Protein AF-0000000068962192 (afdb_homodimer)

Sequence (1736 aa):
MCGGALLVWALWGAAVAAGVGIVLDGMDWMLTNANGTIAVPGSVPGNVYTDLRRAGVIGDPLWRFNERALSWIPNEPHWTYSKTFVTAPEESGAGLLIIEGLDTIADVFVNGDLVGQADNMFRTWTFPVDNLRPSSSNTIGVRIYSPVASARQRAQAYPYPLPSSDVVGHSFPHRNMVRKAQFDFGWDWGPAFASSGIAGPIRIVTGYTPVLQRCEFVQHHFHNGSVRVDVVFRIHPSGPVADVIASASFGDQTKSVSSIISEGHTAVSISFDITDPRLWWPNGFGESPYLYEASCSIGYEQTITRKVGLRRIEVVRDEIDGEEGNTFSFRINGVGTFIKGANVIPLSPFASSVTDEDIRTLLENAAAANMNMVRVWGGGIYQPDIFYETADRLGLMIWQEIMFACATYPRDDAFLDNVRLEVMEQVGRLRSYASVVVIGGNNENEIALSWFNETRENPRLYVADYAKLYVDVIRDAVRRSAPELAFIVSSPSNGLMSESPYVLRWGNPSDGRWGDVHFYDYASDVADPATYPDARFVSEFGYQSLPSIVTWRTVAEEADLSWGSPLLEYRQRHPDGYLQLWQQIELQFGVPRPASFPTMVFLTQAVQSVCYRTAIEKWRRARASAARTMGILYWQLNSIWPAPTWSSLEAGGQHRWKMLHYSIRDAFAPLMISLVDTGAAGVEAHLVSDLPRDVDVVVCIQLWSWSGVKLEERCFNALVRASTSRIVFADDVSAWTNAPASRADYFVRATFVSSLPVSPLSGSSELALVKYKRIRLRDPGARVDSIVQSAPNRLTLRVAVQNVAVMLFFETDLQGTFSSNALFALPGTLLLSFTARVDAVSVADLRRSLRITSLYDAVAATRLVDTMMCGGALLVWALWGAAVAAGVGIVLDGMDWMLTNANGTIAVPGSVPGNVYTDLRRAGVIGDPLWRFNERALSWIPNEPHWTYSKTFVTAPEESGAGLLIIEGLDTIADVFVNGDLVGQADNMFRTWTFPVDNLRPSSSNTIGVRIYSPVASARQRAQAYPYPLPSSDVVGHSFPHRNMVRKAQFDFGWDWGPAFASSGIAGPIRIVTGYTPVLQRCEFVQHHFHNGSVRVDVVFRIHPSGPVADVIASASFGDQTKSVSSIISEGHTAVSISFDITDPRLWWPNGFGESPYLYEASCSIGYEQTITRKVGLRRIEVVRDEIDGEEGNTFSFRINGVGTFIKGANVIPLSPFASSVTDEDIRTLLENAAAANMNMVRVWGGGIYQPDIFYETADRLGLMIWQEIMFACATYPRDDAFLDNVRLEVMEQVGRLRSYASVVVIGGNNENEIALSWFNETRENPRLYVADYAKLYVDVIRDAVRRSAPELAFIVSSPSNGLMSESPYVLRWGNPSDGRWGDVHFYDYASDVADPATYPDARFVSEFGYQSLPSIVTWRTVAEEADLSWGSPLLEYRQRHPDGYLQLWQQIELQFGVPRPASFPTMVFLTQAVQSVCYRTAIEKWRRARASAARTMGILYWQLNSIWPAPTWSSLEAGGQHRWKMLHYSIRDAFAPLMISLVDTGAAGVEAHLVSDLPRDVDVVVCIQLWSWSGVKLEERCFNALVRASTSRIVFADDVSAWTNAPASRADYFVRATFVSSLPVSPLSGSSELALVKYKRIRLRDPGARVDSIVQSAPNRLTLRVAVQNVAVMLFFETDLQGTFSSNALFALPGTLLLSFTARVDAVSVADLRRSLRITSLYDAVAATRLVDTM

Solvent-accessible surface area (backbone atoms only — not comparable to full-atom values): 88813 Å² total; per-residue (Å²): 134,82,71,71,77,74,73,75,70,81,64,68,28,47,61,64,42,67,76,64,50,53,74,64,54,41,65,74,28,37,32,29,41,72,86,57,86,45,74,42,61,18,42,37,48,22,37,53,65,62,28,36,34,74,67,61,76,42,70,63,59,71,37,67,65,29,50,69,72,50,49,61,64,30,62,33,70,24,41,31,44,32,38,76,47,74,34,49,68,84,48,32,37,44,29,38,36,39,36,35,27,39,33,32,38,30,42,33,28,50,69,86,39,78,48,45,74,45,65,37,28,80,33,38,48,75,30,66,39,70,75,44,43,53,65,28,82,36,39,41,37,41,40,28,41,20,57,55,56,50,11,47,52,47,56,70,66,42,78,60,92,68,69,61,70,69,43,54,73,66,49,50,62,30,47,59,61,42,56,52,50,41,42,34,27,22,34,53,65,46,67,36,58,40,73,42,36,35,52,28,59,37,35,34,35,40,70,41,52,64,39,54,12,44,73,32,56,46,75,45,78,46,93,88,57,26,34,38,38,37,40,34,39,35,39,44,28,73,38,73,70,40,83,32,50,38,32,39,35,52,64,94,42,74,51,71,48,78,46,75,29,23,88,90,36,40,69,49,76,48,76,46,80,36,70,81,64,72,55,36,28,44,46,95,35,83,61,72,41,33,64,38,53,31,36,40,30,47,48,85,69,30,53,48,75,46,68,37,36,46,74,47,71,42,79,44,64,45,76,42,88,98,46,87,45,34,46,28,39,41,25,53,72,82,39,78,44,76,42,33,34,24,27,37,61,57,76,41,92,48,68,63,74,62,47,72,62,44,48,48,48,54,53,49,54,41,48,71,28,47,26,30,31,37,28,42,42,11,33,32,67,85,74,58,68,65,49,49,52,46,25,35,63,60,10,27,33,27,42,39,36,36,79,33,48,55,43,61,66,79,64,30,67,71,56,46,52,52,49,36,40,33,45,31,28,50,43,38,63,46,61,36,36,57,18,55,58,34,40,27,48,18,31,33,34,71,62,36,50,71,71,41,71,66,31,64,73,41,45,65,55,48,44,34,48,47,44,46,47,49,54,62,38,44,45,45,26,40,45,73,46,32,66,82,50,50,76,40,71,36,45,36,21,33,47,65,59,29,82,80,40,78,35,65,34,78,78,68,29,53,40,40,47,20,32,26,23,58,51,77,73,75,79,64,62,54,74,42,58,85,71,56,77,66,30,10,16,32,63,30,31,58,55,54,26,46,53,53,69,72,56,44,55,76,32,45,55,76,87,41,65,37,80,82,24,70,57,50,54,63,45,44,21,42,89,64,46,66,58,39,52,50,51,51,36,42,64,40,50,41,69,28,61,76,65,46,39,73,43,49,32,52,45,32,25,50,50,31,26,44,30,50,43,32,48,51,51,47,46,56,50,26,35,59,41,96,39,40,23,26,32,41,19,35,35,27,38,53,33,50,50,79,38,49,27,39,38,27,22,36,37,57,85,71,50,41,68,38,58,30,35,49,43,42,24,58,66,40,36,56,60,40,52,47,71,43,79,70,73,90,53,30,41,34,35,29,43,34,28,64,38,92,52,67,44,49,27,42,36,34,47,30,36,29,34,54,68,48,45,77,50,47,73,50,71,47,79,47,76,44,55,43,58,37,34,45,78,76,42,75,43,50,60,66,74,38,89,63,43,59,92,50,59,56,55,37,34,40,35,38,36,39,39,37,69,49,89,71,79,54,54,63,46,62,33,75,40,71,74,51,52,56,54,69,39,83,73,43,75,22,63,70,41,75,76,46,69,44,81,74,44,58,24,27,35,36,35,36,31,37,24,62,14,31,28,48,47,34,30,73,45,54,81,66,61,50,47,59,75,62,56,50,32,78,37,62,46,42,77,44,79,39,34,40,38,38,76,50,78,62,62,53,65,66,59,51,64,74,43,53,42,80,45,30,51,48,70,52,31,51,62,40,58,65,55,73,77,98,131,83,71,69,78,75,74,76,70,82,64,69,32,46,64,62,44,67,74,63,48,53,73,63,53,40,66,76,27,38,33,29,42,74,88,57,85,44,75,42,62,19,42,37,49,20,38,53,64,64,28,36,34,73,68,63,77,42,70,65,60,70,37,66,64,28,49,68,72,50,51,62,63,29,62,33,71,24,41,31,41,33,39,74,47,72,34,49,67,85,48,31,35,44,29,36,36,39,36,34,26,40,33,32,38,29,41,34,28,49,70,84,39,79,49,47,74,46,65,37,29,79,36,36,47,74,29,67,38,68,76,44,44,53,66,28,81,37,40,39,35,40,39,28,41,20,58,54,57,50,10,47,52,47,56,70,66,43,81,60,91,68,68,62,68,67,44,55,72,68,50,50,63,30,45,59,62,42,54,52,50,40,41,32,28,22,33,54,64,46,68,36,60,38,75,42,35,36,54,28,58,37,36,34,35,42,68,40,52,66,40,56,15,44,73,33,55,47,78,45,78,46,93,88,58,26,34,38,37,36,39,33,38,36,39,44,27,73,38,72,69,41,83,35,48,39,32,39,34,51,62,93,43,72,51,71,48,79,46,74,29,22,86,91,36,40,69,50,75,49,76,45,80,36,69,81,65,72,54,36,26,43,46,94,35,83,62,70,40,35,62,36,52,32,36,40,28,47,49,86,68,31,52,46,74,47,68,38,36,44,72,48,69,42,79,43,65,45,76,40,89,97,45,87,44,33,46,28,39,43,26,52,73,83,40,80,46,75,43,33,36,25,28,38,60,57,76,41,94,48,69,62,74,61,49,73,64,41,48,49,50,54,53,49,52,42,48,70,27,48,26,31,32,38,28,41,44,11,32,32,67,85,74,59,68,67,51,48,52,46,24,35,63,62,10,27,32,26,42,39,36,35,78,34,48,54,45,61,68,77,64,31,67,70,54,46,51,52,49,33,40,33,43,31,25,51,42,38,64,46,60,36,35,57,18,54,59,34,39,29,49,19,32,33,34,70,60,36,49,69,71,41,71,65,32,64,74,40,46,67,56,49,44,33,48,48,41,47,47,49,54,63,38,45,45,44,26,39,47,72,45,33,68,80,51,50,77,40,70,34,45,36,21,35,47,65,57,29,81,82,39,78,35,62,53,62,82,65,29,54,38,40,46,19,33,26,21,59,50,77,74,75,79,63,62,54,75,43,58,84,71,56,75,66,31,9,17,32,62,28,32,57,55,55,26,46,54,53,67,73,56,43,54,75,32,46,55,78,87,41,64,37,80,83,24,70,55,50,55,64,44,44,20,43,88,65,47,67,59,40,50,49,52,51,36,43,64,40,49,41,70,30,61,76,65,48,39,72,43,47,30,52,46,32,26,48,49,31,27,44,28,51,43,33,48,49,50,46,45,54,50,26,35,62,42,98,38,40,21,26,33,40,18,36,36,27,38,52,34,50,51,77,37,50,27,38,36,28,22,35,38,57,84,73,47,43,68,38,58,30,34,48,43,42,24,57,67,40,36,54,59,39,51,46,69,43,80,69,71,90,54,30,40,34,34,29,43,34,29,64,39,91,50,67,44,50,27,42,36,34,46,31,35,29,34,54,70,46,47,76,51,47,74,49,73,46,79,46,76,45,54,44,58,36,33,44,78,78,42,76,44,50,60,66,74,40,90,62,42,60,92,50,60,56,55,37,33,41,36,38,37,38,40,35,69,49,89,71,80,52,55,64,45,60,32,76,41,71,73,50,52,56,54,70,39,82,71,42,74,22,63,70,41,77,76,45,70,43,82,75,45,58,23,26,35,36,37,36,30,37,24,62,14,32,26,48,44,33,30,75,46,55,82,65,62,49,48,58,75,63,53,49,32,77,38,60,47,43,76,44,79,40,33,42,38,37,76,49,78,62,61,54,66,68,60,49,64,73,44,53,44,79,46,31,50,47,71,51,31,50,64,40,57,64,54,74,78,97

Organism: Plasmodiophora brassicae (NCBI:txid37360)

InterPro domains:
  IPR006102 Glycoside hydrolase family 2, immunoglobulin-like beta-sandwich [PF00703] (255-311)
  IPR008979 Galactose-binding-like domain superfamily [SSF49785] (23-205)
  IPR013783 Immunoglobulin-like fold [G3DSA:2.60.40.10] (212-307)
  IPR017853 Glycoside hydrolase superfamily [SSF51445] (308-670)
  IPR036156 Beta-Galactosidase/glucuronidase domain superfamily [SSF49303] (218-311)
  IPR041447 Mannosidase Ig/CBM-like domain [PF17786] (683-753)
  IPR041625 Beta-mannosidase, Ig-fold domain [PF17753] (778-858)
  IPR050887 Beta-mannosidase glycosyl hydrolases [PTHR43730] (6-857)
  IPR054593 Beta-mannosidase-like, galactose-binding domain-like [PF22666] (29-199)

Radius of gyration: 42.16 Å; Cα contacts (8 Å, |Δi|>4): 4342; chains: 2; bounding box: 78×126×116 Å

pLDDT: mean 92.74, std 11.68, range [19.95, 98.88]

Nearest PDB structures (foldseek):
  6byi-assembly1_A  TM=9.014E-01  e=2.686E-78  Xanthomonas citri pv. citri str. 306
  2vmf-assembly2_B  TM=8.965E-01  e=3.343E-78  Bacteroides thetaiotaomicron VPI-5482
  4uoj-assembly2_B  TM=9.076E-01  e=6.557E-73  Trichoderma harzianum
  5n6u-assembly2_D  TM=9.253E-01  e=6.073E-70  Dictyoglomus thermophilum H-6-12
  4cvu-assembly1_A-2  TM=9.150E-01  e=2.288E-71  Trichoderma harzianum

Foldseek 3Di:
DCPPPPPPQLQQFFQFFPDFFFWPFDQAKWKAFPVRPDIFTDGVVFWDVVRCCVRVVDDDCQFQCNLVVVQVQLVGFKMKIKDKDFDAQVQFFKWKKKAQFFQAWKFKDKQRHGQDTGFARLGIDITIDGGGDHRDIMMIMIIGGRLLVVQVVQQVVDPDHWDWPDFPFQFGTRLQSGNHQSCCRPDLFDGHDSIGGRNHIIGIHGDQDKIFRDWFWDWDADPLGKIKTKIKTFIDRSDAKDWWWKWKDKAPDIDIDIDIDGSVRGMDIDMDIGNHDDAAAFPQDDDAGDWIWMKIDGDPPGMDIDTFGHKAKDFFFDDDPPDPFTFTFMDINRHTFFFAAAEDAQQASINNVADLLLLLVLVVLGVLLVGREYEHAQSHHDDDPSNLRSSSRSRHAYAYEHNAELTQHDDPPVVLVVSLSSLLNSLLRNLRRPRYAAYEHHECHQVSCPVDPSSVVPVVVRVVSLCCRQPVRNVVSNCVRHVSHYYHSYVQAQAAPDVVVGHGPHDPSQDQSGGEHADEDLDDQLLALVNADQHSEHAEYFAWAFDAPLQVVVRYDPVQQFPPRPSQVSQRRDPCRVVSLQVNLCAFQRQAVVNGRNLSRLSSLVSRQSNVLSHLLSLLQCCAPPSVHRYYYYPRDEHHGGHTGRHQFYRDSLRDGGLNSLSSSQSSDQWAWDWDDPPVLKIWIKIGHQAQAKWKKKKKKWKAFQQFDTQDIDIDIDIDGHGHMDTPDMDRCCPPPRHDPDLLGIKMKMKMWTPDPPDIDIDMDIDRNHRNNSHDHDDQPKDWPDWDDPAQQKIKTKIFTRGFFAQWAKDFSFRWDKPHGGDGDHGDIDIIMTGGPDRGDDPVRCVVGIDIDTSCNSHVNVPVPVVD/DPPPPPPPQLQQFFQFFPDFFFWPFDQAKWKAFDVRPDIFTDGVVFWDVVRCCVRVVDHDCQFQCNLVVVQVQLVGFKMKIKDKDFDAQVQFFKWKKKAQFFQAWKFKDKQRHGQDTGFARLGIDITIDGGGDHRDIMMIMIIGGRPLVVQVVQQVVDPDHWDWPDFPFQFGTRLQAGNHQSCCRPDLFDGHDSIGGRNHIIGIHGDQDKIFRDWFWDWDADPLGKIKTKIKTFIHRSDAKDWWWKWKDKAPDIDIDIDIDGSVRGMDIDMDIGNHDDAAAFDQDDDAGDWIWMKIDGDPPGMDIDTFGHKAKDFFFDDDPPDPFTFTFMDINRHTFFFAAAEDAQQASINNVQDLLLLLLLVVLGVLLVGREYEHAQSHHDDDPSNLRSSSNSRHAYAYEHNAELTQHDDPPVVLVVSLSSLLNSLLRNLRRPRYAAYEHHECHLVSCPVDPSSVVPVVVRVVSLCCRQPVRNVVSNCVRHVSHYYHSYVQAQAAPDVVVGHGPRDPSQDQRGGEHADEDLDDQLLALVNADQHSEHAEYFAWAFDAPLQVVVRYDPVQQAPPRPSQVSQRRDPCRVVSLVVNLCAFQNQAVVNGRNLSRLSSLVSRQSNVLSNLLSLLQCCAPPSVHRYYYYPRDEHHGGHTGRHQFYRDSLRHGGLNSLSSSQSSDQWAWDWDDPPPLKIWIKIGHQHQAKWKKKKKKWKAFQQFDTQDIDIDIDIDGHGHMDTPDMDRCCPPPRHDVDLLGIKMKMKMWTPDPPDIDIDMDIDRNDRNNSHDHDQQPKDWPDWADPAFQKIKTKIFTRGFFAQWAKDFSFRWDKPHGGDGDHGDIDIIMTGGPDRGDDPVRCVVGIDIDTSCNSRVNVVVPVVD

Secondary structure (DSSP, 8-state):
---------------PPTTSSEE--EEEEEEEETTSS-EEEEEES--HHHHHHHTTSS--TTSTTHHHHTTHHHHSSEEEEEEEEE--GGG-EEEEEEEE-EESEEEEEETTEEEEEEEBTTSEEEEEEEEEPTTSEEEEEEEEE-HHHHHHHHHHHSSS-------SSS--S-GGGSBS-GGGEEETTEEE----EE-S-EEEEETT--EEEEEEEEEEE-TTS-EEEEEEEEEE-SSSEEEEEEEEEETTEEEEEEEEEETTB-EEEEEEEESSPPPP--TTSSSS---EEEEEE-STT-EEEEEE----EEEE--EETTEEEE--EEEETTEEE-EEEEEE--S-SSGGG--HHHHHHHHHHHHHTT--EEEE-TTS-PPPHHHHHHHHHHT-EEEEEPS-BSS----SHHHHHHHHHHHHHHHHHHTT-TTEEEEE--BSHHHHTTTSHHHHHSHHHHHHHHIIIIIIIIIHHHHHH-TTSEEESSBSB--EEETTTTEE--S-TT-TTSSBEEE--SSS-TT-GGGSPP-S-EEEE---BPPPHHHHTTT--GGG-STT-HHHHHH--STTHHHHHHHHHHHHT---SS--HHHHHHHHHHHHHHHHHHHHHHHHHGGGSTT---EEEES-S--SSSSSBS-SB-SSTT-PBPHHHHHHHHHT-SEEEEEEE-SSSEEEEEEEE--SS-EEEEEEEEEEETTS-EEEEEEEEEEEPTTEEEEEEEEEGGGSTT--SSGGGEEEEEEEEE--SSS--EEEEEEESS-GGGS-------EEEEEEEEETTEEEEEEEESS-EEEEEEE-SSSEEESS-SEEE-SEEEEEEEEESSS---HHHHHHH-EEE-HHHHHHHHHTTTT-/---------------PPTTSSEE--EEEEEEEETTSS-EEEEEES--HHHHHHHHTSS--TTSTTHHHHTTTTTTSSEEEEEEEEE--GGG-EEEEEEEE-EESEEEEEETTEEEEEEEBTTSEEEEEEEEEPTTSEEEEEEEEE-HHHHHHHHHHHSSS-------SSS--S-GGGSBS-GGGEEETTEEE----EE-S-EEEEETT--EEEEEEEEEEE-TTS-EEEEEEEEEE-SSSEEEEEEEEEETTEEEEEEEEEETTB-EEEEEEEESSPPPP--TTSSSS---EEEEEE-STT-EEEEEE----EEEE--EETTEEEE--EEEETTEEE-EEEEEE--S-SSGGG--HHHHHHHHHHHHHTT--EEEE-TTS-PPPHHHHHHHHHHT-EEEEEPS-BSS----SHHHHHHHHHHHHHHHHHHTT-TTEEEEE--BSHHHHTTTSHHHHHSHHHHHHHHIIIIIIIIIHHHHHH-TTSEEESSBSB--EEETTTTEE--S-TT-TTSSBEEE--SSS-TT-GGGSPP-S-EEEE---BPPPHHHHTTT--GGG-STT-HHHHHH--STTHHHHHHHHHHHHT---SS--HHHHHHHHHHHHHHHHHHHHHHHHHGGGSTT---EEEES-S--SSSSSBS-SB-SSTT-PBPHHHHHHHHHT-SEEEEEEE-SSSEEEEEEEE--SS-EEEEEEEEEEETTS-EEEEEEEEEEEPTTEEEEEEEEEGGGSTT--SSGGGEEEEEEEEE--SSS--EEEEEEESS-GGGS-------EEEEEEEEETTEEEEEEEESS-EEEEEEE-SSSEEESS-SEEE-SEEEEEEEEESSS---HHHHHHH-EEE-HHHHHHHHHTTTT-

Structure (mmCIF, N/CA/C/O backbone):
data_AF-0000000068962192-model_v1
#
loop_
_entity.id
_entity.type
_entity.pdbx_description
1 polymer 'Beta-mannosidase B'
#
loop_
_atom_site.group_PDB
_atom_site.id
_atom_site.type_symbol
_atom_site.label_atom_id
_atom_site.label_alt_id
_atom_site.label_comp_id
_atom_site.label_asym_id
_atom_site.label_entity_id
_atom_site.label_seq_id
_atom_site.pdbx_PDB_ins_code
_atom_site.Cartn_x
_atom_site.Cartn_y
_atom_site.Cartn_z
_atom_site.occupancy
_atom_site.B_iso_or_equiv
_atom_site.auth_seq_id
_atom_site.auth_comp_id
_atom_site.auth_asym_id
_atom_site.auth_atom_id
_atom_site.pdbx_PDB_model_num
ATOM 1 N N . MET A 1 1 ? 12.836 22.031 -19.031 1 19.95 1 MET A N 1
ATOM 2 C CA . MET A 1 1 ? 11.586 22.406 -19.688 1 19.95 1 MET A CA 1
ATOM 3 C C . MET A 1 1 ? 11.117 21.297 -20.625 1 19.95 1 MET A C 1
ATOM 5 O O . MET A 1 1 ? 10.133 21.453 -21.344 1 19.95 1 MET A O 1
ATOM 9 N N . CYS A 1 2 ? 12.062 20.453 -20.938 1 20.98 2 CYS A N 1
ATOM 10 C CA . CYS A 1 2 ? 12.07 19.484 -22.031 1 20.98 2 CYS A CA 1
ATOM 11 C C . CYS A 1 2 ? 11.055 18.375 -21.781 1 20.98 2 CYS A C 1
ATOM 13 O O . CYS A 1 2 ? 11.281 17.484 -20.953 1 20.98 2 CYS A O 1
ATOM 15 N N . GLY A 1 3 ? 9.828 18.844 -21.641 1 23.52 3 GLY A N 1
ATOM 16 C CA . GLY A 1 3 ? 8.609 18.094 -21.391 1 23.52 3 GLY A CA 1
ATOM 17 C C . GLY A 1 3 ? 8.398 16.938 -22.344 1 23.52 3 GLY 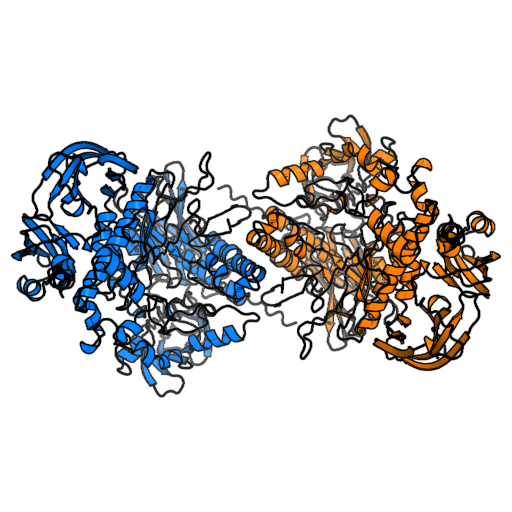A C 1
ATOM 18 O O . GLY A 1 3 ? 7.816 17.125 -23.422 1 23.52 3 GLY A O 1
ATOM 19 N N . GLY A 1 4 ? 9.477 16.156 -22.484 1 23.66 4 GLY A N 1
ATOM 20 C CA . GLY A 1 4 ? 9.391 15.125 -23.5 1 23.66 4 GLY A CA 1
ATOM 21 C C . GLY A 1 4 ? 8.203 14.203 -23.312 1 23.66 4 GLY A C 1
ATOM 22 O O . GLY A 1 4 ? 7.918 13.758 -22.188 1 23.66 4 GLY A O 1
ATOM 23 N N . ALA A 1 5 ? 7.078 14.477 -24.047 1 26.88 5 ALA A N 1
ATOM 24 C CA . ALA A 1 5 ? 5.883 13.648 -24.219 1 26.88 5 ALA A CA 1
ATOM 25 C C . ALA A 1 5 ? 6.25 12.18 -24.391 1 26.88 5 ALA A C 1
ATOM 27 O O . ALA A 1 5 ? 6.852 11.797 -25.406 1 26.88 5 ALA A O 1
ATOM 28 N N . LEU A 1 6 ? 6.617 11.57 -23.344 1 26.62 6 LEU A N 1
ATOM 29 C CA . LEU A 1 6 ? 6.793 10.133 -23.484 1 26.62 6 LEU A CA 1
ATOM 30 C C . LEU A 1 6 ? 5.523 9.477 -24.016 1 26.62 6 LEU A C 1
ATOM 32 O O . LEU A 1 6 ? 4.488 9.484 -23.344 1 26.62 6 LEU A O 1
ATOM 36 N N . LEU A 1 7 ? 5.324 9.625 -25.297 1 27.14 7 LEU A N 1
ATOM 37 C CA . LEU A 1 7 ? 4.32 8.82 -25.984 1 27.14 7 LEU A CA 1
ATOM 38 C C . LEU A 1 7 ? 4.375 7.371 -25.516 1 27.14 7 LEU A C 1
ATOM 40 O O . LEU A 1 7 ? 5.367 6.676 -25.766 1 27.14 7 LEU A O 1
ATOM 44 N N . VAL A 1 8 ? 3.822 7.176 -24.391 1 30.12 8 VAL A N 1
ATOM 45 C CA . VAL A 1 8 ? 3.703 5.793 -23.938 1 30.12 8 VAL A CA 1
ATOM 46 C C . VAL A 1 8 ? 2.979 4.961 -25 1 30.12 8 VAL A C 1
ATOM 48 O O . VAL A 1 8 ? 1.782 5.148 -25.234 1 30.12 8 VAL A O 1
ATOM 51 N N . TRP A 1 9 ? 3.703 4.59 -25.984 1 29.25 9 TRP A N 1
ATOM 52 C CA . TRP A 1 9 ? 3.209 3.568 -26.906 1 29.25 9 TRP A CA 1
ATOM 53 C C . TRP A 1 9 ? 2.85 2.289 -26.156 1 29.25 9 TRP A C 1
ATOM 55 O O . TRP A 1 9 ? 3.668 1.752 -25.406 1 29.25 9 TRP A O 1
ATOM 65 N N . ALA A 1 10 ? 1.635 2.133 -25.844 1 33.44 10 ALA A N 1
ATOM 66 C CA . ALA A 1 10 ? 1.087 0.876 -25.344 1 33.44 10 ALA A CA 1
ATOM 67 C C . ALA A 1 10 ? 1.542 -0.302 -26.188 1 33.44 10 ALA A C 1
ATOM 69 O O . ALA A 1 10 ? 1.073 -0.476 -27.328 1 33.44 10 ALA A O 1
ATOM 70 N N . LEU A 1 11 ? 2.676 -0.696 -25.969 1 30.66 11 LEU A N 1
ATOM 71 C CA . LEU A 1 11 ? 3.186 -1.89 -26.625 1 30.66 11 LEU A CA 1
ATOM 72 C C . LEU A 1 11 ? 2.48 -3.141 -26.109 1 30.66 11 LEU A C 1
ATOM 74 O O . LEU A 1 11 ? 2.68 -3.543 -24.969 1 30.66 11 LEU A O 1
ATOM 78 N N . TRP A 1 12 ? 1.335 -3.338 -26.562 1 31.64 12 TRP A N 1
ATOM 79 C CA . TRP A 1 12 ? 0.625 -4.59 -26.328 1 31.64 12 TRP A CA 1
ATOM 80 C C . TRP A 1 12 ? 1.347 -5.758 -27 1 31.64 12 TRP A C 1
ATOM 82 O O . TRP A 1 12 ? 1.773 -5.656 -28.141 1 31.64 12 TRP A O 1
ATOM 92 N N . GLY A 1 13 ? 1.926 -6.566 -26.344 1 29.59 13 GLY A N 1
ATOM 93 C CA . GLY A 1 13 ? 2.59 -7.766 -26.828 1 29.59 13 GLY A CA 1
ATOM 94 C C . GLY A 1 13 ? 1.654 -8.719 -27.547 1 29.59 13 GLY A C 1
ATOM 95 O O . GLY A 1 13 ? 0.704 -9.227 -26.953 1 29.59 13 GLY A O 1
ATOM 96 N N . ALA A 1 14 ? 1.448 -8.695 -28.875 1 34.69 14 ALA A N 1
ATOM 97 C CA . ALA A 1 14 ? 0.562 -9.336 -29.844 1 34.69 14 ALA A CA 1
ATOM 98 C C . ALA A 1 14 ? 1.092 -10.703 -30.25 1 34.69 14 ALA A C 1
ATOM 100 O O . ALA A 1 14 ? 2.283 -10.859 -30.531 1 34.69 14 ALA A O 1
ATOM 101 N N . ALA A 1 15 ? 0.379 -11.875 -29.922 1 40.09 15 ALA A N 1
ATOM 102 C CA . ALA A 1 15 ? 0.575 -13.078 -30.734 1 40.09 15 ALA A CA 1
ATOM 103 C C . ALA A 1 15 ? 0.32 -12.797 -32.219 1 40.09 15 ALA A C 1
ATOM 105 O O . ALA A 1 15 ? -0.784 -12.398 -32.594 1 40.09 15 ALA A O 1
ATOM 106 N N . VAL A 1 16 ? 1.271 -12.711 -32.969 1 48.06 16 VAL A N 1
ATOM 107 C CA . VAL A 1 16 ? 1.143 -12.266 -34.344 1 48.06 16 VAL A CA 1
ATOM 108 C C . VAL A 1 16 ? 0.775 -13.445 -35.25 1 48.06 16 VAL A C 1
ATOM 110 O O . VAL A 1 16 ? 1.299 -14.547 -35.094 1 48.06 16 VAL A O 1
ATOM 113 N N . ALA A 1 17 ? -0.193 -13.359 -36.188 1 47.28 17 ALA A N 1
ATOM 114 C CA . ALA A 1 17 ? -0.663 -14.211 -37.281 1 47.28 17 ALA A CA 1
ATOM 115 C C . ALA A 1 17 ? 0.504 -14.711 -38.125 1 47.28 17 ALA A C 1
ATOM 117 O O . ALA A 1 17 ? 1.393 -13.938 -38.5 1 47.28 17 ALA A O 1
ATOM 118 N N . ALA A 1 18 ? 0.667 -16.109 -38.375 1 46.72 18 ALA A N 1
ATOM 119 C CA . ALA A 1 18 ? 1.54 -16.812 -39.312 1 46.72 18 ALA A CA 1
ATOM 120 C C . ALA A 1 18 ? 1.327 -16.297 -40.719 1 46.72 18 ALA A C 1
ATOM 122 O O . ALA A 1 18 ? 0.214 -15.922 -41.094 1 46.72 18 ALA A O 1
ATOM 123 N N . GLY A 1 19 ? 2.404 -15.68 -41.438 1 55.31 19 GLY A N 1
ATOM 124 C CA . GLY A 1 19 ? 2.541 -15.664 -42.875 1 55.31 19 GLY A CA 1
ATOM 125 C C . GLY A 1 19 ? 2.979 -14.32 -43.438 1 55.31 19 GLY A C 1
ATOM 126 O O . GLY A 1 19 ? 3.582 -14.242 -44.5 1 55.31 19 GLY A O 1
ATOM 127 N N . VAL A 1 20 ? 2.592 -13.281 -42.719 1 68.25 20 VAL A N 1
ATOM 128 C CA . VAL A 1 20 ? 2.863 -12.102 -43.531 1 68.25 20 VAL A CA 1
ATOM 129 C C . VAL A 1 20 ? 4.164 -11.438 -43.062 1 68.25 20 VAL A C 1
ATOM 131 O O . VAL A 1 20 ? 4.406 -11.305 -41.875 1 68.25 20 VAL A O 1
ATOM 134 N N . GLY A 1 21 ? 5.039 -11.414 -43.875 1 81.56 21 GLY A N 1
ATOM 135 C CA . GLY A 1 21 ? 6.27 -10.664 -43.688 1 81.56 21 GLY A CA 1
ATOM 136 C C . GLY A 1 21 ? 7.516 -11.492 -43.969 1 81.56 21 GLY A C 1
ATOM 137 O O . GLY A 1 21 ? 7.422 -12.641 -44.406 1 81.56 21 GLY A O 1
ATOM 138 N N . ILE A 1 22 ? 8.625 -10.906 -43.719 1 90.06 22 ILE A N 1
ATOM 139 C CA . ILE A 1 22 ? 9.922 -11.555 -43.875 1 90.06 22 ILE A CA 1
ATOM 140 C C . ILE A 1 22 ? 10.227 -12.383 -42.625 1 90.06 22 ILE A C 1
ATOM 142 O O . ILE A 1 22 ? 10.5 -11.836 -41.562 1 90.06 22 ILE A O 1
ATOM 146 N N . VAL A 1 23 ? 10.055 -13.711 -42.75 1 93.38 23 VAL A N 1
ATOM 147 C CA . VAL A 1 23 ? 10.367 -14.609 -41.625 1 93.38 23 VAL A CA 1
ATOM 148 C C . VAL A 1 23 ? 11.875 -14.727 -41.469 1 93.38 23 VAL A C 1
ATOM 150 O O . VAL A 1 23 ? 12.594 -15.062 -42.406 1 93.38 23 VAL A O 1
ATOM 153 N N . LEU A 1 24 ? 12.312 -14.469 -40.25 1 96.19 24 LEU A N 1
ATOM 154 C CA . LEU A 1 24 ? 13.75 -14.484 -40 1 96.19 24 LEU A CA 1
ATOM 155 C C . LEU A 1 24 ? 14.148 -15.703 -39.188 1 96.19 24 LEU A C 1
ATOM 157 O O . LEU A 1 24 ? 15.336 -15.922 -38.906 1 96.19 24 LEU A O 1
ATOM 161 N N . ASP A 1 25 ? 13.266 -16.562 -38.875 1 95.69 25 ASP A N 1
ATOM 162 C CA . ASP A 1 25 ? 13.578 -17.797 -38.156 1 95.69 25 ASP A CA 1
ATOM 163 C C . ASP A 1 25 ? 14.539 -18.672 -38.969 1 95.69 25 ASP A C 1
ATOM 165 O O . ASP A 1 25 ? 14.609 -18.547 -40.188 1 95.69 25 ASP A O 1
ATOM 169 N N . GLY A 1 26 ? 15.312 -19.469 -38.188 1 94.56 26 GLY A N 1
ATOM 170 C CA . GLY A 1 26 ? 16.125 -20.438 -38.906 1 94.56 26 GLY A CA 1
ATOM 171 C C . GLY A 1 26 ? 17.438 -20.75 -38.188 1 94.56 26 GLY A C 1
ATOM 172 O O . GLY A 1 26 ? 17.688 -20.266 -37.094 1 94.56 26 GLY A O 1
ATOM 173 N N . MET A 1 27 ? 18.219 -21.547 -38.844 1 93.75 27 MET A N 1
ATOM 174 C CA . MET A 1 27 ? 19.5 -22.031 -38.281 1 93.75 27 MET A CA 1
ATOM 175 C C . MET A 1 27 ? 20.656 -21.234 -38.875 1 93.75 27 MET A C 1
ATOM 177 O O . MET A 1 27 ? 21.828 -21.578 -38.656 1 93.75 27 MET A O 1
ATOM 181 N N . ASP A 1 28 ? 20.375 -20.266 -39.625 1 95.44 28 ASP A N 1
ATOM 182 C CA . ASP A 1 28 ? 21.406 -19.531 -40.344 1 95.44 28 ASP A CA 1
ATOM 183 C C . ASP A 1 28 ? 21.766 -18.234 -39.625 1 95.44 28 ASP A C 1
ATOM 185 O O . ASP A 1 28 ? 22.141 -17.25 -40.281 1 95.44 28 ASP A O 1
ATOM 189 N N . TRP A 1 29 ? 21.531 -18.219 -38.406 1 98.19 29 TRP A N 1
ATOM 190 C CA . TRP A 1 29 ? 22.031 -17.125 -37.562 1 98.19 29 TRP A CA 1
ATOM 191 C C . TRP A 1 29 ? 23.469 -17.375 -37.156 1 98.19 29 TRP A C 1
ATOM 193 O O . TRP A 1 29 ? 23.953 -18.516 -37.219 1 98.19 29 TRP A O 1
ATOM 203 N N . MET A 1 30 ? 24.172 -16.297 -36.781 1 98.31 30 MET A N 1
ATOM 204 C CA . MET A 1 30 ? 25.5 -16.375 -36.156 1 98.31 30 MET A CA 1
ATOM 205 C C . MET A 1 30 ? 25.453 -15.938 -34.688 1 98.31 30 MET A C 1
ATOM 207 O O . MET A 1 30 ? 24.859 -14.906 -34.375 1 98.31 30 MET A O 1
ATOM 211 N N . LEU A 1 31 ? 26 -16.797 -33.781 1 98.69 31 LEU A N 1
ATOM 212 C CA . LEU A 1 31 ? 26.156 -16.484 -32.344 1 98.69 31 LEU A CA 1
ATOM 213 C C . LEU A 1 31 ? 27.594 -16.141 -32.031 1 98.69 31 LEU A C 1
ATOM 215 O O . LEU A 1 31 ? 28.516 -16.906 -32.344 1 98.69 31 LEU A O 1
ATOM 219 N N . THR A 1 32 ? 27.828 -14.969 -31.422 1 98.62 32 THR A N 1
ATOM 220 C CA . THR A 1 32 ? 29.172 -14.562 -31.031 1 98.62 32 THR A CA 1
ATOM 221 C C . THR A 1 32 ? 29.188 -14.07 -29.578 1 98.62 32 THR A C 1
ATOM 223 O O . THR A 1 32 ? 28.172 -13.57 -29.078 1 98.62 32 THR A O 1
ATOM 226 N N . ASN A 1 33 ? 30.266 -14.328 -28.859 1 98.44 33 ASN A N 1
ATOM 227 C CA . ASN A 1 33 ? 30.422 -13.742 -27.531 1 98.44 33 ASN A CA 1
ATOM 228 C C . ASN A 1 33 ? 31.016 -12.336 -27.609 1 98.44 33 ASN A C 1
ATOM 230 O O . ASN A 1 33 ? 31.297 -11.836 -28.688 1 98.44 33 ASN A O 1
ATOM 234 N N . ALA A 1 34 ? 31.141 -11.719 -26.547 1 97.94 34 ALA A N 1
ATOM 235 C CA . ALA A 1 34 ? 31.438 -10.297 -26.453 1 97.94 34 ALA A CA 1
ATOM 236 C C . ALA A 1 34 ? 32.812 -9.984 -27.094 1 97.94 34 ALA A C 1
ATOM 238 O O . ALA A 1 34 ? 32.969 -8.969 -27.781 1 97.94 34 ALA A O 1
ATOM 239 N N . ASN A 1 35 ? 33.844 -10.891 -26.906 1 96.94 35 ASN A N 1
ATOM 240 C CA . ASN A 1 35 ? 35.188 -10.594 -27.391 1 96.94 35 ASN A CA 1
ATOM 241 C C . ASN A 1 35 ? 35.438 -11.234 -28.75 1 96.94 35 ASN A C 1
ATOM 243 O O . ASN A 1 35 ? 36.531 -11.133 -29.297 1 96.94 35 ASN A O 1
ATOM 247 N N . GLY A 1 36 ? 34.531 -12 -29.234 1 96.12 36 GLY A N 1
ATOM 248 C CA . GLY A 1 36 ? 34.625 -12.531 -30.578 1 96.12 36 GLY A CA 1
ATOM 249 C C . GLY A 1 36 ? 35.375 -13.852 -30.656 1 96.12 36 GLY A C 1
ATOM 250 O O . GLY A 1 36 ? 35.531 -14.406 -31.75 1 96.12 36 GLY A O 1
ATOM 251 N N . THR A 1 37 ? 35.75 -14.383 -29.562 1 97.56 37 THR A N 1
ATOM 252 C CA . THR A 1 37 ? 36.531 -15.625 -29.547 1 97.56 37 THR A CA 1
ATOM 253 C C . THR A 1 37 ? 35.625 -16.812 -29.891 1 97.56 37 THR A C 1
ATOM 255 O O . THR A 1 37 ? 36.125 -17.875 -30.297 1 97.56 37 THR A O 1
ATOM 258 N N . ILE A 1 38 ? 34.406 -16.688 -29.656 1 98.44 38 ILE A N 1
ATOM 259 C CA . ILE A 1 38 ? 33.438 -17.703 -30.031 1 98.44 38 ILE A CA 1
ATOM 260 C C . ILE A 1 38 ? 32.531 -17.172 -31.141 1 98.44 38 ILE A C 1
ATOM 262 O O . ILE A 1 38 ? 31.953 -16.078 -31 1 98.44 38 ILE A O 1
ATOM 266 N N . ALA A 1 39 ? 32.438 -17.781 -32.219 1 98.38 39 ALA A N 1
ATOM 267 C CA . ALA A 1 39 ? 31.562 -17.516 -33.344 1 98.38 39 ALA A CA 1
ATOM 268 C C . ALA A 1 39 ? 31.031 -18.812 -33.938 1 98.38 39 ALA A C 1
ATOM 270 O O . ALA A 1 39 ? 31.781 -19.531 -34.625 1 98.38 39 ALA A O 1
ATOM 271 N N . VAL A 1 40 ? 29.828 -19.125 -33.688 1 98.5 40 VAL A N 1
ATOM 272 C CA . VAL A 1 40 ? 29.266 -20.406 -34.125 1 98.5 40 VAL A CA 1
ATOM 273 C C . VAL A 1 40 ? 27.875 -20.203 -34.719 1 98.5 40 VAL A C 1
ATOM 275 O O . VAL A 1 40 ? 27.266 -19.141 -34.531 1 98.5 40 VAL A O 1
ATOM 278 N N . PRO A 1 41 ? 27.375 -21.172 -35.438 1 97.81 41 PRO A N 1
ATOM 279 C CA . PRO A 1 41 ? 26 -21.062 -35.938 1 97.81 41 PRO A CA 1
ATOM 280 C C . PRO A 1 41 ? 24.984 -20.984 -34.812 1 97.81 41 PRO A C 1
ATOM 282 O O . PRO A 1 41 ? 25.109 -21.672 -33.812 1 97.81 41 PRO A O 1
ATOM 285 N N . GLY A 1 42 ? 24.078 -20.062 -34.938 1 96.88 42 GLY A N 1
ATOM 286 C CA . GLY A 1 42 ? 22.969 -19.938 -34.031 1 96.88 42 GLY A CA 1
ATOM 287 C C . GLY A 1 42 ? 21.625 -20.266 -34.656 1 96.88 42 GLY A C 1
ATOM 288 O O . GLY A 1 42 ? 21.516 -20.344 -35.875 1 96.88 42 GLY A O 1
ATOM 289 N N . SER A 1 43 ? 20.672 -20.516 -33.812 1 96 43 SER A N 1
ATOM 290 C CA . SER A 1 43 ? 19.312 -20.797 -34.25 1 96 43 SER A CA 1
ATOM 291 C C . SER A 1 43 ? 18.312 -19.844 -33.594 1 96 43 SER A C 1
ATOM 293 O O . SER A 1 43 ? 18.453 -19.516 -32.406 1 96 43 SER A O 1
ATOM 295 N N . VAL A 1 44 ? 17.328 -19.391 -34.312 1 96.19 44 VAL A N 1
ATOM 296 C CA . VAL A 1 44 ? 16.172 -18.641 -33.812 1 96.19 44 VAL A CA 1
ATOM 297 C C . VAL A 1 44 ? 14.883 -19.281 -34.312 1 96.19 44 VAL A C 1
ATOM 299 O O . VAL A 1 44 ? 14.633 -19.328 -35.5 1 96.19 44 VAL A O 1
ATOM 302 N N . PRO A 1 45 ? 14.062 -19.703 -33.406 1 94.69 45 PRO A N 1
ATOM 303 C CA . PRO A 1 45 ? 14.164 -19.688 -31.938 1 94.69 45 PRO A CA 1
ATOM 304 C C . PRO A 1 45 ? 15.305 -20.547 -31.422 1 94.69 45 PRO A C 1
ATOM 306 O O . PRO A 1 45 ? 15.703 -21.516 -32.062 1 94.69 45 PRO A O 1
ATOM 309 N N . GLY A 1 46 ? 15.859 -20.141 -30.297 1 95.06 46 GLY A N 1
ATOM 310 C CA . GLY A 1 46 ? 16.938 -20.875 -29.672 1 95.06 46 GLY A CA 1
ATOM 311 C C . GLY A 1 46 ? 17.547 -20.141 -28.484 1 95.06 46 GLY A C 1
ATOM 312 O O . GLY A 1 46 ? 16.969 -19.188 -27.969 1 95.06 46 GLY A O 1
ATOM 313 N N . ASN A 1 47 ? 18.672 -20.703 -27.922 1 96.44 47 ASN A N 1
ATOM 314 C CA . ASN A 1 47 ? 19.422 -20.078 -26.844 1 96.44 47 ASN A CA 1
ATOM 315 C C . ASN A 1 47 ? 20.906 -20.422 -26.906 1 96.44 47 ASN A C 1
ATOM 317 O O . ASN A 1 47 ? 21.297 -21.344 -27.625 1 96.44 47 ASN A O 1
ATOM 321 N N . VAL A 1 48 ? 21.625 -19.797 -26.172 1 98 48 VAL A N 1
ATOM 322 C CA . VAL A 1 48 ? 23.094 -19.844 -26.234 1 98 48 VAL A CA 1
ATOM 323 C C . VAL A 1 48 ? 23.578 -21.25 -25.891 1 98 48 VAL A C 1
ATOM 325 O O . VAL A 1 48 ? 24.5 -21.766 -26.531 1 98 48 VAL A O 1
ATOM 328 N N . TYR A 1 49 ? 23 -21.953 -24.922 1 97.88 49 TYR A N 1
ATOM 329 C CA . TYR A 1 49 ? 23.469 -23.266 -24.5 1 97.88 49 TYR A CA 1
ATOM 330 C C . TYR A 1 49 ? 23.234 -24.312 -25.594 1 97.88 49 TYR A C 1
ATOM 332 O O . TYR A 1 49 ? 24.109 -25.109 -25.875 1 97.88 49 TYR A O 1
ATOM 340 N N . THR A 1 50 ? 22.047 -24.281 -26.141 1 96.25 50 THR A N 1
ATOM 341 C CA . THR A 1 50 ? 21.75 -25.25 -27.188 1 96.25 50 THR A CA 1
ATOM 342 C C . THR A 1 50 ? 22.609 -25.016 -28.422 1 96.25 50 THR A C 1
ATOM 344 O O . THR A 1 50 ? 23.031 -25.969 -29.078 1 96.25 50 THR A O 1
ATOM 347 N N . ASP A 1 51 ? 22.891 -23.781 -28.734 1 97.69 51 ASP A N 1
ATOM 348 C CA . ASP A 1 51 ? 23.719 -23.453 -29.891 1 97.69 51 ASP A CA 1
ATOM 349 C C . ASP A 1 51 ? 25.172 -23.859 -29.656 1 97.69 51 ASP A C 1
ATOM 351 O O . ASP A 1 51 ? 25.812 -24.438 -30.531 1 97.69 51 ASP A O 1
ATOM 355 N N . LEU A 1 52 ? 25.688 -23.516 -28.484 1 98.44 52 LEU A N 1
ATOM 356 C CA . LEU A 1 52 ? 27.062 -23.891 -28.156 1 98.44 52 LEU A CA 1
ATOM 357 C C . LEU A 1 52 ? 27.234 -25.406 -28.156 1 98.44 52 LEU A C 1
ATOM 359 O O . LEU A 1 52 ? 28.266 -25.922 -28.594 1 98.44 52 LEU A O 1
ATOM 363 N N . ARG A 1 53 ? 26.25 -26.141 -27.594 1 97.62 53 ARG A N 1
ATOM 364 C CA . ARG A 1 53 ? 26.297 -27.594 -27.594 1 97.62 53 ARG A CA 1
ATOM 365 C C . ARG A 1 53 ? 26.281 -28.156 -29.016 1 97.62 53 ARG A C 1
ATOM 367 O O . ARG A 1 53 ? 27.062 -29.047 -29.344 1 97.62 53 ARG A O 1
ATOM 374 N N . ARG A 1 54 ? 25.422 -27.625 -29.859 1 96.69 54 ARG A N 1
ATOM 375 C CA . ARG A 1 54 ? 25.312 -28.062 -31.25 1 96.69 54 ARG A CA 1
ATOM 376 C C . ARG A 1 54 ? 26.609 -27.844 -32 1 96.69 54 ARG A C 1
ATOM 378 O O . ARG A 1 54 ? 27 -28.641 -32.844 1 96.69 54 ARG A O 1
ATOM 385 N N . ALA A 1 55 ? 27.281 -26.781 -31.672 1 97.75 55 ALA A N 1
ATOM 386 C CA . ALA A 1 55 ? 28.531 -26.406 -32.344 1 97.75 55 ALA A CA 1
ATOM 387 C C . ALA A 1 55 ? 29.719 -27.188 -31.766 1 97.75 55 ALA A C 1
ATOM 389 O O . ALA A 1 55 ? 30.828 -27.094 -32.281 1 97.75 55 ALA A O 1
ATOM 390 N N . GLY A 1 56 ? 29.516 -27.828 -30.672 1 97.38 56 GLY A N 1
ATOM 391 C CA . GLY A 1 56 ? 30.562 -28.641 -30.062 1 97.38 56 GLY A CA 1
ATOM 392 C C . GLY A 1 56 ? 31.469 -27.844 -29.141 1 97.38 56 GLY A C 1
ATOM 393 O O . GLY A 1 56 ? 32.531 -28.328 -28.75 1 97.38 56 GLY A O 1
ATOM 394 N N . VAL A 1 57 ? 31.078 -26.656 -28.875 1 98.19 57 VAL A N 1
ATOM 395 C CA . VAL A 1 57 ? 31.859 -25.828 -27.969 1 98.19 57 VAL A CA 1
ATOM 396 C C . VAL A 1 57 ? 31.734 -26.359 -26.531 1 98.19 57 VAL A C 1
ATOM 398 O O . VAL A 1 57 ? 32.688 -26.297 -25.766 1 98.19 57 VAL A O 1
ATOM 401 N N . ILE A 1 58 ? 30.562 -26.859 -26.125 1 98.31 58 ILE A N 1
ATOM 402 C CA . ILE A 1 58 ? 30.328 -27.453 -24.812 1 98.31 58 ILE A CA 1
ATOM 403 C C . ILE A 1 58 ? 29.672 -28.812 -24.969 1 98.31 58 ILE A C 1
ATOM 405 O O . ILE A 1 58 ? 29.141 -29.141 -26.031 1 98.31 58 ILE A O 1
ATOM 409 N N . GLY A 1 59 ? 29.75 -29.609 -23.938 1 97 59 GLY A N 1
ATOM 410 C CA . GLY A 1 59 ? 29 -30.859 -23.844 1 97 59 GLY A CA 1
ATOM 411 C C . GLY A 1 59 ? 27.594 -30.672 -23.312 1 97 59 GLY A C 1
ATOM 412 O O . GLY A 1 59 ? 27.062 -29.547 -23.328 1 97 59 GLY A O 1
ATOM 413 N N . ASP A 1 60 ? 27.047 -31.781 -22.828 1 96.38 60 ASP A N 1
ATOM 414 C CA . ASP A 1 60 ? 25.734 -31.734 -22.219 1 96.38 60 ASP A CA 1
ATOM 415 C C . ASP A 1 60 ? 25.734 -30.906 -20.938 1 96.38 60 ASP A C 1
ATOM 417 O O . ASP A 1 60 ? 26.422 -31.266 -19.969 1 96.38 60 ASP A O 1
ATOM 421 N N . PRO A 1 61 ? 24.938 -29.859 -20.984 1 97.19 61 PRO A N 1
ATOM 422 C CA . PRO A 1 61 ? 24.938 -29.016 -19.781 1 97.19 61 PRO A CA 1
ATOM 423 C C . PRO A 1 61 ? 24.531 -29.766 -18.516 1 97.19 61 PRO A C 1
ATOM 425 O O . PRO A 1 61 ? 24.906 -29.359 -17.406 1 97.19 61 PRO A O 1
ATOM 428 N N . LEU A 1 62 ? 23.828 -30.844 -18.594 1 96.31 62 LEU A N 1
ATOM 429 C CA . LEU A 1 62 ? 23.297 -31.547 -17.422 1 96.31 62 LEU A CA 1
ATOM 430 C C . LEU A 1 62 ? 24.234 -32.656 -16.984 1 96.31 62 LEU A C 1
ATOM 432 O O . LEU A 1 62 ? 24.016 -33.281 -15.953 1 96.31 62 LEU A O 1
ATOM 436 N N . TRP A 1 63 ? 25.297 -32.875 -17.75 1 97.38 63 TRP A N 1
ATOM 437 C CA . TRP A 1 63 ? 26.25 -33.938 -17.422 1 97.38 63 TRP A CA 1
ATOM 438 C C . TRP A 1 63 ? 27.031 -33.594 -16.172 1 97.38 63 TRP A C 1
ATOM 440 O O . TRP A 1 63 ? 27.75 -32.562 -16.125 1 97.38 63 TRP A O 1
ATOM 450 N N . ARG A 1 64 ? 26.875 -34.406 -15.148 1 97.69 64 ARG A N 1
ATOM 451 C CA . ARG A 1 64 ? 27.609 -34.375 -13.891 1 97.69 64 ARG A CA 1
ATOM 452 C C . ARG A 1 64 ? 27.641 -32.938 -13.32 1 97.69 64 ARG A C 1
ATOM 454 O O . ARG A 1 64 ? 26.609 -32.375 -12.969 1 97.69 64 ARG A O 1
ATOM 461 N N . PHE A 1 65 ? 28.797 -32.219 -13.352 1 97.56 65 PHE A N 1
ATOM 462 C CA . PHE A 1 65 ? 28.969 -30.938 -12.688 1 97.56 65 PHE A CA 1
ATOM 463 C C . PHE A 1 65 ? 29.016 -29.797 -13.703 1 97.56 65 PHE A C 1
ATOM 465 O O . PHE A 1 65 ? 29.5 -28.719 -13.406 1 97.56 65 PHE A O 1
ATOM 472 N N . ASN A 1 66 ? 28.5 -30.031 -14.867 1 97.81 66 ASN A N 1
ATOM 473 C CA . ASN A 1 66 ? 28.641 -29.062 -15.953 1 97.81 66 ASN A CA 1
ATOM 474 C C . ASN A 1 66 ? 27.906 -27.766 -15.648 1 97.81 66 ASN A C 1
ATOM 476 O O . ASN A 1 66 ? 28.25 -26.703 -16.172 1 97.81 66 ASN A O 1
ATOM 480 N N . GLU A 1 67 ? 26.828 -27.844 -14.836 1 97 67 GLU A N 1
ATOM 481 C CA . GLU A 1 67 ? 26.172 -26.609 -14.406 1 97 67 GLU A CA 1
ATOM 482 C C . GLU A 1 67 ? 27.188 -25.578 -13.906 1 97 67 GLU A C 1
ATOM 484 O O . GLU A 1 67 ? 27.156 -24.422 -14.312 1 97 67 GLU A O 1
ATOM 489 N N . ARG A 1 68 ? 28.016 -26.016 -13.016 1 96.56 68 ARG A N 1
ATOM 490 C CA . ARG A 1 68 ? 29.031 -25.156 -12.43 1 96.56 68 ARG A CA 1
ATOM 491 C C . ARG A 1 68 ? 30.125 -24.812 -13.453 1 96.56 68 ARG A C 1
ATOM 493 O O . ARG A 1 68 ? 30.562 -23.672 -13.539 1 96.56 68 ARG A O 1
ATOM 500 N N . ALA A 1 69 ? 30.531 -25.812 -14.18 1 97.62 69 ALA A N 1
ATOM 501 C CA . ALA A 1 69 ? 31.625 -25.656 -15.133 1 97.62 69 ALA A CA 1
ATOM 502 C C . ALA A 1 69 ? 31.266 -24.656 -16.234 1 97.62 69 ALA A C 1
ATOM 504 O O . ALA A 1 69 ? 32.156 -24 -16.781 1 97.62 69 ALA A O 1
ATOM 505 N N . LEU A 1 70 ? 30.031 -24.547 -16.516 1 98.25 70 LEU A N 1
ATOM 506 C CA . LEU A 1 70 ? 29.578 -23.719 -17.641 1 98.25 70 LEU A CA 1
ATOM 507 C C . LEU A 1 70 ? 29.125 -22.344 -17.156 1 98.25 70 LEU A C 1
ATOM 509 O O . LEU A 1 70 ? 28.5 -21.594 -17.906 1 98.25 70 LEU A O 1
ATOM 513 N N . SER A 1 71 ? 29.422 -21.953 -15.93 1 97.38 71 SER A N 1
ATOM 514 C CA . SER A 1 71 ? 29 -20.688 -15.328 1 97.38 71 SER A CA 1
ATOM 515 C C . SER A 1 71 ? 29.594 -19.5 -16.062 1 97.38 71 SER A C 1
ATOM 517 O O . SER A 1 71 ? 29.156 -18.359 -15.883 1 97.38 71 SER A O 1
ATOM 519 N N . TRP A 1 72 ? 30.578 -19.719 -16.906 1 97.75 72 TRP A N 1
ATOM 520 C CA . TRP A 1 72 ? 31.172 -18.625 -17.688 1 97.75 72 TRP A CA 1
ATOM 521 C C . TRP A 1 72 ? 30.203 -18.125 -18.734 1 97.75 72 TRP A C 1
ATOM 523 O O . TRP A 1 72 ? 30.281 -16.969 -19.172 1 97.75 72 TRP A O 1
ATOM 533 N N . ILE A 1 73 ? 29.281 -18.891 -19.141 1 98.5 73 ILE A N 1
ATOM 534 C CA . ILE A 1 73 ? 28.375 -18.562 -20.234 1 98.5 73 ILE A CA 1
ATOM 535 C C . ILE A 1 73 ? 27.422 -17.438 -19.812 1 98.5 73 ILE A C 1
ATOM 537 O O . ILE A 1 73 ? 27.328 -16.406 -20.469 1 98.5 73 ILE A O 1
ATOM 541 N N . PRO A 1 74 ? 26.688 -17.578 -18.641 1 98 74 PRO A N 1
ATOM 542 C CA . PRO A 1 74 ? 25.797 -16.484 -18.234 1 98 74 PRO A CA 1
ATOM 543 C C . PRO A 1 74 ? 26.562 -15.266 -17.719 1 98 74 PRO A C 1
ATOM 545 O O . PRO A 1 74 ? 25.984 -14.195 -17.562 1 98 74 PRO A O 1
ATOM 548 N N . ASN A 1 75 ? 27.828 -15.414 -17.516 1 97.62 75 ASN A N 1
ATOM 549 C CA . ASN A 1 75 ? 28.656 -14.305 -17.047 1 97.62 75 ASN A CA 1
ATOM 550 C C . ASN A 1 75 ? 29.375 -13.602 -18.188 1 97.62 75 ASN A C 1
ATOM 552 O O . ASN A 1 75 ? 30.047 -12.602 -17.984 1 97.62 75 ASN A O 1
ATOM 556 N N . GLU A 1 76 ? 29.25 -14.18 -19.453 1 97.81 76 GLU A N 1
ATOM 557 C CA . GLU A 1 76 ? 29.672 -13.406 -20.609 1 97.81 76 GLU A CA 1
ATOM 558 C C . GLU A 1 76 ? 28.969 -12.047 -20.656 1 97.81 76 GLU A C 1
ATOM 560 O O . GLU A 1 76 ? 27.766 -11.953 -20.422 1 97.81 76 GLU A O 1
ATOM 565 N N . PRO A 1 77 ? 29.766 -11.016 -20.938 1 98.12 77 PRO A N 1
ATOM 566 C CA . PRO A 1 77 ? 29.125 -9.695 -20.938 1 98.12 77 PRO A CA 1
ATOM 567 C C . PRO A 1 77 ? 27.891 -9.625 -21.828 1 98.12 77 PRO A C 1
ATOM 569 O O . PRO A 1 77 ? 26.891 -9.008 -21.453 1 98.12 77 PRO A O 1
ATOM 572 N N . HIS A 1 78 ? 28 -10.156 -22.938 1 98.44 78 HIS A N 1
ATOM 573 C CA . HIS A 1 78 ? 26.844 -10.281 -23.828 1 98.44 78 HIS A CA 1
ATOM 574 C C . HIS A 1 78 ? 27.078 -11.352 -24.891 1 98.44 78 HIS A C 1
ATOM 576 O O . HIS A 1 78 ? 28.219 -11.742 -25.141 1 98.44 78 HIS A O 1
ATOM 582 N N . TRP A 1 79 ? 26.047 -11.891 -25.375 1 98.75 79 TRP A N 1
ATOM 583 C CA . TRP A 1 79 ? 25.984 -12.719 -26.578 1 98.75 79 TRP A CA 1
ATOM 584 C C . TRP A 1 79 ? 25.234 -11.992 -27.688 1 98.75 79 TRP A C 1
ATOM 586 O O . TRP A 1 79 ? 24.266 -11.289 -27.438 1 98.75 79 TRP A O 1
ATOM 596 N N . THR A 1 80 ? 25.688 -12.156 -28.906 1 98.69 80 THR A N 1
ATOM 597 C CA . THR A 1 80 ? 25.047 -11.477 -30.016 1 98.69 80 THR A CA 1
ATOM 598 C C . THR A 1 80 ? 24.578 -12.477 -31.078 1 98.69 80 THR A C 1
ATOM 600 O O . THR A 1 80 ? 25.375 -13.297 -31.547 1 98.69 80 THR A O 1
ATOM 603 N N . TYR A 1 81 ? 23.328 -12.469 -31.438 1 98.56 81 TYR A N 1
ATOM 604 C CA . TYR A 1 81 ? 22.781 -13.156 -32.594 1 98.56 81 TYR A CA 1
ATOM 605 C C . TYR A 1 81 ? 22.734 -12.219 -33.812 1 98.56 81 TYR A C 1
ATOM 607 O O . TYR A 1 81 ? 22.203 -11.102 -33.719 1 98.56 81 TYR A O 1
ATOM 615 N N . SER A 1 82 ? 23.234 -12.672 -34.906 1 98.25 82 SER A N 1
ATOM 616 C CA . SER A 1 82 ? 23.234 -11.844 -36.094 1 98.25 82 SER A CA 1
ATOM 617 C C . SER A 1 82 ? 22.828 -12.648 -37.312 1 98.25 82 SER A C 1
ATOM 619 O O . SER A 1 82 ? 23.031 -13.859 -37.375 1 98.25 82 SER A O 1
ATOM 621 N N . LYS A 1 83 ? 22.266 -12 -38.281 1 97.81 83 LYS A N 1
ATOM 622 C CA . LYS A 1 83 ? 21.812 -12.617 -39.5 1 97.81 83 LYS A CA 1
ATOM 623 C C . LYS A 1 83 ? 21.766 -11.594 -40.656 1 97.81 83 LYS A C 1
ATOM 625 O O . LYS A 1 83 ? 21.516 -10.414 -40.406 1 97.81 83 LYS A O 1
ATOM 630 N N . THR A 1 84 ? 22.141 -12.023 -41.812 1 96.31 84 THR A N 1
ATOM 631 C CA . THR A 1 84 ? 21.906 -11.273 -43.062 1 96.31 84 THR A CA 1
ATOM 632 C C . THR A 1 84 ? 20.703 -11.836 -43.812 1 96.31 84 THR A C 1
ATOM 634 O O . THR A 1 84 ? 20.516 -13.055 -43.875 1 96.31 84 THR A O 1
ATOM 637 N N . PHE A 1 85 ? 19.875 -10.961 -44.344 1 94.44 85 PHE A N 1
ATOM 638 C CA . PHE A 1 85 ? 18.703 -11.391 -45.062 1 94.44 85 PHE A CA 1
ATOM 639 C C . PHE A 1 85 ? 18.438 -10.469 -46.25 1 94.44 85 PHE A C 1
ATOM 641 O O . PHE A 1 85 ? 18.953 -9.352 -46.312 1 94.44 85 PHE A O 1
ATOM 648 N N . VAL A 1 86 ? 17.703 -10.953 -47.188 1 91.06 86 VAL A N 1
ATOM 649 C CA . VAL A 1 86 ? 17.422 -10.18 -48.375 1 91.06 86 VAL A CA 1
ATOM 650 C C . VAL A 1 86 ? 15.93 -9.852 -48.438 1 91.06 86 VAL A C 1
ATOM 652 O O . VAL A 1 86 ? 15.086 -10.672 -48.062 1 91.06 86 VAL A O 1
ATOM 655 N N . THR A 1 87 ? 15.68 -8.625 -48.844 1 88.69 87 THR A N 1
ATOM 656 C CA . THR A 1 87 ? 14.297 -8.195 -49.031 1 88.69 87 THR A CA 1
ATOM 657 C C . THR A 1 87 ? 13.93 -8.164 -50.5 1 88.69 87 THR A C 1
ATOM 659 O O . THR A 1 87 ? 14.789 -7.949 -51.344 1 88.69 87 THR A O 1
ATOM 662 N N . ALA A 1 88 ? 12.641 -8.375 -50.719 1 85 88 ALA A N 1
ATOM 663 C CA . ALA A 1 88 ? 12.125 -8.125 -52.062 1 85 88 ALA A CA 1
ATOM 664 C C . ALA A 1 88 ? 11.977 -6.633 -52.312 1 85 88 ALA A C 1
ATOM 666 O O . ALA A 1 88 ? 11.969 -5.828 -51.375 1 85 88 ALA A O 1
ATOM 667 N N . PRO A 1 89 ? 11.922 -6.371 -53.656 1 81.94 89 PRO A N 1
ATOM 668 C CA . PRO A 1 89 ? 11.805 -4.945 -53.969 1 81.94 89 PRO A CA 1
ATOM 669 C C . PRO A 1 89 ? 10.602 -4.285 -53.312 1 81.94 89 PRO A C 1
ATOM 671 O O . PRO A 1 89 ? 10.68 -3.131 -52.875 1 81.94 89 PRO A O 1
ATOM 674 N N . GLU A 1 90 ? 9.609 -5.047 -53.156 1 77.94 90 GLU A N 1
ATOM 675 C CA . GLU A 1 90 ? 8.383 -4.48 -52.594 1 77.94 90 GLU A CA 1
ATOM 676 C C . GLU A 1 90 ? 8.438 -4.43 -51.094 1 77.94 90 GLU A C 1
ATOM 678 O O . GLU A 1 90 ? 7.598 -3.787 -50.438 1 77.94 90 GLU A O 1
ATOM 683 N N . GLU A 1 91 ? 9.406 -4.965 -50.594 1 78 91 GLU A N 1
ATOM 684 C CA . GLU A 1 91 ? 9.531 -5.086 -49.156 1 78 91 GLU A CA 1
ATOM 685 C C . GLU A 1 91 ? 10.508 -4.055 -48.594 1 78 91 GLU A C 1
ATOM 687 O O . GLU A 1 91 ? 10.922 -4.148 -47.438 1 78 91 GLU A O 1
ATOM 692 N N . SER A 1 92 ? 10.711 -2.992 -49.281 1 76.56 92 SER A N 1
ATOM 693 C CA . SER A 1 92 ? 11.695 -2.006 -48.875 1 76.56 92 SER A CA 1
ATOM 694 C C . SER A 1 92 ? 11.039 -0.838 -48.125 1 76.56 92 SER A C 1
ATOM 696 O O . SER A 1 92 ? 9.82 -0.67 -48.188 1 76.56 92 SER A O 1
ATOM 698 N N . GLY A 1 93 ? 11.859 -0.2 -47.344 1 82.5 93 GLY A N 1
ATOM 699 C CA . GLY A 1 93 ? 11.391 0.983 -46.625 1 82.5 93 GLY A CA 1
ATOM 700 C C . GLY A 1 93 ? 11.008 0.708 -45.188 1 82.5 93 GLY A C 1
ATOM 701 O O . GLY A 1 93 ? 11.797 0.144 -44.438 1 82.5 93 GLY A O 1
ATOM 702 N N . ALA A 1 94 ? 9.781 1.148 -44.875 1 86.94 94 ALA A N 1
ATOM 703 C CA . ALA A 1 94 ? 9.336 1.078 -43.5 1 86.94 94 ALA A CA 1
ATOM 704 C C . ALA A 1 94 ? 8.719 -0.286 -43.188 1 86.94 94 ALA A C 1
ATOM 706 O O . ALA A 1 94 ? 8.125 -0.919 -44.062 1 86.94 94 ALA A O 1
ATOM 707 N N . GLY A 1 95 ? 8.984 -0.776 -41.969 1 89 95 GLY A N 1
ATOM 708 C CA . GLY A 1 95 ? 8.398 -2.016 -41.5 1 89 95 GLY A CA 1
ATOM 709 C C . GLY A 1 95 ? 8.328 -2.102 -39.969 1 89 95 GLY A C 1
ATOM 710 O O . GLY A 1 95 ? 8.648 -1.136 -39.281 1 89 95 GLY A O 1
ATOM 711 N N . LEU A 1 96 ? 7.812 -3.232 -39.531 1 92.06 96 LEU A N 1
ATOM 712 C CA . LEU A 1 96 ? 7.703 -3.545 -38.094 1 92.06 96 LEU A CA 1
ATOM 713 C C . LEU A 1 96 ? 8.398 -4.863 -37.781 1 92.06 96 LEU A C 1
ATOM 715 O O . LEU A 1 96 ? 8.031 -5.91 -38.312 1 92.06 96 LEU A O 1
ATOM 719 N N . LEU A 1 97 ? 9.43 -4.73 -36.969 1 95.25 97 LEU A N 1
ATOM 720 C CA . LEU A 1 97 ? 10.109 -5.926 -36.469 1 95.25 97 LEU A CA 1
ATOM 721 C C . LEU A 1 97 ? 9.398 -6.488 -35.25 1 95.25 97 LEU A C 1
ATOM 723 O O . LEU A 1 97 ? 9.18 -5.77 -34.25 1 95.25 97 LEU A O 1
ATOM 727 N N . ILE A 1 98 ? 9.016 -7.707 -35.312 1 95.25 98 ILE A N 1
ATOM 728 C CA . ILE A 1 98 ? 8.312 -8.359 -34.219 1 95.25 98 ILE A CA 1
ATOM 729 C C . ILE A 1 98 ? 9.141 -9.539 -33.719 1 95.25 98 ILE A C 1
ATOM 731 O O . ILE A 1 98 ? 9.484 -10.445 -34.469 1 95.25 98 ILE A O 1
ATOM 735 N N . ILE A 1 99 ? 9.484 -9.516 -32.406 1 96.56 99 ILE A N 1
ATOM 736 C CA . ILE A 1 99 ? 10.242 -10.578 -31.766 1 96.56 99 ILE A CA 1
ATOM 737 C C . ILE A 1 99 ? 9.422 -11.172 -30.625 1 96.56 99 ILE A C 1
ATOM 739 O O . ILE A 1 99 ? 9.148 -10.484 -29.641 1 96.56 99 ILE A O 1
ATOM 743 N N . GLU A 1 100 ? 9.172 -12.43 -30.766 1 91.62 100 GLU A N 1
ATOM 744 C CA . GLU A 1 100 ? 8.438 -13.109 -29.703 1 91.62 100 GLU A CA 1
ATOM 745 C C . GLU A 1 100 ? 9.375 -13.891 -28.781 1 91.62 100 GLU A C 1
ATOM 747 O O . GLU A 1 100 ? 10.031 -14.836 -29.219 1 91.62 100 GLU A O 1
ATOM 752 N N . GLY A 1 101 ? 9.633 -13.461 -27.578 1 89.62 101 GLY A N 1
ATOM 753 C CA . GLY A 1 101 ? 10.422 -14.211 -26.609 1 89.62 101 GLY A CA 1
ATOM 754 C C . GLY A 1 101 ? 11.883 -13.797 -26.594 1 89.62 101 GLY A C 1
ATOM 755 O O . GLY A 1 101 ? 12.766 -14.641 -26.719 1 89.62 101 GLY A O 1
ATOM 756 N N . LEU A 1 102 ? 12.156 -12.555 -26.5 1 96.12 102 LEU A N 1
ATOM 757 C CA . LEU A 1 102 ? 13.516 -12.047 -26.359 1 96.12 102 LEU A CA 1
ATOM 758 C C . LEU A 1 102 ? 13.984 -12.172 -24.906 1 96.12 102 LEU A C 1
ATOM 760 O O . LEU A 1 102 ? 13.445 -11.516 -24.016 1 96.12 102 LEU A O 1
ATOM 764 N N . ASP A 1 103 ? 15.055 -13.031 -24.641 1 96.81 103 ASP A N 1
ATOM 765 C CA . ASP A 1 103 ? 15.508 -13.398 -23.312 1 96.81 103 ASP A CA 1
ATOM 766 C C . ASP A 1 103 ? 16.938 -12.914 -23.062 1 96.81 103 ASP A C 1
ATOM 768 O O . ASP A 1 103 ? 17.891 -13.617 -23.375 1 96.81 103 ASP A O 1
ATOM 772 N N . THR A 1 104 ? 17.188 -11.789 -22.453 1 94.88 104 THR A N 1
ATOM 773 C CA . THR A 1 104 ? 16.125 -10.961 -21.891 1 94.88 104 THR A CA 1
ATOM 774 C C . THR A 1 104 ? 16.406 -9.477 -22.156 1 94.88 104 THR A C 1
ATOM 776 O O . THR A 1 104 ? 15.609 -8.789 -22.781 1 94.88 104 THR A O 1
ATOM 779 N N . ILE A 1 105 ? 17.531 -9.023 -21.547 1 98 105 ILE A N 1
ATOM 780 C CA . ILE A 1 105 ? 17.969 -7.637 -21.719 1 98 105 ILE A CA 1
ATOM 781 C C . ILE A 1 105 ? 18.766 -7.492 -23 1 98 105 ILE A C 1
ATOM 783 O O . ILE A 1 105 ? 19.844 -8.07 -23.141 1 98 105 ILE A O 1
ATOM 787 N N . ALA A 1 106 ? 18.25 -6.617 -23.953 1 98.56 106 ALA A N 1
ATOM 788 C CA . ALA A 1 106 ? 18.859 -6.695 -25.266 1 98.56 106 ALA A CA 1
ATOM 789 C C . ALA A 1 106 ? 18.781 -5.355 -26 1 98.56 106 ALA A C 1
ATOM 791 O O . ALA A 1 106 ? 17.875 -4.559 -25.734 1 98.56 106 ALA A O 1
ATOM 792 N N . ASP A 1 107 ? 19.719 -5.145 -26.844 1 98.56 107 ASP A N 1
ATOM 793 C CA . ASP A 1 107 ? 19.688 -4.121 -27.891 1 98.56 107 ASP A CA 1
ATOM 794 C C . ASP A 1 107 ? 19.484 -4.746 -29.266 1 98.56 107 ASP A C 1
ATOM 796 O O . ASP A 1 107 ? 20.109 -5.754 -29.594 1 98.56 107 ASP A O 1
ATOM 800 N N . VAL A 1 108 ? 18.594 -4.211 -30.031 1 98.56 108 VAL A N 1
ATOM 801 C CA . VAL A 1 108 ? 18.281 -4.746 -31.359 1 98.56 108 VAL A CA 1
ATOM 802 C C . VAL A 1 108 ? 18.703 -3.752 -32.438 1 98.56 108 VAL A C 1
ATOM 804 O O . VAL A 1 108 ? 18.328 -2.582 -32.406 1 98.56 108 VAL A O 1
ATOM 807 N N . PHE A 1 109 ? 19.516 -4.277 -33.406 1 98.06 109 PHE A N 1
ATOM 808 C CA . PHE A 1 109 ? 20.031 -3.451 -34.469 1 98.06 109 PHE A CA 1
ATOM 809 C C . PHE A 1 109 ? 19.562 -3.969 -35.844 1 98.06 109 PHE A C 1
ATOM 811 O O . PHE A 1 109 ? 19.5 -5.18 -36.062 1 98.06 109 PHE A O 1
ATOM 818 N N . VAL A 1 110 ? 19.203 -3.111 -36.75 1 97.12 110 VAL A N 1
ATOM 819 C CA . VAL A 1 110 ? 18.938 -3.412 -38.156 1 97.12 110 VAL A CA 1
ATOM 820 C C . VAL A 1 110 ? 19.734 -2.473 -39.062 1 97.12 110 VAL A C 1
ATOM 822 O O . VAL A 1 110 ? 19.641 -1.25 -38.938 1 97.12 110 VAL A O 1
ATOM 825 N N . ASN A 1 111 ? 20.547 -3.043 -39.906 1 95.62 111 ASN A N 1
ATOM 826 C CA . ASN A 1 111 ? 21.438 -2.293 -40.781 1 95.62 111 ASN A CA 1
ATOM 827 C C . ASN A 1 111 ? 22.281 -1.288 -40 1 95.62 111 ASN A C 1
ATOM 829 O O . ASN A 1 111 ? 22.438 -0.14 -40.438 1 95.62 111 ASN A O 1
ATOM 833 N N . GLY A 1 112 ? 22.688 -1.74 -38.781 1 94.62 112 GLY A N 1
ATOM 834 C CA . GLY A 1 112 ? 23.609 -0.946 -38 1 94.62 112 GLY A CA 1
ATOM 835 C C . GLY A 1 112 ? 22.906 0.028 -37.062 1 94.62 112 GLY A C 1
ATOM 836 O O . GLY A 1 112 ? 23.516 0.526 -36.094 1 94.62 112 GLY A O 1
ATOM 837 N N . ASP A 1 113 ? 21.625 0.26 -37.281 1 96.12 113 ASP A N 1
ATOM 838 C CA . ASP A 1 113 ? 20.875 1.21 -36.469 1 96.12 113 ASP A CA 1
ATOM 839 C C . ASP A 1 113 ? 20.219 0.513 -35.25 1 96.12 113 ASP A C 1
ATOM 841 O O . ASP A 1 113 ? 19.672 -0.577 -35.406 1 96.12 113 ASP A O 1
ATOM 845 N N . LEU A 1 114 ? 20.312 1.14 -34.031 1 97.81 114 LEU A N 1
ATOM 846 C CA . LEU A 1 114 ? 19.562 0.667 -32.875 1 97.81 114 LEU A CA 1
ATOM 847 C C . LEU A 1 114 ? 18.062 0.921 -33.062 1 97.81 114 LEU A C 1
ATOM 849 O O . LEU A 1 114 ? 17.625 2.07 -33.031 1 97.81 114 LEU A O 1
ATOM 853 N N . VAL A 1 115 ? 17.297 -0.083 -33.25 1 96.88 115 VAL A N 1
ATOM 854 C CA . VAL A 1 115 ? 15.875 0.1 -33.531 1 96.88 115 VAL A CA 1
ATOM 855 C C . VAL A 1 115 ? 15.078 -0.036 -32.219 1 96.88 115 VAL A C 1
ATOM 857 O O . VAL A 1 115 ? 13.93 0.408 -32.156 1 96.88 115 VAL A O 1
ATOM 860 N N . GLY A 1 116 ? 15.641 -0.709 -31.172 1 97.38 116 GLY A N 1
ATOM 861 C CA . GLY A 1 116 ? 14.938 -0.821 -29.906 1 97.38 116 GLY A CA 1
ATOM 862 C C . GLY A 1 116 ? 15.711 -1.593 -28.859 1 97.38 116 GLY A C 1
ATOM 863 O O . GLY A 1 116 ? 16.766 -2.154 -29.156 1 97.38 116 GLY A O 1
ATOM 864 N N . GLN A 1 117 ? 15.211 -1.515 -27.578 1 98.06 117 GLN A N 1
ATOM 865 C CA . GLN A 1 117 ? 15.75 -2.225 -26.422 1 98.06 117 GLN A CA 1
ATOM 866 C C . GLN A 1 117 ? 14.664 -3.043 -25.719 1 98.06 117 GLN A C 1
ATOM 868 O O . GLN A 1 117 ? 13.492 -2.658 -25.719 1 98.06 117 GLN A O 1
ATOM 873 N N . ALA A 1 118 ? 15.062 -4.168 -25.25 1 97.88 118 ALA A N 1
ATOM 874 C CA . ALA A 1 118 ? 14.141 -5.07 -24.562 1 97.88 118 ALA A CA 1
ATOM 875 C C . ALA A 1 118 ? 14.648 -5.414 -23.156 1 97.88 118 ALA A C 1
ATOM 877 O O . ALA A 1 118 ? 15.859 -5.477 -22.938 1 97.88 118 ALA A O 1
ATOM 878 N N . ASP A 1 119 ? 13.727 -5.641 -22.156 1 97.94 119 ASP A N 1
ATOM 879 C CA . ASP A 1 119 ? 14.156 -5.98 -20.797 1 97.94 119 ASP A CA 1
ATOM 880 C C . ASP A 1 119 ? 13.133 -6.883 -20.109 1 97.94 119 ASP A C 1
ATOM 882 O O . ASP A 1 119 ? 13.023 -6.871 -18.875 1 97.94 119 ASP A O 1
ATOM 886 N N . ASN A 1 120 ? 12.352 -7.625 -20.844 1 98.44 120 ASN A N 1
ATOM 887 C CA . ASN A 1 120 ? 11.328 -8.523 -20.328 1 98.44 120 ASN A CA 1
ATOM 888 C C . ASN A 1 120 ? 11.117 -9.719 -21.25 1 98.44 120 ASN A C 1
ATOM 890 O O . ASN A 1 120 ? 10.594 -9.57 -22.359 1 98.44 120 ASN A O 1
ATOM 894 N N . MET A 1 121 ? 11.43 -10.898 -20.75 1 97.56 121 MET A N 1
ATOM 895 C CA . MET A 1 121 ? 11.398 -12.078 -21.625 1 97.56 121 MET A CA 1
ATOM 896 C C . MET A 1 121 ? 9.961 -12.508 -21.891 1 97.56 121 MET A C 1
ATOM 898 O O . MET A 1 121 ? 9.711 -13.328 -22.781 1 97.56 121 MET A O 1
ATOM 902 N N . PHE A 1 122 ? 8.961 -11.984 -21.125 1 97.88 122 PHE A N 1
ATOM 903 C CA . PHE A 1 122 ? 7.582 -12.461 -21.188 1 97.88 122 PHE A CA 1
ATOM 904 C C . PHE A 1 122 ? 6.762 -11.633 -22.156 1 97.88 122 PHE A C 1
ATOM 906 O O . PHE A 1 122 ? 5.598 -11.945 -22.422 1 97.88 122 PHE A O 1
ATOM 913 N N . ARG A 1 123 ? 7.34 -10.656 -22.734 1 97.19 123 ARG A N 1
ATOM 914 C CA . ARG A 1 123 ? 6.625 -9.758 -23.641 1 97.19 123 ARG A CA 1
ATOM 915 C C . ARG A 1 123 ? 7.031 -9.992 -25.094 1 97.19 123 ARG A C 1
ATOM 917 O O . ARG A 1 123 ? 8.141 -10.453 -25.359 1 97.19 123 ARG A O 1
ATOM 924 N N . THR A 1 124 ? 6.109 -9.672 -26 1 96.31 124 THR A N 1
ATOM 925 C CA . THR A 1 124 ? 6.441 -9.508 -27.406 1 96.31 124 THR A CA 1
ATOM 926 C C . THR A 1 124 ? 6.945 -8.102 -27.688 1 96.31 124 THR A C 1
ATOM 928 O O . THR A 1 124 ? 6.289 -7.117 -27.328 1 96.31 124 THR A O 1
ATOM 931 N N . TRP A 1 125 ? 8.07 -8.047 -28.297 1 96.88 125 TRP A N 1
ATOM 932 C CA . TRP A 1 125 ? 8.656 -6.734 -28.562 1 96.88 125 TRP A CA 1
ATOM 933 C C . TRP A 1 125 ? 8.438 -6.344 -30.031 1 96.88 125 TRP A C 1
ATOM 935 O O . TRP A 1 125 ? 8.656 -7.152 -30.938 1 96.88 125 TRP A O 1
ATOM 945 N N . THR A 1 126 ? 7.953 -5.184 -30.281 1 94.38 126 THR A N 1
ATOM 946 C CA . THR A 1 126 ? 7.711 -4.617 -31.609 1 94.38 126 THR A CA 1
ATOM 947 C C . THR A 1 126 ? 8.5 -3.324 -31.797 1 94.38 126 THR A C 1
ATOM 949 O O . THR A 1 126 ? 8.359 -2.389 -31 1 94.38 126 THR A O 1
ATOM 952 N N . PHE A 1 127 ? 9.32 -3.342 -32.812 1 95.12 127 PHE A N 1
ATOM 953 C CA . PHE A 1 127 ? 10.156 -2.178 -33.094 1 95.12 127 PHE A CA 1
ATOM 954 C C . PHE A 1 127 ? 9.93 -1.665 -34.5 1 95.12 127 PHE A C 1
ATOM 956 O O . PHE A 1 127 ? 9.891 -2.451 -35.469 1 95.12 127 PHE A O 1
ATOM 963 N N . PRO A 1 128 ? 9.828 -0.356 -34.688 1 92.75 128 PRO A N 1
ATOM 964 C CA . PRO A 1 128 ? 9.812 0.187 -36.062 1 92.75 128 PRO A CA 1
ATOM 965 C C . PRO A 1 128 ? 11.172 0.097 -36.75 1 92.75 128 PRO A C 1
ATOM 967 O O . PRO A 1 128 ? 12.211 0.289 -36.094 1 92.75 128 PRO A O 1
ATOM 970 N N . VAL A 1 129 ? 11.102 -0.349 -38 1 92.88 129 VAL A N 1
ATOM 971 C CA . VAL A 1 129 ? 12.289 -0.374 -38.844 1 92.88 129 VAL A CA 1
ATOM 972 C C . VAL A 1 129 ? 12.078 0.521 -40.062 1 92.88 129 VAL A C 1
ATOM 974 O O . VAL A 1 129 ? 11.109 0.348 -40.812 1 92.88 129 VAL A O 1
ATOM 977 N N . ASP A 1 130 ? 12.992 1.508 -40.312 1 88.81 130 ASP A N 1
ATOM 978 C CA . ASP A 1 130 ? 12.742 2.484 -41.375 1 88.81 130 ASP A CA 1
ATOM 979 C C . ASP A 1 130 ? 13.812 2.396 -42.469 1 88.81 130 ASP A C 1
ATOM 981 O O . ASP A 1 130 ? 13.734 3.098 -43.469 1 88.81 130 ASP A O 1
ATOM 985 N N . ASN A 1 131 ? 14.734 1.554 -42.469 1 88.38 131 ASN A N 1
ATOM 986 C CA . ASN A 1 131 ? 15.867 1.604 -43.375 1 88.38 131 ASN A CA 1
ATOM 987 C C . ASN A 1 131 ? 16.078 0.265 -44.062 1 88.38 131 ASN A C 1
ATOM 989 O O . ASN A 1 131 ? 17.219 -0.156 -44.281 1 88.38 131 ASN A O 1
ATOM 993 N N . LEU A 1 132 ? 15 -0.46 -44.344 1 91.12 132 LEU A N 1
ATOM 994 C CA . LEU A 1 132 ? 15.18 -1.7 -45.094 1 91.12 132 LEU A CA 1
ATOM 995 C C . LEU A 1 132 ? 15.602 -1.413 -46.531 1 91.12 132 LEU A C 1
ATOM 997 O O . LEU A 1 132 ? 14.945 -0.637 -47.219 1 91.12 132 LEU A O 1
ATOM 1001 N N . ARG A 1 133 ? 16.609 -2.051 -46.906 1 89.31 133 ARG A N 1
ATOM 1002 C CA . ARG A 1 133 ? 17.188 -1.836 -48.25 1 89.31 133 ARG A CA 1
ATOM 1003 C C . ARG A 1 133 ? 16.516 -2.744 -49.281 1 89.31 133 ARG A C 1
ATOM 1005 O O . ARG A 1 133 ? 16.375 -3.949 -49.062 1 89.31 133 ARG A O 1
ATOM 1012 N N . PRO A 1 134 ? 16.156 -2.105 -50.438 1 83.38 134 PRO A N 1
ATOM 1013 C CA . PRO A 1 134 ? 15.516 -2.922 -51.469 1 83.38 134 PRO A CA 1
ATOM 1014 C C . PRO A 1 134 ? 16.5 -3.836 -52.188 1 83.38 134 PRO A C 1
ATOM 1016 O O . PRO A 1 134 ? 17.609 -3.406 -52.531 1 83.38 134 PRO A O 1
ATOM 1019 N N . SER A 1 135 ? 15.984 -5.02 -52.438 1 80.12 135 SER A N 1
ATOM 1020 C CA . SER A 1 135 ? 16.703 -6.012 -53.25 1 80.12 135 SER A CA 1
ATOM 1021 C C . SER A 1 135 ? 18.172 -6.094 -52.844 1 80.12 135 SER A C 1
ATOM 1023 O O . SER A 1 135 ? 19.047 -6.25 -53.688 1 80.12 135 SER A O 1
ATOM 1025 N N . SER A 1 136 ? 18.344 -5.824 -51.688 1 80.81 136 SER A N 1
ATOM 1026 C CA . SER A 1 136 ? 19.719 -5.832 -51.219 1 80.81 136 SER A CA 1
ATOM 1027 C C . SER A 1 136 ? 19.828 -6.574 -49.875 1 80.81 136 SER A C 1
ATOM 1029 O O . SER A 1 136 ? 18.828 -6.953 -49.281 1 80.81 136 SER A O 1
ATOM 1031 N N . SER A 1 137 ? 21.078 -6.754 -49.531 1 90.88 137 SER A N 1
ATOM 1032 C CA . SER A 1 137 ? 21.391 -7.426 -48.281 1 90.88 137 SER A CA 1
ATOM 1033 C C . SER A 1 137 ? 21.141 -6.508 -47.094 1 90.88 137 SER A C 1
ATOM 1035 O O . SER A 1 137 ? 21.547 -5.34 -47.125 1 90.88 137 SER A O 1
ATOM 1037 N N . ASN A 1 138 ? 20.297 -7.004 -46.156 1 95.5 138 ASN A N 1
ATOM 1038 C CA . ASN A 1 138 ? 20.062 -6.367 -44.844 1 95.5 138 ASN A CA 1
ATOM 1039 C C . ASN A 1 138 ? 20.688 -7.172 -43.719 1 95.5 138 ASN A C 1
ATOM 1041 O O . ASN A 1 138 ? 20.922 -8.375 -43.844 1 95.5 138 ASN A O 1
ATOM 1045 N N . THR A 1 139 ? 20.984 -6.457 -42.625 1 96.75 139 THR A N 1
ATOM 1046 C CA . THR A 1 139 ? 21.547 -7.141 -41.469 1 96.75 139 THR A CA 1
ATOM 1047 C C . THR A 1 139 ? 20.703 -6.898 -40.25 1 96.75 139 THR A C 1
ATOM 1049 O O . THR A 1 139 ? 20.109 -5.832 -40.094 1 96.75 139 THR A O 1
ATOM 1052 N N . ILE A 1 140 ? 20.578 -7.875 -39.406 1 97.62 140 ILE A N 1
ATOM 1053 C CA . ILE A 1 140 ? 19.969 -7.742 -38.094 1 97.62 140 ILE A CA 1
ATOM 1054 C C . ILE A 1 140 ? 20.922 -8.289 -37.031 1 97.62 140 ILE A C 1
ATOM 1056 O O . ILE A 1 140 ? 21.609 -9.281 -37.25 1 97.62 140 ILE A O 1
ATOM 1060 N N . GLY A 1 141 ? 21.078 -7.582 -35.938 1 98.12 141 GLY A N 1
ATOM 1061 C CA . GLY A 1 141 ? 21.844 -7.992 -34.75 1 98.12 141 GLY A CA 1
ATOM 1062 C C . GLY A 1 141 ? 21.094 -7.801 -33.469 1 98.12 141 GLY A C 1
ATOM 1063 O O . GLY A 1 141 ? 20.469 -6.758 -33.25 1 98.12 141 GLY A O 1
ATOM 1064 N N . VAL A 1 142 ? 21.016 -8.805 -32.656 1 98.69 142 VAL A N 1
ATOM 1065 C CA . VAL A 1 142 ? 20.422 -8.742 -31.328 1 98.69 142 VAL A CA 1
ATOM 1066 C C . VAL A 1 142 ? 21.5 -9.008 -30.281 1 98.69 142 VAL A C 1
ATOM 1068 O O . VAL A 1 142 ? 21.953 -10.141 -30.109 1 98.69 142 VAL A O 1
ATOM 1071 N N . ARG A 1 143 ? 21.922 -7.969 -29.578 1 98.69 143 ARG A N 1
ATOM 1072 C CA . ARG A 1 143 ? 22.891 -8.078 -28.5 1 98.69 143 ARG A CA 1
ATOM 1073 C C . ARG A 1 143 ? 22.188 -8.297 -27.156 1 98.69 143 ARG A C 1
ATOM 1075 O O . ARG A 1 143 ? 21.484 -7.418 -26.672 1 98.69 143 ARG A O 1
ATOM 1082 N N . ILE A 1 144 ? 22.391 -9.438 -26.594 1 98.69 144 ILE A N 1
ATOM 1083 C CA . ILE A 1 144 ? 21.734 -9.812 -25.344 1 98.69 144 ILE A CA 1
ATOM 1084 C C . ILE A 1 144 ? 22.734 -9.773 -24.188 1 98.69 144 ILE A C 1
ATOM 1086 O O . ILE A 1 144 ? 23.719 -10.523 -24.203 1 98.69 144 ILE A O 1
ATOM 1090 N N . TYR A 1 145 ? 22.422 -8.953 -23.172 1 98.75 145 TYR A N 1
ATOM 1091 C CA . TYR A 1 145 ? 23.328 -8.75 -22.062 1 98.75 145 TYR A CA 1
ATOM 1092 C C . TYR A 1 145 ? 23.172 -9.844 -21.016 1 98.75 145 TYR A C 1
ATOM 1094 O O . TYR A 1 145 ? 22.109 -10.469 -20.922 1 98.75 145 TYR A O 1
ATOM 1102 N N . SER A 1 146 ? 24.266 -10.102 -20.25 1 98.62 146 SER A N 1
ATOM 1103 C CA . SER A 1 146 ? 24.234 -11.086 -19.172 1 98.62 146 SER A CA 1
ATOM 1104 C C . SER A 1 146 ? 23.109 -10.789 -18.188 1 98.62 146 SER A C 1
ATOM 1106 O O . SER A 1 146 ? 23.062 -9.711 -17.594 1 98.62 146 SER A O 1
ATOM 1108 N N . PRO A 1 147 ? 22.234 -11.75 -18.016 1 97.81 147 PRO A N 1
ATOM 1109 C CA . PRO A 1 147 ? 21.188 -11.516 -17.016 1 97.81 147 PRO A CA 1
ATOM 1110 C C . PRO A 1 147 ? 21.734 -11.453 -15.594 1 97.81 147 PRO A C 1
ATOM 1112 O O . PRO A 1 147 ? 21.203 -10.734 -14.75 1 97.81 147 PRO A O 1
ATOM 1115 N N . VAL A 1 148 ? 22.812 -12.195 -15.297 1 97.88 148 VAL A N 1
ATOM 1116 C CA . VAL A 1 148 ? 23.438 -12.25 -13.977 1 97.88 148 VAL A CA 1
ATOM 1117 C C . VAL A 1 148 ? 24.062 -10.906 -13.648 1 97.88 148 VAL A C 1
ATOM 1119 O O . VAL A 1 148 ? 23.859 -10.352 -12.562 1 97.88 148 VAL A O 1
ATOM 1122 N N . ALA A 1 149 ? 24.797 -10.375 -14.609 1 98.31 149 ALA A N 1
ATOM 1123 C CA . ALA A 1 149 ? 25.422 -9.078 -14.406 1 98.31 149 ALA A CA 1
ATOM 1124 C C . ALA A 1 149 ? 24.375 -7.973 -14.312 1 98.31 149 ALA A C 1
ATOM 1126 O O . ALA A 1 149 ? 24.5 -7.059 -13.484 1 98.31 149 ALA A O 1
ATOM 1127 N N . SER A 1 150 ? 23.391 -8.047 -15.188 1 98 150 SER A N 1
ATOM 1128 C CA . SER A 1 150 ? 22.328 -7.047 -15.18 1 98 150 SER A CA 1
ATOM 1129 C C . SER A 1 150 ? 21.594 -7.039 -13.844 1 98 150 SER A C 1
ATOM 1131 O O . SER A 1 150 ? 21.266 -5.973 -13.32 1 98 150 SER A O 1
ATOM 1133 N N . ALA A 1 151 ? 21.266 -8.203 -13.312 1 97.75 151 ALA A N 1
ATOM 1134 C CA . ALA A 1 151 ? 20.594 -8.32 -12.023 1 97.75 151 ALA A CA 1
ATOM 1135 C C . ALA A 1 151 ? 21.422 -7.688 -10.906 1 97.75 151 ALA A C 1
ATOM 1137 O O . ALA A 1 151 ? 20.891 -6.941 -10.078 1 97.75 151 ALA A O 1
ATOM 1138 N N . ARG A 1 152 ? 22.656 -7.973 -10.883 1 97.44 152 ARG A N 1
ATOM 1139 C CA . ARG A 1 152 ? 23.562 -7.422 -9.883 1 97.44 152 ARG A CA 1
ATOM 1140 C C . ARG A 1 152 ? 23.625 -5.898 -9.977 1 97.44 152 ARG A C 1
ATOM 1142 O O . ARG A 1 152 ? 23.578 -5.207 -8.961 1 97.44 152 ARG A O 1
ATOM 1149 N N . GLN A 1 153 ? 23.75 -5.406 -11.188 1 97.75 153 GLN A N 1
ATOM 1150 C CA . GLN A 1 153 ? 23.844 -3.969 -11.414 1 97.75 153 GLN A CA 1
ATOM 1151 C C . GLN A 1 153 ? 22.578 -3.258 -10.961 1 97.75 153 GLN A C 1
ATOM 1153 O O . GLN A 1 153 ? 22.641 -2.195 -10.336 1 97.75 153 GLN A O 1
ATOM 1158 N N . ARG A 1 154 ? 21.469 -3.824 -11.266 1 97.44 154 ARG A N 1
ATOM 1159 C CA . ARG A 1 154 ? 20.188 -3.229 -10.898 1 97.44 154 ARG A CA 1
ATOM 1160 C C . ARG A 1 154 ? 19.984 -3.258 -9.383 1 97.44 154 ARG A C 1
ATOM 1162 O O . ARG A 1 154 ? 19.438 -2.32 -8.805 1 97.44 154 ARG A O 1
ATOM 1169 N N . ALA A 1 155 ? 20.391 -4.363 -8.742 1 97.44 155 ALA A N 1
ATOM 1170 C CA . ALA A 1 155 ? 20.297 -4.461 -7.289 1 97.44 155 ALA A CA 1
ATOM 1171 C C . ALA A 1 155 ? 21.156 -3.389 -6.613 1 97.44 155 ALA A C 1
ATOM 1173 O O . ALA A 1 155 ? 20.734 -2.781 -5.629 1 97.44 155 ALA A O 1
ATOM 1174 N N . GLN A 1 156 ? 22.328 -3.143 -7.164 1 97.19 156 GLN A N 1
ATOM 1175 C CA . GLN A 1 156 ? 23.25 -2.156 -6.605 1 97.19 156 GLN A CA 1
ATOM 1176 C C . GLN A 1 156 ? 22.703 -0.739 -6.789 1 97.19 156 GLN A C 1
ATOM 1178 O O . GLN A 1 156 ? 22.922 0.128 -5.938 1 97.19 156 GLN A O 1
ATOM 1183 N N . ALA A 1 157 ? 22.031 -0.599 -7.879 1 97.06 157 ALA A N 1
ATOM 1184 C CA . ALA A 1 157 ? 21.547 0.737 -8.227 1 97.06 157 ALA A CA 1
ATOM 1185 C C . ALA A 1 157 ? 20.234 1.049 -7.527 1 97.06 157 ALA A C 1
ATOM 1187 O O . ALA A 1 157 ? 19.828 2.209 -7.453 1 97.06 157 ALA A O 1
ATOM 1188 N N . TYR A 1 158 ? 19.516 0.031 -7.043 1 96.62 158 TYR A N 1
ATOM 1189 C CA . TYR A 1 158 ? 18.203 0.246 -6.453 1 96.62 158 TYR A CA 1
ATOM 1190 C C . TYR A 1 158 ? 18.312 1.035 -5.152 1 96.62 158 TYR A C 1
ATOM 1192 O O . TYR A 1 158 ? 19.234 0.826 -4.367 1 96.62 158 TYR A O 1
ATOM 1200 N N . PRO A 1 159 ? 17.469 1.959 -4.867 1 95.75 159 PRO A N 1
ATOM 1201 C CA . PRO A 1 159 ? 17.672 2.969 -3.826 1 95.75 159 PRO A CA 1
ATOM 1202 C C . PRO A 1 159 ? 17.531 2.398 -2.416 1 95.75 159 PRO A C 1
ATOM 1204 O O . PRO A 1 159 ? 17.906 3.061 -1.44 1 95.75 159 PRO A O 1
ATOM 1207 N N . TYR A 1 160 ? 17 1.255 -2.16 1 95.19 160 TYR A N 1
ATOM 1208 C CA . TYR A 1 160 ? 16.922 0.546 -0.889 1 95.19 160 TYR A CA 1
ATOM 1209 C C . TYR A 1 160 ? 17.062 -0.957 -1.09 1 95.19 160 TYR A C 1
ATOM 1211 O O . TYR A 1 160 ? 16.953 -1.455 -2.211 1 95.19 160 TYR A O 1
ATOM 1219 N N . PRO A 1 161 ? 17.328 -1.661 -0.076 1 95 161 PRO A N 1
ATOM 1220 C CA . PRO A 1 161 ? 17.656 -3.074 -0.268 1 95 161 PRO A CA 1
ATOM 1221 C C . PRO A 1 161 ? 16.438 -3.924 -0.637 1 95 161 PRO A C 1
ATOM 1223 O O . PRO A 1 161 ? 15.398 -3.824 0.008 1 95 161 PRO A O 1
ATOM 1226 N N . LEU A 1 162 ? 16.594 -4.695 -1.667 1 96.31 162 LEU A N 1
ATOM 1227 C CA . LEU A 1 162 ? 15.727 -5.828 -1.968 1 96.31 162 LEU A CA 1
ATOM 1228 C C . LEU A 1 162 ? 16.453 -7.148 -1.725 1 96.31 162 LEU A C 1
ATOM 1230 O O . LEU A 1 162 ? 17.516 -7.391 -2.295 1 96.31 162 LEU A O 1
ATOM 1234 N N . PRO A 1 163 ? 15.852 -7.926 -0.825 1 95.69 163 PRO A N 1
ATOM 1235 C CA . PRO A 1 163 ? 16.562 -9.164 -0.473 1 95.69 163 PRO A CA 1
ATOM 1236 C C . PRO A 1 163 ? 16.797 -10.07 -1.678 1 95.69 163 PRO A C 1
ATOM 1238 O O . PRO A 1 163 ? 15.93 -10.18 -2.551 1 95.69 163 PRO A O 1
ATOM 1241 N N . SER A 1 164 ? 17.984 -10.695 -1.644 1 92 164 SER A N 1
ATOM 1242 C CA . SER A 1 164 ? 18.266 -11.75 -2.617 1 92 164 SER A CA 1
ATOM 1243 C C . SER A 1 164 ? 17.641 -13.07 -2.201 1 92 164 SER A C 1
ATOM 1245 O O . SER A 1 164 ? 17.547 -13.375 -1.009 1 92 164 SER A O 1
ATOM 1247 N N . SER A 1 165 ? 16.922 -13.758 -2.994 1 82.75 165 SER A N 1
ATOM 1248 C CA . SER A 1 165 ? 16.312 -15.047 -2.697 1 82.75 165 SER A CA 1
ATOM 1249 C C . SER A 1 165 ? 17.172 -16.203 -3.223 1 82.75 165 SER A C 1
ATOM 1251 O O . SER A 1 165 ? 16.734 -16.969 -4.078 1 82.75 165 SER A O 1
ATOM 1253 N N . ASP A 1 166 ? 18.297 -16.375 -2.623 1 84.19 166 ASP A N 1
ATOM 1254 C CA . ASP A 1 166 ? 19.25 -17.375 -3.072 1 84.19 166 ASP A CA 1
ATOM 1255 C C . ASP A 1 166 ? 18.891 -18.766 -2.529 1 84.19 166 ASP A C 1
ATOM 1257 O O . ASP A 1 166 ? 18.234 -18.875 -1.489 1 84.19 166 ASP A O 1
ATOM 1261 N N . VAL A 1 167 ? 19.234 -19.781 -3.277 1 82.5 167 VAL A N 1
ATOM 1262 C CA . VAL A 1 167 ? 18.969 -21.156 -2.861 1 82.5 167 VAL A CA 1
ATOM 1263 C C . VAL A 1 167 ? 20.281 -21.875 -2.562 1 82.5 167 VAL A C 1
ATOM 1265 O O . VAL A 1 167 ? 21.359 -21.391 -2.932 1 82.5 167 VAL A O 1
ATOM 1268 N N . VAL A 1 168 ? 20.203 -22.984 -1.916 1 81.44 168 VAL A N 1
ATOM 1269 C CA . VAL A 1 168 ? 21.375 -23.781 -1.565 1 81.44 168 VAL A CA 1
ATOM 1270 C C . VAL A 1 168 ? 22.031 -24.328 -2.832 1 81.44 168 VAL A C 1
ATOM 1272 O O . VAL A 1 168 ? 21.328 -24.672 -3.799 1 81.44 168 VAL A O 1
ATOM 1275 N N . GLY A 1 169 ? 23.281 -24.391 -2.779 1 85.31 169 GLY A N 1
ATOM 1276 C CA . GLY A 1 169 ? 24.031 -24.875 -3.928 1 85.31 169 GLY A CA 1
ATOM 1277 C C . GLY A 1 169 ? 24.438 -23.781 -4.891 1 85.31 169 GLY A C 1
ATOM 1278 O O . GLY A 1 169 ? 24.938 -22.734 -4.473 1 85.31 169 GLY A O 1
ATOM 1279 N N . HIS A 1 170 ? 24.281 -24.141 -6.086 1 89.19 170 HIS A N 1
ATOM 1280 C CA . HIS A 1 170 ? 24.672 -23.203 -7.137 1 89.19 170 HIS A CA 1
ATOM 1281 C C . HIS A 1 170 ? 23.469 -22.375 -7.59 1 89.19 170 HIS A C 1
ATOM 1283 O O . HIS A 1 170 ? 22.453 -22.906 -7.996 1 89.19 170 HIS A O 1
ATOM 1289 N N . SER A 1 171 ? 23.531 -21.094 -7.434 1 95.19 171 SER A N 1
ATOM 1290 C CA . SER A 1 171 ? 22.5 -20.156 -7.887 1 95.19 171 SER A CA 1
ATOM 1291 C C . SER A 1 171 ? 23.094 -18.781 -8.188 1 95.19 171 SER A C 1
ATOM 1293 O O . SER A 1 171 ? 24.234 -18.5 -7.836 1 95.19 171 SER A O 1
ATOM 1295 N N . PHE A 1 172 ? 22.422 -17.953 -8.883 1 97.19 172 PHE A N 1
ATOM 1296 C CA . PHE A 1 172 ? 22.797 -16.578 -9.148 1 97.19 172 PHE A CA 1
ATOM 1297 C C . PHE A 1 172 ? 21.938 -15.609 -8.336 1 97.19 172 PHE A C 1
ATOM 1299 O O . PHE A 1 172 ? 20.734 -15.797 -8.234 1 97.19 172 PHE A O 1
ATOM 1306 N N . PRO A 1 173 ? 22.531 -14.562 -7.766 1 96.19 173 PRO A N 1
ATOM 1307 C CA . PRO A 1 173 ? 21.797 -13.656 -6.883 1 96.19 173 PRO A CA 1
ATOM 1308 C C . PRO A 1 173 ? 20.969 -12.633 -7.648 1 96.19 173 PRO A C 1
ATOM 1310 O O . PRO A 1 173 ? 21.188 -12.422 -8.844 1 96.19 173 PRO A O 1
ATOM 1313 N N . HIS A 1 174 ? 19.953 -12.078 -6.977 1 97.38 174 HIS A N 1
ATOM 1314 C CA . HIS A 1 174 ? 19.188 -10.898 -7.371 1 97.38 174 HIS A CA 1
ATOM 1315 C C . HIS A 1 174 ? 18.328 -11.188 -8.594 1 97.38 174 HIS A C 1
ATOM 1317 O O . HIS A 1 174 ? 18.141 -10.312 -9.453 1 97.38 174 HIS A O 1
ATOM 1323 N N . ARG A 1 175 ? 17.844 -12.375 -8.641 1 97.12 175 ARG A N 1
ATOM 1324 C CA . ARG A 1 175 ? 17 -12.789 -9.758 1 97.12 175 ARG A CA 1
ATOM 1325 C C . ARG A 1 175 ? 15.75 -11.914 -9.844 1 97.12 175 ARG A C 1
ATOM 1327 O O . ARG A 1 175 ? 15.211 -11.695 -10.938 1 97.12 175 ARG A O 1
ATOM 1334 N N . ASN A 1 176 ? 15.281 -11.328 -8.711 1 97.62 176 ASN A N 1
ATOM 1335 C CA . ASN A 1 176 ? 14.062 -10.531 -8.641 1 97.62 176 ASN A CA 1
ATOM 1336 C C . ASN A 1 176 ? 14.234 -9.18 -9.328 1 97.62 176 ASN A C 1
ATOM 1338 O O . ASN A 1 176 ? 13.25 -8.477 -9.586 1 97.62 176 ASN A O 1
ATOM 1342 N N . MET A 1 177 ? 15.438 -8.828 -9.766 1 97.69 177 MET A N 1
ATOM 1343 C CA . MET A 1 177 ? 15.727 -7.516 -10.344 1 97.69 177 MET A CA 1
ATOM 1344 C C . MET A 1 177 ? 15.5 -7.523 -11.852 1 97.69 177 MET A C 1
ATOM 1346 O O . MET A 1 177 ? 15.445 -6.465 -12.477 1 97.69 177 MET A O 1
ATOM 1350 N N . VAL A 1 178 ? 15.297 -8.711 -12.5 1 97.06 178 VAL A N 1
ATOM 1351 C CA . VAL A 1 178 ? 15.117 -8.812 -13.945 1 97.06 178 VAL A CA 1
ATOM 1352 C C . VAL A 1 178 ? 13.82 -9.555 -14.25 1 97.06 178 VAL A C 1
ATOM 1354 O O . VAL A 1 178 ? 13.469 -10.508 -13.555 1 97.06 178 VAL A O 1
ATOM 1357 N N . ARG A 1 179 ? 13.078 -9.141 -15.258 1 98.06 179 ARG A N 1
ATOM 1358 C CA . ARG A 1 179 ? 11.867 -9.828 -15.68 1 98.06 179 ARG A CA 1
ATOM 1359 C C . ARG A 1 179 ? 12.203 -11.023 -16.562 1 98.06 179 ARG A C 1
ATOM 1361 O O . ARG A 1 179 ? 11.969 -10.992 -17.781 1 98.06 179 ARG A O 1
ATOM 1368 N N . LYS A 1 180 ? 12.68 -11.992 -15.969 1 97.38 180 LYS A N 1
ATOM 1369 C CA . LYS A 1 180 ? 13.102 -13.289 -16.5 1 97.38 180 LYS A CA 1
ATOM 1370 C C . LYS A 1 180 ? 12.578 -14.43 -15.633 1 97.38 180 LYS A C 1
ATOM 1372 O O . LYS A 1 180 ? 12.242 -14.227 -14.461 1 97.38 180 LYS A O 1
ATOM 1377 N N . ALA A 1 181 ? 12.43 -15.633 -16.266 1 97.69 181 ALA A N 1
ATOM 1378 C CA . ALA A 1 181 ? 12.039 -16.781 -15.453 1 97.69 181 ALA A CA 1
ATOM 1379 C C . ALA A 1 181 ? 12.961 -16.938 -14.25 1 97.69 181 ALA A C 1
ATOM 1381 O O . ALA A 1 181 ? 14.172 -17.125 -14.406 1 97.69 181 ALA A O 1
ATOM 1382 N N . GLN A 1 182 ? 12.414 -16.953 -13.117 1 97.31 182 GLN A N 1
ATOM 1383 C CA . GLN A 1 182 ? 13.203 -16.891 -11.891 1 97.31 182 GLN A CA 1
ATOM 1384 C C . GLN A 1 182 ? 13.969 -18.188 -11.656 1 97.31 182 GLN A C 1
ATOM 1386 O O . GLN A 1 182 ? 15.086 -18.172 -11.141 1 97.31 182 GLN A O 1
ATOM 1391 N N . PHE A 1 183 ? 13.398 -19.281 -12.062 1 97.19 183 PHE A N 1
ATOM 1392 C CA . PHE A 1 183 ? 14.039 -20.578 -11.844 1 97.19 183 PHE A CA 1
ATOM 1393 C C . PHE A 1 183 ? 15.367 -20.656 -12.586 1 97.19 183 PHE A C 1
ATOM 1395 O O . PHE A 1 183 ? 16.219 -21.469 -12.234 1 97.19 183 PHE A O 1
ATOM 1402 N N . ASP A 1 184 ? 15.539 -19.812 -13.625 1 96.31 184 ASP A N 1
ATOM 1403 C CA . ASP A 1 184 ? 16.75 -19.828 -14.438 1 96.31 184 ASP A CA 1
ATOM 1404 C C . ASP A 1 184 ? 17.984 -19.516 -13.594 1 96.31 184 ASP A C 1
ATOM 1406 O O . ASP A 1 184 ? 19.094 -19.875 -13.961 1 96.31 184 ASP A O 1
ATOM 1410 N N . PHE A 1 185 ? 17.75 -18.906 -12.523 1 97.44 185 PHE A N 1
ATOM 1411 C CA . PHE A 1 185 ? 18.859 -18.484 -11.656 1 97.44 185 PHE A CA 1
ATOM 1412 C C . PHE A 1 185 ? 19.125 -19.547 -10.594 1 97.44 185 PHE A C 1
ATOM 1414 O O . PHE A 1 185 ? 19.969 -19.344 -9.711 1 97.44 185 PHE A O 1
ATOM 1421 N N . GLY A 1 186 ? 18.469 -20.641 -10.633 1 96.25 186 GLY A N 1
ATOM 1422 C CA . GLY A 1 186 ? 18.578 -21.703 -9.641 1 96.25 186 GLY A CA 1
ATOM 1423 C C . GLY A 1 186 ? 17.375 -21.766 -8.711 1 96.25 186 GLY A C 1
ATOM 1424 O O . GLY A 1 186 ? 16.828 -20.734 -8.328 1 96.25 186 GLY A O 1
ATOM 1425 N N . TRP A 1 187 ? 17 -22.953 -8.359 1 96.31 187 TRP A N 1
ATOM 1426 C CA . TRP A 1 187 ? 15.875 -23.172 -7.449 1 96.31 187 TRP A CA 1
ATOM 1427 C C . TRP A 1 187 ? 16.125 -24.391 -6.57 1 96.31 187 TRP A C 1
ATOM 1429 O O . TRP A 1 187 ? 17.062 -25.156 -6.812 1 96.31 187 TRP A O 1
ATOM 1439 N N . ASP A 1 188 ? 15.312 -24.594 -5.602 1 94.81 188 ASP A N 1
ATOM 1440 C CA . ASP A 1 188 ? 15.531 -25.688 -4.664 1 94.81 188 ASP A CA 1
ATOM 1441 C C . ASP A 1 188 ? 15.273 -27.047 -5.332 1 94.81 188 ASP A C 1
ATOM 1443 O O . ASP A 1 188 ? 15.453 -28.094 -4.711 1 94.81 188 ASP A O 1
ATOM 1447 N N . TRP A 1 189 ? 14.953 -27.047 -6.645 1 95.75 189 TRP A N 1
ATOM 1448 C CA . TRP A 1 189 ? 14.719 -28.297 -7.363 1 95.75 189 TRP A CA 1
ATOM 1449 C C . TRP A 1 189 ? 15.438 -28.297 -8.711 1 95.75 189 TRP A C 1
ATOM 1451 O O . TRP A 1 189 ? 15.367 -29.266 -9.461 1 95.75 189 TRP A O 1
ATOM 1461 N N . GLY A 1 190 ? 16.094 -27.234 -9.062 1 95.5 190 GLY A N 1
ATOM 1462 C CA . GLY A 1 190 ? 16.609 -27.172 -10.422 1 95.5 190 GLY A CA 1
ATOM 1463 C C . GLY A 1 190 ? 17.906 -26.406 -10.547 1 95.5 190 GLY A C 1
ATOM 1464 O O . GLY A 1 190 ? 18.312 -25.719 -9.609 1 95.5 190 GLY A O 1
ATOM 1465 N N . PRO A 1 191 ? 18.562 -26.5 -11.68 1 96.31 191 PRO A N 1
ATOM 1466 C CA . PRO A 1 191 ? 19.875 -25.906 -11.914 1 96.31 191 PRO A CA 1
ATOM 1467 C C . PRO A 1 191 ? 19.797 -24.422 -12.273 1 96.31 191 PRO A C 1
ATOM 1469 O O . PRO A 1 191 ? 18.719 -23.938 -12.648 1 96.31 191 PRO A O 1
ATOM 1472 N N . ALA A 1 192 ? 20.938 -23.766 -12.148 1 97.38 192 ALA A N 1
ATOM 1473 C CA . ALA A 1 192 ? 21.078 -22.359 -12.531 1 97.38 192 ALA A CA 1
ATOM 1474 C C . ALA A 1 192 ? 21.891 -22.219 -13.812 1 97.38 192 ALA A C 1
ATOM 1476 O O . ALA A 1 192 ? 23.094 -22.5 -13.828 1 97.38 192 ALA A O 1
ATOM 1477 N N . PHE A 1 193 ? 21.219 -21.844 -14.844 1 97.56 193 PHE A N 1
ATOM 1478 C CA . PHE A 1 193 ? 21.922 -21.641 -16.109 1 97.56 193 PHE A CA 1
ATOM 1479 C C . PHE A 1 193 ? 21.812 -20.203 -16.562 1 97.56 193 PHE A C 1
ATOM 1481 O O . PHE A 1 193 ? 22.719 -19.688 -17.234 1 97.56 193 PHE A O 1
ATOM 1488 N N . ALA A 1 194 ? 20.672 -19.531 -16.25 1 97.06 194 ALA A N 1
ATOM 1489 C CA . ALA A 1 194 ? 20.422 -18.156 -16.625 1 97.06 194 ALA A CA 1
ATOM 1490 C C . ALA A 1 194 ? 20.75 -17.922 -18.109 1 97.06 194 ALA A C 1
ATOM 1492 O O . ALA A 1 194 ? 21.516 -17 -18.438 1 97.06 194 ALA A O 1
ATOM 1493 N N . SER A 1 195 ? 20.156 -18.656 -18.922 1 96.81 195 SER A N 1
ATOM 1494 C CA . SER A 1 195 ? 20.469 -18.656 -20.359 1 96.81 195 SER A CA 1
ATOM 1495 C C . SER A 1 195 ? 20.016 -17.344 -21.016 1 96.81 195 SER A C 1
ATOM 1497 O O . SER A 1 195 ? 19.391 -16.5 -20.375 1 96.81 195 SER A O 1
ATOM 1499 N N . SER A 1 196 ? 20.469 -17.141 -22.266 1 97.25 196 SER A N 1
ATOM 1500 C CA . SER A 1 196 ? 20.109 -16.016 -23.125 1 97.25 196 SER A CA 1
ATOM 1501 C C . SER A 1 196 ? 19.766 -16.484 -24.531 1 97.25 196 SER A C 1
ATOM 1503 O O . SER A 1 196 ? 20.344 -17.453 -25.016 1 97.25 196 SER A O 1
ATOM 1505 N N . GLY A 1 197 ? 18.828 -15.812 -25.156 1 97.06 197 GLY A N 1
ATOM 1506 C CA . GLY A 1 197 ? 18.5 -16.172 -26.531 1 97.06 197 GLY A CA 1
ATOM 1507 C C . GLY A 1 197 ? 17.172 -15.586 -26.984 1 97.06 197 GLY A C 1
ATOM 1508 O O . GLY A 1 197 ? 16.594 -14.727 -26.312 1 97.06 197 GLY A O 1
ATOM 1509 N N . ILE A 1 198 ? 16.812 -15.945 -28.172 1 96.44 198 ILE A N 1
ATOM 1510 C CA . ILE A 1 198 ? 15.523 -15.609 -28.781 1 96.44 198 ILE A CA 1
ATOM 1511 C C . ILE A 1 198 ? 14.641 -16.844 -28.844 1 96.44 198 ILE A C 1
ATOM 1513 O O . ILE A 1 198 ? 14.758 -17.641 -29.781 1 96.44 198 ILE A O 1
ATOM 1517 N N . ALA A 1 199 ? 13.766 -16.906 -27.953 1 91.31 199 ALA A N 1
ATOM 1518 C CA . ALA A 1 199 ? 13.055 -18.156 -27.688 1 91.31 199 ALA A CA 1
ATOM 1519 C C . ALA A 1 199 ? 11.82 -18.281 -28.562 1 91.31 199 ALA A C 1
ATOM 1521 O O . ALA A 1 199 ? 11.203 -19.344 -28.625 1 91.31 199 ALA A O 1
ATOM 1522 N N . GLY A 1 200 ? 11.469 -17.203 -29.25 1 91.38 200 GLY A N 1
ATOM 1523 C CA . GLY A 1 200 ? 10.289 -17.234 -30.094 1 91.38 200 GLY A CA 1
ATOM 1524 C C . GLY A 1 200 ? 10.547 -16.75 -31.516 1 91.38 200 GLY A C 1
ATOM 1525 O O . GLY A 1 200 ? 11.688 -16.422 -31.859 1 91.38 200 GLY A O 1
ATOM 1526 N N . PRO A 1 201 ? 9.492 -16.688 -32.281 1 93.44 201 PRO A N 1
ATOM 1527 C CA . PRO A 1 201 ? 9.625 -16.281 -33.688 1 93.44 201 PRO A CA 1
ATOM 1528 C C . PRO A 1 201 ? 10.055 -14.82 -33.812 1 93.44 201 PRO A C 1
ATOM 1530 O O . PRO A 1 201 ? 9.828 -14.016 -32.906 1 93.44 201 PRO A O 1
ATOM 1533 N N . ILE A 1 202 ? 10.711 -14.57 -34.906 1 96.38 202 ILE A N 1
ATOM 1534 C CA . ILE A 1 202 ? 11.156 -13.227 -35.281 1 96.38 202 ILE A CA 1
ATOM 1535 C C . ILE A 1 202 ? 10.828 -12.945 -36.75 1 96.38 202 ILE A C 1
ATOM 1537 O O . ILE A 1 202 ? 11.062 -13.789 -37.625 1 96.38 202 ILE A O 1
ATOM 1541 N N . ARG A 1 203 ? 10.172 -11.797 -37.031 1 94.25 203 ARG A N 1
ATOM 1542 C CA . ARG A 1 203 ? 9.789 -11.461 -38.406 1 94.25 203 ARG A CA 1
ATOM 1543 C C . ARG A 1 203 ? 9.703 -9.945 -38.594 1 94.25 203 ARG A C 1
ATOM 1545 O O . ARG A 1 203 ? 9.68 -9.195 -37.625 1 94.25 203 ARG A O 1
ATOM 1552 N N . ILE A 1 204 ? 9.68 -9.555 -39.812 1 94.12 204 ILE A N 1
ATOM 1553 C CA . ILE A 1 204 ? 9.469 -8.164 -40.156 1 94.12 204 ILE A CA 1
ATOM 1554 C C . ILE A 1 204 ? 8.227 -8.047 -41.062 1 94.12 204 ILE A C 1
ATOM 1556 O O . ILE A 1 204 ? 8.133 -8.711 -42.094 1 94.12 204 ILE A O 1
ATOM 1560 N N . VAL A 1 205 ? 7.32 -7.254 -40.625 1 90.5 205 VAL A N 1
ATOM 1561 C CA . VAL A 1 205 ? 6.152 -6.938 -41.438 1 90.5 205 VAL A CA 1
ATOM 1562 C C . VAL A 1 205 ? 6.379 -5.617 -42.156 1 90.5 205 VAL A C 1
ATOM 1564 O O . VAL A 1 205 ? 6.586 -4.578 -41.531 1 90.5 205 VAL A O 1
ATOM 1567 N N . THR A 1 206 ? 6.285 -5.648 -43.5 1 87.69 206 THR A N 1
ATOM 1568 C CA . THR A 1 206 ? 6.668 -4.484 -44.312 1 87.69 206 THR A CA 1
ATOM 1569 C C . THR A 1 206 ? 5.438 -3.688 -44.719 1 87.69 206 THR A C 1
ATOM 1571 O O . THR A 1 206 ? 4.309 -4.184 -44.625 1 87.69 206 THR A O 1
ATOM 1574 N N . GLY A 1 207 ? 5.621 -2.443 -45.219 1 77.81 207 GLY A N 1
ATOM 1575 C CA . GLY A 1 207 ? 4.641 -1.613 -45.906 1 77.81 207 GLY A CA 1
ATOM 1576 C C . GLY A 1 207 ? 3.533 -1.121 -45 1 77.81 207 GLY A C 1
ATOM 1577 O O . GLY A 1 207 ? 2.404 -0.905 -45.469 1 77.81 207 GLY A O 1
ATOM 1578 N N . TYR A 1 208 ? 3.646 -1.051 -43.844 1 76.69 208 TYR A N 1
ATOM 1579 C CA . TYR A 1 208 ? 2.656 -0.566 -42.875 1 76.69 208 TYR A CA 1
ATOM 1580 C C . TYR A 1 208 ? 1.434 -1.477 -42.875 1 76.69 208 TYR A C 1
ATOM 1582 O O . TYR A 1 208 ? 0.306 -1.006 -42.688 1 76.69 208 TYR A O 1
ATOM 1590 N N . THR A 1 209 ? 1.59 -2.633 -43.219 1 83.44 209 THR A N 1
ATOM 1591 C CA . THR A 1 209 ? 0.517 -3.617 -43.125 1 83.44 209 THR A CA 1
ATOM 1592 C C . THR A 1 209 ? 0.082 -3.828 -41.688 1 83.44 209 THR A C 1
ATOM 1594 O O . THR A 1 209 ? 0.917 -4.062 -40.812 1 83.44 209 THR A O 1
ATOM 1597 N N . PRO A 1 210 ? -1.287 -3.664 -41.406 1 89.56 210 PRO A N 1
ATOM 1598 C CA . PRO A 1 210 ? -1.735 -3.967 -40.062 1 89.56 210 PRO A CA 1
ATOM 1599 C C . PRO A 1 210 ? -1.424 -5.402 -39.625 1 89.56 210 PRO A C 1
ATOM 1601 O O . PRO A 1 210 ? -1.414 -6.305 -40.469 1 89.56 210 PRO A O 1
ATOM 1604 N N . VAL A 1 211 ? -1.177 -5.559 -38.406 1 90.19 211 VAL A N 1
ATOM 1605 C CA . VAL A 1 211 ? -0.802 -6.871 -37.875 1 90.19 211 VAL A CA 1
ATOM 1606 C C . VAL A 1 211 ? -1.858 -7.359 -36.906 1 90.19 211 VAL A C 1
ATOM 1608 O O . VAL A 1 211 ? -2.156 -6.68 -35.906 1 90.19 211 VAL A O 1
ATOM 1611 N N . LEU A 1 212 ? -2.465 -8.516 -37.156 1 92.62 212 LEU A N 1
ATOM 1612 C CA . LEU A 1 212 ? -3.35 -9.172 -36.219 1 92.62 212 LEU A CA 1
ATOM 1613 C C . LEU A 1 212 ? -2.553 -9.797 -35.062 1 92.62 212 LEU A C 1
ATOM 1615 O O . LEU A 1 212 ? -1.926 -10.844 -35.25 1 92.62 212 LEU A O 1
ATOM 1619 N N . GLN A 1 213 ? -2.629 -9.195 -33.906 1 90.44 213 GLN A N 1
ATOM 1620 C CA . GLN A 1 213 ? -1.83 -9.641 -32.781 1 90.44 213 GLN A CA 1
ATOM 1621 C C . GLN A 1 213 ? -2.488 -10.828 -32.062 1 90.44 213 GLN A C 1
ATOM 1623 O O . GLN A 1 213 ? -1.812 -11.789 -31.703 1 90.44 213 GLN A O 1
ATOM 1628 N N . ARG A 1 214 ? -3.693 -10.68 -31.828 1 92.19 214 ARG A N 1
ATOM 1629 C CA . ARG A 1 214 ? -4.402 -11.773 -31.172 1 92.19 214 ARG A CA 1
ATOM 1630 C C . ARG A 1 214 ? -5.91 -11.641 -31.359 1 92.19 214 ARG A C 1
ATOM 1632 O O . ARG A 1 214 ? -6.402 -10.586 -31.766 1 92.19 214 ARG A O 1
ATOM 1639 N N . CYS A 1 215 ? -6.539 -12.711 -31.172 1 94.62 215 CYS A N 1
ATOM 1640 C CA . CYS A 1 215 ? -7.992 -12.805 -31.094 1 94.62 215 CYS A CA 1
ATOM 1641 C C . CYS A 1 215 ? -8.445 -13.281 -29.719 1 94.62 215 CYS A C 1
ATOM 1643 O O . CYS A 1 215 ? -7.992 -14.32 -29.234 1 94.62 215 CYS A O 1
ATOM 1645 N N . GLU A 1 216 ? -9.234 -12.5 -29.141 1 95.69 216 GLU A N 1
ATOM 1646 C CA . GLU A 1 216 ? -9.781 -12.844 -27.828 1 95.69 216 GLU A CA 1
ATOM 1647 C C . GLU A 1 216 ? -11.234 -13.289 -27.938 1 95.69 216 GLU A C 1
ATOM 1649 O O . GLU A 1 216 ? -12.016 -12.703 -28.688 1 95.69 216 GLU A O 1
ATOM 1654 N N . PHE A 1 217 ? -11.586 -14.336 -27.312 1 95.88 217 PHE A N 1
ATOM 1655 C CA . PHE A 1 217 ? -12.945 -14.867 -27.312 1 95.88 217 PHE A CA 1
ATOM 1656 C C . PHE A 1 217 ? -13.594 -14.672 -25.938 1 95.88 217 PHE A C 1
ATOM 1658 O O . PHE A 1 217 ? -13.398 -15.484 -25.031 1 95.88 217 PHE A O 1
ATOM 1665 N N . VAL A 1 218 ? -14.422 -13.648 -25.812 1 95.88 218 VAL A N 1
ATOM 1666 C CA . VAL A 1 218 ? -15.062 -13.273 -24.562 1 95.88 218 VAL A CA 1
ATOM 1667 C C . VAL A 1 218 ? -16.484 -13.859 -24.5 1 95.88 218 VAL A C 1
ATOM 1669 O O . VAL A 1 218 ? -17.266 -13.68 -25.438 1 95.88 218 VAL A O 1
ATOM 1672 N N . GLN A 1 219 ? -16.766 -14.547 -23.453 1 96.81 219 GLN A N 1
ATOM 1673 C CA . GLN A 1 219 ? -18.047 -15.227 -23.344 1 96.81 219 GLN A CA 1
ATOM 1674 C C . GLN A 1 219 ? -18.953 -14.523 -22.344 1 96.81 219 GLN A C 1
ATOM 1676 O O . GLN A 1 219 ? -18.5 -14.07 -21.297 1 96.81 219 GLN A O 1
ATOM 1681 N N . HIS A 1 220 ? -20.203 -14.398 -22.688 1 96.06 220 HIS A N 1
ATOM 1682 C CA . HIS A 1 220 ? -21.266 -13.93 -21.812 1 96.06 220 HIS A CA 1
ATOM 1683 C C . HIS A 1 220 ? -22.359 -14.977 -21.672 1 96.06 220 HIS A C 1
ATOM 1685 O O . HIS A 1 220 ? -23.109 -15.227 -22.625 1 96.06 220 HIS A O 1
ATOM 1691 N N . HIS A 1 221 ? -22.422 -15.562 -20.547 1 96.25 221 HIS A N 1
ATOM 1692 C CA . HIS A 1 221 ? -23.422 -16.594 -20.281 1 96.25 221 HIS A CA 1
ATOM 1693 C C . HIS A 1 221 ? -24.703 -15.969 -19.719 1 96.25 221 HIS A C 1
ATOM 1695 O O . HIS A 1 221 ? -24.656 -15.227 -18.734 1 96.25 221 HIS A O 1
ATOM 1701 N N . PHE A 1 222 ? -25.781 -16.266 -20.297 1 95.06 222 PHE A N 1
ATOM 1702 C CA . PHE A 1 222 ? -27.047 -15.672 -19.891 1 95.06 222 PHE A CA 1
ATOM 1703 C C . PHE A 1 222 ? -27.859 -16.672 -19.078 1 95.06 222 PHE A C 1
ATOM 1705 O O . PHE A 1 222 ? -27.609 -17.875 -19.125 1 95.06 222 PHE A O 1
ATOM 1712 N N . HIS A 1 223 ? -28.906 -16.25 -18.375 1 92.75 223 HIS A N 1
ATOM 1713 C CA . HIS A 1 223 ? -29.734 -17.062 -17.5 1 92.75 223 HIS A CA 1
ATOM 1714 C C . HIS A 1 223 ? -30.562 -18.078 -18.297 1 92.75 223 HIS A C 1
ATOM 1716 O O . HIS A 1 223 ? -30.875 -19.156 -17.781 1 92.75 223 HIS A O 1
ATOM 1722 N N . ASN A 1 224 ? -30.875 -17.719 -19.531 1 94.06 224 ASN A N 1
ATOM 1723 C CA . ASN A 1 224 ? -31.688 -18.625 -20.328 1 94.06 224 ASN A CA 1
ATOM 1724 C C . ASN A 1 224 ? -30.844 -19.75 -20.922 1 94.06 224 ASN A C 1
ATOM 1726 O O . ASN A 1 224 ? -31.375 -20.594 -21.656 1 94.06 224 ASN A O 1
ATOM 1730 N N . GLY A 1 225 ? -29.531 -19.75 -20.594 1 93 225 GLY A N 1
ATOM 1731 C CA . GLY A 1 225 ? -28.656 -20.828 -21.031 1 93 225 GLY A CA 1
ATOM 1732 C C . GLY A 1 225 ? -27.891 -20.5 -22.297 1 93 225 GLY A C 1
ATOM 1733 O O . GLY A 1 225 ? -26.938 -21.188 -22.656 1 93 225 GLY A O 1
ATOM 1734 N N . SER A 1 226 ? -28.266 -19.453 -22.938 1 96.25 226 SER A N 1
ATOM 1735 C CA . SER A 1 226 ? -27.547 -19.047 -24.141 1 96.25 226 SER A CA 1
ATOM 1736 C C . SER A 1 226 ? -26.219 -18.375 -23.812 1 96.25 226 SER A C 1
ATOM 1738 O O . SER A 1 226 ? -26 -17.969 -22.672 1 96.25 226 SER A O 1
ATOM 1740 N N . VAL A 1 227 ? -25.297 -18.438 -24.844 1 97.31 227 VAL A N 1
ATOM 1741 C CA . VAL A 1 227 ? -23.984 -17.812 -24.672 1 97.31 227 VAL A CA 1
ATOM 1742 C C . VAL A 1 227 ? -23.703 -16.859 -25.844 1 97.31 227 VAL A C 1
ATOM 1744 O O . VAL A 1 227 ? -23.906 -17.234 -27 1 97.31 227 VAL A O 1
ATOM 1747 N N . ARG A 1 228 ? -23.375 -15.625 -25.5 1 97.44 228 ARG A N 1
ATOM 1748 C CA . ARG A 1 228 ? -22.828 -14.734 -26.516 1 97.44 228 ARG A CA 1
ATOM 1749 C C . ARG A 1 228 ? -21.297 -14.75 -26.484 1 97.44 228 ARG A C 1
ATOM 1751 O O . ARG A 1 228 ? -20.703 -14.633 -25.422 1 97.44 228 ARG A O 1
ATOM 1758 N N . VAL A 1 229 ? -20.703 -14.969 -27.625 1 97.5 229 VAL A N 1
ATOM 1759 C CA . VAL A 1 229 ? -19.25 -14.945 -27.75 1 97.5 229 VAL A CA 1
ATOM 1760 C C . VAL A 1 229 ? -18.828 -13.703 -28.531 1 97.5 229 VAL A C 1
ATOM 1762 O O . VAL A 1 229 ? -19.172 -13.547 -29.703 1 97.5 229 VAL A O 1
ATOM 1765 N N . ASP A 1 230 ? -18.125 -12.797 -27.875 1 96.94 230 ASP A N 1
ATOM 1766 C CA . ASP A 1 230 ? -17.5 -11.664 -28.547 1 96.94 230 ASP A CA 1
ATOM 1767 C C . ASP A 1 230 ? -16.078 -12 -28.984 1 96.94 230 ASP A C 1
ATOM 1769 O O . ASP A 1 230 ? -15.219 -12.297 -28.156 1 96.94 230 ASP A O 1
ATOM 1773 N N . VAL A 1 231 ? -15.891 -11.992 -30.281 1 97.19 231 VAL A N 1
ATOM 1774 C CA . VAL A 1 231 ? -14.555 -12.156 -30.828 1 97.19 231 VAL A CA 1
ATOM 1775 C C . VAL A 1 231 ? -13.891 -10.789 -31 1 97.19 231 VAL A C 1
ATOM 1777 O O . VAL A 1 231 ? -14.297 -9.992 -31.828 1 97.19 231 VAL A O 1
ATOM 1780 N N . VAL A 1 232 ? -12.867 -10.547 -30.156 1 96 232 VAL A N 1
ATOM 1781 C CA . VAL A 1 232 ? -12.188 -9.258 -30.156 1 96 232 VAL A CA 1
ATOM 1782 C C . VAL A 1 232 ? -10.859 -9.375 -30.906 1 96 232 VAL A C 1
ATOM 1784 O O . VAL A 1 232 ? -10 -10.18 -30.531 1 96 232 VAL A O 1
ATOM 1787 N N . PHE A 1 233 ? -10.688 -8.57 -31.984 1 95.12 233 PHE A N 1
ATOM 1788 C CA . PHE A 1 233 ? -9.453 -8.477 -32.75 1 95.12 233 PHE A CA 1
ATOM 1789 C C . PHE A 1 233 ? -8.531 -7.41 -32.156 1 95.12 233 PHE A C 1
ATOM 1791 O O . PHE A 1 233 ? -8.93 -6.25 -32.031 1 95.12 233 PHE A O 1
ATOM 1798 N N . ARG A 1 234 ? -7.41 -7.828 -31.75 1 93.75 234 ARG A N 1
ATOM 1799 C CA . ARG A 1 234 ? -6.371 -6.859 -31.406 1 93.75 234 ARG A CA 1
ATOM 1800 C C . ARG A 1 234 ? -5.406 -6.66 -32.562 1 93.75 234 ARG A C 1
ATOM 1802 O O . ARG A 1 234 ? -4.723 -7.598 -33 1 93.75 234 ARG A O 1
ATOM 1809 N N . ILE A 1 235 ? -5.379 -5.387 -33.062 1 92.44 235 ILE A N 1
ATOM 1810 C CA . ILE A 1 235 ? -4.672 -5.113 -34.312 1 92.44 235 ILE A CA 1
ATOM 1811 C C . ILE A 1 235 ? -3.67 -3.982 -34.125 1 92.44 235 ILE A C 1
ATOM 1813 O O . ILE A 1 235 ? -4.008 -2.941 -33.531 1 92.44 235 ILE A O 1
ATOM 1817 N N . HIS A 1 236 ? -2.479 -4.258 -34.5 1 88.5 236 HIS A N 1
ATOM 1818 C CA . HIS A 1 236 ? -1.482 -3.193 -34.562 1 88.5 236 HIS A CA 1
ATOM 1819 C C . HIS A 1 236 ? -1.526 -2.461 -35.906 1 88.5 236 HIS A C 1
ATOM 1821 O O . HIS A 1 236 ? -1.354 -3.076 -36.969 1 88.5 236 HIS A O 1
ATOM 1827 N N . PRO A 1 237 ? -1.758 -1.189 -35.938 1 83.5 237 PRO A N 1
ATOM 1828 C CA . PRO A 1 237 ? -1.906 -0.477 -37.219 1 83.5 237 PRO A CA 1
ATOM 1829 C C . PRO A 1 237 ? -0.589 -0.349 -37.969 1 83.5 237 PRO A C 1
ATOM 1831 O O . PRO A 1 237 ? -0.59 -0.257 -39.219 1 83.5 237 PRO A O 1
ATOM 1834 N N . SER A 1 238 ? 0.586 -0.531 -37.562 1 76.88 238 SER A N 1
ATOM 1835 C CA . SER A 1 238 ? 1.918 -0.391 -38.125 1 76.88 238 SER A CA 1
ATOM 1836 C C . SER A 1 238 ? 2.068 0.943 -38.844 1 76.88 238 SER A C 1
ATOM 1838 O O . SER A 1 238 ? 3.176 1.325 -39.25 1 76.88 238 SER A O 1
ATOM 1840 N N . GLY A 1 239 ? 0.873 1.659 -39.219 1 76.12 239 GLY A N 1
ATOM 1841 C CA . GLY A 1 239 ? 0.818 2.998 -39.781 1 76.12 239 GLY A CA 1
ATOM 1842 C C . GLY A 1 239 ? -0.265 3.863 -39.188 1 76.12 239 GLY A C 1
ATOM 1843 O O . GLY A 1 239 ? -0.905 3.465 -38.188 1 76.12 239 GLY A O 1
ATOM 1844 N N . PRO A 1 240 ? -0.349 5.02 -39.781 1 74.12 240 PRO A N 1
ATOM 1845 C CA . PRO A 1 240 ? -1.309 5.945 -39.188 1 74.12 240 PRO A CA 1
ATOM 1846 C C . PRO A 1 240 ? -2.74 5.418 -39.219 1 74.12 240 PRO A C 1
ATOM 1848 O O . PRO A 1 240 ? -3.441 5.449 -38.219 1 74.12 240 PRO A O 1
ATOM 1851 N N . VAL A 1 241 ? -3.188 4.965 -40.469 1 76.69 241 VAL A N 1
ATOM 1852 C CA . VAL A 1 241 ? -4.547 4.461 -40.625 1 76.69 241 VAL A CA 1
ATOM 1853 C C . VAL A 1 241 ? -4.566 3.297 -41.594 1 76.69 241 VAL A C 1
ATOM 1855 O O . VAL A 1 241 ? -3.795 3.281 -42.562 1 76.69 241 VAL A O 1
ATOM 1858 N N . ALA A 1 242 ? -5.344 2.252 -41.312 1 83.06 242 ALA A N 1
ATOM 1859 C CA . ALA A 1 242 ? -5.516 1.116 -42.219 1 83.06 242 ALA A CA 1
ATOM 1860 C C . ALA A 1 242 ? -6.965 0.643 -42.219 1 83.06 242 ALA A C 1
ATOM 1862 O O . ALA A 1 242 ? -7.629 0.62 -41.188 1 83.06 242 ALA A O 1
ATOM 1863 N N . ASP A 1 243 ? -7.441 0.422 -43.375 1 86 243 ASP A N 1
ATOM 1864 C CA . ASP A 1 243 ? -8.734 -0.243 -43.5 1 86 243 ASP A CA 1
ATOM 1865 C C . ASP A 1 243 ? -8.586 -1.76 -43.406 1 86 243 ASP A C 1
ATOM 1867 O O . ASP A 1 243 ? -7.723 -2.344 -44.062 1 86 243 ASP A O 1
ATOM 1871 N N . VAL A 1 244 ? -9.383 -2.344 -42.531 1 90.56 244 VAL A N 1
ATOM 1872 C CA . VAL A 1 244 ? -9.312 -3.793 -42.344 1 90.56 244 VAL A CA 1
ATOM 1873 C C . VAL A 1 244 ? -10.711 -4.395 -42.469 1 90.56 244 VAL A C 1
ATOM 1875 O O . VAL A 1 244 ? -11.703 -3.764 -42.094 1 90.56 244 VAL A O 1
ATOM 1878 N N . ILE A 1 245 ? -10.789 -5.531 -43.094 1 92.5 245 ILE A N 1
ATOM 1879 C CA . ILE A 1 245 ? -11.984 -6.371 -43 1 92.5 245 ILE A CA 1
ATOM 1880 C C . ILE A 1 245 ? -11.758 -7.496 -42 1 92.5 245 ILE A C 1
ATOM 1882 O O . ILE A 1 245 ? -11.078 -8.477 -42.281 1 92.5 245 ILE A O 1
ATOM 1886 N N . ALA A 1 246 ? -12.32 -7.289 -40.875 1 94.25 246 ALA A N 1
ATOM 1887 C CA . ALA A 1 246 ? -12.258 -8.312 -39.812 1 94.25 246 ALA A CA 1
ATOM 1888 C C . ALA A 1 246 ? -13.328 -9.383 -40.031 1 94.25 246 ALA A C 1
ATOM 1890 O O . ALA A 1 246 ? -14.516 -9.062 -40.156 1 94.25 246 ALA A O 1
ATOM 1891 N N . SER A 1 247 ? -12.906 -10.586 -40.188 1 96 247 SER A N 1
ATOM 1892 C CA . SER A 1 247 ? -13.805 -11.727 -40.344 1 96 247 SER A CA 1
ATOM 1893 C C . SER A 1 247 ? -13.586 -12.766 -39.25 1 96 247 SER A C 1
ATOM 1895 O O . SER A 1 247 ? -12.445 -13.125 -38.969 1 96 247 SER A O 1
ATOM 1897 N N . ALA A 1 248 ? -14.672 -13.195 -38.656 1 96.81 248 ALA A N 1
ATOM 1898 C CA . ALA A 1 248 ? -14.602 -14.203 -37.594 1 96.81 248 ALA A CA 1
ATOM 1899 C C . ALA A 1 248 ? -15.57 -15.352 -37.875 1 96.81 248 ALA A C 1
ATOM 1901 O O . ALA A 1 248 ? -16.672 -15.133 -38.375 1 96.81 248 ALA A O 1
ATOM 1902 N N . SER A 1 249 ? -15.141 -16.516 -37.656 1 96.5 249 SER A N 1
ATOM 1903 C CA . SER A 1 249 ? -15.992 -17.703 -37.656 1 96.5 249 SER A CA 1
ATOM 1904 C C . SER A 1 249 ? -16.047 -18.344 -36.281 1 96.5 249 SER A C 1
ATOM 1906 O O . SER A 1 249 ? -15.047 -18.359 -35.562 1 96.5 249 SER A O 1
ATOM 1908 N N . PHE A 1 250 ? -17.156 -18.844 -35.906 1 96.31 250 PHE A N 1
ATOM 1909 C CA . PHE A 1 250 ? -17.391 -19.578 -34.688 1 96.31 250 PHE A CA 1
ATOM 1910 C C . PHE A 1 250 ? -18.406 -20.703 -34.906 1 96.31 250 PHE A C 1
ATOM 1912 O O . PHE A 1 250 ? -19.578 -20.438 -35.125 1 96.31 250 PHE A O 1
ATOM 1919 N N . GLY A 1 251 ? -17.906 -21.906 -34.75 1 94.19 251 GLY A N 1
ATOM 1920 C CA . GLY A 1 251 ? -18.766 -23 -35.188 1 94.19 251 GLY A CA 1
ATOM 1921 C C . GLY A 1 251 ? -19.141 -22.938 -36.656 1 94.19 251 GLY A C 1
ATOM 1922 O O . GLY A 1 251 ? -18.266 -22.859 -37.5 1 94.19 251 GLY A O 1
ATOM 1923 N N . ASP A 1 252 ? -20.469 -22.844 -36.781 1 91.88 252 ASP A N 1
ATOM 1924 C CA . ASP A 1 252 ? -20.953 -22.859 -38.156 1 91.88 252 ASP A CA 1
ATOM 1925 C C . ASP A 1 252 ? -21.297 -21.453 -38.656 1 91.88 252 ASP A C 1
ATOM 1927 O O . ASP A 1 252 ? -21.812 -21.281 -39.75 1 91.88 252 ASP A O 1
ATOM 1931 N N . GLN A 1 253 ? -20.938 -20.484 -37.906 1 95 253 GLN A N 1
ATOM 1932 C CA . GLN A 1 253 ? -21.281 -19.109 -38.25 1 95 253 GLN A CA 1
ATOM 1933 C C . GLN A 1 253 ? -20.047 -18.344 -38.688 1 95 253 GLN A C 1
ATOM 1935 O O . GLN A 1 253 ? -18.938 -18.562 -38.188 1 95 253 GLN A O 1
ATOM 1940 N N . THR A 1 254 ? -20.172 -17.453 -39.625 1 96.5 254 THR A N 1
ATOM 1941 C CA . THR A 1 254 ? -19.125 -16.547 -40.062 1 96.5 254 THR A CA 1
ATOM 1942 C C . THR A 1 254 ? -19.672 -15.133 -40.25 1 96.5 254 THR A C 1
ATOM 1944 O O . THR A 1 254 ? -20.766 -14.945 -40.781 1 96.5 254 THR A O 1
ATOM 1947 N N . LYS A 1 255 ? -18.984 -14.164 -39.688 1 97.25 255 LYS A N 1
ATOM 1948 C CA . LYS A 1 255 ? -19.344 -12.75 -39.781 1 97.25 255 LYS A CA 1
ATOM 1949 C C . LYS A 1 255 ? -18.141 -11.898 -40.156 1 97.25 255 LYS A C 1
ATOM 1951 O O . LYS A 1 255 ? -17 -12.289 -39.875 1 97.25 255 LYS A O 1
ATOM 1956 N N . SER A 1 256 ? -18.391 -10.758 -40.75 1 96 256 SER A N 1
ATOM 1957 C CA . SER A 1 256 ? -17.328 -9.828 -41.125 1 96 256 SER A CA 1
ATOM 1958 C C . SER A 1 256 ? -17.75 -8.383 -40.875 1 96 256 SER A C 1
ATOM 1960 O O . SER A 1 256 ? -18.938 -8.055 -41 1 96 256 SER A O 1
ATOM 1962 N N . VAL A 1 257 ? -16.828 -7.57 -40.5 1 95.56 257 VAL A N 1
ATOM 1963 C CA . VAL A 1 257 ? -17.062 -6.141 -40.312 1 95.56 257 VAL A CA 1
ATOM 1964 C C . VAL A 1 257 ? -15.883 -5.344 -40.844 1 95.56 257 VAL A C 1
ATOM 1966 O O . VAL A 1 257 ? -14.727 -5.754 -40.719 1 95.56 257 VAL A O 1
ATOM 1969 N N . SER A 1 258 ? -16.156 -4.238 -41.5 1 93 258 SER A N 1
ATOM 1970 C CA . SER A 1 258 ? -15.117 -3.301 -41.906 1 93 258 SER A CA 1
ATOM 1971 C C . SER A 1 258 ? -14.836 -2.273 -40.812 1 93 258 SER A C 1
ATOM 1973 O O . SER A 1 258 ? -15.766 -1.786 -40.156 1 93 258 SER A O 1
ATOM 1975 N N . SER A 1 259 ? -13.617 -2.098 -40.531 1 91 259 SER A N 1
ATOM 1976 C CA . SER A 1 259 ? -13.234 -1.135 -39.5 1 91 259 SER A CA 1
ATOM 1977 C C . SER A 1 259 ? -11.969 -0.387 -39.906 1 91 259 SER A C 1
ATOM 1979 O O . SER A 1 259 ? -11.156 -0.891 -40.688 1 91 259 SER A O 1
ATOM 1981 N N . ILE A 1 260 ? -11.852 0.86 -39.375 1 88.38 260 ILE A N 1
ATOM 1982 C CA . ILE A 1 260 ? -10.633 1.655 -39.531 1 88.38 260 ILE A CA 1
ATOM 1983 C C . ILE A 1 260 ? -9.789 1.536 -38.25 1 88.38 260 ILE A C 1
ATOM 1985 O O . ILE A 1 260 ? -10.266 1.797 -37.156 1 88.38 260 ILE A O 1
ATOM 1989 N N . ILE A 1 261 ? -8.586 1.083 -38.5 1 88.12 261 ILE A N 1
ATOM 1990 C CA . ILE A 1 261 ? -7.656 0.907 -37.406 1 88.12 261 ILE A CA 1
ATOM 1991 C C . ILE A 1 261 ? -6.648 2.053 -37.375 1 88.12 261 ILE A C 1
ATOM 1993 O O . ILE A 1 261 ? -6.16 2.471 -38.438 1 88.12 261 ILE A O 1
ATOM 1997 N N . SER A 1 262 ? -6.469 2.66 -36.125 1 86.25 262 SER A N 1
ATOM 1998 C CA . SER A 1 262 ? -5.504 3.732 -35.906 1 86.25 262 SER A CA 1
ATOM 1999 C C . SER A 1 262 ? -4.832 3.58 -34.531 1 86.25 262 SER A C 1
ATOM 2001 O O . SER A 1 262 ? -5.113 2.631 -33.812 1 86.25 262 SER A O 1
ATOM 2003 N N . GLU A 1 263 ? -3.875 4.496 -34.312 1 77.94 263 GLU A N 1
ATOM 2004 C CA . GLU A 1 263 ? -3.158 4.453 -33.031 1 77.94 263 GLU A CA 1
ATOM 2005 C C . GLU A 1 263 ? -4.121 4.523 -31.844 1 77.94 263 GLU A C 1
ATOM 2007 O O . GLU A 1 263 ? -3.871 3.928 -30.797 1 77.94 263 GLU A O 1
ATOM 2012 N N . GLY A 1 264 ? -5.145 5.125 -31.984 1 71.12 264 GLY A N 1
ATOM 2013 C CA . GLY A 1 264 ? -6.109 5.285 -30.906 1 71.12 264 GLY A CA 1
ATOM 2014 C C . GLY A 1 264 ? -7.207 4.238 -30.938 1 71.12 264 GLY A C 1
ATOM 2015 O O . GLY A 1 264 ? -7.984 4.121 -29.984 1 71.12 264 GLY A O 1
ATOM 2016 N N . HIS A 1 265 ? -7.273 3.547 -32.031 1 75.06 265 HIS A N 1
ATOM 2017 C CA . HIS A 1 265 ? -8.289 2.518 -32.188 1 75.06 265 HIS A CA 1
ATOM 2018 C C . HIS A 1 265 ? -7.68 1.225 -32.719 1 75.06 265 HIS A C 1
ATOM 2020 O O . HIS A 1 265 ? -7.539 1.053 -33.938 1 75.06 265 HIS A O 1
ATOM 2026 N N . THR A 1 266 ? -7.48 0.241 -31.875 1 84.69 266 THR A N 1
ATOM 2027 C CA . THR A 1 266 ? -6.676 -0.92 -32.25 1 84.69 266 THR A CA 1
ATOM 2028 C C . THR A 1 266 ? -7.465 -2.211 -32.031 1 84.69 266 THR A C 1
ATOM 2030 O O . THR A 1 266 ? -6.887 -3.297 -31.969 1 84.69 266 THR A O 1
ATOM 2033 N N . ALA A 1 267 ? -8.828 -2.012 -31.797 1 91.69 267 ALA A N 1
ATOM 2034 C CA . ALA A 1 267 ? -9.609 -3.221 -31.531 1 91.69 267 ALA A CA 1
ATOM 2035 C C . ALA A 1 267 ? -10.922 -3.207 -32.312 1 91.69 267 ALA A C 1
ATOM 2037 O O . ALA A 1 267 ? -11.492 -2.145 -32.562 1 91.69 267 ALA A O 1
ATOM 2038 N N . VAL A 1 268 ? -11.336 -4.379 -32.781 1 93.88 268 VAL A N 1
ATOM 2039 C CA . VAL A 1 268 ? -12.609 -4.621 -33.438 1 93.88 268 VAL A CA 1
ATOM 2040 C C . VAL A 1 268 ? -13.297 -5.828 -32.812 1 93.88 268 VAL A C 1
ATOM 2042 O O . VAL A 1 268 ? -12.633 -6.793 -32.438 1 93.88 268 VAL A O 1
ATOM 2045 N N . SER A 1 269 ? -14.609 -5.777 -32.656 1 95.69 269 SER A N 1
ATOM 2046 C CA . SER A 1 269 ? -15.328 -6.887 -32.031 1 95.69 269 SER A CA 1
ATOM 2047 C C . SER A 1 269 ? -16.484 -7.367 -32.906 1 95.69 269 SER A C 1
ATOM 2049 O O . SER A 1 269 ? -17.156 -6.559 -33.531 1 95.69 269 SER A O 1
ATOM 2051 N N . ILE A 1 270 ? -16.625 -8.68 -33.031 1 96.94 270 ILE A N 1
ATOM 2052 C CA . ILE A 1 270 ? -17.75 -9.344 -33.688 1 96.94 270 ILE A CA 1
ATOM 2053 C C . ILE A 1 270 ? -18.422 -10.305 -32.688 1 96.94 270 ILE A C 1
ATOM 2055 O O . ILE A 1 270 ? -17.75 -11.086 -32.031 1 96.94 270 ILE A O 1
ATOM 2059 N N . SER A 1 271 ? -19.766 -10.305 -32.625 1 97.44 271 SER A N 1
ATOM 2060 C CA . SER A 1 271 ? -20.469 -11.117 -31.641 1 97.44 271 SER A CA 1
ATOM 2061 C C . SER A 1 271 ? -21.219 -12.266 -32.312 1 97.44 271 SER A C 1
ATOM 2063 O O . SER A 1 271 ? -21.75 -12.109 -33.406 1 97.44 271 SER A O 1
ATOM 2065 N N . PHE A 1 272 ? -21.25 -13.383 -31.703 1 97.62 272 PHE A N 1
ATOM 2066 C CA . PHE A 1 272 ? -22.016 -14.57 -32.094 1 97.62 272 PHE A CA 1
ATOM 2067 C C . PHE A 1 272 ? -22.938 -15.008 -30.938 1 97.62 272 PHE A C 1
ATOM 2069 O O . PHE A 1 272 ? -22.5 -15.086 -29.797 1 97.62 272 PHE A O 1
ATOM 2076 N N . ASP A 1 273 ? -24.156 -15.297 -31.234 1 96.44 273 ASP A N 1
ATOM 2077 C CA . ASP A 1 273 ? -25.094 -15.82 -30.25 1 96.44 273 ASP A CA 1
ATOM 2078 C C . ASP A 1 273 ? -25.312 -17.328 -30.438 1 96.44 273 ASP A C 1
ATOM 2080 O O . ASP A 1 273 ? -25.688 -17.781 -31.516 1 96.44 273 ASP A O 1
ATOM 2084 N N . ILE A 1 274 ? -25 -18.047 -29.438 1 96.88 274 ILE A N 1
ATOM 2085 C CA . ILE A 1 274 ? -25.203 -19.484 -29.422 1 96.88 274 ILE A CA 1
ATOM 2086 C C . ILE A 1 274 ? -26.375 -19.828 -28.5 1 96.88 274 ILE A C 1
ATOM 2088 O O . ILE A 1 274 ? -26.25 -19.828 -27.281 1 96.88 274 ILE A O 1
ATOM 2092 N N . THR A 1 275 ? -27.516 -20.297 -28.953 1 95.12 275 THR A N 1
ATOM 2093 C CA . THR A 1 275 ? -28.75 -20.484 -28.219 1 95.12 275 THR A CA 1
ATOM 2094 C C . THR A 1 275 ? -28.688 -21.734 -27.344 1 95.12 275 THR A C 1
ATOM 2096 O O . THR A 1 275 ? -29.125 -21.734 -26.203 1 95.12 275 THR A O 1
ATOM 2099 N N . ASP A 1 276 ? -28.188 -22.891 -27.906 1 93.75 276 ASP A N 1
ATOM 2100 C CA . ASP A 1 276 ? -28.047 -24.141 -27.188 1 93.75 276 ASP A CA 1
ATOM 2101 C C . ASP A 1 276 ? -26.594 -24.625 -27.219 1 93.75 276 ASP A C 1
ATOM 2103 O O . ASP A 1 276 ? -26.266 -25.625 -27.859 1 93.75 276 ASP A O 1
ATOM 2107 N N . PRO A 1 277 ? -25.797 -23.953 -26.438 1 95.19 277 PRO A N 1
ATOM 2108 C CA . PRO A 1 277 ? -24.359 -24.266 -26.484 1 95.19 277 PRO A CA 1
ATOM 2109 C C . PRO A 1 277 ? -24.031 -25.625 -25.906 1 95.19 277 PRO A C 1
ATOM 2111 O O . PRO A 1 277 ? -24.641 -26.047 -24.906 1 95.19 277 PRO A O 1
ATOM 2114 N N . ARG A 1 278 ? -23.094 -26.359 -26.5 1 94.75 278 ARG A N 1
ATOM 2115 C CA . ARG A 1 278 ? -22.391 -27.469 -25.859 1 94.75 278 ARG A CA 1
ATOM 2116 C C . ARG A 1 278 ? -21.25 -26.953 -25 1 94.75 278 ARG A C 1
ATOM 2118 O O . ARG A 1 278 ? -20.328 -26.312 -25.5 1 94.75 278 ARG A O 1
ATOM 2125 N N . LEU A 1 279 ? -21.25 -27.297 -23.734 1 95.75 279 LEU A N 1
ATOM 2126 C CA . LEU A 1 279 ? -20.312 -26.703 -22.797 1 95.75 279 LEU A CA 1
ATOM 2127 C C . LEU A 1 279 ? -19.047 -27.547 -22.688 1 95.75 279 LEU A C 1
ATOM 2129 O O . LEU A 1 279 ? -19.078 -28.75 -22.969 1 95.75 279 LEU A O 1
ATOM 2133 N N . TRP A 1 280 ? -17.969 -26.953 -22.453 1 96.81 280 TRP A N 1
ATOM 2134 C CA . TRP A 1 280 ? -16.703 -27.594 -22.078 1 96.81 280 TRP A CA 1
ATOM 2135 C C . TRP A 1 280 ? -16.734 -28.047 -20.625 1 96.81 280 TRP A C 1
ATOM 2137 O O . TRP A 1 280 ? -17.141 -27.297 -19.734 1 96.81 280 TRP A O 1
ATOM 2147 N N . TRP A 1 281 ? -16.281 -29.281 -20.328 1 94.88 281 TRP A N 1
ATOM 2148 C CA . TRP A 1 281 ? -16.25 -29.844 -18.984 1 94.88 281 TRP A CA 1
ATOM 2149 C C . TRP A 1 281 ? -14.852 -30.375 -18.641 1 94.88 281 TRP A C 1
ATOM 2151 O O . TRP A 1 281 ? -14.148 -30.875 -19.531 1 94.88 281 TRP A O 1
ATOM 2161 N N . PRO A 1 282 ? -14.469 -30.281 -17.438 1 93.94 282 PRO A N 1
ATOM 2162 C CA . PRO A 1 282 ? -13.203 -30.906 -17.031 1 93.94 282 PRO A CA 1
ATOM 2163 C C . PRO A 1 282 ? -13.266 -32.438 -17.047 1 93.94 282 PRO A C 1
ATOM 2165 O O . PRO A 1 282 ? -14.359 -33 -17.016 1 93.94 282 PRO A O 1
ATOM 2168 N N . ASN A 1 283 ? -12.055 -32.938 -17.031 1 90.25 283 ASN A N 1
ATOM 2169 C CA . ASN A 1 283 ? -11.922 -34.406 -16.984 1 90.25 283 ASN A CA 1
ATOM 2170 C C . ASN A 1 283 ? -12.719 -35 -15.812 1 90.25 283 ASN A C 1
ATOM 2172 O O . ASN A 1 283 ? -12.617 -34.5 -14.68 1 90.25 283 ASN A O 1
ATOM 2176 N N . GLY A 1 284 ? -13.555 -36 -16.094 1 82.5 284 GLY A N 1
ATOM 2177 C CA . GLY A 1 284 ? -14.336 -36.656 -15.062 1 82.5 284 GLY A CA 1
ATOM 2178 C C . GLY A 1 284 ? -15.727 -36.094 -14.906 1 82.5 284 GLY A C 1
ATOM 2179 O O . GLY A 1 284 ? -16.547 -36.625 -14.156 1 82.5 284 GLY A O 1
ATOM 2180 N N . PHE A 1 285 ? -15.945 -34.969 -15.625 1 83 285 PHE A N 1
ATOM 2181 C CA . PHE A 1 285 ? -17.234 -34.312 -15.461 1 83 285 PHE A CA 1
ATOM 2182 C C . PHE A 1 285 ? -17.922 -34.125 -16.812 1 83 285 PHE A C 1
ATOM 2184 O O . PHE A 1 285 ? -17.266 -33.938 -17.828 1 83 285 PHE A O 1
ATOM 2191 N N . GLY A 1 286 ? -19.172 -34.25 -16.719 1 72.44 286 GLY A N 1
ATOM 2192 C CA . GLY A 1 286 ? -19.953 -34 -17.922 1 72.44 286 GLY A CA 1
ATOM 2193 C C . GLY A 1 286 ? -19.609 -34.906 -19.078 1 72.44 286 GLY A C 1
ATOM 2194 O O . GLY A 1 286 ? -19.125 -36 -18.875 1 72.44 286 GLY A O 1
ATOM 2195 N N . GLU A 1 287 ? -20.125 -34.375 -20.141 1 77.81 287 GLU A N 1
ATOM 2196 C CA . GLU A 1 287 ? -19.703 -35.062 -21.359 1 77.81 287 GLU A CA 1
ATOM 2197 C C . GLU A 1 287 ? -18.266 -34.719 -21.734 1 77.81 287 GLU A C 1
ATOM 2199 O O . GLU A 1 287 ? -17.594 -34 -21 1 77.81 287 GLU A O 1
ATOM 2204 N N . SER A 1 288 ? -17.703 -35.156 -22.719 1 74.69 288 SER A N 1
ATOM 2205 C CA . SER A 1 288 ? -16.344 -34.875 -23.156 1 74.69 288 SER A CA 1
ATOM 2206 C C . SER A 1 288 ? -16.109 -33.375 -23.359 1 74.69 288 SER A C 1
ATOM 2208 O O . SER A 1 288 ? -17.047 -32.625 -23.625 1 74.69 288 SER A O 1
ATOM 2210 N N . PRO A 1 289 ? -14.922 -32.875 -22.969 1 87.31 289 PRO A N 1
ATOM 2211 C CA . PRO A 1 289 ? -14.609 -31.469 -23.281 1 87.31 289 PRO A CA 1
ATOM 2212 C C . PRO A 1 289 ? -14.938 -31.094 -24.719 1 87.31 289 PRO A C 1
ATOM 2214 O O . PRO A 1 289 ? -14.289 -31.578 -25.656 1 87.31 289 PRO A O 1
ATOM 2217 N N . TYR A 1 290 ? -15.992 -30.281 -24.844 1 93.31 290 TYR A N 1
ATOM 2218 C CA . TYR A 1 290 ? -16.344 -29.859 -26.188 1 93.31 290 TYR A CA 1
ATOM 2219 C C . TYR A 1 290 ? -15.648 -28.562 -26.562 1 93.31 290 TYR A C 1
ATOM 2221 O O . TYR A 1 290 ? -15.57 -27.641 -25.734 1 93.31 290 TYR A O 1
ATOM 2229 N N . LEU A 1 291 ? -15.117 -28.5 -27.766 1 97.12 291 LEU A N 1
ATOM 2230 C CA . LEU A 1 291 ? -14.406 -27.328 -28.281 1 97.12 291 LEU A CA 1
ATOM 2231 C C . LEU A 1 291 ? -14.961 -26.906 -29.641 1 97.12 291 LEU A C 1
ATOM 2233 O O . LEU A 1 291 ? -15.102 -27.75 -30.547 1 97.12 291 LEU A O 1
ATOM 2237 N N . TYR A 1 292 ? -15.352 -25.688 -29.781 1 96.94 292 TYR A N 1
ATOM 2238 C CA . TYR A 1 292 ? -15.781 -25.109 -31.047 1 96.94 292 TYR A CA 1
ATOM 2239 C C . TYR A 1 292 ? -14.586 -24.719 -31.906 1 96.94 292 TYR A C 1
ATOM 2241 O O . TYR A 1 292 ? -13.586 -24.219 -31.391 1 96.94 292 TYR A O 1
ATOM 2249 N N . GLU A 1 293 ? -14.734 -24.969 -33.188 1 96.5 293 GLU A N 1
ATOM 2250 C CA . GLU A 1 293 ? -13.766 -24.391 -34.094 1 96.5 293 GLU A CA 1
ATOM 2251 C C . GLU A 1 293 ? -14.008 -22.906 -34.312 1 96.5 293 GLU A C 1
ATOM 2253 O O . GLU A 1 293 ? -15.148 -22.484 -34.531 1 96.5 293 GLU A O 1
ATOM 2258 N N . ALA A 1 294 ? -12.992 -22.125 -34.156 1 96.56 294 ALA A N 1
ATOM 2259 C CA . ALA A 1 294 ? -13.109 -20.688 -34.344 1 96.56 294 ALA A CA 1
ATOM 2260 C C . ALA A 1 294 ? -11.914 -20.125 -35.125 1 96.56 294 ALA A C 1
ATOM 2262 O O . ALA A 1 294 ? -10.828 -20.719 -35.125 1 96.56 294 ALA A O 1
ATOM 2263 N N . SER A 1 295 ? -12.148 -19.031 -35.844 1 95.25 295 SER A N 1
ATOM 2264 C CA . SER A 1 295 ? -11.078 -18.375 -36.562 1 95.25 295 SER A CA 1
ATOM 2265 C C . SER A 1 295 ? -11.312 -16.859 -36.656 1 95.25 295 SER A C 1
ATOM 2267 O O . SER A 1 295 ? -12.445 -16.406 -36.562 1 95.25 295 SER A O 1
ATOM 2269 N N . CYS A 1 296 ? -10.281 -16.094 -36.75 1 95.44 296 CYS A N 1
ATOM 2270 C CA . CYS A 1 296 ? -10.281 -14.656 -36.938 1 95.44 296 CYS A CA 1
ATOM 2271 C C . CYS A 1 296 ? -9.297 -14.273 -38.062 1 95.44 296 CYS A C 1
ATOM 2273 O O . CYS A 1 296 ? -8.18 -14.781 -38.094 1 95.44 296 CYS A O 1
ATOM 2275 N N . SER A 1 297 ? -9.789 -13.398 -38.906 1 94.94 297 SER A N 1
ATOM 2276 C CA . SER A 1 297 ? -8.953 -12.945 -40.031 1 94.94 297 SER A CA 1
ATOM 2277 C C . SER A 1 297 ? -9.141 -11.453 -40.281 1 94.94 297 SER A C 1
ATOM 2279 O O . SER A 1 297 ? -10.234 -10.914 -40.062 1 94.94 297 SER A O 1
ATOM 2281 N N . ILE A 1 298 ? -8.133 -10.719 -40.656 1 93.06 298 ILE A N 1
ATOM 2282 C CA . ILE A 1 298 ? -8.258 -9.297 -40.938 1 93.06 298 ILE A CA 1
ATOM 2283 C C . ILE A 1 298 ? -7.879 -9.039 -42.406 1 93.06 298 ILE A C 1
ATOM 2285 O O . ILE A 1 298 ? -7.582 -7.906 -42.781 1 93.06 298 ILE A O 1
ATOM 2289 N N . GLY A 1 299 ? -7.852 -10 -43.125 1 85.94 299 GLY A N 1
ATOM 2290 C CA . GLY A 1 299 ? -7.277 -9.852 -44.469 1 85.94 299 GLY A CA 1
ATOM 2291 C C . GLY A 1 299 ? -5.762 -9.922 -44.469 1 85.94 299 GLY A C 1
ATOM 2292 O O . GLY A 1 299 ? -5.156 -10.438 -43.5 1 85.94 299 GLY A O 1
ATOM 2293 N N . TYR A 1 300 ? -5.145 -9.578 -45.531 1 82.31 300 TYR A N 1
ATOM 2294 C CA . TYR A 1 300 ? -3.691 -9.57 -45.688 1 82.31 300 TYR A CA 1
ATOM 2295 C C . TYR A 1 300 ? -3.109 -10.953 -45.375 1 82.31 300 TYR A C 1
ATOM 2297 O O . TYR A 1 300 ? -2.041 -11.062 -44.781 1 82.31 300 TYR A O 1
ATOM 2305 N N . GLU A 1 301 ? -3.883 -11.898 -45.5 1 83.94 301 GLU A N 1
ATOM 2306 C CA . GLU A 1 301 ? -3.484 -13.297 -45.312 1 83.94 301 GLU A CA 1
ATOM 2307 C C . GLU A 1 301 ? -3.139 -13.594 -43.875 1 83.94 301 GLU A C 1
ATOM 2309 O O . GLU A 1 301 ? -2.227 -14.375 -43.594 1 83.94 301 GLU A O 1
ATOM 2314 N N . GLN A 1 302 ? -3.715 -12.883 -43.031 1 91 302 GLN A N 1
ATOM 2315 C CA . GLN A 1 302 ? -3.506 -13.133 -41.594 1 91 302 GLN A CA 1
ATOM 2316 C C . GLN A 1 302 ? -4.742 -13.758 -40.969 1 91 302 GLN A C 1
ATOM 2318 O O . GLN A 1 302 ? -5.801 -13.125 -40.875 1 91 302 GLN A O 1
ATOM 2323 N N . THR A 1 303 ? -4.57 -14.977 -40.562 1 93 303 THR A N 1
ATOM 2324 C CA . THR A 1 303 ? -5.66 -15.719 -39.938 1 93 303 THR A CA 1
ATOM 2325 C C . THR A 1 303 ? -5.176 -16.453 -38.719 1 93 303 THR A C 1
ATOM 2327 O O . THR A 1 303 ? -4.074 -17.016 -38.688 1 93 303 THR A O 1
ATOM 2330 N N . ILE A 1 304 ? -5.957 -16.391 -37.656 1 93.25 304 ILE A N 1
ATOM 2331 C CA . ILE A 1 304 ? -5.73 -17.156 -36.438 1 93.25 304 ILE A CA 1
ATOM 2332 C C . ILE A 1 304 ? -6.867 -18.172 -36.25 1 93.25 304 ILE A C 1
ATOM 2334 O O . ILE A 1 304 ? -8.039 -17.797 -36.312 1 93.25 304 ILE A O 1
ATOM 2338 N N . THR A 1 305 ? -6.516 -19.406 -36.125 1 93.69 305 THR A N 1
ATOM 2339 C CA . THR A 1 305 ? -7.492 -20.453 -35.875 1 93.69 305 THR A CA 1
ATOM 2340 C C . THR A 1 305 ? -7.297 -21.016 -34.469 1 93.69 305 THR A C 1
ATOM 2342 O O . THR A 1 305 ? -6.164 -21.172 -34 1 93.69 305 THR A O 1
ATOM 2345 N N . ARG A 1 306 ? -8.383 -21.328 -33.844 1 93.44 306 ARG A N 1
ATOM 2346 C CA . ARG A 1 306 ? -8.328 -21.844 -32.5 1 93.44 306 ARG A CA 1
ATOM 2347 C C . ARG A 1 306 ? -9.562 -22.672 -32.156 1 93.44 306 ARG A C 1
ATOM 2349 O O . ARG A 1 306 ? -10.594 -22.547 -32.844 1 93.44 306 ARG A O 1
ATOM 2356 N N . LYS A 1 307 ? -9.406 -23.547 -31.203 1 96.31 307 LYS A N 1
ATOM 2357 C CA . LYS A 1 307 ? -10.555 -24.219 -30.609 1 96.31 307 LYS A CA 1
ATOM 2358 C C . LYS A 1 307 ? -10.945 -23.562 -29.281 1 96.31 307 LYS A C 1
ATOM 2360 O O . LYS A 1 307 ? -10.086 -23.219 -28.469 1 96.31 307 LYS A O 1
ATOM 2365 N N . VAL A 1 308 ? -12.234 -23.297 -29.125 1 97.12 308 VAL A N 1
ATOM 2366 C CA . VAL A 1 308 ? -12.703 -22.531 -27.984 1 97.12 308 VAL A CA 1
ATOM 2367 C C . VAL A 1 308 ? -13.766 -23.312 -27.219 1 97.12 308 VAL A C 1
ATOM 2369 O O . VAL A 1 308 ? -14.719 -23.812 -27.828 1 97.12 308 VAL A O 1
ATOM 2372 N N . GLY A 1 309 ? -13.539 -23.5 -25.938 1 97.31 309 GLY A N 1
ATOM 2373 C CA . GLY A 1 309 ? -14.539 -24.094 -25.078 1 97.31 309 GLY A CA 1
ATOM 2374 C C . GLY A 1 309 ? -15.398 -23.078 -24.344 1 97.31 309 GLY A C 1
ATOM 2375 O O . GLY A 1 309 ? -14.914 -22.031 -23.922 1 97.31 309 GLY A O 1
ATOM 2376 N N . LEU A 1 310 ? -16.734 -23.344 -24.297 1 97.12 310 LEU A N 1
ATOM 2377 C CA . LEU A 1 310 ? -17.656 -22.484 -23.562 1 97.12 310 LEU A CA 1
ATOM 2378 C C . LEU A 1 310 ? -17.922 -23.047 -22.156 1 97.12 310 LEU A C 1
ATOM 2380 O O . LEU A 1 310 ? -18.25 -24.219 -22.016 1 97.12 310 LEU A O 1
ATOM 2384 N N . ARG A 1 311 ? -17.688 -22.266 -21.141 1 96.44 311 ARG A N 1
ATOM 2385 C CA . ARG A 1 311 ? -17.906 -22.703 -19.766 1 96.44 311 ARG A CA 1
ATOM 2386 C C . ARG A 1 311 ? -18.078 -21.516 -18.828 1 96.44 311 ARG A C 1
ATOM 2388 O O . ARG A 1 311 ? -17.609 -20.422 -19.109 1 96.44 311 ARG A O 1
ATOM 2395 N N . ARG A 1 312 ? -18.75 -21.734 -17.703 1 95.19 312 ARG A N 1
ATOM 2396 C CA . ARG A 1 312 ? -18.812 -20.812 -16.578 1 95.19 312 ARG A CA 1
ATOM 2397 C C . ARG A 1 312 ? -17.922 -21.281 -15.43 1 95.19 312 ARG A C 1
ATOM 2399 O O . ARG A 1 312 ? -17.859 -22.469 -15.133 1 95.19 312 ARG A O 1
ATOM 2406 N N . ILE A 1 313 ? -17.156 -20.359 -14.906 1 95.62 313 ILE A N 1
ATOM 2407 C CA . ILE A 1 313 ? -16.25 -20.656 -13.805 1 95.62 313 ILE A CA 1
ATOM 2408 C C . ILE A 1 313 ? -16.594 -19.781 -12.602 1 95.62 313 ILE A C 1
ATOM 2410 O O . ILE A 1 313 ? -16.875 -18.594 -12.758 1 95.62 313 ILE A O 1
ATOM 2414 N N . GLU A 1 314 ? -16.609 -20.344 -11.445 1 95.62 314 GLU A N 1
ATOM 2415 C CA . GLU A 1 314 ? -16.781 -19.609 -10.195 1 95.62 314 GLU A CA 1
ATOM 2416 C C . GLU A 1 314 ? -15.82 -20.125 -9.125 1 95.62 314 GLU A C 1
ATOM 2418 O O . GLU A 1 314 ? -15.656 -21.328 -8.953 1 95.62 314 GLU A O 1
ATOM 2423 N N . VAL A 1 315 ? -15.102 -19.219 -8.531 1 96.31 315 VAL A N 1
ATOM 2424 C CA . VAL A 1 315 ? -14.391 -19.547 -7.297 1 96.31 315 VAL A CA 1
ATOM 2425 C C . VAL A 1 315 ? -15.273 -19.234 -6.094 1 96.31 315 VAL A C 1
ATOM 2427 O O . VAL A 1 315 ? -15.617 -18.078 -5.848 1 96.31 315 VAL A O 1
ATOM 2430 N N . VAL A 1 316 ? -15.625 -20.266 -5.363 1 96.62 316 VAL A N 1
ATOM 2431 C CA . VAL A 1 316 ? -16.594 -20.156 -4.273 1 96.62 316 VAL A CA 1
ATOM 2432 C C . VAL A 1 316 ? -15.852 -19.859 -2.965 1 96.62 316 VAL A C 1
ATOM 2434 O O . VAL A 1 316 ? -14.992 -20.641 -2.547 1 96.62 316 VAL A O 1
ATOM 2437 N N . ARG A 1 317 ? -16.203 -18.75 -2.287 1 95.94 317 ARG A N 1
ATOM 2438 C CA . ARG A 1 317 ? -15.602 -18.312 -1.028 1 95.94 317 ARG A CA 1
ATOM 2439 C C . ARG A 1 317 ? -16.672 -17.828 -0.055 1 95.94 317 ARG A C 1
ATOM 2441 O O . ARG A 1 317 ? -16.562 -16.734 0.503 1 95.94 317 ARG A O 1
ATOM 2448 N N . ASP A 1 318 ? -17.531 -18.688 0.229 1 95.25 318 ASP A N 1
ATOM 2449 C CA . ASP A 1 318 ? -18.703 -18.312 1.025 1 95.25 318 ASP A CA 1
ATOM 2450 C C . ASP A 1 318 ? -18.391 -18.391 2.52 1 95.25 318 ASP A C 1
ATOM 2452 O O . ASP A 1 318 ? -17.594 -19.219 2.953 1 95.25 318 ASP A O 1
ATOM 2456 N N . GLU A 1 319 ? -19.078 -17.625 3.248 1 93.75 319 GLU A N 1
ATOM 2457 C CA . GLU A 1 319 ? -19.031 -17.734 4.703 1 93.75 319 GLU A CA 1
ATOM 2458 C C . GLU A 1 319 ? -19.703 -19.031 5.172 1 93.75 319 GLU A C 1
ATOM 2460 O O . GLU A 1 319 ? -20.578 -19.562 4.484 1 93.75 319 GLU A O 1
ATOM 2465 N N . ILE A 1 320 ? -19.188 -19.484 6.266 1 94.62 320 ILE A N 1
ATOM 2466 C CA . ILE A 1 320 ? -19.734 -20.703 6.844 1 94.62 320 ILE A CA 1
ATOM 2467 C C . ILE A 1 320 ? -20.547 -20.375 8.086 1 94.62 320 ILE A C 1
ATOM 2469 O O . ILE A 1 320 ? -20.031 -19.766 9.031 1 94.62 320 ILE A O 1
ATOM 2473 N N . ASP A 1 321 ? -21.797 -20.766 8.125 1 90.69 321 ASP A N 1
ATOM 2474 C CA . ASP A 1 321 ? -22.703 -20.438 9.227 1 90.69 321 ASP A CA 1
ATOM 2475 C C . ASP A 1 321 ? -22.125 -20.922 10.562 1 90.69 321 ASP A C 1
ATOM 2477 O O . ASP A 1 321 ? -21.844 -22.109 10.727 1 90.69 321 ASP A O 1
ATOM 2481 N N . GLY A 1 322 ? -22.016 -20.078 11.5 1 90.06 322 GLY A N 1
ATOM 2482 C CA . GLY A 1 322 ? -21.656 -20.406 12.867 1 90.06 322 GLY A CA 1
ATOM 2483 C C . GLY A 1 322 ? -20.188 -20.703 13.047 1 90.06 322 GLY A C 1
ATOM 2484 O O . GLY A 1 322 ? -19.75 -21.109 14.125 1 90.06 322 GLY A O 1
ATOM 2485 N N . GLU A 1 323 ? -19.438 -20.672 11.984 1 91.12 323 GLU A N 1
ATOM 2486 C CA . GLU A 1 323 ? -18.016 -20.938 12.055 1 91.12 323 GLU A CA 1
ATOM 2487 C C . GLU A 1 323 ? -17.203 -19.812 11.414 1 91.12 323 GLU A C 1
ATOM 2489 O O . GLU A 1 323 ? -17.656 -19.172 10.469 1 91.12 323 GLU A O 1
ATOM 2494 N N . GLU A 1 324 ? -16 -19.531 12.039 1 91.06 324 GLU A N 1
ATOM 2495 C CA . GLU A 1 324 ? -15.07 -18.609 11.406 1 91.06 324 GLU A CA 1
ATOM 2496 C C . GLU A 1 324 ? -14.398 -19.234 10.195 1 91.06 324 GLU A C 1
ATOM 2498 O O . GLU A 1 324 ? -14.008 -20.406 10.234 1 91.06 324 GLU A O 1
ATOM 2503 N N . GLY A 1 325 ? -14.375 -18.5 9.094 1 94.31 325 GLY A N 1
ATOM 2504 C CA . GLY A 1 325 ? -13.734 -18.969 7.879 1 94.31 325 GLY A CA 1
ATOM 2505 C C . GLY A 1 325 ? -14.656 -18.953 6.672 1 94.31 325 GLY A C 1
ATOM 2506 O O . GLY A 1 325 ? -15.82 -18.562 6.781 1 94.31 325 GLY A O 1
ATOM 2507 N N . ASN A 1 326 ? -14.094 -19.234 5.473 1 96.12 326 ASN A N 1
ATOM 2508 C CA . ASN A 1 326 ? -14.812 -19.312 4.207 1 96.12 326 ASN A CA 1
ATOM 2509 C C . ASN A 1 326 ? -14.562 -20.656 3.508 1 96.12 326 ASN A C 1
ATOM 2511 O O . ASN A 1 326 ? -13.555 -21.312 3.777 1 96.12 326 ASN A O 1
ATOM 2515 N N . THR A 1 327 ? -15.547 -21.078 2.709 1 96.5 327 THR A N 1
ATOM 2516 C CA . THR A 1 327 ? -15.25 -22.172 1.785 1 96.5 327 THR A CA 1
ATOM 2517 C C . THR A 1 327 ? -14.219 -21.734 0.746 1 96.5 327 THR A C 1
ATOM 2519 O O . THR A 1 327 ? -13.945 -20.531 0.604 1 96.5 327 THR A O 1
ATOM 2522 N N . PHE A 1 328 ? -13.625 -22.578 0.129 1 97.75 328 PHE A N 1
ATOM 2523 C CA . PHE A 1 328 ? -12.781 -22.344 -1.035 1 97.75 328 PHE A CA 1
ATOM 2524 C C . PHE A 1 328 ? -12.859 -23.516 -2.01 1 97.75 328 PHE A C 1
ATOM 2526 O O . PHE A 1 328 ? -12.352 -24.609 -1.729 1 97.75 328 PHE A O 1
ATOM 2533 N N . SER A 1 329 ? -13.508 -23.297 -3.076 1 97.25 329 SER A N 1
ATOM 2534 C CA . SER A 1 329 ? -13.703 -24.359 -4.055 1 97.25 329 SER A CA 1
ATOM 2535 C C . SER A 1 329 ? -14.008 -23.781 -5.438 1 97.25 329 SER A C 1
ATOM 2537 O O . SER A 1 329 ? -14.117 -22.578 -5.602 1 97.25 329 SER A O 1
ATOM 2539 N N . PHE A 1 330 ? -14.055 -24.625 -6.445 1 97.25 330 PHE A N 1
ATOM 2540 C CA . PHE A 1 330 ? -14.367 -24.25 -7.82 1 97.25 330 PHE A CA 1
ATOM 2541 C C . PHE A 1 330 ? -15.688 -24.859 -8.258 1 97.25 330 PHE A C 1
ATOM 2543 O O . PHE A 1 330 ? -15.984 -26.016 -7.926 1 97.25 330 PHE A O 1
ATOM 2550 N N . ARG A 1 331 ? -16.438 -24.078 -8.867 1 96.44 331 ARG A N 1
ATOM 2551 C CA . ARG A 1 331 ? -17.656 -24.547 -9.531 1 96.44 331 ARG A CA 1
ATOM 2552 C C . ARG A 1 331 ? -17.562 -24.312 -11.031 1 96.44 331 ARG A C 1
ATOM 2554 O O . ARG A 1 331 ? -17.328 -23.188 -11.484 1 96.44 331 ARG A O 1
ATOM 2561 N N . ILE A 1 332 ? -17.688 -25.359 -11.828 1 95.44 332 ILE A N 1
ATOM 2562 C CA . ILE A 1 332 ? -17.688 -25.297 -13.281 1 95.44 332 ILE A CA 1
ATOM 2563 C C . ILE A 1 332 ? -19.078 -25.641 -13.82 1 95.44 332 ILE A C 1
ATOM 2565 O O . ILE A 1 332 ? -19.609 -26.719 -13.562 1 95.44 332 ILE A O 1
ATOM 2569 N N . ASN A 1 333 ? -19.703 -24.688 -14.586 1 94.25 333 ASN A N 1
ATOM 2570 C CA . ASN A 1 333 ? -21.047 -24.844 -15.133 1 94.25 333 ASN A CA 1
ATOM 2571 C C . ASN A 1 333 ? -22.062 -25.156 -14.047 1 94.25 333 ASN A C 1
ATOM 2573 O O . ASN A 1 333 ? -22.938 -25.984 -14.242 1 94.25 333 ASN A O 1
ATOM 2577 N N . GLY A 1 334 ? -21.781 -24.641 -12.852 1 93 334 GLY A N 1
ATOM 2578 C CA . GLY A 1 334 ? -22.703 -24.781 -11.734 1 93 334 GLY A CA 1
ATOM 2579 C C . GLY A 1 334 ? -22.438 -26 -10.883 1 93 334 GLY A C 1
ATOM 2580 O O . GLY A 1 334 ? -23.094 -26.203 -9.859 1 93 334 GLY A O 1
ATOM 2581 N N . VAL A 1 335 ? -21.469 -26.781 -11.195 1 93.12 335 VAL A N 1
ATOM 2582 C CA . VAL A 1 335 ? -21.188 -28.031 -10.484 1 93.12 335 VAL A CA 1
ATOM 2583 C C . VAL A 1 335 ? -19.922 -27.891 -9.664 1 93.12 335 VAL A C 1
ATOM 2585 O O . VAL A 1 335 ? -18.844 -27.594 -10.203 1 93.12 335 VAL A O 1
ATOM 2588 N N . GLY A 1 336 ? -20.062 -28.109 -8.305 1 94.06 336 GLY A N 1
ATOM 2589 C CA . GLY A 1 336 ? -18.891 -28.141 -7.461 1 94.06 336 GLY A CA 1
ATOM 2590 C C . GLY A 1 336 ? -17.906 -29.234 -7.84 1 94.06 336 GLY A C 1
ATOM 2591 O O . GLY A 1 336 ? -18.312 -30.375 -8.094 1 94.06 336 GLY A O 1
ATOM 2592 N N . THR A 1 337 ? -16.656 -28.891 -7.949 1 94.44 337 THR A N 1
ATOM 2593 C CA . THR A 1 337 ? -15.656 -29.812 -8.477 1 94.44 337 THR A CA 1
ATOM 2594 C C . THR A 1 337 ? -14.516 -30 -7.484 1 94.44 337 THR A C 1
ATOM 2596 O O . THR A 1 337 ? -13.875 -29.031 -7.066 1 94.44 337 THR A O 1
ATOM 2599 N N . PHE A 1 338 ? -14.312 -31.266 -7.023 1 97 338 PHE A N 1
ATOM 2600 C CA . PHE A 1 338 ? -13.125 -31.547 -6.219 1 97 338 PHE A CA 1
ATOM 2601 C C . PHE A 1 338 ? -11.867 -31.531 -7.078 1 97 338 PHE A C 1
ATOM 2603 O O . PHE A 1 338 ? -11.758 -32.281 -8.047 1 97 338 PHE A O 1
ATOM 2610 N N . ILE A 1 339 ? -10.969 -30.719 -6.734 1 98.19 339 ILE A N 1
ATOM 2611 C CA . ILE A 1 339 ? -9.766 -30.516 -7.543 1 98.19 339 ILE A CA 1
ATOM 2612 C C . ILE A 1 339 ? -8.711 -31.562 -7.16 1 98.19 339 ILE A C 1
ATOM 2614 O O . ILE A 1 339 ? -8.438 -31.766 -5.977 1 98.19 339 ILE A O 1
ATOM 2618 N N . LYS A 1 340 ? -8.172 -32.219 -8.086 1 98.44 340 LYS A N 1
ATOM 2619 C CA . LYS A 1 340 ? -7.078 -33.188 -7.977 1 98.44 340 LYS A CA 1
ATOM 2620 C C . LYS A 1 340 ? -5.984 -32.875 -9 1 98.44 340 LYS A C 1
ATOM 2622 O O . LYS A 1 340 ? -6.238 -32.906 -10.203 1 98.44 340 LYS A O 1
ATOM 2627 N N . GLY A 1 341 ? -4.801 -32.562 -8.57 1 98.62 341 GLY A N 1
ATOM 2628 C CA . GLY A 1 341 ? -3.783 -32.281 -9.562 1 98.62 341 GLY A CA 1
ATOM 2629 C C . GLY A 1 341 ? -2.42 -32 -8.961 1 98.62 341 GLY A C 1
ATOM 2630 O O . GLY A 1 341 ? -2.057 -32.594 -7.938 1 98.62 341 GLY A O 1
ATOM 2631 N N . ALA A 1 342 ? -1.594 -31.25 -9.68 1 98.75 342 ALA A N 1
ATOM 2632 C CA . ALA A 1 342 ? -0.198 -31 -9.328 1 98.75 342 ALA A CA 1
ATOM 2633 C C . ALA A 1 342 ? 0.276 -29.656 -9.852 1 98.75 342 ALA A C 1
ATOM 2635 O O . ALA A 1 342 ? -0.369 -29.062 -10.719 1 98.75 342 ALA A O 1
ATOM 2636 N N . ASN A 1 343 ? 1.297 -29.156 -9.281 1 98.81 343 ASN A N 1
ATOM 2637 C CA . ASN A 1 343 ? 2.012 -27.984 -9.789 1 98.81 343 ASN A CA 1
ATOM 2638 C C . ASN A 1 343 ? 2.965 -28.375 -10.922 1 98.81 343 ASN A C 1
ATOM 2640 O O . ASN A 1 343 ? 3.658 -29.391 -10.844 1 98.81 343 ASN A O 1
ATOM 2644 N N . VAL A 1 344 ? 2.977 -27.547 -11.93 1 98.19 344 VAL A N 1
ATOM 2645 C CA . VAL A 1 344 ? 3.838 -27.781 -13.086 1 98.19 344 VAL A CA 1
ATOM 2646 C C . VAL A 1 344 ? 4.945 -26.719 -13.117 1 98.19 344 VAL A C 1
ATOM 2648 O O . VAL A 1 344 ? 4.684 -25.531 -12.945 1 98.19 344 VAL A O 1
ATOM 2651 N N . ILE A 1 345 ? 6.16 -27.156 -13.266 1 97.56 345 ILE A N 1
ATOM 2652 C CA . ILE A 1 345 ? 7.293 -26.266 -13.492 1 97.56 345 ILE A CA 1
ATOM 2653 C C . ILE A 1 345 ? 7.703 -26.328 -14.961 1 97.56 345 ILE A C 1
ATOM 2655 O O . ILE A 1 345 ? 7.137 -27.094 -15.742 1 97.56 345 ILE A O 1
ATOM 2659 N N . PRO A 1 346 ? 8.594 -25.469 -15.422 1 96.56 346 PRO A N 1
ATOM 2660 C CA . PRO A 1 346 ? 9.062 -25.578 -16.812 1 96.56 346 PRO A CA 1
ATOM 2661 C C . PRO A 1 346 ? 9.617 -26.969 -17.125 1 96.56 346 PRO A C 1
ATOM 2663 O O . PRO A 1 346 ? 10.094 -27.672 -16.234 1 96.56 346 PRO A O 1
ATOM 2666 N N . LEU A 1 347 ? 9.578 -27.359 -18.359 1 95.69 347 LEU A N 1
ATOM 2667 C CA . LEU A 1 347 ? 9.875 -28.734 -18.734 1 95.69 347 LEU A CA 1
ATOM 2668 C C . LEU A 1 347 ? 11.375 -28.938 -18.938 1 95.69 347 LEU A C 1
ATOM 2670 O O . LEU A 1 347 ? 11.859 -30.062 -19 1 95.69 347 LEU A O 1
ATOM 2674 N N . SER A 1 348 ? 12.07 -27.828 -19.062 1 94.44 348 SER A N 1
ATOM 2675 C CA . SER A 1 348 ? 13.508 -27.859 -19.312 1 94.44 348 SER A CA 1
ATOM 2676 C C . SER A 1 348 ? 14.172 -26.562 -18.844 1 94.44 348 SER A C 1
ATOM 2678 O O . SER A 1 348 ? 13.516 -25.516 -18.734 1 94.44 348 SER A O 1
ATOM 2680 N N . PRO A 1 349 ? 15.492 -26.703 -18.5 1 94.31 349 PRO A N 1
ATOM 2681 C CA . PRO A 1 349 ? 16.203 -25.438 -18.297 1 94.31 349 PRO A CA 1
ATOM 2682 C C . PRO A 1 349 ? 16.266 -24.562 -19.547 1 94.31 349 PRO A C 1
ATOM 2684 O O . PRO A 1 349 ? 16.5 -23.359 -19.453 1 94.31 349 PRO A O 1
ATOM 2687 N N . PHE A 1 350 ? 16.031 -25.203 -20.719 1 94.12 350 PHE A N 1
ATOM 2688 C CA . PHE A 1 350 ? 16.094 -24.5 -22 1 94.12 350 PHE A CA 1
ATOM 2689 C C . PHE A 1 350 ? 14.773 -24.656 -22.75 1 94.12 350 PHE A C 1
ATOM 2691 O O . PHE A 1 350 ? 14.57 -25.625 -23.469 1 94.12 350 PHE A O 1
ATOM 2698 N N . ALA A 1 351 ? 14 -23.656 -22.734 1 86.38 351 ALA A N 1
ATOM 2699 C CA . ALA A 1 351 ? 12.641 -23.688 -23.25 1 86.38 351 ALA A CA 1
ATOM 2700 C C . ALA A 1 351 ? 12.633 -24.094 -24.719 1 86.38 351 ALA A C 1
ATOM 2702 O O . ALA A 1 351 ? 11.703 -24.766 -25.188 1 86.38 351 ALA A O 1
ATOM 2703 N N . SER A 1 352 ? 13.617 -23.703 -25.438 1 84.19 352 SER A N 1
ATOM 2704 C CA . SER A 1 352 ? 13.664 -23.953 -26.875 1 84.19 352 SER A CA 1
ATOM 2705 C C . SER A 1 352 ? 13.875 -25.438 -27.172 1 84.19 352 SER A C 1
ATOM 2707 O O . SER A 1 352 ? 13.672 -25.891 -28.297 1 84.19 352 SER A O 1
ATOM 2709 N N . SER A 1 353 ? 14.227 -26.188 -26.172 1 88 353 SER A N 1
ATOM 2710 C CA . SER A 1 353 ? 14.461 -27.625 -26.375 1 88 353 SER A CA 1
ATOM 2711 C C . SER A 1 353 ? 13.18 -28.422 -26.156 1 88 353 SER A C 1
ATOM 2713 O O . SER A 1 353 ? 13.141 -29.625 -26.422 1 88 353 SER A O 1
ATOM 2715 N N . VAL A 1 354 ? 12.18 -27.859 -25.688 1 92.69 354 VAL A N 1
ATOM 2716 C CA . VAL A 1 354 ? 10.93 -28.531 -25.375 1 92.69 354 VAL A CA 1
ATOM 2717 C C . VAL A 1 354 ? 10.086 -28.656 -26.641 1 92.69 354 VAL A C 1
ATOM 2719 O O . VAL A 1 354 ? 9.844 -27.672 -27.344 1 92.69 354 VAL A O 1
ATOM 2722 N N . THR A 1 355 ? 9.656 -29.797 -26.953 1 92.69 355 THR A N 1
ATOM 2723 C CA . THR A 1 355 ? 8.844 -30.031 -28.125 1 92.69 355 THR A CA 1
ATOM 2724 C C . THR A 1 355 ? 7.359 -30.062 -27.766 1 92.69 355 THR A C 1
ATOM 2726 O O . THR A 1 355 ? 7.004 -30.188 -26.594 1 92.69 355 THR A O 1
ATOM 2729 N N . ASP A 1 356 ? 6.535 -29.922 -28.781 1 94.75 356 ASP A N 1
ATOM 2730 C CA . ASP A 1 356 ? 5.098 -30.062 -28.578 1 94.75 356 ASP A CA 1
ATOM 2731 C C . ASP A 1 356 ? 4.758 -31.422 -27.984 1 94.75 356 ASP A C 1
ATOM 2733 O O . ASP A 1 356 ? 3.869 -31.531 -27.141 1 94.75 356 ASP A O 1
ATOM 2737 N N . GLU A 1 357 ? 5.461 -32.406 -28.359 1 93.75 357 GLU A N 1
ATOM 2738 C CA . GLU A 1 357 ? 5.223 -33.75 -27.875 1 93.75 357 GLU A CA 1
ATOM 2739 C C . GLU A 1 357 ? 5.543 -33.875 -26.391 1 93.75 357 GLU A C 1
ATOM 2741 O O . GLU A 1 357 ? 4.848 -34.594 -25.656 1 93.75 357 GLU A O 1
ATOM 2746 N N . ASP A 1 358 ? 6.629 -33.25 -26 1 94.19 358 ASP A N 1
ATOM 2747 C CA . ASP A 1 358 ? 6.965 -33.219 -24.578 1 94.19 358 ASP A CA 1
ATOM 2748 C C . ASP A 1 358 ? 5.809 -32.688 -23.75 1 94.19 358 ASP A C 1
ATOM 2750 O O . ASP A 1 358 ? 5.465 -33.219 -22.703 1 94.19 358 ASP A O 1
ATOM 2754 N N . ILE A 1 359 ? 5.246 -31.594 -24.234 1 96.31 359 ILE A N 1
ATOM 2755 C CA . ILE A 1 359 ? 4.168 -30.922 -23.516 1 96.31 359 ILE A CA 1
ATOM 2756 C C . ILE A 1 359 ? 2.918 -31.797 -23.516 1 96.31 359 ILE A C 1
ATOM 2758 O O . ILE A 1 359 ? 2.289 -31.969 -22.469 1 96.31 359 ILE A O 1
ATOM 2762 N N . ARG A 1 360 ? 2.57 -32.344 -24.656 1 95.88 360 ARG A N 1
ATOM 2763 C CA . ARG A 1 360 ? 1.415 -33.219 -24.734 1 95.88 360 ARG A CA 1
ATOM 2764 C C . ARG A 1 360 ? 1.571 -34.438 -23.797 1 95.88 360 ARG A C 1
ATOM 2766 O O . ARG A 1 360 ? 0.643 -34.781 -23.062 1 95.88 360 ARG A O 1
ATOM 2773 N N . THR A 1 361 ? 2.762 -34.969 -23.828 1 95 361 THR A N 1
ATOM 2774 C CA . THR A 1 361 ? 3.027 -36.125 -23 1 95 361 THR A CA 1
ATOM 2775 C C . THR A 1 361 ? 2.898 -35.781 -21.516 1 95 361 THR A C 1
ATOM 2777 O O . THR A 1 361 ? 2.324 -36.562 -20.75 1 95 361 THR A O 1
ATOM 2780 N N . LEU A 1 362 ? 3.445 -34.688 -21.125 1 96.69 362 LEU A N 1
ATOM 2781 C CA . LEU A 1 362 ? 3.357 -34.25 -19.75 1 96.69 362 LEU A CA 1
ATOM 2782 C C . LEU A 1 362 ? 1.905 -34.188 -19.281 1 96.69 362 LEU A C 1
ATOM 2784 O O . LEU A 1 362 ? 1.551 -34.719 -18.234 1 96.69 362 LEU A O 1
ATOM 2788 N N . LEU A 1 363 ? 1.061 -33.531 -20.062 1 97.62 363 LEU A N 1
ATOM 2789 C CA . LEU A 1 363 ? -0.328 -33.312 -19.672 1 97.62 363 LEU A CA 1
ATOM 2790 C C . LEU A 1 363 ? -1.134 -34.625 -19.781 1 97.62 363 LEU A C 1
ATOM 2792 O O . LEU A 1 363 ? -2.055 -34.844 -18.984 1 97.62 363 LEU A O 1
ATOM 2796 N N . GLU A 1 364 ? -0.775 -35.438 -20.719 1 96.12 364 GLU A N 1
ATOM 2797 C CA . GLU A 1 364 ? -1.424 -36.719 -20.828 1 96.12 364 GLU A CA 1
ATOM 2798 C C . GLU A 1 364 ? -1.111 -37.594 -19.609 1 96.12 364 GLU A C 1
ATOM 2800 O O . GLU A 1 364 ? -1.964 -38.344 -19.141 1 96.12 364 GLU A O 1
ATOM 2805 N N . ASN A 1 365 ? 0.124 -37.5 -19.156 1 96.5 365 ASN A N 1
ATOM 2806 C CA . ASN A 1 365 ? 0.475 -38.219 -17.938 1 96.5 365 ASN A CA 1
ATOM 2807 C C . ASN A 1 365 ? -0.342 -37.719 -16.75 1 96.5 365 ASN A C 1
ATOM 2809 O O . ASN A 1 365 ? -0.731 -38.5 -15.875 1 96.5 365 ASN A O 1
ATOM 2813 N N . ALA A 1 366 ? -0.583 -36.438 -16.688 1 97.75 366 ALA A N 1
ATOM 2814 C CA . ALA A 1 366 ? -1.424 -35.875 -15.625 1 97.75 366 ALA A CA 1
ATOM 2815 C C . ALA A 1 366 ? -2.842 -36.438 -15.703 1 97.75 366 ALA A C 1
ATOM 2817 O O . ALA A 1 366 ? -3.389 -36.906 -14.703 1 97.75 366 ALA A O 1
ATOM 2818 N N . ALA A 1 367 ? -3.424 -36.375 -16.891 1 96.5 367 ALA A N 1
ATOM 2819 C CA . ALA A 1 367 ? -4.773 -36.875 -17.094 1 96.5 367 ALA A CA 1
ATOM 2820 C C . ALA A 1 367 ? -4.855 -38.375 -16.734 1 96.5 367 ALA A C 1
ATOM 2822 O O . ALA A 1 367 ? -5.832 -38.812 -16.141 1 96.5 367 ALA A O 1
ATOM 2823 N N . ALA A 1 368 ? -3.793 -39.094 -17.062 1 94.94 368 ALA A N 1
ATOM 2824 C CA . ALA A 1 368 ? -3.752 -40.531 -16.828 1 94.94 368 ALA A CA 1
ATOM 2825 C C . ALA A 1 368 ? -3.719 -40.844 -15.328 1 94.94 368 ALA A C 1
ATOM 2827 O O . ALA A 1 368 ? -4.07 -41.938 -14.906 1 94.94 368 ALA A O 1
ATOM 2828 N N . ALA A 1 369 ? -3.293 -39.938 -14.578 1 96.5 369 ALA A N 1
ATOM 2829 C CA . ALA A 1 369 ? -3.248 -40.094 -13.133 1 96.5 369 ALA A CA 1
ATOM 2830 C C . ALA A 1 369 ? -4.508 -39.562 -12.477 1 96.5 369 ALA A C 1
ATOM 2832 O O . ALA A 1 369 ? -4.504 -39.219 -11.281 1 96.5 369 ALA A O 1
ATOM 2833 N N . ASN A 1 370 ? -5.559 -39.344 -13.234 1 96.5 370 ASN A N 1
ATOM 2834 C CA . ASN A 1 370 ? -6.883 -38.938 -12.773 1 96.5 370 ASN A CA 1
ATOM 2835 C C . ASN A 1 370 ? -6.883 -37.5 -12.273 1 96.5 370 ASN A C 1
ATOM 2837 O O . ASN A 1 370 ? -7.668 -37.156 -11.398 1 96.5 370 ASN A O 1
ATOM 2841 N N . MET A 1 371 ? -6 -36.688 -12.805 1 97.75 371 MET A N 1
ATOM 2842 C CA . MET A 1 371 ? -5.977 -35.25 -12.438 1 97.75 371 MET A CA 1
ATOM 2843 C C . MET A 1 371 ? -6.977 -34.469 -13.273 1 97.75 371 MET A C 1
ATOM 2845 O O . MET A 1 371 ? -7.312 -34.875 -14.391 1 97.75 371 MET A O 1
ATOM 2849 N N . ASN A 1 372 ? -7.449 -33.375 -12.672 1 97.56 372 ASN A N 1
ATOM 2850 C CA . ASN A 1 372 ? -8.328 -32.5 -13.43 1 97.56 372 ASN A CA 1
ATOM 2851 C C . ASN A 1 372 ? -7.848 -31.047 -13.391 1 97.56 372 ASN A C 1
ATOM 2853 O O . ASN A 1 372 ? -8.484 -30.156 -13.977 1 97.56 372 ASN A O 1
ATOM 2857 N N . MET A 1 373 ? -6.676 -30.812 -12.766 1 98.5 373 MET A N 1
ATOM 2858 C CA . MET A 1 373 ? -6.105 -29.469 -12.75 1 98.5 373 MET A CA 1
ATOM 2859 C C . MET A 1 373 ? -4.586 -29.516 -12.648 1 98.5 373 MET A C 1
ATOM 2861 O O . MET A 1 373 ? -4.031 -30.391 -11.961 1 98.5 373 MET A O 1
ATOM 2865 N N . VAL A 1 374 ? -3.959 -28.609 -13.328 1 98.75 374 VAL A N 1
ATOM 2866 C CA . VAL A 1 374 ? -2.543 -28.359 -13.094 1 98.75 374 VAL A CA 1
ATOM 2867 C C . VAL A 1 374 ? -2.336 -26.875 -12.781 1 98.75 374 VAL A C 1
ATOM 2869 O O . VAL A 1 374 ? -3.07 -26.016 -13.289 1 98.75 374 VAL A O 1
ATOM 2872 N N . ARG A 1 375 ? -1.453 -26.562 -11.898 1 98.81 375 ARG A N 1
ATOM 2873 C CA . ARG A 1 375 ? -1.069 -25.203 -11.547 1 98.81 375 ARG A CA 1
ATOM 2874 C C . ARG A 1 375 ? 0.268 -24.828 -12.18 1 98.81 375 ARG A C 1
ATOM 2876 O O . ARG A 1 375 ? 1.286 -25.469 -11.914 1 98.81 375 ARG A O 1
ATOM 2883 N N . VAL A 1 376 ? 0.246 -23.828 -13.047 1 98.81 376 VAL A N 1
ATOM 2884 C CA . VAL A 1 376 ? 1.469 -23.328 -13.656 1 98.81 376 VAL A CA 1
ATOM 2885 C C . VAL A 1 376 ? 2.182 -22.391 -12.68 1 98.81 376 VAL A C 1
ATOM 2887 O O . VAL A 1 376 ? 1.718 -21.281 -12.43 1 98.81 376 VAL A O 1
ATOM 2890 N N . TRP A 1 377 ? 3.299 -22.828 -12.211 1 98.5 377 TRP A N 1
ATOM 2891 C CA . TRP A 1 377 ? 4.027 -22.219 -11.094 1 98.5 377 TRP A CA 1
ATOM 2892 C C . TRP A 1 377 ? 4.57 -20.844 -11.484 1 98.5 377 TRP A C 1
ATOM 2894 O O . TRP A 1 377 ? 5.039 -20.656 -12.609 1 98.5 377 TRP A O 1
ATOM 2904 N N . GLY A 1 378 ? 4.688 -19.922 -10.586 1 98.44 378 GLY A N 1
ATOM 2905 C CA . GLY A 1 378 ? 4.906 -18.5 -10.852 1 98.44 378 GLY A CA 1
ATOM 2906 C C . GLY A 1 378 ? 6.367 -18.156 -11.062 1 98.44 378 GLY A C 1
ATOM 2907 O O . GLY A 1 378 ? 6.688 -17.062 -11.531 1 98.44 378 GLY A O 1
ATOM 2908 N N . GLY A 1 379 ? 7.289 -19.031 -10.797 1 98.06 379 GLY A N 1
ATOM 2909 C CA . GLY A 1 379 ? 8.703 -18.75 -11 1 98.06 379 GLY A CA 1
ATOM 2910 C C . GLY A 1 379 ? 9.227 -19.25 -12.336 1 98.06 379 GLY A C 1
ATOM 2911 O O . GLY A 1 379 ? 10.422 -19.141 -12.617 1 98.06 379 GLY A O 1
ATOM 2912 N N . GLY A 1 380 ? 8.352 -19.797 -13.125 1 97.81 380 GLY A N 1
ATOM 2913 C CA . GLY A 1 380 ? 8.727 -20.375 -14.398 1 97.81 380 GLY A CA 1
ATOM 2914 C C . GLY A 1 380 ? 8.398 -19.484 -15.578 1 97.81 380 GLY A C 1
ATOM 2915 O O . GLY A 1 380 ? 8.781 -18.312 -15.609 1 97.81 380 GLY A O 1
ATOM 2916 N N . ILE A 1 381 ? 7.68 -19.953 -16.562 1 97.44 381 ILE A N 1
ATOM 2917 C CA . ILE A 1 381 ? 7.301 -19.219 -17.75 1 97.44 381 ILE A CA 1
ATOM 2918 C C . ILE A 1 381 ? 5.805 -19.375 -18.016 1 97.44 381 ILE A C 1
ATOM 2920 O O . ILE A 1 381 ? 5.18 -20.312 -17.5 1 97.44 381 ILE A O 1
ATOM 2924 N N . TYR A 1 382 ? 5.27 -18.391 -18.734 1 97.69 382 TYR A N 1
ATOM 2925 C CA . TYR A 1 382 ? 3.994 -18.688 -19.375 1 97.69 382 TYR A CA 1
ATOM 2926 C C . TYR A 1 382 ? 4.16 -19.75 -20.453 1 97.69 382 TYR A C 1
ATOM 2928 O O . TYR A 1 382 ? 5.031 -19.641 -21.328 1 97.69 382 TYR A O 1
ATOM 2936 N N . GLN A 1 383 ? 3.363 -20.734 -20.344 1 97.62 383 GLN A N 1
ATOM 2937 C CA . GLN A 1 383 ? 3.555 -21.859 -21.266 1 97.62 383 GLN A CA 1
ATOM 2938 C C . GLN A 1 383 ? 3.115 -21.484 -22.688 1 97.62 383 GLN A C 1
ATOM 2940 O O . GLN A 1 383 ? 2.314 -20.578 -22.875 1 97.62 383 GLN A O 1
ATOM 2945 N N . PRO A 1 384 ? 3.658 -22.203 -23.672 1 95.62 384 PRO A N 1
ATOM 2946 C CA . PRO A 1 384 ? 3.209 -21.969 -25.047 1 95.62 384 PRO A CA 1
ATOM 2947 C C . PRO A 1 384 ? 1.763 -22.406 -25.266 1 95.62 384 PRO A C 1
ATOM 2949 O O . PRO A 1 384 ? 1.209 -23.156 -24.469 1 95.62 384 PRO A O 1
ATOM 2952 N N . ASP A 1 385 ? 1.185 -22.016 -26.344 1 95.69 385 ASP A N 1
ATOM 2953 C CA . ASP A 1 385 ? -0.233 -22.203 -26.641 1 95.69 385 ASP A CA 1
ATOM 2954 C C . ASP A 1 385 ? -0.59 -23.688 -26.641 1 95.69 385 ASP A C 1
ATOM 2956 O O . ASP A 1 385 ? -1.681 -24.078 -26.219 1 95.69 385 ASP A O 1
ATOM 2960 N N . ILE A 1 386 ? 0.323 -24.531 -27.094 1 97 386 ILE A N 1
ATOM 2961 C CA . ILE A 1 386 ? 0.059 -25.953 -27.219 1 97 386 ILE A CA 1
ATOM 2962 C C . ILE A 1 386 ? -0.235 -26.547 -25.828 1 97 386 ILE A C 1
ATOM 2964 O O . ILE A 1 386 ? -1.018 -27.484 -25.703 1 97 386 ILE A O 1
ATOM 2968 N N . PHE A 1 387 ? 0.338 -26 -24.828 1 98.19 387 PHE A N 1
ATOM 2969 C CA . PHE A 1 387 ? 0.074 -26.438 -23.453 1 98.19 387 PHE A CA 1
ATOM 2970 C C . PHE A 1 387 ? -1.396 -26.25 -23.109 1 98.19 387 PHE A C 1
ATOM 2972 O O . PHE A 1 387 ? -2.049 -27.172 -22.625 1 98.19 387 PHE A O 1
ATOM 2979 N N . TYR A 1 388 ? -1.911 -25.109 -23.375 1 98.5 388 TYR A N 1
ATOM 2980 C CA . TYR A 1 388 ? -3.287 -24.75 -23.031 1 98.5 388 TYR A CA 1
ATOM 2981 C C . TYR A 1 388 ? -4.27 -25.469 -23.953 1 98.5 388 TYR A C 1
ATOM 2983 O O . TYR A 1 388 ? -5.336 -25.906 -23.516 1 98.5 388 TYR A O 1
ATOM 2991 N N . GLU A 1 389 ? -3.879 -25.578 -25.203 1 97.94 389 GLU A N 1
ATOM 2992 C CA . GLU A 1 389 ? -4.699 -26.344 -26.156 1 97.94 389 GLU A CA 1
ATOM 2993 C C . GLU A 1 389 ? -4.844 -27.797 -25.719 1 97.94 389 GLU A C 1
ATOM 2995 O O . GLU A 1 389 ? -5.93 -28.359 -25.812 1 97.94 389 GLU A O 1
ATOM 3000 N N . THR A 1 390 ? -3.729 -28.312 -25.312 1 97.94 390 THR A N 1
ATOM 3001 C CA . THR A 1 390 ? -3.744 -29.703 -24.859 1 97.94 390 THR A CA 1
ATOM 3002 C C . THR A 1 390 ? -4.594 -29.844 -23.594 1 97.94 390 THR A C 1
ATOM 3004 O O . THR A 1 390 ? -5.363 -30.797 -23.469 1 97.94 390 THR A O 1
ATOM 3007 N N . ALA A 1 391 ? -4.445 -28.922 -22.703 1 98.5 391 ALA A N 1
ATOM 3008 C CA . ALA A 1 391 ? -5.258 -28.938 -21.484 1 98.5 391 ALA A CA 1
ATOM 3009 C C . ALA A 1 391 ? -6.746 -28.844 -21.828 1 98.5 391 ALA A C 1
ATOM 3011 O O . ALA A 1 391 ? -7.57 -29.547 -21.25 1 98.5 391 ALA A O 1
ATOM 3012 N N . ASP A 1 392 ? -7.086 -27.953 -22.766 1 98.12 392 ASP A N 1
ATOM 3013 C CA . ASP A 1 392 ? -8.461 -27.844 -23.234 1 98.12 392 ASP A CA 1
ATOM 3014 C C . ASP A 1 392 ? -8.992 -29.188 -23.719 1 98.12 392 ASP A C 1
ATOM 3016 O O . ASP A 1 392 ? -10.109 -29.578 -23.391 1 98.12 392 ASP A O 1
ATOM 3020 N N . ARG A 1 393 ? -8.203 -29.812 -24.453 1 96.94 393 ARG A N 1
ATOM 3021 C CA . ARG A 1 393 ? -8.609 -31.062 -25.078 1 96.94 393 ARG A CA 1
ATOM 3022 C C . ARG A 1 393 ? -8.766 -32.156 -24.031 1 96.94 393 ARG A C 1
ATOM 3024 O O . ARG A 1 393 ? -9.664 -33 -24.141 1 96.94 393 ARG A O 1
ATOM 3031 N N . LEU A 1 394 ? -7.945 -32.156 -23.031 1 97.06 394 LEU A N 1
ATOM 3032 C CA . LEU A 1 394 ? -7.91 -33.25 -22.047 1 97.06 394 LEU A CA 1
ATOM 3033 C C . LEU A 1 394 ? -8.867 -32.969 -20.891 1 97.06 394 LEU A C 1
ATOM 3035 O O . LEU A 1 394 ? -9.109 -33.844 -20.047 1 97.06 394 LEU A O 1
ATOM 3039 N N . GLY A 1 395 ? -9.422 -31.766 -20.859 1 97.12 395 GLY A N 1
ATOM 3040 C CA . GLY A 1 395 ? -10.258 -31.375 -19.734 1 97.12 395 GLY A CA 1
ATOM 3041 C C . GLY A 1 395 ? -9.461 -31.109 -18.469 1 97.12 395 GLY A C 1
ATOM 3042 O O . GLY A 1 395 ? -9.914 -31.422 -17.359 1 97.12 395 GLY A O 1
ATOM 3043 N N . LEU A 1 396 ? -8.25 -30.641 -18.594 1 98.19 396 LEU A N 1
ATOM 3044 C CA . LEU A 1 396 ? -7.422 -30.234 -17.469 1 98.19 396 LEU A CA 1
ATOM 3045 C C . LEU A 1 396 ? -7.574 -28.734 -17.188 1 98.19 396 LEU A C 1
ATOM 3047 O O . LEU A 1 396 ? -7.262 -27.906 -18.047 1 98.19 396 LEU A O 1
ATOM 3051 N N . MET A 1 397 ? -8.062 -28.422 -16.047 1 98.19 397 MET A N 1
ATOM 3052 C CA . MET A 1 397 ? -8.125 -27.016 -15.664 1 98.19 397 MET A CA 1
ATOM 3053 C C . MET A 1 397 ? -6.734 -26.484 -15.32 1 98.19 397 MET A C 1
ATOM 3055 O O . MET A 1 397 ? -5.832 -27.25 -14.992 1 98.19 397 MET A O 1
ATOM 3059 N N . ILE A 1 398 ? -6.602 -25.172 -15.461 1 98.81 398 ILE A N 1
ATOM 3060 C CA . ILE A 1 398 ? -5.293 -24.578 -15.211 1 98.81 398 ILE A CA 1
ATOM 3061 C C . ILE A 1 398 ? -5.426 -23.438 -14.211 1 98.81 398 ILE A C 1
ATOM 3063 O O . ILE A 1 398 ? -6.211 -22.5 -14.422 1 98.81 398 ILE A O 1
ATOM 3067 N N . TRP A 1 399 ? -4.766 -23.547 -13.047 1 98.81 399 TRP A N 1
ATOM 3068 C CA . TRP A 1 399 ? -4.41 -22.406 -12.203 1 98.81 399 TRP A CA 1
ATOM 3069 C C . TRP A 1 399 ? -3.135 -21.734 -12.703 1 98.81 399 TRP A C 1
ATOM 3071 O O . TRP A 1 399 ? -2.031 -22.25 -12.484 1 98.81 399 TRP A O 1
ATOM 3081 N N . GLN A 1 400 ? -3.305 -20.594 -13.422 1 98.75 400 GLN A N 1
ATOM 3082 C CA . GLN A 1 400 ? -2.186 -19.875 -14.023 1 98.75 400 GLN A CA 1
ATOM 3083 C C . GLN A 1 400 ? -1.641 -18.812 -13.078 1 98.75 400 GLN A C 1
ATOM 3085 O O . GLN A 1 400 ? -2.344 -17.859 -12.742 1 98.75 400 GLN A O 1
ATOM 3090 N N . GLU A 1 401 ? -0.406 -18.953 -12.695 1 98.62 401 GLU A N 1
ATOM 3091 C CA . GLU A 1 401 ? 0.232 -17.891 -11.922 1 98.62 401 GLU A CA 1
ATOM 3092 C C . GLU A 1 401 ? 0.866 -16.844 -12.836 1 98.62 401 GLU A C 1
ATOM 3094 O O . GLU A 1 401 ? 1.389 -17.188 -13.898 1 98.62 401 GLU A O 1
ATOM 3099 N N . ILE A 1 402 ? 0.79 -15.562 -12.359 1 98.81 402 ILE A N 1
ATOM 3100 C CA . ILE A 1 402 ? 1.69 -14.555 -12.914 1 98.81 402 ILE A CA 1
ATOM 3101 C C . ILE A 1 402 ? 3.125 -14.859 -12.484 1 98.81 402 ILE A C 1
ATOM 3103 O O . ILE A 1 402 ? 3.352 -15.523 -11.477 1 98.81 402 ILE A O 1
ATOM 3107 N N . MET A 1 403 ? 4.074 -14.414 -13.25 1 98.69 403 MET A N 1
ATOM 3108 C CA . MET A 1 403 ? 5.438 -14.922 -13.109 1 98.69 403 MET A CA 1
ATOM 3109 C C . MET A 1 403 ? 6.199 -14.156 -12.039 1 98.69 403 MET A C 1
ATOM 3111 O O . MET A 1 403 ? 7.184 -13.477 -12.328 1 98.69 403 MET A O 1
ATOM 3115 N N . PHE A 1 404 ? 5.734 -14.336 -10.773 1 98.62 404 PHE A N 1
ATOM 3116 C CA . PHE A 1 404 ? 6.371 -13.828 -9.555 1 98.62 404 PHE A CA 1
ATOM 3117 C C . PHE A 1 404 ? 6.418 -14.914 -8.484 1 98.62 404 PHE A C 1
ATOM 3119 O O . PHE A 1 404 ? 5.414 -15.578 -8.219 1 98.62 404 PHE A O 1
ATOM 3126 N N . ALA A 1 405 ? 7.633 -15.117 -7.867 1 98.12 405 ALA A N 1
ATOM 3127 C CA . ALA A 1 405 ? 7.703 -16.203 -6.898 1 98.12 405 ALA A CA 1
ATOM 3128 C C . ALA A 1 405 ? 8.773 -15.938 -5.848 1 98.12 405 ALA A C 1
ATOM 3130 O O . ALA A 1 405 ? 9.875 -15.492 -6.176 1 98.12 405 ALA A O 1
ATOM 3131 N N . CYS A 1 406 ? 8.484 -16.109 -4.602 1 97.5 406 CYS A N 1
ATOM 3132 C CA . CYS A 1 406 ? 9.367 -16.281 -3.453 1 97.5 406 CYS A CA 1
ATOM 3133 C C . CYS A 1 406 ? 10.375 -15.141 -3.357 1 97.5 406 CYS A C 1
ATOM 3135 O O . CYS A 1 406 ? 11.578 -15.375 -3.209 1 97.5 406 CYS A O 1
ATOM 3137 N N . ALA A 1 407 ? 9.945 -13.906 -3.455 1 97.75 407 ALA A N 1
ATOM 3138 C CA . ALA A 1 407 ? 10.828 -12.742 -3.379 1 97.75 407 ALA A CA 1
ATOM 3139 C C . ALA A 1 407 ? 10.031 -11.461 -3.168 1 97.75 407 ALA A C 1
ATOM 3141 O O . ALA A 1 407 ? 8.805 -11.469 -3.254 1 97.75 407 ALA A O 1
ATOM 3142 N N . THR A 1 408 ? 10.727 -10.445 -2.781 1 97.62 408 THR A N 1
ATOM 3143 C CA . THR A 1 408 ? 10.227 -9.086 -2.953 1 97.62 408 THR A CA 1
ATOM 3144 C C . THR A 1 408 ? 10.727 -8.492 -4.266 1 97.62 408 THR A C 1
ATOM 3146 O O . THR A 1 408 ? 11.781 -8.875 -4.766 1 97.62 408 THR A O 1
ATOM 3149 N N . TYR A 1 409 ? 10 -7.59 -4.863 1 98.12 409 TYR A N 1
ATOM 3150 C CA . TYR A 1 409 ? 10.312 -7.094 -6.199 1 98.12 409 TYR A CA 1
ATOM 3151 C C . TYR A 1 409 ? 10.359 -5.57 -6.219 1 98.12 409 TYR A C 1
ATOM 3153 O O . TYR A 1 409 ? 9.805 -4.918 -5.328 1 98.12 409 TYR A O 1
ATOM 3161 N N . PRO A 1 410 ? 11.023 -5.004 -7.258 1 97.38 410 PRO A N 1
ATOM 3162 C CA . PRO A 1 410 ? 11.023 -3.549 -7.426 1 97.38 410 PRO A CA 1
ATOM 3163 C C . PRO A 1 410 ? 9.625 -2.984 -7.688 1 97.38 410 PRO A C 1
ATOM 3165 O O . PRO A 1 410 ? 8.727 -3.725 -8.086 1 97.38 410 PRO A O 1
ATOM 3168 N N . ARG A 1 411 ? 9.445 -1.764 -7.402 1 95.56 411 ARG A N 1
ATOM 3169 C CA . ARG A 1 411 ? 8.156 -1.18 -7.758 1 95.56 411 ARG A CA 1
ATOM 3170 C C . ARG A 1 411 ? 8.32 0.244 -8.273 1 95.56 411 ARG A C 1
ATOM 3172 O O . ARG A 1 411 ? 7.434 1.082 -8.102 1 95.56 411 ARG A O 1
ATOM 3179 N N . ASP A 1 412 ? 9.555 0.639 -8.781 1 95.94 412 ASP A N 1
ATOM 3180 C CA . ASP A 1 412 ? 9.672 1.917 -9.477 1 95.94 412 ASP A CA 1
ATOM 3181 C C . ASP A 1 412 ? 8.766 1.96 -10.703 1 95.94 412 ASP A C 1
ATOM 3183 O O . ASP A 1 412 ? 8.305 0.919 -11.172 1 95.94 412 ASP A O 1
ATOM 3187 N N . ASP A 1 413 ? 8.547 3.09 -11.242 1 95.38 413 ASP A N 1
ATOM 3188 C CA . ASP A 1 413 ? 7.551 3.295 -12.289 1 95.38 413 ASP A CA 1
ATOM 3189 C C . ASP A 1 413 ? 7.879 2.461 -13.523 1 95.38 413 ASP A C 1
ATOM 3191 O O . ASP A 1 413 ? 6.984 1.873 -14.141 1 95.38 413 ASP A O 1
ATOM 3195 N N . ALA A 1 414 ? 9.133 2.473 -13.898 1 96.62 414 ALA A N 1
ATOM 3196 C CA . ALA A 1 414 ? 9.531 1.712 -15.078 1 96.62 414 ALA A CA 1
ATOM 3197 C C . ALA A 1 414 ? 9.219 0.228 -14.914 1 96.62 414 ALA A C 1
ATOM 3199 O O . ALA A 1 414 ? 8.719 -0.418 -15.836 1 96.62 414 ALA A O 1
ATOM 3200 N N . PHE A 1 415 ? 9.57 -0.312 -13.734 1 98 415 PHE A N 1
ATOM 3201 C CA . PHE A 1 415 ? 9.289 -1.712 -13.438 1 98 415 PHE A CA 1
ATOM 3202 C C . PHE A 1 415 ? 7.789 -1.981 -13.461 1 98 415 PHE A C 1
ATOM 3204 O O . PHE A 1 415 ? 7.336 -2.945 -14.086 1 98 415 PHE A O 1
ATOM 3211 N N . LEU A 1 416 ? 7.023 -1.184 -12.781 1 98.38 416 LEU A N 1
ATOM 3212 C CA . LEU A 1 416 ? 5.578 -1.374 -12.68 1 98.38 416 LEU A CA 1
ATOM 3213 C C . LEU A 1 416 ? 4.922 -1.302 -14.055 1 98.38 416 LEU A C 1
ATOM 3215 O O . LEU A 1 416 ? 4.023 -2.09 -14.359 1 98.38 416 LEU A O 1
ATOM 3219 N N . ASP A 1 417 ? 5.328 -0.351 -14.875 1 97.75 417 ASP A N 1
ATOM 3220 C CA . ASP A 1 417 ? 4.789 -0.227 -16.219 1 97.75 417 ASP A CA 1
ATOM 3221 C C . ASP A 1 417 ? 5.109 -1.464 -17.062 1 97.75 417 ASP A C 1
ATOM 3223 O O . ASP A 1 417 ? 4.262 -1.949 -17.812 1 97.75 417 ASP A O 1
ATOM 3227 N N . ASN A 1 418 ? 6.336 -1.894 -16.906 1 97.94 418 ASN A N 1
ATOM 3228 C CA . ASN A 1 418 ? 6.777 -3.104 -17.594 1 97.94 418 ASN A CA 1
ATOM 3229 C C . ASN A 1 418 ? 5.926 -4.309 -17.203 1 97.94 418 ASN A C 1
ATOM 3231 O O . ASN A 1 418 ? 5.508 -5.082 -18.062 1 97.94 418 ASN A O 1
ATOM 3235 N N . VAL A 1 419 ? 5.629 -4.473 -15.945 1 98.56 419 VAL A N 1
ATOM 3236 C CA . VAL A 1 419 ? 4.84 -5.582 -15.422 1 98.56 419 VAL A CA 1
ATOM 3237 C C . VAL A 1 419 ? 3.396 -5.461 -15.898 1 98.56 419 VAL A C 1
ATOM 3239 O O . VAL A 1 419 ? 2.775 -6.461 -16.281 1 98.56 419 VAL A O 1
ATOM 3242 N N . ARG A 1 420 ? 2.881 -4.262 -15.852 1 98.38 420 ARG A N 1
ATOM 3243 C CA . ARG A 1 420 ? 1.521 -4.039 -16.328 1 98.38 420 ARG A CA 1
ATOM 3244 C C . ARG A 1 420 ? 1.359 -4.527 -17.766 1 98.38 420 ARG A C 1
ATOM 3246 O O . ARG A 1 420 ? 0.411 -5.25 -18.078 1 98.38 420 ARG A O 1
ATOM 3253 N N . LEU A 1 421 ? 2.297 -4.16 -18.594 1 97.25 421 LEU A N 1
ATOM 3254 C CA . LEU A 1 421 ? 2.244 -4.543 -20 1 97.25 421 LEU A CA 1
ATOM 3255 C C . LEU A 1 421 ? 2.377 -6.055 -20.156 1 97.25 421 LEU A C 1
ATOM 3257 O O . LEU A 1 421 ? 1.672 -6.664 -20.953 1 97.25 421 LEU A O 1
ATOM 3261 N N . GLU A 1 422 ? 3.223 -6.676 -19.391 1 98.38 422 GLU A N 1
ATOM 3262 C CA . GLU A 1 422 ? 3.387 -8.125 -19.391 1 98.38 422 GLU A CA 1
ATOM 3263 C C . GLU A 1 422 ? 2.072 -8.828 -19.047 1 98.38 422 GLU A C 1
ATOM 3265 O O . GLU A 1 422 ? 1.637 -9.719 -19.781 1 98.38 422 GLU A O 1
ATOM 3270 N N . VAL A 1 423 ? 1.515 -8.414 -17.953 1 98.69 423 VAL A N 1
ATOM 3271 C CA . VAL A 1 423 ? 0.321 -9.07 -17.438 1 98.69 423 VAL A CA 1
ATOM 3272 C C . VAL A 1 423 ? -0.841 -8.875 -18.422 1 98.69 423 VAL A C 1
ATOM 3274 O O . VAL A 1 423 ? -1.594 -9.812 -18.688 1 98.69 423 VAL A O 1
ATOM 3277 N N . MET A 1 424 ? -0.972 -7.684 -18.922 1 97.38 424 MET A N 1
ATOM 3278 C CA . MET A 1 424 ? -2.051 -7.43 -19.875 1 97.38 424 MET A CA 1
ATOM 3279 C C . MET A 1 424 ? -1.898 -8.297 -21.109 1 97.38 424 MET A C 1
ATOM 3281 O O . MET A 1 424 ? -2.879 -8.859 -21.609 1 97.38 424 MET A O 1
ATOM 3285 N N . GLU A 1 425 ? -0.71 -8.422 -21.578 1 96 425 GLU A N 1
ATOM 3286 C CA . GLU A 1 425 ? -0.453 -9.234 -22.766 1 96 425 GLU A CA 1
ATOM 3287 C C . GLU A 1 425 ? -0.738 -10.711 -22.484 1 96 425 GLU A C 1
ATOM 3289 O O . GLU A 1 425 ? -1.466 -11.359 -23.25 1 96 425 GLU A O 1
ATOM 3294 N N . GLN A 1 426 ? -0.19 -11.227 -21.438 1 98 426 GLN A N 1
ATOM 3295 C CA . GLN A 1 426 ? -0.271 -12.656 -21.188 1 98 426 GLN A CA 1
ATOM 3296 C C . GLN A 1 426 ? -1.679 -13.062 -20.75 1 98 426 GLN A C 1
ATOM 3298 O O . GLN A 1 426 ? -2.199 -14.086 -21.188 1 98 426 GLN A O 1
ATOM 3303 N N . VAL A 1 427 ? -2.281 -12.273 -19.906 1 98.19 427 VAL A N 1
ATOM 3304 C CA . VAL A 1 427 ? -3.641 -12.586 -19.484 1 98.19 427 VAL A CA 1
ATOM 3305 C C . VAL A 1 427 ? -4.598 -12.438 -20.656 1 98.19 427 VAL A C 1
ATOM 3307 O O . VAL A 1 427 ? -5.535 -13.227 -20.812 1 98.19 427 VAL A O 1
ATOM 3310 N N . GLY A 1 428 ? -4.391 -11.422 -21.484 1 95.69 428 GLY A N 1
ATOM 3311 C CA . GLY A 1 428 ? -5.168 -11.305 -22.719 1 95.69 428 GLY A CA 1
ATOM 3312 C C . GLY A 1 428 ? -5.047 -12.516 -23.625 1 95.69 428 GLY A C 1
ATOM 3313 O O . GLY A 1 428 ? -6.035 -12.961 -24.203 1 95.69 428 GLY A O 1
ATOM 3314 N N . ARG A 1 429 ? -3.902 -13.055 -23.703 1 94.88 429 ARG A N 1
ATOM 3315 C CA . ARG A 1 429 ? -3.631 -14.25 -24.5 1 94.88 429 ARG A CA 1
ATOM 3316 C C . ARG A 1 429 ? -4.309 -15.477 -23.891 1 94.88 429 ARG A C 1
ATOM 3318 O O . ARG A 1 429 ? -4.922 -16.266 -24.609 1 94.88 429 ARG A O 1
ATOM 3325 N N . LEU A 1 430 ? -4.289 -15.586 -22.625 1 97.5 430 LEU A N 1
ATOM 3326 C CA . LEU A 1 430 ? -4.66 -16.812 -21.938 1 97.5 430 LEU A CA 1
ATOM 3327 C C . LEU A 1 430 ? -6.164 -16.875 -21.703 1 97.5 430 LEU A C 1
ATOM 3329 O O . LEU A 1 430 ? -6.727 -17.953 -21.516 1 97.5 430 LEU A O 1
ATOM 3333 N N . ARG A 1 431 ? -6.844 -15.758 -21.719 1 95.94 431 ARG A N 1
ATOM 3334 C CA . ARG A 1 431 ? -8.25 -15.68 -21.344 1 95.94 431 ARG A CA 1
ATOM 3335 C C . ARG A 1 431 ? -9.117 -16.516 -22.297 1 95.94 431 ARG A C 1
ATOM 3337 O O . ARG A 1 431 ? -10.227 -16.906 -21.938 1 95.94 431 ARG A O 1
ATOM 3344 N N . SER A 1 432 ? -8.578 -16.828 -23.531 1 94.75 432 SER A N 1
ATOM 3345 C CA . SER A 1 432 ? -9.383 -17.484 -24.562 1 94.75 432 SER A CA 1
ATOM 3346 C C . SER A 1 432 ? -9.344 -19 -24.391 1 94.75 432 SER A C 1
ATOM 3348 O O . SER A 1 432 ? -10.078 -19.734 -25.078 1 94.75 432 SER A O 1
ATOM 3350 N N . TYR A 1 433 ? -8.539 -19.516 -23.531 1 97.38 433 TYR A N 1
ATOM 3351 C CA . TYR A 1 433 ? -8.453 -20.953 -23.297 1 97.38 433 TYR A CA 1
ATOM 3352 C C . TYR A 1 433 ? -9.406 -21.391 -22.188 1 97.38 433 TYR A C 1
ATOM 3354 O O . TYR A 1 433 ? -9.359 -20.859 -21.078 1 97.38 433 TYR A O 1
ATOM 3362 N N . ALA A 1 434 ? -10.211 -22.406 -22.516 1 96.88 434 ALA A N 1
ATOM 3363 C CA . ALA A 1 434 ? -11.234 -22.859 -21.578 1 96.88 434 ALA A CA 1
ATOM 3364 C C . ALA A 1 434 ? -10.609 -23.438 -20.312 1 96.88 434 ALA A C 1
ATOM 3366 O O . ALA A 1 434 ? -11.188 -23.375 -19.234 1 96.88 434 ALA A O 1
ATOM 3367 N N . SER A 1 435 ? -9.422 -23.938 -20.438 1 98 435 SER A N 1
ATOM 3368 C CA . SER A 1 435 ? -8.758 -24.625 -19.344 1 98 435 SER A CA 1
ATOM 3369 C C . SER A 1 435 ? -8.312 -23.641 -18.266 1 98 435 SER A C 1
ATOM 3371 O O . SER A 1 435 ? -8.148 -24.016 -17.109 1 98 435 SER A O 1
ATOM 3373 N N . VAL A 1 436 ? -8.078 -22.375 -18.594 1 98.44 436 VAL A N 1
ATOM 3374 C CA . VAL A 1 436 ? -7.633 -21.391 -17.609 1 98.44 436 VAL A CA 1
ATOM 3375 C C . VAL A 1 436 ? -8.812 -20.953 -16.75 1 98.44 436 VAL A C 1
ATOM 3377 O O . VAL A 1 436 ? -9.719 -20.266 -17.219 1 98.44 436 VAL A O 1
ATOM 3380 N N . VAL A 1 437 ? -8.742 -21.281 -15.438 1 97.94 437 VAL A N 1
ATOM 3381 C CA . VAL A 1 437 ? -9.961 -21.078 -14.656 1 97.94 437 VAL A CA 1
ATOM 3382 C C . VAL A 1 437 ? -9.695 -20.047 -13.555 1 97.94 437 VAL A C 1
ATOM 3384 O O . VAL A 1 437 ? -10.633 -19.516 -12.953 1 97.94 437 VAL A O 1
ATOM 3387 N N . VAL A 1 438 ? -8.438 -19.75 -13.258 1 98.19 438 VAL A N 1
ATOM 3388 C CA . VAL A 1 438 ? -8.094 -18.766 -12.227 1 98.19 438 VAL A CA 1
ATOM 3389 C C . VAL A 1 438 ? -6.691 -18.219 -12.484 1 98.19 438 VAL A C 1
ATOM 3391 O O . VAL A 1 438 ? -5.836 -18.906 -13.039 1 98.19 438 VAL A O 1
ATOM 3394 N N . ILE A 1 439 ? -6.477 -16.953 -12.234 1 98.62 439 ILE A N 1
ATOM 3395 C CA . ILE A 1 439 ? -5.168 -16.297 -12.32 1 98.62 439 ILE A CA 1
ATOM 3396 C C . ILE A 1 439 ? -4.625 -16.047 -10.914 1 98.62 439 ILE A C 1
ATOM 3398 O O . ILE A 1 439 ? -5.289 -15.406 -10.094 1 98.62 439 ILE A O 1
ATOM 3402 N N . GLY A 1 440 ? -3.461 -16.641 -10.578 1 98.56 440 GLY A N 1
ATOM 3403 C CA . GLY A 1 440 ? -2.74 -16.328 -9.359 1 98.56 440 GLY A CA 1
ATOM 3404 C C . GLY A 1 440 ? -1.706 -15.227 -9.539 1 98.56 440 GLY A C 1
ATOM 3405 O O . GLY A 1 440 ? -1.014 -15.18 -10.555 1 98.56 440 GLY A O 1
ATOM 3406 N N . GLY A 1 441 ? -1.595 -14.398 -8.57 1 98.5 441 GLY A N 1
ATOM 3407 C CA . GLY A 1 441 ? -0.709 -13.25 -8.68 1 98.5 441 GLY A CA 1
ATOM 3408 C C . GLY A 1 441 ? 0.747 -13.594 -8.43 1 98.5 441 GLY A C 1
ATOM 3409 O O . GLY A 1 441 ? 1.645 -12.93 -8.961 1 98.5 441 GLY A O 1
ATOM 3410 N N . ASN A 1 442 ? 0.98 -14.492 -7.582 1 98.5 442 ASN A N 1
ATOM 3411 C CA . ASN A 1 442 ? 2.346 -14.906 -7.273 1 98.5 442 ASN A CA 1
ATOM 3412 C C . ASN A 1 442 ? 2.371 -16.203 -6.477 1 98.5 442 ASN A C 1
ATOM 3414 O O . ASN A 1 442 ? 1.34 -16.641 -5.961 1 98.5 442 ASN A O 1
ATOM 3418 N N . ASN A 1 443 ? 3.518 -16.781 -6.504 1 98.44 443 ASN A N 1
ATOM 3419 C CA . ASN A 1 443 ? 3.797 -17.906 -5.617 1 98.44 443 ASN A CA 1
ATOM 3420 C C . ASN A 1 443 ? 4.562 -17.469 -4.375 1 98.44 443 ASN A C 1
ATOM 3422 O O . ASN A 1 443 ? 5.746 -17.125 -4.457 1 98.44 443 ASN A O 1
ATOM 3426 N N . GLU A 1 444 ? 3.977 -17.406 -3.215 1 98 444 GLU A N 1
ATOM 3427 C CA . GLU A 1 444 ? 4.559 -17.359 -1.878 1 98 444 GLU A CA 1
ATOM 3428 C C . GLU A 1 444 ? 5.199 -15.992 -1.606 1 98 444 GLU A C 1
ATOM 3430 O O . GLU A 1 444 ? 6.035 -15.859 -0.71 1 98 444 GLU A O 1
ATOM 3435 N N . ASN A 1 445 ? 4.867 -14.953 -2.369 1 98 445 ASN A N 1
ATOM 3436 C CA . ASN A 1 445 ? 5.465 -13.648 -2.104 1 98 445 ASN A CA 1
ATOM 3437 C C . ASN A 1 445 ? 4.844 -12.984 -0.88 1 98 445 ASN A C 1
ATOM 3439 O O . ASN A 1 445 ? 5.48 -12.156 -0.225 1 98 445 ASN A O 1
ATOM 3443 N N . GLU A 1 446 ? 3.576 -13.312 -0.556 1 97.69 446 GLU A N 1
ATOM 3444 C CA . GLU A 1 446 ? 2.988 -12.797 0.679 1 97.69 446 GLU A CA 1
ATOM 3445 C C . GLU A 1 446 ? 3.709 -13.352 1.904 1 97.69 446 GLU A C 1
ATOM 3447 O O . GLU A 1 446 ? 4.055 -12.602 2.818 1 97.69 446 GLU A O 1
ATOM 3452 N N . ILE A 1 447 ? 3.949 -14.68 1.941 1 96.69 447 ILE A N 1
ATOM 3453 C CA . ILE A 1 447 ? 4.609 -15.297 3.086 1 96.69 447 ILE A CA 1
ATOM 3454 C C . ILE A 1 447 ? 6.086 -14.914 3.105 1 96.69 447 ILE A C 1
ATOM 3456 O O . ILE A 1 447 ? 6.695 -14.828 4.172 1 96.69 447 ILE A O 1
ATOM 3460 N N . ALA A 1 448 ? 6.695 -14.617 1.965 1 96.31 448 ALA A N 1
ATOM 3461 C CA . ALA A 1 448 ? 8.102 -14.258 1.855 1 96.31 448 ALA A CA 1
ATOM 3462 C C . ALA A 1 448 ? 8.391 -12.953 2.592 1 96.31 448 ALA A C 1
ATOM 3464 O O . ALA A 1 448 ? 9.539 -12.664 2.938 1 96.31 448 ALA A O 1
ATOM 3465 N N . LEU A 1 449 ? 7.371 -12.117 2.838 1 96.56 449 LEU A N 1
ATOM 3466 C CA . LEU A 1 449 ? 7.531 -10.883 3.602 1 96.56 449 LEU A CA 1
ATOM 3467 C C . LEU A 1 449 ? 8.109 -11.172 4.98 1 96.56 449 LEU A C 1
ATOM 3469 O O . LEU A 1 449 ? 8.672 -10.281 5.621 1 96.56 449 LEU A O 1
ATOM 3473 N N . SER A 1 450 ? 8.07 -12.406 5.457 1 96 450 SER A N 1
ATOM 3474 C CA . SER A 1 450 ? 8.555 -12.75 6.785 1 96 450 SER A CA 1
ATOM 3475 C C . SER A 1 450 ? 9.883 -13.5 6.711 1 96 450 SER A C 1
ATOM 3477 O O . SER A 1 450 ? 10.477 -13.828 7.742 1 96 450 SER A O 1
ATOM 3479 N N . TRP A 1 451 ? 10.391 -13.773 5.516 1 95.88 451 TRP A N 1
ATOM 3480 C CA . TRP A 1 451 ? 11.523 -14.688 5.352 1 95.88 451 TRP A CA 1
ATOM 3481 C C . TRP A 1 451 ? 12.844 -13.953 5.539 1 95.88 451 TRP A C 1
ATOM 3483 O O . TRP A 1 451 ? 13.836 -14.555 5.957 1 95.88 451 TRP A O 1
ATOM 3493 N N . PHE A 1 452 ? 12.914 -12.688 5.203 1 96.81 452 PHE A N 1
ATOM 3494 C CA . PHE A 1 452 ? 14.188 -12.008 5.027 1 96.81 452 PHE A CA 1
ATOM 3495 C C . PHE A 1 452 ? 14.438 -11.023 6.168 1 96.81 452 PHE A C 1
ATOM 3497 O O . PHE A 1 452 ? 13.492 -10.469 6.734 1 96.81 452 PHE A O 1
ATOM 3504 N N . ASN A 1 453 ? 15.703 -10.789 6.484 1 96.69 453 ASN A N 1
ATOM 3505 C CA . ASN A 1 453 ? 16.062 -9.797 7.496 1 96.69 453 ASN A CA 1
ATOM 3506 C C . ASN A 1 453 ? 15.586 -8.398 7.102 1 96.69 453 ASN A C 1
ATOM 3508 O O . ASN A 1 453 ? 15.07 -7.656 7.938 1 96.69 453 ASN A O 1
ATOM 3512 N N . GLU A 1 454 ? 15.742 -8.094 5.848 1 95.81 454 GLU A N 1
ATOM 3513 C CA . GLU A 1 454 ? 15.375 -6.773 5.348 1 95.81 454 GLU A CA 1
ATOM 3514 C C . GLU A 1 454 ? 13.891 -6.492 5.578 1 95.81 454 GLU A C 1
ATOM 3516 O O . GLU A 1 454 ? 13.523 -5.418 6.066 1 95.81 454 GLU A O 1
ATOM 3521 N N . THR A 1 455 ? 13 -7.438 5.227 1 96.56 455 THR A N 1
ATOM 3522 C CA . THR A 1 455 ? 11.562 -7.242 5.332 1 96.56 455 THR A CA 1
ATOM 3523 C C . THR A 1 455 ? 11.125 -7.211 6.793 1 96.56 455 THR A C 1
ATOM 3525 O O . THR A 1 455 ? 10.156 -6.535 7.145 1 96.56 455 THR A O 1
ATOM 3528 N N . ARG A 1 456 ? 11.836 -7.902 7.691 1 95.81 456 ARG A N 1
ATOM 3529 C CA . ARG A 1 456 ? 11.516 -7.91 9.117 1 95.81 456 ARG A CA 1
ATOM 3530 C C . ARG A 1 456 ? 11.953 -6.609 9.781 1 95.81 456 ARG A C 1
ATOM 3532 O O . ARG A 1 456 ? 11.312 -6.137 10.719 1 95.81 456 ARG A O 1
ATOM 3539 N N . GLU A 1 457 ? 13.039 -6.027 9.266 1 95.44 457 GLU A N 1
ATOM 3540 C CA . GLU A 1 457 ? 13.594 -4.812 9.852 1 95.44 457 GLU A CA 1
ATOM 3541 C C . GLU A 1 457 ? 12.789 -3.582 9.453 1 95.44 457 GLU A C 1
ATOM 3543 O O . GLU A 1 457 ? 12.75 -2.594 10.188 1 95.44 457 GLU A O 1
ATOM 3548 N N . ASN A 1 458 ? 12.148 -3.59 8.336 1 95.62 458 ASN A N 1
ATOM 3549 C CA . ASN A 1 458 ? 11.312 -2.506 7.84 1 95.62 458 ASN A CA 1
ATOM 3550 C C . ASN A 1 458 ? 10.016 -3.035 7.219 1 95.62 458 ASN A C 1
ATOM 3552 O O . ASN A 1 458 ? 9.773 -2.842 6.027 1 95.62 458 ASN A O 1
ATOM 3556 N N . PRO A 1 459 ? 9.172 -3.66 8.07 1 96.44 459 PRO A N 1
ATOM 3557 C CA . PRO A 1 459 ? 8.008 -4.375 7.543 1 96.44 459 PRO A CA 1
ATOM 3558 C C . PRO A 1 459 ? 7.031 -3.453 6.812 1 96.44 459 PRO A C 1
ATOM 3560 O O . PRO A 1 459 ? 6.414 -3.859 5.824 1 96.44 459 PRO A O 1
ATOM 3563 N N . ARG A 1 460 ? 6.832 -2.162 7.242 1 96.69 460 ARG A N 1
ATOM 3564 C CA . ARG A 1 460 ? 5.863 -1.259 6.629 1 96.69 460 ARG A CA 1
ATOM 3565 C C . ARG A 1 460 ? 6.238 -0.956 5.18 1 96.69 460 ARG A C 1
ATOM 3567 O O . ARG A 1 460 ? 5.367 -0.895 4.309 1 96.69 460 ARG A O 1
ATOM 3574 N N . LEU A 1 461 ? 7.539 -0.796 4.941 1 96.81 461 LEU A N 1
ATOM 3575 C CA . LEU A 1 461 ? 8.047 -0.51 3.604 1 96.81 461 LEU A CA 1
ATOM 3576 C C . LEU A 1 461 ? 7.672 -1.621 2.629 1 96.81 461 LEU A C 1
ATOM 3578 O O . LEU A 1 461 ? 7.07 -1.358 1.584 1 96.81 461 LEU A O 1
ATOM 3582 N N . TYR A 1 462 ? 7.91 -2.816 2.969 1 97.81 462 TYR A N 1
ATOM 3583 C CA . TYR A 1 462 ? 7.781 -3.936 2.043 1 97.81 462 TYR A CA 1
ATOM 3584 C C . TYR A 1 462 ? 6.328 -4.359 1.897 1 97.81 462 TYR A C 1
ATOM 3586 O O . TYR A 1 462 ? 5.926 -4.891 0.857 1 97.81 462 TYR A O 1
ATOM 3594 N N . VAL A 1 463 ? 5.531 -4.148 2.934 1 97.69 463 VAL A N 1
ATOM 3595 C CA . VAL A 1 463 ? 4.094 -4.371 2.812 1 97.69 463 VAL A CA 1
ATOM 3596 C C . VAL A 1 463 ? 3.5 -3.381 1.81 1 97.69 463 VAL A C 1
ATOM 3598 O O . VAL A 1 463 ? 2.67 -3.754 0.978 1 97.69 463 VAL A O 1
ATOM 3601 N N . ALA A 1 464 ? 3.885 -2.127 1.893 1 97.12 464 ALA A N 1
ATOM 3602 C CA . ALA A 1 464 ? 3.426 -1.122 0.937 1 97.12 464 ALA A CA 1
ATOM 3603 C C . ALA A 1 464 ? 3.846 -1.484 -0.485 1 97.12 464 ALA A C 1
ATOM 3605 O O . ALA A 1 464 ? 3.064 -1.339 -1.427 1 97.12 464 ALA A O 1
ATOM 3606 N N . ASP A 1 465 ? 5.082 -1.932 -0.633 1 97.81 465 ASP A N 1
ATOM 3607 C CA . ASP A 1 465 ? 5.582 -2.352 -1.939 1 97.81 465 ASP A CA 1
ATOM 3608 C C . ASP A 1 465 ? 4.762 -3.514 -2.492 1 97.81 465 ASP A C 1
ATOM 3610 O O . ASP A 1 465 ? 4.387 -3.516 -3.668 1 97.81 465 ASP A O 1
ATOM 3614 N N . TYR A 1 466 ? 4.543 -4.469 -1.622 1 98 466 TYR A N 1
ATOM 3615 C CA . TYR A 1 466 ? 3.77 -5.645 -1.999 1 98 466 TYR A CA 1
ATOM 3616 C C . TYR A 1 466 ? 2.383 -5.246 -2.496 1 98 466 TYR A C 1
ATOM 3618 O O . TYR A 1 466 ? 1.945 -5.695 -3.559 1 98 466 TYR A O 1
ATOM 3626 N N . ALA A 1 467 ? 1.688 -4.457 -1.712 1 97.38 467 ALA A N 1
ATOM 3627 C CA . ALA A 1 467 ? 0.341 -4.027 -2.074 1 97.38 467 ALA A CA 1
ATOM 3628 C C . ALA A 1 467 ? 0.345 -3.26 -3.395 1 97.38 467 ALA A C 1
ATOM 3630 O O . ALA A 1 467 ? -0.535 -3.455 -4.234 1 97.38 467 ALA A O 1
ATOM 3631 N N . LYS A 1 468 ? 1.311 -2.41 -3.576 1 97.69 468 LYS A N 1
ATOM 3632 C CA . LYS A 1 468 ? 1.408 -1.622 -4.801 1 97.69 468 LYS A CA 1
ATOM 3633 C C . LYS A 1 468 ? 1.546 -2.523 -6.023 1 97.69 468 LYS A C 1
ATOM 3635 O O . LYS A 1 468 ? 0.818 -2.363 -7.008 1 97.69 468 LYS A O 1
ATOM 3640 N N . LEU A 1 469 ? 2.385 -3.455 -5.98 1 98.31 469 LEU A N 1
ATOM 3641 C CA . LEU A 1 469 ? 2.678 -4.309 -7.125 1 98.31 469 LEU A CA 1
ATOM 3642 C C . LEU A 1 469 ? 1.523 -5.27 -7.398 1 98.31 469 LEU A C 1
ATOM 3644 O O . LEU A 1 469 ? 1.018 -5.336 -8.523 1 98.31 469 LEU A O 1
ATOM 3648 N N . TYR A 1 470 ? 1.04 -5.973 -6.41 1 98.25 470 TYR A N 1
ATOM 3649 C CA . TYR A 1 470 ? 0.145 -7.094 -6.664 1 98.25 470 TYR A CA 1
ATOM 3650 C C . TYR A 1 470 ? -1.312 -6.648 -6.637 1 98.25 470 TYR A C 1
ATOM 3652 O O . TYR A 1 470 ? -2.143 -7.168 -7.387 1 98.25 470 TYR A O 1
ATOM 3660 N N . VAL A 1 471 ? -1.648 -5.695 -5.793 1 96.12 471 VAL A N 1
ATOM 3661 C CA . VAL A 1 471 ? -3.039 -5.262 -5.688 1 96.12 471 VAL A CA 1
ATOM 3662 C C . VAL A 1 471 ? -3.299 -4.121 -6.672 1 96.12 471 VAL A C 1
ATOM 3664 O O . VAL A 1 471 ? -4.203 -4.211 -7.508 1 96.12 471 VAL A O 1
ATOM 3667 N N . ASP A 1 472 ? -2.471 -3.152 -6.695 1 95.94 472 ASP A N 1
ATOM 3668 C CA . ASP A 1 472 ? -2.762 -1.951 -7.473 1 95.94 472 ASP A CA 1
ATOM 3669 C C . ASP A 1 472 ? -2.404 -2.148 -8.945 1 95.94 472 ASP A C 1
ATOM 3671 O O . ASP A 1 472 ? -3.07 -1.606 -9.828 1 95.94 472 ASP A O 1
ATOM 3675 N N . VAL A 1 473 ? -1.337 -2.934 -9.211 1 97.88 473 VAL A N 1
ATOM 3676 C CA . VAL A 1 473 ? -0.864 -3.004 -10.594 1 97.88 473 VAL A CA 1
ATOM 3677 C C . VAL A 1 473 ? -1.306 -4.324 -11.219 1 97.88 473 VAL A C 1
ATOM 3679 O O . VAL A 1 473 ? -2.043 -4.328 -12.211 1 97.88 473 VAL A O 1
ATOM 3682 N N . ILE A 1 474 ? -0.975 -5.449 -10.688 1 98.69 474 ILE A N 1
ATOM 3683 C CA . ILE A 1 474 ? -1.196 -6.746 -11.312 1 98.69 474 ILE A CA 1
ATOM 3684 C C . ILE A 1 474 ? -2.686 -7.082 -11.297 1 98.69 474 ILE A C 1
ATOM 3686 O O . ILE A 1 474 ? -3.254 -7.469 -12.32 1 98.69 474 ILE A O 1
ATOM 3690 N N . ARG A 1 475 ? -3.309 -6.984 -10.117 1 98.12 475 ARG A N 1
ATOM 3691 C CA . ARG A 1 475 ? -4.742 -7.25 -10.055 1 98.12 475 ARG A CA 1
ATOM 3692 C C . ARG A 1 475 ? -5.504 -6.375 -11.047 1 98.12 475 ARG A C 1
ATOM 3694 O O . ARG A 1 475 ? -6.398 -6.855 -11.75 1 98.12 475 ARG A O 1
ATOM 3701 N N . ASP A 1 476 ? -5.137 -5.078 -11.055 1 97 476 ASP A N 1
ATOM 3702 C CA . ASP A 1 476 ? -5.809 -4.16 -11.969 1 97 476 ASP A CA 1
ATOM 3703 C C . ASP A 1 476 ? -5.605 -4.582 -13.422 1 97 476 ASP A C 1
ATOM 3705 O O . ASP A 1 476 ? -6.543 -4.539 -14.219 1 97 476 ASP A O 1
ATOM 3709 N N . ALA A 1 477 ? -4.414 -4.953 -13.766 1 98.12 477 ALA A N 1
ATOM 3710 C CA . ALA A 1 477 ? -4.109 -5.406 -15.125 1 98.12 477 ALA A CA 1
ATOM 3711 C C . ALA A 1 477 ? -4.918 -6.648 -15.477 1 98.12 477 ALA A C 1
ATOM 3713 O O . ALA A 1 477 ? -5.445 -6.762 -16.594 1 98.12 477 ALA A O 1
ATOM 3714 N N . VAL A 1 478 ? -5.039 -7.602 -14.562 1 98.31 478 VAL A N 1
ATOM 3715 C CA . VAL A 1 478 ? -5.809 -8.82 -14.781 1 98.31 478 VAL A CA 1
ATOM 3716 C C . VAL A 1 478 ? -7.281 -8.477 -14.977 1 98.31 478 VAL A C 1
ATOM 3718 O O . VAL A 1 478 ? -7.922 -8.953 -15.914 1 98.31 478 VAL A O 1
ATOM 3721 N N . ARG A 1 479 ? -7.805 -7.629 -14.133 1 96.62 479 ARG A N 1
ATOM 3722 C CA . ARG A 1 479 ? -9.211 -7.25 -14.18 1 96.62 479 ARG A CA 1
ATOM 3723 C C . ARG A 1 479 ? -9.547 -6.551 -15.492 1 96.62 479 ARG A C 1
ATOM 3725 O O . ARG A 1 479 ? -10.625 -6.762 -16.047 1 96.62 479 ARG A O 1
ATOM 3732 N N . ARG A 1 480 ? -8.633 -5.789 -15.938 1 95 480 ARG A N 1
ATOM 3733 C CA . ARG A 1 480 ? -8.859 -5.059 -17.172 1 95 480 ARG A CA 1
ATOM 3734 C C . ARG A 1 480 ? -8.773 -5.988 -18.375 1 95 480 ARG A C 1
ATOM 3736 O O . ARG A 1 480 ? -9.484 -5.789 -19.375 1 95 480 ARG A O 1
ATOM 3743 N N . SER A 1 481 ? -7.965 -6.973 -18.266 1 96.25 481 SER A N 1
ATOM 3744 C CA . SER A 1 481 ? -7.699 -7.859 -19.391 1 96.25 481 SER A CA 1
ATOM 3745 C C . SER A 1 481 ? -8.695 -9.016 -19.438 1 96.25 481 SER A C 1
ATOM 3747 O O . SER A 1 481 ? -9.102 -9.445 -20.516 1 96.25 481 SER A O 1
ATOM 3749 N N . ALA A 1 482 ? -9.039 -9.477 -18.297 1 96.62 482 ALA A N 1
ATOM 3750 C CA . ALA A 1 482 ? -9.922 -10.641 -18.203 1 96.62 482 ALA A CA 1
ATOM 3751 C C . ALA A 1 482 ? -10.812 -10.547 -16.953 1 96.62 482 ALA A C 1
ATOM 3753 O O . ALA A 1 482 ? -10.656 -11.32 -16.016 1 96.62 482 ALA A O 1
ATOM 3754 N N . PRO A 1 483 ? -11.852 -9.703 -17 1 93.81 483 PRO A N 1
ATOM 3755 C CA . PRO A 1 483 ? -12.688 -9.5 -15.82 1 93.81 483 PRO A CA 1
ATOM 3756 C C . PRO A 1 483 ? -13.477 -10.75 -15.43 1 93.81 483 PRO A C 1
ATOM 3758 O O . PRO A 1 483 ? -13.945 -10.852 -14.289 1 93.81 483 PRO A O 1
ATOM 3761 N N . GLU A 1 484 ? -13.602 -11.695 -16.312 1 93.25 484 GLU A N 1
ATOM 3762 C CA . GLU A 1 484 ? -14.375 -12.898 -16.047 1 93.25 484 GLU A CA 1
ATOM 3763 C C . GLU A 1 484 ? -13.562 -13.914 -15.25 1 93.25 484 GLU A C 1
ATOM 3765 O O . GLU A 1 484 ? -14.125 -14.852 -14.68 1 93.25 484 GLU A O 1
ATOM 3770 N N . LEU A 1 485 ? -12.242 -13.797 -15.234 1 95.62 485 LEU A N 1
ATOM 3771 C CA . LEU A 1 485 ? -11.398 -14.734 -14.5 1 95.62 485 LEU A CA 1
ATOM 3772 C C . LEU A 1 485 ? -11.164 -14.25 -13.07 1 95.62 485 LEU A C 1
ATOM 3774 O O . LEU A 1 485 ? -10.914 -13.062 -12.852 1 95.62 485 LEU A O 1
ATOM 3778 N N . ALA A 1 486 ? -11.352 -15.18 -12.141 1 95.31 486 ALA A N 1
ATOM 3779 C CA . ALA A 1 486 ? -11.047 -14.844 -10.758 1 95.31 486 ALA A CA 1
ATOM 3780 C C . ALA A 1 486 ? -9.555 -14.594 -10.562 1 95.31 486 ALA A C 1
ATOM 3782 O O . ALA A 1 486 ? -8.727 -15.18 -11.266 1 95.31 486 ALA A O 1
ATOM 3783 N N . PHE A 1 487 ? -9.289 -13.719 -9.641 1 97.44 487 PHE A N 1
ATOM 3784 C CA . PHE A 1 487 ? -7.918 -13.398 -9.273 1 97.44 487 PHE A CA 1
ATOM 3785 C C . PHE A 1 487 ? -7.645 -13.758 -7.82 1 97.44 487 PHE A C 1
ATOM 3787 O O . PHE A 1 487 ? -8.414 -13.383 -6.93 1 97.44 487 PHE A O 1
ATOM 3794 N N . ILE A 1 488 ? -6.586 -14.547 -7.594 1 97.44 488 ILE A N 1
ATOM 3795 C CA . ILE A 1 488 ? -6.055 -14.836 -6.266 1 97.44 488 ILE A CA 1
ATOM 3796 C C . ILE A 1 488 ? -4.695 -14.164 -6.094 1 97.44 488 ILE A C 1
ATOM 3798 O O . ILE A 1 488 ? -3.752 -14.461 -6.832 1 97.44 488 ILE A O 1
ATOM 3802 N N . VAL A 1 489 ? -4.547 -13.352 -5.172 1 96.81 489 VAL A N 1
ATOM 3803 C CA . VAL A 1 489 ? -3.4 -12.453 -5.074 1 96.81 489 VAL A CA 1
ATOM 3804 C C . VAL A 1 489 ? -2.123 -13.266 -4.895 1 96.81 489 VAL A C 1
ATOM 3806 O O . VAL A 1 489 ? -1.075 -12.922 -5.445 1 96.81 489 VAL A O 1
ATOM 3809 N N . SER A 1 490 ? -2.184 -14.258 -4.051 1 97.81 490 SER A N 1
ATOM 3810 C CA . SER A 1 490 ? -1.027 -15.094 -3.74 1 97.81 490 SER A CA 1
ATOM 3811 C C . SER A 1 490 ? -1.447 -16.531 -3.426 1 97.81 490 SER A C 1
ATOM 3813 O O . SER A 1 490 ? -2.6 -16.781 -3.064 1 97.81 490 SER A O 1
ATOM 3815 N N . SER A 1 491 ? -0.6 -17.438 -3.664 1 98.19 491 SER A N 1
ATOM 3816 C CA . SER A 1 491 ? -0.717 -18.781 -3.137 1 98.19 491 SER A CA 1
ATOM 3817 C C . SER A 1 491 ? 0.495 -19.156 -2.289 1 98.19 491 SER A C 1
ATOM 3819 O O . SER A 1 491 ? 1.633 -19.094 -2.758 1 98.19 491 SER A O 1
ATOM 3821 N N . PRO A 1 492 ? 0.219 -19.469 -1.015 1 98.06 492 PRO A N 1
ATOM 3822 C CA . PRO A 1 492 ? -1.07 -19.5 -0.319 1 98.06 492 PRO A CA 1
ATOM 3823 C C . PRO A 1 492 ? -1.553 -18.094 0.078 1 98.06 492 PRO A C 1
ATOM 3825 O O . PRO A 1 492 ? -0.776 -17.141 0.047 1 98.06 492 PRO A O 1
ATOM 3828 N N . SER A 1 493 ? -2.75 -18.016 0.343 1 96.94 493 SER A N 1
ATOM 3829 C CA . SER A 1 493 ? -3.334 -16.781 0.867 1 96.94 493 SER A CA 1
ATOM 3830 C C . SER A 1 493 ? -4.617 -17.062 1.639 1 96.94 493 SER A C 1
ATOM 3832 O O . SER A 1 493 ? -5.34 -18.016 1.328 1 96.94 493 SER A O 1
ATOM 3834 N N . ASN A 1 494 ? -4.922 -16.219 2.613 1 96.44 494 ASN A N 1
ATOM 3835 C CA . ASN A 1 494 ? -6.164 -16.297 3.373 1 96.44 494 ASN A CA 1
ATOM 3836 C C . ASN A 1 494 ? -7.32 -15.633 2.633 1 96.44 494 ASN A C 1
ATOM 3838 O O . ASN A 1 494 ? -8.445 -15.586 3.143 1 96.44 494 ASN A O 1
ATOM 3842 N N . GLY A 1 495 ? -7.016 -15.18 1.442 1 94.88 495 GLY A N 1
ATOM 3843 C CA . GLY A 1 495 ? -8.062 -14.539 0.663 1 94.88 495 GLY A CA 1
ATOM 3844 C C . GLY A 1 495 ? -8.352 -13.117 1.099 1 94.88 495 GLY A C 1
ATOM 3845 O O . GLY A 1 495 ? -7.426 -12.359 1.397 1 94.88 495 GLY A O 1
ATOM 3846 N N . LEU A 1 496 ? -9.648 -12.703 1.079 1 94 496 LEU A N 1
ATOM 3847 C CA . LEU A 1 496 ? -10 -11.289 1.188 1 94 496 LEU A CA 1
ATOM 3848 C C . LEU A 1 496 ? -10.766 -11.016 2.477 1 94 496 LEU A C 1
ATOM 3850 O O . LEU A 1 496 ? -11.586 -11.828 2.898 1 94 496 LEU A O 1
ATOM 3854 N N . MET A 1 497 ? -10.406 -9.883 2.994 1 91.62 497 MET A N 1
ATOM 3855 C CA . MET A 1 497 ? -11.242 -9.312 4.047 1 91.62 497 MET A CA 1
ATOM 3856 C C . MET A 1 497 ? -12.406 -8.523 3.447 1 91.62 497 MET A C 1
ATOM 3858 O O . MET A 1 497 ? -13.492 -8.484 4.023 1 91.62 497 MET A O 1
ATOM 3862 N N . SER A 1 498 ? -12.086 -7.895 2.367 1 93.25 498 SER A N 1
ATOM 3863 C CA . SER A 1 498 ? -13.07 -7.078 1.667 1 93.25 498 SER A CA 1
ATOM 3864 C C . SER A 1 498 ? -12.781 -7.023 0.171 1 93.25 498 SER A C 1
ATOM 3866 O O . SER A 1 498 ? -11.625 -6.953 -0.243 1 93.25 498 SER A O 1
ATOM 3868 N N . GLU A 1 499 ? -13.906 -7.043 -0.646 1 91.81 499 GLU A N 1
ATOM 3869 C CA . GLU A 1 499 ? -13.766 -6.914 -2.094 1 91.81 499 GLU A CA 1
ATOM 3870 C C . GLU A 1 499 ? -13.719 -5.445 -2.512 1 91.81 499 GLU A C 1
ATOM 3872 O O . GLU A 1 499 ? -13.07 -5.098 -3.502 1 91.81 499 GLU A O 1
ATOM 3877 N N . SER A 1 500 ? -14.406 -4.578 -1.72 1 91.56 500 SER A N 1
ATOM 3878 C CA . SER A 1 500 ? -14.469 -3.143 -1.966 1 91.56 500 SER A CA 1
ATOM 3879 C C . SER A 1 500 ? -14.484 -2.357 -0.657 1 91.56 500 SER A C 1
ATOM 3881 O O . SER A 1 500 ? -15.531 -2.244 -0.01 1 91.56 500 SER A O 1
ATOM 3883 N N . PRO A 1 501 ? -13.469 -1.803 -0.316 1 94.12 501 PRO A N 1
ATOM 3884 C CA . PRO A 1 501 ? -12.18 -1.816 -1.021 1 94.12 501 PRO A CA 1
ATOM 3885 C C . PRO A 1 501 ? -11.531 -3.197 -1.034 1 94.12 501 PRO A C 1
ATOM 3887 O O . PRO A 1 501 ? -11.844 -4.043 -0.192 1 94.12 501 PRO A O 1
ATOM 3890 N N . TYR A 1 502 ? -10.664 -3.408 -2.051 1 94.25 502 TYR A N 1
ATOM 3891 C CA . TYR A 1 502 ? -9.953 -4.68 -2.164 1 94.25 502 TYR A CA 1
ATOM 3892 C C . TYR A 1 502 ? -8.922 -4.824 -1.056 1 94.25 502 TYR A C 1
ATOM 3894 O O . TYR A 1 502 ? -7.848 -4.219 -1.116 1 94.25 502 TYR A O 1
ATOM 3902 N N . VAL A 1 503 ? -9.188 -5.668 0.022 1 94.75 503 VAL A N 1
ATOM 3903 C CA . VAL A 1 503 ? -8.359 -5.805 1.213 1 94.75 503 VAL A CA 1
ATOM 3904 C C . VAL A 1 503 ? -8.055 -7.281 1.465 1 94.75 503 VAL A C 1
ATOM 3906 O O . VAL A 1 503 ? -8.977 -8.102 1.567 1 94.75 503 VAL A O 1
ATOM 3909 N N . LEU A 1 504 ? -6.809 -7.562 1.592 1 95.69 504 LEU A N 1
ATOM 3910 C CA . LEU A 1 504 ? -6.387 -8.93 1.867 1 95.69 504 LEU A CA 1
ATOM 3911 C C . LEU A 1 504 ? -6.641 -9.297 3.326 1 95.69 504 LEU A C 1
ATOM 3913 O O . LEU A 1 504 ? -6.605 -8.43 4.203 1 95.69 504 LEU A O 1
ATOM 3917 N N . ARG A 1 505 ? -6.965 -10.539 3.58 1 96.12 505 ARG A N 1
ATOM 3918 C CA . ARG A 1 505 ? -6.926 -11.094 4.93 1 96.12 505 ARG A CA 1
ATOM 3919 C C . ARG A 1 505 ? -5.504 -11.477 5.324 1 96.12 505 ARG A C 1
ATOM 3921 O O . ARG A 1 505 ? -5.09 -12.625 5.129 1 96.12 505 ARG A O 1
ATOM 3928 N N . TRP A 1 506 ? -4.801 -10.516 5.91 1 95.12 506 TRP A N 1
ATOM 3929 C CA . TRP A 1 506 ? -3.393 -10.703 6.246 1 95.12 506 TRP A CA 1
ATOM 3930 C C . TRP A 1 506 ? -3.236 -11.672 7.414 1 95.12 506 TRP A C 1
ATOM 3932 O O . TRP A 1 506 ? -4.23 -12.102 8 1 95.12 506 TRP A O 1
ATOM 3942 N N . GLY A 1 507 ? -1.981 -11.992 7.832 1 91.62 507 GLY A N 1
ATOM 3943 C CA . GLY A 1 507 ? -1.638 -12.969 8.859 1 91.62 507 GLY A CA 1
ATOM 3944 C C . GLY A 1 507 ? -0.796 -14.117 8.328 1 91.62 507 GLY A C 1
ATOM 3945 O O . GLY A 1 507 ? 0.043 -13.922 7.449 1 91.62 507 GLY A O 1
ATOM 3946 N N . ASN A 1 508 ? -0.999 -15.266 8.938 1 93.31 508 ASN A N 1
ATOM 3947 C CA . ASN A 1 508 ? -0.426 -16.484 8.367 1 93.31 508 ASN A CA 1
ATOM 3948 C C . ASN A 1 508 ? -1.172 -16.922 7.109 1 93.31 508 ASN A C 1
ATOM 3950 O O . ASN A 1 508 ? -2.314 -17.375 7.184 1 93.31 508 ASN A O 1
ATOM 3954 N N . PRO A 1 509 ? -0.524 -16.797 6.004 1 95.56 509 PRO A N 1
ATOM 3955 C CA . PRO A 1 509 ? -1.273 -17.031 4.766 1 95.56 509 PRO A CA 1
ATOM 3956 C C . PRO A 1 509 ? -1.702 -18.484 4.59 1 95.56 509 PRO A C 1
ATOM 3958 O O . PRO A 1 509 ? -2.461 -18.797 3.668 1 95.56 509 PRO A O 1
ATOM 3961 N N . SER A 1 510 ? -1.309 -19.375 5.414 1 96.56 510 SER A N 1
ATOM 3962 C CA . SER A 1 510 ? -1.666 -20.781 5.309 1 96.56 510 SER A CA 1
ATOM 3963 C C . SER A 1 510 ? -2.613 -21.203 6.426 1 96.56 510 SER A C 1
ATOM 3965 O O . SER A 1 510 ? -2.465 -22.281 7.004 1 96.56 510 SER A O 1
ATOM 3967 N N . ASP A 1 511 ? -3.523 -20.297 6.832 1 96.19 511 ASP A N 1
ATOM 3968 C CA . ASP A 1 511 ? -4.586 -20.625 7.777 1 96.19 511 ASP A CA 1
ATOM 3969 C C . ASP A 1 511 ? -5.641 -21.516 7.129 1 96.19 511 ASP A C 1
ATOM 3971 O O . ASP A 1 511 ? -6.27 -21.125 6.141 1 96.19 511 ASP A O 1
ATOM 3975 N N . GLY A 1 512 ? -5.883 -22.703 7.672 1 96.88 512 GLY A N 1
ATOM 3976 C CA . GLY A 1 512 ? -6.734 -23.719 7.078 1 96.88 512 GLY A CA 1
ATOM 3977 C C . GLY A 1 512 ? -8.195 -23.312 7.035 1 96.88 512 GLY A C 1
ATOM 3978 O O . GLY A 1 512 ? -9.008 -23.969 6.375 1 96.88 512 GLY A O 1
ATOM 3979 N N . ARG A 1 513 ? -8.633 -22.203 7.668 1 96 513 ARG A N 1
ATOM 3980 C CA . ARG A 1 513 ? -10.023 -21.766 7.738 1 96 513 ARG A CA 1
ATOM 3981 C C . ARG A 1 513 ? -10.398 -20.938 6.512 1 96 513 ARG A C 1
ATOM 3983 O O . ARG A 1 513 ? -11.578 -20.688 6.266 1 96 513 ARG A O 1
ATOM 3990 N N . TRP A 1 514 ? -9.102 -20.562 5.66 1 95.81 514 TRP A N 1
ATOM 3991 C CA . TRP A 1 514 ? -9.344 -19.672 4.535 1 95.81 514 TRP A CA 1
ATOM 3992 C C . TRP A 1 514 ? -8.5 -20.078 3.33 1 95.81 514 TRP A C 1
ATOM 3994 O O . TRP A 1 514 ? -7.391 -20.594 3.486 1 95.81 514 TRP A O 1
ATOM 4004 N N . GLY A 1 515 ? -9.008 -19.781 2.148 1 96.62 515 GLY A N 1
ATOM 4005 C CA . GLY A 1 515 ? -8.234 -19.844 0.922 1 96.62 515 GLY A CA 1
ATOM 4006 C C . GLY A 1 515 ? -7.496 -21.156 0.748 1 96.62 515 GLY A C 1
ATOM 4007 O O . GLY A 1 515 ? -8.086 -22.234 0.889 1 96.62 515 GLY A O 1
ATOM 4008 N N . ASP A 1 516 ? -6.215 -21.062 0.334 1 98.25 516 ASP A N 1
ATOM 4009 C CA . ASP A 1 516 ? -5.41 -22.25 0.072 1 98.25 516 ASP A CA 1
ATOM 4010 C C . ASP A 1 516 ? -4.199 -22.312 1.005 1 98.25 516 ASP A C 1
ATOM 4012 O O . ASP A 1 516 ? -3.809 -21.297 1.59 1 98.25 516 ASP A O 1
ATOM 4016 N N . VAL A 1 517 ? -3.633 -23.516 1.168 1 98.12 517 VAL A N 1
ATOM 4017 C CA . VAL A 1 517 ? -2.564 -23.781 2.127 1 98.12 517 VAL A CA 1
ATOM 4018 C C . VAL A 1 517 ? -1.375 -24.422 1.413 1 98.12 517 VAL A C 1
ATOM 4020 O O . VAL A 1 517 ? -1.553 -25.25 0.514 1 98.12 517 VAL A O 1
ATOM 4023 N N . HIS A 1 518 ? -0.221 -23.938 1.683 1 98.5 518 HIS A N 1
ATOM 4024 C CA . HIS A 1 518 ? 1.006 -24.688 1.448 1 98.5 518 HIS A CA 1
ATOM 4025 C C . HIS A 1 518 ? 1.438 -25.453 2.703 1 98.5 518 HIS A C 1
ATOM 4027 O O . HIS A 1 518 ? 1.478 -24.875 3.793 1 98.5 518 HIS A O 1
ATOM 4033 N N . PHE A 1 519 ? 1.768 -26.703 2.566 1 98.31 519 PHE A N 1
ATOM 4034 C CA . PHE A 1 519 ? 2.16 -27.484 3.736 1 98.31 519 PHE A CA 1
ATOM 4035 C C . PHE A 1 519 ? 3.441 -28.266 3.463 1 98.31 519 PHE A C 1
ATOM 4037 O O . PHE A 1 519 ? 3.482 -29.109 2.561 1 98.31 519 PHE A O 1
ATOM 4044 N N . TYR A 1 520 ? 4.43 -28.062 4.238 1 97.5 520 TYR A N 1
ATOM 4045 C CA . TYR A 1 520 ? 5.688 -28.797 4.211 1 97.5 520 TYR A CA 1
ATOM 4046 C C . TYR A 1 520 ? 6.133 -29.172 5.617 1 97.5 520 TYR A C 1
ATOM 4048 O O . TYR A 1 520 ? 6.246 -28.312 6.488 1 97.5 520 TYR A O 1
ATOM 4056 N N . ASP A 1 521 ? 6.316 -30.344 5.887 1 97.5 521 ASP A N 1
ATOM 4057 C CA . ASP A 1 521 ? 6.82 -30.906 7.137 1 97.5 521 ASP A CA 1
ATOM 4058 C C . ASP A 1 521 ? 7.773 -32.062 6.871 1 97.5 521 ASP A C 1
ATOM 4060 O O . ASP A 1 521 ? 7.352 -33.125 6.402 1 97.5 521 ASP A O 1
ATOM 4064 N N . TYR A 1 522 ? 9.016 -31.938 7.203 1 96.62 522 TYR A N 1
ATOM 4065 C CA . TYR A 1 522 ? 10.023 -32.938 6.863 1 96.62 522 TYR A CA 1
ATOM 4066 C C . TYR A 1 522 ? 10.469 -33.719 8.102 1 96.62 522 TYR A C 1
ATOM 4068 O O . TYR A 1 522 ? 11.359 -34.562 8.023 1 96.62 522 TYR A O 1
ATOM 4076 N N . ALA A 1 523 ? 9.883 -33.375 9.188 1 96.25 523 ALA A N 1
ATOM 4077 C CA . ALA A 1 523 ? 10.312 -33.938 10.453 1 96.25 523 ALA A CA 1
ATOM 4078 C C . ALA A 1 523 ? 9.32 -34.969 10.953 1 96.25 523 ALA A C 1
ATOM 4080 O O . ALA A 1 523 ? 9.711 -36.031 11.461 1 96.25 523 ALA A O 1
ATOM 4081 N N . SER A 1 524 ? 8.086 -34.719 10.75 1 97.75 524 SER A N 1
ATOM 4082 C CA . SER A 1 524 ? 7.047 -35.562 11.328 1 97.75 524 SER A CA 1
ATOM 4083 C C . SER A 1 524 ? 6.891 -36.875 10.539 1 97.75 524 SER A C 1
ATOM 4085 O O . SER A 1 524 ? 7.395 -37 9.414 1 97.75 524 SER A O 1
ATOM 4087 N N . ASP A 1 525 ? 6.211 -37.906 11.156 1 97.81 525 ASP A N 1
ATOM 4088 C CA . ASP A 1 525 ? 5.91 -39.188 10.531 1 97.81 525 ASP A CA 1
ATOM 4089 C C . ASP A 1 525 ? 5.02 -39 9.305 1 97.81 525 ASP A C 1
ATOM 4091 O O . ASP A 1 525 ? 3.828 -38.688 9.43 1 97.81 525 ASP A O 1
ATOM 4095 N N . VAL A 1 526 ? 5.586 -39.312 8.156 1 97.5 526 VAL A N 1
ATOM 4096 C CA . VAL A 1 526 ? 4.891 -39.031 6.902 1 97.5 526 VAL A CA 1
ATOM 4097 C C . VAL A 1 526 ? 3.707 -40 6.75 1 97.5 526 VAL A C 1
ATOM 4099 O O . VAL A 1 526 ? 2.787 -39.75 5.969 1 97.5 526 VAL A O 1
ATOM 4102 N N . ALA A 1 527 ? 3.678 -41.094 7.48 1 96.75 527 ALA A N 1
ATOM 4103 C CA . ALA A 1 527 ? 2.639 -42.125 7.348 1 96.75 527 ALA A CA 1
ATOM 4104 C C . ALA A 1 527 ? 1.487 -41.844 8.312 1 96.75 527 ALA A C 1
ATOM 4106 O O . ALA A 1 527 ? 0.492 -42.594 8.312 1 96.75 527 ALA A O 1
ATOM 4107 N N . ASP A 1 528 ? 1.588 -40.844 9.141 1 96.44 528 ASP A N 1
ATOM 4108 C CA . ASP A 1 528 ? 0.553 -40.5 10.117 1 96.44 528 ASP A CA 1
ATOM 4109 C C . ASP A 1 528 ? -0.398 -39.438 9.555 1 96.44 528 ASP A C 1
ATOM 4111 O O . ASP A 1 528 ? -0.008 -38.281 9.344 1 96.44 528 ASP A O 1
ATOM 4115 N N . PRO A 1 529 ? -1.677 -39.781 9.383 1 96.06 529 PRO A N 1
ATOM 4116 C CA . PRO A 1 529 ? -2.627 -38.812 8.852 1 96.06 529 PRO A CA 1
ATOM 4117 C C . PRO A 1 529 ? -2.732 -37.562 9.711 1 96.06 529 PRO A C 1
ATOM 4119 O O . PRO A 1 529 ? -3.062 -36.5 9.203 1 96.06 529 PRO A O 1
ATOM 4122 N N . ALA A 1 530 ? -2.426 -37.594 11 1 95.44 530 ALA A N 1
ATOM 4123 C CA . ALA A 1 530 ? -2.537 -36.469 11.922 1 95.44 530 ALA A CA 1
ATOM 4124 C C . ALA A 1 530 ? -1.492 -35.406 11.609 1 95.44 530 ALA A C 1
ATOM 4126 O O . ALA A 1 530 ? -1.604 -34.281 12.07 1 95.44 530 ALA A O 1
ATOM 4127 N N . THR A 1 531 ? -0.504 -35.75 10.828 1 97.38 531 THR A N 1
ATOM 4128 C CA . THR A 1 531 ? 0.545 -34.844 10.422 1 97.38 531 THR A CA 1
ATOM 4129 C C . THR A 1 531 ? -0.019 -33.75 9.516 1 97.38 531 THR A C 1
ATOM 4131 O O . THR A 1 531 ? 0.48 -32.625 9.5 1 97.38 531 THR A O 1
ATOM 4134 N N . TYR A 1 532 ? -1.018 -34 8.812 1 98.12 532 TYR A N 1
ATOM 4135 C CA . TYR A 1 532 ? -1.517 -33.156 7.746 1 98.12 532 TYR A CA 1
ATOM 4136 C C . TYR A 1 532 ? -2.703 -32.312 8.227 1 98.12 532 TYR A C 1
ATOM 4138 O O . TYR A 1 532 ? -3.734 -32.875 8.617 1 98.12 532 TYR A O 1
ATOM 4146 N N . PRO A 1 533 ? -2.631 -31.016 8.125 1 97.69 533 PRO A N 1
ATOM 4147 C CA . PRO A 1 533 ? -3.65 -30.141 8.703 1 97.69 533 PRO A CA 1
ATOM 4148 C C . PRO A 1 533 ? -4.938 -30.109 7.879 1 97.69 533 PRO A C 1
ATOM 4150 O O . PRO A 1 533 ? -4.922 -30.438 6.688 1 97.69 533 PRO A O 1
ATOM 4153 N N . ASP A 1 534 ? -5.984 -29.734 8.578 1 97.31 534 ASP A N 1
ATOM 4154 C CA . ASP A 1 534 ? -7.211 -29.406 7.852 1 97.31 534 ASP A CA 1
ATOM 4155 C C . ASP A 1 534 ? -7.008 -28.203 6.941 1 97.31 534 ASP A C 1
ATOM 4157 O O . ASP A 1 534 ? -6.301 -27.266 7.301 1 97.31 534 ASP A O 1
ATOM 4161 N N . ALA A 1 535 ? -7.57 -28.266 5.805 1 98.12 535 ALA A N 1
ATOM 4162 C CA . ALA A 1 535 ? -7.473 -27.203 4.82 1 98.12 535 ALA A CA 1
ATOM 4163 C C . ALA A 1 535 ? -8.664 -27.219 3.867 1 98.12 535 ALA A C 1
ATOM 4165 O O . ALA A 1 535 ? -9.156 -28.281 3.506 1 98.12 535 ALA A O 1
ATOM 4166 N N . ARG A 1 536 ? -9.07 -25.984 3.48 1 98.19 536 ARG A N 1
ATOM 4167 C CA . ARG A 1 536 ? -10.102 -25.906 2.451 1 98.19 536 ARG A CA 1
ATOM 4168 C C . ARG A 1 536 ? -9.562 -26.375 1.103 1 98.19 536 ARG A C 1
ATOM 4170 O O . ARG A 1 536 ? -10.305 -26.953 0.307 1 98.19 536 ARG A O 1
ATOM 4177 N N . PHE A 1 537 ? -8.336 -26.062 0.873 1 98.69 537 PHE A N 1
ATOM 4178 C CA . PHE A 1 537 ? -7.637 -26.344 -0.377 1 98.69 537 PHE A CA 1
ATOM 4179 C C . PHE A 1 537 ? -6.129 -26.406 -0.152 1 98.69 537 PHE A C 1
ATOM 4181 O O . PHE A 1 537 ? -5.547 -25.5 0.441 1 98.69 537 PHE A O 1
ATOM 4188 N N . VAL A 1 538 ? -5.496 -27.438 -0.534 1 98.75 538 VAL A N 1
ATOM 4189 C CA . VAL A 1 538 ? -4.043 -27.547 -0.479 1 98.75 538 VAL A CA 1
ATOM 4190 C C . VAL A 1 538 ? -3.455 -27.344 -1.871 1 98.75 538 VAL A C 1
ATOM 4192 O O . VAL A 1 538 ? -3.539 -28.219 -2.73 1 98.75 538 VAL A O 1
ATOM 4195 N N . SER A 1 539 ? -2.811 -26.203 -2.031 1 98.62 539 SER A N 1
ATOM 4196 C CA . SER A 1 539 ? -2.32 -25.875 -3.367 1 98.62 539 SER A CA 1
ATOM 4197 C C . SER A 1 539 ? -0.863 -26.281 -3.537 1 98.62 539 SER A C 1
ATOM 4199 O O . SER A 1 539 ? -0.346 -26.312 -4.656 1 98.62 539 SER A O 1
ATOM 4201 N N . GLU A 1 540 ? -0.221 -26.656 -2.422 1 98.56 540 GLU A N 1
ATOM 4202 C CA . GLU A 1 540 ? 1.132 -27.203 -2.479 1 98.56 540 GLU A CA 1
ATOM 4203 C C . GLU A 1 540 ? 1.427 -28.062 -1.262 1 98.56 540 GLU A C 1
ATOM 4205 O O . GLU A 1 540 ? 1.072 -27.719 -0.136 1 98.56 540 GLU A O 1
ATOM 4210 N N . PHE A 1 541 ? 2.023 -29.125 -1.438 1 98.62 541 PHE A N 1
ATOM 4211 C CA . PHE A 1 541 ? 2.668 -29.953 -0.421 1 98.62 541 PHE A CA 1
ATOM 4212 C C . PHE A 1 541 ? 3.617 -30.953 -1.061 1 98.62 541 PHE A C 1
ATOM 4214 O O . PHE A 1 541 ? 3.539 -31.219 -2.264 1 98.62 541 PHE A O 1
ATOM 4221 N N . GLY A 1 542 ? 4.535 -31.438 -0.323 1 97.62 542 GLY A N 1
ATOM 4222 C CA . GLY A 1 542 ? 5.352 -32.438 -0.985 1 97.62 542 GLY A CA 1
ATOM 4223 C C . GLY A 1 542 ? 6.5 -32.938 -0.126 1 97.62 542 GLY A C 1
ATOM 4224 O O . GLY A 1 542 ? 6.73 -32.406 0.968 1 97.62 542 GLY A O 1
ATOM 4225 N N . TYR A 1 543 ? 7.18 -33.938 -0.635 1 98.31 543 TYR A N 1
ATOM 4226 C CA . TYR A 1 543 ? 8.352 -34.625 -0.085 1 98.31 543 TYR A CA 1
ATOM 4227 C C . TYR A 1 543 ? 9.25 -35.156 -1.197 1 98.31 543 TYR A C 1
ATOM 4229 O O . TYR A 1 543 ? 8.758 -35.625 -2.219 1 98.31 543 TYR A O 1
ATOM 4237 N N . GLN A 1 544 ? 10.508 -35.25 -1.05 1 98.12 544 GLN A N 1
ATOM 4238 C CA . GLN A 1 544 ? 11.438 -35.562 -2.125 1 98.12 544 GLN A CA 1
ATOM 4239 C C . GLN A 1 544 ? 11.602 -37.062 -2.287 1 98.12 544 GLN A C 1
ATOM 4241 O O . GLN A 1 544 ? 11.297 -37.844 -1.372 1 98.12 544 GLN A O 1
ATOM 4246 N N . SER A 1 545 ? 12.047 -37.5 -3.451 1 98.31 545 SER A N 1
ATOM 4247 C CA . SER A 1 545 ? 12.633 -38.812 -3.707 1 98.31 545 SER A CA 1
ATOM 4248 C C . SER A 1 545 ? 13.672 -38.719 -4.828 1 98.31 545 SER A C 1
ATOM 4250 O O . SER A 1 545 ? 13.773 -37.719 -5.52 1 98.31 545 SER A O 1
ATOM 4252 N N . LEU A 1 546 ? 14.422 -39.781 -4.93 1 97.62 546 LEU A N 1
ATOM 4253 C CA . LEU A 1 546 ? 15.43 -39.875 -5.98 1 97.62 546 LEU A CA 1
ATOM 4254 C C . LEU A 1 546 ? 14.82 -40.438 -7.27 1 97.62 546 LEU A C 1
ATOM 4256 O O . LEU A 1 546 ? 13.891 -41.25 -7.223 1 97.62 546 LEU A O 1
ATOM 4260 N N . PRO A 1 547 ? 15.352 -40.031 -8.438 1 96.31 547 PRO A N 1
ATOM 4261 C CA . PRO A 1 547 ? 14.953 -40.688 -9.68 1 96.31 547 PRO A CA 1
ATOM 4262 C C . PRO A 1 547 ? 15.539 -42.094 -9.828 1 96.31 547 PRO A C 1
ATOM 4264 O O . PRO A 1 547 ? 16.438 -42.469 -9.07 1 96.31 547 PRO A O 1
ATOM 4267 N N . SER A 1 548 ? 15.07 -42.812 -10.797 1 95 548 SER A N 1
ATOM 4268 C CA . SER A 1 548 ? 15.516 -44.156 -11.055 1 95 548 SER A CA 1
ATOM 4269 C C . SER A 1 548 ? 16.984 -44.188 -11.469 1 95 548 SER A C 1
ATOM 4271 O O . SER A 1 548 ? 17.531 -43.188 -11.938 1 95 548 SER A O 1
ATOM 4273 N N . ILE A 1 549 ? 17.547 -45.281 -11.297 1 93 549 ILE A N 1
ATOM 4274 C CA . ILE A 1 549 ? 18.938 -45.5 -11.695 1 93 549 ILE A CA 1
ATOM 4275 C C . ILE A 1 549 ? 19.078 -45.281 -13.195 1 93 549 ILE A C 1
ATOM 4277 O O . ILE A 1 549 ? 20.094 -44.75 -13.664 1 93 549 ILE A O 1
ATOM 4281 N N . VAL A 1 550 ? 18.062 -45.656 -13.922 1 92.12 550 VAL A N 1
ATOM 4282 C CA . VAL A 1 550 ? 18.047 -45.5 -15.367 1 92.12 550 VAL A CA 1
ATOM 4283 C C . VAL A 1 550 ? 18.172 -44 -15.719 1 92.12 550 VAL A C 1
ATOM 4285 O O . VAL A 1 550 ? 18.938 -43.656 -16.609 1 92.12 550 VAL A O 1
ATOM 4288 N N . THR A 1 551 ? 17.422 -43.219 -15.031 1 94.69 551 THR A N 1
ATOM 4289 C CA . THR A 1 551 ? 17.438 -41.781 -15.266 1 94.69 551 THR A CA 1
ATOM 4290 C C . THR A 1 551 ? 18.766 -41.156 -14.828 1 94.69 551 THR A C 1
ATOM 4292 O O . THR A 1 551 ? 19.328 -40.312 -15.523 1 94.69 551 THR A O 1
ATOM 4295 N N . TRP A 1 552 ? 19.344 -41.594 -13.68 1 95.44 552 TRP A N 1
ATOM 4296 C CA . TRP A 1 552 ? 20.625 -41.094 -13.195 1 95.44 552 TRP A CA 1
ATOM 4297 C C . TRP A 1 552 ? 21.734 -41.406 -14.188 1 95.44 552 TRP A C 1
ATOM 4299 O O . TRP A 1 552 ? 22.625 -40.562 -14.398 1 95.44 552 TRP A O 1
ATOM 4309 N N . ARG A 1 553 ? 21.719 -42.5 -14.766 1 94.5 553 ARG A N 1
ATOM 4310 C CA . ARG A 1 553 ? 22.781 -42.938 -15.641 1 94.5 553 ARG A CA 1
ATOM 4311 C C . ARG A 1 553 ? 22.875 -42.094 -16.891 1 94.5 553 ARG A C 1
ATOM 4313 O O . ARG A 1 553 ? 23.891 -42.094 -17.594 1 94.5 553 ARG A O 1
ATOM 4320 N N . THR A 1 554 ? 21.859 -41.375 -17.172 1 93.5 554 THR A N 1
ATOM 4321 C CA . THR A 1 554 ? 21.906 -40.5 -18.328 1 93.5 554 THR A CA 1
ATOM 4322 C C . THR A 1 554 ? 22.828 -39.312 -18.094 1 93.5 554 THR A C 1
ATOM 4324 O O . THR A 1 554 ? 23.25 -38.625 -19.031 1 93.5 554 THR A O 1
ATOM 4327 N N . VAL A 1 555 ? 23.219 -39.062 -16.859 1 96.19 555 VAL A N 1
ATOM 4328 C CA . VAL A 1 555 ? 23.953 -37.844 -16.594 1 96.19 555 VAL A CA 1
ATOM 4329 C C . VAL A 1 555 ? 25.094 -38.094 -15.609 1 96.19 555 VAL A C 1
ATOM 4331 O O . VAL A 1 555 ? 25.656 -37.156 -15.039 1 96.19 555 VAL A O 1
ATOM 4334 N N . ALA A 1 556 ? 25.359 -39.312 -15.297 1 96.88 556 ALA A N 1
ATOM 4335 C CA . ALA A 1 556 ? 26.344 -39.625 -14.266 1 96.88 556 ALA A CA 1
ATOM 4336 C C . ALA A 1 556 ? 27.219 -40.812 -14.688 1 96.88 556 ALA A C 1
ATOM 4338 O O . ALA A 1 556 ? 26.828 -41.594 -15.539 1 96.88 556 ALA A O 1
ATOM 4339 N N . GLU A 1 557 ? 28.391 -40.906 -14.102 1 96.94 557 GLU A N 1
ATOM 4340 C CA . GLU A 1 557 ? 29.234 -42.094 -14.148 1 96.94 557 GLU A CA 1
ATOM 4341 C C . GLU A 1 557 ? 28.875 -43.062 -13.031 1 96.94 557 GLU A C 1
ATOM 4343 O O . GLU A 1 557 ? 28.266 -42.688 -12.031 1 96.94 557 GLU A O 1
ATOM 4348 N N . GLU A 1 558 ? 29.234 -44.25 -13.281 1 95.25 558 GLU A N 1
ATOM 4349 C CA . GLU A 1 558 ? 28.906 -45.281 -12.297 1 95.25 558 GLU A CA 1
ATOM 4350 C C . GLU A 1 558 ? 29.469 -44.938 -10.922 1 95.25 558 GLU A C 1
ATOM 4352 O O . GLU A 1 558 ? 28.828 -45.219 -9.898 1 95.25 558 GLU A O 1
ATOM 4357 N N . ALA A 1 559 ? 30.609 -44.344 -10.891 1 94.81 559 ALA A N 1
ATOM 4358 C CA . ALA A 1 559 ? 31.281 -43.969 -9.641 1 94.81 559 ALA A CA 1
ATOM 4359 C C . ALA A 1 559 ? 30.5 -42.906 -8.898 1 94.81 559 ALA A C 1
ATOM 4361 O O . ALA A 1 559 ? 30.656 -42.719 -7.688 1 94.81 559 ALA A O 1
ATOM 4362 N N . ASP A 1 560 ? 29.641 -42.188 -9.562 1 96.06 560 ASP A N 1
ATOM 4363 C CA . ASP A 1 560 ? 28.844 -41.125 -8.977 1 96.06 560 ASP A CA 1
ATOM 4364 C C . ASP A 1 560 ? 27.625 -41.688 -8.258 1 96.06 560 ASP A C 1
ATOM 4366 O O . ASP A 1 560 ? 26.984 -40.969 -7.469 1 96.06 560 ASP A O 1
ATOM 4370 N N . LEU A 1 561 ? 27.234 -42.875 -8.555 1 95.62 561 LEU A N 1
ATOM 4371 C CA . LEU A 1 561 ? 25.953 -43.469 -8.133 1 95.62 561 LEU A CA 1
ATOM 4372 C C . LEU A 1 561 ? 26.109 -44.219 -6.812 1 95.62 561 LEU A C 1
ATOM 4374 O O . LEU A 1 561 ? 25.891 -45.406 -6.758 1 95.62 561 LEU A O 1
ATOM 4378 N N . SER A 1 562 ? 26.422 -43.438 -5.812 1 94 562 SER A N 1
ATOM 4379 C CA . SER A 1 562 ? 26.516 -43.906 -4.438 1 94 562 SER A CA 1
ATOM 4380 C C . SER A 1 562 ? 25.969 -42.875 -3.457 1 94 562 SER A C 1
ATOM 4382 O O . SER A 1 562 ? 26.141 -41.656 -3.668 1 94 562 SER A O 1
ATOM 4384 N N . TRP A 1 563 ? 25.281 -43.406 -2.465 1 91.62 563 TRP A N 1
ATOM 4385 C CA . TRP A 1 563 ? 24.75 -42.5 -1.444 1 91.62 563 TRP A CA 1
ATOM 4386 C C . TRP A 1 563 ? 25.859 -41.656 -0.835 1 91.62 563 TRP A C 1
ATOM 4388 O O . TRP A 1 563 ? 26.891 -42.188 -0.391 1 91.62 563 TRP A O 1
ATOM 4398 N N . GLY A 1 564 ? 25.719 -40.312 -0.865 1 90.19 564 GLY A N 1
ATOM 4399 C CA . GLY A 1 564 ? 26.703 -39.406 -0.28 1 90.19 564 GLY A CA 1
ATOM 4400 C C . GLY A 1 564 ? 27.781 -39 -1.262 1 90.19 564 GLY A C 1
ATOM 4401 O O . GLY A 1 564 ? 28.672 -38.188 -0.918 1 90.19 564 GLY A O 1
ATOM 4402 N N . SER A 1 565 ? 27.75 -39.438 -2.455 1 95.75 565 SER A N 1
ATOM 4403 C CA . SER A 1 565 ? 28.75 -39.062 -3.445 1 95.75 565 SER A CA 1
ATOM 4404 C C . SER A 1 565 ? 28.719 -37.531 -3.68 1 95.75 565 SER A C 1
ATOM 4406 O O . SER A 1 565 ? 27.703 -36.875 -3.426 1 95.75 565 SER A O 1
ATOM 4408 N N . PRO A 1 566 ? 29.812 -37.031 -4.148 1 96.25 566 PRO A N 1
ATOM 4409 C CA . PRO A 1 566 ? 29.844 -35.594 -4.426 1 96.25 566 PRO A CA 1
ATOM 4410 C C . PRO A 1 566 ? 28.766 -35.156 -5.414 1 96.25 566 PRO A C 1
ATOM 4412 O O . PRO A 1 566 ? 28.188 -34.062 -5.254 1 96.25 566 PRO A O 1
ATOM 4415 N N . LEU A 1 567 ? 28.5 -35.938 -6.367 1 96.75 567 LEU A N 1
ATOM 4416 C CA . LEU A 1 567 ? 27.484 -35.562 -7.352 1 96.75 567 LEU A CA 1
ATOM 4417 C C . LEU A 1 567 ? 26.094 -35.531 -6.727 1 96.75 567 LEU A C 1
ATOM 4419 O O . LEU A 1 567 ? 25.297 -34.656 -6.996 1 96.75 567 LEU A O 1
ATOM 4423 N N . LEU A 1 568 ? 25.781 -36.562 -5.977 1 95.69 568 LEU A N 1
ATOM 4424 C CA . LEU A 1 568 ? 24.484 -36.594 -5.309 1 95.69 568 LEU A CA 1
ATOM 4425 C C . LEU A 1 568 ? 24.328 -35.375 -4.395 1 95.69 568 LEU A C 1
ATOM 4427 O O . LEU A 1 568 ? 23.266 -34.75 -4.379 1 95.69 568 LEU A O 1
ATOM 4431 N N . GLU A 1 569 ? 25.406 -35.031 -3.688 1 95.56 569 GLU A N 1
ATOM 4432 C CA . GLU A 1 569 ? 25.359 -33.875 -2.809 1 95.56 569 GLU A CA 1
ATOM 4433 C C . GLU A 1 569 ? 25.188 -32.594 -3.607 1 95.56 569 GLU A C 1
ATOM 4435 O O . GLU A 1 569 ? 24.469 -31.688 -3.182 1 95.56 569 GLU A O 1
ATOM 4440 N N . TYR A 1 570 ? 25.844 -32.562 -4.68 1 95.81 570 TYR A N 1
ATOM 4441 C CA . TYR A 1 570 ? 25.781 -31.406 -5.543 1 95.81 570 TYR A CA 1
ATOM 4442 C C . TYR A 1 570 ? 24.375 -31.203 -6.082 1 95.81 570 TYR A C 1
ATOM 4444 O O . TYR A 1 570 ? 23.906 -30.062 -6.23 1 95.81 570 TYR A O 1
ATOM 4452 N N . ARG A 1 571 ? 23.625 -32.25 -6.328 1 95.62 571 ARG A N 1
ATOM 4453 C CA . ARG A 1 571 ? 22.328 -32.188 -6.98 1 95.62 571 ARG A CA 1
ATOM 4454 C C . ARG A 1 571 ? 21.219 -32.031 -5.953 1 95.62 571 ARG A C 1
ATOM 4456 O O . ARG A 1 571 ? 20.062 -31.781 -6.312 1 95.62 571 ARG A O 1
ATOM 4463 N N . GLN A 1 572 ? 21.562 -32.125 -4.617 1 95.88 572 GLN A N 1
ATOM 4464 C CA . GLN A 1 572 ? 20.578 -31.828 -3.566 1 95.88 572 GLN A CA 1
ATOM 4465 C C . GLN A 1 572 ? 20.469 -30.328 -3.318 1 95.88 572 GLN A C 1
ATOM 4467 O O . GLN A 1 572 ? 21.422 -29.703 -2.838 1 95.88 572 GLN A O 1
ATOM 4472 N N . ARG A 1 573 ? 19.312 -29.766 -3.658 1 95.69 573 ARG A N 1
ATOM 4473 C CA . ARG A 1 573 ? 19.141 -28.312 -3.57 1 95.69 573 ARG A CA 1
ATOM 4474 C C . ARG A 1 573 ? 18.25 -27.938 -2.4 1 95.69 573 ARG A C 1
ATOM 4476 O O . ARG A 1 573 ? 17.859 -26.781 -2.258 1 95.69 573 ARG A O 1
ATOM 4483 N N . HIS A 1 574 ? 17.797 -28.812 -1.666 1 95 574 HIS A N 1
ATOM 4484 C CA . HIS A 1 574 ? 17.016 -28.625 -0.451 1 95 574 HIS A CA 1
ATOM 4485 C C . HIS A 1 574 ? 17.859 -28.859 0.794 1 95 574 HIS A C 1
ATOM 4487 O O . HIS A 1 574 ? 18.5 -29.906 0.936 1 95 574 HIS A O 1
ATOM 4493 N N . PRO A 1 575 ? 17.906 -27.875 1.666 1 93.38 575 PRO A N 1
ATOM 4494 C CA . PRO A 1 575 ? 18.703 -28.047 2.875 1 93.38 575 PRO A CA 1
ATOM 4495 C C . PRO A 1 575 ? 18.328 -29.297 3.67 1 93.38 575 PRO A C 1
ATOM 4497 O O . PRO A 1 575 ? 17.141 -29.562 3.877 1 93.38 575 PRO A O 1
ATOM 4500 N N . ASP A 1 576 ? 19.297 -30.109 4.039 1 94.69 576 ASP A N 1
ATOM 4501 C CA . ASP A 1 576 ? 19.156 -31.312 4.867 1 94.69 576 ASP A CA 1
ATOM 4502 C C . ASP A 1 576 ? 18.328 -32.375 4.16 1 94.69 576 ASP A C 1
ATOM 4504 O O . ASP A 1 576 ? 17.766 -33.281 4.805 1 94.69 576 ASP A O 1
ATOM 4508 N N . GLY A 1 577 ? 18.234 -32.344 2.877 1 95.88 577 GLY A N 1
ATOM 4509 C CA . GLY A 1 577 ? 17.359 -33.219 2.117 1 95.88 577 GLY A CA 1
ATOM 4510 C C . GLY A 1 577 ? 17.672 -34.688 2.322 1 95.88 577 GLY A C 1
ATOM 4511 O O . GLY A 1 577 ? 16.766 -35.469 2.609 1 95.88 577 GLY A O 1
ATOM 4512 N N . TYR A 1 578 ? 18.875 -35.094 2.242 1 96.38 578 TYR A N 1
ATOM 4513 C CA . TYR A 1 578 ? 19.25 -36.5 2.375 1 96.38 578 TYR A CA 1
ATOM 4514 C C . TYR A 1 578 ? 19.047 -36.969 3.807 1 96.38 578 TYR A C 1
ATOM 4516 O O . TYR A 1 578 ? 18.688 -38.125 4.035 1 96.38 578 TYR A O 1
ATOM 4524 N N . LEU A 1 579 ? 19.359 -36.094 4.754 1 96.81 579 LEU A N 1
ATOM 4525 C CA . LEU A 1 579 ? 19.125 -36.438 6.148 1 96.81 579 LEU A CA 1
ATOM 4526 C C . LEU A 1 579 ? 17.656 -36.719 6.406 1 96.81 579 LEU A C 1
ATOM 4528 O O . LEU A 1 579 ? 17.297 -37.688 7.09 1 96.81 579 LEU A O 1
ATOM 4532 N N . GLN A 1 580 ? 16.828 -35.875 5.891 1 97.88 580 GLN A N 1
ATOM 4533 C CA . GLN A 1 580 ? 15.375 -36.031 6.047 1 97.88 580 GLN A CA 1
ATOM 4534 C C . GLN A 1 580 ? 14.883 -37.312 5.41 1 97.88 580 GLN A C 1
ATOM 4536 O O . GLN A 1 580 ? 14.078 -38.031 6 1 97.88 580 GLN A O 1
ATOM 4541 N N . LEU A 1 581 ? 15.383 -37.625 4.23 1 97.62 581 LEU A N 1
ATOM 4542 C CA . LEU A 1 581 ? 15.047 -38.875 3.555 1 97.62 581 LEU A CA 1
ATOM 4543 C C . LEU A 1 581 ? 15.508 -40.094 4.371 1 97.62 581 LEU A C 1
ATOM 4545 O O . LEU A 1 581 ? 14.758 -41.062 4.555 1 97.62 581 LEU A O 1
ATOM 4549 N N . TRP A 1 582 ? 16.719 -40 4.852 1 96.44 582 TRP A N 1
ATOM 4550 C CA . TRP A 1 582 ? 17.281 -41.094 5.66 1 96.44 582 TRP A CA 1
ATOM 4551 C C . TRP A 1 582 ? 16.438 -41.344 6.902 1 96.44 582 TRP A C 1
ATOM 4553 O O . TRP A 1 582 ? 16.156 -42.5 7.25 1 96.44 582 TRP A O 1
ATOM 4563 N N . GLN A 1 583 ? 16.031 -40.312 7.539 1 97.81 583 GLN A N 1
ATOM 4564 C CA . GLN A 1 583 ? 15.266 -40.406 8.773 1 97.81 583 GLN A CA 1
ATOM 4565 C C . GLN A 1 583 ? 13.906 -41.062 8.539 1 97.81 583 GLN A C 1
ATOM 4567 O O . GLN A 1 583 ? 13.438 -41.844 9.352 1 97.81 583 GLN A O 1
ATOM 4572 N N . GLN A 1 584 ? 13.289 -40.719 7.488 1 98 584 GLN A N 1
ATOM 4573 C CA . GLN A 1 584 ? 11.984 -41.312 7.199 1 98 584 GLN A CA 1
ATOM 4574 C C . GLN A 1 584 ? 12.125 -42.781 6.793 1 98 584 GLN A C 1
ATOM 4576 O O . GLN A 1 584 ? 11.266 -43.594 7.117 1 98 584 GLN A O 1
ATOM 4581 N N . ILE A 1 585 ? 13.164 -43.156 6.023 1 97.44 585 ILE A N 1
ATOM 4582 C CA . ILE A 1 585 ? 13.43 -44.562 5.703 1 97.44 585 ILE A CA 1
ATOM 4583 C C . ILE A 1 585 ? 13.648 -45.344 6.988 1 97.44 585 ILE A C 1
ATOM 4585 O O . ILE A 1 585 ? 13.078 -46.406 7.16 1 97.44 585 ILE A O 1
ATOM 4589 N N . GLU A 1 586 ? 14.492 -44.781 7.844 1 96.75 586 GLU A N 1
ATOM 4590 C CA . GLU A 1 586 ? 14.758 -45.438 9.117 1 96.75 586 GLU A CA 1
ATOM 4591 C C . GLU A 1 586 ? 13.469 -45.656 9.914 1 96.75 586 GLU A C 1
ATOM 4593 O O . GLU A 1 586 ? 13.258 -46.719 10.516 1 96.75 586 GLU A O 1
ATOM 4598 N N . LEU A 1 587 ? 12.656 -44.688 9.875 1 97.19 587 LEU A N 1
ATOM 4599 C CA . LEU A 1 587 ? 11.43 -44.719 10.664 1 97.19 587 LEU A CA 1
ATOM 4600 C C . LEU A 1 587 ? 10.453 -45.719 10.094 1 97.19 587 LEU A C 1
ATOM 4602 O O . LEU A 1 587 ? 9.82 -46.469 10.852 1 97.19 587 LEU A O 1
ATOM 4606 N N . GLN A 1 588 ? 10.297 -45.812 8.797 1 96.31 588 GLN A N 1
ATOM 4607 C CA . GLN A 1 588 ? 9.25 -46.594 8.164 1 96.31 588 GLN A CA 1
ATOM 4608 C C . GLN A 1 588 ? 9.727 -48.031 7.902 1 96.31 588 GLN A C 1
ATOM 4610 O O . GLN A 1 588 ? 8.969 -49 8.078 1 96.31 588 GLN A O 1
ATOM 4615 N N . PHE A 1 589 ? 11.008 -48.156 7.406 1 96.19 589 PHE A N 1
ATOM 4616 C CA . PHE A 1 589 ? 11.422 -49.438 6.809 1 96.19 589 PHE A CA 1
ATOM 4617 C C . PHE A 1 589 ? 12.68 -49.969 7.488 1 96.19 589 PHE A C 1
ATOM 4619 O O . PHE A 1 589 ? 12.984 -51.156 7.398 1 96.19 589 PHE A O 1
ATOM 4626 N N . GLY A 1 590 ? 13.406 -49.156 8.164 1 94.31 590 GLY A N 1
ATOM 4627 C CA . GLY A 1 590 ? 14.758 -49.5 8.594 1 94.31 590 GLY A CA 1
ATOM 4628 C C . GLY A 1 590 ? 15.773 -49.406 7.473 1 94.31 590 GLY A C 1
ATOM 4629 O O . GLY A 1 590 ? 15.578 -50 6.402 1 94.31 590 GLY A O 1
ATOM 4630 N N . VAL A 1 591 ? 16.812 -48.75 7.598 1 92.38 591 VAL A N 1
ATOM 4631 C CA . VAL A 1 591 ? 17.844 -48.594 6.578 1 92.38 591 VAL A CA 1
ATOM 4632 C C . VAL A 1 591 ? 18.641 -49.906 6.461 1 92.38 591 VAL A C 1
ATOM 4634 O O . VAL A 1 591 ? 19.188 -50.406 7.453 1 92.38 591 VAL A O 1
ATOM 4637 N N . PRO A 1 592 ? 18.672 -50.344 5.25 1 89.94 592 PRO A N 1
ATOM 4638 C CA . PRO A 1 592 ? 19.453 -51.562 5.082 1 89.94 592 PRO A CA 1
ATOM 4639 C C . PRO A 1 592 ? 20.953 -51.312 5.211 1 89.94 592 PRO A C 1
ATOM 4641 O O . PRO A 1 592 ? 21.438 -50.219 4.906 1 89.94 592 PRO A O 1
ATOM 4644 N N . ARG A 1 593 ? 21.625 -52.375 5.598 1 86.12 593 ARG A N 1
ATOM 4645 C CA . ARG A 1 593 ? 23.078 -52.375 5.664 1 86.12 593 ARG A CA 1
ATOM 4646 C C . ARG A 1 593 ? 23.672 -53.531 4.859 1 86.12 593 ARG A C 1
ATOM 4648 O O . ARG A 1 593 ? 23.531 -54.688 5.234 1 86.12 593 ARG A O 1
ATOM 4655 N N . PRO A 1 594 ? 24.312 -53.344 3.768 1 82.75 594 PRO A N 1
ATOM 4656 C CA . PRO A 1 594 ? 24.719 -52.031 3.264 1 82.75 594 PRO A CA 1
ATOM 4657 C C . PRO A 1 594 ? 23.594 -51.281 2.566 1 82.75 594 PRO A C 1
ATOM 4659 O O . PRO A 1 594 ? 22.656 -51.906 2.07 1 82.75 594 PRO A O 1
ATOM 4662 N N . ALA A 1 595 ? 23.688 -50.031 2.557 1 86.12 595 ALA A N 1
ATOM 4663 C CA . ALA A 1 595 ? 22.75 -49.156 1.879 1 86.12 595 ALA A CA 1
ATOM 4664 C C . ALA A 1 595 ? 23.156 -48.938 0.422 1 86.12 595 ALA A C 1
ATOM 4666 O O . ALA A 1 595 ? 23.578 -47.844 0.047 1 86.12 595 ALA A O 1
ATOM 4667 N N . SER A 1 596 ? 22.906 -49.938 -0.419 1 91.19 596 SER A N 1
ATOM 4668 C CA . SER A 1 596 ? 23.266 -49.781 -1.828 1 91.19 596 SER A CA 1
ATOM 4669 C C . SER A 1 596 ? 22.422 -48.688 -2.488 1 91.19 596 SER A C 1
ATOM 4671 O O . SER A 1 596 ? 21.281 -48.469 -2.088 1 91.19 596 SER A O 1
ATOM 4673 N N . PHE A 1 597 ? 23.031 -48.125 -3.486 1 94.12 597 PHE A N 1
ATOM 4674 C CA . PHE A 1 597 ? 22.375 -46.969 -4.105 1 94.12 597 PHE A CA 1
ATOM 4675 C C . PHE A 1 597 ? 21.047 -47.375 -4.734 1 94.12 597 PHE A C 1
ATOM 4677 O O . PHE A 1 597 ? 20.031 -46.688 -4.52 1 94.12 597 PHE A O 1
ATOM 4684 N N . PRO A 1 598 ? 20.906 -48.438 -5.477 1 93.69 598 PRO A N 1
ATOM 4685 C CA . PRO A 1 598 ? 19.609 -48.844 -6.027 1 93.69 598 PRO A CA 1
ATOM 4686 C C . PRO A 1 598 ? 18.562 -49.062 -4.945 1 93.69 598 PRO A C 1
ATOM 4688 O O . PRO A 1 598 ? 17.391 -48.719 -5.129 1 93.69 598 PRO A O 1
ATOM 4691 N N . THR A 1 599 ? 19.016 -49.625 -3.865 1 94.62 599 THR A N 1
ATOM 4692 C CA . THR A 1 599 ? 18.094 -49.875 -2.752 1 94.62 599 THR A CA 1
ATOM 4693 C C . THR A 1 599 ? 17.578 -48.562 -2.182 1 94.62 599 THR A C 1
ATOM 4695 O O . THR A 1 599 ? 16.391 -48.406 -1.898 1 94.62 599 THR A O 1
ATOM 4698 N N . MET A 1 600 ? 18.5 -47.656 -2.035 1 95.94 600 MET A N 1
ATOM 4699 C CA . MET A 1 600 ? 18.125 -46.344 -1.493 1 95.94 600 MET A CA 1
ATOM 4700 C C . MET A 1 600 ? 17.172 -45.625 -2.438 1 95.94 600 MET A C 1
ATOM 4702 O O . MET A 1 600 ? 16.234 -44.969 -1.991 1 95.94 600 MET A O 1
ATOM 4706 N N . VAL A 1 601 ? 17.406 -45.719 -3.74 1 96.81 601 VAL A N 1
ATOM 4707 C CA . VAL A 1 601 ? 16.5 -45.156 -4.727 1 96.81 601 VAL A CA 1
ATOM 4708 C C . VAL A 1 601 ? 15.086 -45.719 -4.523 1 96.81 601 VAL A C 1
ATOM 4710 O O . VAL A 1 601 ? 14.117 -44.938 -4.426 1 96.81 601 VAL A O 1
ATOM 4713 N N . PHE A 1 602 ? 15 -46.969 -4.371 1 97 602 PHE A N 1
ATOM 4714 C CA . PHE A 1 602 ? 13.719 -47.656 -4.16 1 97 602 PHE A CA 1
ATOM 4715 C C . PHE A 1 602 ? 13.055 -47.156 -2.879 1 97 602 PHE A C 1
ATOM 4717 O O . PHE A 1 602 ? 11.875 -46.812 -2.877 1 97 602 PHE A O 1
ATOM 4724 N N . LEU A 1 603 ? 13.82 -47.094 -1.829 1 97.75 603 LEU A N 1
ATOM 4725 C CA . LEU A 1 603 ? 13.258 -46.781 -0.521 1 97.75 603 LEU A CA 1
ATOM 4726 C C . LEU A 1 603 ? 12.828 -45.312 -0.452 1 97.75 603 LEU A C 1
ATOM 4728 O O . LEU A 1 603 ? 11.844 -44.969 0.215 1 97.75 603 LEU A O 1
ATOM 4732 N N . THR A 1 604 ? 13.602 -44.406 -1.053 1 98.25 604 THR A N 1
ATOM 4733 C CA . THR A 1 604 ? 13.172 -43 -1.07 1 98.25 604 THR A CA 1
ATOM 4734 C C . THR A 1 604 ? 11.867 -42.844 -1.843 1 98.25 604 THR A C 1
ATOM 4736 O O . THR A 1 604 ? 11 -42.062 -1.459 1 98.25 604 THR A O 1
ATOM 4739 N N . GLN A 1 605 ? 11.727 -43.531 -2.916 1 98.12 605 GLN A N 1
ATOM 4740 C CA . GLN A 1 605 ? 10.477 -43.5 -3.668 1 98.12 605 GLN A CA 1
ATOM 4741 C C . GLN A 1 605 ? 9.336 -44.125 -2.875 1 98.12 605 GLN A C 1
ATOM 4743 O O . GLN A 1 605 ? 8.195 -43.656 -2.961 1 98.12 605 GLN A O 1
ATOM 4748 N N . ALA A 1 606 ? 9.648 -45.125 -2.135 1 97.75 606 ALA A N 1
ATOM 4749 C CA . ALA A 1 606 ? 8.648 -45.75 -1.271 1 97.75 606 ALA A CA 1
ATOM 4750 C C . ALA A 1 6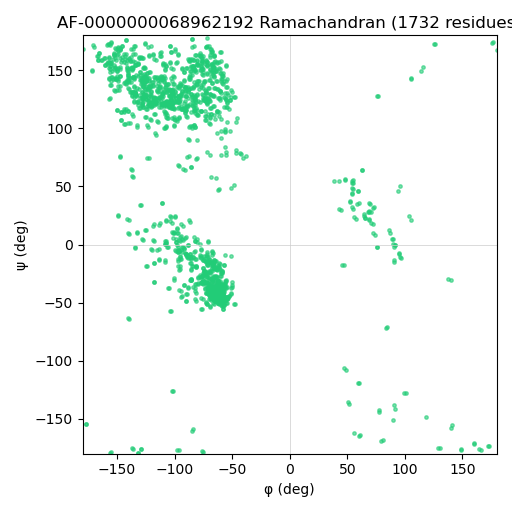06 ? 8.164 -44.75 -0.207 1 97.75 606 ALA A C 1
ATOM 4752 O O . ALA A 1 606 ? 6.957 -44.625 0.018 1 97.75 606 ALA A O 1
ATOM 4753 N N . VAL A 1 607 ? 9.102 -44.094 0.391 1 97.75 607 VAL A N 1
ATOM 4754 C CA . VAL A 1 607 ? 8.766 -43.094 1.399 1 97.75 607 VAL A CA 1
ATOM 4755 C C . VAL A 1 607 ? 7.895 -42 0.778 1 97.75 607 VAL A C 1
ATOM 4757 O O . VAL A 1 607 ? 6.883 -41.625 1.357 1 97.75 607 VAL A O 1
ATOM 4760 N N . GLN A 1 608 ? 8.336 -41.531 -0.354 1 98.5 608 GLN A N 1
ATOM 4761 C CA . GLN A 1 608 ? 7.578 -40.5 -1.034 1 98.5 608 GLN A CA 1
ATOM 4762 C C . GLN A 1 608 ? 6.152 -40.938 -1.331 1 98.5 608 GLN A C 1
ATOM 4764 O O . GLN A 1 608 ? 5.199 -40.188 -1.135 1 98.5 608 GLN A O 1
ATOM 4769 N N . SER A 1 609 ? 6.023 -42.094 -1.812 1 97.5 609 SER A N 1
ATOM 4770 C CA . SER A 1 609 ? 4.715 -42.656 -2.131 1 97.5 609 SER A CA 1
ATOM 4771 C C . SER A 1 609 ? 3.834 -42.75 -0.89 1 97.5 609 SER A C 1
ATOM 4773 O O . SER A 1 609 ? 2.65 -42.406 -0.938 1 97.5 609 SER A O 1
ATOM 4775 N N . VAL A 1 610 ? 4.371 -43.219 0.212 1 96.62 610 VAL A N 1
ATOM 4776 C CA . VAL A 1 610 ? 3.635 -43.312 1.468 1 96.62 610 VAL A CA 1
ATOM 4777 C C . VAL A 1 610 ? 3.182 -41.938 1.908 1 96.62 610 VAL A C 1
ATOM 4779 O O . VAL A 1 610 ? 2.029 -41.75 2.307 1 96.62 610 VAL A O 1
ATOM 4782 N N . CYS A 1 611 ? 4.051 -41 1.814 1 98.12 611 CYS A N 1
ATOM 4783 C CA . CYS A 1 611 ? 3.77 -39.625 2.217 1 98.12 611 CYS A CA 1
ATOM 4784 C C . CYS A 1 611 ? 2.584 -39.062 1.444 1 98.12 611 CYS A C 1
ATOM 4786 O O . CYS A 1 611 ? 1.591 -38.656 2.041 1 98.12 611 CYS A O 1
ATOM 4788 N N . TYR A 1 612 ? 2.666 -39.094 0.168 1 98.5 612 TYR A N 1
ATOM 4789 C CA . TYR A 1 612 ? 1.647 -38.469 -0.67 1 98.5 612 TYR A CA 1
ATOM 4790 C C . TYR A 1 612 ? 0.319 -39.219 -0.552 1 98.5 612 TYR A C 1
ATOM 4792 O O . TYR A 1 612 ? -0.742 -38.594 -0.487 1 98.5 612 TYR A O 1
ATOM 4800 N N . ARG A 1 613 ? 0.368 -40.5 -0.602 1 96.88 613 ARG A N 1
ATOM 4801 C CA . ARG A 1 613 ? -0.864 -41.25 -0.462 1 96.88 613 ARG A CA 1
ATOM 4802 C C . ARG A 1 613 ? -1.568 -40.938 0.85 1 96.88 613 ARG A C 1
ATOM 4804 O O . ARG A 1 613 ? -2.779 -40.688 0.87 1 96.88 613 ARG A O 1
ATOM 4811 N N . THR A 1 614 ? -0.799 -40.906 1.955 1 97.5 614 THR A N 1
ATOM 4812 C CA . THR A 1 614 ? -1.363 -40.594 3.268 1 97.5 614 THR A CA 1
ATOM 4813 C C . THR A 1 614 ? -1.984 -39.219 3.283 1 97.5 614 THR A C 1
ATOM 4815 O O . THR A 1 614 ? -3.107 -39.031 3.76 1 97.5 614 THR A O 1
ATOM 4818 N N . ALA A 1 615 ? -1.291 -38.25 2.76 1 98.62 615 ALA A N 1
ATOM 4819 C CA . ALA A 1 615 ? -1.759 -36.875 2.746 1 98.62 615 ALA A CA 1
ATOM 4820 C C . ALA A 1 615 ? -3.008 -36.719 1.882 1 98.62 615 ALA A C 1
ATOM 4822 O O . ALA A 1 615 ? -4.012 -36.156 2.324 1 98.62 615 ALA A O 1
ATOM 4823 N N . ILE A 1 616 ? -2.969 -37.25 0.686 1 98.69 616 ILE A N 1
ATOM 4824 C CA . ILE A 1 616 ? -4.059 -37.094 -0.273 1 98.69 616 ILE A CA 1
ATOM 4825 C C . ILE A 1 616 ? -5.309 -37.781 0.262 1 98.69 616 ILE A C 1
ATOM 4827 O O . ILE A 1 616 ? -6.402 -37.219 0.228 1 98.69 616 ILE A O 1
ATOM 4831 N N . GLU A 1 617 ? -5.145 -39 0.744 1 97.88 617 GLU A N 1
ATOM 4832 C CA . GLU A 1 617 ? -6.297 -39.719 1.279 1 97.88 617 GLU A CA 1
ATOM 4833 C C . GLU A 1 617 ? -6.902 -38.969 2.471 1 97.88 617 GLU A C 1
ATOM 4835 O O . GLU A 1 617 ? -8.125 -38.906 2.611 1 97.88 617 GLU A O 1
ATOM 4840 N N . LYS A 1 618 ? -6.043 -38.438 3.326 1 98 618 LYS A N 1
ATOM 4841 C CA . LYS A 1 618 ? -6.527 -37.625 4.449 1 98 618 LYS A CA 1
ATOM 4842 C C . LYS A 1 618 ? -7.379 -36.469 3.963 1 98 618 LYS A C 1
ATOM 4844 O O . LYS A 1 618 ? -8.484 -36.25 4.461 1 98 618 LYS A O 1
ATOM 4849 N N . TRP A 1 619 ? -6.957 -35.75 3.035 1 98.56 619 TRP A N 1
ATOM 4850 C CA . TRP A 1 619 ? -7.645 -34.531 2.574 1 98.56 619 TRP A CA 1
ATOM 4851 C C . TRP A 1 619 ? -8.875 -34.906 1.745 1 98.56 619 TRP A C 1
ATOM 4853 O O . TRP A 1 619 ? -9.867 -34.188 1.753 1 98.56 619 TRP A O 1
ATOM 4863 N N . ARG A 1 620 ? -8.812 -36 0.992 1 98.12 620 ARG A N 1
ATOM 4864 C CA . ARG A 1 620 ? -9.992 -36.469 0.266 1 98.12 620 ARG A CA 1
ATOM 4865 C C . ARG A 1 620 ? -11.102 -36.906 1.229 1 98.12 620 ARG A C 1
ATOM 4867 O O . ARG A 1 620 ? -12.273 -36.594 0.996 1 98.12 620 ARG A O 1
ATOM 4874 N N . ARG A 1 621 ? -10.75 -37.5 2.342 1 97.06 621 ARG A N 1
ATOM 4875 C CA . ARG A 1 621 ? -11.727 -37.875 3.369 1 97.06 621 ARG A CA 1
ATOM 4876 C C . ARG A 1 621 ? -12.305 -36.625 4.023 1 97.06 621 ARG A C 1
ATOM 4878 O O . ARG A 1 621 ? -13.477 -36.594 4.418 1 97.06 621 ARG A O 1
ATOM 4885 N N . ALA A 1 622 ? -11.516 -35.594 4.062 1 97.19 622 ALA A N 1
ATOM 4886 C CA . ALA A 1 622 ? -11.867 -34.406 4.812 1 97.19 622 ALA A CA 1
ATOM 4887 C C . ALA A 1 622 ? -12.898 -33.562 4.059 1 97.19 622 ALA A C 1
ATOM 4889 O O . ALA A 1 622 ? -13.414 -32.594 4.59 1 97.19 622 ALA A O 1
ATOM 4890 N N . ARG A 1 623 ? -13.234 -33.969 2.873 1 95.81 623 ARG A N 1
ATOM 4891 C CA . ARG A 1 623 ? -14.25 -33.25 2.096 1 95.81 623 ARG A CA 1
ATOM 4892 C C . ARG A 1 623 ? -15.562 -33.156 2.869 1 95.81 623 ARG A C 1
ATOM 4894 O O . ARG A 1 623 ? -16.266 -32.125 2.779 1 95.81 623 ARG A O 1
ATOM 4901 N N . ALA A 1 624 ? -15.867 -34.188 3.592 1 91.75 624 ALA A N 1
ATOM 4902 C CA . ALA A 1 624 ? -17.141 -34.219 4.309 1 91.75 624 ALA A CA 1
ATOM 4903 C C . ALA A 1 624 ? -16.953 -33.875 5.785 1 91.75 624 ALA A C 1
ATOM 4905 O O . ALA A 1 624 ? -17.844 -34.125 6.598 1 91.75 624 ALA A O 1
ATOM 4906 N N . SER A 1 625 ? -15.836 -33.438 6.152 1 93.12 625 SER A N 1
ATOM 4907 C CA . SER A 1 625 ? -15.555 -33 7.52 1 93.12 625 SER A CA 1
ATOM 4908 C C . SER A 1 625 ? -15.711 -31.5 7.672 1 93.12 625 SER A C 1
ATOM 4910 O O . SER A 1 625 ? -16.172 -30.812 6.75 1 93.12 625 SER A O 1
ATOM 4912 N N . ALA A 1 626 ? -15.398 -31.031 8.875 1 93.5 626 ALA A N 1
ATOM 4913 C CA . ALA A 1 626 ? -15.445 -29.594 9.125 1 93.5 626 ALA A CA 1
ATOM 4914 C C . ALA A 1 626 ? -14.391 -28.859 8.305 1 93.5 626 ALA A C 1
ATOM 4916 O O . ALA A 1 626 ? -14.492 -27.641 8.086 1 93.5 626 ALA A O 1
ATOM 4917 N N . ALA A 1 627 ? -13.461 -29.594 7.738 1 95.56 627 ALA A N 1
ATOM 4918 C CA . ALA A 1 627 ? -12.414 -29 6.91 1 95.56 627 ALA A CA 1
ATOM 4919 C C . ALA A 1 627 ? -12.961 -28.609 5.539 1 95.56 627 ALA A C 1
ATOM 4921 O O . ALA A 1 627 ? -12.469 -27.656 4.922 1 95.56 627 ALA A O 1
ATOM 4922 N N . ARG A 1 628 ? -13.93 -29.344 5.086 1 96.38 628 ARG A N 1
ATOM 4923 C CA . ARG A 1 628 ? -14.57 -29.047 3.807 1 96.38 628 ARG A CA 1
ATOM 4924 C C . ARG A 1 628 ? -13.539 -28.953 2.688 1 96.38 628 ARG A C 1
ATOM 4926 O O . ARG A 1 628 ? -13.562 -28 1.899 1 96.38 628 ARG A O 1
ATOM 4933 N N . THR A 1 629 ? -12.617 -29.875 2.688 1 98.31 629 THR A N 1
ATOM 4934 C CA . THR A 1 629 ? -11.555 -29.844 1.69 1 98.31 629 THR A CA 1
ATOM 4935 C C . THR A 1 629 ? -12.117 -30.062 0.29 1 98.31 629 THR A C 1
ATOM 4937 O O . THR A 1 629 ? -12.906 -30.984 0.069 1 98.31 629 THR A O 1
ATOM 4940 N N . MET A 1 630 ? -11.617 -29.188 -0.623 1 98.31 630 MET A N 1
ATOM 4941 C CA . MET A 1 630 ? -12.172 -29.312 -1.968 1 98.31 630 MET A CA 1
ATOM 4942 C C . MET A 1 630 ? -11.062 -29.328 -3.014 1 98.31 630 MET A C 1
ATOM 4944 O O . MET A 1 630 ? -11.336 -29.25 -4.215 1 98.31 630 MET A O 1
ATOM 4948 N N . GLY A 1 631 ? -9.836 -29.438 -2.605 1 98.38 631 GLY A N 1
ATOM 4949 C CA . GLY A 1 631 ? -8.82 -29.5 -3.648 1 98.38 631 GLY A CA 1
ATOM 4950 C C . GLY A 1 631 ? -7.438 -29.828 -3.115 1 98.38 631 GLY A C 1
ATOM 4951 O O . GLY A 1 631 ? -7.098 -29.469 -1.988 1 98.38 631 GLY A O 1
ATOM 4952 N N . ILE A 1 632 ? -6.672 -30.469 -3.926 1 98.75 632 ILE A N 1
ATOM 4953 C CA . ILE A 1 632 ? -5.301 -30.859 -3.627 1 98.75 632 ILE A CA 1
ATOM 4954 C C . ILE A 1 632 ? -4.441 -30.75 -4.883 1 98.75 632 ILE A C 1
ATOM 4956 O O . ILE A 1 632 ? -4.723 -31.391 -5.898 1 98.75 632 ILE A O 1
ATOM 4960 N N . LEU A 1 633 ? -3.479 -29.906 -4.867 1 98.88 633 LEU A N 1
ATOM 4961 C CA . LEU A 1 633 ? -2.42 -29.828 -5.867 1 98.88 633 LEU A CA 1
ATOM 4962 C C . LEU A 1 633 ? -1.057 -30.094 -5.238 1 98.88 633 LEU A C 1
ATOM 4964 O O . LEU A 1 633 ? -0.578 -29.297 -4.43 1 98.88 633 LEU A O 1
ATOM 4968 N N . TYR A 1 634 ? -0.457 -31.156 -5.566 1 98.69 634 TYR A N 1
ATOM 4969 C CA . TYR A 1 634 ? 0.802 -31.484 -4.906 1 98.69 634 TYR A CA 1
ATOM 4970 C C . TYR A 1 634 ? 1.983 -30.875 -5.652 1 98.69 634 TYR A C 1
ATOM 4972 O O . TYR A 1 634 ? 1.865 -30.516 -6.828 1 98.69 634 TYR A O 1
ATOM 4980 N N . TRP A 1 635 ? 3.053 -30.594 -4.879 1 98.56 635 TRP A N 1
ATOM 4981 C CA . TRP A 1 635 ? 4.371 -30.219 -5.387 1 98.56 635 TRP A CA 1
ATOM 4982 C C . TRP A 1 635 ? 5.285 -31.438 -5.461 1 98.56 635 TRP A C 1
ATOM 4984 O O . TRP A 1 635 ? 5.562 -32.062 -4.441 1 98.56 635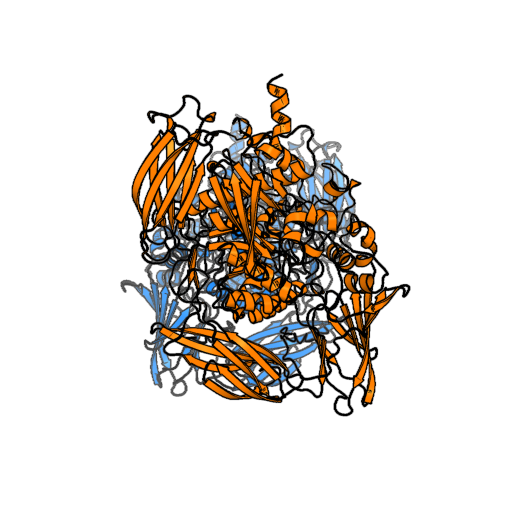 TRP A O 1
ATOM 4994 N N . GLN A 1 636 ? 5.59 -31.891 -6.73 1 97.88 636 GLN A N 1
ATOM 4995 C CA . GLN A 1 636 ? 5.336 -31.281 -8.031 1 97.88 636 GLN A CA 1
ATOM 4996 C C . GLN A 1 636 ? 5.18 -32.344 -9.117 1 97.88 636 GLN A C 1
ATOM 4998 O O . GLN A 1 636 ? 5.492 -33.531 -8.891 1 97.88 636 GLN A O 1
ATOM 5003 N N . LEU A 1 637 ? 4.707 -31.969 -10.32 1 98.38 637 LEU A N 1
ATOM 5004 C CA . LEU A 1 637 ? 4.418 -32.906 -11.391 1 98.38 637 LEU A CA 1
ATOM 5005 C C . LEU A 1 637 ? 5.703 -33.375 -12.07 1 98.38 637 LEU A C 1
ATOM 5007 O O . LEU A 1 637 ? 5.984 -34.594 -12.125 1 98.38 637 LEU A O 1
ATOM 5011 N N . ASN A 1 638 ? 6.496 -32.438 -12.539 1 97.31 638 ASN A N 1
ATOM 5012 C CA . ASN A 1 638 ? 7.656 -32.781 -13.352 1 97.31 638 ASN A CA 1
ATOM 5013 C C . ASN A 1 638 ? 8.953 -32.25 -12.734 1 97.31 638 ASN A C 1
ATOM 5015 O O . ASN A 1 638 ? 8.914 -31.469 -11.797 1 97.31 638 ASN A O 1
ATOM 5019 N N . SER A 1 639 ? 10.047 -32.844 -13.227 1 96.5 639 SER A N 1
ATOM 5020 C CA . SER A 1 639 ? 11.406 -32.375 -12.953 1 96.5 639 SER A CA 1
ATOM 5021 C C . SER A 1 639 ? 12.125 -31.969 -14.234 1 96.5 639 SER A C 1
ATOM 5023 O O . SER A 1 639 ? 11.703 -32.344 -15.328 1 96.5 639 SER A O 1
ATOM 5025 N N . ILE A 1 640 ? 13.188 -31.25 -14.07 1 94.88 640 ILE A N 1
ATOM 5026 C CA . ILE A 1 640 ? 13.805 -30.734 -15.289 1 94.88 640 ILE A CA 1
ATOM 5027 C C . ILE A 1 640 ? 15.242 -31.25 -15.391 1 94.88 640 ILE A C 1
ATOM 5029 O O . ILE A 1 640 ? 15.945 -30.969 -16.359 1 94.88 640 ILE A O 1
ATOM 5033 N N . TRP A 1 641 ? 15.703 -31.953 -14.406 1 95.62 641 TRP A N 1
ATOM 5034 C CA . TRP A 1 641 ? 16.984 -32.656 -14.391 1 95.62 641 TRP A CA 1
ATOM 5035 C C . TRP A 1 641 ? 16.984 -33.781 -13.367 1 95.62 641 TRP A C 1
ATOM 5037 O O . TRP A 1 641 ? 16.125 -33.812 -12.484 1 95.62 641 TRP A O 1
ATOM 5047 N N . PRO A 1 642 ? 17.844 -34.781 -13.547 1 95.75 642 PRO A N 1
ATOM 5048 C CA . PRO A 1 642 ? 17.906 -35.844 -12.547 1 95.75 642 PRO A CA 1
ATOM 5049 C C . PRO A 1 642 ? 18.484 -35.375 -11.219 1 95.75 642 PRO A C 1
ATOM 5051 O O . PRO A 1 642 ? 19.656 -35.031 -11.148 1 95.75 642 PRO A O 1
ATOM 5054 N N . ALA A 1 643 ? 17.688 -35.344 -10.219 1 96.19 643 ALA A N 1
ATOM 5055 C CA . ALA A 1 643 ? 18 -34.906 -8.867 1 96.19 643 ALA A CA 1
ATOM 5056 C C . ALA A 1 643 ? 16.906 -35.312 -7.887 1 96.19 643 ALA A C 1
ATOM 5058 O O . ALA A 1 643 ? 15.812 -35.719 -8.305 1 96.19 643 ALA A O 1
ATOM 5059 N N . PRO A 1 644 ? 17.266 -35.375 -6.586 1 96.5 644 PRO A N 1
ATOM 5060 C CA . PRO A 1 644 ? 16.156 -35.469 -5.645 1 96.5 644 PRO A CA 1
ATOM 5061 C C . PRO A 1 644 ? 15.188 -34.312 -5.711 1 96.5 644 PRO A C 1
ATOM 5063 O O . PRO A 1 644 ? 15.586 -33.156 -5.434 1 96.5 644 PRO A O 1
ATOM 5066 N N . THR A 1 645 ? 14.078 -34.531 -6.195 1 97.12 645 THR A N 1
ATOM 5067 C CA . THR A 1 645 ? 13.023 -33.5 -6.246 1 97.12 645 THR A CA 1
ATOM 5068 C C . THR A 1 645 ? 11.703 -34.094 -5.727 1 97.12 645 THR A C 1
ATOM 5070 O O . THR A 1 645 ? 11.648 -35.219 -5.285 1 97.12 645 THR A O 1
ATOM 5073 N N . TRP A 1 646 ? 10.711 -33.25 -5.75 1 98.25 646 TRP A N 1
ATOM 5074 C CA . TRP A 1 646 ? 9.391 -33.625 -5.25 1 98.25 646 TRP A CA 1
ATOM 5075 C C . TRP A 1 646 ? 8.531 -34.219 -6.359 1 98.25 646 TRP A C 1
ATOM 5077 O O . TRP A 1 646 ? 7.375 -34.594 -6.133 1 98.25 646 TRP A O 1
ATOM 5087 N N . SER A 1 647 ? 9.086 -34.438 -7.527 1 98.06 647 SER A N 1
ATOM 5088 C CA . SER A 1 647 ? 8.305 -34.75 -8.719 1 98.06 647 SER A CA 1
ATOM 5089 C C . SER A 1 647 ? 7.824 -36.188 -8.711 1 98.06 647 SER A C 1
ATOM 5091 O O . SER A 1 647 ? 8.453 -37.062 -8.102 1 98.06 647 SER A O 1
ATOM 5093 N N . SER A 1 648 ? 6.703 -36.406 -9.406 1 98.12 648 SER A N 1
ATOM 5094 C CA . SER A 1 648 ? 6.211 -37.781 -9.609 1 98.12 648 SER A CA 1
ATOM 5095 C C . SER A 1 648 ? 6.652 -38.312 -10.961 1 98.12 648 SER A C 1
ATOM 5097 O O . SER A 1 648 ? 6.613 -39.531 -11.188 1 98.12 648 SER A O 1
ATOM 5099 N N . LEU A 1 649 ? 7.027 -37.406 -11.82 1 97.69 649 LEU A N 1
ATOM 5100 C CA . LEU A 1 649 ? 7.594 -37.781 -13.109 1 97.69 649 LEU A CA 1
ATOM 5101 C C . LEU A 1 649 ? 9.094 -37.469 -13.156 1 97.69 649 LEU A C 1
ATOM 5103 O O . LEU A 1 649 ? 9.547 -36.469 -12.625 1 97.69 649 LEU A O 1
ATOM 5107 N N . GLU A 1 650 ? 9.789 -38.344 -13.734 1 95.56 650 GLU A N 1
ATOM 5108 C CA . GLU A 1 650 ? 11.234 -38.125 -13.836 1 95.56 650 GLU A CA 1
ATOM 5109 C C . GLU A 1 650 ? 11.57 -37.188 -14.992 1 95.56 650 GLU A C 1
ATOM 5111 O O . GLU A 1 650 ? 10.766 -37 -15.906 1 95.56 650 GLU A O 1
ATOM 5116 N N . ALA A 1 651 ? 12.703 -36.562 -14.844 1 91.88 651 ALA A N 1
ATOM 5117 C CA . ALA A 1 651 ? 13.164 -35.656 -15.883 1 91.88 651 ALA A CA 1
ATOM 5118 C C . ALA A 1 651 ? 13.5 -36.406 -17.172 1 91.88 651 ALA A C 1
ATOM 5120 O O . ALA A 1 651 ? 13.836 -37.594 -17.125 1 91.88 651 ALA A O 1
ATOM 5121 N N . GLY A 1 652 ? 13.336 -35.625 -18.156 1 78.06 652 GLY A N 1
ATOM 5122 C CA . GLY A 1 652 ? 13.641 -36.188 -19.469 1 78.06 652 GLY A CA 1
ATOM 5123 C C . GLY A 1 652 ? 12.422 -36.312 -20.359 1 78.06 652 GLY A C 1
ATOM 5124 O O . GLY A 1 652 ? 11.289 -36.156 -19.891 1 78.06 652 GLY A O 1
ATOM 5125 N N . GLY A 1 653 ? 12.531 -36.219 -21.516 1 63.72 653 GLY A N 1
ATOM 5126 C CA . GLY A 1 653 ? 11.469 -36.25 -22.5 1 63.72 653 GLY A CA 1
ATOM 5127 C C . GLY A 1 653 ? 10.547 -37.438 -22.344 1 63.72 653 GLY A C 1
ATOM 5128 O O . GLY A 1 653 ? 9.445 -37.438 -22.906 1 63.72 653 GLY A O 1
ATOM 5129 N N . GLN A 1 654 ? 10.969 -38.312 -21.516 1 65.62 654 GLN A N 1
ATOM 5130 C CA . GLN A 1 654 ? 10.211 -39.562 -21.422 1 65.62 654 GLN A CA 1
ATOM 5131 C C . GLN A 1 654 ? 9.234 -39.531 -20.266 1 65.62 654 GLN A C 1
ATOM 5133 O O . GLN A 1 654 ? 8.305 -40.312 -20.188 1 65.62 654 GLN A O 1
ATOM 5138 N N . HIS A 1 655 ? 9.312 -38.688 -19.469 1 78.94 655 HIS A N 1
ATOM 5139 C CA . HIS A 1 655 ? 8.469 -38.5 -18.281 1 78.94 655 HIS A CA 1
ATOM 5140 C C . HIS A 1 655 ? 8.141 -39.844 -17.641 1 78.94 655 HIS A C 1
ATOM 5142 O O . HIS A 1 655 ? 6.965 -40.156 -17.422 1 78.94 655 HIS A O 1
ATOM 5148 N N . ARG A 1 656 ? 9.203 -40.594 -17.328 1 92.44 656 ARG A N 1
ATOM 5149 C CA . ARG A 1 656 ? 9.023 -41.875 -16.641 1 92.44 656 ARG A CA 1
ATOM 5150 C C . ARG A 1 656 ? 8.297 -41.688 -15.32 1 92.44 656 ARG A C 1
ATOM 5152 O O . ARG A 1 656 ? 8.602 -40.75 -14.562 1 92.44 656 ARG A O 1
ATOM 5159 N N . TRP A 1 657 ? 7.348 -42.656 -15.086 1 96.88 657 TRP A N 1
ATOM 5160 C CA . TRP A 1 657 ? 6.582 -42.562 -13.852 1 96.88 657 TRP A CA 1
ATOM 5161 C C . TRP A 1 657 ? 7.395 -43.094 -12.672 1 96.88 657 TRP A C 1
ATOM 5163 O O . TRP A 1 657 ? 7.91 -44.219 -12.719 1 96.88 657 TRP A O 1
ATOM 5173 N N . LYS A 1 658 ? 7.578 -42.281 -11.656 1 97.19 658 LYS A N 1
ATOM 5174 C CA . LYS A 1 658 ? 8.047 -42.812 -10.383 1 97.19 658 LYS A CA 1
ATOM 5175 C C . LYS A 1 658 ? 6.973 -43.656 -9.695 1 97.19 658 LYS A C 1
ATOM 5177 O O . LYS A 1 658 ? 5.816 -43.656 -10.125 1 97.19 658 LYS A O 1
ATOM 5182 N N . MET A 1 659 ? 7.391 -44.344 -8.594 1 97.25 659 MET A N 1
ATOM 5183 C CA . MET A 1 659 ? 6.434 -45.062 -7.758 1 97.25 659 MET A CA 1
ATOM 5184 C C . MET A 1 659 ? 5.277 -44.188 -7.355 1 97.25 659 MET A C 1
ATOM 5186 O O . MET A 1 659 ? 4.121 -44.594 -7.348 1 97.25 659 MET A O 1
ATOM 5190 N N . LEU A 1 660 ? 5.586 -43 -7.117 1 98 660 LEU A N 1
ATOM 5191 C CA . LEU A 1 660 ? 4.621 -42 -6.637 1 98 660 LEU A CA 1
ATOM 5192 C C . LEU A 1 660 ? 3.5 -41.812 -7.648 1 98 660 LEU A C 1
ATOM 5194 O O . LEU A 1 660 ? 2.33 -41.688 -7.27 1 98 660 LEU A O 1
ATOM 5198 N N . HIS A 1 661 ? 3.82 -41.688 -8.891 1 97.94 661 HIS A N 1
ATOM 5199 C CA . HIS A 1 661 ? 2.812 -41.344 -9.891 1 97.94 661 HIS A CA 1
ATOM 5200 C C . HIS A 1 661 ? 1.749 -42.438 -9.977 1 97.94 661 HIS A C 1
ATOM 5202 O O . HIS A 1 661 ? 0.568 -42.156 -10.172 1 97.94 661 HIS A O 1
ATOM 5208 N N . TYR A 1 662 ? 2.125 -43.656 -9.82 1 96.94 662 TYR A N 1
ATOM 5209 C CA . TYR A 1 662 ? 1.175 -44.781 -9.75 1 96.94 662 TYR A CA 1
ATOM 5210 C C . TYR A 1 662 ? 0.306 -44.688 -8.508 1 96.94 662 TYR A C 1
ATOM 5212 O O . TYR A 1 662 ? -0.904 -44.906 -8.562 1 96.94 662 TYR A O 1
ATOM 5220 N N . SER A 1 663 ? 0.951 -44.312 -7.445 1 95.94 663 SER A N 1
ATOM 5221 C CA . SER A 1 663 ? 0.227 -44.156 -6.188 1 95.94 663 SER A CA 1
ATOM 5222 C C . SER A 1 663 ? -0.792 -43.031 -6.277 1 95.94 663 SER A C 1
ATOM 5224 O O . SER A 1 663 ? -1.893 -43.125 -5.73 1 95.94 663 SER A O 1
ATOM 5226 N N . ILE A 1 664 ? -0.42 -42.031 -6.93 1 97.19 664 ILE A N 1
ATOM 5227 C CA . ILE A 1 664 ? -1.296 -40.875 -7.102 1 97.19 664 ILE A CA 1
ATOM 5228 C C . ILE A 1 664 ? -2.516 -41.25 -7.934 1 97.19 664 ILE A C 1
ATOM 5230 O O . ILE A 1 664 ? -3.643 -40.875 -7.609 1 97.19 664 ILE A O 1
ATOM 5234 N N . ARG A 1 665 ? -2.26 -41.906 -9.023 1 96.56 665 ARG A N 1
ATOM 5235 C CA . ARG A 1 665 ? -3.355 -42.344 -9.875 1 96.56 665 ARG A CA 1
ATOM 5236 C C . ARG A 1 665 ? -4.414 -43.094 -9.07 1 96.56 665 ARG A C 1
ATOM 5238 O O . ARG A 1 665 ? -5.613 -42.844 -9.25 1 96.56 665 ARG A O 1
ATOM 5245 N N . ASP A 1 666 ? -3.957 -43.938 -8.164 1 95.19 666 ASP A N 1
ATOM 5246 C CA . ASP A 1 666 ? -4.875 -44.688 -7.336 1 95.19 666 ASP A CA 1
ATOM 5247 C C . ASP A 1 666 ? -5.566 -43.812 -6.305 1 95.19 666 ASP A C 1
ATOM 5249 O O . ASP A 1 666 ? -6.773 -43.938 -6.09 1 95.19 666 ASP A O 1
ATOM 5253 N N . ALA A 1 667 ? -4.809 -42.938 -5.723 1 96.62 667 ALA A N 1
ATOM 5254 C CA . ALA A 1 667 ? -5.344 -42.094 -4.68 1 96.62 667 ALA A CA 1
ATOM 5255 C C . ALA A 1 667 ? -6.328 -41.062 -5.258 1 96.62 667 ALA A C 1
ATOM 5257 O O . ALA A 1 667 ? -7.23 -40.594 -4.559 1 96.62 667 ALA A O 1
ATOM 5258 N N . PHE A 1 668 ? -6.215 -40.75 -6.527 1 97.5 668 PHE A N 1
ATOM 5259 C CA . PHE A 1 668 ? -7.062 -39.75 -7.184 1 97.5 668 PHE A CA 1
ATOM 5260 C C . PHE A 1 668 ? -8.219 -40.438 -7.914 1 97.5 668 PHE A C 1
ATOM 5262 O O . PHE A 1 668 ? -8.945 -39.781 -8.664 1 97.5 668 PHE A O 1
ATOM 5269 N N . ALA A 1 669 ? -8.398 -41.688 -7.691 1 95.56 669 ALA A N 1
ATOM 5270 C CA . ALA A 1 669 ? -9.477 -42.406 -8.375 1 95.56 669 ALA A CA 1
ATOM 5271 C C . ALA A 1 669 ? -10.828 -41.781 -8.07 1 95.56 669 ALA A C 1
ATOM 5273 O O . ALA A 1 669 ? -11.07 -41.281 -6.957 1 95.56 669 ALA A O 1
ATOM 5274 N N . PRO A 1 670 ? -11.719 -41.781 -9.023 1 94.19 670 PRO A N 1
ATOM 5275 C CA . PRO A 1 670 ? -13.023 -41.125 -8.828 1 94.19 670 PRO A CA 1
ATOM 5276 C C . PRO A 1 670 ? -13.82 -41.781 -7.688 1 94.19 670 PRO A C 1
ATOM 5278 O O . PRO A 1 670 ? -14.656 -41.094 -7.074 1 94.19 670 PRO A O 1
ATOM 5281 N N . LEU A 1 671 ? -13.656 -43.062 -7.465 1 94.75 671 LEU A N 1
ATOM 5282 C CA . LEU A 1 671 ? -14.195 -43.781 -6.328 1 94.75 671 LEU A CA 1
ATOM 5283 C C . LEU A 1 671 ? -13.094 -44.562 -5.621 1 94.75 671 LEU A C 1
ATOM 5285 O O . LEU A 1 671 ? -12.383 -45.344 -6.254 1 94.75 671 LEU A O 1
ATOM 5289 N N . MET A 1 672 ? -12.93 -44.344 -4.332 1 95.25 672 MET A N 1
ATOM 5290 C CA . MET A 1 672 ? -11.852 -45.031 -3.631 1 95.25 672 MET A CA 1
ATOM 5291 C C . MET A 1 672 ? -12.273 -45.406 -2.215 1 95.25 672 MET A C 1
ATOM 5293 O O . MET A 1 672 ? -13.234 -44.844 -1.679 1 95.25 672 MET A O 1
ATOM 5297 N N . ILE A 1 673 ? -11.664 -46.344 -1.654 1 96.81 673 ILE A N 1
ATOM 5298 C CA . ILE A 1 673 ? -11.797 -46.75 -0.253 1 96.81 673 ILE A CA 1
ATOM 5299 C C . ILE A 1 673 ? -10.477 -46.5 0.473 1 96.81 673 ILE A C 1
ATOM 5301 O O . ILE A 1 673 ? -9.398 -46.719 -0.085 1 96.81 673 ILE A O 1
ATOM 5305 N N . SER A 1 674 ? -10.508 -45.875 1.608 1 96.69 674 SER A N 1
ATOM 5306 C CA . SER A 1 674 ? -9.336 -45.5 2.398 1 96.69 674 SER A CA 1
ATOM 5307 C C . SER A 1 674 ? -9.445 -46.031 3.824 1 96.69 674 SER A C 1
ATOM 5309 O O . SER A 1 674 ? -10.477 -45.875 4.477 1 96.69 674 SER A O 1
ATOM 5311 N N . LEU A 1 675 ? -8.445 -46.656 4.301 1 96.94 675 LEU A N 1
ATOM 5312 C CA . LEU A 1 675 ? -8.391 -47.188 5.656 1 96.94 675 LEU A CA 1
ATOM 5313 C C . LEU A 1 675 ? -7.566 -46.281 6.562 1 96.94 675 LEU A C 1
ATOM 5315 O O . LEU A 1 675 ? -6.551 -45.719 6.133 1 96.94 675 LEU A O 1
ATOM 5319 N N . VAL A 1 676 ? -8.008 -46.219 7.824 1 95.62 676 VAL A N 1
ATOM 5320 C CA . VAL A 1 676 ? -7.301 -45.406 8.812 1 95.62 676 VAL A CA 1
ATOM 5321 C C . VAL A 1 676 ? -7.207 -46.156 10.133 1 95.62 676 VAL A C 1
ATOM 5323 O O . VAL A 1 676 ? -8.195 -46.719 10.609 1 95.62 676 VAL A O 1
ATOM 5326 N N . ASP A 1 677 ? -6.016 -46.156 10.617 1 94.88 677 ASP A N 1
ATOM 5327 C CA . ASP A 1 677 ? -5.801 -46.656 11.969 1 94.88 677 ASP A CA 1
ATOM 5328 C C . ASP A 1 677 ? -6.09 -45.594 13.016 1 94.88 677 ASP A C 1
ATOM 5330 O O . ASP A 1 677 ? -5.352 -44.625 13.117 1 94.88 677 ASP A O 1
ATOM 5334 N N . THR A 1 678 ? -7.09 -45.781 13.867 1 89.56 678 THR A N 1
ATOM 5335 C CA . THR A 1 678 ? -7.496 -44.75 14.828 1 89.56 678 THR A CA 1
ATOM 5336 C C . THR A 1 678 ? -6.801 -44.969 16.172 1 89.56 678 THR A C 1
ATOM 5338 O O . THR A 1 678 ? -7.059 -44.25 17.125 1 89.56 678 THR A O 1
ATOM 5341 N N . GLY A 1 679 ? -5.797 -45.938 16.375 1 77.75 679 GLY A N 1
ATOM 5342 C CA . GLY A 1 679 ? -5 -46.188 17.562 1 77.75 679 GLY A CA 1
ATOM 5343 C C . GLY A 1 679 ? -5.703 -47.094 18.578 1 77.75 679 GLY A C 1
ATOM 5344 O O . GLY A 1 679 ? -5.098 -48 19.125 1 77.75 679 GLY A O 1
ATOM 5345 N N . ALA A 1 680 ? -6.812 -46.656 19.344 1 66.38 680 ALA A N 1
ATOM 5346 C CA . ALA A 1 680 ? -7.484 -47.406 20.406 1 66.38 680 ALA A CA 1
ATOM 5347 C C . ALA A 1 680 ? -8.086 -48.688 19.844 1 66.38 680 ALA A C 1
ATOM 5349 O O . ALA A 1 680 ? -9.211 -49.062 20.188 1 66.38 680 ALA A O 1
ATOM 5350 N N . ALA A 1 681 ? -7.305 -49.5 19.016 1 65.44 681 ALA A N 1
ATOM 5351 C CA . ALA A 1 681 ? -7.555 -50.812 18.391 1 65.44 681 ALA A CA 1
ATOM 5352 C C . ALA A 1 681 ? -8.562 -50.688 17.25 1 65.44 681 ALA A C 1
ATOM 5354 O O . ALA A 1 681 ? -8.875 -51.688 16.594 1 65.44 681 ALA A O 1
ATOM 5355 N N . GLY A 1 682 ? -8.852 -49.438 16.906 1 88.38 682 GLY A N 1
ATOM 5356 C CA . GLY A 1 682 ? -9.914 -49.312 15.93 1 88.38 682 GLY A CA 1
ATOM 5357 C C . GLY A 1 682 ? -9.406 -49.031 14.531 1 88.38 682 GLY A C 1
ATOM 5358 O O . GLY A 1 682 ? -8.32 -48.469 14.359 1 88.38 682 GLY A O 1
ATOM 5359 N N . VAL A 1 683 ? -10.016 -49.656 13.391 1 95.56 683 VAL A N 1
ATOM 5360 C CA . VAL A 1 683 ? -9.812 -49.375 11.977 1 95.56 683 VAL A CA 1
ATOM 5361 C C . VAL A 1 683 ? -11.102 -48.844 11.359 1 95.56 683 VAL A C 1
ATOM 5363 O O . VAL A 1 683 ? -12.195 -49.312 11.664 1 95.56 683 VAL A O 1
ATOM 5366 N N . GLU A 1 684 ? -10.898 -47.75 10.617 1 96.5 684 GLU A N 1
ATOM 5367 C CA . GLU A 1 684 ? -12.016 -47.188 9.875 1 96.5 684 GLU A CA 1
ATOM 5368 C C . GLU A 1 684 ? -11.82 -47.344 8.367 1 96.5 684 GLU A C 1
ATOM 5370 O O . GLU A 1 684 ? -10.688 -47.281 7.875 1 96.5 684 GLU A O 1
ATOM 5375 N N . ALA A 1 685 ? -12.906 -47.562 7.664 1 97.25 685 ALA A N 1
ATOM 5376 C CA . ALA A 1 685 ? -12.922 -47.531 6.203 1 97.25 685 ALA A CA 1
ATOM 5377 C C . ALA A 1 685 ? -13.812 -46.406 5.691 1 97.25 685 ALA A C 1
ATOM 5379 O O . ALA A 1 685 ? -14.961 -46.281 6.109 1 97.25 685 ALA A O 1
ATOM 5380 N N . HIS A 1 686 ? -13.234 -45.594 4.852 1 96.94 686 HIS A N 1
ATOM 5381 C CA . HIS A 1 686 ? -13.945 -44.469 4.242 1 96.94 686 HIS A CA 1
ATOM 5382 C C . HIS A 1 686 ? -14.164 -44.688 2.75 1 96.94 686 HIS A C 1
ATOM 5384 O O . HIS A 1 686 ? -13.227 -45.062 2.027 1 96.94 686 HIS A O 1
ATOM 5390 N N . LEU A 1 687 ? -15.367 -44.531 2.281 1 96.56 687 LEU A N 1
ATOM 5391 C CA . LEU A 1 687 ? -15.633 -44.438 0.849 1 96.56 687 LEU A CA 1
ATOM 5392 C C . LEU A 1 687 ? -15.68 -42.969 0.392 1 96.56 687 LEU A C 1
ATOM 5394 O O . LEU A 1 687 ? -16.359 -42.156 1.008 1 96.56 687 LEU A O 1
ATOM 5398 N N . VAL A 1 688 ? -14.914 -42.688 -0.621 1 96.38 688 VAL A N 1
ATOM 5399 C CA . VAL A 1 688 ? -14.828 -41.312 -1.157 1 96.38 688 VAL A CA 1
ATOM 5400 C C . VAL A 1 688 ? -15.234 -41.344 -2.631 1 96.38 688 VAL A C 1
ATOM 5402 O O . VAL A 1 688 ? -14.688 -42.094 -3.43 1 96.38 688 VAL A O 1
ATOM 5405 N N . SER A 1 689 ? -16.188 -40.469 -3.021 1 95.12 689 SER A N 1
ATOM 5406 C CA . SER A 1 689 ? -16.688 -40.438 -4.395 1 95.12 689 SER A CA 1
ATOM 5407 C C . SER A 1 689 ? -16.641 -39.031 -4.977 1 95.12 689 SER A C 1
ATOM 5409 O O . SER A 1 689 ? -17.078 -38.094 -4.34 1 95.12 689 SER A O 1
ATOM 5411 N N . ASP A 1 690 ? -16.078 -38.969 -6.18 1 93.5 690 ASP A N 1
ATOM 5412 C CA . ASP A 1 690 ? -16.141 -37.75 -6.973 1 93.5 690 ASP A CA 1
ATOM 5413 C C . ASP A 1 690 ? -17.266 -37.844 -8.016 1 93.5 690 ASP A C 1
ATOM 5415 O O . ASP A 1 690 ? -17.453 -36.906 -8.797 1 93.5 690 ASP A O 1
ATOM 5419 N N . LEU A 1 691 ? -17.938 -38.844 -8.016 1 90.12 691 LEU A N 1
ATOM 5420 C CA . LEU A 1 691 ? -18.969 -39.094 -9.031 1 90.12 691 LEU A CA 1
ATOM 5421 C C . LEU A 1 691 ? -20.203 -38.25 -8.766 1 90.12 691 LEU A C 1
ATOM 5423 O O . LEU A 1 691 ? -20.562 -38 -7.605 1 90.12 691 LEU A O 1
ATOM 5427 N N . PRO A 1 692 ? -20.844 -37.844 -9.812 1 87.62 692 PRO A N 1
ATOM 5428 C CA . PRO A 1 692 ? -22.016 -36.969 -9.664 1 87.62 692 PRO A CA 1
ATOM 5429 C C . PRO A 1 692 ? -23.281 -37.75 -9.312 1 87.62 692 PRO A C 1
ATOM 5431 O O . PRO A 1 692 ? -24.375 -37.188 -9.242 1 87.62 692 PRO A O 1
ATOM 5434 N N . ARG A 1 693 ? -23.172 -39.031 -9.094 1 88.44 693 ARG A N 1
ATOM 5435 C CA . ARG A 1 693 ? -24.328 -39.875 -8.781 1 88.44 693 ARG A CA 1
ATOM 5436 C C . ARG A 1 693 ? -24.031 -40.812 -7.621 1 88.44 693 ARG A C 1
ATOM 5438 O O . ARG A 1 693 ? -22.875 -41.125 -7.363 1 88.44 693 ARG A O 1
ATOM 5445 N N . ASP A 1 694 ? -25.031 -41.25 -6.969 1 92.88 694 ASP A N 1
ATOM 5446 C CA . ASP A 1 694 ? -24.922 -42.25 -5.926 1 92.88 694 ASP A CA 1
ATOM 5447 C C . ASP A 1 694 ? -24.484 -43.594 -6.512 1 92.88 694 ASP A C 1
ATOM 5449 O O . ASP A 1 694 ? -24.828 -43.938 -7.648 1 92.88 694 ASP A O 1
ATOM 5453 N N . VAL A 1 695 ? -23.703 -44.344 -5.758 1 92.06 695 VAL A N 1
ATOM 5454 C CA . VAL A 1 695 ? -23.234 -45.625 -6.215 1 92.06 695 VAL A CA 1
ATOM 5455 C C . VAL A 1 695 ? -23.375 -46.656 -5.09 1 92.06 695 VAL A C 1
ATOM 5457 O O . VAL A 1 695 ? -22.938 -46.438 -3.967 1 92.06 695 VAL A O 1
ATOM 5460 N N . ASP A 1 696 ? -24.031 -47.75 -5.422 1 93.62 696 ASP A N 1
ATOM 5461 C CA . ASP A 1 696 ? -24.078 -48.875 -4.504 1 93.62 696 ASP A CA 1
ATOM 5462 C C . ASP A 1 696 ? -22.828 -49.75 -4.645 1 93.62 696 ASP A C 1
ATOM 5464 O O . ASP A 1 696 ? -22.391 -50.062 -5.762 1 93.62 696 ASP A O 1
ATOM 5468 N N . VAL A 1 697 ? -22.297 -50.125 -3.461 1 95.44 697 VAL A N 1
ATOM 5469 C CA . VAL A 1 697 ? -21.094 -50.938 -3.504 1 95.44 697 VAL A CA 1
ATOM 5470 C C . VAL A 1 697 ? -21.188 -52.062 -2.479 1 95.44 697 VAL A C 1
ATOM 5472 O O . VAL A 1 697 ? -21.938 -51.969 -1.512 1 95.44 697 VAL A O 1
ATOM 5475 N N . VAL A 1 698 ? -20.547 -53.125 -2.756 1 96.5 698 VAL A N 1
ATOM 5476 C CA . VAL A 1 698 ? -20.25 -54.125 -1.758 1 96.5 698 VAL A CA 1
ATOM 5477 C C . VAL A 1 698 ? -18.828 -53.938 -1.212 1 96.5 698 VAL A C 1
ATOM 5479 O O . VAL A 1 698 ? -17.875 -53.906 -1.977 1 96.5 698 VAL A O 1
ATOM 5482 N N . VAL A 1 699 ? -18.781 -53.781 0.086 1 97.62 699 VAL A N 1
ATOM 5483 C CA . VAL A 1 699 ? -17.484 -53.594 0.747 1 97.62 699 VAL A CA 1
ATOM 5484 C C . VAL A 1 699 ? -17.125 -54.844 1.534 1 97.62 699 VAL A C 1
ATOM 5486 O O . VAL A 1 699 ? -17.969 -55.406 2.221 1 97.62 699 VAL A O 1
ATOM 5489 N N . CYS A 1 700 ? -15.93 -55.281 1.441 1 97.94 700 CYS A N 1
ATOM 5490 C CA . CYS A 1 700 ? -15.406 -56.375 2.246 1 97.94 700 CYS A CA 1
ATOM 5491 C C . CYS A 1 700 ? -14.18 -55.938 3.031 1 97.94 700 CYS A C 1
ATOM 5493 O O . CYS A 1 700 ? -13.211 -55.438 2.453 1 97.94 700 CYS A O 1
ATOM 5495 N N . ILE A 1 701 ? -14.273 -56.094 4.363 1 97.69 701 ILE A N 1
ATOM 5496 C CA . ILE A 1 701 ? -13.117 -55.875 5.23 1 97.69 701 ILE A CA 1
ATOM 5497 C C . ILE A 1 701 ? -12.492 -57.25 5.566 1 97.69 701 ILE A C 1
ATOM 5499 O O . ILE A 1 701 ? -13.172 -58.125 6.066 1 97.69 701 ILE A O 1
ATOM 5503 N N . GLN A 1 702 ? -11.164 -57.344 5.344 1 97.75 702 GLN A N 1
ATOM 5504 C CA . GLN A 1 702 ? -10.461 -58.594 5.5 1 97.75 702 GLN A CA 1
ATOM 5505 C C . GLN A 1 702 ? -9.234 -58.438 6.391 1 97.75 702 GLN A C 1
ATOM 5507 O O . GLN A 1 702 ? -8.562 -57.406 6.352 1 97.75 702 GLN A O 1
ATOM 5512 N N . LEU A 1 703 ? -9 -59.469 7.18 1 96.94 703 LEU A N 1
ATOM 5513 C CA . LEU A 1 703 ? -7.723 -59.625 7.867 1 96.94 703 LEU A CA 1
ATOM 5514 C C . LEU A 1 703 ? -6.848 -60.656 7.164 1 96.94 703 LEU A C 1
ATOM 5516 O O . LEU A 1 703 ? -7.312 -61.75 6.828 1 96.94 703 LEU A O 1
ATOM 5520 N N . TRP A 1 704 ? -5.621 -60.25 6.945 1 96.94 704 TRP A N 1
ATOM 5521 C CA . TRP A 1 704 ? -4.672 -61.125 6.277 1 96.94 704 TRP A CA 1
ATOM 5522 C C . TRP A 1 704 ? -3.393 -61.281 7.094 1 96.94 704 TRP A C 1
ATOM 5524 O O . TRP A 1 704 ? -2.908 -60.312 7.672 1 96.94 704 TRP A O 1
ATOM 5534 N N . SER A 1 705 ? -2.914 -62.531 7.133 1 95.31 705 SER A N 1
ATOM 5535 C CA . SER A 1 705 ? -1.551 -62.688 7.629 1 95.31 705 SER A CA 1
ATOM 5536 C C . SER A 1 705 ? -0.531 -62.25 6.574 1 95.31 705 SER A C 1
ATOM 5538 O O . SER A 1 705 ? -0.831 -62.25 5.379 1 95.31 705 SER A O 1
ATOM 5540 N N . TRP A 1 706 ? 0.658 -62 6.988 1 94.31 706 TRP A N 1
ATOM 5541 C CA . TRP A 1 706 ? 1.707 -61.562 6.074 1 94.31 706 TRP A CA 1
ATOM 5542 C C . TRP A 1 706 ? 2.199 -62.719 5.219 1 94.31 706 TRP A C 1
ATOM 5544 O O . TRP A 1 706 ? 2.906 -62.5 4.23 1 94.31 706 TRP A O 1
ATOM 5554 N N . SER A 1 707 ? 1.802 -63.938 5.512 1 91.06 707 SER A N 1
ATOM 5555 C CA . SER A 1 707 ? 2.107 -65.062 4.676 1 91.06 707 SER A CA 1
ATOM 5556 C C . SER A 1 707 ? 1.071 -65.25 3.572 1 91.06 707 SER A C 1
ATOM 5558 O O . SER A 1 707 ? 1.222 -66.125 2.703 1 91.06 707 SER A O 1
ATOM 5560 N N . GLY A 1 708 ? -0.001 -64.562 3.693 1 94.38 708 GLY A N 1
ATOM 5561 C CA . GLY A 1 708 ? -0.982 -64.562 2.621 1 94.38 708 GLY A CA 1
ATOM 5562 C C . GLY A 1 708 ? -2.205 -65.438 2.941 1 94.38 708 GLY A C 1
ATOM 5563 O O . GLY A 1 708 ? -2.926 -65.812 2.037 1 94.38 708 GLY A O 1
ATOM 5564 N N . VAL A 1 709 ? -2.453 -65.625 4.156 1 94.81 709 VAL A N 1
ATOM 5565 C CA . VAL A 1 709 ? -3.635 -66.375 4.578 1 94.81 709 VAL A CA 1
ATOM 5566 C C . VAL A 1 709 ? -4.723 -65.438 5.039 1 94.81 709 VAL A C 1
ATOM 5568 O O . VAL A 1 709 ? -4.477 -64.562 5.883 1 94.81 709 VAL A O 1
ATOM 5571 N N . LYS A 1 710 ? -5.898 -65.562 4.508 1 96.81 710 LYS A N 1
ATOM 5572 C CA . LYS A 1 710 ? -7.031 -64.75 4.984 1 96.81 710 LYS A CA 1
ATOM 5573 C C . LYS A 1 710 ? -7.523 -65.25 6.336 1 96.81 710 LYS A C 1
ATOM 5575 O O . LYS A 1 710 ? -7.91 -66.438 6.465 1 96.81 710 LYS A O 1
ATOM 5580 N N . LEU A 1 711 ? -7.578 -64.5 7.258 1 96.5 711 LEU A N 1
ATOM 5581 C CA . LEU A 1 711 ? -7.934 -64.875 8.617 1 96.5 711 LEU A CA 1
ATOM 5582 C C . LEU A 1 711 ? -9.422 -64.688 8.867 1 96.5 711 LEU A C 1
ATOM 5584 O O . LEU A 1 711 ? -10.062 -65.5 9.539 1 96.5 711 LEU A O 1
ATOM 5588 N N . GLU A 1 712 ? -9.945 -63.562 8.422 1 95.94 712 GLU A N 1
ATOM 5589 C CA . GLU A 1 712 ? -11.344 -63.219 8.617 1 95.94 712 GLU A CA 1
ATOM 5590 C C . GLU A 1 712 ? -11.836 -62.281 7.492 1 95.94 712 GLU A C 1
ATOM 5592 O O . GLU A 1 712 ? -11.039 -61.625 6.84 1 95.94 712 GLU A O 1
ATOM 5597 N N . GLU A 1 713 ? -13.102 -62.281 7.219 1 96.81 713 GLU A N 1
ATOM 5598 C CA . GLU A 1 713 ? -13.711 -61.406 6.223 1 96.81 713 GLU A CA 1
ATOM 5599 C C . GLU A 1 713 ? -15.141 -61.062 6.613 1 96.81 713 GLU A C 1
ATOM 5601 O O . GLU A 1 713 ? -15.891 -61.906 7.109 1 96.81 713 GLU A O 1
ATOM 5606 N N . ARG A 1 714 ? -15.453 -59.844 6.457 1 96.69 714 ARG A N 1
ATOM 5607 C CA . ARG A 1 714 ? -16.828 -59.375 6.602 1 96.69 714 ARG A CA 1
ATOM 5608 C C . ARG A 1 714 ? -17.219 -58.5 5.418 1 96.69 714 ARG A C 1
ATOM 5610 O O . ARG A 1 714 ? -16.531 -57.531 5.098 1 96.69 714 ARG A O 1
ATOM 5617 N N . CYS A 1 715 ? -18.281 -58.875 4.734 1 97.44 715 CYS A N 1
ATOM 5618 C CA . CYS A 1 715 ? -18.766 -58.125 3.582 1 97.44 715 CYS A CA 1
ATOM 5619 C C . CYS A 1 715 ? -20.141 -57.531 3.852 1 97.44 715 CYS A C 1
ATOM 5621 O O . CYS A 1 715 ? -20.938 -58.125 4.582 1 97.44 715 CYS A O 1
ATOM 5623 N N . PHE A 1 716 ? -20.391 -56.375 3.34 1 97.12 716 PHE A N 1
ATOM 5624 C CA . PHE A 1 716 ? -21.688 -55.719 3.52 1 97.12 716 PHE A CA 1
ATOM 5625 C C . PHE A 1 716 ? -21.953 -54.719 2.385 1 97.12 716 PHE A C 1
ATOM 5627 O O . PHE A 1 716 ? -21.016 -54.312 1.697 1 97.12 716 PHE A O 1
ATOM 5634 N N . ASN A 1 717 ? -23.188 -54.438 2.168 1 96 717 ASN A N 1
ATOM 5635 C CA . ASN A 1 717 ? -23.578 -53.406 1.197 1 96 717 ASN A CA 1
ATOM 5636 C C . ASN A 1 717 ? -23.469 -52 1.779 1 96 717 ASN A C 1
ATOM 5638 O O . ASN A 1 717 ? -23.719 -51.812 2.969 1 96 717 ASN A O 1
ATOM 5642 N N . ALA A 1 718 ? -23 -51.094 0.932 1 95.12 718 ALA A N 1
ATOM 5643 C CA . ALA A 1 718 ? -22.922 -49.688 1.329 1 95.12 718 ALA A CA 1
ATOM 5644 C C . ALA A 1 718 ? -23.312 -48.781 0.173 1 95.12 718 ALA A C 1
ATOM 5646 O O . ALA A 1 718 ? -23.172 -49.156 -0.995 1 95.12 718 ALA A O 1
ATOM 5647 N N . LEU A 1 719 ? -23.891 -47.688 0.484 1 92.62 719 LEU A N 1
ATOM 5648 C CA . LEU A 1 719 ? -24.203 -46.625 -0.466 1 92.62 719 LEU A CA 1
ATOM 5649 C C . LEU A 1 719 ? -23.25 -45.438 -0.302 1 92.62 719 LEU A C 1
ATOM 5651 O O . LEU A 1 719 ? -23.078 -44.906 0.803 1 92.62 719 LEU A O 1
ATOM 5655 N N . VAL A 1 720 ? -22.594 -45.156 -1.424 1 89.44 720 VAL A N 1
ATOM 5656 C CA . VAL A 1 720 ? -21.797 -43.906 -1.416 1 89.44 720 VAL A CA 1
ATOM 5657 C C . VAL A 1 720 ? -22.547 -42.812 -2.148 1 89.44 720 VAL A C 1
ATOM 5659 O O . VAL A 1 720 ? -22.875 -42.938 -3.33 1 89.44 720 VAL A O 1
ATOM 5662 N N . ARG A 1 721 ? -22.797 -41.75 -1.438 1 92.38 721 ARG A N 1
ATOM 5663 C CA . ARG A 1 721 ? -23.5 -40.594 -2.031 1 92.38 721 ARG A CA 1
ATOM 5664 C C . ARG A 1 721 ? -22.594 -39.844 -2.996 1 92.38 721 ARG A C 1
ATOM 5666 O O . ARG A 1 721 ? -21.375 -39.906 -2.883 1 92.38 721 ARG A O 1
ATOM 5673 N N . ALA A 1 722 ? -23.297 -39.125 -3.875 1 92.56 722 ALA A N 1
ATOM 5674 C CA . ALA A 1 722 ? -22.594 -38.344 -4.887 1 92.56 722 ALA A CA 1
ATOM 5675 C C . ALA A 1 722 ? -21.688 -37.312 -4.238 1 92.56 722 ALA A C 1
ATOM 5677 O O . ALA A 1 722 ? -22.094 -36.594 -3.305 1 92.56 722 ALA A O 1
ATOM 5678 N N . SER A 1 723 ? -20.484 -37.281 -4.711 1 92.69 723 SER A N 1
ATOM 5679 C CA . SER A 1 723 ? -19.547 -36.219 -4.402 1 92.69 723 SER A CA 1
ATOM 5680 C C . SER A 1 723 ? -19.375 -36.031 -2.895 1 92.69 723 SER A C 1
ATOM 5682 O O . SER A 1 723 ? -19.5 -34.938 -2.377 1 92.69 723 SER A O 1
ATOM 5684 N N . THR A 1 724 ? -19.047 -37.062 -2.195 1 93.88 724 THR A N 1
ATOM 5685 C CA . THR A 1 724 ? -18.891 -37 -0.748 1 93.88 724 THR A CA 1
ATOM 5686 C C . THR A 1 724 ? -17.953 -38.094 -0.242 1 93.88 724 THR A C 1
ATOM 5688 O O . THR A 1 724 ? -17.391 -38.844 -1.035 1 93.88 724 THR A O 1
ATOM 5691 N N . SER A 1 725 ? -17.641 -38.062 0.999 1 95.31 725 SER A N 1
ATOM 5692 C CA . SER A 1 725 ? -16.891 -39.094 1.729 1 95.31 725 SER A CA 1
ATOM 5693 C C . SER A 1 725 ? -17.656 -39.531 2.979 1 95.31 725 SER A C 1
ATOM 5695 O O . SER A 1 725 ? -18.359 -38.719 3.602 1 95.31 725 SER A O 1
ATOM 5697 N N . ARG A 1 726 ? -17.562 -40.844 3.283 1 94.69 726 ARG A N 1
ATOM 5698 C CA . ARG A 1 726 ? -18.297 -41.344 4.445 1 94.69 726 ARG A CA 1
ATOM 5699 C C . ARG A 1 726 ? -17.562 -42.531 5.066 1 94.69 726 ARG A C 1
ATOM 5701 O O . ARG A 1 726 ? -17 -43.344 4.355 1 94.69 726 ARG A O 1
ATOM 5708 N N . ILE A 1 727 ? -17.656 -42.594 6.387 1 95.38 727 ILE A N 1
ATOM 5709 C CA . ILE A 1 727 ? -17.188 -43.781 7.098 1 95.38 727 ILE A CA 1
ATOM 5710 C C . ILE A 1 727 ? -18.203 -44.938 6.914 1 95.38 727 ILE A C 1
ATOM 5712 O O . ILE A 1 727 ? -19.375 -44.781 7.219 1 95.38 727 ILE A O 1
ATOM 5716 N N . VAL A 1 728 ? -17.75 -46.031 6.434 1 95.69 728 VAL A N 1
ATOM 5717 C CA . VAL A 1 728 ? -18.688 -47.125 6.184 1 95.69 728 VAL A CA 1
ATOM 5718 C C . VAL A 1 728 ? -18.375 -48.281 7.133 1 95.69 728 VAL A C 1
ATOM 5720 O O . VAL A 1 728 ? -19.172 -49.219 7.262 1 95.69 728 VAL A O 1
ATOM 5723 N N . PHE A 1 729 ? -17.25 -48.25 7.77 1 95.94 729 PHE A N 1
ATOM 5724 C CA . PHE A 1 729 ? -16.828 -49.281 8.711 1 95.94 729 PHE A CA 1
ATOM 5725 C C . PHE A 1 729 ? -15.961 -48.688 9.812 1 95.94 729 PHE A C 1
ATOM 5727 O O . PHE A 1 729 ? -15.109 -47.844 9.555 1 95.94 729 PHE A O 1
ATOM 5734 N N . ALA A 1 730 ? -16.203 -49 11.031 1 95.69 730 ALA A N 1
ATOM 5735 C CA . ALA A 1 730 ? -15.391 -48.688 12.203 1 95.69 730 ALA A CA 1
ATOM 5736 C C . ALA A 1 730 ? -15.477 -49.812 13.242 1 95.69 730 ALA A C 1
ATOM 5738 O O . ALA A 1 730 ? -16.547 -50.094 13.766 1 95.69 730 ALA A O 1
ATOM 5739 N N . ASP A 1 731 ? -14.367 -50.438 13.43 1 94.81 731 ASP A N 1
ATOM 5740 C CA . ASP A 1 731 ? -14.367 -51.562 14.391 1 94.81 731 ASP A CA 1
ATOM 5741 C C . ASP A 1 731 ? -12.961 -51.812 14.922 1 94.81 731 ASP A C 1
ATOM 5743 O O . ASP A 1 731 ? -11.977 -51.312 14.375 1 94.81 731 ASP A O 1
ATOM 5747 N N . ASP A 1 732 ? -12.953 -52.531 16.062 1 94.31 732 ASP A N 1
ATOM 5748 C CA . ASP A 1 732 ? -11.703 -53.062 16.594 1 94.31 732 ASP A CA 1
ATOM 5749 C C . ASP A 1 732 ? -11.406 -54.438 15.984 1 94.31 732 ASP A C 1
ATOM 5751 O O . ASP A 1 732 ? -11.898 -55.469 16.469 1 94.31 732 ASP A O 1
ATOM 5755 N N . VAL A 1 733 ? -10.531 -54.438 15.039 1 93.06 733 VAL A N 1
ATOM 5756 C CA . VAL A 1 733 ? -10.297 -55.656 14.281 1 93.06 733 VAL A CA 1
ATOM 5757 C C . VAL A 1 733 ? -9.477 -56.625 15.117 1 93.06 733 VAL A C 1
ATOM 5759 O O . VAL A 1 733 ? -9.453 -57.844 14.836 1 93.06 733 VAL A O 1
ATOM 5762 N N . SER A 1 734 ? -8.758 -56.188 16.156 1 90.25 734 SER A N 1
ATOM 5763 C CA . SER A 1 734 ? -8.008 -57.094 17.031 1 90.25 734 SER A CA 1
ATOM 5764 C C . SER A 1 734 ? -8.938 -58 17.828 1 90.25 734 SER A C 1
ATOM 5766 O O . SER A 1 734 ? -8.516 -59.031 18.344 1 90.25 734 SER A O 1
ATOM 5768 N N . ALA A 1 735 ? -10.18 -57.656 17.938 1 91.06 735 ALA A N 1
ATOM 5769 C CA . ALA A 1 735 ? -11.156 -58.438 18.703 1 91.06 735 ALA A CA 1
ATOM 5770 C C . ALA A 1 735 ? -11.805 -59.5 17.828 1 91.06 735 ALA A C 1
ATOM 5772 O O . ALA A 1 735 ? -12.602 -60.312 18.312 1 91.06 735 ALA A O 1
ATOM 5773 N N . TRP A 1 736 ? -11.367 -59.5 16.578 1 93.81 736 TRP A N 1
ATOM 5774 C CA . TRP A 1 736 ? -11.93 -60.531 15.68 1 93.81 736 TRP A CA 1
ATOM 5775 C C . TRP A 1 736 ? -11.398 -61.906 16.031 1 93.81 736 TRP A C 1
ATOM 5777 O O . TRP A 1 736 ? -10.258 -62.062 16.453 1 93.81 736 TRP A O 1
ATOM 5787 N N . THR A 1 737 ? -12.109 -62.969 15.867 1 88.31 737 THR A N 1
ATOM 5788 C CA . THR A 1 737 ? -11.867 -64.312 16.359 1 88.31 737 THR A CA 1
ATOM 5789 C C . THR A 1 737 ? -10.539 -64.875 15.82 1 88.31 737 THR A C 1
ATOM 5791 O O . THR A 1 737 ? -9.789 -65.5 16.547 1 88.31 737 THR A O 1
ATOM 5794 N N . ASN A 1 738 ? -10.219 -64.688 14.719 1 88.94 738 ASN A N 1
ATOM 5795 C CA . ASN A 1 738 ? -9.023 -65.25 14.109 1 88.94 738 ASN A CA 1
ATOM 5796 C C . ASN A 1 738 ? -7.906 -64.188 13.977 1 88.94 738 ASN A C 1
ATOM 5798 O O . ASN A 1 738 ? -6.953 -64.438 13.227 1 88.94 738 ASN A O 1
ATOM 5802 N N . ALA A 1 739 ? -8.039 -63.156 14.766 1 89.69 739 ALA A N 1
ATOM 5803 C CA . ALA A 1 739 ? -6.977 -62.156 14.719 1 89.69 739 ALA A CA 1
ATOM 5804 C C . ALA A 1 739 ? -5.801 -62.562 15.594 1 89.69 739 ALA A C 1
ATOM 5806 O O . ALA A 1 739 ? -5.988 -63 16.734 1 89.69 739 ALA A O 1
ATOM 5807 N N . PRO A 1 740 ? -4.633 -62.406 15.133 1 90.69 740 PRO A N 1
ATOM 5808 C CA . PRO A 1 740 ? -3.465 -62.656 15.984 1 90.69 740 PRO A CA 1
ATOM 5809 C C . PRO A 1 740 ? -3.338 -61.688 17.141 1 90.69 740 PRO A C 1
ATOM 5811 O O . PRO A 1 740 ? -3.896 -60.594 17.094 1 90.69 740 PRO A O 1
ATOM 5814 N N . ALA A 1 741 ? -2.504 -62.094 18.125 1 88.25 741 ALA A N 1
ATOM 5815 C CA . ALA A 1 741 ? -2.332 -61.25 19.312 1 88.25 741 ALA A CA 1
ATOM 5816 C C . ALA A 1 741 ? -1.545 -60 19 1 88.25 741 ALA A C 1
ATOM 5818 O O . ALA A 1 741 ? -1.857 -58.906 19.531 1 88.25 741 ALA A O 1
ATOM 5819 N N . SER A 1 742 ? -0.597 -60.188 18.156 1 92.81 742 SER A N 1
ATOM 5820 C CA . SER A 1 742 ? 0.213 -59.031 17.812 1 92.81 742 SER A CA 1
ATOM 5821 C C . SER A 1 742 ? -0.283 -58.375 16.516 1 92.81 742 SER A C 1
ATOM 5823 O O . SER A 1 742 ? -0.448 -59.062 15.5 1 92.81 742 SER A O 1
ATOM 5825 N N . ARG A 1 743 ? -0.376 -57.031 16.531 1 93.38 743 ARG A N 1
ATOM 5826 C CA . ARG A 1 743 ? -0.795 -56.25 15.383 1 93.38 743 ARG A CA 1
ATOM 5827 C C . ARG A 1 743 ? 0.242 -56.312 14.266 1 93.38 743 ARG A C 1
ATOM 5829 O O . ARG A 1 743 ? -0.049 -55.969 13.117 1 93.38 743 ARG A O 1
ATOM 5836 N N . ALA A 1 744 ? 1.43 -56.75 14.547 1 94.44 744 ALA A N 1
ATOM 5837 C CA . ALA A 1 744 ? 2.504 -56.875 13.562 1 94.44 744 ALA A CA 1
ATOM 5838 C C . ALA A 1 744 ? 2.314 -58.125 12.695 1 94.44 744 ALA A C 1
ATOM 5840 O O . ALA A 1 744 ? 2.967 -58.281 11.656 1 94.44 744 ALA A O 1
ATOM 5841 N N . ASP A 1 745 ? 1.351 -59 13.07 1 94.38 745 ASP A N 1
ATOM 5842 C CA . ASP A 1 745 ? 1.276 -60.312 12.445 1 94.38 745 ASP A CA 1
ATOM 5843 C C . ASP A 1 745 ? 0.201 -60.344 11.359 1 94.38 745 ASP A C 1
ATOM 5845 O O . ASP A 1 745 ? 0.026 -61.344 10.68 1 94.38 745 ASP A O 1
ATOM 5849 N N . TYR A 1 746 ? -0.534 -59.281 11.203 1 94.69 746 TYR A N 1
ATOM 5850 C CA . TYR A 1 746 ? -1.58 -59.25 10.188 1 94.69 746 TYR A CA 1
ATOM 5851 C C . TYR A 1 746 ? -1.782 -57.812 9.68 1 94.69 746 TYR A C 1
ATOM 5853 O O . TYR A 1 746 ? -1.227 -56.875 10.242 1 94.69 746 TYR A O 1
ATOM 5861 N N . PHE A 1 747 ? -2.434 -57.656 8.539 1 96.19 747 PHE A N 1
ATOM 5862 C CA . PHE A 1 747 ? -2.846 -56.375 7.988 1 96.19 747 PHE A CA 1
ATOM 5863 C C . PHE A 1 747 ? -4.316 -56.406 7.582 1 96.19 747 PHE A C 1
ATOM 5865 O O . PHE A 1 747 ? -4.926 -57.469 7.52 1 96.19 747 PHE A O 1
ATOM 5872 N N . VAL A 1 748 ? -4.887 -55.219 7.438 1 97.19 748 VAL A N 1
ATOM 5873 C CA . VAL A 1 748 ? -6.289 -55.094 7.059 1 97.19 748 VAL A CA 1
ATOM 5874 C C . VAL A 1 748 ? -6.391 -54.719 5.578 1 97.19 748 VAL A C 1
ATOM 5876 O O . VAL A 1 748 ? -5.621 -53.906 5.074 1 97.19 748 VAL A O 1
ATOM 5879 N N . ARG A 1 749 ? -7.219 -55.375 4.852 1 97.81 749 ARG A N 1
ATOM 5880 C CA . ARG A 1 749 ? -7.535 -55.062 3.461 1 97.81 749 ARG A CA 1
ATOM 5881 C C . ARG A 1 749 ? -9.023 -54.781 3.287 1 97.81 749 ARG A C 1
ATOM 5883 O O . ARG A 1 749 ? -9.867 -55.531 3.775 1 97.81 749 ARG A O 1
ATOM 5890 N N . ALA A 1 750 ? -9.336 -53.688 2.666 1 97.94 750 ALA A N 1
ATOM 5891 C CA . ALA A 1 750 ? -10.711 -53.375 2.279 1 97.94 750 ALA A CA 1
ATOM 5892 C C . ALA A 1 750 ? -10.867 -53.375 0.762 1 97.94 750 ALA A C 1
ATOM 5894 O O . ALA A 1 750 ? -10 -52.906 0.036 1 97.94 750 ALA A O 1
ATOM 5895 N N . THR A 1 751 ? -11.93 -53.969 0.26 1 97 751 THR A N 1
ATOM 5896 C CA . THR A 1 751 ? -12.266 -53.969 -1.159 1 97 751 THR A CA 1
ATOM 5897 C C . THR A 1 751 ? -13.695 -53.5 -1.376 1 97 751 THR A C 1
ATOM 5899 O O . THR A 1 751 ? -14.531 -53.594 -0.468 1 97 751 THR A O 1
ATOM 5902 N N . PHE A 1 752 ? -13.922 -52.938 -2.514 1 96.06 752 PHE A N 1
ATOM 5903 C CA . PHE A 1 752 ? -15.289 -52.594 -2.904 1 96.06 752 PHE A CA 1
ATOM 5904 C C . PHE A 1 752 ? -15.523 -52.938 -4.371 1 96.06 752 PHE A C 1
ATOM 5906 O O . PHE A 1 752 ? -14.578 -52.969 -5.164 1 96.06 752 PHE A O 1
ATOM 5913 N N . VAL A 1 753 ? -16.703 -53.219 -4.715 1 94.56 753 VAL A N 1
ATOM 5914 C CA . VAL A 1 753 ? -17.172 -53.375 -6.086 1 94.56 753 VAL A CA 1
ATOM 5915 C C . VAL A 1 753 ? -18.531 -52.719 -6.246 1 94.56 753 VAL A C 1
ATOM 5917 O O . VAL A 1 753 ? -19.438 -52.906 -5.441 1 94.56 753 VAL A O 1
ATOM 5920 N N . SER A 1 754 ? -18.578 -51.938 -7.281 1 90.81 754 SER A N 1
ATOM 5921 C CA . SER A 1 754 ? -19.828 -51.188 -7.5 1 90.81 754 SER A CA 1
ATOM 5922 C C . SER A 1 754 ? -20.844 -52.062 -8.258 1 90.81 754 SER A C 1
ATOM 5924 O O . SER A 1 754 ? -20.469 -53 -8.961 1 90.81 754 SER A O 1
ATOM 5926 N N . SER A 1 755 ? -22.094 -51.75 -8.047 1 83.44 755 SER A N 1
ATOM 5927 C CA . SER A 1 755 ? -23.172 -52.438 -8.727 1 83.44 755 SER A CA 1
ATOM 5928 C C . SER A 1 755 ? -23.484 -51.812 -10.078 1 83.44 755 SER A C 1
ATOM 5930 O O . SER A 1 755 ? -24.531 -52.094 -10.672 1 83.44 755 SER A O 1
ATOM 5932 N N . LEU A 1 756 ? -22.562 -51.094 -10.539 1 75.56 756 LEU A N 1
ATOM 5933 C CA . LEU A 1 756 ? -22.812 -50.469 -11.836 1 75.56 756 LEU A CA 1
ATOM 5934 C C . LEU A 1 756 ? -22.891 -51.531 -12.93 1 75.56 756 LEU A C 1
ATOM 5936 O O . LEU A 1 756 ? -22.109 -52.469 -12.953 1 75.56 756 LEU A O 1
ATOM 5940 N N . PRO A 1 757 ? -23.906 -51.531 -13.719 1 64.19 757 PRO A N 1
ATOM 5941 C CA . PRO A 1 757 ? -24.156 -52.562 -14.727 1 64.19 757 PRO A CA 1
ATOM 5942 C C . PRO A 1 757 ? -23.047 -52.656 -15.773 1 64.19 757 PRO A C 1
ATOM 5944 O O . PRO A 1 757 ? -22.75 -53.75 -16.266 1 64.19 757 PRO A O 1
ATOM 5947 N N . VAL A 1 758 ? -22.625 -51.531 -16.094 1 66.19 758 VAL A N 1
ATOM 5948 C CA . VAL A 1 758 ? -21.578 -51.5 -17.109 1 66.19 758 VAL A CA 1
ATOM 5949 C C . VAL A 1 758 ? -20.266 -51.031 -16.516 1 66.19 758 VAL A C 1
ATOM 5951 O O . VAL A 1 758 ? -20.203 -49.938 -15.922 1 66.19 758 VAL A O 1
ATOM 5954 N N . SER A 1 759 ? -19.219 -51.812 -16.516 1 73.81 759 SER A N 1
ATOM 5955 C CA . SER A 1 759 ? -17.859 -51.5 -16.094 1 73.81 759 SER A CA 1
ATOM 5956 C C . SER A 1 759 ? -17.812 -51.156 -14.609 1 73.81 759 SER A C 1
ATOM 5958 O O . SER A 1 759 ? -17.562 -50 -14.242 1 73.81 759 SER A O 1
ATOM 5960 N N . PRO A 1 760 ? -18.141 -52.125 -13.805 1 75.88 760 PRO A N 1
ATOM 5961 C CA . PRO A 1 760 ? -18.094 -51.906 -12.359 1 75.88 760 PRO A CA 1
ATOM 5962 C C . PRO A 1 760 ? -16.766 -51.312 -11.891 1 75.88 760 PRO A C 1
ATOM 5964 O O . PRO A 1 760 ? -15.711 -51.688 -12.406 1 75.88 760 PRO A O 1
ATOM 5967 N N . LEU A 1 761 ? -16.922 -50.25 -11.078 1 85.75 761 LEU A N 1
ATOM 5968 C CA . LEU A 1 761 ? -15.75 -49.719 -10.414 1 85.75 761 LEU A CA 1
ATOM 5969 C C . LEU A 1 761 ? -15.352 -50.594 -9.227 1 85.75 761 LEU A C 1
ATOM 5971 O O . LEU A 1 761 ? -16.219 -51.125 -8.523 1 85.75 761 LEU A O 1
ATOM 5975 N N . SER A 1 762 ? -14.141 -50.812 -9.109 1 89 762 SER A N 1
ATOM 5976 C CA . SER A 1 762 ? -13.625 -51.594 -7.98 1 89 762 SER A CA 1
ATOM 5977 C C . SER A 1 762 ? -12.312 -51 -7.469 1 89 762 SER A C 1
ATOM 5979 O O . SER A 1 762 ? -11.68 -50.188 -8.156 1 89 762 SER A O 1
ATOM 5981 N N . GLY A 1 763 ? -12 -51.312 -6.289 1 92.69 763 GLY A N 1
ATOM 5982 C CA . GLY A 1 763 ? -10.758 -50.875 -5.676 1 92.69 763 GLY A CA 1
ATOM 5983 C C . GLY A 1 763 ? -10.469 -51.531 -4.348 1 92.69 763 GLY A C 1
ATOM 5984 O O . GLY A 1 763 ? -11.273 -52.312 -3.857 1 92.69 763 GLY A O 1
ATOM 5985 N N . SER A 1 764 ? -9.32 -51.312 -3.852 1 94.94 764 SER A N 1
ATOM 5986 C CA . SER A 1 764 ? -8.898 -51.875 -2.57 1 94.94 764 SER A CA 1
ATOM 5987 C C . SER A 1 764 ? -7.957 -50.938 -1.839 1 94.94 764 SER A C 1
ATOM 5989 O O . SER A 1 764 ? -7.441 -49.969 -2.432 1 94.94 764 SER A O 1
ATOM 5991 N N . SER A 1 765 ? -7.855 -51.156 -0.599 1 96.25 765 SER A N 1
ATOM 5992 C CA . SER A 1 765 ? -6.906 -50.469 0.276 1 96.25 765 SER A CA 1
ATOM 5993 C C . SER A 1 765 ? -6.332 -51.406 1.319 1 96.25 765 SER A C 1
ATOM 5995 O O . SER A 1 765 ? -7.043 -52.281 1.83 1 96.25 765 SER A O 1
ATOM 5997 N N . GLU A 1 766 ? -5.09 -51.312 1.568 1 96.5 766 GLU A N 1
ATOM 5998 C CA . GLU A 1 766 ? -4.398 -52.125 2.572 1 96.5 766 GLU A CA 1
ATOM 5999 C C . GLU A 1 766 ? -3.807 -51.25 3.672 1 96.5 766 GLU A C 1
ATOM 6001 O O . GLU A 1 766 ? -3.307 -50.156 3.398 1 96.5 766 GLU A O 1
ATOM 6006 N N . LEU A 1 767 ? -3.836 -51.75 4.871 1 96.5 767 LEU A N 1
ATOM 6007 C CA . LEU A 1 767 ? -3.354 -51 6.023 1 96.5 767 LEU A CA 1
ATOM 6008 C C . LEU A 1 767 ? -2.506 -51.875 6.934 1 96.5 767 LEU A C 1
ATOM 6010 O O . LEU A 1 767 ? -3.012 -52.844 7.512 1 96.5 767 LEU A O 1
ATOM 6014 N N . ALA A 1 768 ? -1.218 -51.562 6.941 1 95.25 768 ALA A N 1
ATOM 6015 C CA . ALA A 1 768 ? -0.371 -52.125 7.992 1 95.25 768 ALA A CA 1
ATOM 6016 C C . ALA A 1 768 ? -0.631 -51.438 9.328 1 95.25 768 ALA A C 1
ATOM 6018 O O . ALA A 1 768 ? -0.774 -50.188 9.383 1 95.25 768 ALA A O 1
ATOM 6019 N N . LEU A 1 769 ? -0.671 -52.156 10.414 1 94.62 769 LEU A N 1
ATOM 6020 C CA . LEU A 1 769 ? -1.077 -51.625 11.703 1 94.62 769 LEU A CA 1
ATOM 6021 C C . LEU A 1 769 ? 0.139 -51.219 12.531 1 94.62 769 LEU A C 1
ATOM 6023 O O . LEU A 1 769 ? -0.004 -50.688 13.641 1 94.62 769 LEU A O 1
ATOM 6027 N N . VAL A 1 770 ? 1.324 -51.5 12.055 1 94.25 770 VAL A N 1
ATOM 6028 C CA . VAL A 1 770 ? 2.594 -51.062 12.617 1 94.25 770 VAL A CA 1
ATOM 6029 C C . VAL A 1 770 ? 3.525 -50.594 11.5 1 94.25 770 VAL A C 1
ATOM 6031 O O . VAL A 1 770 ? 3.219 -50.75 10.32 1 94.25 770 VAL A O 1
ATOM 6034 N N . LYS A 1 771 ? 4.594 -49.969 11.859 1 95.06 771 LYS A N 1
ATOM 6035 C CA . LYS A 1 771 ? 5.602 -49.625 10.867 1 95.06 771 LYS A CA 1
ATOM 6036 C C . LYS A 1 771 ? 6.164 -50.875 10.18 1 95.06 771 LYS A C 1
ATOM 6038 O O . LYS A 1 771 ? 6.285 -51.906 10.812 1 95.06 771 LYS A O 1
ATOM 6043 N N . TYR A 1 772 ? 6.508 -50.719 8.953 1 94.5 772 TYR A N 1
ATOM 6044 C CA . TYR A 1 772 ? 6.914 -51.875 8.164 1 94.5 772 TYR A CA 1
ATOM 6045 C C . TYR A 1 772 ? 8.172 -52.531 8.734 1 94.5 772 TYR A C 1
ATOM 6047 O O . TYR A 1 772 ? 8.367 -53.75 8.617 1 94.5 772 TYR A O 1
ATOM 6055 N N . LYS A 1 773 ? 9.016 -51.688 9.344 1 94.12 773 LYS A N 1
ATOM 6056 C CA . LYS A 1 773 ? 10.266 -52.219 9.898 1 94.12 773 LYS A CA 1
ATOM 6057 C C . LYS A 1 773 ? 9.984 -53.25 10.984 1 94.12 773 LYS A C 1
ATOM 6059 O O . LYS A 1 773 ? 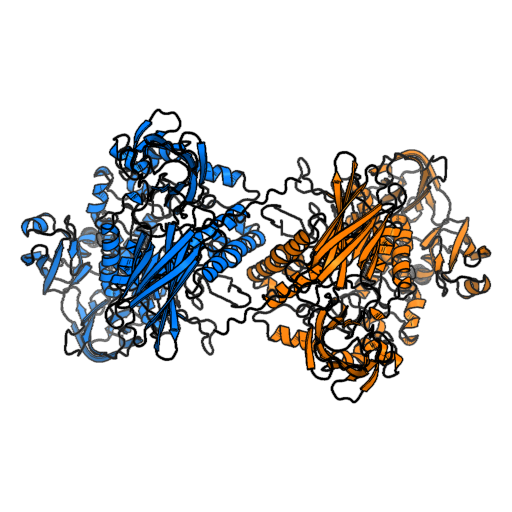10.859 -54.062 11.328 1 94.12 773 LYS A O 1
ATOM 6064 N N . ARG A 1 774 ? 8.75 -53.312 11.531 1 94.31 774 ARG A N 1
ATOM 6065 C CA . ARG A 1 774 ? 8.391 -54.219 12.609 1 94.31 774 ARG A CA 1
ATOM 6066 C C . ARG A 1 774 ? 7.707 -55.469 12.07 1 94.31 774 ARG A C 1
ATOM 6068 O O . ARG A 1 774 ? 7.316 -56.344 12.836 1 94.31 774 ARG A O 1
ATOM 6075 N N . ILE A 1 775 ? 7.539 -55.531 10.805 1 94.81 775 ILE A N 1
ATOM 6076 C CA . ILE A 1 775 ? 6.836 -56.656 10.164 1 94.81 775 ILE A CA 1
ATOM 6077 C C . ILE A 1 775 ? 7.844 -57.656 9.648 1 94.81 775 ILE A C 1
ATOM 6079 O O . ILE A 1 775 ? 8.852 -57.312 9.039 1 94.81 775 ILE A O 1
ATOM 6083 N N . ARG A 1 776 ? 7.586 -58.875 9.875 1 90.56 776 ARG A N 1
ATOM 6084 C CA . ARG A 1 776 ? 8.414 -59.938 9.312 1 90.56 776 ARG A CA 1
ATOM 6085 C C . ARG A 1 776 ? 7.918 -60.344 7.93 1 90.56 776 ARG A C 1
ATOM 6087 O O . ARG A 1 776 ? 7.215 -61.344 7.785 1 90.56 776 ARG A O 1
ATOM 6094 N N . LEU A 1 777 ? 8.406 -59.75 6.961 1 92.56 777 LEU A N 1
ATOM 6095 C CA . LEU A 1 777 ? 8.016 -60 5.578 1 92.56 777 LEU A CA 1
ATOM 6096 C C . LEU A 1 777 ? 8.648 -61.312 5.074 1 92.56 777 LEU A C 1
ATOM 6098 O O . LEU A 1 777 ? 9.742 -61.688 5.508 1 92.56 777 LEU A O 1
ATOM 6102 N N . ARG A 1 778 ? 7.977 -61.906 4.18 1 92.31 778 ARG A N 1
ATOM 6103 C CA . ARG A 1 778 ? 8.5 -63.094 3.51 1 92.31 778 ARG A CA 1
ATOM 6104 C C . ARG A 1 778 ? 8.852 -62.781 2.057 1 92.31 778 ARG A C 1
ATOM 6106 O O . ARG A 1 778 ? 8.359 -61.812 1.483 1 92.31 778 ARG A O 1
ATOM 6113 N N . ASP A 1 779 ? 9.734 -63.594 1.591 1 94.25 779 ASP A N 1
ATOM 6114 C CA . ASP A 1 779 ? 10.016 -63.469 0.162 1 94.25 779 ASP A CA 1
ATOM 6115 C C . ASP A 1 779 ? 8.734 -63.656 -0.659 1 94.25 779 ASP A C 1
ATOM 6117 O O . ASP A 1 779 ? 8.109 -64.688 -0.632 1 94.25 779 ASP A O 1
ATOM 6121 N N . PRO A 1 780 ? 8.398 -62.656 -1.354 1 95.06 780 PRO A N 1
ATOM 6122 C CA . PRO A 1 780 ? 7.156 -62.75 -2.119 1 95.06 780 PRO A CA 1
ATOM 6123 C C . PRO A 1 780 ? 7.219 -63.812 -3.203 1 95.06 780 PRO A C 1
ATOM 6125 O O . PRO A 1 780 ? 6.18 -64.312 -3.652 1 95.06 780 PRO A O 1
ATOM 6128 N N . GLY A 1 781 ? 8.445 -64.188 -3.596 1 94.19 781 GLY A N 1
ATOM 6129 C CA . GLY A 1 781 ? 8.602 -65.125 -4.676 1 94.19 781 GLY A CA 1
ATOM 6130 C C . GLY A 1 781 ? 7.98 -64.688 -5.98 1 94.19 781 GLY A C 1
ATOM 6131 O O . GLY A 1 781 ? 7.367 -65.5 -6.699 1 94.19 781 GLY A O 1
ATOM 6132 N N . ALA A 1 782 ? 8.016 -63.406 -6.266 1 94.81 782 ALA A N 1
ATOM 6133 C CA . ALA A 1 782 ? 7.426 -62.844 -7.484 1 94.81 782 ALA A CA 1
ATOM 6134 C C . ALA A 1 782 ? 8.219 -63.281 -8.719 1 94.81 782 ALA A C 1
ATOM 6136 O O . ALA A 1 782 ? 9.438 -63.094 -8.773 1 94.81 782 ALA A O 1
ATOM 6137 N N . ARG A 1 783 ? 7.574 -63.875 -9.633 1 94.38 783 ARG A N 1
ATOM 6138 C CA . ARG A 1 783 ? 8.219 -64.375 -10.859 1 94.38 783 ARG A CA 1
ATOM 6139 C C . ARG A 1 783 ? 7.309 -64.125 -12.07 1 94.38 783 ARG A C 1
ATOM 6141 O O . ARG A 1 783 ? 6.098 -64.312 -11.984 1 94.38 783 ARG A O 1
ATOM 6148 N N . VAL A 1 784 ? 7.867 -63.75 -13.164 1 96 784 VAL A N 1
ATOM 6149 C CA . VAL A 1 784 ? 7.113 -63.594 -14.398 1 96 784 VAL A CA 1
ATOM 6150 C C . VAL A 1 784 ? 6.945 -64.938 -15.086 1 96 784 VAL A C 1
ATOM 6152 O O . VAL A 1 784 ? 7.922 -65.562 -15.547 1 96 784 VAL A O 1
ATOM 6155 N N . ASP A 1 785 ? 5.738 -65.375 -15.188 1 95.56 785 ASP A N 1
ATOM 6156 C CA . ASP A 1 785 ? 5.441 -66.625 -15.805 1 95.56 785 ASP A CA 1
ATOM 6157 C C . ASP A 1 785 ? 5.41 -66.5 -17.328 1 95.56 785 ASP A C 1
ATOM 6159 O O . ASP A 1 785 ? 5.844 -67.438 -18.031 1 95.56 785 ASP A O 1
ATOM 6163 N N . SER A 1 786 ? 4.828 -65.438 -17.734 1 96.06 786 SER A N 1
ATOM 6164 C CA . SER A 1 786 ? 4.742 -65.25 -19.172 1 96.06 786 SER A CA 1
ATOM 6165 C C . SER A 1 786 ? 4.621 -63.75 -19.531 1 96.06 786 SER A C 1
ATOM 6167 O O . SER A 1 786 ? 4.125 -62.938 -18.734 1 96.06 786 SER A O 1
ATOM 6169 N N . ILE A 1 787 ? 5.113 -63.344 -20.625 1 96.69 787 ILE A N 1
ATOM 6170 C CA . ILE A 1 787 ? 4.938 -62.062 -21.297 1 96.69 787 ILE A CA 1
ATOM 6171 C C . ILE A 1 787 ? 4.383 -62.281 -22.703 1 96.69 787 ILE A C 1
ATOM 6173 O O . ILE A 1 787 ? 4.973 -63.031 -23.5 1 96.69 787 ILE A O 1
ATOM 6177 N N . VAL A 1 788 ? 3.209 -61.719 -22.969 1 96.88 788 VAL A N 1
ATOM 6178 C CA . VAL A 1 788 ? 2.559 -61.938 -24.25 1 96.88 788 VAL A CA 1
ATOM 6179 C C . VAL A 1 788 ? 2.312 -60.594 -24.938 1 96.88 788 VAL A C 1
ATOM 6181 O O . VAL A 1 788 ? 1.977 -59.594 -24.281 1 96.88 788 VAL A O 1
ATOM 6184 N N . GLN A 1 789 ? 2.508 -60.594 -26.234 1 95.69 789 GLN A N 1
ATOM 6185 C CA . GLN A 1 789 ? 2.219 -59.438 -27.031 1 95.69 789 GLN A CA 1
ATOM 6186 C C . GLN A 1 789 ? 0.714 -59.188 -27.172 1 95.69 789 GLN A C 1
ATOM 6188 O O . GLN A 1 789 ? 0.007 -60.031 -27.75 1 95.69 789 GLN A O 1
ATOM 6193 N N . SER A 1 790 ? 0.214 -58.156 -26.609 1 94.31 790 SER A N 1
ATOM 6194 C CA . SER A 1 790 ? -1.215 -57.875 -26.703 1 94.31 790 SER A CA 1
ATOM 6195 C C . SER A 1 790 ? -1.514 -56.812 -27.766 1 94.31 790 SER A C 1
ATOM 6197 O O . SER A 1 790 ? -2.621 -56.781 -28.297 1 94.31 790 SER A O 1
ATOM 6199 N N . ALA A 1 791 ? -0.669 -55.906 -28.062 1 95.25 791 ALA A N 1
ATOM 6200 C CA . ALA A 1 791 ? -0.633 -54.938 -29.156 1 95.25 791 ALA A CA 1
ATOM 6201 C C . ALA A 1 791 ? 0.803 -54.625 -29.578 1 95.25 791 ALA A C 1
ATOM 6203 O O . ALA A 1 791 ? 1.751 -55.031 -28.891 1 95.25 791 ALA A O 1
ATOM 6204 N N . PRO A 1 792 ? 0.936 -53.969 -30.734 1 95 792 PRO A N 1
ATOM 6205 C CA . PRO A 1 792 ? 2.309 -53.719 -31.172 1 95 792 PRO A CA 1
ATOM 6206 C C . PRO A 1 792 ? 3.146 -53 -30.109 1 95 792 PRO A C 1
ATOM 6208 O O . PRO A 1 792 ? 4.34 -53.281 -29.969 1 95 792 PRO A O 1
ATOM 6211 N N . ASN A 1 793 ? 2.578 -52.125 -29.391 1 95.62 793 ASN A N 1
ATOM 6212 C CA . ASN A 1 793 ? 3.33 -51.406 -28.391 1 95.62 793 ASN A CA 1
ATOM 6213 C C . ASN A 1 793 ? 2.902 -51.75 -26.969 1 95.62 793 ASN A C 1
ATOM 6215 O O . ASN A 1 793 ? 3.127 -51 -26.031 1 95.62 793 ASN A O 1
ATOM 6219 N N . ARG A 1 794 ? 2.213 -52.875 -26.766 1 96.81 794 ARG A N 1
ATOM 6220 C CA . ARG A 1 794 ? 1.723 -53.281 -25.453 1 96.81 794 ARG A CA 1
ATOM 6221 C C . ARG A 1 794 ? 2.012 -54.75 -25.172 1 96.81 794 ARG A C 1
ATOM 6223 O O . ARG A 1 794 ? 1.793 -55.594 -26.031 1 96.81 794 ARG A O 1
ATOM 6230 N N . LEU A 1 795 ? 2.551 -55.031 -24.078 1 97.31 795 LEU A N 1
ATOM 6231 C CA . LEU A 1 795 ? 2.857 -56.375 -23.594 1 97.31 795 LEU A CA 1
ATOM 6232 C C . LEU A 1 795 ? 2.107 -56.656 -22.297 1 97.31 795 LEU A C 1
ATOM 6234 O O . LEU A 1 795 ? 1.988 -55.781 -21.438 1 97.31 795 LEU A O 1
ATOM 6238 N N . THR A 1 796 ? 1.546 -57.812 -22.156 1 97.38 796 THR A N 1
ATOM 6239 C CA . THR A 1 796 ? 0.868 -58.25 -20.953 1 97.38 796 THR A CA 1
ATOM 6240 C C . THR A 1 796 ? 1.732 -59.25 -20.172 1 97.38 796 THR A C 1
ATOM 6242 O O . THR A 1 796 ? 2.24 -60.219 -20.75 1 97.38 796 THR A O 1
ATOM 6245 N N . LEU A 1 797 ? 1.927 -59 -18.953 1 97.12 797 LEU A N 1
ATOM 6246 C CA . LEU A 1 797 ? 2.727 -59.844 -18.062 1 97.12 797 LEU A CA 1
ATOM 6247 C C . LEU A 1 797 ? 1.837 -60.594 -17.094 1 97.12 797 LEU A C 1
ATOM 6249 O O . LEU A 1 797 ? 0.897 -60.062 -16.531 1 97.12 797 LEU A O 1
ATOM 6253 N N . ARG A 1 798 ? 2.072 -61.875 -17 1 96.88 798 ARG A N 1
ATOM 6254 C CA . ARG A 1 798 ? 1.53 -62.719 -15.922 1 96.88 798 ARG A CA 1
ATOM 6255 C C . ARG A 1 798 ? 2.578 -62.969 -14.844 1 96.88 798 ARG A C 1
ATOM 6257 O O . ARG A 1 798 ? 3.639 -63.531 -15.125 1 96.88 798 ARG A O 1
ATOM 6264 N N . VAL A 1 799 ? 2.316 -62.5 -13.656 1 97.12 799 VAL A N 1
ATOM 6265 C CA . VAL A 1 799 ? 3.291 -62.594 -12.57 1 97.12 799 VAL A CA 1
ATOM 6266 C C . VAL A 1 799 ? 2.738 -63.438 -11.438 1 97.12 799 VAL A C 1
ATOM 6268 O O . VAL A 1 799 ? 1.639 -63.188 -10.938 1 97.12 799 VAL A O 1
ATOM 6271 N N . ALA A 1 800 ? 3.482 -64.438 -11.062 1 96.62 800 ALA A N 1
ATOM 6272 C CA . ALA A 1 800 ? 3.117 -65.25 -9.906 1 96.62 800 ALA A CA 1
ATOM 6273 C C . ALA A 1 800 ? 3.717 -64.688 -8.625 1 96.62 800 ALA A C 1
ATOM 6275 O O . ALA A 1 800 ? 4.871 -64.25 -8.609 1 96.62 800 ALA A O 1
ATOM 6276 N N . VAL A 1 801 ? 2.947 -64.625 -7.605 1 96.62 801 VAL A N 1
ATOM 6277 C CA . VAL A 1 801 ? 3.373 -64.125 -6.289 1 96.62 801 VAL A CA 1
ATOM 6278 C C . VAL A 1 801 ? 3.039 -65.188 -5.238 1 96.62 801 VAL A C 1
ATOM 6280 O O . VAL A 1 801 ? 1.892 -65.625 -5.137 1 96.62 801 VAL A O 1
ATOM 6283 N N . GLN A 1 802 ? 4.016 -65.562 -4.426 1 95.25 802 GLN A N 1
ATOM 6284 C CA . GLN A 1 802 ? 3.854 -66.688 -3.49 1 95.25 802 GLN A CA 1
ATOM 6285 C C . GLN A 1 802 ? 3.449 -66.188 -2.107 1 95.25 802 GLN A C 1
ATOM 6287 O O . GLN A 1 802 ? 2.742 -66.875 -1.37 1 95.25 802 GLN A O 1
ATOM 6292 N N . ASN A 1 803 ? 3.982 -65.125 -1.686 1 95.25 803 ASN A N 1
ATOM 6293 C CA . ASN A 1 803 ? 3.66 -64.5 -0.425 1 95.25 803 ASN A CA 1
ATOM 6294 C C . ASN A 1 803 ? 3.271 -63.031 -0.641 1 95.25 803 ASN A C 1
ATOM 6296 O O . ASN A 1 803 ? 3.418 -62.5 -1.743 1 95.25 803 ASN A O 1
ATOM 6300 N N . VAL A 1 804 ? 2.818 -62.406 0.445 1 96.38 804 VAL A N 1
ATOM 6301 C CA . VAL A 1 804 ? 2.402 -61 0.346 1 96.38 804 VAL A CA 1
ATOM 6302 C C . VAL A 1 804 ? 3.586 -60.156 -0.086 1 96.38 804 VAL A C 1
ATOM 6304 O O . VAL A 1 804 ? 4.672 -60.25 0.487 1 96.38 804 VAL A O 1
ATOM 6307 N N . ALA A 1 805 ? 3.395 -59.406 -1.146 1 96.38 805 ALA A N 1
ATOM 6308 C CA . ALA A 1 805 ? 4.414 -58.469 -1.619 1 96.38 805 ALA A CA 1
ATOM 6309 C C . ALA A 1 805 ? 3.994 -57.031 -1.358 1 96.38 805 ALA A C 1
ATOM 6311 O O . ALA A 1 805 ? 2.9 -56.625 -1.75 1 96.38 805 ALA A O 1
ATOM 6312 N N . VAL A 1 806 ? 4.836 -56.312 -0.614 1 95.94 806 VAL A N 1
ATOM 6313 C CA . VAL A 1 806 ? 4.598 -54.906 -0.354 1 95.94 806 VAL A CA 1
ATOM 6314 C C . VAL A 1 806 ? 5.445 -54.062 -1.3 1 95.94 806 VAL A C 1
ATOM 6316 O O . VAL A 1 806 ? 6.656 -54.25 -1.411 1 95.94 806 VAL A O 1
ATOM 6319 N N . MET A 1 807 ? 4.773 -53.125 -2.041 1 96.12 807 MET A N 1
ATOM 6320 C CA . MET A 1 807 ? 5.414 -52.219 -2.992 1 96.12 807 MET A CA 1
ATOM 6321 C C . MET A 1 807 ? 6.145 -53 -4.078 1 96.12 807 MET A C 1
ATOM 6323 O O . MET A 1 807 ? 7.324 -52.781 -4.336 1 96.12 807 MET A O 1
ATOM 6327 N N . LEU A 1 808 ? 5.445 -53.969 -4.574 1 96.75 808 LEU A N 1
ATOM 6328 C CA . LEU A 1 808 ? 5.969 -54.719 -5.719 1 96.75 808 LEU A CA 1
ATOM 6329 C C . LEU A 1 808 ? 6.109 -53.781 -6.93 1 96.75 808 LEU A C 1
ATOM 6331 O O . LEU A 1 808 ? 5.113 -53.281 -7.449 1 96.75 808 LEU A O 1
ATOM 6335 N N . PHE A 1 809 ? 7.309 -53.594 -7.332 1 96.81 809 PHE A N 1
ATOM 6336 C CA . PHE A 1 809 ? 7.613 -52.531 -8.297 1 96.81 809 PHE A CA 1
ATOM 6337 C C . PHE A 1 809 ? 8.336 -53.094 -9.508 1 96.81 809 PHE A C 1
ATOM 6339 O O . PHE A 1 809 ? 9.32 -53.844 -9.367 1 96.81 809 PHE A O 1
ATOM 6346 N N . PHE A 1 810 ? 7.797 -52.781 -10.688 1 96.19 810 PHE A N 1
ATOM 6347 C CA . PHE A 1 810 ? 8.352 -53.219 -11.961 1 96.19 810 PHE A CA 1
ATOM 6348 C C . PHE A 1 810 ? 9.062 -52.062 -12.656 1 96.19 810 PHE A C 1
ATOM 6350 O O . PHE A 1 810 ? 8.5 -50.969 -12.789 1 96.19 810 PHE A O 1
ATOM 6357 N N . GLU A 1 811 ? 10.266 -52.281 -13.047 1 94.69 811 GLU A N 1
ATOM 6358 C CA . GLU A 1 811 ? 11.039 -51.25 -13.766 1 94.69 811 GLU A CA 1
ATOM 6359 C C . GLU A 1 811 ? 11.656 -51.844 -15.031 1 94.69 811 GLU A C 1
ATOM 6361 O O . GLU A 1 811 ? 11.938 -53.031 -15.102 1 94.69 811 GLU A O 1
ATOM 6366 N N . THR A 1 812 ? 11.797 -51.031 -16.031 1 94.25 812 THR A N 1
ATOM 6367 C CA . THR A 1 812 ? 12.445 -51.406 -17.281 1 94.25 812 THR A CA 1
ATOM 6368 C C . THR A 1 812 ? 13.18 -50.188 -17.875 1 94.25 812 THR A C 1
ATOM 6370 O O . THR A 1 812 ? 12.906 -49.062 -17.516 1 94.25 812 THR A O 1
ATOM 6373 N N . ASP A 1 813 ? 14.141 -50.469 -18.688 1 91.62 813 ASP A N 1
ATOM 6374 C CA . ASP A 1 813 ? 14.875 -49.406 -19.375 1 91.62 813 ASP A CA 1
ATOM 6375 C C . ASP A 1 813 ? 14.062 -48.844 -20.531 1 91.62 813 ASP A C 1
ATOM 6377 O O . ASP A 1 813 ? 14.383 -47.781 -21.078 1 91.62 813 ASP A O 1
ATOM 6381 N N . LEU A 1 814 ? 12.977 -49.5 -20.859 1 91.31 814 LEU A N 1
ATOM 6382 C CA . LEU A 1 814 ? 12.133 -49.094 -21.969 1 91.31 814 LEU A CA 1
ATOM 6383 C C . LEU A 1 814 ? 11.266 -47.906 -21.562 1 91.31 814 LEU A C 1
ATOM 6385 O O . LEU A 1 814 ? 10.922 -47.75 -20.391 1 91.31 814 LEU A O 1
ATOM 6389 N N . GLN A 1 815 ? 11 -47.156 -22.609 1 89.5 815 GLN A N 1
ATOM 6390 C CA . GLN A 1 815 ? 10.086 -46.031 -22.375 1 89.5 815 GLN A CA 1
ATOM 6391 C C . GLN A 1 815 ? 8.633 -46.5 -22.422 1 89.5 815 GLN A C 1
ATOM 6393 O O . GLN A 1 815 ? 8.203 -47.125 -23.391 1 89.5 815 GLN A O 1
ATOM 6398 N N . GLY A 1 816 ? 7.992 -46.188 -21.344 1 91.44 816 GLY A N 1
ATOM 6399 C CA . GLY A 1 816 ? 6.598 -46.594 -21.266 1 91.44 816 GLY A CA 1
ATOM 6400 C C . GLY A 1 816 ? 6.07 -46.625 -19.844 1 91.44 816 GLY A C 1
ATOM 6401 O O . GLY A 1 816 ? 6.68 -46.094 -18.938 1 91.44 816 GLY A O 1
ATOM 6402 N N . THR A 1 817 ? 4.859 -47.188 -19.781 1 93.31 817 THR A N 1
ATOM 6403 C CA . THR A 1 817 ? 4.188 -47.219 -18.484 1 93.31 817 THR A CA 1
ATOM 6404 C C . THR A 1 817 ? 3.555 -48.594 -18.25 1 93.31 817 THR A C 1
ATOM 6406 O O . THR A 1 817 ? 3.088 -49.25 -19.188 1 93.31 817 THR A O 1
ATOM 6409 N N . PHE A 1 818 ? 3.594 -49 -17.016 1 95.62 818 PHE A N 1
ATOM 6410 C CA . PHE A 1 818 ? 2.863 -50.188 -16.609 1 95.62 818 PHE A CA 1
ATOM 6411 C C . PHE A 1 818 ? 1.424 -49.844 -16.234 1 95.62 818 PHE A C 1
ATOM 6413 O O . PHE A 1 818 ? 1.146 -48.719 -15.758 1 95.62 818 PHE A O 1
ATOM 6420 N N . SER A 1 819 ? 0.514 -50.781 -16.531 1 94.88 819 SER A N 1
ATOM 6421 C CA . SER A 1 819 ? -0.889 -50.531 -16.188 1 94.88 819 SER A CA 1
ATOM 6422 C C . SER A 1 819 ? -1.086 -50.438 -14.688 1 94.88 819 SER A C 1
ATOM 6424 O O . SER A 1 819 ? -2.014 -49.75 -14.227 1 94.88 819 SER A O 1
ATOM 6426 N N . SER A 1 820 ? -0.3 -51.125 -13.969 1 93.69 820 SER A N 1
ATOM 6427 C CA . SER A 1 820 ? -0.25 -51.062 -12.508 1 93.69 820 SER A CA 1
ATOM 6428 C C . SER A 1 820 ? 1.159 -51.312 -11.992 1 93.69 820 SER A C 1
ATOM 6430 O O . SER A 1 820 ? 1.918 -52.062 -12.594 1 93.69 820 SER A O 1
ATOM 6432 N N . ASN A 1 821 ? 1.471 -50.656 -10.961 1 95.88 821 ASN A N 1
ATOM 6433 C CA . ASN A 1 821 ? 2.787 -50.781 -10.344 1 95.88 821 ASN A CA 1
ATOM 6434 C C . ASN A 1 821 ? 2.758 -50.375 -8.875 1 95.88 821 ASN A C 1
ATOM 6436 O O . ASN A 1 821 ? 1.715 -49.969 -8.359 1 95.88 821 ASN A O 1
ATOM 6440 N N . ALA A 1 822 ? 3.891 -50.594 -8.117 1 94.19 822 ALA A N 1
ATOM 6441 C CA . ALA A 1 822 ? 3.984 -50.344 -6.688 1 94.19 822 ALA A CA 1
ATOM 6442 C C . ALA A 1 822 ? 2.877 -51.062 -5.926 1 94.19 822 ALA A C 1
ATOM 6444 O O . ALA A 1 822 ? 2.158 -50.438 -5.129 1 94.19 822 ALA A O 1
ATOM 6445 N N . LEU A 1 823 ? 2.697 -52.312 -6.094 1 91.88 823 LEU A N 1
ATOM 6446 C CA . LEU A 1 823 ? 1.499 -53.031 -5.719 1 91.88 823 LEU A CA 1
ATOM 6447 C C . LEU A 1 823 ? 1.646 -53.656 -4.324 1 91.88 823 LEU A C 1
ATOM 6449 O O . LEU A 1 823 ? 2.742 -54.062 -3.932 1 91.88 823 LEU A O 1
ATOM 6453 N N . PHE A 1 824 ? 0.604 -53.531 -3.631 1 94.44 824 PHE A N 1
ATOM 6454 C CA . PHE A 1 824 ? 0.386 -54.469 -2.521 1 94.44 824 PHE A CA 1
ATOM 6455 C C . PHE A 1 824 ? -0.271 -55.75 -3.008 1 94.44 824 PHE A C 1
ATOM 6457 O O . PHE A 1 824 ? -1.485 -55.781 -3.215 1 94.44 824 PHE A O 1
ATOM 6464 N N . ALA A 1 825 ? 0.534 -56.812 -3.164 1 95.44 825 ALA A N 1
ATOM 6465 C CA . ALA A 1 825 ? 0.043 -58 -3.854 1 95.44 825 ALA A CA 1
ATOM 6466 C C . ALA A 1 825 ? -0.144 -59.156 -2.879 1 95.44 825 ALA A C 1
ATOM 6468 O O . ALA A 1 825 ? 0.726 -59.438 -2.047 1 95.44 825 ALA A O 1
ATOM 6469 N N . LEU A 1 826 ? -1.275 -59.781 -3.023 1 96.12 826 LEU A N 1
ATOM 6470 C CA . LEU A 1 826 ? -1.527 -61.031 -2.334 1 96.12 826 LEU A CA 1
ATOM 6471 C C . LEU A 1 826 ? -1.009 -62.219 -3.148 1 96.12 826 LEU A C 1
ATOM 6473 O O . LEU A 1 826 ? -0.731 -62.062 -4.344 1 96.12 826 LEU A O 1
ATOM 6477 N N . PRO A 1 827 ? -0.815 -63.312 -2.422 1 96.12 827 PRO A N 1
ATOM 6478 C CA . PRO A 1 827 ? -0.403 -64.5 -3.191 1 96.12 827 PRO A CA 1
ATOM 6479 C C . PRO A 1 827 ? -1.377 -64.812 -4.316 1 96.12 827 PRO A C 1
ATOM 6481 O O . PRO A 1 827 ? -2.594 -64.75 -4.141 1 96.12 827 PRO A O 1
ATOM 6484 N N . GLY A 1 828 ? -0.77 -65.25 -5.43 1 96.19 828 GLY A N 1
ATOM 6485 C CA . GLY A 1 828 ? -1.57 -65.5 -6.609 1 96.19 828 GLY A CA 1
ATOM 6486 C C . GLY A 1 828 ? -0.929 -65.062 -7.898 1 96.19 828 GLY A C 1
ATOM 6487 O O . GLY A 1 828 ? 0.298 -65 -8 1 96.19 828 GLY A O 1
ATOM 6488 N N . THR A 1 829 ? -1.797 -64.875 -8.844 1 95.75 829 THR A N 1
ATOM 6489 C CA . THR A 1 829 ? -1.321 -64.438 -10.148 1 95.75 829 THR A CA 1
ATOM 6490 C C . THR A 1 829 ? -1.766 -63 -10.438 1 95.75 829 THR A C 1
ATOM 6492 O O . THR A 1 829 ? -2.945 -62.656 -10.289 1 95.75 829 THR A O 1
ATOM 6495 N N . LEU A 1 830 ? -0.821 -62.188 -10.758 1 94.75 830 LEU A N 1
ATOM 6496 C CA . LEU A 1 830 ? -1.074 -60.812 -11.164 1 94.75 830 LEU A CA 1
ATOM 6497 C C . LEU A 1 830 ? -0.989 -60.656 -12.68 1 94.75 830 LEU A C 1
ATOM 6499 O O . LEU A 1 830 ? -0.117 -61.25 -13.312 1 94.75 830 LEU A O 1
ATOM 6503 N N . LEU A 1 831 ? -1.963 -59.969 -13.219 1 94.75 831 LEU A N 1
ATOM 6504 C CA . LEU A 1 831 ? -1.924 -59.594 -14.625 1 94.75 831 LEU A CA 1
ATOM 6505 C C . LEU A 1 831 ? -1.687 -58.094 -14.773 1 94.75 831 LEU A C 1
ATOM 6507 O O . LEU A 1 831 ? -2.42 -57.281 -14.203 1 94.75 831 LEU A O 1
ATOM 6511 N N . LEU A 1 832 ? -0.617 -57.688 -15.414 1 94.62 832 LEU A N 1
ATOM 6512 C CA . LEU A 1 832 ? -0.375 -56.281 -15.719 1 94.62 832 LEU A CA 1
ATOM 6513 C C . LEU A 1 832 ? 0.176 -56.125 -17.141 1 94.62 832 LEU A C 1
ATOM 6515 O O . LEU A 1 832 ? 0.573 -57.094 -17.766 1 94.62 832 LEU A O 1
ATOM 6519 N N . SER A 1 833 ? 0.085 -54.969 -17.672 1 96.5 833 SER A N 1
ATOM 6520 C CA . SER A 1 833 ? 0.588 -54.688 -19.016 1 96.5 833 SER A CA 1
ATOM 6521 C C . SER A 1 833 ? 1.616 -53.562 -19 1 96.5 833 SER A C 1
ATOM 6523 O O . SER A 1 833 ? 1.61 -52.719 -18.109 1 96.5 833 SER A O 1
ATOM 6525 N N . PHE A 1 834 ? 2.553 -53.594 -19.875 1 96 834 PHE A N 1
ATOM 6526 C CA . PHE A 1 834 ? 3.496 -52.531 -20.203 1 96 834 PHE A CA 1
ATOM 6527 C C . PHE A 1 834 ? 3.18 -51.938 -21.562 1 96 834 PHE A C 1
ATOM 6529 O O . PHE A 1 834 ? 3.105 -52.625 -22.562 1 96 834 PHE A O 1
ATOM 6536 N N . THR A 1 835 ? 2.891 -50.656 -21.625 1 95.19 835 THR A N 1
ATOM 6537 C CA . THR A 1 835 ? 2.664 -49.938 -22.875 1 95.19 835 THR A CA 1
ATOM 6538 C C . THR A 1 835 ? 3.863 -49.062 -23.203 1 95.19 835 THR A C 1
ATOM 6540 O O . THR A 1 835 ? 4.168 -48.094 -22.469 1 95.19 835 THR A O 1
ATOM 6543 N N . ALA A 1 836 ? 4.441 -49.344 -24.328 1 93.12 836 ALA A N 1
ATOM 6544 C CA . ALA A 1 836 ? 5.621 -48.594 -24.75 1 93.12 836 ALA A CA 1
ATOM 6545 C C . ALA A 1 836 ? 5.219 -47.281 -25.422 1 93.12 836 ALA A C 1
ATOM 6547 O O . ALA A 1 836 ? 4.156 -47.188 -26.047 1 93.12 836 ALA A O 1
ATOM 6548 N N . ARG A 1 837 ? 6.027 -46.281 -25.312 1 87.81 837 ARG A N 1
ATOM 6549 C CA . ARG A 1 837 ? 5.797 -45 -25.969 1 87.81 837 ARG A CA 1
ATOM 6550 C C . ARG A 1 837 ? 6.078 -45.094 -27.453 1 87.81 837 ARG A C 1
ATOM 6552 O O . ARG A 1 837 ? 5.547 -44.312 -28.25 1 87.81 837 ARG A O 1
ATOM 6559 N N . VAL A 1 838 ? 6.859 -46.031 -27.797 1 84.81 838 VAL A N 1
ATOM 6560 C CA . VAL A 1 838 ? 7.176 -46.25 -29.219 1 84.81 838 VAL A CA 1
ATOM 6561 C C . VAL A 1 838 ? 6.102 -47.125 -29.859 1 84.81 838 VAL A C 1
ATOM 6563 O O . VAL A 1 838 ? 5.27 -47.719 -29.172 1 84.81 838 VAL A O 1
ATOM 6566 N N . ASP A 1 839 ? 6.215 -47.188 -31.125 1 86.44 839 ASP A N 1
ATOM 6567 C CA . ASP A 1 839 ? 5.156 -47.844 -31.891 1 86.44 839 ASP A CA 1
ATOM 6568 C C . ASP A 1 839 ? 5.203 -49.344 -31.734 1 86.44 839 ASP A C 1
ATOM 6570 O O . ASP A 1 839 ? 4.203 -50.031 -31.953 1 86.44 839 ASP A O 1
ATOM 6574 N N . ALA A 1 840 ? 6.41 -49.844 -31.359 1 90.31 840 ALA A N 1
ATOM 6575 C CA . ALA A 1 840 ? 6.52 -51.312 -31.219 1 90.31 840 ALA A CA 1
ATOM 6576 C C . ALA A 1 840 ? 7.539 -51.656 -30.141 1 90.31 840 ALA A C 1
ATOM 6578 O O . ALA A 1 840 ? 8.555 -50.969 -29.984 1 90.31 840 ALA A O 1
ATOM 6579 N N . VAL A 1 841 ? 7.215 -52.688 -29.406 1 93.62 841 VAL A N 1
ATOM 6580 C CA . VAL A 1 841 ? 8.094 -53.219 -28.391 1 93.62 841 VAL A CA 1
ATOM 6581 C C . VAL A 1 841 ? 8.047 -54.75 -28.438 1 93.62 841 VAL A C 1
ATOM 6583 O O . VAL A 1 841 ? 6.992 -55.344 -28.703 1 93.62 841 VAL A O 1
ATOM 6586 N N . SER A 1 842 ? 9.172 -55.469 -28.203 1 95.06 842 SER A N 1
ATOM 6587 C CA . SER A 1 842 ? 9.203 -56.906 -28.25 1 95.06 842 SER A CA 1
ATOM 6588 C C . SER A 1 842 ? 9.234 -57.531 -26.844 1 95.06 842 SER A C 1
ATOM 6590 O O . SER A 1 842 ? 9.68 -56.875 -25.891 1 95.06 842 SER A O 1
ATOM 6592 N N . VAL A 1 843 ? 8.797 -58.719 -26.781 1 95.94 843 VAL A N 1
ATOM 6593 C CA . VAL A 1 843 ? 8.852 -59.469 -25.547 1 95.94 843 VAL A CA 1
ATOM 6594 C C . VAL A 1 843 ? 10.305 -59.594 -25.078 1 95.94 843 VAL A C 1
ATOM 6596 O O . VAL A 1 843 ? 10.594 -59.469 -23.891 1 95.94 843 VAL A O 1
ATOM 6599 N N . ALA A 1 844 ? 11.211 -59.812 -26 1 95.44 844 ALA A N 1
ATOM 6600 C CA . ALA A 1 844 ? 12.625 -59.969 -25.688 1 95.44 844 ALA A CA 1
ATOM 6601 C C . ALA A 1 844 ? 13.203 -58.688 -25.078 1 95.44 844 ALA A C 1
ATOM 6603 O O . ALA A 1 844 ? 14.016 -58.75 -24.156 1 95.44 844 ALA A O 1
ATOM 6604 N N . ASP A 1 845 ? 12.789 -57.625 -25.594 1 94.19 845 ASP A N 1
ATOM 6605 C CA . ASP A 1 845 ? 13.281 -56.344 -25.109 1 94.19 845 ASP A CA 1
ATOM 6606 C C . ASP A 1 845 ? 12.852 -56.094 -23.656 1 94.19 845 ASP A C 1
ATOM 6608 O O . ASP A 1 845 ? 13.656 -55.688 -22.828 1 94.19 845 ASP A O 1
ATOM 6612 N N . LEU A 1 846 ? 11.609 -56.281 -23.375 1 95.56 846 LEU A N 1
ATOM 6613 C CA . LEU A 1 846 ? 11.125 -56.094 -22 1 95.56 846 LEU A CA 1
ATOM 6614 C C . LEU A 1 846 ? 11.781 -57.094 -21.047 1 95.56 846 LEU A C 1
ATOM 6616 O O . LEU A 1 846 ? 12.18 -56.719 -19.938 1 95.56 846 LEU A O 1
ATOM 6620 N N . ARG A 1 847 ? 11.898 -58.375 -21.5 1 94.56 847 ARG A N 1
ATOM 6621 C CA . ARG A 1 847 ? 12.469 -59.406 -20.641 1 94.56 847 ARG A CA 1
ATOM 6622 C C . ARG A 1 847 ? 13.906 -59.062 -20.266 1 94.56 847 ARG A C 1
ATOM 6624 O O . ARG A 1 847 ? 14.344 -59.375 -19.156 1 94.56 847 ARG A O 1
ATOM 6631 N N . ARG A 1 848 ? 14.609 -58.531 -21.156 1 93.94 848 ARG A N 1
ATOM 6632 C CA . ARG A 1 848 ? 16.031 -58.25 -20.953 1 93.94 848 ARG A CA 1
ATOM 6633 C C . ARG A 1 848 ? 16.219 -57.156 -19.906 1 93.94 848 ARG A C 1
ATOM 6635 O O . ARG A 1 848 ? 17.188 -57.156 -19.156 1 93.94 848 ARG A O 1
ATOM 6642 N N . SER A 1 849 ? 15.289 -56.281 -19.812 1 93.75 849 SER A N 1
ATOM 6643 C CA . SER A 1 849 ? 15.531 -55.094 -18.984 1 93.75 849 SER A CA 1
ATOM 6644 C C . SER A 1 849 ? 14.594 -55.062 -17.781 1 93.75 849 SER A C 1
ATOM 6646 O O . SER A 1 849 ? 14.703 -54.188 -16.922 1 93.75 849 SER A O 1
ATOM 6648 N N . LEU A 1 850 ? 13.672 -55.969 -17.656 1 95.88 850 LEU A N 1
ATOM 6649 C CA . LEU A 1 850 ? 12.664 -55.969 -16.609 1 95.88 850 LEU A CA 1
ATOM 6650 C C . LEU A 1 850 ? 13.281 -56.281 -15.258 1 95.88 850 LEU A C 1
ATOM 6652 O O . LEU A 1 850 ? 14.023 -57.281 -15.125 1 95.88 850 LEU A O 1
ATOM 6656 N N . ARG A 1 851 ? 13.07 -55.438 -14.312 1 94.69 851 ARG A N 1
ATOM 6657 C CA . ARG A 1 851 ? 13.461 -55.656 -12.922 1 94.69 851 ARG A CA 1
ATOM 6658 C C . ARG A 1 851 ? 12.242 -55.594 -12.008 1 94.69 851 ARG A C 1
ATOM 6660 O O . ARG A 1 851 ? 11.359 -54.75 -12.18 1 94.69 851 ARG A O 1
ATOM 6667 N N . ILE A 1 852 ? 12.172 -56.531 -11.047 1 95.94 852 ILE A N 1
ATOM 6668 C CA . ILE A 1 852 ? 11.094 -56.625 -10.078 1 95.94 852 ILE A CA 1
ATOM 6669 C C . ILE A 1 852 ? 11.656 -56.5 -8.664 1 95.94 852 ILE A C 1
ATOM 6671 O O . ILE A 1 852 ? 12.547 -57.281 -8.289 1 95.94 852 ILE A O 1
ATOM 6675 N N . THR A 1 853 ? 11.258 -55.531 -7.965 1 95.5 853 THR A N 1
ATOM 6676 C CA . THR A 1 853 ? 11.711 -55.281 -6.594 1 95.5 853 THR A CA 1
ATOM 6677 C C . THR A 1 853 ? 10.516 -55.125 -5.656 1 95.5 853 THR A C 1
ATOM 6679 O O . THR A 1 853 ? 9.5 -54.531 -6.043 1 95.5 853 THR A O 1
ATOM 6682 N N . SER A 1 854 ? 10.555 -55.688 -4.449 1 96.12 854 SER A N 1
ATOM 6683 C CA . SER A 1 854 ? 9.594 -55.438 -3.379 1 96.12 854 SER A CA 1
ATOM 6684 C C . SER A 1 854 ? 10.281 -54.875 -2.131 1 96.12 854 SER A C 1
ATOM 6686 O O . SER A 1 854 ? 11.508 -54.844 -2.068 1 96.12 854 SER A O 1
ATOM 6688 N N . LEU A 1 855 ? 9.5 -54.469 -1.237 1 96.31 855 LEU A N 1
ATOM 6689 C CA . LEU A 1 855 ? 10.062 -53.969 0.018 1 96.31 855 LEU A CA 1
ATOM 6690 C C . LEU A 1 855 ? 10.922 -55.031 0.686 1 96.31 855 LEU A C 1
ATOM 6692 O O . LEU A 1 855 ? 11.945 -54.719 1.295 1 96.31 855 LEU A O 1
ATOM 6696 N N . TYR A 1 856 ? 10.523 -56.312 0.574 1 94.94 856 TYR A N 1
ATOM 6697 C CA . TYR A 1 856 ? 11.305 -57.438 1.125 1 94.94 856 TYR A CA 1
ATOM 6698 C C . TYR A 1 856 ? 12.719 -57.438 0.548 1 94.94 856 TYR A C 1
ATOM 6700 O O . TYR A 1 856 ? 13.695 -57.562 1.288 1 94.94 856 TYR A O 1
ATOM 6708 N N . ASP A 1 857 ? 12.805 -57.312 -0.737 1 93.94 857 ASP A N 1
ATOM 6709 C CA . ASP A 1 857 ? 14.094 -57.344 -1.419 1 93.94 857 ASP A CA 1
ATOM 6710 C C . ASP A 1 857 ? 14.977 -56.188 -0.963 1 93.94 857 ASP A C 1
ATOM 6712 O O . ASP A 1 857 ? 16.188 -56.312 -0.873 1 93.94 857 ASP A O 1
ATOM 6716 N N . ALA A 1 858 ? 14.359 -55.062 -0.715 1 93.38 858 ALA A N 1
ATOM 6717 C CA . ALA A 1 858 ? 15.078 -53.844 -0.386 1 93.38 858 ALA A CA 1
ATOM 6718 C C . ALA A 1 858 ? 15.602 -53.875 1.047 1 93.38 858 ALA A C 1
ATOM 6720 O O . ALA A 1 858 ? 16.672 -53.344 1.339 1 93.38 858 ALA A O 1
ATOM 6721 N N . VAL A 1 859 ? 14.891 -54.531 1.952 1 90.75 859 VAL A N 1
ATOM 6722 C CA . VAL A 1 859 ? 15.281 -54.438 3.355 1 90.75 859 VAL A CA 1
ATOM 6723 C C . VAL A 1 859 ? 15.875 -55.75 3.824 1 90.75 859 VAL A C 1
ATOM 6725 O O . VAL A 1 859 ? 16.312 -55.875 4.969 1 90.75 859 VAL A O 1
ATOM 6728 N N . ALA A 1 860 ? 15.711 -56.875 3.088 1 74.31 860 ALA A N 1
ATOM 6729 C CA . ALA A 1 860 ? 16.125 -58.219 3.498 1 74.31 860 ALA A CA 1
ATOM 6730 C C . ALA A 1 860 ? 17.578 -58.219 3.973 1 74.31 860 ALA A C 1
ATOM 6732 O O . ALA A 1 860 ? 17.938 -59 4.855 1 74.31 860 ALA A O 1
ATOM 6733 N N . ALA A 1 861 ? 18.422 -57.406 3.447 1 54.56 861 ALA A N 1
ATOM 6734 C CA . ALA A 1 861 ? 19.781 -57.5 3.971 1 54.56 861 ALA A CA 1
ATOM 6735 C C . ALA A 1 861 ? 19.828 -57.031 5.426 1 54.56 861 ALA A C 1
ATOM 6737 O O . ALA A 1 861 ? 20.797 -57.312 6.137 1 54.56 861 ALA A O 1
ATOM 6738 N N . THR A 1 862 ? 18.906 -56.281 5.93 1 49.41 862 THR A N 1
ATOM 6739 C CA . THR A 1 862 ? 18.875 -55.75 7.285 1 49.41 862 THR A CA 1
ATOM 6740 C C . THR A 1 862 ? 18.484 -56.812 8.289 1 49.41 862 THR A C 1
ATOM 6742 O O . THR A 1 862 ? 18.844 -56.75 9.469 1 49.41 862 THR A O 1
ATOM 6745 N N . ARG A 1 863 ? 17.625 -57.844 8.023 1 46.72 863 ARG A N 1
ATOM 6746 C CA . ARG A 1 863 ? 17.078 -58.812 8.984 1 46.72 863 ARG A CA 1
ATOM 6747 C C . ARG A 1 863 ? 18.094 -59.875 9.344 1 46.72 863 ARG A C 1
ATOM 6749 O O . ARG A 1 863 ? 17.875 -60.656 10.289 1 46.72 863 ARG A O 1
ATOM 6756 N N . LEU A 1 864 ? 18.984 -60.125 8.492 1 39 864 LEU A N 1
ATOM 6757 C CA . LEU A 1 864 ? 19.906 -61.156 8.938 1 39 864 LEU A CA 1
ATOM 6758 C C . LEU A 1 864 ? 20.609 -60.781 10.227 1 39 864 LEU A C 1
ATOM 6760 O O . LEU A 1 864 ? 21.141 -61.625 10.938 1 39 864 LEU A O 1
ATOM 6764 N N . VAL A 1 865 ? 20.703 -59.469 10.547 1 37.31 865 VAL A N 1
ATOM 6765 C CA . VAL A 1 865 ? 21.562 -59.188 11.688 1 37.31 865 VAL A CA 1
ATOM 6766 C C . VAL A 1 865 ? 20.781 -59.312 12.984 1 37.31 865 VAL A C 1
ATOM 6768 O O . VAL A 1 865 ? 21.359 -59.469 14.062 1 37.31 865 VAL A O 1
ATOM 6771 N N . ASP A 1 866 ? 19.469 -59.062 13.023 1 34.72 866 ASP A N 1
ATOM 6772 C CA . ASP A 1 866 ? 18.875 -59.094 14.359 1 34.72 866 ASP A CA 1
ATOM 6773 C C . ASP A 1 866 ? 18.719 -60.531 14.852 1 34.72 866 ASP A C 1
ATOM 6775 O O . ASP A 1 866 ? 18.234 -60.781 15.953 1 34.72 866 ASP A O 1
ATOM 6779 N N . THR A 1 867 ? 18.641 -61.5 13.93 1 29.27 867 THR A N 1
ATOM 6780 C CA . THR A 1 867 ? 18.609 -62.875 14.461 1 29.27 867 THR A CA 1
ATOM 6781 C C . THR A 1 867 ? 19.984 -63.281 14.977 1 29.27 867 THR A C 1
ATOM 6783 O O . THR A 1 867 ? 20.172 -64.375 15.453 1 29.27 867 THR A O 1
ATOM 6786 N N . MET A 1 868 ? 21.031 -62.562 14.664 1 26.09 868 MET A N 1
ATOM 6787 C CA . MET A 1 868 ? 22.188 -62.969 15.445 1 26.09 868 MET A CA 1
ATOM 6788 C C . MET A 1 868 ? 22.219 -62.281 16.812 1 26.09 868 MET A C 1
ATOM 6790 O O . MET A 1 868 ? 21.922 -61.094 16.906 1 26.09 868 MET A O 1
ATOM 6794 N N . MET B 1 1 ? -25.688 -5.797 -16.125 1 20.22 1 MET B N 1
ATOM 6795 C CA . MET B 1 1 ? -24.688 -5.48 -17.125 1 20.22 1 MET B CA 1
ATOM 6796 C C . MET B 1 1 ? -24.703 -3.996 -17.469 1 20.22 1 MET B C 1
ATOM 6798 O O . MET B 1 1 ? -24.125 -3.58 -18.484 1 20.22 1 MET B O 1
ATOM 6802 N N . CYS B 1 2 ? -25.562 -3.369 -16.766 1 21.02 2 CYS B N 1
ATOM 6803 C CA . CYS B 1 2 ? -25.969 -1.971 -16.891 1 21.02 2 CYS B CA 1
ATOM 6804 C C . CYS B 1 2 ? -24.797 -1.042 -16.594 1 21.02 2 CYS B C 1
ATOM 6806 O O . CYS B 1 2 ? -24.406 -0.886 -15.445 1 21.02 2 CYS B O 1
ATOM 6808 N N . GLY B 1 3 ? -23.734 -1.309 -17.438 1 23.8 3 GLY B N 1
ATOM 6809 C CA . GLY B 1 3 ? -22.453 -0.608 -17.469 1 23.8 3 GLY B CA 1
ATOM 6810 C C . GLY B 1 3 ? -22.609 0.901 -17.484 1 23.8 3 GLY B C 1
ATOM 6811 O O . GLY B 1 3 ? -22.797 1.498 -18.547 1 23.8 3 GLY B O 1
ATOM 6812 N N . GLY B 1 4 ? -23.391 1.323 -16.547 1 23.11 4 GLY B N 1
ATOM 6813 C CA . GLY B 1 4 ? -23.594 2.762 -16.578 1 23.11 4 GLY B CA 1
ATOM 6814 C C . GLY B 1 4 ? -22.312 3.553 -16.609 1 23.11 4 GLY B C 1
ATOM 6815 O O . GLY B 1 4 ? -21.359 3.236 -15.891 1 23.11 4 GLY B O 1
ATOM 6816 N N . ALA B 1 5 ? -21.891 3.982 -17.828 1 29.17 5 ALA B N 1
ATOM 6817 C CA . ALA B 1 5 ? -20.828 4.945 -18.125 1 29.17 5 ALA B CA 1
ATOM 6818 C C . ALA B 1 5 ? -20.812 6.082 -17.109 1 29.17 5 ALA B C 1
ATOM 6820 O O . ALA B 1 5 ? -21.75 6.883 -17.062 1 29.17 5 ALA B O 1
ATOM 6821 N N . LEU B 1 6 ? -20.281 5.758 -15.906 1 25.73 6 LEU B N 1
ATOM 6822 C CA . LEU B 1 6 ? -20.156 6.836 -14.93 1 25.73 6 LEU B CA 1
ATOM 6823 C C . LEU B 1 6 ? -19.266 7.953 -15.461 1 25.73 6 LEU B C 1
ATOM 6825 O O . LEU B 1 6 ? -18.062 7.742 -15.68 1 25.73 6 LEU B O 1
ATOM 6829 N N . LEU B 1 7 ? -19.812 8.758 -16.328 1 27.3 7 LEU B N 1
ATOM 6830 C CA . LEU B 1 7 ? -19.172 10.016 -16.703 1 27.3 7 LEU B CA 1
ATOM 6831 C C . LEU B 1 7 ? -18.625 10.727 -15.469 1 27.3 7 LEU B C 1
ATOM 6833 O O . LEU B 1 7 ? -19.391 11.164 -14.609 1 27.3 7 LEU B O 1
ATOM 6837 N N . VAL B 1 8 ? -17.562 10.25 -15.086 1 30.22 8 VAL B N 1
ATOM 6838 C CA . VAL B 1 8 ? -16.922 10.984 -14.008 1 30.22 8 VAL B CA 1
ATOM 6839 C C . VAL B 1 8 ? -16.703 12.438 -14.422 1 30.22 8 VAL B C 1
ATOM 6841 O O . VAL B 1 8 ? -15.883 12.719 -15.305 1 30.22 8 VAL B O 1
ATOM 6844 N N . TRP B 1 9 ? -17.672 13.188 -14.258 1 28.88 9 TRP B N 1
ATOM 6845 C CA . TRP B 1 9 ? -17.531 14.641 -14.336 1 28.88 9 TRP B CA 1
ATOM 6846 C C . TRP B 1 9 ? -16.547 15.156 -13.297 1 28.88 9 TRP B C 1
ATOM 6848 O O . TRP B 1 9 ? -16.688 14.859 -12.109 1 28.88 9 TRP B O 1
ATOM 6858 N N . ALA B 1 10 ? -15.336 15.383 -13.656 1 33.97 10 ALA B N 1
ATOM 6859 C CA . ALA B 1 10 ? -14.344 16.094 -12.852 1 33.97 10 ALA B CA 1
ATOM 6860 C C . ALA B 1 10 ? -14.922 17.375 -12.281 1 33.97 10 ALA B C 1
ATOM 6862 O O . ALA B 1 10 ? -15.125 18.359 -13.016 1 33.97 10 ALA B O 1
ATOM 6863 N N . LEU B 1 11 ? -15.602 17.266 -11.258 1 30.77 11 LEU B N 1
ATOM 6864 C CA . LEU B 1 11 ? -16.094 18.438 -10.555 1 30.77 11 LEU B CA 1
ATOM 6865 C C . LEU B 1 11 ? -14.969 19.156 -9.836 1 30.77 11 LEU B C 1
ATOM 6867 O O . LEU B 1 11 ? -14.43 18.656 -8.844 1 30.77 11 LEU B O 1
ATOM 6871 N N . TRP B 1 12 ? -14.234 19.891 -10.516 1 30.86 12 TRP B N 1
ATOM 6872 C CA . TRP B 1 12 ? -13.242 20.797 -9.938 1 30.86 12 TRP B CA 1
ATOM 6873 C C . TRP B 1 12 ? -13.922 21.891 -9.133 1 30.86 12 TRP B C 1
ATOM 6875 O O . TRP B 1 12 ? -14.906 22.484 -9.578 1 30.86 12 TRP B O 1
ATOM 6885 N N . GLY B 1 13 ? -13.836 21.969 -7.93 1 30.59 13 GLY B N 1
ATOM 6886 C CA . GLY B 1 13 ? -14.359 22.984 -7.016 1 30.59 13 GLY B CA 1
ATOM 6887 C C . GLY B 1 13 ? -13.766 24.359 -7.246 1 30.59 13 GLY B C 1
ATOM 6888 O O . GLY B 1 13 ? -12.547 24.547 -7.125 1 30.59 13 GLY B O 1
ATOM 6889 N N . ALA B 1 14 ? -14.367 25.297 -7.988 1 34.66 14 ALA B N 1
ATOM 6890 C CA . ALA B 1 14 ? -14.062 26.625 -8.523 1 34.66 14 ALA B CA 1
ATOM 6891 C C . ALA B 1 14 ? -14.383 27.703 -7.496 1 34.66 14 ALA B C 1
ATOM 6893 O O . ALA B 1 14 ? -15.422 27.672 -6.844 1 34.66 14 ALA B O 1
ATOM 6894 N N . ALA B 1 15 ? -13.391 28.438 -6.973 1 40.97 15 ALA B N 1
ATOM 6895 C CA . ALA B 1 15 ? -13.711 29.781 -6.492 1 40.97 15 ALA B CA 1
ATOM 6896 C C . ALA B 1 15 ? -14.359 30.625 -7.594 1 40.97 15 ALA B C 1
ATOM 6898 O O . ALA B 1 15 ? -13.758 30.859 -8.641 1 40.97 15 ALA B O 1
ATOM 6899 N N . VAL B 1 16 ? -15.586 30.719 -7.562 1 46.16 16 VAL B N 1
ATOM 6900 C CA . VAL B 1 16 ? -16.328 31.344 -8.656 1 46.16 16 VAL B CA 1
ATOM 6901 C C . VAL B 1 16 ? -16.25 32.844 -8.539 1 46.16 16 VAL B C 1
ATOM 6903 O O . VAL B 1 16 ? -16.297 33.406 -7.434 1 46.16 16 VAL B O 1
ATOM 6906 N N . ALA B 1 17 ? -15.977 33.594 -9.586 1 46.06 17 ALA B N 1
ATOM 6907 C CA . ALA B 1 17 ? -15.977 35.031 -9.812 1 46.06 17 ALA B CA 1
ATOM 6908 C C . ALA B 1 17 ? -17.266 35.656 -9.305 1 46.06 17 ALA B C 1
ATOM 6910 O O . ALA B 1 17 ? -18.359 35.094 -9.492 1 46.06 17 ALA B O 1
ATOM 6911 N N . ALA B 1 18 ? -17.094 36.688 -8.445 1 47.84 18 ALA B N 1
ATOM 6912 C CA . ALA B 1 18 ? -18.141 37.625 -8.008 1 47.84 18 ALA B CA 1
ATOM 6913 C C . ALA B 1 18 ? -18.859 38.25 -9.195 1 47.84 18 ALA B C 1
ATOM 6915 O O . ALA B 1 18 ? -18.25 38.469 -10.242 1 47.84 18 ALA B O 1
ATOM 6916 N N . GLY B 1 19 ? -20.219 38.031 -9.406 1 55.56 19 GLY B N 1
ATOM 6917 C CA . GLY B 1 19 ? -21.109 38.938 -10.102 1 55.56 19 GLY B CA 1
ATOM 6918 C C . GLY B 1 19 ? -22.109 38.25 -11.008 1 55.56 19 GLY B C 1
ATOM 6919 O O . GLY B 1 19 ? -23.172 38.781 -11.297 1 55.56 19 GLY B O 1
ATOM 6920 N N . VAL B 1 20 ? -21.688 37.094 -11.539 1 68.5 20 VAL B N 1
ATOM 6921 C CA . VAL B 1 20 ? -22.641 36.75 -12.578 1 68.5 20 VAL B CA 1
ATOM 6922 C C . VAL B 1 20 ? -23.594 35.656 -12.055 1 68.5 20 VAL B C 1
ATOM 6924 O O . VAL B 1 20 ? -23.172 34.719 -11.383 1 68.5 20 VAL B O 1
ATOM 6927 N N . GLY B 1 21 ? -24.781 35.969 -12.023 1 81.81 21 GLY B N 1
ATOM 6928 C CA . GLY B 1 21 ? -25.844 35.031 -11.75 1 81.81 21 GLY B CA 1
ATOM 6929 C C . GLY B 1 21 ? -26.797 35.5 -10.656 1 81.81 21 GLY B C 1
ATOM 6930 O O . GLY B 1 21 ? -26.672 36.594 -10.164 1 81.81 21 GLY B O 1
ATOM 6931 N N . ILE B 1 22 ? -27.703 34.656 -10.32 1 90.25 22 ILE B N 1
ATOM 6932 C CA . ILE B 1 22 ? -28.672 34.906 -9.25 1 90.25 22 ILE B CA 1
ATOM 6933 C C . ILE B 1 22 ? -28.031 34.562 -7.902 1 90.25 22 ILE B C 1
ATOM 6935 O O . ILE B 1 22 ? -27.797 33.406 -7.574 1 90.25 22 ILE B O 1
ATOM 6939 N N . VAL B 1 23 ? -27.625 35.625 -7.18 1 93.44 23 VAL B N 1
ATOM 6940 C CA . VAL B 1 23 ? -27.047 35.469 -5.852 1 93.44 23 VAL B CA 1
ATOM 6941 C C . VAL B 1 23 ? -28.141 35.062 -4.855 1 93.44 23 VAL B C 1
ATOM 6943 O O . VAL B 1 23 ? -29.141 35.781 -4.723 1 93.44 23 VAL B O 1
ATOM 6946 N N . LEU B 1 24 ? -27.891 33.969 -4.168 1 96.25 24 LEU B N 1
ATOM 6947 C CA . LEU B 1 24 ? -28.891 33.469 -3.242 1 96.25 24 LEU B CA 1
ATOM 6948 C C . LEU B 1 24 ? -28.469 33.688 -1.797 1 96.25 24 LEU B C 1
ATOM 6950 O O . LEU B 1 24 ? -29.219 33.406 -0.866 1 96.25 24 LEU B O 1
ATOM 6954 N N . ASP B 1 25 ? -27.375 34.312 -1.562 1 95.75 25 ASP B N 1
ATOM 6955 C CA . ASP B 1 25 ? -26.922 34.656 -0.212 1 95.75 25 ASP B CA 1
ATOM 6956 C C . ASP B 1 25 ? -27.938 35.562 0.482 1 95.75 25 ASP B C 1
ATOM 6958 O O . ASP B 1 25 ? -28.688 36.281 -0.18 1 95.75 25 ASP B O 1
ATOM 6962 N N . GLY B 1 26 ? -27.922 35.406 1.839 1 94.69 26 GLY B N 1
ATOM 6963 C CA . GLY B 1 26 ? -28.734 36.375 2.568 1 94.69 26 GLY B CA 1
ATOM 6964 C C . GLY B 1 26 ? -29.312 35.812 3.852 1 94.69 26 GLY B C 1
ATOM 6965 O O . GLY B 1 26 ? -29.016 34.688 4.23 1 94.69 26 GLY B O 1
ATOM 6966 N N . MET B 1 27 ? -30.094 36.625 4.492 1 93.88 27 MET B N 1
ATOM 6967 C CA . MET B 1 27 ? -30.703 36.312 5.781 1 93.88 27 MET B CA 1
ATOM 6968 C C . MET B 1 27 ? -32.156 35.844 5.602 1 93.88 27 MET B C 1
ATOM 6970 O O . MET B 1 27 ? -32.875 35.656 6.582 1 93.88 27 MET B O 1
ATOM 6974 N N . ASP B 1 28 ? -32.562 35.719 4.418 1 95.5 28 ASP B N 1
ATOM 6975 C CA . ASP B 1 28 ? -33.969 35.438 4.133 1 95.5 28 ASP B CA 1
ATOM 6976 C C . ASP B 1 28 ? -34.188 33.969 3.838 1 95.5 28 ASP B C 1
ATOM 6978 O O . ASP B 1 28 ? -35.062 33.594 3.062 1 95.5 28 ASP B O 1
ATOM 6982 N N . TRP B 1 29 ? -33.312 33.188 4.324 1 98.19 29 TRP B N 1
ATOM 6983 C CA . TRP B 1 29 ? -33.531 31.734 4.293 1 98.19 29 TRP B CA 1
ATOM 6984 C C . TRP B 1 29 ? -34.375 31.281 5.477 1 98.19 29 TRP B C 1
ATOM 6986 O O . TRP B 1 29 ? -34.531 32 6.457 1 98.19 29 TRP B O 1
ATOM 6996 N N . MET B 1 30 ? -35 30.109 5.328 1 98.31 30 MET B N 1
ATOM 6997 C CA . MET B 1 30 ? -35.719 29.438 6.422 1 98.31 30 MET B CA 1
ATOM 6998 C C . MET B 1 30 ? -34.969 28.172 6.852 1 98.31 30 MET B C 1
ATOM 7000 O O . MET B 1 30 ? -34.562 27.359 6.012 1 98.31 30 MET B O 1
ATOM 7004 N N . LEU B 1 31 ? -34.688 28.031 8.195 1 98.69 31 LEU B N 1
ATOM 7005 C CA . LEU B 1 31 ? -34.094 26.828 8.789 1 98.69 31 LEU B CA 1
ATOM 7006 C C . LEU B 1 31 ? -35.156 26.016 9.531 1 98.69 31 LEU B C 1
ATOM 7008 O O . LEU B 1 31 ? -35.875 26.562 10.383 1 98.69 31 LEU B O 1
ATOM 7012 N N . THR B 1 32 ? -35.312 24.734 9.18 1 98.62 32 THR B N 1
ATOM 7013 C CA . THR B 1 32 ? -36.25 23.859 9.852 1 98.62 32 THR B CA 1
ATOM 7014 C C . THR B 1 32 ? -35.594 22.562 10.273 1 98.62 32 THR B C 1
ATOM 7016 O O . THR B 1 32 ? -34.625 22.109 9.633 1 98.62 32 THR B O 1
ATOM 7019 N N . ASN B 1 33 ? -36 22 11.406 1 98.44 33 ASN B N 1
ATOM 7020 C CA . ASN B 1 33 ? -35.531 20.656 11.781 1 98.44 33 ASN B CA 1
ATOM 7021 C C . ASN B 1 33 ? -36.406 19.578 11.133 1 98.44 33 ASN B C 1
ATOM 7023 O O . ASN B 1 33 ? -37.344 19.875 10.406 1 98.44 33 ASN B O 1
ATOM 7027 N N . ALA B 1 34 ? -36.062 18.422 11.336 1 97.94 34 ALA B N 1
ATOM 7028 C CA . ALA B 1 34 ? -36.625 17.281 10.602 1 97.94 34 ALA B CA 1
ATOM 7029 C C . ALA B 1 34 ? -38.125 17.156 10.828 1 97.94 34 ALA B C 1
ATOM 7031 O O . ALA B 1 34 ? -38.875 16.844 9.898 1 97.94 34 ALA B O 1
ATOM 7032 N N . ASN B 1 35 ? -38.594 17.406 12.078 1 96.94 35 ASN B N 1
ATOM 7033 C CA . ASN B 1 35 ? -40.031 17.203 12.375 1 96.94 35 ASN B CA 1
ATOM 7034 C C . ASN B 1 35 ? -40.812 18.5 12.258 1 96.94 35 ASN B C 1
ATOM 7036 O O . ASN B 1 35 ? -42.031 18.516 12.516 1 96.94 35 ASN B O 1
ATOM 7040 N N . GLY B 1 36 ? -40.188 19.578 12.039 1 96.19 36 GLY B N 1
ATOM 7041 C CA . GLY B 1 36 ? -40.875 20.828 11.75 1 96.19 36 GLY B CA 1
ATOM 7042 C C . GLY B 1 36 ? -41.188 21.625 13 1 96.19 36 GLY B C 1
ATOM 7043 O O . GLY B 1 36 ? -41.781 22.703 12.914 1 96.19 36 GLY B O 1
ATOM 7044 N N . THR B 1 37 ? -40.75 21.188 14.117 1 97.56 37 THR B N 1
ATOM 7045 C CA . THR B 1 37 ? -41.062 21.875 15.367 1 97.56 37 THR B CA 1
ATOM 7046 C C . THR B 1 37 ? -40.25 23.172 15.484 1 97.56 37 THR B C 1
ATOM 7048 O O . THR B 1 37 ? -40.594 24.062 16.25 1 97.56 37 THR B O 1
ATOM 7051 N N . ILE B 1 38 ? -39.156 23.219 14.852 1 98.44 38 ILE B N 1
ATOM 7052 C CA . ILE B 1 38 ? -38.344 24.422 14.789 1 98.44 38 ILE B CA 1
ATOM 7053 C C . ILE B 1 38 ? -38.344 24.984 13.375 1 98.44 38 ILE B C 1
ATOM 7055 O O . ILE B 1 38 ? -38.094 24.266 12.406 1 98.44 38 ILE B O 1
ATOM 7059 N N . ALA B 1 39 ? -38.75 26.156 13.188 1 98.38 39 ALA B N 1
ATOM 7060 C CA . ALA B 1 39 ? -38.719 26.922 11.953 1 98.38 39 ALA B CA 1
ATOM 7061 C C . ALA B 1 39 ? -38.312 28.375 12.219 1 98.38 39 ALA B C 1
ATOM 7063 O O . ALA B 1 39 ? -39.094 29.156 12.781 1 98.38 39 ALA B O 1
ATOM 7064 N N . VAL B 1 40 ? -37.125 28.734 11.898 1 98.5 40 VAL B N 1
ATOM 7065 C CA . VAL B 1 40 ? -36.594 30.047 12.227 1 98.5 40 VAL B CA 1
ATOM 7066 C C . VAL B 1 40 ? -35.875 30.641 11.016 1 98.5 40 VAL B C 1
ATOM 7068 O O . VAL B 1 40 ? -35.531 29.906 10.07 1 98.5 40 VAL B O 1
ATOM 7071 N N . PRO B 1 41 ? -35.625 31.922 11.016 1 97.81 41 PRO B N 1
ATOM 7072 C CA . PRO B 1 41 ? -34.844 32.5 9.93 1 97.81 41 PRO B CA 1
ATOM 7073 C C . PRO B 1 41 ? -33.406 31.938 9.883 1 97.81 41 PRO B C 1
ATOM 7075 O O . PRO B 1 41 ? -32.781 31.734 10.93 1 97.81 41 PRO B O 1
ATOM 7078 N N . GLY B 1 42 ? -33 31.594 8.703 1 96.94 42 GLY B N 1
ATOM 7079 C CA . GLY B 1 42 ? -31.641 31.156 8.469 1 96.94 42 GLY B CA 1
ATOM 7080 C C . GLY B 1 42 ? -30.844 32.125 7.629 1 96.94 42 GLY B C 1
ATOM 7081 O O . GLY B 1 42 ? -31.406 33.031 7.008 1 96.94 42 GLY B O 1
ATOM 7082 N N . SER B 1 43 ? -29.547 31.969 7.695 1 96.06 43 SER B N 1
ATOM 7083 C CA . SER B 1 43 ? -28.641 32.781 6.902 1 96.06 43 SER B CA 1
ATOM 7084 C C . SER B 1 43 ? -27.703 31.922 6.066 1 96.06 43 SER B C 1
ATOM 7086 O O . SER B 1 43 ? -27.25 30.875 6.527 1 96.06 43 SER B O 1
ATOM 7088 N N . VAL B 1 44 ? -27.422 32.312 4.855 1 96.19 44 VAL B N 1
ATOM 7089 C CA . VAL B 1 44 ? -26.406 31.719 3.988 1 96.19 44 VAL B CA 1
ATOM 7090 C C . VAL B 1 44 ? -25.484 32.812 3.443 1 96.19 44 VAL B C 1
ATOM 7092 O O . VAL B 1 44 ? -25.938 33.719 2.736 1 96.19 44 VAL B O 1
ATOM 7095 N N . PRO B 1 45 ? -24.234 32.719 3.723 1 94.75 45 PRO B N 1
ATOM 7096 C CA . PRO B 1 45 ? -23.516 31.719 4.508 1 94.75 45 PRO B CA 1
ATOM 7097 C C . PRO B 1 45 ? -23.938 31.719 5.977 1 94.75 45 PRO B C 1
ATOM 7099 O O . PRO B 1 45 ? -24.375 32.75 6.504 1 94.75 45 PRO B O 1
ATOM 7102 N N . GLY B 1 46 ? -23.859 30.547 6.574 1 95.12 46 GLY B N 1
ATOM 7103 C CA . GLY B 1 46 ? -24.203 30.375 7.977 1 95.12 46 GLY B CA 1
ATOM 7104 C C . GLY B 1 46 ? -24.219 28.938 8.422 1 95.12 46 GLY B C 1
ATOM 7105 O O . GLY B 1 46 ? -23.688 28.062 7.73 1 95.12 46 GLY B O 1
ATOM 7106 N N . ASN B 1 47 ? -24.672 28.688 9.711 1 96.5 47 ASN B N 1
ATOM 7107 C CA . ASN B 1 47 ? -24.828 27.344 10.258 1 96.5 47 ASN B CA 1
ATOM 7108 C C . ASN B 1 47 ? -25.969 27.281 11.273 1 96.5 47 ASN B C 1
ATOM 7110 O O . ASN B 1 47 ? -26.453 28.312 11.734 1 96.5 47 ASN B O 1
ATOM 7114 N N . VAL B 1 48 ? -26.297 26.172 11.625 1 98 48 VAL B N 1
ATOM 7115 C CA . VAL B 1 48 ? -27.469 25.906 12.43 1 98 48 VAL B CA 1
ATOM 7116 C C . VAL B 1 48 ? -27.328 26.547 13.805 1 98 48 VAL B C 1
ATOM 7118 O O . VAL B 1 48 ? -28.297 27.109 14.336 1 98 48 VAL B O 1
ATOM 7121 N N . TYR B 1 49 ? -26.172 26.547 14.43 1 97.88 49 TYR B N 1
ATOM 7122 C CA . TYR B 1 49 ? -26 27.078 15.781 1 97.88 49 TYR B CA 1
ATOM 7123 C C . TYR B 1 49 ? -26.141 28.594 15.789 1 97.88 49 TYR B C 1
ATOM 7125 O O . TYR B 1 49 ? -26.812 29.141 16.672 1 97.88 49 TYR B O 1
ATOM 7133 N N . THR B 1 50 ? -25.516 29.219 14.836 1 96.25 50 THR B N 1
ATOM 7134 C CA . THR B 1 50 ? -25.609 30.672 14.789 1 96.25 50 THR B CA 1
ATOM 7135 C C . THR B 1 50 ? -27.031 31.125 14.484 1 96.25 50 THR B C 1
ATOM 7137 O O . THR B 1 50 ? -27.5 32.125 15.008 1 96.25 50 THR B O 1
ATOM 7140 N N . ASP B 1 51 ? -27.719 30.391 13.648 1 97.75 51 ASP B N 1
ATOM 7141 C CA . ASP B 1 51 ? -29.094 30.719 13.305 1 97.75 51 ASP B CA 1
ATOM 7142 C C . ASP B 1 51 ? -30.031 30.516 14.5 1 97.75 51 ASP B C 1
ATOM 7144 O O . ASP B 1 51 ? -30.891 31.344 14.781 1 97.75 51 ASP B O 1
ATOM 7148 N N . LEU B 1 52 ? -29.891 29.375 15.148 1 98.44 52 LEU B N 1
ATOM 7149 C CA . LEU B 1 52 ? -30.719 29.094 16.328 1 98.44 52 LEU B CA 1
ATOM 7150 C C . LEU B 1 52 ? -30.469 30.125 17.422 1 98.44 52 LEU B C 1
ATOM 7152 O O . LEU B 1 52 ? -31.422 30.531 18.094 1 98.44 52 LEU B O 1
ATOM 7156 N N . ARG B 1 53 ? -29.203 30.5 17.656 1 97.56 53 ARG B N 1
ATOM 7157 C CA . ARG B 1 53 ? -28.875 31.516 18.641 1 97.56 53 ARG B CA 1
ATOM 7158 C C . ARG B 1 53 ? -29.516 32.844 18.281 1 97.56 53 ARG B C 1
ATOM 7160 O O . ARG B 1 53 ? -30.094 33.531 19.141 1 97.56 53 ARG B O 1
ATOM 7167 N N . ARG B 1 54 ? -29.422 33.25 17.031 1 96.75 54 ARG B N 1
ATOM 7168 C CA . ARG B 1 54 ? -29.984 34.5 16.562 1 96.75 54 ARG B CA 1
ATOM 7169 C C . ARG B 1 54 ? -31.5 34.531 16.734 1 96.75 54 ARG B C 1
ATOM 7171 O O . ARG B 1 54 ? -32.062 35.594 17.047 1 96.75 54 ARG B O 1
ATOM 7178 N N . ALA B 1 55 ? -32.125 33.406 16.578 1 97.75 55 ALA B N 1
ATOM 7179 C CA . ALA B 1 55 ? -33.562 33.281 16.688 1 97.75 55 ALA B CA 1
ATOM 7180 C C . ALA B 1 55 ? -34 33.156 18.141 1 97.75 55 ALA B C 1
ATOM 7182 O O . ALA B 1 55 ? -35.188 33.188 18.453 1 97.75 55 ALA B O 1
ATOM 7183 N N . GLY B 1 56 ? -33.094 32.938 19.016 1 97.38 56 GLY B N 1
ATOM 7184 C CA . GLY B 1 56 ? -33.375 32.875 20.438 1 97.38 56 GLY B CA 1
ATOM 7185 C C . GLY B 1 56 ? -33.812 31.484 20.875 1 97.38 56 GLY B C 1
ATOM 7186 O O . GLY B 1 56 ? -34.312 31.297 22 1 97.38 56 GLY B O 1
ATOM 7187 N N . VAL B 1 57 ? -33.625 30.547 20 1 98.19 57 VAL B N 1
ATOM 7188 C CA . VAL B 1 57 ? -33.969 29.172 20.344 1 98.19 57 VAL B CA 1
ATOM 7189 C C . VAL B 1 57 ? -32.938 28.625 21.359 1 98.19 57 VAL B C 1
ATOM 7191 O O . VAL B 1 57 ? -33.281 27.844 22.234 1 98.19 57 VAL B O 1
ATOM 7194 N N . ILE B 1 58 ? -31.656 29 21.25 1 98.31 58 ILE B N 1
ATOM 7195 C CA . ILE B 1 58 ? -30.609 28.594 22.172 1 98.31 58 ILE B CA 1
ATOM 7196 C C . ILE B 1 58 ? -29.828 29.812 22.641 1 98.31 58 ILE B C 1
ATOM 7198 O O . ILE B 1 58 ? -29.906 30.875 22.031 1 98.31 58 ILE B O 1
ATOM 7202 N N . GLY B 1 59 ? -29.141 29.672 23.75 1 97 59 GLY B N 1
ATOM 7203 C CA . GLY B 1 59 ? -28.188 30.672 24.188 1 97 59 GLY B CA 1
ATOM 7204 C C . GLY B 1 59 ? -26.812 30.531 23.562 1 97 59 GLY B C 1
ATOM 7205 O O . GLY B 1 59 ? -26.672 29.875 22.531 1 97 59 GLY B O 1
ATOM 7206 N N . ASP B 1 60 ? -25.844 31.125 24.25 1 96.44 60 ASP B N 1
ATOM 7207 C CA . ASP B 1 60 ? -24.469 31.016 23.797 1 96.44 60 ASP B CA 1
ATOM 7208 C C . ASP B 1 60 ? -23.969 29.578 23.906 1 96.44 60 ASP B C 1
ATOM 7210 O O . ASP B 1 60 ? -23.906 29.016 25 1 96.44 60 ASP B O 1
ATOM 7214 N N . PRO B 1 61 ? -23.609 29.047 22.75 1 97.19 61 PRO B N 1
ATOM 7215 C CA . PRO B 1 61 ? -23.156 27.641 22.781 1 97.19 61 PRO B CA 1
ATOM 7216 C C . PRO B 1 61 ? -21.953 27.438 23.703 1 97.19 61 PRO B C 1
ATOM 7218 O O . PRO B 1 61 ? -21.75 26.328 24.203 1 97.19 61 PRO B O 1
ATOM 7221 N N . LEU B 1 62 ? -21.172 28.422 23.984 1 96.38 62 LEU B N 1
ATOM 7222 C CA . LEU B 1 62 ? -19.922 28.281 24.75 1 96.38 62 LEU B CA 1
ATOM 7223 C C . LEU B 1 62 ? -20.172 28.531 26.234 1 96.38 62 LEU B C 1
ATOM 7225 O O . LEU B 1 62 ? -19.266 28.344 27.047 1 96.38 62 LEU B O 1
ATOM 7229 N N . TRP B 1 63 ? -21.375 28.938 26.562 1 97.44 63 TRP B N 1
ATOM 7230 C CA . TRP B 1 63 ? -21.703 29.234 27.953 1 97.44 63 TRP B CA 1
ATOM 7231 C C . TRP B 1 63 ? -21.719 27.969 28.812 1 97.44 63 TRP B C 1
ATOM 7233 O O . TRP B 1 63 ? -22.5 27.062 28.547 1 97.44 63 TRP B O 1
ATOM 7243 N N . ARG B 1 64 ? -20.844 27.922 29.781 1 97.75 64 ARG B N 1
ATOM 7244 C CA . ARG B 1 64 ? -20.734 26.875 30.797 1 97.75 64 ARG B CA 1
ATOM 7245 C C . ARG B 1 64 ? -20.797 25.484 30.172 1 97.75 64 ARG B C 1
ATOM 7247 O O . ARG B 1 64 ? -19.906 25.109 29.406 1 97.75 64 ARG B O 1
ATOM 7254 N N . PHE B 1 65 ? -21.906 24.719 30.312 1 97.56 65 PHE B N 1
ATOM 7255 C CA . PHE B 1 65 ? -22 23.328 29.891 1 97.56 65 PHE B CA 1
ATOM 7256 C C . PHE B 1 65 ? -22.875 23.188 28.641 1 97.56 65 PHE B C 1
ATOM 7258 O O . PHE B 1 65 ? -23.359 22.094 28.344 1 97.56 65 PHE B O 1
ATOM 7265 N N . ASN B 1 66 ? -23.047 24.25 27.922 1 97.81 66 ASN B N 1
ATOM 7266 C CA . ASN B 1 66 ? -24 24.25 26.812 1 97.81 66 ASN B CA 1
ATOM 7267 C C . ASN B 1 66 ? -23.562 23.312 25.688 1 97.81 66 ASN B C 1
ATOM 7269 O O . ASN B 1 66 ? -24.391 22.828 24.922 1 97.81 66 ASN B O 1
ATOM 7273 N N . GLU B 1 67 ? -22.25 23.078 25.562 1 97 67 GLU B N 1
ATOM 7274 C CA . GLU B 1 67 ? -21.781 22.078 24.594 1 97 67 GLU B CA 1
ATOM 7275 C C . GLU B 1 67 ? -22.562 20.781 24.719 1 97 67 GLU B C 1
ATOM 7277 O O . GLU B 1 67 ? -23.047 20.234 23.734 1 97 67 GLU B O 1
ATOM 7282 N N . ARG B 1 68 ? -22.625 20.297 25.938 1 96.56 68 ARG B N 1
ATOM 7283 C CA . ARG B 1 68 ? -23.344 19.062 26.219 1 96.56 68 ARG B CA 1
ATOM 7284 C C . ARG B 1 68 ? -24.844 19.234 26.078 1 96.56 68 ARG B C 1
ATOM 7286 O O . ARG B 1 68 ? -25.531 18.375 25.516 1 96.56 68 ARG B O 1
ATOM 7293 N N . ALA B 1 69 ? -25.328 20.328 26.594 1 97.62 69 ALA B N 1
ATOM 7294 C CA . ALA B 1 69 ? -26.766 20.578 26.609 1 97.62 69 ALA B CA 1
ATOM 7295 C C . ALA B 1 69 ? -27.328 20.703 25.203 1 97.62 69 ALA B C 1
ATOM 7297 O O . ALA B 1 69 ? -28.5 20.391 24.953 1 97.62 69 ALA B O 1
ATOM 7298 N N . LEU B 1 70 ? -26.531 21.109 24.297 1 98.25 70 LEU B N 1
ATOM 7299 C CA . LEU B 1 70 ? -26.984 21.375 22.922 1 98.25 70 LEU B CA 1
ATOM 7300 C C . LEU B 1 70 ? -26.688 20.188 22.016 1 98.25 70 LEU B C 1
ATOM 7302 O O . LEU B 1 70 ? -26.797 20.297 20.797 1 98.25 70 LEU B O 1
ATOM 7306 N N . SER B 1 71 ? -26.359 19.016 22.531 1 97.38 71 SER B N 1
ATOM 7307 C CA . SER B 1 71 ? -26 17.828 21.766 1 97.38 71 SER B CA 1
ATOM 7308 C C . SER B 1 71 ? -27.188 17.328 20.938 1 97.38 71 SER B C 1
ATOM 7310 O O . SER B 1 71 ? -27 16.516 20.031 1 97.38 71 SER B O 1
ATOM 7312 N N . TRP B 1 72 ? -28.375 17.797 21.203 1 97.75 72 TRP B N 1
ATOM 7313 C CA . TRP B 1 72 ? -29.547 17.406 20.422 1 97.75 72 TRP B CA 1
ATOM 7314 C C . TRP B 1 72 ? -29.469 17.984 19.016 1 97.75 72 TRP B C 1
ATOM 7316 O O . TRP B 1 72 ? -30.062 17.438 18.078 1 97.75 72 TRP B O 1
ATOM 7326 N N . ILE B 1 73 ? -28.766 19.031 18.797 1 98.5 73 ILE B N 1
ATOM 7327 C CA . ILE B 1 73 ? -28.719 19.75 17.531 1 98.5 73 ILE B CA 1
ATOM 7328 C C . ILE B 1 73 ? -28 18.891 16.484 1 98.5 73 ILE B C 1
ATOM 7330 O O . ILE B 1 73 ? -28.547 18.641 15.398 1 98.5 73 ILE B O 1
ATOM 7334 N N . PRO B 1 74 ? -26.734 18.391 16.75 1 98 74 PRO B N 1
ATOM 7335 C CA . PRO B 1 74 ? -26.062 17.562 15.75 1 98 74 PRO B CA 1
ATOM 7336 C C . PRO B 1 74 ? -26.703 16.172 15.617 1 98 74 PRO B C 1
ATOM 7338 O O . PRO B 1 74 ? -26.406 15.445 14.664 1 98 74 PRO B O 1
ATOM 7341 N N . ASN B 1 75 ? -27.562 15.844 16.516 1 97.69 75 ASN B N 1
ATOM 7342 C CA . ASN B 1 75 ? -28.219 14.539 16.484 1 97.69 75 ASN B CA 1
ATOM 7343 C C . ASN B 1 75 ? -29.594 14.633 15.828 1 97.69 75 ASN B C 1
ATOM 7345 O O . ASN B 1 75 ? -30.281 13.617 15.641 1 97.69 75 ASN B O 1
ATOM 7349 N N . GLU B 1 76 ? -30.047 15.898 15.508 1 97.81 76 GLU B N 1
ATOM 7350 C CA . GLU B 1 76 ? -31.219 16.016 14.641 1 97.81 76 GLU B CA 1
ATOM 7351 C C . GLU B 1 76 ? -31.016 15.258 13.336 1 97.81 76 GLU B C 1
ATOM 7353 O O . GLU B 1 76 ? -29.953 15.328 12.727 1 97.81 76 GLU B O 1
ATOM 7358 N N . PRO B 1 77 ? -32.062 14.516 12.953 1 98.12 77 PRO B N 1
ATOM 7359 C CA . PRO B 1 77 ? -31.891 13.727 11.727 1 98.12 77 PRO B CA 1
ATOM 7360 C C . PRO B 1 77 ? -31.406 14.57 10.547 1 98.12 77 PRO B C 1
ATOM 7362 O O . PRO B 1 77 ? -30.562 14.133 9.773 1 98.12 77 PRO B O 1
ATOM 7365 N N . HIS B 1 78 ? -31.969 15.664 10.391 1 98.44 78 HIS B N 1
ATOM 7366 C CA . HIS B 1 78 ? -31.5 16.609 9.391 1 98.44 78 HIS B CA 1
ATOM 7367 C C . HIS B 1 78 ? -32 18.016 9.68 1 98.44 78 HIS B C 1
ATOM 7369 O O . HIS B 1 78 ? -32.969 18.188 10.453 1 98.44 78 HIS B O 1
ATOM 7375 N N . TRP B 1 79 ? -31.312 18.984 9.234 1 98.75 79 TRP B N 1
ATOM 7376 C CA . TRP B 1 79 ? -31.734 20.375 9.133 1 98.75 79 TRP B CA 1
ATOM 7377 C C . TRP B 1 79 ? -31.922 20.781 7.68 1 98.75 79 TRP B C 1
ATOM 7379 O O . TRP B 1 79 ? -31.172 20.359 6.801 1 98.75 79 TRP B O 1
ATOM 7389 N N . THR B 1 80 ? -32.906 21.594 7.41 1 98.69 80 THR B N 1
ATOM 7390 C CA . THR B 1 80 ? -33.156 22 6.035 1 98.69 80 THR B CA 1
ATOM 7391 C C . THR B 1 80 ? -33.125 23.531 5.91 1 98.69 80 THR B C 1
ATOM 7393 O O . THR B 1 80 ? -33.844 24.234 6.648 1 98.69 80 THR B O 1
ATOM 7396 N N . TYR B 1 81 ? -32.344 24.062 5.039 1 98.56 81 TYR B N 1
ATOM 7397 C CA . TYR B 1 81 ? -32.375 25.453 4.598 1 98.56 81 TYR B CA 1
ATOM 7398 C C . TYR B 1 81 ? -33.219 25.594 3.34 1 98.56 81 TYR B C 1
ATOM 7400 O O . TYR B 1 81 ? -33.031 24.875 2.363 1 98.56 81 TYR B O 1
ATOM 7408 N N . SER B 1 82 ? -34.125 26.516 3.365 1 98.25 82 SER B N 1
ATOM 7409 C CA . SER B 1 82 ? -34.969 26.719 2.199 1 98.25 82 SER B CA 1
ATOM 7410 C C . SER B 1 82 ? -35.125 28.203 1.887 1 98.25 82 SER B C 1
ATOM 7412 O O . SER B 1 82 ? -35.031 29.047 2.779 1 98.25 82 SER B O 1
ATOM 7414 N N . LYS B 1 83 ? -35.344 28.516 0.667 1 97.88 83 LYS B N 1
ATOM 7415 C CA . LYS B 1 83 ? -35.531 29.891 0.194 1 97.88 83 LYS B CA 1
ATOM 7416 C C . LYS B 1 83 ? -36.375 29.922 -1.08 1 97.88 83 LYS B C 1
ATOM 7418 O O . LYS B 1 83 ? -36.312 29 -1.886 1 97.88 83 LYS B O 1
ATOM 7423 N N . THR B 1 84 ? -37.219 30.922 -1.183 1 96.38 84 THR B N 1
ATOM 7424 C CA . THR B 1 84 ? -37.875 31.266 -2.434 1 96.38 84 THR B CA 1
ATOM 7425 C C . THR B 1 84 ? -37.188 32.469 -3.104 1 96.38 84 THR B C 1
ATOM 7427 O O . THR B 1 84 ? -36.781 33.406 -2.43 1 96.38 84 THR B O 1
ATOM 7430 N N . PHE B 1 85 ? -37.031 32.375 -4.402 1 94.5 85 PHE B N 1
ATOM 7431 C CA . PHE B 1 85 ? -36.406 33.469 -5.137 1 94.5 85 PHE B CA 1
ATOM 7432 C C . PHE B 1 85 ? -37.062 33.656 -6.496 1 94.5 85 PHE B C 1
ATOM 7434 O O . PHE B 1 85 ? -37.781 32.781 -6.977 1 94.5 85 PHE B O 1
ATOM 7441 N N . VAL B 1 86 ? -36.844 34.781 -7.047 1 91.19 86 VAL B N 1
ATOM 7442 C CA . VAL B 1 86 ? -37.469 35.125 -8.328 1 91.19 86 VAL B CA 1
ATOM 7443 C C . VAL B 1 86 ? -36.406 35.281 -9.398 1 91.19 86 VAL B C 1
ATOM 7445 O O . VAL B 1 86 ? -35.344 35.812 -9.133 1 91.19 86 VAL B O 1
ATOM 7448 N N . THR B 1 87 ? -36.719 34.719 -10.555 1 88.81 87 THR B N 1
ATOM 7449 C CA . THR B 1 87 ? -35.844 34.875 -11.695 1 88.81 87 THR B CA 1
ATOM 7450 C C . THR B 1 87 ? -36.375 35.938 -12.672 1 88.81 87 THR B C 1
ATOM 7452 O O . THR B 1 87 ? -37.562 36.125 -12.766 1 88.81 87 THR B O 1
ATOM 7455 N N . ALA B 1 88 ? -35.375 36.531 -13.336 1 85.12 88 ALA B N 1
ATOM 7456 C CA . ALA B 1 88 ? -35.781 37.375 -14.469 1 85.12 88 ALA B CA 1
ATOM 7457 C C . ALA B 1 88 ? -36.156 36.531 -15.672 1 85.12 88 ALA B C 1
ATOM 7459 O O . ALA B 1 88 ? -35.844 35.344 -15.734 1 85.12 88 ALA B O 1
ATOM 7460 N N . PRO B 1 89 ? -36.906 37.25 -16.547 1 82.19 89 PRO B N 1
ATOM 7461 C CA . PRO B 1 89 ? -37.344 36.469 -17.719 1 82.19 89 PRO B CA 1
ATOM 7462 C C . PRO B 1 89 ? -36.188 35.844 -18.484 1 82.19 89 PRO B C 1
ATOM 7464 O O . PRO B 1 89 ? -36.312 34.719 -18.984 1 82.19 89 PRO B O 1
ATOM 7467 N N . GLU B 1 90 ? -35.125 36.531 -18.469 1 78.19 90 GLU B N 1
ATOM 7468 C CA . GLU B 1 90 ? -33.969 36.062 -19.25 1 78.19 90 GLU B CA 1
ATOM 7469 C C . GLU B 1 90 ? -33.188 35 -18.469 1 78.19 90 GLU B C 1
ATOM 7471 O O . GLU B 1 90 ? -32.344 34.312 -19.047 1 78.19 90 GLU B O 1
ATOM 7476 N N . GLU B 1 91 ? -33.594 34.812 -17.328 1 78.19 91 GLU B N 1
ATOM 7477 C CA . GLU B 1 91 ? -32.875 33.906 -16.453 1 78.19 91 GLU B CA 1
ATOM 7478 C C . GLU B 1 91 ? -33.594 32.562 -16.312 1 78.19 91 GLU B C 1
ATOM 7480 O O . GLU B 1 91 ? -33.281 31.766 -15.438 1 78.19 91 GLU B O 1
ATOM 7485 N N . SER B 1 92 ? -34.375 32.219 -17.25 1 76.62 92 SER B N 1
ATOM 7486 C CA . SER B 1 92 ? -35.188 31.016 -17.156 1 76.62 92 SER B CA 1
ATOM 7487 C C . SER B 1 92 ? -34.531 29.859 -17.922 1 76.62 92 SER B C 1
ATOM 7489 O O . SER B 1 92 ? -33.656 30.078 -18.734 1 76.62 92 SER B O 1
ATOM 7491 N N . GLY B 1 93 ? -34.906 28.672 -17.484 1 82.88 93 GLY B N 1
ATOM 7492 C CA . GLY B 1 93 ? -34.438 27.484 -18.172 1 82.88 93 GLY B CA 1
ATOM 7493 C C . GLY B 1 93 ? -33.281 26.812 -17.453 1 82.88 93 GLY B C 1
ATOM 7494 O O . GLY B 1 93 ? -33.344 26.516 -16.266 1 82.88 93 GLY B O 1
ATOM 7495 N N . ALA B 1 94 ? -32.219 26.594 -18.266 1 87.12 94 ALA B N 1
ATOM 7496 C CA . ALA B 1 94 ? -31.094 25.828 -17.766 1 87.12 94 ALA B CA 1
ATOM 7497 C C . ALA B 1 94 ? -30.094 26.75 -17.047 1 87.12 94 ALA B C 1
ATOM 7499 O O . ALA B 1 94 ? -29.953 27.922 -17.391 1 87.12 94 ALA B O 1
ATOM 7500 N N . GLY B 1 95 ? -29.516 26.219 -15.961 1 89.19 95 GLY B N 1
ATOM 7501 C CA . GLY B 1 95 ? -28.469 26.922 -15.219 1 89.19 95 GLY B CA 1
ATOM 7502 C C . GLY B 1 95 ? -27.562 25.984 -14.438 1 89.19 95 GLY B C 1
ATOM 7503 O O . GLY B 1 95 ? -27.672 24.766 -14.547 1 89.19 95 GLY B O 1
ATOM 7504 N N . LEU B 1 96 ? -26.625 26.625 -13.742 1 92.12 96 LEU B N 1
ATOM 7505 C CA . LEU B 1 96 ? -25.688 25.922 -12.875 1 92.12 96 LEU B CA 1
ATOM 7506 C C . LEU B 1 96 ? -25.734 26.469 -11.453 1 92.12 96 LEU B C 1
ATOM 7508 O O . LEU B 1 96 ? -25.484 27.656 -11.227 1 92.12 96 LEU B O 1
ATOM 7512 N N . LEU B 1 97 ? -26.141 25.578 -10.547 1 95.31 97 LEU B N 1
ATOM 7513 C CA . LEU B 1 97 ? -26.125 25.938 -9.133 1 95.31 97 LEU B CA 1
ATOM 7514 C C . LEU B 1 97 ? -24.75 25.703 -8.531 1 95.31 97 LEU B C 1
ATOM 7516 O O . LEU B 1 97 ? -24.203 24.594 -8.633 1 95.31 97 LEU B O 1
ATOM 7520 N N . ILE B 1 98 ? -24.203 26.703 -7.973 1 95.31 98 ILE B N 1
ATOM 7521 C CA . ILE B 1 98 ? -22.875 26.625 -7.371 1 95.31 98 ILE B CA 1
ATOM 7522 C C . ILE B 1 98 ? -22.953 26.906 -5.875 1 95.31 98 ILE B C 1
ATOM 7524 O O . ILE B 1 98 ? -23.438 27.969 -5.465 1 95.31 98 ILE B O 1
ATOM 7528 N N . ILE B 1 99 ? -22.547 25.953 -5.047 1 96.56 99 ILE B N 1
ATOM 7529 C CA . ILE B 1 99 ? -22.531 26.094 -3.594 1 96.56 99 ILE B CA 1
ATOM 7530 C C . ILE B 1 99 ? -21.109 25.938 -3.07 1 96.56 99 ILE B C 1
ATOM 7532 O O . ILE B 1 99 ? -20.5 24.875 -3.182 1 96.56 99 ILE B O 1
ATOM 7536 N N . GLU B 1 100 ? -20.688 26.984 -2.434 1 91.62 100 GLU B N 1
ATOM 7537 C CA . GLU B 1 100 ? -19.344 26.938 -1.84 1 91.62 100 GLU B CA 1
ATOM 7538 C C . GLU B 1 100 ? -19.422 26.656 -0.342 1 91.62 100 GLU B C 1
ATOM 7540 O O . GLU B 1 100 ? -19.984 27.438 0.416 1 91.62 100 GLU B O 1
ATOM 7545 N N . GLY B 1 101 ? -19.031 25.516 0.136 1 89.62 101 GLY B N 1
ATOM 7546 C CA . GLY B 1 101 ? -18.953 25.219 1.559 1 89.62 101 GLY B CA 1
ATOM 7547 C C . GLY B 1 101 ? -20.188 24.547 2.1 1 89.62 101 GLY B C 1
ATOM 7548 O O . GLY B 1 101 ? -20.781 25.016 3.08 1 89.62 101 GLY B O 1
ATOM 7549 N N . LEU B 1 102 ? -20.688 23.562 1.437 1 96.19 102 LEU B N 1
ATOM 7550 C CA . LEU B 1 102 ? -21.812 22.766 1.923 1 96.19 102 LEU B CA 1
ATOM 7551 C C . LEU B 1 102 ? -21.359 21.781 2.994 1 96.19 102 LEU B C 1
ATOM 7553 O O . LEU B 1 102 ? -20.594 20.859 2.711 1 96.19 102 LEU B O 1
ATOM 7557 N N . ASP B 1 103 ? -21.859 21.953 4.281 1 96.88 103 ASP B N 1
ATOM 7558 C CA . ASP B 1 103 ? -21.406 21.219 5.457 1 96.88 103 ASP B CA 1
ATOM 7559 C C . ASP B 1 103 ? -22.516 20.359 6.051 1 96.88 103 ASP B C 1
ATOM 7561 O O . ASP B 1 103 ? -23.281 20.828 6.895 1 96.88 103 ASP B O 1
ATOM 7565 N N . THR B 1 104 ? -22.672 19.109 5.754 1 94.94 104 THR B N 1
ATOM 7566 C CA . THR B 1 104 ? -21.719 18.391 4.902 1 94.94 104 THR B CA 1
ATOM 7567 C C . THR B 1 104 ? -22.438 17.453 3.953 1 94.94 104 THR B C 1
ATOM 7569 O O . THR B 1 104 ? -22.312 17.562 2.732 1 94.94 104 THR B O 1
ATOM 7572 N N . ILE B 1 105 ? -23.125 16.469 4.566 1 98 105 ILE B N 1
ATOM 7573 C CA . ILE B 1 105 ? -23.891 15.484 3.801 1 98 105 ILE B CA 1
ATOM 7574 C C . ILE B 1 105 ? -25.281 16.047 3.494 1 98 105 ILE B C 1
ATOM 7576 O O . ILE B 1 105 ? -26.078 16.281 4.406 1 98 105 ILE B O 1
ATOM 7580 N N . ALA B 1 106 ? -25.594 16.172 2.152 1 98.56 106 ALA B N 1
ATOM 7581 C CA . ALA B 1 106 ? -26.797 16.953 1.873 1 98.56 106 ALA B CA 1
ATOM 7582 C C . ALA B 1 106 ? -27.453 16.516 0.567 1 98.56 106 ALA B C 1
ATOM 7584 O O . ALA B 1 106 ? -26.766 15.992 -0.324 1 98.56 106 ALA B O 1
ATOM 7585 N N . ASP B 1 107 ? -28.719 16.688 0.525 1 98.56 107 ASP B N 1
ATOM 7586 C CA . ASP B 1 107 ? -29.516 16.656 -0.694 1 98.56 107 ASP B CA 1
ATOM 7587 C C . ASP B 1 107 ? -29.953 18.062 -1.095 1 98.56 107 ASP B C 1
ATOM 7589 O O . ASP B 1 107 ? -30.406 18.844 -0.25 1 98.56 107 ASP B O 1
ATOM 7593 N N . VAL B 1 108 ? -29.797 18.422 -2.338 1 98.56 108 VAL B N 1
ATOM 7594 C CA . VAL B 1 108 ? -30.141 19.75 -2.822 1 98.56 108 VAL B CA 1
ATOM 7595 C C . VAL B 1 108 ? -31.328 19.656 -3.791 1 98.56 108 VAL B C 1
ATOM 7597 O O . VAL B 1 108 ? -31.281 18.891 -4.758 1 98.56 108 VAL B O 1
ATOM 7600 N N . PHE B 1 109 ? -32.375 20.469 -3.492 1 98.06 109 PHE B N 1
ATOM 7601 C CA . PHE B 1 109 ? -33.594 20.484 -4.297 1 98.06 109 PHE B CA 1
ATOM 7602 C C . PHE B 1 109 ? -33.812 21.859 -4.906 1 98.06 109 PHE B C 1
ATOM 7604 O O . PHE B 1 109 ? -33.594 22.891 -4.258 1 98.06 109 PHE B O 1
ATOM 7611 N N . VAL B 1 110 ? -34.25 21.953 -6.145 1 97.19 110 VAL B N 1
ATOM 7612 C CA . VAL B 1 110 ? -34.719 23.156 -6.809 1 97.19 110 VAL B CA 1
ATOM 7613 C C . VAL B 1 110 ? -36.094 22.906 -7.441 1 97.19 110 VAL B C 1
ATOM 7615 O O . VAL B 1 110 ? -36.25 21.969 -8.234 1 97.19 110 VAL B O 1
ATOM 7618 N N . ASN B 1 111 ? -37.062 23.672 -7.055 1 95.75 111 ASN B N 1
ATOM 7619 C CA . ASN B 1 111 ? -38.438 23.516 -7.512 1 95.75 111 ASN B CA 1
ATOM 7620 C C . ASN B 1 111 ? -38.938 22.078 -7.324 1 95.75 111 ASN B C 1
ATOM 7622 O O . ASN B 1 111 ? -39.562 21.516 -8.219 1 95.75 111 ASN B O 1
ATOM 7626 N N . GLY B 1 112 ? -38.469 21.484 -6.176 1 94.69 112 GLY B N 1
ATOM 7627 C CA . GLY B 1 112 ? -38.969 20.172 -5.793 1 94.69 112 GLY B CA 1
ATOM 7628 C C . GLY B 1 112 ? -38.156 19.031 -6.348 1 94.69 112 GLY B C 1
ATOM 7629 O O . GLY B 1 112 ? -38.219 17.906 -5.863 1 94.69 112 GLY B O 1
ATOM 7630 N N . ASP B 1 113 ? -37.281 19.312 -7.312 1 96.12 113 ASP B N 1
ATOM 7631 C CA . ASP B 1 113 ? -36.469 18.281 -7.934 1 96.12 113 ASP B CA 1
ATOM 7632 C C . ASP B 1 113 ? -35.125 18.141 -7.223 1 96.12 113 ASP B C 1
ATOM 7634 O O . ASP B 1 113 ? -34.5 19.141 -6.871 1 96.12 113 ASP B O 1
ATOM 7638 N N . LEU B 1 114 ? -34.688 16.875 -6.977 1 97.81 114 LEU B N 1
ATOM 7639 C CA . LEU B 1 114 ? -33.312 16.609 -6.484 1 97.81 114 LEU B CA 1
ATOM 7640 C C . LEU B 1 114 ? -32.281 16.906 -7.562 1 97.81 114 LEU B C 1
ATOM 7642 O O . LEU B 1 114 ? -32.188 16.188 -8.555 1 97.81 114 LEU B O 1
ATOM 7646 N N . VAL B 1 115 ? -31.531 17.938 -7.422 1 96.94 115 VAL B N 1
ATOM 7647 C CA . VAL B 1 115 ? -30.594 18.344 -8.469 1 96.94 115 VAL B CA 1
ATOM 7648 C C . VAL B 1 115 ? -29.203 17.766 -8.156 1 96.94 115 VAL B C 1
ATOM 7650 O O . VAL B 1 115 ? -28.359 17.672 -9.047 1 96.94 115 VAL B O 1
ATOM 7653 N N . GLY B 1 116 ? -28.922 17.406 -6.867 1 97.38 116 GLY B N 1
ATOM 7654 C CA . GLY B 1 116 ? -27.625 16.812 -6.539 1 97.38 116 GLY B CA 1
ATOM 7655 C C . GLY B 1 116 ? -27.484 16.484 -5.07 1 97.38 116 GLY B C 1
ATOM 7656 O O . GLY B 1 116 ? -28.344 16.828 -4.258 1 97.38 116 GLY B O 1
ATOM 7657 N N . GLN B 1 117 ? -26.406 15.688 -4.746 1 98.06 117 GLN B N 1
ATOM 7658 C CA . GLN B 1 117 ? -26.031 15.297 -3.391 1 98.06 117 GLN B CA 1
ATOM 7659 C C . GLN B 1 117 ? -24.578 15.672 -3.092 1 98.06 117 GLN B C 1
ATOM 7661 O O . GLN B 1 117 ? -23.734 15.672 -3.988 1 98.06 117 GLN B O 1
ATOM 7666 N N . ALA B 1 118 ? -24.359 16.062 -1.893 1 97.94 118 ALA B N 1
ATOM 7667 C CA . ALA B 1 118 ? -23.031 16.469 -1.451 1 97.94 118 ALA B CA 1
ATOM 7668 C C . ALA B 1 118 ? -22.578 15.656 -0.234 1 97.94 118 ALA B C 1
ATOM 7670 O O . ALA B 1 118 ? -23.406 15.266 0.589 1 97.94 118 ALA B O 1
ATOM 7671 N N . ASP B 1 119 ? -21.234 15.375 -0.084 1 98 119 ASP B N 1
ATOM 7672 C CA . ASP B 1 119 ? -20.75 14.609 1.065 1 98 119 ASP B CA 1
ATOM 7673 C C . ASP B 1 119 ? -19.344 15.031 1.453 1 98 119 ASP B C 1
ATOM 7675 O O . ASP B 1 119 ? -18.578 14.234 2.008 1 98 119 ASP B O 1
ATOM 7679 N N . ASN B 1 120 ? -18.938 16.234 1.139 1 98.44 120 ASN B N 1
ATOM 7680 C CA . ASN B 1 120 ? -17.609 16.766 1.434 1 98.44 120 ASN B CA 1
ATOM 7681 C C . ASN B 1 120 ? -17.656 18.281 1.642 1 98.44 120 ASN B C 1
ATOM 7683 O O . ASN B 1 120 ? -17.875 19.031 0.695 1 98.44 120 ASN B O 1
ATOM 7687 N N . MET B 1 121 ? -17.344 18.719 2.844 1 97.56 121 MET B N 1
ATOM 7688 C CA . MET B 1 121 ? -17.516 20.141 3.162 1 97.56 121 MET B CA 1
ATOM 7689 C C . MET B 1 121 ? -16.406 20.969 2.521 1 97.56 121 MET B C 1
ATOM 7691 O O . MET B 1 121 ? -16.5 22.203 2.475 1 97.56 121 MET B O 1
ATOM 7695 N N . PHE B 1 122 ? -15.312 20.312 2.016 1 97.88 122 PHE B N 1
ATOM 7696 C CA . PHE B 1 122 ? -14.125 21.016 1.544 1 97.88 122 PHE B CA 1
ATOM 7697 C C . PHE B 1 122 ? -14.211 21.281 0.045 1 97.88 122 PHE B C 1
ATOM 7699 O O . PHE B 1 122 ? -13.352 21.953 -0.522 1 97.88 122 PHE B O 1
ATOM 7706 N N . ARG B 1 123 ? -15.234 20.828 -0.573 1 97.19 123 ARG B N 1
ATOM 7707 C CA . ARG B 1 123 ? -15.375 20.969 -2.02 1 97.19 123 ARG B CA 1
ATOM 7708 C C . ARG B 1 123 ? -16.438 22 -2.369 1 97.19 123 ARG B C 1
ATOM 7710 O O . ARG B 1 123 ? -17.359 22.25 -1.584 1 97.19 123 ARG B O 1
ATOM 7717 N N . THR B 1 124 ? -16.281 22.594 -3.557 1 96.38 124 THR B N 1
ATOM 7718 C CA . THR B 1 124 ? -17.359 23.344 -4.195 1 96.38 124 THR B CA 1
ATOM 7719 C C . THR B 1 124 ? -18.266 22.406 -4.992 1 96.38 124 THR B C 1
ATOM 7721 O O . THR B 1 124 ? -17.781 21.641 -5.82 1 96.38 124 THR B O 1
ATOM 7724 N N . TRP B 1 125 ? -19.5 22.5 -4.711 1 96.94 125 TRP B N 1
ATOM 7725 C CA . TRP B 1 125 ? -20.453 21.625 -5.395 1 96.94 125 TRP B CA 1
ATOM 7726 C C . TRP B 1 125 ? -21.172 22.359 -6.512 1 96.94 125 TRP B C 1
ATOM 7728 O O . TRP B 1 125 ? -21.641 23.484 -6.316 1 96.94 125 TRP B O 1
ATOM 7738 N N . THR B 1 126 ? -21.203 21.828 -7.684 1 94.38 126 THR B N 1
ATOM 7739 C CA . THR B 1 126 ? -21.875 22.375 -8.859 1 94.38 126 THR B CA 1
ATOM 7740 C C . THR B 1 126 ? -22.922 21.391 -9.383 1 94.38 126 THR B C 1
ATOM 7742 O O . THR B 1 126 ? -22.609 20.234 -9.672 1 94.38 126 THR B O 1
ATOM 7745 N N . PHE B 1 127 ? -24.141 21.875 -9.438 1 95.12 127 PHE B N 1
ATOM 7746 C CA . PHE B 1 127 ? -25.234 21.031 -9.883 1 95.12 127 PHE B CA 1
ATOM 7747 C C . PHE B 1 127 ? -25.969 21.656 -11.062 1 95.12 127 PHE B C 1
ATOM 7749 O O . PHE B 1 127 ? -26.266 22.859 -11.047 1 95.12 127 PHE B O 1
ATOM 7756 N N . PRO B 1 128 ? -26.297 20.891 -12.094 1 92.88 128 PRO B N 1
ATOM 7757 C CA . PRO B 1 128 ? -27.156 21.406 -13.148 1 92.88 128 PRO B CA 1
ATOM 7758 C C . PRO B 1 128 ? -28.609 21.594 -12.688 1 92.88 128 PRO B C 1
ATOM 7760 O O . PRO B 1 128 ? -29.125 20.781 -11.922 1 92.88 128 PRO B O 1
ATOM 7763 N N . VAL B 1 129 ? -29.125 22.75 -13.055 1 93 129 VAL B N 1
ATOM 7764 C CA . VAL B 1 129 ? -30.531 23.047 -12.812 1 93 129 VAL B CA 1
ATOM 7765 C C . VAL B 1 129 ? -31.25 23.266 -14.141 1 93 129 VAL B C 1
ATOM 7767 O O . VAL B 1 129 ? -30.844 24.109 -14.945 1 93 129 VAL B O 1
ATOM 7770 N N . ASP B 1 130 ? -32.375 22.531 -14.422 1 88.88 130 ASP B N 1
ATOM 7771 C CA . ASP B 1 130 ? -32.969 22.609 -15.742 1 88.88 130 ASP B CA 1
ATOM 7772 C C . ASP B 1 130 ? -34.406 23.141 -15.656 1 88.88 130 ASP B C 1
ATOM 7774 O O . ASP B 1 130 ? -35.062 23.344 -16.688 1 88.88 130 ASP B O 1
ATOM 7778 N N . ASN B 1 131 ? -34.938 23.516 -14.586 1 88.56 131 ASN B N 1
ATOM 7779 C CA . ASN B 1 131 ? -36.375 23.828 -14.469 1 88.56 131 ASN B CA 1
ATOM 7780 C C . ASN B 1 131 ? -36.594 25.188 -13.812 1 88.56 131 ASN B C 1
ATOM 7782 O O . ASN B 1 131 ? -37.531 25.344 -13.016 1 88.56 131 ASN B O 1
ATOM 7786 N N . LEU B 1 132 ? -35.719 26.125 -14.062 1 91.31 132 LEU B N 1
ATOM 7787 C CA . LEU B 1 132 ? -35.969 27.453 -13.516 1 91.31 132 LEU B CA 1
ATOM 7788 C C . LEU B 1 132 ? -37.156 28.109 -14.203 1 91.31 132 LEU B C 1
ATOM 7790 O O . LEU B 1 132 ? -37.219 28.172 -15.43 1 91.31 132 LEU B O 1
ATOM 7794 N N . ARG B 1 133 ? -38.031 28.578 -13.414 1 89.56 133 ARG B N 1
ATOM 7795 C CA . ARG B 1 133 ? -39.25 29.172 -13.922 1 89.56 133 ARG B CA 1
ATOM 7796 C C . ARG B 1 133 ? -39.062 30.656 -14.211 1 89.56 133 ARG B C 1
ATOM 7798 O O . ARG B 1 133 ? -38.531 31.391 -13.383 1 89.56 133 ARG B O 1
ATOM 7805 N N . PRO B 1 134 ? -39.562 31.047 -15.422 1 83.69 134 PRO B N 1
ATOM 7806 C CA . PRO B 1 134 ? -39.438 32.469 -15.758 1 83.69 134 PRO B CA 1
ATOM 7807 C C . PRO B 1 134 ? -40.406 33.375 -14.977 1 83.69 134 PRO B C 1
ATOM 7809 O O . PRO B 1 134 ? -41.562 33.031 -14.828 1 83.69 134 PRO B O 1
ATOM 7812 N N . SER B 1 135 ? -39.844 34.5 -14.617 1 80.44 135 SER B N 1
ATOM 7813 C CA . SER B 1 135 ? -40.594 35.562 -13.969 1 80.44 135 SER B CA 1
ATOM 7814 C C . SER B 1 135 ? -41.531 35 -12.898 1 80.44 135 SER B C 1
ATOM 7816 O O . SER B 1 135 ? -42.656 35.469 -12.75 1 80.44 135 SER B O 1
ATOM 7818 N N . SER B 1 136 ? -41.094 34 -12.383 1 81.19 136 SER B N 1
ATOM 7819 C CA . SER B 1 136 ? -41.906 33.375 -11.367 1 81.19 136 SER B CA 1
ATOM 7820 C C . SER B 1 136 ? -41.094 32.969 -10.141 1 81.19 136 SER B C 1
ATOM 7822 O O . SER B 1 136 ? -39.875 33.094 -10.148 1 81.19 136 SER B O 1
ATOM 7824 N N . SER B 1 137 ? -41.875 32.594 -9.172 1 91.06 137 SER B N 1
ATOM 7825 C CA . SER B 1 137 ? -41.25 32.156 -7.918 1 91.06 137 SER B CA 1
ATOM 7826 C C . SER B 1 137 ? -40.625 30.781 -8.055 1 91.06 137 SER B C 1
ATOM 7828 O O . SER B 1 137 ? -41.25 29.875 -8.625 1 91.06 137 SER B O 1
ATOM 7830 N N . ASN B 1 138 ? -39.312 30.688 -7.711 1 95.62 138 ASN B N 1
ATOM 7831 C CA . ASN B 1 138 ? -38.594 29.438 -7.605 1 95.62 138 ASN B CA 1
ATOM 7832 C C . ASN B 1 138 ? -38.25 29.094 -6.152 1 95.62 138 ASN B C 1
ATOM 7834 O O . ASN B 1 138 ? -38.219 29.984 -5.301 1 95.62 138 ASN B O 1
ATOM 7838 N N . THR B 1 139 ? -38.094 27.812 -5.918 1 96.81 139 THR B N 1
ATOM 7839 C CA . THR B 1 139 ? -37.75 27.391 -4.566 1 96.81 139 THR B CA 1
ATOM 7840 C C . THR B 1 139 ? -36.438 26.594 -4.566 1 96.81 139 THR B C 1
ATOM 7842 O O . THR B 1 139 ? -36.125 25.891 -5.527 1 96.81 139 THR B O 1
ATOM 7845 N N . ILE B 1 140 ? -35.656 26.766 -3.576 1 97.62 140 ILE B N 1
ATOM 7846 C CA . ILE B 1 140 ? -34.469 25.938 -3.326 1 97.62 140 ILE B CA 1
ATOM 7847 C C . ILE B 1 140 ? -34.531 25.391 -1.901 1 97.62 140 ILE B C 1
ATOM 7849 O O . ILE B 1 140 ? -34.938 26.094 -0.978 1 97.62 140 ILE B O 1
ATOM 7853 N N . GLY B 1 141 ? -34.188 24.125 -1.722 1 98.12 141 GLY B N 1
ATOM 7854 C CA . GLY B 1 141 ? -34.062 23.453 -0.436 1 98.12 141 GLY B CA 1
ATOM 7855 C C . GLY B 1 141 ? -32.812 22.641 -0.315 1 98.12 141 GLY B C 1
ATOM 7856 O O . GLY B 1 141 ? -32.438 21.906 -1.238 1 98.12 141 GLY B O 1
ATOM 7857 N N . VAL B 1 142 ? -32.062 22.844 0.706 1 98.69 142 VAL B N 1
ATOM 7858 C CA . VAL B 1 142 ? -30.859 22.062 1.019 1 98.69 142 VAL B CA 1
ATOM 7859 C C . VAL B 1 142 ? -31.078 21.281 2.318 1 98.69 142 VAL B C 1
ATOM 7861 O O . VAL B 1 142 ? -31.062 21.875 3.404 1 98.69 142 VAL B O 1
ATOM 7864 N N . ARG B 1 143 ? -31.281 19.984 2.223 1 98.69 143 ARG B N 1
ATOM 7865 C CA . ARG B 1 143 ? -31.438 19.109 3.379 1 98.69 143 ARG B CA 1
ATOM 7866 C C . ARG B 1 143 ? -30.094 18.547 3.82 1 98.69 143 ARG B C 1
ATOM 7868 O O . ARG B 1 143 ? -29.484 17.766 3.098 1 98.69 143 ARG B O 1
ATOM 7875 N N . ILE B 1 144 ? -29.672 18.938 4.973 1 98.75 144 ILE B N 1
ATOM 7876 C CA . ILE B 1 144 ? -28.359 18.531 5.48 1 98.75 144 ILE B CA 1
ATOM 7877 C C . ILE B 1 144 ? -28.547 17.5 6.594 1 98.75 144 ILE B C 1
ATOM 7879 O O . ILE B 1 144 ? -29.156 17.781 7.629 1 98.75 144 ILE B O 1
ATOM 7883 N N . TYR B 1 145 ? -27.938 16.312 6.395 1 98.75 145 TYR B N 1
ATOM 7884 C CA . TYR B 1 145 ? -28.109 15.203 7.328 1 98.75 145 TYR B CA 1
ATOM 7885 C C . TYR B 1 145 ? -27.141 15.32 8.5 1 98.75 145 TYR B C 1
ATOM 7887 O O . TYR B 1 145 ? -26.078 15.953 8.375 1 98.75 145 TYR B O 1
ATOM 7895 N N . SER B 1 146 ? -27.531 14.734 9.656 1 98.62 146 SER B N 1
ATOM 7896 C CA . SER B 1 146 ? -26.672 14.719 10.836 1 98.62 146 SER B CA 1
ATOM 7897 C C . SER B 1 146 ? -25.297 14.125 10.516 1 98.62 146 SER B C 1
ATOM 7899 O O . SER B 1 146 ? -25.203 12.984 10.07 1 98.62 146 SER B O 1
ATOM 7901 N N . PRO B 1 147 ? -24.281 14.906 10.758 1 97.88 147 PRO B N 1
ATOM 7902 C CA . PRO B 1 147 ? -22.953 14.328 10.531 1 97.88 147 PRO B CA 1
ATOM 7903 C C . PRO B 1 147 ? -22.625 13.211 11.516 1 97.88 147 PRO B C 1
ATOM 7905 O O . PRO B 1 147 ? -21.906 12.266 11.164 1 97.88 147 PRO B O 1
ATOM 7908 N N . VAL B 1 148 ? -23.125 13.281 12.75 1 97.94 148 VAL B N 1
ATOM 7909 C CA . VAL B 1 148 ? -22.875 12.297 13.797 1 97.94 148 VAL B CA 1
ATOM 7910 C C . VAL B 1 148 ? -23.547 10.969 13.422 1 97.94 148 VAL B C 1
ATOM 7912 O O . VAL B 1 148 ? -22.906 9.914 13.484 1 97.94 148 VAL B O 1
ATOM 7915 N N . ALA B 1 149 ? -24.781 11.07 12.984 1 98.31 149 ALA B N 1
ATOM 7916 C CA . ALA B 1 149 ? -25.484 9.859 12.562 1 98.31 149 ALA B CA 1
ATOM 7917 C C . ALA B 1 149 ? -24.859 9.266 11.305 1 98.31 149 ALA B C 1
ATOM 7919 O O . ALA B 1 149 ? -24.734 8.039 11.188 1 98.31 149 ALA B O 1
ATOM 7920 N N . SER B 1 150 ? -24.547 10.133 10.375 1 98.06 150 SER B N 1
ATOM 7921 C CA . SER B 1 150 ? -23.938 9.68 9.133 1 98.06 150 SER B CA 1
ATOM 7922 C C . SER B 1 150 ? -22.609 8.961 9.391 1 98.06 150 SER B C 1
ATOM 7924 O O . SER B 1 150 ? -22.312 7.938 8.773 1 98.06 150 SER B O 1
ATOM 7926 N N . ALA B 1 151 ? -21.781 9.508 10.266 1 97.81 151 ALA B N 1
ATOM 7927 C CA . ALA B 1 151 ? -20.5 8.898 10.625 1 97.81 151 ALA B CA 1
ATOM 7928 C C . ALA B 1 151 ? -20.719 7.508 11.219 1 97.81 151 ALA B C 1
ATOM 7930 O O . ALA B 1 151 ? -20.016 6.559 10.859 1 97.81 151 ALA B O 1
ATOM 7931 N N . ARG B 1 152 ? -21.609 7.395 12.109 1 97.5 152 ARG B N 1
ATOM 7932 C CA . ARG B 1 152 ? -21.938 6.125 12.75 1 97.5 152 ARG B CA 1
ATOM 7933 C C . ARG B 1 152 ? -22.406 5.098 11.727 1 97.5 152 ARG B C 1
ATOM 7935 O O . ARG B 1 152 ? -21.984 3.939 11.758 1 97.5 152 ARG B O 1
ATOM 7942 N N . GLN B 1 153 ? -23.281 5.527 10.859 1 97.75 153 GLN B N 1
ATOM 7943 C CA . GLN B 1 153 ? -23.828 4.633 9.844 1 97.75 153 GLN B CA 1
ATOM 7944 C C . GLN B 1 153 ? -22.75 4.133 8.898 1 97.75 153 GLN B C 1
ATOM 7946 O O . GLN B 1 153 ? -22.719 2.949 8.555 1 97.75 153 GLN B O 1
ATOM 7951 N N . ARG B 1 154 ? -21.891 5.004 8.5 1 97.56 154 ARG B N 1
ATOM 7952 C CA . ARG B 1 154 ? -20.812 4.641 7.59 1 97.56 154 ARG B CA 1
ATOM 7953 C C . ARG B 1 154 ? -19.812 3.703 8.266 1 97.56 154 ARG B C 1
ATOM 7955 O O . ARG B 1 154 ? -19.281 2.787 7.633 1 97.56 154 ARG B O 1
ATOM 7962 N N . ALA B 1 155 ? -19.516 3.959 9.547 1 97.5 155 ALA B N 1
ATOM 7963 C CA . ALA B 1 155 ? -18.625 3.082 10.297 1 97.5 155 ALA B CA 1
ATOM 7964 C C . ALA B 1 155 ? -19.188 1.671 10.406 1 97.5 155 ALA B C 1
ATOM 7966 O O . ALA B 1 155 ? -18.469 0.686 10.266 1 97.5 155 ALA B O 1
ATOM 7967 N N . GLN B 1 156 ? -20.5 1.59 10.617 1 97.31 156 GLN B N 1
ATOM 7968 C CA . GLN B 1 156 ? -21.172 0.3 10.75 1 97.31 156 GLN B CA 1
ATOM 7969 C C . GLN B 1 156 ? -21.188 -0.455 9.43 1 97.31 156 GLN B C 1
ATOM 7971 O O . GLN B 1 156 ? -21.109 -1.686 9.406 1 97.31 156 GLN B O 1
ATOM 7976 N N . ALA B 1 157 ? -21.266 0.326 8.406 1 97.12 157 ALA B N 1
ATOM 7977 C CA . ALA B 1 157 ? -21.406 -0.277 7.086 1 97.12 157 ALA B CA 1
ATOM 7978 C C . ALA B 1 157 ? -20.047 -0.649 6.508 1 97.12 157 ALA B C 1
ATOM 7980 O O . ALA B 1 157 ? -19.969 -1.426 5.551 1 97.12 157 ALA B O 1
ATOM 7981 N N . TYR B 1 158 ? -18.953 -0.083 7.016 1 96.75 158 TYR B N 1
ATOM 7982 C CA . TYR B 1 158 ? -17.625 -0.313 6.445 1 96.75 158 TYR B CA 1
ATOM 7983 C C . TYR B 1 158 ? -17.188 -1.761 6.645 1 96.75 158 TYR B C 1
ATOM 7985 O O . TYR B 1 158 ? -17.453 -2.355 7.695 1 96.75 158 TYR B O 1
ATOM 7993 N N . PRO B 1 159 ? -16.594 -2.406 5.719 1 95.94 159 PRO B N 1
ATOM 7994 C CA . PRO B 1 159 ? -16.422 -3.861 5.691 1 95.94 159 PRO B CA 1
ATOM 7995 C C . PRO B 1 159 ? -15.414 -4.355 6.719 1 95.94 159 PRO B C 1
ATOM 7997 O O . PRO B 1 159 ? -15.328 -5.559 6.98 1 95.94 159 PRO B O 1
ATOM 8000 N N . TYR B 1 160 ? -14.562 -3.592 7.301 1 95.31 160 TYR B N 1
ATOM 8001 C CA . TYR B 1 160 ? -13.625 -3.914 8.375 1 95.31 160 TYR B CA 1
ATOM 8002 C C . TYR B 1 160 ? -13.5 -2.75 9.352 1 95.31 160 TYR B C 1
ATOM 8004 O O . TYR B 1 160 ? -13.891 -1.624 9.039 1 95.31 160 TYR B O 1
ATOM 8012 N N . PRO B 1 161 ? -12.984 -2.977 10.477 1 95.19 161 PRO B N 1
ATOM 8013 C CA . PRO B 1 161 ? -13.008 -1.928 11.5 1 95.19 161 PRO B CA 1
ATOM 8014 C C . PRO B 1 161 ? -12.031 -0.79 11.203 1 95.19 161 PRO B C 1
ATOM 8016 O O . PRO B 1 161 ? -10.867 -1.038 10.883 1 95.19 161 PRO B O 1
ATOM 8019 N N . LEU B 1 162 ? -12.531 0.397 11.273 1 96.38 162 LEU B N 1
ATOM 8020 C CA . LEU B 1 162 ? -11.727 1.607 11.391 1 96.38 162 LEU B CA 1
ATOM 8021 C C . LEU B 1 162 ? -11.844 2.207 12.789 1 96.38 162 LEU B C 1
ATOM 8023 O O . LEU B 1 162 ? -12.945 2.502 13.25 1 96.38 162 LEU B O 1
ATOM 8027 N N . PRO B 1 163 ? -10.68 2.312 13.422 1 95.88 163 PRO B N 1
ATOM 8028 C CA . PRO B 1 163 ? -10.742 2.785 14.812 1 95.88 163 PRO B CA 1
ATOM 8029 C C . PRO B 1 163 ? -11.383 4.168 14.93 1 95.88 163 PRO B C 1
ATOM 8031 O O . PRO B 1 163 ? -11.148 5.035 14.086 1 95.88 163 PRO B O 1
ATOM 8034 N N . SER B 1 164 ? -12.156 4.301 16.031 1 92.31 164 SER B N 1
ATOM 8035 C CA . SER B 1 164 ? -12.664 5.621 16.391 1 92.31 164 SER B CA 1
ATOM 8036 C C . SER B 1 164 ? -11.602 6.434 17.125 1 92.31 164 SER B C 1
ATOM 8038 O O . SER B 1 164 ? -10.805 5.883 17.875 1 92.31 164 SER B O 1
ATOM 8040 N N . SER B 1 165 ? -11.297 7.609 16.766 1 83.25 165 SER B N 1
ATOM 8041 C CA . SER B 1 165 ? -10.328 8.477 17.422 1 83.25 165 SER B CA 1
ATOM 8042 C C . SER B 1 165 ? -11.016 9.438 18.391 1 83.25 165 SER B C 1
ATOM 8044 O O . SER B 1 165 ? -10.938 10.656 18.219 1 83.25 165 SER B O 1
ATOM 8046 N N . ASP B 1 166 ? -11.547 8.898 19.438 1 84.44 166 ASP B N 1
ATOM 8047 C CA . ASP B 1 166 ? -12.305 9.688 20.406 1 84.44 166 ASP B CA 1
ATOM 8048 C C . ASP B 1 166 ? -11.375 10.391 21.391 1 84.44 166 ASP B C 1
ATOM 8050 O O . ASP B 1 166 ? -10.25 9.93 21.625 1 84.44 166 ASP B O 1
ATOM 8054 N N . VAL B 1 167 ? -11.805 11.516 21.875 1 82.56 167 VAL B N 1
ATOM 8055 C CA . VAL B 1 167 ? -11.016 12.281 22.844 1 82.56 167 VAL B CA 1
ATOM 8056 C C . VAL B 1 167 ? -11.719 12.273 24.188 1 82.56 167 VAL B C 1
ATOM 8058 O O . VAL B 1 167 ? -12.898 11.906 24.281 1 82.56 167 VAL B O 1
ATOM 8061 N N . VAL B 1 168 ? -11.016 12.648 25.219 1 81.88 168 VAL B N 1
ATOM 8062 C CA . VAL B 1 168 ? -11.562 12.695 26.562 1 81.88 168 VAL B CA 1
ATOM 8063 C C . VAL B 1 168 ? -12.656 13.758 26.641 1 81.88 168 VAL B C 1
ATOM 8065 O O . VAL B 1 168 ? -12.555 14.805 26 1 81.88 168 VAL B O 1
ATOM 8068 N N . GLY B 1 169 ? -13.617 13.445 27.391 1 85.62 169 GLY B N 1
ATOM 8069 C CA . GLY B 1 169 ? -14.719 14.375 27.562 1 85.62 169 GLY B CA 1
ATOM 8070 C C . GLY B 1 169 ? -15.836 14.156 26.562 1 85.62 169 GLY B C 1
ATOM 8071 O O . GLY B 1 169 ? -16.234 13.016 26.312 1 85.62 169 GLY B O 1
ATOM 8072 N N . HIS B 1 170 ? -16.328 15.25 26.156 1 89.31 170 HIS B N 1
ATOM 8073 C CA . HIS B 1 170 ? -17.438 15.203 25.203 1 89.31 170 HIS B CA 1
ATOM 8074 C C . HIS B 1 170 ? -16.938 15.195 23.766 1 89.31 170 HIS B C 1
ATOM 8076 O O . HIS B 1 170 ? -16.203 16.094 23.359 1 89.31 170 HIS B O 1
ATOM 8082 N N . SER B 1 171 ? -17.203 14.18 23.016 1 95.25 171 SER B N 1
ATOM 8083 C CA . SER B 1 171 ? -16.859 14.07 21.609 1 95.25 171 SER B CA 1
ATOM 8084 C C . SER B 1 171 ? -17.844 13.148 20.875 1 95.25 171 SER B C 1
ATOM 8086 O O . SER B 1 171 ? -18.625 12.438 21.5 1 95.25 171 SER B O 1
ATOM 8088 N N . PHE B 1 172 ? -17.891 13.188 19.609 1 97.19 172 PHE B N 1
ATOM 8089 C CA . PHE B 1 172 ? -18.672 12.297 18.766 1 97.19 172 PHE B CA 1
ATOM 8090 C C . PHE B 1 172 ? -17.781 11.281 18.062 1 97.19 172 PHE B C 1
ATOM 8092 O O . PHE B 1 172 ? -16.703 11.625 17.578 1 97.19 172 PHE B O 1
ATOM 8099 N N . PRO B 1 173 ? -18.203 10.016 17.984 1 96.25 173 PRO B N 1
ATOM 8100 C CA . PRO B 1 173 ? -17.359 8.961 17.438 1 96.25 173 PRO B CA 1
ATOM 8101 C C . PRO B 1 173 ? -17.359 8.945 15.906 1 96.25 173 PRO B C 1
ATOM 8103 O O . PRO B 1 173 ? -18.25 9.539 15.281 1 96.25 173 PRO B O 1
ATOM 8106 N N . HIS B 1 174 ? -16.312 8.352 15.32 1 97.44 174 HIS B N 1
ATOM 8107 C CA . HIS B 1 174 ? -16.219 7.965 13.922 1 97.44 174 HIS B CA 1
ATOM 8108 C C . HIS B 1 174 ? -16.125 9.188 13.008 1 97.44 174 HIS B C 1
ATOM 8110 O O . HIS B 1 174 ? -16.672 9.188 11.906 1 97.44 174 HIS B O 1
ATOM 8116 N N . ARG B 1 175 ? -15.469 10.18 13.508 1 97.19 175 ARG B N 1
ATOM 8117 C CA . ARG B 1 175 ? -15.297 11.414 12.75 1 97.19 175 ARG B CA 1
ATOM 8118 C C . ARG B 1 175 ? -14.562 11.156 11.438 1 97.19 175 ARG B C 1
ATOM 8120 O O . ARG B 1 175 ? -14.789 11.859 10.445 1 97.19 175 ARG B O 1
ATOM 8127 N N . ASN B 1 176 ? -13.719 10.102 11.359 1 97.62 176 ASN B N 1
ATOM 8128 C CA . ASN B 1 176 ? -12.898 9.781 10.203 1 97.62 176 ASN B CA 1
ATOM 8129 C C . ASN B 1 176 ? -13.742 9.242 9.047 1 97.62 176 ASN B C 1
ATOM 8131 O O . ASN B 1 176 ? -13.266 9.148 7.914 1 97.62 176 ASN B O 1
ATOM 8135 N N . MET B 1 177 ? -15.023 8.984 9.258 1 97.75 177 MET B N 1
ATOM 8136 C CA . MET B 1 177 ? -15.898 8.375 8.25 1 97.75 177 MET B CA 1
ATOM 8137 C C . MET B 1 177 ? -16.531 9.438 7.367 1 97.75 177 MET B C 1
ATOM 8139 O O . MET B 1 177 ? -17.094 9.117 6.316 1 97.75 177 MET B O 1
ATOM 8143 N N . VAL B 1 178 ? -16.438 10.766 7.723 1 97.19 178 VAL B N 1
ATOM 8144 C CA . VAL B 1 178 ? -17.062 11.844 6.957 1 97.19 178 VAL B CA 1
ATOM 8145 C C . VAL B 1 178 ? -16.016 12.883 6.578 1 97.19 178 VAL B C 1
ATOM 8147 O O . VAL B 1 178 ? -15.117 13.18 7.363 1 97.19 178 VAL B O 1
ATOM 8150 N N . ARG B 1 179 ? -16.078 13.43 5.371 1 98.06 179 ARG B N 1
ATOM 8151 C CA . ARG B 1 179 ? -15.172 14.492 4.949 1 98.06 179 ARG B CA 1
ATOM 8152 C C . ARG B 1 179 ? -15.641 15.844 5.477 1 98.06 179 ARG B C 1
ATOM 8154 O O . ARG B 1 179 ? -16.125 16.688 4.711 1 98.06 179 ARG B O 1
ATOM 8161 N N . LYS B 1 180 ? -15.445 16.016 6.691 1 97.38 180 LYS B N 1
ATOM 8162 C CA . LYS B 1 180 ? -15.758 17.188 7.516 1 97.38 180 LYS B CA 1
ATOM 8163 C C . LYS B 1 180 ? -14.586 17.547 8.422 1 97.38 180 LYS B C 1
ATOM 8165 O O . LYS B 1 180 ? -13.727 16.703 8.695 1 97.38 180 LYS B O 1
ATOM 8170 N N . ALA B 1 181 ? -14.523 18.844 8.812 1 97.69 181 ALA B N 1
ATOM 8171 C CA . ALA B 1 181 ? -13.484 19.219 9.766 1 97.69 181 ALA B CA 1
ATOM 8172 C C . ALA B 1 181 ? -13.523 18.297 10.992 1 97.69 181 ALA B C 1
ATOM 8174 O O . ALA B 1 181 ? -14.531 18.234 11.695 1 97.69 181 ALA B O 1
ATOM 8175 N N . GLN B 1 182 ? -12.445 17.703 11.266 1 97.31 182 GLN B N 1
ATOM 8176 C CA . GLN B 1 182 ? -12.422 16.641 12.281 1 97.31 182 GLN B CA 1
ATOM 8177 C C . GLN B 1 182 ? -12.594 17.219 13.68 1 97.31 182 GLN B C 1
ATOM 8179 O O . GLN B 1 182 ? -13.211 16.594 14.547 1 97.31 182 GLN B O 1
ATOM 8184 N N . PHE B 1 183 ? -12.102 18.406 13.898 1 97.19 183 PHE B N 1
ATOM 8185 C CA . PHE B 1 183 ? -12.172 19.016 15.219 1 97.19 183 PHE B CA 1
ATOM 8186 C C . PHE B 1 183 ? -13.617 19.25 15.625 1 97.19 183 PHE B C 1
ATOM 8188 O O . PHE B 1 183 ? -13.922 19.406 16.812 1 97.19 183 PHE B O 1
ATOM 8195 N N . ASP B 1 184 ? -14.531 19.297 14.625 1 96.31 184 ASP B N 1
ATOM 8196 C CA . ASP B 1 184 ? -15.945 19.547 14.883 1 96.31 184 ASP B CA 1
ATOM 8197 C C . ASP B 1 184 ? -16.531 18.469 15.805 1 96.31 184 ASP B C 1
ATOM 8199 O O . ASP B 1 184 ? -17.547 18.703 16.469 1 96.31 184 ASP B O 1
ATOM 8203 N N . PHE B 1 185 ? -15.93 17.391 15.812 1 97.44 185 PHE B N 1
ATOM 8204 C CA . PHE B 1 185 ? -16.438 16.25 16.578 1 97.44 185 PHE B CA 1
ATOM 8205 C C . PHE B 1 185 ? -15.812 16.234 17.969 1 97.44 185 PHE B C 1
ATOM 8207 O O . PHE B 1 185 ? -16.047 15.297 18.75 1 97.44 185 PHE B O 1
ATOM 8214 N N . GLY B 1 186 ? -15.031 17.203 18.312 1 96.25 186 GLY B N 1
ATOM 8215 C CA . GLY B 1 186 ? -14.305 17.266 19.578 1 96.25 186 GLY B CA 1
ATOM 8216 C C . GLY B 1 186 ? -12.82 16.984 19.422 1 96.25 186 GLY B C 1
ATOM 8217 O O . GLY B 1 186 ? -12.422 16.125 18.625 1 96.25 186 GLY B O 1
ATOM 8218 N N . TRP B 1 187 ? -12.039 17.688 20.172 1 96.31 187 TRP B N 1
ATOM 8219 C CA . TRP B 1 187 ? -10.594 17.5 20.156 1 96.31 187 TRP B CA 1
ATOM 8220 C C . TRP B 1 187 ? -10.008 17.719 21.547 1 96.31 187 TRP B C 1
ATOM 8222 O O . TRP B 1 187 ? -10.703 18.203 22.453 1 96.31 187 TRP B O 1
ATOM 8232 N N . ASP B 1 188 ? -8.773 17.422 21.734 1 94.81 188 ASP B N 1
ATOM 8233 C CA . ASP B 1 188 ? -8.156 17.531 23.062 1 94.81 188 ASP B CA 1
ATOM 8234 C C . ASP B 1 188 ? -7.992 18.984 23.469 1 94.81 188 ASP B C 1
ATOM 8236 O O . ASP B 1 188 ? -7.562 19.281 24.594 1 94.81 188 ASP B O 1
ATOM 8240 N N . TRP B 1 189 ? -8.453 19.938 22.625 1 95.75 189 TRP B N 1
ATOM 8241 C CA . TRP B 1 189 ? -8.352 21.344 22.953 1 95.75 189 TRP B CA 1
ATOM 8242 C C . TRP B 1 189 ? -9.672 22.062 22.672 1 95.75 189 TRP B C 1
ATOM 8244 O O . TRP B 1 189 ? -9.789 23.281 22.906 1 95.75 189 TRP B O 1
ATOM 8254 N N . GLY B 1 190 ? -10.648 21.391 22.156 1 95.44 190 GLY B N 1
ATOM 8255 C CA . GLY B 1 190 ? -11.812 22.125 21.703 1 95.44 190 GLY B CA 1
ATOM 8256 C C . GLY B 1 190 ? -13.109 21.359 21.859 1 95.44 190 GLY B C 1
ATOM 8257 O O . GLY B 1 190 ? -13.086 20.141 22.109 1 95.44 190 GLY B O 1
ATOM 8258 N N . PRO B 1 191 ? -14.227 22.031 21.703 1 96.31 191 PRO B N 1
ATOM 8259 C CA . PRO B 1 191 ? -15.555 21.438 21.906 1 96.31 191 PRO B CA 1
ATOM 8260 C C . PRO B 1 191 ? -16.047 20.656 20.703 1 96.31 191 PRO B C 1
ATOM 8262 O O . PRO B 1 191 ? -15.523 20.812 19.594 1 96.31 191 PRO B O 1
ATOM 8265 N N . ALA B 1 192 ? -17.062 19.828 20.969 1 97.38 192 ALA B N 1
ATOM 8266 C CA . ALA B 1 192 ? -17.734 19.047 19.922 1 97.38 192 ALA B CA 1
ATOM 8267 C C . ALA B 1 192 ? -19.109 19.609 19.625 1 97.38 192 ALA B C 1
ATOM 8269 O O . ALA B 1 192 ? -20.016 19.531 20.469 1 97.38 192 ALA B O 1
ATOM 8270 N N . PHE B 1 193 ? -19.234 20.203 18.484 1 97.56 193 PHE B N 1
ATOM 8271 C CA . PHE B 1 193 ? -20.547 20.719 18.109 1 97.56 193 PHE B CA 1
ATOM 8272 C C . PHE B 1 193 ? -21.062 20.031 16.859 1 97.56 193 PHE B C 1
ATOM 8274 O O . PHE B 1 193 ? -22.281 19.891 16.672 1 97.56 193 PHE B O 1
ATOM 8281 N N . ALA B 1 194 ? -20.141 19.625 15.938 1 97.06 194 ALA B N 1
ATOM 8282 C CA . ALA B 1 194 ? -20.5 18.953 14.695 1 97.06 194 ALA B CA 1
ATOM 8283 C C . ALA B 1 194 ? -21.625 19.688 13.977 1 97.06 194 ALA B C 1
ATOM 8285 O O . ALA B 1 194 ? -22.641 19.078 13.633 1 97.06 194 ALA B O 1
ATOM 8286 N N . SER B 1 195 ? -21.422 20.906 13.719 1 96.75 195 SER B N 1
ATOM 8287 C CA . SER B 1 195 ? -22.453 21.781 13.156 1 96.75 195 SER B CA 1
ATOM 8288 C C . SER B 1 195 ? -22.781 21.391 11.719 1 96.75 195 SER B C 1
ATOM 8290 O O . SER B 1 195 ? -22.125 20.531 11.133 1 96.75 195 SER B O 1
ATOM 8292 N N . SER B 1 196 ? -23.875 21.969 11.195 1 97.25 196 SER B N 1
ATOM 8293 C CA . SER B 1 196 ? -24.328 21.828 9.812 1 97.25 196 SER B CA 1
ATOM 8294 C C . SER B 1 196 ? -24.734 23.172 9.227 1 97.25 196 SER B C 1
ATOM 8296 O O . SER B 1 196 ? -25.219 24.047 9.945 1 97.25 196 SER B O 1
ATOM 8298 N N . GLY B 1 197 ? -24.469 23.359 7.965 1 97.12 197 GLY B N 1
ATOM 8299 C CA . GLY B 1 197 ? -24.859 24.594 7.32 1 97.12 197 GLY B CA 1
ATOM 8300 C C . GLY B 1 197 ? -24.203 24.812 5.973 1 97.12 197 GLY B C 1
ATOM 8301 O O . GLY B 1 197 ? -23.578 23.891 5.43 1 97.12 197 GLY B O 1
ATOM 8302 N N . ILE B 1 198 ? -24.484 25.938 5.402 1 96.44 198 ILE B N 1
ATOM 8303 C CA . ILE B 1 198 ? -23.875 26.406 4.164 1 96.44 198 ILE B CA 1
ATOM 8304 C C . ILE B 1 198 ? -22.906 27.547 4.469 1 96.44 198 ILE B C 1
ATOM 8306 O O . ILE B 1 198 ? -23.312 28.703 4.586 1 96.44 198 ILE B O 1
ATOM 8310 N N . ALA B 1 199 ? -21.688 27.203 4.477 1 91.56 199 ALA B N 1
ATOM 8311 C CA . ALA B 1 199 ? -20.672 28.078 5.051 1 91.56 199 ALA B CA 1
ATOM 8312 C C . ALA B 1 199 ? -20.141 29.047 4.008 1 91.56 199 ALA B C 1
ATOM 8314 O O . ALA B 1 199 ? -19.422 30 4.344 1 91.56 199 ALA B O 1
ATOM 8315 N N . GLY B 1 200 ? -20.5 28.828 2.758 1 91.5 200 GLY B N 1
ATOM 8316 C CA . GLY B 1 200 ? -20.016 29.688 1.699 1 91.5 200 GLY B CA 1
ATOM 8317 C C . GLY B 1 200 ? -21.109 30.219 0.8 1 91.5 200 GLY B C 1
ATOM 8318 O O . GLY B 1 200 ? -22.297 29.953 1.044 1 91.5 200 GLY B O 1
ATOM 8319 N N . PRO B 1 201 ? -20.703 30.938 -0.216 1 93.44 201 PRO B N 1
ATOM 8320 C CA . PRO B 1 201 ? -21.688 31.547 -1.124 1 93.44 201 PRO B CA 1
ATOM 8321 C C . PRO B 1 201 ? -22.469 30.5 -1.924 1 93.44 201 PRO B C 1
ATOM 8323 O O . PRO B 1 201 ? -21.984 29.375 -2.119 1 93.44 201 PRO B O 1
ATOM 8326 N N . ILE B 1 202 ? -23.656 30.891 -2.291 1 96.44 202 ILE B N 1
ATOM 8327 C CA . ILE B 1 202 ? -24.531 30.062 -3.113 1 96.44 202 ILE B CA 1
ATOM 8328 C C . ILE B 1 202 ? -25.141 30.922 -4.227 1 96.44 202 ILE B C 1
ATOM 8330 O O . ILE B 1 202 ? -25.609 32.031 -3.979 1 96.44 202 ILE B O 1
ATOM 8334 N N . ARG B 1 203 ? -25.062 30.469 -5.492 1 94.31 203 ARG B N 1
ATOM 8335 C CA . ARG B 1 203 ? -25.594 31.219 -6.625 1 94.31 203 ARG B CA 1
ATOM 8336 C C . ARG B 1 203 ? -26 30.297 -7.766 1 94.31 203 ARG B C 1
ATOM 8338 O O . ARG B 1 203 ? -25.625 29.125 -7.781 1 94.31 203 ARG B O 1
ATOM 8345 N N . ILE B 1 204 ? -26.75 30.828 -8.648 1 94.19 204 ILE B N 1
ATOM 8346 C CA . ILE B 1 204 ? -27.125 30.141 -9.875 1 94.19 204 ILE B CA 1
ATOM 8347 C C . ILE B 1 204 ? -26.641 30.938 -11.086 1 94.19 204 ILE B C 1
ATOM 8349 O O . ILE B 1 204 ? -26.969 32.125 -11.227 1 94.19 204 ILE B O 1
ATOM 8353 N N . VAL B 1 205 ? -25.859 30.312 -11.898 1 90.62 205 VAL B N 1
ATOM 8354 C CA . VAL B 1 205 ? -25.453 30.906 -13.164 1 90.62 205 VAL B CA 1
ATOM 8355 C C . VAL B 1 205 ? -26.359 30.406 -14.289 1 90.62 205 VAL B C 1
ATOM 8357 O O . VAL B 1 205 ? -26.438 29.203 -14.539 1 90.62 205 VAL B O 1
ATOM 8360 N N . THR B 1 206 ? -27.016 31.344 -14.992 1 87.88 206 THR B N 1
ATOM 8361 C CA . THR B 1 206 ? -28.047 30.938 -15.953 1 87.88 206 THR B CA 1
ATOM 8362 C C . THR B 1 206 ? -27.484 30.953 -17.375 1 87.88 206 THR B C 1
ATOM 8364 O O . THR B 1 206 ? -26.422 31.516 -17.625 1 87.88 206 THR B O 1
ATOM 8367 N N . GLY B 1 207 ? -28.234 30.359 -18.359 1 78.12 207 GLY B N 1
ATOM 8368 C CA . GLY B 1 207 ? -28.031 30.469 -19.797 1 78.12 207 GLY B CA 1
ATOM 8369 C C . GLY B 1 207 ? -26.766 29.781 -20.281 1 78.12 207 GLY B C 1
ATOM 8370 O O . GLY B 1 207 ? -26.172 30.188 -21.266 1 78.12 207 GLY B O 1
ATOM 8371 N N . TYR B 1 208 ? -26.234 28.922 -19.656 1 76.94 208 TYR B N 1
ATOM 8372 C CA . TYR B 1 208 ? -25.031 28.188 -20.031 1 76.94 208 TYR B CA 1
ATOM 8373 C C . TYR B 1 208 ? -23.812 29.094 -20.094 1 76.94 208 TYR B C 1
ATOM 8375 O O . TYR B 1 208 ? -22.938 28.906 -20.938 1 76.94 208 TYR B O 1
ATOM 8383 N N . THR B 1 209 ? -23.844 30.125 -19.422 1 83.69 209 THR B N 1
ATOM 8384 C CA . THR B 1 209 ? -22.703 31.016 -19.312 1 83.69 209 THR B CA 1
ATOM 8385 C C . THR B 1 209 ? -21.516 30.312 -18.688 1 83.69 209 THR B C 1
ATOM 8387 O O . THR B 1 209 ? -21.641 29.688 -17.625 1 83.69 209 THR B O 1
ATOM 8390 N N . PRO B 1 210 ? -20.312 30.359 -19.406 1 89.69 210 PRO B N 1
ATOM 8391 C CA . PRO B 1 210 ? -19.125 29.766 -18.766 1 89.69 210 PRO B CA 1
ATOM 8392 C C . PRO B 1 210 ? -18.797 30.438 -17.438 1 89.69 210 PRO B C 1
ATOM 8394 O O . PRO B 1 210 ? -19.047 31.625 -17.266 1 89.69 210 PRO B O 1
ATOM 8397 N N . VAL B 1 211 ? -18.281 29.672 -16.562 1 90.38 211 VAL B N 1
ATOM 8398 C CA . VAL B 1 211 ? -17.969 30.172 -15.227 1 90.38 211 VAL B CA 1
ATOM 8399 C C . VAL B 1 211 ? -16.469 30.109 -14.984 1 90.38 211 VAL B C 1
ATOM 8401 O O . VAL B 1 211 ? -15.852 29.047 -15.102 1 90.38 211 VAL B O 1
ATOM 8404 N N . LEU B 1 212 ? -15.852 31.266 -14.695 1 92.69 212 LEU B N 1
ATOM 8405 C CA . LEU B 1 212 ? -14.461 31.312 -14.266 1 92.69 212 LEU B CA 1
ATOM 8406 C C . LEU B 1 212 ? -14.312 30.797 -12.836 1 92.69 212 LEU B C 1
ATOM 8408 O O . LEU B 1 212 ? -14.656 31.5 -11.883 1 92.69 212 LEU B O 1
ATOM 8412 N N . GLN B 1 213 ? -13.766 29.625 -12.688 1 90.56 213 GLN B N 1
ATOM 8413 C CA . GLN B 1 213 ? -13.664 29 -11.375 1 90.56 213 GLN B CA 1
ATOM 8414 C C . GLN B 1 213 ? -12.469 29.531 -10.594 1 90.56 213 GLN B C 1
ATOM 8416 O O . GLN B 1 213 ? -12.57 29.812 -9.398 1 90.56 213 GLN B O 1
ATOM 8421 N N . ARG B 1 214 ? -11.398 29.547 -11.227 1 92.31 214 ARG B N 1
ATOM 8422 C CA . ARG B 1 214 ? -10.211 30.062 -10.562 1 92.31 214 ARG B CA 1
ATOM 8423 C C . ARG B 1 214 ? -9.141 30.453 -11.578 1 92.31 214 ARG B C 1
ATOM 8425 O O . ARG B 1 214 ? -9.227 30.078 -12.75 1 92.31 214 ARG B O 1
ATOM 8432 N N . CYS B 1 215 ? -8.273 31.234 -11.125 1 94.69 215 CYS B N 1
ATOM 8433 C CA . CYS B 1 215 ? -7.051 31.609 -11.828 1 94.69 215 CYS B CA 1
ATOM 8434 C C . CYS B 1 215 ? -5.816 31.141 -11.07 1 94.69 215 CYS B C 1
ATOM 8436 O O . CYS B 1 215 ? -5.656 31.438 -9.891 1 94.69 215 CYS B O 1
ATOM 8438 N N . GLU B 1 216 ? -5.047 30.375 -11.719 1 95.75 216 GLU B N 1
ATOM 8439 C CA . GLU B 1 216 ? -3.809 29.875 -11.125 1 95.75 216 GLU B CA 1
ATOM 8440 C C . GLU B 1 216 ? -2.596 30.609 -11.695 1 95.75 216 GLU B C 1
ATOM 8442 O O . GLU B 1 216 ? -2.537 30.891 -12.891 1 95.75 216 GLU B O 1
ATOM 8447 N N . PHE B 1 217 ? -1.716 31.031 -10.875 1 95.94 217 PHE B N 1
ATOM 8448 C CA . PHE B 1 217 ? -0.495 31.719 -11.273 1 95.94 217 PHE B CA 1
ATOM 8449 C C . PHE B 1 217 ? 0.724 30.828 -11.07 1 95.94 217 PHE B C 1
ATOM 8451 O O . PHE B 1 217 ? 1.265 30.75 -9.961 1 95.94 217 PHE B O 1
ATOM 8458 N N . VAL B 1 218 ? 1.196 30.219 -12.148 1 95.94 218 VAL B N 1
ATOM 8459 C CA . VAL B 1 218 ? 2.307 29.266 -12.109 1 95.94 218 VAL B CA 1
ATOM 8460 C C . VAL B 1 218 ? 3.605 29.984 -12.477 1 95.94 218 VAL B C 1
ATOM 8462 O O . VAL B 1 218 ? 3.678 30.672 -13.5 1 95.94 218 VAL B O 1
ATOM 8465 N N . GLN B 1 219 ? 4.582 29.844 -11.641 1 96.88 219 GLN B N 1
ATOM 8466 C CA . GLN B 1 219 ? 5.836 30.562 -11.852 1 96.88 219 GLN B CA 1
ATOM 8467 C C . GLN B 1 219 ? 6.941 29.609 -12.305 1 96.88 219 GLN B C 1
ATOM 8469 O O . GLN B 1 219 ? 7.031 28.484 -11.828 1 96.88 219 GLN B O 1
ATOM 8474 N N . HIS B 1 220 ? 7.703 30.047 -13.258 1 96.06 220 HIS B N 1
ATOM 8475 C CA . HIS B 1 220 ? 8.922 29.391 -13.711 1 96.06 220 HIS B CA 1
ATOM 8476 C C . HIS B 1 220 ? 10.133 30.297 -13.555 1 96.06 220 HIS B C 1
ATOM 8478 O O . HIS B 1 220 ? 10.273 31.281 -14.289 1 96.06 220 HIS B O 1
ATOM 8484 N N . HIS B 1 221 ? 10.938 29.984 -12.617 1 96.31 221 HIS B N 1
ATOM 8485 C CA . HIS B 1 221 ? 12.141 30.766 -12.359 1 96.31 221 HIS B CA 1
ATOM 8486 C C . HIS B 1 221 ? 13.312 30.266 -13.188 1 96.31 221 HIS B C 1
ATOM 8488 O O . HIS B 1 221 ? 13.633 29.062 -13.156 1 96.31 221 HIS B O 1
ATOM 8494 N N . PHE B 1 222 ? 13.914 31.109 -13.891 1 95.12 222 PHE B N 1
ATOM 8495 C CA . PHE B 1 222 ? 15.008 30.719 -14.766 1 95.12 222 PHE B CA 1
ATOM 8496 C C . PHE B 1 222 ? 16.359 31.094 -14.156 1 95.12 222 PHE B C 1
ATOM 8498 O O . PHE B 1 222 ? 16.422 31.922 -13.242 1 95.12 222 PHE B O 1
ATOM 8505 N N . HIS B 1 223 ? 17.469 30.578 -14.656 1 92.81 223 HIS B N 1
ATOM 8506 C CA . HIS B 1 223 ? 18.812 30.766 -14.133 1 92.81 223 HIS B CA 1
ATOM 8507 C C . HIS B 1 223 ? 19.281 32.219 -14.32 1 92.81 223 HIS B C 1
ATOM 8509 O O . HIS B 1 223 ? 20.078 32.719 -13.523 1 92.81 223 HIS B O 1
ATOM 8515 N N . ASN B 1 224 ? 18.781 32.844 -15.352 1 94.12 224 ASN B N 1
ATOM 8516 C CA . ASN B 1 224 ? 19.203 34.219 -15.617 1 94.12 224 ASN B CA 1
ATOM 8517 C C . ASN B 1 224 ? 18.5 35.219 -14.703 1 94.12 224 ASN B C 1
ATOM 8519 O O . ASN B 1 224 ? 18.703 36.438 -14.82 1 94.12 224 ASN B O 1
ATOM 8523 N N . GLY B 1 225 ? 17.625 34.688 -13.805 1 93.06 225 GLY B N 1
ATOM 8524 C CA . GLY B 1 225 ? 16.953 35.531 -12.836 1 93.06 225 GLY B CA 1
ATOM 8525 C C . GLY B 1 225 ? 15.555 35.969 -13.273 1 93.06 225 GLY B C 1
ATOM 8526 O O . GLY B 1 225 ? 14.766 36.438 -12.469 1 93.06 225 GLY B O 1
ATOM 8527 N N . SER B 1 226 ? 15.258 35.719 -14.492 1 96.25 226 SER B N 1
ATOM 8528 C CA . SER B 1 226 ? 13.922 36.062 -14.977 1 96.25 226 SER B CA 1
ATOM 8529 C C . SER B 1 226 ? 12.883 35.062 -14.516 1 96.25 226 SER B C 1
ATOM 8531 O O . SER B 1 226 ? 13.234 33.938 -14.102 1 96.25 226 SER B O 1
ATOM 8533 N N . VAL B 1 227 ? 11.578 35.562 -14.484 1 97.31 227 VAL B N 1
ATOM 8534 C CA . VAL B 1 227 ? 10.469 34.688 -14.094 1 97.31 227 VAL B CA 1
ATOM 8535 C C . VAL B 1 227 ? 9.375 34.75 -15.156 1 97.31 227 VAL B C 1
ATOM 8537 O O . VAL B 1 227 ? 8.992 35.812 -15.609 1 97.31 227 VAL B O 1
ATOM 8540 N N . ARG B 1 228 ? 9.008 33.562 -15.609 1 97.5 228 ARG B N 1
ATOM 8541 C CA . ARG B 1 228 ? 7.793 33.469 -16.406 1 97.5 228 ARG B CA 1
ATOM 8542 C C . ARG B 1 228 ? 6.594 33.094 -15.547 1 97.5 228 ARG B C 1
ATOM 8544 O O . ARG B 1 228 ? 6.664 32.156 -14.742 1 97.5 228 ARG B O 1
ATOM 8551 N N . VAL B 1 229 ? 5.539 33.875 -15.648 1 97.56 229 VAL B N 1
ATOM 8552 C CA . VAL B 1 229 ? 4.301 33.594 -14.93 1 97.56 229 VAL B CA 1
ATOM 8553 C C . VAL B 1 229 ? 3.225 33.125 -15.906 1 97.56 229 VAL B C 1
ATOM 8555 O O . VAL B 1 229 ? 2.818 33.875 -16.797 1 97.56 229 VAL B O 1
ATOM 8558 N N . ASP B 1 230 ? 2.809 31.875 -15.789 1 97 230 ASP B N 1
ATOM 8559 C CA . ASP B 1 230 ? 1.661 31.375 -16.531 1 97 230 ASP B CA 1
ATOM 8560 C C . ASP B 1 230 ? 0.366 31.562 -15.75 1 97 230 ASP B C 1
ATOM 8562 O O . ASP B 1 230 ? 0.209 31.016 -14.656 1 97 230 ASP B O 1
ATOM 8566 N N . VAL B 1 231 ? -0.493 32.375 -16.312 1 97.25 231 VAL B N 1
ATOM 8567 C CA . VAL B 1 231 ? -1.826 32.531 -15.75 1 97.25 231 VAL B CA 1
ATOM 8568 C C . VAL B 1 231 ? -2.779 31.516 -16.359 1 97.25 231 VAL B C 1
ATOM 8570 O O . VAL B 1 231 ? -3.111 31.594 -17.547 1 97.25 231 VAL B O 1
ATOM 8573 N N . VAL B 1 232 ? -3.189 30.547 -15.547 1 96.06 232 VAL B N 1
ATOM 8574 C CA . VAL B 1 232 ? -4.051 29.469 -16.031 1 96.06 232 VAL B CA 1
ATOM 8575 C C . VAL B 1 232 ? -5.488 29.719 -15.586 1 96.06 232 VAL B C 1
ATOM 8577 O O . VAL B 1 232 ? -5.766 29.844 -14.391 1 96.06 232 VAL B O 1
ATOM 8580 N N . PHE B 1 233 ? -6.414 29.828 -16.578 1 95.19 233 PHE B N 1
ATOM 8581 C CA . PHE B 1 233 ? -7.844 29.969 -16.344 1 95.19 233 PHE B CA 1
ATOM 8582 C C . PHE B 1 233 ? -8.516 28.609 -16.25 1 95.19 233 PHE B C 1
ATOM 8584 O O . PHE B 1 233 ? -8.406 27.797 -17.156 1 95.19 233 PHE B O 1
ATOM 8591 N N . ARG B 1 234 ? -9.086 28.359 -15.141 1 93.81 234 ARG B N 1
ATOM 8592 C CA . ARG B 1 234 ? -9.969 27.203 -15.039 1 93.81 234 ARG B CA 1
ATOM 8593 C C . ARG B 1 234 ? -11.422 27.609 -15.227 1 93.81 234 ARG B C 1
ATOM 8595 O O . ARG B 1 234 ? -11.969 28.375 -14.438 1 93.81 234 ARG B O 1
ATOM 8602 N N . ILE B 1 235 ? -12.039 27.031 -16.297 1 92.56 235 ILE B N 1
ATOM 8603 C CA . ILE B 1 235 ? -13.359 27.5 -16.719 1 92.56 235 ILE B CA 1
ATOM 8604 C C . ILE B 1 235 ? -14.32 26.312 -16.812 1 92.56 235 ILE B C 1
ATOM 8606 O O . ILE B 1 235 ? -13.992 25.281 -17.406 1 92.56 235 ILE B O 1
ATOM 8610 N N . HIS B 1 236 ? -15.422 26.5 -16.188 1 88.5 236 HIS B N 1
ATOM 8611 C CA . HIS B 1 236 ? -16.5 25.531 -16.359 1 88.5 236 HIS B CA 1
ATOM 8612 C C . HIS B 1 236 ? -17.391 25.906 -17.547 1 88.5 236 HIS B C 1
ATOM 8614 O O . HIS B 1 236 ? -17.953 27 -17.578 1 88.5 236 HIS B O 1
ATOM 8620 N N . PRO B 1 237 ? -17.531 25.094 -18.547 1 83.62 237 PRO B N 1
ATOM 8621 C CA . PRO B 1 237 ? -18.297 25.453 -19.75 1 83.62 237 PRO B CA 1
ATOM 8622 C C . PRO B 1 237 ? -19.797 25.547 -19.484 1 83.62 237 PRO B C 1
ATOM 8624 O O . PRO B 1 237 ? -20.5 26.297 -20.156 1 83.62 237 PRO B O 1
ATOM 8627 N N . SER B 1 238 ? -20.469 25.141 -18.516 1 76.81 238 SER B N 1
ATOM 8628 C CA . SER B 1 238 ? -21.875 25.094 -18.172 1 76.81 238 SER B CA 1
ATOM 8629 C C . SER B 1 238 ? -22.719 24.594 -19.344 1 76.81 238 SER B C 1
ATOM 8631 O O . SER B 1 238 ? -23.906 24.312 -19.172 1 76.81 238 SER B O 1
ATOM 8633 N N . GLY B 1 239 ? -22.141 24.625 -20.656 1 76.31 239 GLY B N 1
ATOM 8634 C CA . GLY B 1 239 ? -22.734 24.078 -21.875 1 76.31 239 GLY B CA 1
ATOM 8635 C C . GLY B 1 239 ? -21.734 23.312 -22.71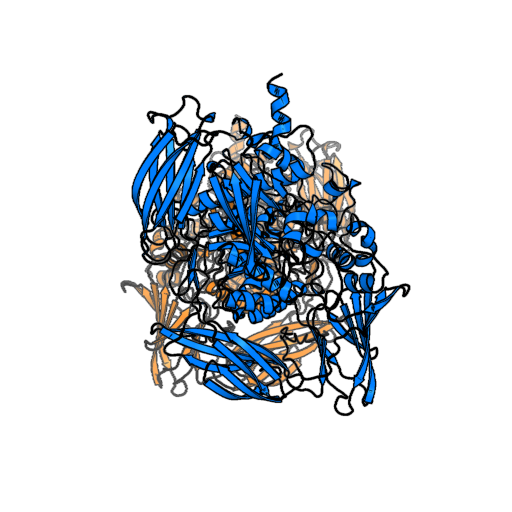9 1 76.31 239 GLY B C 1
ATOM 8636 O O . GLY B 1 239 ? -20.594 23.094 -22.312 1 76.31 239 GLY B O 1
ATOM 8637 N N . PRO B 1 240 ? -22.297 22.906 -23.859 1 74.06 240 PRO B N 1
ATOM 8638 C CA . PRO B 1 240 ? -21.422 22.078 -24.688 1 74.06 240 PRO B CA 1
ATOM 8639 C C . PRO B 1 240 ? -20.172 22.828 -25.141 1 74.06 240 PRO B C 1
ATOM 8641 O O . PRO B 1 240 ? -19.062 22.297 -25.031 1 74.06 240 PRO B O 1
ATOM 8644 N N . VAL B 1 241 ? -20.375 24.078 -25.719 1 76.56 241 VAL B N 1
ATOM 8645 C CA . VAL B 1 241 ? -19.25 24.859 -26.219 1 76.56 241 VAL B CA 1
ATOM 8646 C C . VAL B 1 241 ? -19.5 26.344 -25.953 1 76.56 241 VAL B C 1
ATOM 8648 O O . VAL B 1 241 ? -20.641 26.812 -26 1 76.56 241 VAL B O 1
ATOM 8651 N N . ALA B 1 242 ? -18.469 27.078 -25.531 1 83.12 242 ALA B N 1
ATOM 8652 C CA . ALA B 1 242 ? -18.547 28.531 -25.328 1 83.12 242 ALA B CA 1
ATOM 8653 C C . ALA B 1 242 ? -17.266 29.219 -25.812 1 83.12 242 ALA B C 1
ATOM 8655 O O . ALA B 1 242 ? -16.172 28.703 -25.641 1 83.12 242 ALA B O 1
ATOM 8656 N N . ASP B 1 243 ? -17.469 30.25 -26.516 1 86 243 ASP B N 1
ATOM 8657 C CA . ASP B 1 243 ? -16.344 31.125 -26.859 1 86 243 ASP B CA 1
ATOM 8658 C C . ASP B 1 243 ? -16.047 32.094 -25.719 1 86 243 ASP B C 1
ATOM 8660 O O . ASP B 1 243 ? -16.953 32.75 -25.188 1 86 243 ASP B O 1
ATOM 8664 N N . VAL B 1 244 ? -14.773 32.094 -25.328 1 90.62 244 VAL B N 1
ATOM 8665 C CA . VAL B 1 244 ? -14.391 33 -24.234 1 90.62 244 VAL B CA 1
ATOM 8666 C C . VAL B 1 244 ? -13.188 33.844 -24.672 1 90.62 244 VAL B C 1
ATOM 8668 O O . VAL B 1 244 ? -12.344 33.375 -25.438 1 90.62 244 VAL B O 1
ATOM 8671 N N . ILE B 1 245 ? -13.188 35.062 -24.266 1 92.56 245 ILE B N 1
ATOM 8672 C CA . ILE B 1 245 ? -11.992 35.906 -24.328 1 92.56 245 ILE B CA 1
ATOM 8673 C C . ILE B 1 245 ? -11.344 35.969 -22.953 1 92.56 245 ILE B C 1
ATOM 8675 O O . ILE B 1 245 ? -11.812 36.719 -22.078 1 92.56 245 ILE B O 1
ATOM 8679 N N . ALA B 1 246 ? -10.312 35.219 -22.812 1 94.31 246 ALA B N 1
ATOM 8680 C CA . ALA B 1 246 ? -9.547 35.25 -21.578 1 94.31 246 ALA B CA 1
ATOM 8681 C C . ALA B 1 246 ? -8.547 36.406 -21.562 1 94.31 246 ALA B C 1
ATOM 8683 O O . ALA B 1 246 ? -7.738 36.531 -22.484 1 94.31 246 ALA B O 1
ATOM 8684 N N . SER B 1 247 ? -8.672 37.25 -20.625 1 96.06 247 SER B N 1
ATOM 8685 C CA . SER B 1 247 ? -7.762 38.375 -20.438 1 96.06 247 SER B CA 1
ATOM 8686 C C . SER B 1 247 ? -7.082 38.344 -19.078 1 96.06 247 SER B C 1
ATOM 8688 O O . SER B 1 247 ? -7.738 38.125 -18.062 1 96.06 247 SER B O 1
ATOM 8690 N N . ALA B 1 248 ? -5.773 38.5 -19.094 1 96.88 248 ALA B N 1
ATOM 8691 C CA . ALA B 1 248 ? -5.008 38.5 -17.844 1 96.88 248 ALA B CA 1
ATOM 8692 C C . ALA B 1 248 ? -4.102 39.719 -17.75 1 96.88 248 ALA B C 1
ATOM 8694 O O . ALA B 1 248 ? -3.562 40.188 -18.766 1 96.88 248 ALA B O 1
ATOM 8695 N N . SER B 1 249 ? -4.031 40.281 -16.641 1 96.56 249 SER B N 1
ATOM 8696 C CA . SER B 1 249 ? -3.062 41.344 -16.328 1 96.56 249 SER B CA 1
ATOM 8697 C C . SER B 1 249 ? -2.102 40.906 -15.227 1 96.56 249 SER B C 1
ATOM 8699 O O . SER B 1 249 ? -2.498 40.188 -14.297 1 96.56 249 SER B O 1
ATOM 8701 N N . PHE B 1 250 ? -0.886 41.281 -15.328 1 96.38 250 PHE B N 1
ATOM 8702 C CA . PHE B 1 250 ? 0.16 41.031 -14.344 1 96.38 250 PHE B CA 1
ATOM 8703 C C . PHE B 1 250 ? 1.121 42.219 -14.273 1 96.38 250 PHE B C 1
ATOM 8705 O O . PHE B 1 250 ? 1.873 42.469 -15.219 1 96.38 250 PHE B O 1
ATOM 8712 N N . GLY B 1 251 ? 1.087 42.844 -13.133 1 94.19 251 GLY B N 1
ATOM 8713 C CA . GLY B 1 251 ? 1.809 44.125 -13.086 1 94.19 251 GLY B CA 1
ATOM 8714 C C . GLY B 1 251 ? 1.288 45.125 -14.078 1 94.19 251 GLY B C 1
ATOM 8715 O O . GLY B 1 251 ? 0.095 45.438 -14.094 1 94.19 251 GLY B O 1
ATOM 8716 N N . ASP B 1 252 ? 2.246 45.469 -14.953 1 91.94 2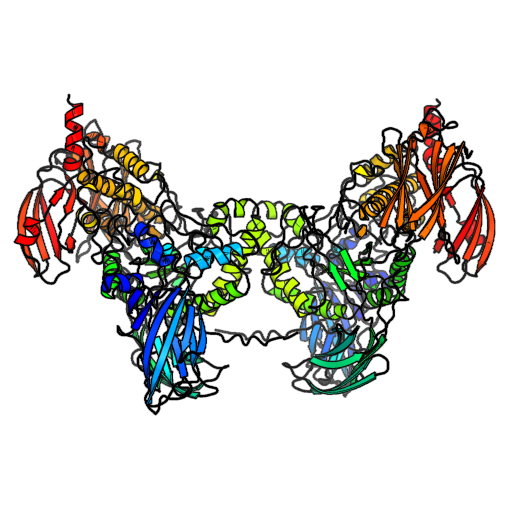52 ASP B N 1
ATOM 8717 C CA . ASP B 1 252 ? 1.883 46.5 -15.906 1 91.94 252 ASP B CA 1
ATOM 8718 C C . ASP B 1 252 ? 1.554 45.906 -17.281 1 91.94 252 ASP B C 1
ATOM 8720 O O . ASP B 1 252 ? 1.306 46.656 -18.234 1 91.94 252 ASP B O 1
ATOM 8724 N N . GLN B 1 253 ? 1.437 44.656 -17.328 1 95.12 253 GLN B N 1
ATOM 8725 C CA . GLN B 1 253 ? 1.182 43.969 -18.594 1 95.12 253 GLN B CA 1
ATOM 8726 C C . GLN B 1 253 ? -0.245 43.438 -18.656 1 95.12 253 GLN B C 1
ATOM 8728 O O . GLN B 1 253 ? -0.793 43 -17.641 1 95.12 253 GLN B O 1
ATOM 8733 N N . THR B 1 254 ? -0.878 43.469 -19.797 1 96.5 254 THR B N 1
ATOM 8734 C CA . THR B 1 254 ? -2.182 42.875 -20.047 1 96.5 254 THR B CA 1
ATOM 8735 C C . THR B 1 254 ? -2.174 42.094 -21.375 1 96.5 254 THR B C 1
ATOM 8737 O O . THR B 1 254 ? -1.636 42.594 -22.359 1 96.5 254 THR B O 1
ATOM 8740 N N . LYS B 1 255 ? -2.658 40.906 -21.359 1 97.31 255 LYS B N 1
ATOM 8741 C CA . LYS B 1 255 ? -2.773 40.062 -22.547 1 97.31 255 LYS B CA 1
ATOM 8742 C C . LYS B 1 255 ? -4.148 39.406 -22.625 1 97.31 255 LYS B C 1
ATOM 8744 O O . LYS B 1 255 ? -4.812 39.219 -21.594 1 97.31 255 LYS B O 1
ATOM 8749 N N . SER B 1 256 ? -4.57 39.062 -23.828 1 96.06 256 SER B N 1
ATOM 8750 C CA . SER B 1 256 ? -5.844 38.375 -24.031 1 96.06 256 SER B CA 1
ATOM 8751 C C . SER B 1 256 ? -5.723 37.312 -25.109 1 96.06 256 SER B C 1
ATOM 8753 O O . SER B 1 256 ? -4.918 37.438 -26.031 1 96.06 256 SER B O 1
ATOM 8755 N N . VAL B 1 257 ? -6.453 36.25 -24.938 1 95.62 257 VAL B N 1
ATOM 8756 C CA . VAL B 1 257 ? -6.504 35.156 -25.922 1 95.62 257 VAL B CA 1
ATOM 8757 C C . VAL B 1 257 ? -7.941 34.688 -26.078 1 95.62 257 VAL B C 1
ATOM 8759 O O . VAL B 1 257 ? -8.688 34.594 -25.094 1 95.62 257 VAL B O 1
ATOM 8762 N N . SER B 1 258 ? -8.344 34.406 -27.297 1 93.06 258 SER B N 1
ATOM 8763 C CA . SER B 1 258 ? -9.633 33.75 -27.547 1 93.06 258 SER B CA 1
ATOM 8764 C C . SER B 1 258 ? -9.508 32.25 -27.516 1 93.06 258 SER B C 1
ATOM 8766 O O . SER B 1 258 ? -8.531 31.672 -28.016 1 93.06 258 SER B O 1
ATOM 8768 N N . SER B 1 259 ? -10.375 31.625 -26.812 1 91.06 259 SER B N 1
ATOM 8769 C CA . SER B 1 259 ? -10.352 30.172 -26.719 1 91.06 259 SER B CA 1
ATOM 8770 C C . SER B 1 259 ? -11.766 29.594 -26.719 1 91.06 259 SER B C 1
ATOM 8772 O O . SER B 1 259 ? -12.719 30.281 -26.328 1 91.06 259 SER B O 1
ATOM 8774 N N . ILE B 1 260 ? -11.875 28.344 -27.219 1 88.44 260 ILE B N 1
ATOM 8775 C CA . ILE B 1 260 ? -13.117 27.594 -27.156 1 88.44 260 ILE B CA 1
ATOM 8776 C C . ILE B 1 260 ? -13.07 26.625 -25.953 1 88.44 260 ILE B C 1
ATOM 8778 O O . ILE B 1 260 ? -12.148 25.828 -25.844 1 88.44 260 ILE B O 1
ATOM 8782 N N . ILE B 1 261 ? -14.062 26.828 -25.125 1 88.25 261 ILE B N 1
ATOM 8783 C CA . ILE B 1 261 ? -14.156 25.984 -23.922 1 88.25 261 ILE B CA 1
ATOM 8784 C C . ILE B 1 261 ? -15.234 24.922 -24.125 1 88.25 261 ILE B C 1
ATOM 8786 O O . ILE B 1 261 ? -16.297 25.203 -24.656 1 88.25 261 ILE B O 1
ATOM 8790 N N . SER B 1 262 ? -14.828 23.625 -23.781 1 86.38 262 SER B N 1
ATOM 8791 C CA . SER B 1 262 ? -15.727 22.469 -23.844 1 86.38 262 SER B CA 1
ATOM 8792 C C . SER B 1 262 ? -15.477 21.516 -22.688 1 86.38 262 SER B C 1
ATOM 8794 O O . SER B 1 262 ? -14.617 21.766 -21.844 1 86.38 262 SER B O 1
ATOM 8796 N N . GLU B 1 263 ? -16.344 20.484 -22.656 1 78.12 263 GLU B N 1
ATOM 8797 C CA . GLU B 1 263 ? -16.203 19.5 -21.594 1 78.12 263 GLU B CA 1
ATOM 8798 C C . GLU B 1 263 ? -14.797 18.906 -21.562 1 78.12 263 GLU B C 1
ATOM 8800 O O . GLU B 1 263 ? -14.281 18.562 -20.5 1 78.12 263 GLU B O 1
ATOM 8805 N N . GLY B 1 264 ? -14.195 18.812 -22.594 1 71.56 264 GLY B N 1
ATOM 8806 C CA . GLY B 1 264 ? -12.867 18.219 -22.688 1 71.56 264 GLY B CA 1
ATOM 8807 C C . GLY B 1 264 ? -11.75 19.25 -22.609 1 71.56 264 GLY B C 1
ATOM 8808 O O . GLY B 1 264 ? -10.578 18.891 -22.484 1 71.56 264 GLY B O 1
ATOM 8809 N N . HIS B 1 265 ? -12.141 20.469 -22.734 1 75.5 265 HIS B N 1
ATOM 8810 C CA . HIS B 1 265 ? -11.18 21.578 -22.719 1 75.5 265 HIS B CA 1
ATOM 8811 C C . HIS B 1 265 ? -11.641 22.688 -21.797 1 75.5 265 HIS B C 1
ATOM 8813 O O . HIS B 1 265 ? -12.375 23.594 -22.219 1 75.5 265 HIS B O 1
ATOM 8819 N N . THR B 1 266 ? -11.086 22.766 -20.578 1 84.88 266 THR B N 1
ATOM 8820 C CA . THR B 1 266 ? -11.641 23.641 -19.562 1 84.88 266 THR B CA 1
ATOM 8821 C C . THR B 1 266 ? -10.578 24.594 -19.031 1 84.88 266 THR B C 1
ATOM 8823 O O . THR B 1 266 ? -10.742 25.188 -17.969 1 84.88 266 THR B O 1
ATOM 8826 N N . ALA B 1 267 ? -9.414 24.625 -19.797 1 91.81 267 ALA B N 1
ATOM 8827 C CA . ALA B 1 267 ? -8.352 25.484 -19.297 1 91.81 267 ALA B CA 1
ATOM 8828 C C . ALA B 1 267 ? -7.734 26.312 -20.422 1 91.81 267 ALA B C 1
ATOM 8830 O O . ALA B 1 267 ? -7.672 25.859 -21.562 1 91.81 267 ALA B O 1
ATOM 8831 N N . VAL B 1 268 ? -7.383 27.562 -20.125 1 93.94 268 VAL B N 1
ATOM 8832 C CA . VAL B 1 268 ? -6.664 28.484 -21 1 93.94 268 VAL B CA 1
ATOM 8833 C C . VAL B 1 268 ? -5.473 29.078 -20.25 1 93.94 268 VAL B C 1
ATOM 8835 O O . VAL B 1 268 ? -5.543 29.328 -19.047 1 93.94 268 VAL B O 1
ATOM 8838 N N . SER B 1 269 ? -4.348 29.25 -20.922 1 95.75 269 SER B N 1
ATOM 8839 C CA . SER B 1 269 ? -3.162 29.781 -20.266 1 95.75 269 SER B CA 1
ATOM 8840 C C . SER B 1 269 ? -2.604 30.984 -21.031 1 95.75 269 SER B C 1
ATOM 8842 O O . SER B 1 269 ? -2.607 31 -22.266 1 95.75 269 SER B O 1
ATOM 8844 N N . ILE B 1 270 ? -2.229 32.031 -20.312 1 97 270 ILE B N 1
ATOM 8845 C CA . ILE B 1 270 ? -1.523 33.219 -20.812 1 97 270 ILE B CA 1
ATOM 8846 C C . ILE B 1 270 ? -0.216 33.406 -20.047 1 97 270 ILE B C 1
ATOM 8848 O O . ILE B 1 270 ? -0.199 33.344 -18.812 1 97 270 ILE B O 1
ATOM 8852 N N . SER B 1 271 ? 0.89 33.656 -20.75 1 97.5 271 SER B N 1
ATOM 8853 C CA . SER B 1 271 ? 2.193 33.75 -20.094 1 97.5 271 SER B CA 1
ATOM 8854 C C . SER B 1 271 ? 2.711 35.188 -20.094 1 97.5 271 SER B C 1
ATOM 8856 O O . SER B 1 271 ? 2.498 35.938 -21.047 1 97.5 271 SER B O 1
ATOM 8858 N N . PHE B 1 272 ? 3.34 35.594 -19.062 1 97.62 272 PHE B N 1
ATOM 8859 C CA . PHE B 1 272 ? 4.035 36.844 -18.891 1 97.62 272 PHE B CA 1
ATOM 8860 C C . PHE B 1 272 ? 5.5 36.625 -18.531 1 97.62 272 PHE B C 1
ATOM 8862 O O . PHE B 1 272 ? 5.812 35.812 -17.656 1 97.62 272 PHE B O 1
ATOM 8869 N N . ASP B 1 273 ? 6.395 37.312 -19.156 1 96.5 273 ASP B N 1
ATOM 8870 C CA . ASP B 1 273 ? 7.816 37.25 -18.844 1 96.5 273 ASP B CA 1
ATOM 8871 C C . ASP B 1 273 ? 8.258 38.5 -18.047 1 96.5 273 ASP B C 1
ATOM 8873 O O . ASP B 1 273 ? 8.07 39.625 -18.5 1 96.5 273 ASP B O 1
ATOM 8877 N N . ILE B 1 274 ? 8.734 38.281 -16.922 1 96.88 274 ILE B N 1
ATOM 8878 C CA . ILE B 1 274 ? 9.266 39.312 -16.047 1 96.88 274 ILE B CA 1
ATOM 8879 C C . ILE B 1 274 ? 10.789 39.25 -16.016 1 96.88 274 ILE B C 1
ATOM 8881 O O . ILE B 1 274 ? 11.359 38.375 -15.336 1 96.88 274 ILE B O 1
ATOM 8885 N N . THR B 1 275 ? 11.555 40.125 -16.562 1 95.12 275 THR B N 1
ATOM 8886 C CA . THR B 1 275 ? 13 40.094 -16.75 1 95.12 275 THR B CA 1
ATOM 8887 C C . THR B 1 275 ? 13.734 40.375 -15.438 1 95.12 275 THR B C 1
ATOM 8889 O O . THR B 1 275 ? 14.719 39.719 -15.102 1 95.12 275 THR B O 1
ATOM 8892 N N . ASP B 1 276 ? 13.305 41.438 -14.68 1 93.75 276 ASP B N 1
ATOM 8893 C CA . ASP B 1 276 ? 13.898 41.812 -13.398 1 93.75 276 ASP B CA 1
ATOM 8894 C C . ASP B 1 276 ? 12.852 41.844 -12.289 1 93.75 276 ASP B C 1
ATOM 8896 O O . ASP B 1 276 ? 12.477 42.875 -11.781 1 93.75 276 ASP B O 1
ATOM 8900 N N . PRO B 1 277 ? 12.477 40.656 -11.898 1 95.19 277 PRO B N 1
ATOM 8901 C CA . PRO B 1 277 ? 11.375 40.562 -10.938 1 95.19 277 PRO B CA 1
ATOM 8902 C C . PRO B 1 277 ? 11.766 41.062 -9.547 1 95.19 277 PRO B C 1
ATOM 8904 O O . PRO B 1 277 ? 12.898 40.844 -9.102 1 95.19 277 PRO B O 1
ATOM 8907 N N . ARG B 1 278 ? 10.883 41.75 -8.859 1 94.75 278 ARG B N 1
ATOM 8908 C CA . ARG B 1 278 ? 10.938 41.938 -7.41 1 94.75 278 ARG B CA 1
ATOM 8909 C C . ARG B 1 278 ? 10.367 40.719 -6.68 1 94.75 278 ARG B C 1
ATOM 8911 O O . ARG B 1 278 ? 9.195 40.375 -6.859 1 94.75 278 ARG B O 1
ATOM 8918 N N . LEU B 1 279 ? 11.148 40.125 -5.828 1 95.75 279 LEU B N 1
ATOM 8919 C CA . LEU B 1 279 ? 10.766 38.844 -5.227 1 95.75 279 LEU B CA 1
ATOM 8920 C C . LEU B 1 279 ? 10.023 39.062 -3.914 1 95.75 279 LEU B C 1
ATOM 8922 O O . LEU B 1 279 ? 10.188 40.125 -3.273 1 95.75 279 LEU B O 1
ATOM 8926 N N . TRP B 1 280 ? 9.148 38.25 -3.584 1 96.81 280 TRP B N 1
ATOM 8927 C CA . TRP B 1 280 ? 8.5 38.125 -2.281 1 96.81 280 TRP B CA 1
ATOM 8928 C C . TRP B 1 280 ? 9.43 37.5 -1.252 1 96.81 280 TRP B C 1
ATOM 8930 O O . TRP B 1 280 ? 10.055 36.469 -1.521 1 96.81 280 TRP B O 1
ATOM 8940 N N . TRP B 1 281 ? 9.547 38.062 -0.042 1 94.81 281 TRP B N 1
ATOM 8941 C CA . TRP B 1 281 ? 10.391 37.562 1.036 1 94.81 281 TRP B CA 1
ATOM 8942 C C . TRP B 1 281 ? 9.586 37.375 2.318 1 94.81 281 TRP B C 1
ATOM 8944 O O . TRP B 1 281 ? 8.664 38.156 2.592 1 94.81 281 TRP B O 1
ATOM 8954 N N . PRO B 1 282 ? 9.922 36.406 3.09 1 93.94 282 PRO B N 1
ATOM 8955 C CA . PRO B 1 282 ? 9.297 36.281 4.402 1 93.94 282 PRO B CA 1
ATOM 8956 C C . PRO B 1 282 ? 9.711 37.375 5.375 1 93.94 282 PRO B C 1
ATOM 8958 O O . PRO B 1 282 ? 10.742 38.031 5.176 1 93.94 282 PRO B O 1
ATOM 8961 N N . ASN B 1 283 ? 8.867 37.469 6.383 1 90.19 283 ASN B N 1
ATOM 8962 C CA . ASN B 1 283 ? 9.148 38.406 7.449 1 90.19 283 ASN B CA 1
ATOM 8963 C C . ASN B 1 283 ? 10.562 38.25 7.992 1 90.19 283 ASN B C 1
ATOM 8965 O O . ASN B 1 283 ? 10.984 37.125 8.305 1 90.19 283 ASN B O 1
ATOM 8969 N N . GLY B 1 284 ? 11.328 39.344 8.047 1 82.44 284 GLY B N 1
ATOM 8970 C CA . GLY B 1 284 ? 12.68 39.312 8.586 1 82.44 284 GLY B CA 1
ATOM 8971 C C . GLY B 1 284 ? 13.742 39.125 7.516 1 82.44 284 GLY B C 1
ATOM 8972 O O . GLY B 1 284 ? 14.938 39.188 7.801 1 82.44 284 GLY B O 1
ATOM 8973 N N . PHE B 1 285 ? 13.25 38.875 6.301 1 82.88 285 PHE B N 1
ATOM 8974 C CA . PHE B 1 285 ? 14.203 38.594 5.238 1 82.88 285 PHE B CA 1
ATOM 8975 C C . PHE B 1 285 ? 13.984 39.531 4.051 1 82.88 285 PHE B C 1
ATOM 8977 O O . PHE B 1 285 ? 12.844 39.906 3.752 1 82.88 285 PHE B O 1
ATOM 8984 N N . GLY B 1 286 ? 15.055 39.875 3.48 1 72.12 286 GLY B N 1
ATOM 8985 C CA . GLY B 1 286 ? 14.961 40.656 2.262 1 72.12 286 GLY B CA 1
ATOM 8986 C C . GLY B 1 286 ? 14.273 42 2.465 1 72.12 286 GLY B C 1
ATOM 8987 O O . GLY B 1 286 ? 14.281 42.531 3.568 1 72.12 286 GLY B O 1
ATOM 8988 N N . GLU B 1 287 ? 13.953 42.438 1.298 1 78 287 GLU B N 1
ATOM 8989 C CA . GLU B 1 287 ? 13.125 43.625 1.363 1 78 287 GLU B CA 1
ATOM 8990 C C . GLU B 1 287 ? 11.688 43.281 1.743 1 78 287 GLU B C 1
ATOM 8992 O O . GLU B 1 287 ? 11.375 42.125 2.037 1 78 287 GLU B O 1
ATOM 8997 N N . SER B 1 288 ? 10.812 44.125 1.814 1 74.75 288 SER B N 1
ATOM 8998 C CA . SER B 1 288 ? 9.414 43.906 2.172 1 74.75 288 SER B CA 1
ATOM 8999 C C . SER B 1 288 ? 8.75 42.938 1.218 1 74.75 288 SER B C 1
ATOM 9001 O O . SER B 1 288 ? 9.172 42.781 0.068 1 74.75 288 SER B O 1
ATOM 9003 N N . PRO B 1 289 ? 7.883 42.031 1.728 1 87.56 289 PRO B N 1
ATOM 9004 C CA . PRO B 1 289 ? 7.113 41.156 0.836 1 87.56 289 PRO B CA 1
ATOM 9005 C C . PRO B 1 289 ? 6.477 41.906 -0.324 1 87.56 289 PRO B C 1
ATOM 9007 O O . PRO B 1 289 ? 5.531 42.688 -0.121 1 87.56 289 PRO B O 1
ATOM 9010 N N . TYR B 1 290 ? 7.082 41.719 -1.501 1 93.25 290 TYR B N 1
ATOM 9011 C CA . TYR B 1 290 ? 6.523 42.406 -2.662 1 93.25 290 TYR B CA 1
ATOM 9012 C C . TYR B 1 290 ? 5.441 41.562 -3.322 1 93.25 290 TYR B C 1
ATOM 9014 O O . TYR B 1 290 ? 5.598 40.344 -3.479 1 93.25 290 TYR B O 1
ATOM 9022 N N . LEU B 1 291 ? 4.324 42.188 -3.68 1 97.12 291 LEU B N 1
ATOM 9023 C CA . LEU B 1 291 ? 3.191 41.531 -4.328 1 97.12 291 LEU B CA 1
ATOM 9024 C C . LEU B 1 291 ? 2.785 42.281 -5.598 1 97.12 291 LEU B C 1
ATOM 9026 O O . LEU B 1 291 ? 2.619 43.5 -5.578 1 97.12 291 LEU B O 1
ATOM 9030 N N . TYR B 1 292 ? 2.719 41.594 -6.695 1 97 292 TYR B N 1
ATOM 9031 C CA . TYR B 1 292 ? 2.225 42.125 -7.961 1 97 292 TYR B CA 1
ATOM 9032 C C . TYR B 1 292 ? 0.7 42.156 -7.988 1 97 292 TYR B C 1
ATOM 9034 O O . TYR B 1 292 ? 0.056 41.219 -7.5 1 97 292 TYR B O 1
ATOM 9042 N N . GLU B 1 293 ? 0.177 43.188 -8.555 1 96.56 293 GLU B N 1
ATOM 9043 C CA . GLU B 1 293 ? -1.25 43.188 -8.867 1 96.56 293 GLU B CA 1
ATOM 9044 C C . GLU B 1 293 ? -1.537 42.312 -10.094 1 96.56 293 GLU B C 1
ATOM 9046 O O . GLU B 1 293 ? -0.848 42.438 -11.109 1 96.56 293 GLU B O 1
ATOM 9051 N N . ALA B 1 294 ? -2.451 41.438 -9.977 1 96.62 294 ALA B N 1
ATOM 9052 C CA . ALA B 1 294 ? -2.812 40.562 -11.086 1 96.62 294 ALA B CA 1
ATOM 9053 C C . ALA B 1 294 ? -4.328 40.406 -11.195 1 96.62 294 ALA B C 1
ATOM 9055 O O . ALA B 1 294 ? -5.043 40.531 -10.195 1 96.62 294 ALA B O 1
ATOM 9056 N N . SER B 1 295 ? -4.797 40.156 -12.406 1 95.25 295 SER B N 1
ATOM 9057 C CA . SER B 1 295 ? -6.223 39.906 -12.625 1 95.25 295 SER B CA 1
ATOM 9058 C C . SER B 1 295 ? -6.457 38.969 -13.797 1 95.25 295 SER B C 1
ATOM 9060 O O . SER B 1 295 ? -5.609 38.844 -14.68 1 95.25 295 SER B O 1
ATOM 9062 N N . CYS B 1 296 ? -7.508 38.219 -13.773 1 95.5 296 CYS B N 1
ATOM 9063 C CA . CYS B 1 296 ? -7.984 37.344 -14.828 1 95.5 296 CYS B CA 1
ATOM 9064 C C . CYS B 1 296 ? -9.469 37.562 -15.102 1 95.5 296 CYS B C 1
ATOM 9066 O O . CYS B 1 296 ? -10.266 37.688 -14.164 1 95.5 296 CYS B O 1
ATOM 9068 N N . SER B 1 297 ? -9.758 37.656 -16.391 1 95 297 SER B N 1
ATOM 9069 C CA . SER B 1 297 ? -11.148 37.875 -16.781 1 95 297 SER B CA 1
ATOM 9070 C C . SER B 1 297 ? -11.508 37.031 -18.016 1 95 297 SER B C 1
ATOM 9072 O O . SER B 1 297 ? -10.656 36.781 -18.859 1 95 297 SER B O 1
ATOM 9074 N N . ILE B 1 298 ? -12.703 36.5 -18.125 1 93.19 298 ILE B N 1
ATOM 9075 C CA . ILE B 1 298 ? -13.117 35.719 -19.297 1 93.19 298 ILE B CA 1
ATOM 9076 C C . ILE B 1 298 ? -14.289 36.406 -19.984 1 93.19 298 ILE B C 1
ATOM 9078 O O . ILE B 1 298 ? -15.016 35.781 -20.766 1 93.19 298 ILE B O 1
ATOM 9082 N N . GLY B 1 299 ? -14.461 37.562 -19.703 1 86.12 299 GLY B N 1
ATOM 9083 C CA . GLY B 1 299 ? -15.695 38.219 -20.156 1 86.12 299 GLY B CA 1
ATOM 9084 C C . GLY B 1 299 ? -16.891 37.875 -19.281 1 86.12 299 GLY B C 1
ATOM 9085 O O . GLY B 1 299 ? -16.719 37.469 -18.125 1 86.12 299 GLY B O 1
ATOM 9086 N N . TYR B 1 300 ? -18.062 38.219 -19.703 1 82.5 300 TYR B N 1
ATOM 9087 C CA . TYR B 1 300 ? -19.297 37.969 -18.969 1 82.5 300 TYR B CA 1
ATOM 9088 C C . TYR B 1 300 ? -19.266 38.594 -17.594 1 82.5 300 TYR B C 1
ATOM 9090 O O . TYR B 1 300 ? -19.766 38.031 -16.625 1 82.5 300 TYR B O 1
ATOM 9098 N N . GLU B 1 301 ? -18.469 39.531 -17.438 1 84.12 301 GLU B N 1
ATOM 9099 C CA . GLU B 1 301 ? -18.344 40.312 -16.219 1 84.12 301 GLU B CA 1
ATOM 9100 C C . GLU B 1 301 ? -17.75 39.469 -15.086 1 84.12 301 GLU B C 1
ATOM 9102 O O . GLU B 1 301 ? -18.125 39.625 -13.922 1 84.12 301 GLU B O 1
ATOM 9107 N N . GLN B 1 302 ? -17 38.562 -15.445 1 91.06 302 GLN B N 1
ATOM 9108 C CA . GLN B 1 302 ? -16.328 37.719 -14.453 1 91.06 302 GLN B CA 1
ATOM 9109 C C . GLN B 1 302 ? -14.828 38.031 -14.398 1 91.06 302 GLN B C 1
ATOM 9111 O O . GLN B 1 302 ? -14.102 37.812 -15.367 1 91.06 302 GLN B O 1
ATOM 9116 N N . THR B 1 303 ? -14.445 38.594 -13.289 1 93.19 303 THR B N 1
ATOM 9117 C CA . THR B 1 303 ? -13.055 38.969 -13.086 1 93.19 303 THR B CA 1
ATOM 9118 C C . THR B 1 303 ? -12.57 38.562 -11.703 1 93.19 303 THR B C 1
ATOM 9120 O O . THR B 1 303 ? -13.312 38.688 -10.719 1 93.19 303 THR B O 1
ATOM 9123 N N . ILE B 1 304 ? -11.406 38 -11.656 1 93.38 304 ILE B N 1
ATOM 9124 C CA . ILE B 1 304 ? -10.727 37.688 -10.398 1 93.38 304 ILE B CA 1
ATOM 9125 C C . ILE B 1 304 ? -9.469 38.562 -10.273 1 93.38 304 ILE B C 1
ATOM 9127 O O . ILE B 1 304 ? -8.656 38.625 -11.195 1 93.38 304 ILE B O 1
ATOM 9131 N N . THR B 1 305 ? -9.367 39.25 -9.195 1 93.81 305 THR B N 1
ATOM 9132 C CA . THR B 1 305 ? -8.18 40.062 -8.898 1 93.81 305 THR B CA 1
ATOM 9133 C C . THR B 1 305 ? -7.426 39.469 -7.711 1 93.81 305 THR B C 1
ATOM 9135 O O . THR B 1 305 ? -8.039 39 -6.75 1 93.81 305 THR B O 1
ATOM 9138 N N . ARG B 1 306 ? -6.148 39.531 -7.797 1 93.5 306 ARG B N 1
ATOM 9139 C CA . ARG B 1 306 ? -5.312 38.969 -6.738 1 93.5 306 ARG B CA 1
ATOM 9140 C C . ARG B 1 306 ? -3.945 39.656 -6.707 1 93.5 306 ARG B C 1
ATOM 9142 O O . ARG B 1 306 ? -3.521 40.25 -7.691 1 93.5 306 ARG B O 1
ATOM 9149 N N . LYS B 1 307 ? -3.336 39.594 -5.555 1 96.31 307 LYS B N 1
ATOM 9150 C CA . LYS B 1 307 ? -1.924 39.969 -5.43 1 96.31 307 LYS B CA 1
ATOM 9151 C C . LYS B 1 307 ? -1.048 38.719 -5.418 1 96.31 307 LYS B C 1
ATOM 9153 O O . LYS B 1 307 ? -1.375 37.719 -4.758 1 96.31 307 LYS B O 1
ATOM 9158 N N . VAL B 1 308 ? 0.005 38.719 -6.23 1 97.12 308 VAL B N 1
ATOM 9159 C CA . VAL B 1 308 ? 0.815 37.531 -6.414 1 97.12 308 VAL B CA 1
ATOM 9160 C C . VAL B 1 308 ? 2.277 37.844 -6.102 1 97.12 308 VAL B C 1
ATOM 9162 O O . VAL B 1 308 ? 2.826 38.812 -6.594 1 97.12 308 VAL B O 1
ATOM 9165 N N . GLY B 1 309 ? 2.84 37.062 -5.199 1 97.31 309 GLY B N 1
ATOM 9166 C CA . GLY B 1 309 ? 4.262 37.156 -4.914 1 97.31 309 GLY B CA 1
ATOM 9167 C C . GLY B 1 309 ? 5.098 36.156 -5.699 1 97.31 309 GLY B C 1
ATOM 9168 O O . GLY B 1 309 ? 4.676 35 -5.91 1 97.31 309 GLY B O 1
ATOM 9169 N N . LEU B 1 310 ? 6.266 36.625 -6.238 1 97.12 310 LEU B N 1
ATOM 9170 C CA . LEU B 1 310 ? 7.195 35.75 -6.941 1 97.12 310 LEU B CA 1
ATOM 9171 C C . LEU B 1 310 ? 8.305 35.25 -6.008 1 97.12 310 LEU B C 1
ATOM 9173 O O . LEU B 1 310 ? 8.938 36.094 -5.328 1 97.12 310 LEU B O 1
ATOM 9177 N N . ARG B 1 311 ? 8.492 33.969 -5.883 1 96.5 311 ARG B N 1
ATOM 9178 C CA . ARG B 1 311 ? 9.531 33.438 -5.012 1 96.5 311 ARG B CA 1
ATOM 9179 C C . ARG B 1 311 ? 9.906 32 -5.418 1 96.5 311 ARG B C 1
ATOM 9181 O O . ARG B 1 311 ? 9.102 31.312 -6.043 1 96.5 311 ARG B O 1
ATOM 9188 N N . ARG B 1 312 ? 11.102 31.578 -5.09 1 95.06 312 ARG B N 1
ATOM 9189 C CA . ARG B 1 312 ? 11.547 30.188 -5.164 1 95.06 312 ARG B CA 1
ATOM 9190 C C . ARG B 1 312 ? 11.562 29.547 -3.783 1 95.06 312 ARG B C 1
ATOM 9192 O O . ARG B 1 312 ? 11.969 30.172 -2.801 1 95.06 312 ARG B O 1
ATOM 9199 N N . ILE B 1 313 ? 11.016 28.359 -3.705 1 95.75 313 ILE B N 1
ATOM 9200 C CA . ILE B 1 313 ? 10.969 27.625 -2.445 1 95.75 313 ILE B CA 1
ATOM 9201 C C . ILE B 1 313 ? 11.688 26.281 -2.602 1 95.75 313 ILE B C 1
ATOM 9203 O O . ILE B 1 313 ? 11.531 25.609 -3.623 1 95.75 313 ILE B O 1
ATOM 9207 N N . GLU B 1 314 ? 12.477 25.922 -1.652 1 95.69 314 GLU B N 1
ATOM 9208 C CA . GLU B 1 314 ? 13.102 24.609 -1.598 1 95.69 314 GLU B CA 1
ATOM 9209 C C . GLU B 1 314 ? 13.055 24.016 -0.187 1 95.69 314 GLU B C 1
ATOM 9211 O O . GLU B 1 314 ? 13.305 24.734 0.79 1 95.69 314 GLU B O 1
ATOM 9216 N N . VAL B 1 315 ? 12.578 22.828 -0.09 1 96.38 315 VAL B N 1
ATOM 9217 C CA . VAL B 1 315 ? 12.766 22.062 1.142 1 96.38 315 VAL B CA 1
ATOM 9218 C C . VAL B 1 315 ? 14.055 21.25 1.058 1 96.38 315 VAL B C 1
ATOM 9220 O O . VAL B 1 315 ? 14.172 20.344 0.224 1 96.38 315 VAL B O 1
ATOM 9223 N N . VAL B 1 316 ? 14.992 21.578 1.923 1 96.56 316 VAL B N 1
ATOM 9224 C CA . VAL B 1 316 ? 16.328 21 1.866 1 96.56 316 VAL B CA 1
ATOM 9225 C C . VAL B 1 316 ? 16.391 19.75 2.742 1 96.56 316 VAL B C 1
ATOM 9227 O O . VAL B 1 316 ? 16.125 19.812 3.945 1 96.56 316 VAL B O 1
ATOM 9230 N N . ARG B 1 317 ? 16.75 18.578 2.158 1 95.81 317 ARG B N 1
ATOM 9231 C CA . ARG B 1 317 ? 16.859 17.297 2.834 1 95.81 317 ARG B CA 1
ATOM 9232 C C . ARG B 1 317 ? 18.125 16.562 2.414 1 95.81 317 ARG B C 1
ATOM 9234 O O . ARG B 1 317 ? 18.078 15.391 2.031 1 95.81 317 ARG B O 1
ATOM 9241 N N . ASP B 1 318 ? 19.188 17.188 2.633 1 95.25 318 ASP B N 1
ATOM 9242 C CA . ASP B 1 318 ? 20.469 16.672 2.146 1 95.25 318 ASP B CA 1
ATOM 9243 C C . ASP B 1 318 ? 21.047 15.648 3.119 1 95.25 318 ASP B C 1
ATOM 9245 O O . ASP B 1 318 ? 20.859 15.75 4.332 1 95.25 318 ASP B O 1
ATOM 9249 N N . GLU B 1 319 ? 21.797 14.758 2.594 1 93.56 319 GLU B N 1
ATOM 9250 C CA . GLU B 1 319 ? 22.578 13.859 3.428 1 93.56 319 GLU B CA 1
ATOM 9251 C C . GLU B 1 319 ? 23.703 14.617 4.148 1 93.56 319 GLU B C 1
ATOM 9253 O O . GLU B 1 319 ? 24.156 15.656 3.676 1 93.56 319 GLU B O 1
ATOM 9258 N N . ILE B 1 320 ? 24 14.07 5.277 1 94.56 320 ILE B N 1
ATOM 9259 C CA . ILE B 1 320 ? 25.062 14.68 6.082 1 94.56 320 ILE B CA 1
ATOM 9260 C C . ILE B 1 320 ? 26.312 13.797 6.039 1 94.56 320 ILE B C 1
ATOM 9262 O O . ILE B 1 320 ? 26.25 12.617 6.391 1 94.56 320 ILE B O 1
ATOM 9266 N N . ASP B 1 321 ? 27.422 14.344 5.625 1 90.69 321 ASP B N 1
ATOM 9267 C CA . ASP B 1 321 ? 28.656 13.578 5.465 1 90.69 321 ASP B CA 1
ATOM 9268 C C . ASP B 1 321 ? 29.047 12.898 6.773 1 90.69 321 ASP B C 1
ATOM 9270 O O . ASP B 1 321 ? 29.203 13.555 7.801 1 90.69 321 ASP B O 1
ATOM 9274 N N . GLY B 1 322 ? 29.266 11.656 6.746 1 90.12 322 GLY B N 1
ATOM 9275 C CA . GLY B 1 322 ? 29.812 10.891 7.855 1 90.12 322 GLY B CA 1
ATOM 9276 C C . GLY B 1 322 ? 28.797 10.633 8.953 1 90.12 322 GLY B C 1
ATOM 9277 O O . GLY B 1 322 ? 29.141 10.094 10.008 1 90.12 322 GLY B O 1
ATOM 9278 N N . GLU B 1 323 ? 27.625 11.141 8.805 1 91 323 GLU B N 1
ATOM 9279 C CA . GLU B 1 323 ? 26.594 10.953 9.812 1 91 323 GLU B CA 1
ATOM 9280 C C . GLU B 1 323 ? 25.312 10.398 9.195 1 91 323 GLU B C 1
ATOM 9282 O O . GLU B 1 323 ? 24.984 10.695 8.039 1 91 323 GLU B O 1
ATOM 9287 N N . GLU B 1 324 ? 24.625 9.492 9.992 1 90.94 324 GLU B N 1
ATOM 9288 C CA . GLU B 1 324 ? 23.297 9.047 9.578 1 90.94 324 GLU B CA 1
ATOM 9289 C C . GLU B 1 324 ? 22.25 10.141 9.758 1 90.94 324 GLU B C 1
ATOM 9291 O O . GLU B 1 324 ? 22.25 10.836 10.781 1 90.94 324 GLU B O 1
ATOM 9296 N N . GLY B 1 325 ? 21.453 10.367 8.734 1 94.12 325 GLY B N 1
ATOM 9297 C CA . GLY B 1 325 ? 20.406 11.367 8.797 1 94.12 325 GLY B CA 1
ATOM 9298 C C . GLY B 1 325 ? 20.469 12.375 7.66 1 94.12 325 GLY B C 1
ATOM 9299 O O . GLY B 1 325 ? 21.375 12.305 6.812 1 94.12 325 GLY B O 1
ATOM 9300 N N . ASN B 1 326 ? 19.438 13.25 7.555 1 96 326 ASN B N 1
ATOM 9301 C CA . ASN B 1 326 ? 19.344 14.328 6.574 1 96 326 ASN B CA 1
ATOM 9302 C C . ASN B 1 326 ? 19.094 15.672 7.246 1 96 326 ASN B C 1
ATOM 9304 O O . ASN B 1 326 ? 18.609 15.727 8.375 1 96 326 ASN B O 1
ATOM 9308 N N . THR B 1 327 ? 19.547 16.734 6.578 1 96.44 327 THR B N 1
ATOM 9309 C CA . THR B 1 327 ? 19.078 18.047 6.996 1 96.44 327 THR B CA 1
ATOM 9310 C C . THR B 1 327 ? 17.578 18.188 6.746 1 96.44 327 THR B C 1
ATOM 9312 O O . THR B 1 327 ? 16.984 17.375 6.039 1 96.44 327 THR B O 1
ATOM 9315 N N . PHE B 1 328 ? 16.984 19.062 7.328 1 97.69 328 PHE B N 1
ATOM 9316 C CA . PHE B 1 328 ? 15.609 19.469 7.051 1 97.69 328 PHE B CA 1
ATOM 9317 C C . PHE B 1 328 ? 15.43 20.969 7.285 1 97.69 328 PHE B C 1
ATOM 9319 O O . PHE B 1 328 ? 15.445 21.438 8.43 1 97.69 328 PHE B O 1
ATOM 9326 N N . SER B 1 329 ? 15.305 21.688 6.254 1 97.19 329 SER B N 1
ATOM 9327 C CA . SER B 1 329 ? 15.188 23.141 6.355 1 97.19 329 SER B CA 1
ATOM 9328 C C . SER B 1 329 ? 14.539 23.719 5.113 1 97.19 329 SER B C 1
ATOM 9330 O O . SER B 1 329 ? 14.242 23 4.156 1 97.19 329 SER B O 1
ATOM 9332 N N . PHE B 1 330 ? 14.227 24.984 5.129 1 97.25 330 PHE B N 1
ATOM 9333 C CA . PHE B 1 330 ? 13.625 25.719 4.016 1 97.25 330 PHE B CA 1
ATOM 9334 C C . PHE B 1 330 ? 14.594 26.766 3.469 1 97.25 330 PHE B C 1
ATOM 9336 O O . PHE B 1 330 ? 15.305 27.422 4.234 1 97.25 330 PHE B O 1
ATOM 9343 N N . ARG B 1 331 ? 14.672 26.797 2.23 1 96.44 331 ARG B N 1
ATOM 9344 C CA . ARG B 1 331 ? 15.391 27.859 1.527 1 96.44 331 ARG B CA 1
ATOM 9345 C C . ARG B 1 331 ? 14.445 28.672 0.658 1 96.44 331 ARG B C 1
ATOM 9347 O O . ARG B 1 331 ? 13.734 28.125 -0.182 1 96.44 331 ARG B O 1
ATOM 9354 N N . ILE B 1 332 ? 14.367 29.969 0.884 1 95.44 332 ILE B N 1
ATOM 9355 C CA . ILE B 1 332 ? 13.547 30.906 0.113 1 95.44 332 ILE B CA 1
ATOM 9356 C C . ILE B 1 332 ? 14.438 31.828 -0.706 1 95.44 332 ILE B C 1
ATOM 9358 O O . ILE B 1 332 ? 15.273 32.531 -0.15 1 95.44 332 ILE B O 1
ATOM 9362 N N . ASN B 1 333 ? 14.281 31.812 -2.066 1 94.25 333 ASN B N 1
ATOM 9363 C CA . ASN B 1 333 ? 15.094 32.594 -2.982 1 94.25 333 ASN B CA 1
ATOM 9364 C C . ASN B 1 333 ? 16.578 32.344 -2.777 1 94.25 333 ASN B C 1
ATOM 9366 O O . ASN B 1 333 ? 17.391 33.281 -2.812 1 94.25 333 ASN B O 1
ATOM 9370 N N . GLY B 1 334 ? 16.891 31.109 -2.373 1 92.94 334 GLY B N 1
ATOM 9371 C CA . GLY B 1 334 ? 18.266 30.688 -2.234 1 92.94 334 GLY B CA 1
ATOM 9372 C C . GLY B 1 334 ? 18.828 30.922 -0.843 1 92.94 334 GLY B C 1
ATOM 9373 O O . GLY B 1 334 ? 19.953 30.531 -0.549 1 92.94 334 GLY B O 1
ATOM 9374 N N . VAL B 1 335 ? 18.078 31.453 0.059 1 93.12 335 VAL B N 1
ATOM 9375 C CA . VAL B 1 335 ? 18.562 31.797 1.392 1 93.12 335 VAL B CA 1
ATOM 9376 C C . VAL B 1 335 ? 17.953 30.859 2.424 1 93.12 335 VAL B C 1
ATOM 9378 O O . VAL B 1 335 ? 16.734 30.734 2.535 1 93.12 335 VAL B O 1
ATOM 9381 N N . GLY B 1 336 ? 18.875 30.141 3.17 1 94.06 336 GLY B N 1
ATOM 9382 C CA . GLY B 1 336 ? 18.391 29.312 4.273 1 94.06 336 GLY B CA 1
ATOM 9383 C C . GLY B 1 336 ? 17.672 30.109 5.344 1 94.06 336 GLY B C 1
ATOM 9384 O O . GLY B 1 336 ? 18.141 31.188 5.742 1 94.06 336 GLY B O 1
ATOM 9385 N N . THR B 1 337 ? 16.531 29.656 5.746 1 94.38 337 THR B N 1
ATOM 9386 C CA . THR B 1 337 ? 15.672 30.422 6.637 1 94.38 337 THR B CA 1
ATOM 9387 C C . THR B 1 337 ? 15.359 29.609 7.898 1 94.38 337 THR B C 1
ATOM 9389 O O . THR B 1 337 ? 14.836 28.5 7.82 1 94.38 337 THR B O 1
ATOM 9392 N N . PHE B 1 338 ? 15.75 30.156 9.086 1 96.94 338 PHE B N 1
ATOM 9393 C CA . PHE B 1 338 ? 15.32 29.531 10.328 1 96.94 338 PHE B CA 1
ATOM 9394 C C . PHE B 1 338 ? 13.836 29.781 10.578 1 96.94 338 PHE B C 1
ATOM 9396 O O . PHE B 1 338 ? 13.406 30.938 10.648 1 96.94 338 PHE B O 1
ATOM 9403 N N . ILE B 1 339 ? 13.102 28.766 10.711 1 98.19 339 ILE B N 1
ATOM 9404 C CA . ILE B 1 339 ? 11.656 28.875 10.836 1 98.19 339 ILE B CA 1
ATOM 9405 C C . ILE B 1 339 ? 11.281 29.109 12.305 1 98.19 339 ILE B C 1
ATOM 9407 O O . ILE B 1 339 ? 11.758 28.391 13.188 1 98.19 339 ILE B O 1
ATOM 9411 N N . LYS B 1 340 ? 10.5 30.062 12.578 1 98.44 340 LYS B N 1
ATOM 9412 C CA . LYS B 1 340 ? 9.922 30.406 13.867 1 98.44 340 LYS B CA 1
ATOM 9413 C C . LYS B 1 340 ? 8.414 30.625 13.758 1 98.44 340 LYS B C 1
ATOM 9415 O O . LYS B 1 340 ? 7.957 31.484 13.016 1 98.44 340 LYS B O 1
ATOM 9420 N N . GLY B 1 341 ? 7.633 29.828 14.43 1 98.62 341 GLY B N 1
ATOM 9421 C CA . GLY B 1 341 ? 6.203 30.047 14.289 1 98.62 341 GLY B CA 1
ATOM 9422 C C . GLY B 1 341 ? 5.371 29.125 15.164 1 98.62 341 GLY B C 1
ATOM 9423 O O . GLY B 1 341 ? 5.785 28.766 16.266 1 98.62 341 GLY B O 1
ATOM 9424 N N . ALA B 1 342 ? 4.133 28.875 14.75 1 98.81 342 ALA B N 1
ATOM 9425 C CA . ALA B 1 342 ? 3.154 28.125 15.539 1 98.81 342 ALA B CA 1
ATOM 9426 C C . ALA B 1 342 ? 2.154 27.406 14.641 1 98.81 342 ALA B C 1
ATOM 9428 O O . ALA B 1 342 ? 2.047 27.719 13.445 1 98.81 342 ALA B O 1
ATOM 9429 N N . ASN B 1 343 ? 1.516 26.438 15.164 1 98.88 343 ASN B N 1
ATOM 9430 C CA . ASN B 1 343 ? 0.376 25.781 14.531 1 98.88 343 ASN B CA 1
ATOM 9431 C C . ASN B 1 343 ? -0.911 26.578 14.734 1 98.88 343 ASN B C 1
ATOM 9433 O O . ASN B 1 343 ? -1.167 27.078 15.828 1 98.88 343 ASN B O 1
ATOM 9437 N N . VAL B 1 344 ? -1.668 26.672 13.688 1 98.19 344 VAL B N 1
ATOM 9438 C CA . VAL B 1 344 ? -2.936 27.391 13.727 1 98.19 344 VAL B CA 1
ATOM 9439 C C . VAL B 1 344 ? -4.094 26.391 13.625 1 98.19 344 VAL B C 1
ATOM 9441 O O . VAL B 1 344 ? -4.086 25.5 12.773 1 98.19 344 VAL B O 1
ATOM 9444 N N . ILE B 1 345 ? -5.035 26.516 14.516 1 97.62 345 ILE B N 1
ATOM 9445 C CA . ILE B 1 345 ? -6.285 25.766 14.438 1 97.62 345 ILE B CA 1
ATOM 9446 C C . ILE B 1 345 ? -7.406 26.672 13.953 1 97.62 345 ILE B C 1
ATOM 9448 O O . ILE B 1 345 ? -7.195 27.875 13.758 1 97.62 345 ILE B O 1
ATOM 9452 N N . PRO B 1 346 ? -8.594 26.156 13.641 1 96.56 346 PRO B N 1
ATOM 9453 C CA . PRO B 1 346 ? -9.695 27.047 13.273 1 96.56 346 PRO B CA 1
ATOM 9454 C C . PRO B 1 346 ? -9.977 28.109 14.336 1 96.56 346 PRO B C 1
ATOM 9456 O O . PRO B 1 346 ? -9.711 27.891 15.523 1 96.56 346 PRO B O 1
ATOM 9459 N N . LEU B 1 347 ? -10.516 29.219 13.938 1 95.75 347 LEU B N 1
ATOM 9460 C CA . LEU B 1 347 ? -10.625 30.375 14.836 1 95.75 347 LEU B CA 1
ATOM 9461 C C . LEU B 1 347 ? -11.891 30.281 15.688 1 95.75 347 LEU B C 1
ATOM 9463 O O . LEU B 1 347 ? -12.023 31 16.688 1 95.75 347 LEU B O 1
ATOM 9467 N N . SER B 1 348 ? -12.789 29.422 15.266 1 94.5 348 SER B N 1
ATOM 9468 C CA . SER B 1 348 ? -14.062 29.25 15.953 1 94.5 348 SER B CA 1
ATOM 9469 C C . SER B 1 348 ? -14.656 27.875 15.695 1 94.5 348 SER B C 1
ATOM 9471 O O . SER B 1 348 ? -14.328 27.219 14.695 1 94.5 348 SER B O 1
ATOM 9473 N N . PRO B 1 349 ? -15.492 27.422 16.688 1 94.25 349 PRO B N 1
ATOM 9474 C CA . PRO B 1 349 ? -16.25 26.219 16.344 1 94.25 349 PRO B CA 1
ATOM 9475 C C . PRO B 1 349 ? -17.203 26.422 15.172 1 94.25 349 PRO B C 1
ATOM 9477 O O . PRO B 1 349 ? -17.625 25.453 14.539 1 94.25 349 PRO B O 1
ATOM 9480 N N . PHE B 1 350 ? -17.5 27.719 14.867 1 94.06 350 PHE B N 1
ATOM 9481 C CA . PHE B 1 350 ? -18.422 28.062 13.789 1 94.06 350 PHE B CA 1
ATOM 9482 C C . PHE B 1 350 ? -17.75 28.984 12.773 1 94.06 350 PHE B C 1
ATOM 9484 O O . PHE B 1 350 ? -17.75 30.203 12.953 1 94.06 350 PHE B O 1
ATOM 9491 N N . ALA B 1 351 ? -17.359 28.438 11.719 1 86.44 351 ALA B N 1
ATOM 9492 C CA . ALA B 1 351 ? -16.547 29.141 10.727 1 86.44 351 ALA B CA 1
ATOM 9493 C C . ALA B 1 351 ? -17.25 30.406 10.234 1 86.44 351 ALA B C 1
ATOM 9495 O O . ALA B 1 351 ? -16.594 31.406 9.938 1 86.44 351 ALA B O 1
ATOM 9496 N N . SER B 1 352 ? -18.516 30.359 10.148 1 84.38 352 SER B N 1
ATOM 9497 C CA . SER B 1 352 ? -19.281 31.484 9.609 1 84.38 352 SER B CA 1
ATOM 9498 C C . SER B 1 352 ? -19.25 32.688 10.555 1 84.38 352 SER B C 1
ATOM 9500 O O . SER B 1 352 ? -19.609 33.781 10.156 1 84.38 352 SER B O 1
ATOM 9502 N N . SER B 1 353 ? -18.812 32.469 11.758 1 88.12 353 SER B N 1
ATOM 9503 C CA . SER B 1 353 ? -18.766 33.562 12.727 1 88.12 353 SER B CA 1
ATOM 9504 C C . SER B 1 353 ? -17.422 34.281 12.672 1 88.12 353 SER B C 1
ATOM 9506 O O . SER B 1 353 ? -17.25 35.344 13.305 1 88.12 353 SER B O 1
ATOM 9508 N N . VAL B 1 354 ? -16.5 33.812 11.992 1 92.81 354 VAL B N 1
ATOM 9509 C CA . VAL B 1 354 ? -15.164 34.375 11.914 1 92.81 354 VAL B CA 1
ATOM 9510 C C . VAL B 1 354 ? -15.156 35.531 10.891 1 92.81 354 VAL B C 1
ATOM 9512 O O . VAL B 1 354 ? -15.578 35.344 9.75 1 92.81 354 VAL B O 1
ATOM 9515 N N . THR B 1 355 ? -14.711 36.625 11.258 1 92.81 355 THR B N 1
ATOM 9516 C CA . THR B 1 355 ? -14.648 37.781 10.359 1 92.81 355 THR B CA 1
ATOM 9517 C C . THR B 1 355 ? -13.258 37.906 9.742 1 92.81 355 THR B C 1
ATOM 9519 O O . THR B 1 355 ? -12.297 37.312 10.227 1 92.81 355 THR B O 1
ATOM 9522 N N . ASP B 1 356 ? -13.188 38.688 8.68 1 94.88 356 ASP B N 1
ATOM 9523 C CA . ASP B 1 356 ? -11.891 39 8.086 1 94.88 356 ASP B CA 1
ATOM 9524 C C . ASP B 1 356 ? -10.961 39.656 9.102 1 94.88 356 ASP B C 1
ATOM 9526 O O . ASP B 1 356 ? -9.758 39.375 9.117 1 94.88 356 ASP B O 1
ATOM 9530 N N . GLU B 1 357 ? -11.492 40.438 9.953 1 93.81 357 GLU B N 1
ATOM 9531 C CA . GLU B 1 357 ? -10.695 41.125 10.969 1 93.81 357 GLU B CA 1
ATOM 9532 C C . GLU B 1 357 ? -10.109 40.125 11.977 1 93.81 357 GLU B C 1
ATOM 9534 O O . GLU B 1 357 ? -8.977 40.312 12.43 1 93.81 357 GLU B O 1
ATOM 9539 N N . ASP B 1 358 ? -10.93 39.156 12.344 1 94.38 358 ASP B N 1
ATOM 9540 C CA . ASP B 1 358 ? -10.422 38.125 13.242 1 94.38 358 ASP B CA 1
ATOM 9541 C C . ASP B 1 358 ? -9.18 37.469 12.656 1 94.38 358 ASP B C 1
ATOM 9543 O O . ASP B 1 358 ? -8.195 37.25 13.367 1 94.38 358 ASP B O 1
ATOM 9547 N N . ILE B 1 359 ? -9.25 37.156 11.391 1 96.44 359 ILE B N 1
ATOM 9548 C CA . ILE B 1 359 ? -8.164 36.469 10.695 1 96.44 359 ILE B CA 1
ATOM 9549 C C . ILE B 1 359 ? -6.949 37.375 10.594 1 96.44 359 ILE B C 1
ATOM 9551 O O . ILE B 1 359 ? -5.824 36.938 10.891 1 96.44 359 ILE B O 1
ATOM 9555 N N . ARG B 1 360 ? -7.156 38.594 10.203 1 96 360 ARG B N 1
ATOM 9556 C CA . ARG B 1 360 ? -6.059 39.562 10.109 1 96 360 ARG B CA 1
ATOM 9557 C C . ARG B 1 360 ? -5.379 39.75 11.461 1 96 360 ARG B C 1
ATOM 9559 O O . ARG B 1 360 ? -4.148 39.75 11.555 1 96 360 ARG B O 1
ATOM 9566 N N . THR B 1 361 ? -6.215 39.875 12.469 1 95.25 361 THR B N 1
ATOM 9567 C CA . THR B 1 361 ? -5.688 40.062 13.812 1 95.25 361 THR B CA 1
ATOM 9568 C C . THR B 1 361 ? -4.852 38.875 14.258 1 95.25 361 THR B C 1
ATOM 9570 O O . THR B 1 361 ? -3.781 39.031 14.844 1 95.25 361 THR B O 1
ATOM 9573 N N . LEU B 1 362 ? -5.344 37.719 14.016 1 96.88 362 LEU B N 1
ATOM 9574 C CA . LEU B 1 362 ? -4.621 36.5 14.383 1 96.88 362 LEU B CA 1
ATOM 9575 C C . LEU B 1 362 ? -3.229 36.5 13.766 1 96.88 362 LEU B C 1
ATOM 9577 O O . LEU B 1 362 ? -2.236 36.25 14.461 1 96.88 362 LEU B O 1
ATOM 9581 N N . LEU B 1 363 ? -3.135 36.75 12.484 1 97.69 363 LEU B N 1
ATOM 9582 C CA . LEU B 1 363 ? -1.864 36.656 11.773 1 97.69 363 LEU B CA 1
ATOM 9583 C C . LEU B 1 363 ? -0.966 37.844 12.125 1 97.69 363 LEU B C 1
ATOM 9585 O O . LEU B 1 363 ? 0.259 37.719 12.164 1 97.69 363 LEU B O 1
ATOM 9589 N N . GLU B 1 364 ? -1.57 38.969 12.383 1 96.25 364 GLU B N 1
ATOM 9590 C CA . GLU B 1 364 ? -0.787 40.125 12.844 1 96.25 364 GLU B CA 1
ATOM 9591 C C . GLU B 1 364 ? -0.156 39.844 14.203 1 96.25 364 GLU B C 1
ATOM 9593 O O . GLU B 1 364 ? 0.966 40.281 14.469 1 96.25 364 GLU B O 1
ATOM 9598 N N . ASN B 1 365 ? -0.918 39.188 15.055 1 96.62 365 ASN B N 1
ATOM 9599 C CA . ASN B 1 365 ? -0.351 38.781 16.344 1 96.62 365 ASN B CA 1
ATOM 9600 C C . ASN B 1 365 ? 0.832 37.844 16.156 1 96.62 365 ASN B C 1
ATOM 9602 O O . ASN B 1 365 ? 1.812 37.906 16.906 1 96.62 365 ASN B O 1
ATOM 9606 N N . ALA B 1 366 ? 0.743 36.938 15.195 1 97.81 366 ALA B N 1
ATOM 9607 C CA . ALA B 1 366 ? 1.86 36.062 14.906 1 97.81 366 ALA B CA 1
ATOM 9608 C C . ALA B 1 366 ? 3.086 36.844 14.445 1 97.81 366 ALA B C 1
ATOM 9610 O O . ALA B 1 366 ? 4.191 36.625 14.953 1 97.81 366 ALA B O 1
ATOM 9611 N N . ALA B 1 367 ? 2.881 37.719 13.484 1 96.56 367 ALA B N 1
ATOM 9612 C CA . ALA B 1 367 ? 3.975 38.531 12.977 1 96.56 367 ALA B CA 1
ATOM 9613 C C . ALA B 1 367 ? 4.598 39.375 14.086 1 96.56 367 ALA B C 1
ATOM 9615 O O . ALA B 1 367 ? 5.82 39.531 14.148 1 96.56 367 ALA B O 1
ATOM 9616 N N . ALA B 1 368 ? 3.754 39.844 15 1 95 368 ALA B N 1
ATOM 9617 C CA . ALA B 1 368 ? 4.211 40.688 16.094 1 95 368 ALA B CA 1
ATOM 9618 C C . ALA B 1 368 ? 5.082 39.906 17.078 1 95 368 ALA B C 1
ATOM 9620 O O . ALA B 1 368 ? 5.867 40.5 17.812 1 95 368 ALA B O 1
ATOM 9621 N N . ALA B 1 369 ? 4.93 38.688 17.078 1 96.56 369 ALA B N 1
ATOM 9622 C CA . ALA B 1 369 ? 5.73 37.812 17.953 1 96.56 369 ALA B CA 1
ATOM 9623 C C . ALA B 1 369 ? 6.965 37.281 17.219 1 96.56 369 ALA B C 1
ATOM 9625 O O . ALA B 1 369 ? 7.539 36.281 17.625 1 96.56 369 ALA B O 1
ATOM 9626 N N . ASN B 1 370 ? 7.34 37.906 16.141 1 96.5 370 ASN B N 1
ATOM 9627 C CA . ASN B 1 370 ? 8.547 37.625 15.367 1 96.5 370 ASN B CA 1
ATOM 9628 C C . ASN B 1 370 ? 8.469 36.281 14.664 1 96.5 370 ASN B C 1
ATOM 9630 O O . ASN B 1 370 ? 9.492 35.625 14.438 1 96.5 370 ASN B O 1
ATOM 9634 N N . MET B 1 371 ? 7.262 35.812 14.336 1 97.75 371 MET B N 1
ATOM 9635 C CA . MET B 1 371 ? 7.094 34.594 13.594 1 97.75 371 MET B CA 1
ATOM 9636 C C . MET B 1 371 ? 7.238 34.812 12.094 1 97.75 371 MET B C 1
ATOM 9638 O O . MET B 1 371 ? 7 35.906 11.609 1 97.75 371 MET B O 1
ATOM 9642 N N . ASN B 1 372 ? 7.684 33.75 11.414 1 97.62 372 ASN B N 1
ATOM 9643 C CA . ASN B 1 372 ? 7.758 33.844 9.961 1 97.62 372 ASN B CA 1
ATOM 9644 C C . ASN B 1 372 ? 7.035 32.688 9.289 1 97.62 372 ASN B C 1
ATOM 9646 O O . ASN B 1 372 ? 7.004 32.594 8.055 1 97.62 372 ASN B O 1
ATOM 9650 N N . MET B 1 373 ? 6.387 31.812 10.102 1 98.56 373 MET B N 1
ATOM 9651 C CA . MET B 1 373 ? 5.609 30.719 9.531 1 98.56 373 MET B CA 1
ATOM 9652 C C . MET B 1 373 ? 4.461 30.328 10.453 1 98.56 373 MET B C 1
ATOM 9654 O O . MET B 1 373 ? 4.609 30.359 11.68 1 98.56 373 MET B O 1
ATOM 9658 N N . VAL B 1 374 ? 3.361 30 9.852 1 98.75 374 VAL B N 1
ATOM 9659 C CA . VAL B 1 374 ? 2.297 29.312 10.578 1 98.75 374 VAL B CA 1
ATOM 9660 C C . VAL B 1 374 ? 1.937 28.016 9.867 1 98.75 374 VAL B C 1
ATOM 9662 O O . VAL B 1 374 ? 2.029 27.922 8.641 1 98.75 374 VAL B O 1
ATOM 9665 N N . ARG B 1 375 ? 1.646 26.984 10.609 1 98.81 375 ARG B N 1
ATOM 9666 C CA . ARG B 1 375 ? 1.194 25.703 10.094 1 98.81 375 ARG B CA 1
ATOM 9667 C C . ARG B 1 375 ? -0.313 25.547 10.266 1 98.81 375 ARG B C 1
ATOM 9669 O O . ARG B 1 375 ? -0.822 25.578 11.391 1 98.81 375 ARG B O 1
ATOM 9676 N N . VAL B 1 376 ? -1.017 25.422 9.148 1 98.81 376 VAL B N 1
ATOM 9677 C CA . VAL B 1 376 ? -2.453 25.172 9.172 1 98.81 376 VAL B CA 1
ATOM 9678 C C . VAL B 1 376 ? -2.717 23.703 9.445 1 98.81 376 VAL B C 1
ATOM 9680 O O . VAL B 1 376 ? -2.482 22.859 8.578 1 98.81 376 VAL B O 1
ATOM 9683 N N . TRP B 1 377 ? -3.248 23.422 10.594 1 98.5 377 TRP B N 1
ATOM 9684 C CA . TRP B 1 377 ? -3.365 22.078 11.156 1 98.5 377 TRP B CA 1
ATOM 9685 C C . TRP B 1 377 ? -4.352 21.25 10.359 1 98.5 377 TRP B C 1
ATOM 9687 O O . TRP B 1 377 ? -5.395 21.75 9.922 1 98.5 377 TRP B O 1
ATOM 9697 N N . GLY B 1 378 ? -4.18 19.953 10.258 1 98.5 378 GLY B N 1
ATOM 9698 C CA . GLY B 1 378 ? -4.844 19.078 9.305 1 98.5 378 GLY B CA 1
ATOM 9699 C C . GLY B 1 378 ? -6.211 18.625 9.781 1 98.5 378 GLY B C 1
ATOM 9700 O O . GLY B 1 378 ? -6.992 18.078 8.992 1 98.5 378 GLY B O 1
ATOM 9701 N N . GLY B 1 379 ? -6.586 18.844 11.008 1 98.06 379 GLY B N 1
ATOM 9702 C CA . GLY B 1 379 ? -7.895 18.438 11.492 1 98.06 379 GLY B CA 1
ATOM 9703 C C . GLY B 1 379 ? -8.922 19.562 11.445 1 98.06 379 GLY B C 1
ATOM 9704 O O . GLY B 1 379 ? -10.062 19.391 11.883 1 98.06 379 GLY B O 1
ATOM 9705 N N . GLY B 1 380 ? -8.516 20.688 10.922 1 97.81 380 GLY B N 1
ATOM 9706 C CA . GLY B 1 380 ? -9.375 21.859 10.867 1 97.81 380 GLY B CA 1
ATOM 9707 C C . GLY B 1 380 ? -9.984 22.078 9.492 1 97.81 380 GLY B C 1
ATOM 9708 O O . GLY B 1 380 ? -10.594 21.172 8.922 1 97.81 380 GLY B O 1
ATOM 9709 N N . ILE B 1 381 ? -9.828 23.234 8.906 1 97.44 381 ILE B N 1
ATOM 9710 C CA . ILE B 1 381 ? -10.367 23.609 7.602 1 97.44 381 ILE B CA 1
ATOM 9711 C C . ILE B 1 381 ? -9.266 24.25 6.754 1 97.44 381 ILE B C 1
ATOM 9713 O O . ILE B 1 381 ? -8.258 24.719 7.285 1 97.44 381 ILE B O 1
ATOM 9717 N N . TYR B 1 382 ? -9.484 24.156 5.434 1 97.75 382 TYR B N 1
ATOM 9718 C CA . TYR B 1 382 ? -8.75 25.094 4.598 1 97.75 382 TYR B CA 1
ATOM 9719 C C . TYR B 1 382 ? -9.203 26.531 4.855 1 97.75 382 TYR B C 1
ATOM 9721 O O . TYR B 1 382 ? -10.406 26.812 4.832 1 97.75 382 TYR B O 1
ATOM 9729 N N . GLN B 1 383 ? -8.266 27.344 5.121 1 97.62 383 GLN B N 1
ATOM 9730 C CA . GLN B 1 383 ? -8.648 28.703 5.504 1 97.62 383 GLN B CA 1
ATOM 9731 C C . GLN B 1 383 ? -9.172 29.484 4.305 1 97.62 383 GLN B C 1
ATOM 9733 O O . GLN B 1 383 ? -8.859 29.156 3.158 1 97.62 383 GLN B O 1
ATOM 9738 N N . PRO B 1 384 ? -9.977 30.516 4.574 1 95.69 384 PRO B N 1
ATOM 9739 C CA . PRO B 1 384 ? -10.422 31.375 3.482 1 95.69 384 PRO B CA 1
ATOM 9740 C C . PRO B 1 384 ? -9.281 32.188 2.857 1 95.69 384 PRO B C 1
ATOM 9742 O O . PRO B 1 384 ? -8.219 32.312 3.459 1 95.69 384 PRO B O 1
ATOM 9745 N N . ASP B 1 385 ? -9.523 32.75 1.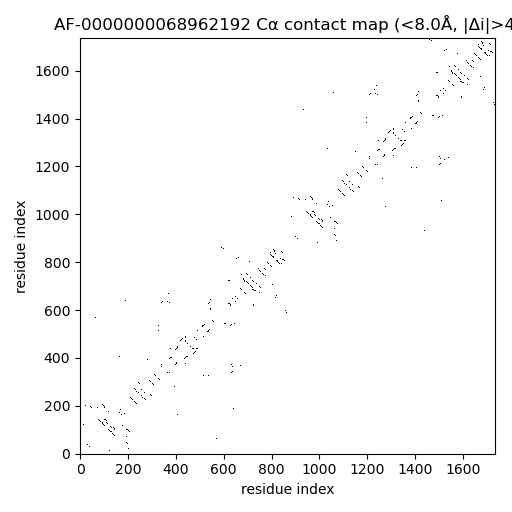724 1 95.75 385 ASP B N 1
ATOM 9746 C CA . ASP B 1 385 ? -8.492 33.406 0.929 1 95.75 385 ASP B CA 1
ATOM 9747 C C . ASP B 1 385 ? -7.848 34.562 1.71 1 95.75 385 ASP B C 1
ATOM 9749 O O . ASP B 1 385 ? -6.648 34.812 1.577 1 95.75 385 ASP B O 1
ATOM 9753 N N . ILE B 1 386 ? -8.617 35.25 2.531 1 97 386 ILE B N 1
ATOM 9754 C CA . ILE B 1 386 ? -8.125 36.375 3.275 1 97 386 ILE B CA 1
ATOM 9755 C C . ILE B 1 386 ? -6.988 35.969 4.199 1 97 386 ILE B C 1
ATOM 9757 O O . ILE B 1 386 ? -6.062 36.719 4.457 1 97 386 ILE B O 1
ATOM 9761 N N . PHE B 1 387 ? -7.027 34.781 4.668 1 98.19 387 PHE B N 1
ATOM 9762 C CA . PHE B 1 387 ? -5.957 34.219 5.504 1 98.19 387 PHE B CA 1
ATOM 9763 C C . PHE B 1 387 ? -4.637 34.219 4.742 1 98.19 387 PHE B C 1
ATOM 9765 O O . PHE B 1 387 ? -3.621 34.688 5.242 1 98.19 387 PHE B O 1
ATOM 9772 N N . TYR B 1 388 ? -4.648 33.688 3.58 1 98.5 388 TYR B N 1
ATOM 9773 C CA . TYR B 1 388 ? -3.455 33.562 2.754 1 98.5 388 TYR B CA 1
ATOM 9774 C C . TYR B 1 388 ? -2.998 34.906 2.215 1 98.5 388 TYR B C 1
ATOM 9776 O O . TYR B 1 388 ? -1.797 35.188 2.137 1 98.5 388 TYR B O 1
ATOM 9784 N N . GLU B 1 389 ? -3.961 35.719 1.883 1 97.94 389 GLU B N 1
ATOM 9785 C CA . GLU B 1 389 ? -3.641 37.094 1.449 1 97.94 389 GLU B CA 1
ATOM 9786 C C . GLU B 1 389 ? -2.93 37.875 2.553 1 97.94 389 GLU B C 1
ATOM 9788 O O . GLU B 1 389 ? -1.967 38.594 2.289 1 97.94 389 GLU B O 1
ATOM 9793 N N . THR B 1 390 ? -3.465 37.688 3.719 1 97.94 390 THR B N 1
ATOM 9794 C CA . THR B 1 390 ? -2.865 38.375 4.859 1 97.94 390 THR B CA 1
ATOM 9795 C C . THR B 1 390 ? -1.459 37.844 5.129 1 97.94 390 THR B C 1
ATOM 9797 O O . THR B 1 390 ? -0.54 38.625 5.402 1 97.94 390 THR B O 1
ATOM 9800 N N . ALA B 1 391 ? -1.317 36.562 5.047 1 98.5 391 ALA B N 1
ATOM 9801 C CA . ALA B 1 391 ? 0.003 35.969 5.227 1 98.5 391 ALA B CA 1
ATOM 9802 C C . ALA B 1 391 ? 0.981 36.469 4.168 1 98.5 391 ALA B C 1
ATOM 9804 O O . ALA B 1 391 ? 2.133 36.781 4.477 1 98.5 391 ALA B O 1
ATOM 9805 N N . ASP B 1 392 ? 0.518 36.562 2.924 1 98.12 392 ASP B N 1
ATOM 9806 C CA . ASP B 1 392 ? 1.334 37.094 1.847 1 98.12 392 ASP B CA 1
ATOM 9807 C C . ASP B 1 392 ? 1.816 38.5 2.189 1 98.12 392 ASP B C 1
ATOM 9809 O O . ASP B 1 392 ? 2.992 38.844 2.004 1 98.12 392 ASP B O 1
ATOM 9813 N N . ARG B 1 393 ? 0.945 39.25 2.678 1 96.94 393 ARG B N 1
ATOM 9814 C CA . ARG B 1 393 ? 1.239 40.656 2.967 1 96.94 393 ARG B CA 1
ATOM 9815 C C . ARG B 1 393 ? 2.209 40.781 4.137 1 96.94 393 ARG B C 1
ATOM 9817 O O . ARG B 1 393 ? 3.074 41.656 4.145 1 96.94 393 ARG B O 1
ATOM 9824 N N . LEU B 1 394 ? 2.104 39.906 5.105 1 97.06 394 LEU B N 1
ATOM 9825 C CA . LEU B 1 394 ? 2.881 40 6.336 1 97.06 394 LEU B CA 1
ATOM 9826 C C . LEU B 1 394 ? 4.207 39.281 6.203 1 97.06 394 LEU B C 1
ATOM 9828 O O . LEU B 1 394 ? 5.078 39.375 7.07 1 97.06 394 LEU B O 1
ATOM 9832 N N . GLY B 1 395 ? 4.375 38.531 5.117 1 97.12 395 GLY B N 1
ATOM 9833 C CA . GLY B 1 395 ? 5.562 37.719 4.973 1 97.12 395 GLY B CA 1
ATOM 9834 C C . GLY B 1 395 ? 5.555 36.5 5.875 1 97.12 395 GLY B C 1
ATOM 9835 O O . GLY B 1 395 ? 6.602 36.094 6.383 1 97.12 395 GLY B O 1
ATOM 9836 N N . LEU B 1 396 ? 4.395 35.938 6.16 1 98.19 396 LEU B N 1
ATOM 9837 C CA . LEU B 1 396 ? 4.262 34.719 6.922 1 98.19 396 LEU B CA 1
ATOM 9838 C C . LEU B 1 396 ? 4.164 33.5 5.988 1 98.19 396 LEU B C 1
ATOM 9840 O O . LEU B 1 396 ? 3.238 33.406 5.18 1 98.19 396 LEU B O 1
ATOM 9844 N N . MET B 1 397 ? 5.102 32.656 6.086 1 98.19 397 MET B N 1
ATOM 9845 C CA . MET B 1 397 ? 5.02 31.406 5.32 1 98.19 397 MET B CA 1
ATOM 9846 C C . MET B 1 397 ? 3.965 30.469 5.902 1 98.19 397 MET B C 1
ATOM 9848 O O . MET B 1 397 ? 3.615 30.578 7.082 1 98.19 397 MET B O 1
ATOM 9852 N N . ILE B 1 398 ? 3.457 29.609 5.035 1 98.81 398 ILE B N 1
ATOM 9853 C CA . ILE B 1 398 ? 2.404 28.719 5.492 1 98.81 398 ILE B CA 1
ATOM 9854 C C . ILE B 1 398 ? 2.779 27.266 5.168 1 98.81 398 ILE B C 1
ATOM 9856 O O . ILE B 1 398 ? 3.066 26.938 4.012 1 98.81 398 ILE B O 1
ATOM 9860 N N . TRP B 1 399 ? 2.914 26.422 6.199 1 98.81 399 TRP B N 1
ATOM 9861 C CA . TRP B 1 399 ? 2.814 24.969 6.07 1 98.81 399 TRP B CA 1
ATOM 9862 C C . TRP B 1 399 ? 1.357 24.516 6.074 1 98.81 399 TRP B C 1
ATOM 9864 O O . TRP B 1 399 ? 0.716 24.469 7.125 1 98.81 399 TRP B O 1
ATOM 9874 N N . GLN B 1 400 ? 0.815 24.219 4.852 1 98.75 400 GLN B N 1
ATOM 9875 C CA . GLN B 1 400 ? -0.586 23.859 4.688 1 98.75 400 GLN B CA 1
ATOM 9876 C C . GLN B 1 400 ? -0.767 22.344 4.758 1 98.75 400 GLN B C 1
ATOM 9878 O O . GLN B 1 400 ? -0.261 21.609 3.904 1 98.75 400 GLN B O 1
ATOM 9883 N N . GLU B 1 401 ? -1.499 21.891 5.746 1 98.62 401 GLU B N 1
ATOM 9884 C CA . GLU B 1 401 ? -1.847 20.469 5.789 1 98.62 401 GLU B CA 1
ATOM 9885 C C . GLU B 1 401 ? -3.111 20.188 4.98 1 98.62 401 GLU B C 1
ATOM 9887 O O . GLU B 1 401 ? -4.031 21.016 4.953 1 98.62 401 GLU B O 1
ATOM 9892 N N . ILE B 1 402 ? -3.1 18.984 4.316 1 98.81 402 ILE B N 1
ATOM 9893 C CA . ILE B 1 402 ? -4.371 18.438 3.867 1 98.81 402 ILE B CA 1
ATOM 9894 C C . ILE B 1 402 ? -5.207 18.016 5.074 1 98.81 402 ILE B C 1
ATOM 9896 O O . ILE B 1 402 ? -4.668 17.766 6.156 1 98.81 402 ILE B O 1
ATOM 9900 N N . MET B 1 403 ? -6.496 17.984 4.914 1 98.69 403 MET B N 1
ATOM 9901 C CA . MET B 1 403 ? -7.383 17.922 6.07 1 98.69 403 MET B CA 1
ATOM 9902 C C . MET B 1 403 ? -7.59 16.484 6.523 1 98.69 403 MET B C 1
ATOM 9904 O O . MET B 1 403 ? -8.711 15.969 6.473 1 98.69 403 MET B O 1
ATOM 9908 N N . PHE B 1 404 ? -6.484 15.883 7.031 1 98.62 404 PHE B N 1
ATOM 9909 C CA . PHE B 1 404 ? -6.449 14.57 7.664 1 98.62 404 PHE B CA 1
ATOM 9910 C C . PHE B 1 404 ? -5.633 14.609 8.953 1 98.62 404 PHE B C 1
ATOM 9912 O O . PHE B 1 404 ? -4.523 15.148 8.969 1 98.62 404 PHE B O 1
ATOM 9919 N N . ALA B 1 405 ? -6.215 14.062 10.07 1 98.12 405 ALA B N 1
ATOM 9920 C CA . ALA B 1 405 ? -5.473 14.172 11.328 1 98.12 405 ALA B CA 1
ATOM 9921 C C . ALA B 1 405 ? -5.816 13.023 12.273 1 98.12 405 ALA B C 1
ATOM 9923 O O . ALA B 1 405 ? -6.988 12.656 12.414 1 98.12 405 ALA B O 1
ATOM 9924 N N . CYS B 1 406 ? -4.859 12.375 12.852 1 97.5 406 CYS B N 1
ATOM 9925 C CA . CYS B 1 406 ? -4.891 11.531 14.039 1 97.5 406 CYS B CA 1
ATOM 9926 C C . CYS B 1 406 ? -5.922 10.422 13.891 1 97.5 406 CYS B C 1
ATOM 9928 O O . CYS B 1 406 ? -6.742 10.203 14.781 1 97.5 406 CYS B O 1
ATOM 9930 N N . ALA B 1 407 ? -5.938 9.719 12.797 1 97.75 407 ALA B N 1
ATOM 9931 C CA . ALA B 1 407 ? -6.887 8.633 12.547 1 97.75 407 ALA B CA 1
ATOM 9932 C C . ALA B 1 407 ? -6.445 7.777 11.367 1 97.75 407 ALA B C 1
ATOM 9934 O O . ALA B 1 407 ? -5.504 8.125 10.656 1 97.75 407 ALA B O 1
ATOM 9935 N N . THR B 1 408 ? -7.039 6.629 11.273 1 97.69 408 THR B N 1
ATOM 9936 C CA . THR B 1 408 ? -7.062 5.902 10.008 1 97.69 408 THR B CA 1
ATOM 9937 C C . THR B 1 408 ? -8.328 6.223 9.227 1 97.69 408 THR B C 1
ATOM 9939 O O . THR B 1 408 ? -9.359 6.574 9.805 1 97.69 408 THR B O 1
ATOM 9942 N N . TYR B 1 409 ? -8.297 6.168 7.918 1 98.19 409 TYR B N 1
ATOM 9943 C CA . TYR B 1 409 ? -9.406 6.621 7.086 1 98.19 409 TYR B CA 1
ATOM 9944 C C . TYR B 1 409 ? -9.828 5.543 6.094 1 98.19 409 TYR B C 1
ATOM 9946 O O . TYR B 1 409 ? -9.055 4.621 5.809 1 98.19 409 TYR B O 1
ATOM 9954 N N . PRO B 1 410 ? -11.078 5.676 5.559 1 97.44 410 PRO B N 1
ATOM 9955 C CA . PRO B 1 410 ? -11.523 4.758 4.512 1 97.44 410 PRO B CA 1
ATOM 9956 C C . PRO B 1 410 ? -10.695 4.863 3.236 1 97.44 410 PRO B C 1
ATOM 9958 O O . PRO B 1 410 ? -10.008 5.871 3.023 1 97.44 410 PRO B O 1
ATOM 9961 N N . ARG B 1 411 ? -10.68 3.846 2.473 1 95.69 411 ARG B N 1
ATOM 9962 C CA . ARG B 1 411 ? -9.992 3.975 1.194 1 95.69 411 ARG B CA 1
ATOM 9963 C C . ARG B 1 411 ? -10.758 3.275 0.08 1 95.69 411 ARG B C 1
ATOM 9965 O O . ARG B 1 411 ? -10.164 2.777 -0.877 1 95.69 411 ARG B O 1
ATOM 9972 N N . ASP B 1 412 ? -12.109 3.031 0.251 1 96.06 412 ASP B N 1
ATOM 9973 C CA . ASP B 1 412 ? -12.906 2.562 -0.883 1 96.06 412 ASP B CA 1
ATOM 9974 C C . ASP B 1 412 ? -12.867 3.568 -2.031 1 96.06 412 ASP B C 1
ATOM 9976 O O . ASP B 1 412 ? -12.5 4.73 -1.837 1 96.06 412 ASP B O 1
ATOM 9980 N N . ASP B 1 413 ? -13.273 3.178 -3.184 1 95.44 413 ASP B N 1
ATOM 9981 C CA . ASP B 1 413 ? -13.102 3.969 -4.398 1 95.44 413 ASP B CA 1
ATOM 9982 C C . ASP B 1 413 ? -13.836 5.305 -4.289 1 95.44 413 ASP B C 1
ATOM 9984 O O . ASP B 1 413 ? -13.312 6.34 -4.703 1 95.44 413 ASP B O 1
ATOM 9988 N N . ALA B 1 414 ? -15.039 5.25 -3.791 1 96.62 414 ALA B N 1
ATOM 9989 C CA . ALA B 1 414 ? -15.82 6.477 -3.664 1 96.62 414 ALA B CA 1
ATOM 9990 C C . ALA B 1 414 ? -15.109 7.488 -2.768 1 96.62 414 ALA B C 1
ATOM 9992 O O . ALA B 1 414 ? -15.062 8.68 -3.082 1 96.62 414 ALA B O 1
ATOM 9993 N N . PHE B 1 415 ? -14.617 7.004 -1.627 1 98.06 415 PHE B N 1
ATOM 9994 C CA . PHE B 1 415 ? -13.883 7.863 -0.705 1 98.06 415 PHE B CA 1
ATOM 9995 C C . PHE B 1 415 ? -12.633 8.43 -1.366 1 98.06 415 PHE B C 1
ATOM 9997 O O . PHE B 1 415 ? -12.375 9.633 -1.292 1 98.06 415 PHE B O 1
ATOM 10004 N N . LEU B 1 416 ? -11.844 7.594 -1.976 1 98.44 416 LEU B N 1
ATOM 10005 C CA . LEU B 1 416 ? -10.586 8 -2.596 1 98.44 416 LEU B CA 1
ATOM 10006 C C . LEU B 1 416 ? -10.836 9.023 -3.701 1 98.44 416 LEU B C 1
ATOM 10008 O O . LEU B 1 416 ? -10.094 10 -3.83 1 98.44 416 LEU B O 1
ATOM 10012 N N . ASP B 1 417 ? -11.844 8.812 -4.516 1 97.81 417 ASP B N 1
ATOM 10013 C CA . ASP B 1 417 ? -12.188 9.75 -5.582 1 97.81 417 ASP B CA 1
ATOM 10014 C C . ASP B 1 417 ? -12.594 11.102 -5.008 1 97.81 417 ASP B C 1
ATOM 10016 O O . ASP B 1 417 ? -12.211 12.148 -5.539 1 97.81 417 ASP B O 1
ATOM 10020 N N . ASN B 1 418 ? -13.391 11.016 -3.973 1 97.94 418 ASN B N 1
ATOM 10021 C CA . ASN B 1 418 ? -13.82 12.227 -3.275 1 97.94 418 ASN B CA 1
ATOM 10022 C C . ASN B 1 418 ? -12.633 13.023 -2.75 1 97.94 418 ASN B C 1
ATOM 10024 O O . ASN B 1 418 ? -12.578 14.242 -2.906 1 97.94 418 ASN B O 1
ATOM 10028 N N . VAL B 1 419 ? -11.664 12.367 -2.172 1 98.56 419 VAL B N 1
ATOM 10029 C CA . VAL B 1 419 ? -10.469 12.992 -1.605 1 98.56 419 VAL B CA 1
ATOM 10030 C C . VAL B 1 419 ? -9.609 13.57 -2.727 1 98.56 419 VAL B C 1
ATOM 10032 O O . VAL B 1 419 ? -9.07 14.672 -2.6 1 98.56 419 VAL B O 1
ATOM 10035 N N . ARG B 1 420 ? -9.461 12.812 -3.779 1 98.38 420 ARG B N 1
ATOM 10036 C CA . ARG B 1 420 ? -8.695 13.297 -4.922 1 98.38 420 ARG B CA 1
ATOM 10037 C C . ARG B 1 420 ? -9.234 14.633 -5.418 1 98.38 420 ARG B C 1
ATOM 10039 O O . ARG B 1 420 ? -8.469 15.578 -5.621 1 98.38 420 ARG B O 1
ATOM 10046 N N . LEU B 1 421 ? -10.523 14.695 -5.555 1 97.31 421 LEU B N 1
ATOM 10047 C CA . LEU B 1 421 ? -11.156 15.914 -6.043 1 97.31 421 LEU B CA 1
ATOM 10048 C C . LEU B 1 421 ? -10.977 17.062 -5.051 1 97.31 421 LEU B C 1
ATOM 10050 O O . LEU B 1 421 ? -10.711 18.188 -5.449 1 97.31 421 LEU B O 1
ATOM 10054 N N . GLU B 1 422 ? -11.086 16.797 -3.791 1 98.44 422 GLU B N 1
ATOM 10055 C CA . GLU B 1 422 ? -10.859 17.781 -2.738 1 98.44 422 GLU B CA 1
ATOM 10056 C C . GLU B 1 422 ? -9.453 18.359 -2.826 1 98.44 422 GLU B C 1
ATOM 10058 O O . GLU B 1 422 ? -9.289 19.578 -2.844 1 98.44 422 GLU B O 1
ATOM 10063 N N . VAL B 1 423 ? -8.516 17.484 -2.859 1 98.69 423 VAL B N 1
ATOM 10064 C CA . VAL B 1 423 ? -7.113 17.891 -2.818 1 98.69 423 VAL B CA 1
ATOM 10065 C C . VAL B 1 423 ? -6.766 18.672 -4.082 1 98.69 423 VAL B C 1
ATOM 10067 O O . VAL B 1 423 ? -6.086 19.703 -4.02 1 98.69 423 VAL B O 1
ATOM 10070 N N . MET B 1 424 ? -7.23 18.203 -5.195 1 97.44 424 MET B N 1
ATOM 10071 C CA . MET B 1 424 ? -6.953 18.906 -6.441 1 97.44 424 MET B CA 1
ATOM 10072 C C . MET B 1 424 ? -7.547 20.312 -6.414 1 97.44 424 MET B C 1
ATOM 10074 O O . MET B 1 424 ? -6.898 21.266 -6.836 1 97.44 424 MET B O 1
ATOM 10078 N N . GLU B 1 425 ? -8.711 20.422 -5.902 1 96.12 425 GLU B N 1
ATOM 10079 C CA . GLU B 1 425 ? -9.367 21.719 -5.82 1 96.12 425 GLU B CA 1
ATOM 10080 C C . GLU B 1 425 ? -8.633 22.656 -4.863 1 96.12 425 GLU B C 1
ATOM 10082 O O . GLU B 1 425 ? -8.312 23.781 -5.219 1 96.12 425 GLU B O 1
ATOM 10087 N N . GLN B 1 426 ? -8.367 22.188 -3.693 1 98.06 426 GLN B N 1
ATOM 10088 C CA . GLN B 1 426 ? -7.809 23.047 -2.656 1 98.06 426 GLN B CA 1
ATOM 10089 C C . GLN B 1 426 ? -6.352 23.375 -2.947 1 98.06 426 GLN B C 1
ATOM 10091 O O . GLN B 1 426 ? -5.922 24.516 -2.771 1 98.06 426 GLN B O 1
ATOM 10096 N N . VAL B 1 427 ? -5.605 22.406 -3.381 1 98.25 427 VAL B N 1
ATOM 10097 C CA . VAL B 1 427 ? -4.207 22.672 -3.703 1 98.25 427 VAL B CA 1
ATOM 10098 C C . VAL B 1 427 ? -4.121 23.578 -4.926 1 98.25 427 VAL B C 1
ATOM 10100 O O . VAL B 1 427 ? -3.262 24.453 -4.996 1 98.25 427 VAL B O 1
ATOM 10103 N N . GLY B 1 428 ? -4.988 23.359 -5.898 1 95.81 428 GLY B N 1
ATOM 10104 C CA . GLY B 1 428 ? -5.066 24.281 -7.027 1 95.81 428 GLY B CA 1
ATOM 10105 C C . GLY B 1 428 ? -5.363 25.719 -6.617 1 95.81 428 GLY B C 1
ATOM 10106 O O . GLY B 1 428 ? -4.793 26.656 -7.168 1 95.81 428 GLY B O 1
ATOM 10107 N N . ARG B 1 429 ? -6.191 25.875 -5.672 1 95 429 ARG B N 1
ATOM 10108 C CA . ARG B 1 429 ? -6.551 27.172 -5.133 1 95 429 ARG B CA 1
ATOM 10109 C C . ARG B 1 429 ? -5.379 27.812 -4.387 1 95 429 ARG B C 1
ATOM 10111 O O . ARG B 1 429 ? -5.086 28.984 -4.562 1 95 429 ARG B O 1
ATOM 10118 N N . LEU B 1 430 ? -4.676 27.047 -3.666 1 97.56 430 LEU B N 1
ATOM 10119 C CA . LEU B 1 430 ? -3.697 27.547 -2.703 1 97.56 430 LEU B CA 1
ATOM 10120 C C . LEU B 1 430 ? -2.352 27.797 -3.375 1 97.56 430 LEU B C 1
ATOM 10122 O O . LEU B 1 430 ? -1.536 28.562 -2.869 1 97.56 430 LEU B O 1
ATOM 10126 N N . ARG B 1 431 ? -2.092 27.156 -4.5 1 96 431 ARG B N 1
ATOM 10127 C CA . ARG B 1 431 ? -0.777 27.203 -5.133 1 96 431 ARG B CA 1
ATOM 10128 C C . ARG B 1 431 ? -0.403 28.625 -5.539 1 96 431 ARG B C 1
ATOM 10130 O O . ARG B 1 431 ? 0.778 28.938 -5.699 1 96 431 ARG B O 1
ATOM 10137 N N . SER B 1 432 ? -1.438 29.547 -5.66 1 94.81 432 SER B N 1
ATOM 10138 C CA . SER B 1 432 ? -1.195 30.891 -6.184 1 94.81 432 SER B CA 1
ATOM 10139 C C . SER B 1 432 ? -0.766 31.844 -5.074 1 94.81 432 SER B C 1
ATOM 10141 O O . SER B 1 432 ? -0.377 32.969 -5.344 1 94.81 432 SER B O 1
ATOM 10143 N N . TYR B 1 433 ? -0.818 31.438 -3.854 1 97.44 433 TYR B N 1
ATOM 10144 C CA . TYR B 1 433 ? -0.403 32.281 -2.734 1 97.44 433 TYR B CA 1
ATOM 10145 C C . TYR B 1 433 ? 1.074 32.094 -2.42 1 97.44 433 TYR B C 1
ATOM 10147 O O . TYR B 1 433 ? 1.515 30.953 -2.174 1 97.44 433 TYR B O 1
ATOM 10155 N N . ALA B 1 434 ? 1.789 33.188 -2.352 1 96.88 434 ALA B N 1
ATOM 10156 C CA . ALA B 1 434 ? 3.234 33.156 -2.141 1 96.88 434 ALA B CA 1
ATOM 10157 C C . ALA B 1 434 ? 3.568 32.562 -0.77 1 96.88 434 ALA B C 1
ATOM 10159 O O . ALA B 1 434 ? 4.613 31.938 -0.595 1 96.88 434 ALA B O 1
ATOM 10160 N N . SER B 1 435 ? 2.678 32.719 0.146 1 98 435 SER B N 1
ATOM 10161 C CA . SER B 1 435 ? 2.922 32.312 1.525 1 98 435 SER B CA 1
ATOM 10162 C C . SER B 1 435 ? 2.91 30.797 1.665 1 98 435 SER B C 1
ATOM 10164 O O . SER B 1 435 ? 3.508 30.25 2.592 1 98 435 SER B O 1
ATOM 10166 N N . VAL B 1 436 ? 2.238 30.062 0.785 1 98.44 436 VAL B N 1
ATOM 10167 C CA . VAL B 1 436 ? 2.176 28.594 0.879 1 98.44 436 VAL B CA 1
ATOM 10168 C C . VAL B 1 436 ? 3.484 28 0.374 1 98.44 436 VAL B C 1
ATOM 10170 O O . VAL B 1 436 ? 3.775 28.047 -0.823 1 98.44 436 VAL B O 1
ATOM 10173 N N . VAL B 1 437 ? 4.227 27.344 1.292 1 98 437 VAL B N 1
ATOM 10174 C CA . VAL B 1 437 ? 5.578 26.969 0.891 1 98 437 VAL B CA 1
ATOM 10175 C C . VAL B 1 437 ? 5.723 25.453 0.914 1 98 437 VAL B C 1
ATOM 10177 O O . VAL B 1 437 ? 6.668 24.906 0.345 1 98 437 VAL B O 1
ATOM 10180 N N . VAL B 1 438 ? 4.809 24.734 1.558 1 98.19 438 VAL B N 1
ATOM 10181 C CA . VAL B 1 438 ? 4.859 23.281 1.618 1 98.19 438 VAL B CA 1
ATOM 10182 C C . VAL B 1 438 ? 3.461 22.734 1.893 1 98.19 438 VAL B C 1
ATOM 10184 O O . VAL B 1 438 ? 2.646 23.375 2.547 1 98.19 438 VAL B O 1
ATOM 10187 N N . ILE B 1 439 ? 3.111 21.625 1.295 1 98.62 439 ILE B N 1
ATOM 10188 C CA . ILE B 1 439 ? 1.861 20.906 1.545 1 98.62 439 ILE B CA 1
ATOM 10189 C C . ILE B 1 439 ? 2.135 19.656 2.387 1 98.62 439 ILE B C 1
ATOM 10191 O O . ILE B 1 439 ? 2.961 18.828 2.016 1 98.62 439 ILE B O 1
ATOM 10195 N N . GLY B 1 440 ? 1.539 19.594 3.59 1 98.56 440 GLY B N 1
ATOM 10196 C CA . GLY B 1 440 ? 1.556 18.391 4.402 1 98.56 440 GLY B CA 1
ATOM 10197 C C . GLY B 1 440 ? 0.359 17.484 4.156 1 98.56 440 GLY B C 1
ATOM 10198 O O . GLY B 1 440 ? -0.763 17.969 3.988 1 98.56 440 GLY B O 1
ATOM 10199 N N . GLY B 1 441 ? 0.591 16.219 4.148 1 98.5 441 GLY B N 1
ATOM 10200 C CA . GLY B 1 441 ? -0.46 15.273 3.822 1 98.5 441 GLY B CA 1
ATOM 10201 C C . GLY B 1 441 ? -1.401 15 4.98 1 98.5 441 GLY B C 1
ATOM 10202 O O . GLY B 1 441 ? -2.568 14.664 4.773 1 98.5 441 GLY B O 1
ATOM 10203 N N . ASN B 1 442 ? -0.904 15.023 6.137 1 98.56 442 ASN B N 1
ATOM 10204 C CA . ASN B 1 442 ? -1.723 14.781 7.32 1 98.56 442 ASN B CA 1
ATOM 10205 C C . ASN B 1 442 ? -0.986 15.164 8.602 1 98.56 442 ASN B C 1
ATOM 10207 O O . ASN B 1 442 ? 0.228 15.375 8.578 1 98.56 442 ASN B O 1
ATOM 10211 N N . ASN B 1 443 ? -1.776 15.312 9.602 1 98.5 443 ASN B N 1
ATOM 10212 C CA . ASN B 1 443 ? -1.234 15.453 10.953 1 98.5 443 ASN B CA 1
ATOM 10213 C C . ASN B 1 443 ? -1.273 14.125 11.703 1 98.5 443 ASN B C 1
ATOM 10215 O O . ASN B 1 443 ? -2.346 13.656 12.094 1 98.5 443 ASN B O 1
ATOM 10219 N N . GLU B 1 444 ? -0.182 13.469 11.938 1 98 444 GLU B N 1
ATOM 10220 C CA . GLU B 1 444 ? 0.076 12.398 12.898 1 98 444 GLU B CA 1
ATOM 10221 C C . GLU B 1 444 ? -0.617 11.102 12.484 1 98 444 GLU B C 1
ATOM 10223 O O . GLU B 1 444 ? -0.815 10.211 13.312 1 98 444 GLU B O 1
ATOM 10228 N N . ASN B 1 445 ? -1.024 10.953 11.227 1 98 445 ASN B N 1
ATOM 10229 C CA . ASN B 1 445 ? -1.677 9.711 10.828 1 98 445 ASN B CA 1
ATOM 10230 C C . ASN B 1 445 ? -0.67 8.578 10.664 1 98 445 ASN B C 1
ATOM 10232 O O . ASN B 1 445 ? -1.022 7.402 10.797 1 98 445 ASN B O 1
ATOM 10236 N N . GLU B 1 446 ? 0.596 8.891 10.344 1 97.69 446 GLU B N 1
ATOM 10237 C CA . GLU B 1 446 ? 1.615 7.848 10.305 1 97.69 446 GLU B CA 1
ATOM 10238 C C . GLU B 1 446 ? 1.85 7.258 11.695 1 97.69 446 GLU B C 1
ATOM 10240 O O . GLU B 1 446 ? 1.89 6.035 11.852 1 97.69 446 GLU B O 1
ATOM 10245 N N . ILE B 1 447 ? 2 8.117 12.719 1 96.75 447 ILE B N 1
ATOM 10246 C CA . ILE B 1 447 ? 2.256 7.645 14.078 1 96.75 447 ILE B CA 1
ATOM 10247 C C . ILE B 1 447 ? 0.99 7.004 14.648 1 96.75 447 ILE B C 1
ATOM 10249 O O . ILE B 1 447 ? 1.065 6.09 15.469 1 96.75 447 ILE B O 1
ATOM 10253 N N . ALA B 1 448 ? -0.196 7.414 14.219 1 96.44 448 ALA B N 1
ATOM 10254 C CA . ALA B 1 448 ? -1.473 6.895 14.703 1 96.44 448 ALA B CA 1
ATOM 10255 C C . ALA B 1 448 ? -1.619 5.41 14.375 1 96.44 448 ALA B C 1
ATOM 10257 O O . ALA B 1 448 ? -2.412 4.703 15 1 96.44 448 ALA B O 1
ATOM 10258 N N . LEU B 1 449 ? -0.874 4.906 13.383 1 96.69 449 LEU B N 1
ATOM 10259 C CA . LEU B 1 449 ? -0.889 3.486 13.047 1 96.69 449 LEU B CA 1
ATOM 10260 C C . LEU B 1 449 ? -0.517 2.635 14.258 1 96.69 449 LEU B C 1
ATOM 10262 O O . LEU B 1 449 ? -0.82 1.44 14.297 1 96.69 449 LEU B O 1
ATOM 10266 N N . SER B 1 450 ? 0.089 3.207 15.281 1 96.12 450 SER B N 1
ATOM 10267 C CA . SER B 1 450 ? 0.518 2.453 16.453 1 96.12 450 SER B CA 1
ATOM 10268 C C . SER B 1 450 ? -0.397 2.717 17.641 1 96.12 450 SER B C 1
ATOM 10270 O O . SER B 1 450 ? -0.221 2.125 18.719 1 96.12 450 SER B O 1
ATOM 10272 N N . TRP B 1 451 ? -1.399 3.574 17.516 1 95.94 451 TRP B N 1
ATOM 10273 C CA . TRP B 1 451 ? -2.164 4.059 18.656 1 95.94 451 TRP B CA 1
ATOM 10274 C C . TRP B 1 451 ? -3.305 3.104 19 1 95.94 451 TRP B C 1
ATOM 10276 O O . TRP B 1 451 ? -3.73 3.016 20.156 1 95.94 451 TRP B O 1
ATOM 10286 N N . PHE B 1 452 ? -3.852 2.422 18.031 1 96.94 452 PHE B N 1
ATOM 10287 C CA . PHE B 1 452 ? -5.133 1.744 18.188 1 96.94 452 PHE B CA 1
ATOM 10288 C C . PHE B 1 452 ? -4.941 0.233 18.25 1 96.94 452 PHE B C 1
ATOM 10290 O O . PHE B 1 452 ? -4.008 -0.305 17.656 1 96.94 452 PHE B O 1
ATOM 10297 N N . ASN B 1 453 ? -5.848 -0.449 18.969 1 96.81 453 ASN B N 1
ATOM 10298 C CA . ASN B 1 453 ? -5.812 -1.906 19.016 1 96.81 453 ASN B CA 1
ATOM 10299 C C . ASN B 1 453 ? -5.992 -2.518 17.625 1 96.81 453 ASN B C 1
ATOM 10301 O O . ASN B 1 453 ? -5.305 -3.475 17.266 1 96.81 453 ASN B O 1
ATOM 10305 N N . GLU B 1 454 ? -6.879 -1.938 16.875 1 96.06 454 GLU B N 1
ATOM 10306 C CA . GLU B 1 454 ? -7.18 -2.449 15.539 1 96.06 454 GLU B CA 1
ATOM 10307 C C . GLU B 1 454 ? -5.938 -2.443 14.656 1 96.06 454 GLU B C 1
ATOM 10309 O O . GLU B 1 454 ? -5.637 -3.436 13.992 1 96.06 454 GLU B O 1
ATOM 10314 N N . THR B 1 455 ? -5.191 -1.338 14.609 1 96.81 455 THR B N 1
ATOM 10315 C CA . THR B 1 455 ? -4.027 -1.197 13.742 1 96.81 455 THR B CA 1
ATOM 10316 C C . THR B 1 455 ? -2.881 -2.08 14.219 1 96.81 455 THR B C 1
ATOM 10318 O O . THR B 1 455 ? -2.086 -2.568 13.414 1 96.81 455 THR B O 1
ATOM 10321 N N . ARG B 1 456 ? -2.771 -2.334 15.523 1 96.06 456 ARG B N 1
ATOM 10322 C CA . ARG B 1 456 ? -1.729 -3.193 16.078 1 96.06 456 ARG B CA 1
ATOM 10323 C C . ARG B 1 456 ? -2.021 -4.66 15.789 1 96.06 456 ARG B C 1
ATOM 10325 O O . ARG B 1 456 ? -1.1 -5.457 15.594 1 96.06 456 ARG B O 1
ATOM 10332 N N . GLU B 1 457 ? -3.316 -4.996 15.766 1 95.88 457 GLU B N 1
ATOM 10333 C CA . GLU B 1 457 ? -3.729 -6.383 15.555 1 95.88 457 GLU B CA 1
ATOM 10334 C C . GLU B 1 457 ? -3.617 -6.777 14.086 1 95.88 457 GLU B C 1
ATOM 10336 O O . GLU B 1 457 ? -3.422 -7.953 13.773 1 95.88 457 GLU B O 1
ATOM 10341 N N . ASN B 1 458 ? -3.732 -5.863 13.188 1 96.12 458 ASN B N 1
ATOM 10342 C CA . ASN B 1 458 ? -3.641 -6.09 11.75 1 96.12 458 ASN B CA 1
ATOM 10343 C C . ASN B 1 458 ? -2.807 -5.012 11.07 1 96.12 458 ASN B C 1
ATOM 10345 O O . ASN B 1 458 ? -3.301 -4.305 10.188 1 96.12 458 ASN B O 1
ATOM 10349 N N . PRO B 1 459 ? -1.504 -4.953 11.43 1 96.62 459 PRO B N 1
ATOM 10350 C CA . PRO B 1 459 ? -0.678 -3.828 10.977 1 96.62 459 PRO B CA 1
ATOM 10351 C C . PRO B 1 459 ? -0.532 -3.77 9.461 1 96.62 459 PRO B C 1
ATOM 10353 O O . PRO B 1 459 ? -0.496 -2.68 8.883 1 96.62 459 PRO B O 1
ATOM 10356 N N . ARG B 1 460 ? -0.442 -4.922 8.719 1 96.81 460 ARG B N 1
ATOM 10357 C CA . ARG B 1 460 ? -0.23 -4.926 7.277 1 96.81 460 ARG B CA 1
ATOM 10358 C C . ARG B 1 460 ? -1.402 -4.277 6.551 1 96.81 460 ARG B C 1
ATOM 10360 O O . ARG B 1 460 ? -1.207 -3.539 5.582 1 96.81 460 ARG B O 1
ATOM 10367 N N . LEU B 1 461 ? -2.607 -4.547 7.043 1 97 461 LEU B N 1
ATOM 10368 C CA . LEU B 1 461 ? -3.82 -3.986 6.457 1 97 461 LEU B CA 1
ATOM 10369 C C . LEU B 1 461 ? -3.783 -2.461 6.48 1 97 461 LEU B C 1
ATOM 10371 O O . LEU B 1 461 ? -3.939 -1.814 5.441 1 97 461 LEU B O 1
ATOM 10375 N N . TYR B 1 462 ? -3.504 -1.897 7.59 1 97.94 462 TYR B N 1
ATOM 10376 C CA . TYR B 1 462 ? -3.637 -0.459 7.789 1 97.94 462 TYR B CA 1
ATOM 10377 C C . TYR B 1 462 ? -2.451 0.287 7.191 1 97.94 462 TYR B C 1
ATOM 10379 O O . TYR B 1 462 ? -2.576 1.446 6.789 1 97.94 462 TYR B O 1
ATOM 10387 N N . VAL B 1 463 ? -1.294 -0.363 7.125 1 97.69 463 VAL B N 1
ATOM 10388 C CA . VAL B 1 463 ? -0.161 0.221 6.414 1 97.69 463 VAL B CA 1
ATOM 10389 C C . VAL B 1 463 ? -0.482 0.323 4.926 1 97.69 463 VAL B C 1
ATOM 10391 O O . VAL B 1 463 ? -0.191 1.339 4.289 1 97.69 463 VAL B O 1
ATOM 10394 N N . ALA B 1 464 ? -1.051 -0.711 4.348 1 97.12 464 ALA B N 1
ATOM 10395 C CA . ALA B 1 464 ? -1.459 -0.682 2.943 1 97.12 464 ALA B CA 1
ATOM 10396 C C . ALA B 1 464 ? -2.488 0.417 2.695 1 97.12 464 ALA B C 1
ATOM 10398 O O . ALA B 1 464 ? -2.42 1.123 1.687 1 97.12 464 ALA B O 1
ATOM 10399 N N . ASP B 1 465 ? -3.447 0.529 3.598 1 97.88 465 ASP B N 1
ATOM 10400 C CA . ASP B 1 465 ? -4.461 1.573 3.488 1 97.88 465 ASP B CA 1
ATOM 10401 C C . ASP B 1 465 ? -3.826 2.961 3.525 1 97.88 465 ASP B C 1
ATOM 10403 O O . ASP B 1 465 ? -4.18 3.832 2.729 1 97.88 465 ASP B O 1
ATOM 10407 N N . TYR B 1 466 ? -2.936 3.111 4.477 1 98 466 TYR B N 1
ATOM 10408 C CA . TYR B 1 466 ? -2.234 4.379 4.633 1 98 466 TYR B CA 1
ATOM 10409 C C . TYR B 1 466 ? -1.501 4.762 3.354 1 98 466 TYR B C 1
ATOM 10411 O O . TYR B 1 466 ? -1.622 5.891 2.875 1 98 466 TYR B O 1
ATOM 10419 N N . ALA B 1 467 ? -0.714 3.85 2.846 1 97.44 467 ALA B N 1
ATOM 10420 C CA . ALA B 1 467 ? 0.057 4.109 1.633 1 97.44 467 ALA B CA 1
ATOM 10421 C C . ALA B 1 467 ? -0.861 4.438 0.459 1 97.44 467 ALA B C 1
ATOM 10423 O O . ALA B 1 467 ? -0.573 5.344 -0.327 1 97.44 467 ALA B O 1
ATOM 10424 N N . LYS B 1 468 ? -1.938 3.725 0.334 1 97.75 468 LYS B N 1
ATOM 10425 C CA . LYS B 1 468 ? -2.885 3.955 -0.753 1 97.75 468 LYS B CA 1
ATOM 10426 C C . LYS B 1 468 ? -3.447 5.375 -0.702 1 97.75 468 LYS B C 1
ATOM 10428 O O . LYS B 1 468 ? -3.447 6.082 -1.71 1 97.75 468 LYS B O 1
ATOM 10433 N N . LEU B 1 469 ? -3.863 5.805 0.406 1 98.31 469 LEU B N 1
ATOM 10434 C CA . LEU B 1 469 ? -4.516 7.102 0.554 1 98.31 469 LEU B CA 1
ATOM 10435 C C . LEU B 1 469 ? -3.508 8.234 0.415 1 98.31 469 LEU B C 1
ATOM 10437 O O . LEU B 1 469 ? -3.703 9.156 -0.388 1 98.31 469 LEU B O 1
ATOM 10441 N N . TYR B 1 470 ? -2.41 8.195 1.104 1 98.31 470 TYR B N 1
ATOM 10442 C CA . TYR B 1 470 ? -1.556 9.367 1.226 1 98.31 470 TYR B CA 1
ATOM 10443 C C . TYR B 1 470 ? -0.488 9.383 0.139 1 98.31 470 TYR B C 1
ATOM 10445 O O . TYR B 1 470 ? -0.111 10.445 -0.356 1 98.31 470 TYR B O 1
ATOM 10453 N N . VAL B 1 471 ? 0.004 8.234 -0.248 1 96.12 471 VAL B N 1
ATOM 10454 C CA . VAL B 1 471 ? 1.064 8.188 -1.25 1 96.12 471 VAL B CA 1
ATOM 10455 C C . VAL B 1 471 ? 0.452 8.102 -2.646 1 96.12 471 VAL B C 1
ATOM 10457 O O . VAL B 1 471 ? 0.741 8.93 -3.512 1 96.12 471 VAL B O 1
ATOM 10460 N N . ASP B 1 472 ? -0.457 7.23 -2.848 1 95.94 472 ASP B N 1
ATOM 10461 C CA . ASP B 1 472 ? -0.945 6.969 -4.195 1 95.94 472 ASP B CA 1
ATOM 10462 C C . ASP B 1 472 ? -1.99 8 -4.613 1 95.94 472 ASP B C 1
ATOM 10464 O O . ASP B 1 472 ? -2.082 8.359 -5.789 1 95.94 472 ASP B O 1
ATOM 10468 N N . VAL B 1 473 ? -2.797 8.477 -3.635 1 97.94 473 VAL B N 1
ATOM 10469 C CA . VAL B 1 473 ? -3.914 9.336 -4.023 1 97.94 473 VAL B CA 1
ATOM 10470 C C . VAL B 1 473 ? -3.582 10.789 -3.713 1 97.94 473 VAL B C 1
ATOM 10472 O O . VAL B 1 473 ? -3.529 11.625 -4.617 1 97.94 473 VAL B O 1
ATOM 10475 N N . ILE B 1 474 ? -3.27 11.148 -2.506 1 98.69 474 ILE B N 1
ATOM 10476 C CA . ILE B 1 474 ? -3.119 12.539 -2.086 1 98.69 474 ILE B CA 1
ATOM 10477 C C . ILE B 1 474 ? -1.836 13.117 -2.678 1 98.69 474 ILE B C 1
ATOM 10479 O O . ILE B 1 474 ? -1.85 14.211 -3.254 1 98.69 474 ILE B O 1
ATOM 10483 N N . ARG B 1 475 ? -0.718 12.422 -2.496 1 98.19 475 ARG B N 1
ATOM 10484 C CA . ARG B 1 475 ? 0.528 12.906 -3.078 1 98.19 475 ARG B CA 1
ATOM 10485 C C . ARG B 1 475 ? 0.382 13.133 -4.582 1 98.19 475 ARG B C 1
ATOM 10487 O O . ARG B 1 475 ? 0.829 14.148 -5.109 1 98.19 475 ARG B O 1
ATOM 10494 N N . ASP B 1 476 ? -0.239 12.125 -5.234 1 97 476 ASP B N 1
ATOM 10495 C CA . ASP B 1 476 ? -0.428 12.242 -6.68 1 97 476 ASP B CA 1
ATOM 10496 C C . ASP B 1 476 ? -1.28 13.461 -7.023 1 97 476 ASP B C 1
ATOM 10498 O O . ASP B 1 476 ? -0.982 14.188 -7.977 1 97 476 ASP B O 1
ATOM 10502 N N . ALA B 1 477 ? -2.328 13.672 -6.293 1 98.19 477 ALA B N 1
ATOM 10503 C CA . ALA B 1 477 ? -3.201 14.82 -6.512 1 98.19 477 ALA B CA 1
ATOM 10504 C C . ALA B 1 477 ? -2.441 16.125 -6.312 1 98.19 477 ALA B C 1
ATOM 10506 O O . ALA B 1 477 ? -2.605 17.078 -7.094 1 98.19 477 ALA B O 1
ATOM 10507 N N . VAL B 1 478 ? -1.611 16.234 -5.285 1 98.31 478 VAL B N 1
ATOM 10508 C CA . VAL B 1 478 ? -0.818 17.422 -5.012 1 98.31 478 VAL B CA 1
ATOM 10509 C C . VAL B 1 478 ? 0.169 17.656 -6.156 1 98.31 478 VAL B C 1
ATOM 10511 O O . VAL B 1 478 ? 0.282 18.781 -6.664 1 98.31 478 VAL B O 1
ATOM 10514 N N . ARG B 1 479 ? 0.842 16.625 -6.578 1 96.62 479 ARG B N 1
ATOM 10515 C CA . ARG B 1 479 ? 1.848 16.719 -7.629 1 96.62 479 ARG B CA 1
ATOM 10516 C C . ARG B 1 479 ? 1.224 17.188 -8.945 1 96.62 479 ARG B C 1
ATOM 10518 O O . ARG B 1 479 ? 1.828 17.953 -9.68 1 96.62 479 ARG B O 1
ATOM 10525 N N . ARG B 1 480 ? 0.069 16.703 -9.172 1 95 480 ARG B N 1
ATOM 10526 C CA . ARG B 1 480 ? -0.616 17.078 -10.406 1 95 480 ARG B CA 1
ATOM 10527 C C . ARG B 1 480 ? -1.112 18.516 -10.359 1 95 480 ARG B C 1
ATOM 10529 O O . ARG B 1 480 ? -1.139 19.203 -11.375 1 95 480 ARG B O 1
ATOM 10536 N N . SER B 1 481 ? -1.455 18.938 -9.188 1 96.25 481 SER B N 1
ATOM 10537 C CA . SER B 1 481 ? -2.07 20.25 -9.023 1 96.25 481 SER B CA 1
ATOM 10538 C C . SER B 1 481 ? -1.017 21.328 -8.828 1 96.25 481 SER B C 1
ATOM 10540 O O . SER B 1 481 ? -1.178 22.453 -9.305 1 96.25 481 SER B O 1
ATOM 10542 N N . ALA B 1 482 ? 0.004 20.984 -8.141 1 96.69 482 ALA B N 1
ATOM 10543 C CA . ALA B 1 482 ? 1.049 21.953 -7.805 1 96.69 482 ALA B CA 1
ATOM 10544 C C . ALA B 1 482 ? 2.416 21.281 -7.73 1 96.69 482 ALA B C 1
ATOM 10546 O O . ALA B 1 482 ? 3.004 21.172 -6.652 1 96.69 482 ALA B O 1
ATOM 10547 N N . PRO B 1 483 ? 3.004 20.953 -8.883 1 93.81 483 PRO B N 1
ATOM 10548 C CA . PRO B 1 483 ? 4.273 20.219 -8.883 1 93.81 483 PRO B CA 1
ATOM 10549 C C . PRO B 1 483 ? 5.422 21.031 -8.289 1 93.81 483 PRO B C 1
ATOM 10551 O O . PRO B 1 483 ? 6.445 20.469 -7.902 1 93.81 483 PRO B O 1
ATOM 10554 N N . GLU B 1 484 ? 5.27 22.328 -8.188 1 93.38 484 GLU B N 1
ATOM 10555 C CA . GLU B 1 484 ? 6.332 23.188 -7.68 1 93.38 484 GLU B CA 1
ATOM 10556 C C . GLU B 1 484 ? 6.375 23.188 -6.152 1 93.38 484 GLU B C 1
ATOM 10558 O O . GLU B 1 484 ? 7.363 23.609 -5.551 1 93.38 484 GLU B O 1
ATOM 10563 N N . LEU B 1 485 ? 5.297 22.766 -5.496 1 95.62 485 LEU B N 1
ATOM 10564 C CA . LEU B 1 485 ? 5.254 22.734 -4.039 1 95.62 485 LEU B CA 1
ATOM 10565 C C . LEU B 1 485 ? 5.73 21.375 -3.51 1 95.62 485 LEU B C 1
ATOM 10567 O O . LEU B 1 485 ? 5.359 20.328 -4.043 1 95.62 485 LEU B O 1
ATOM 10571 N N . ALA B 1 486 ? 6.621 21.469 -2.521 1 95.25 486 ALA B N 1
ATOM 10572 C CA . ALA B 1 486 ? 7.055 20.234 -1.875 1 95.25 486 ALA B CA 1
ATOM 10573 C C . ALA B 1 486 ? 5.906 19.578 -1.114 1 95.25 486 ALA B C 1
ATOM 10575 O O . ALA B 1 486 ? 5.008 20.266 -0.625 1 95.25 486 ALA B O 1
ATOM 10576 N N . PHE B 1 487 ? 5.977 18.281 -1.086 1 97.44 487 PHE B N 1
ATOM 10577 C CA . PHE B 1 487 ? 5 17.484 -0.355 1 97.44 487 PHE B CA 1
ATOM 10578 C C . PHE B 1 487 ? 5.668 16.703 0.769 1 97.44 487 PHE B C 1
ATOM 10580 O O . PHE B 1 487 ? 6.68 16.031 0.549 1 97.44 487 PHE B O 1
ATOM 10587 N N . ILE B 1 488 ? 5.148 16.875 1.994 1 97.38 488 ILE B N 1
ATOM 10588 C CA . ILE B 1 488 ? 5.523 16.062 3.152 1 97.38 488 ILE B CA 1
ATOM 10589 C C . ILE B 1 488 ? 4.367 15.148 3.543 1 97.38 488 ILE B C 1
ATOM 10591 O O . ILE B 1 488 ? 3.283 15.625 3.889 1 97.38 488 ILE B O 1
ATOM 10595 N N . VAL B 1 489 ? 4.555 13.922 3.553 1 96.81 489 VAL B N 1
ATOM 10596 C CA . VAL B 1 489 ? 3.473 12.953 3.643 1 96.81 489 VAL B CA 1
ATOM 10597 C C . VAL B 1 489 ? 2.752 13.102 4.98 1 96.81 489 VAL B C 1
ATOM 10599 O O . VAL B 1 489 ? 1.528 12.961 5.051 1 96.81 489 VAL B O 1
ATOM 10602 N N . SER B 1 490 ? 3.504 13.25 6.027 1 97.81 490 SER B N 1
ATOM 10603 C CA . SER B 1 490 ? 2.957 13.359 7.375 1 97.81 490 SER B CA 1
ATOM 10604 C C . SER B 1 490 ? 3.82 14.258 8.25 1 97.81 490 SER B C 1
ATOM 10606 O O . SER B 1 490 ? 5.004 14.453 7.973 1 97.81 490 SER B O 1
ATOM 10608 N N . SER B 1 491 ? 3.229 14.875 9.188 1 98.19 491 SER B N 1
ATOM 10609 C CA . SER B 1 491 ? 3.945 15.508 10.289 1 98.19 491 SER B CA 1
ATOM 10610 C C . SER B 1 491 ? 3.539 14.906 11.633 1 98.19 491 SER B C 1
ATOM 10612 O O . SER B 1 491 ? 2.357 14.898 11.977 1 98.19 491 SER B O 1
ATOM 10614 N N . PRO B 1 492 ? 4.531 14.336 12.328 1 98.06 492 PRO B N 1
ATOM 10615 C CA . PRO B 1 492 ? 5.949 14.188 11.984 1 98.06 492 PRO B CA 1
ATOM 10616 C C . PRO B 1 492 ? 6.207 13.055 11 1 98.06 492 PRO B C 1
ATOM 10618 O O . PRO B 1 492 ? 5.328 12.219 10.773 1 98.06 492 PRO B O 1
ATOM 10621 N N . SER B 1 493 ? 7.293 13.094 10.438 1 96.81 493 SER B N 1
ATOM 10622 C CA . SER B 1 493 ? 7.727 12.008 9.562 1 96.81 493 SER B CA 1
ATOM 10623 C C . SER B 1 493 ? 9.25 11.977 9.438 1 96.81 493 SER B C 1
ATOM 10625 O O . SER B 1 493 ? 9.898 13.016 9.5 1 96.81 493 SER B O 1
ATOM 10627 N N . ASN B 1 494 ? 9.797 10.789 9.195 1 96.12 494 ASN B N 1
ATOM 10628 C CA . ASN B 1 494 ? 11.227 10.617 8.953 1 96.12 494 ASN B CA 1
ATOM 10629 C C . ASN B 1 494 ? 11.586 10.914 7.496 1 96.12 494 ASN B C 1
ATOM 10631 O O . ASN B 1 494 ? 12.75 10.789 7.102 1 96.12 494 ASN B O 1
ATOM 10635 N N . GLY B 1 495 ? 10.578 11.312 6.777 1 94.5 495 GLY B N 1
ATOM 10636 C CA . GLY B 1 495 ? 10.828 11.641 5.379 1 94.5 495 GLY B CA 1
ATOM 10637 C C . GLY B 1 495 ? 10.961 10.414 4.496 1 94.5 495 GLY B C 1
ATOM 10638 O O . GLY B 1 495 ? 10.242 9.43 4.676 1 94.5 495 GLY B O 1
ATOM 10639 N N . LEU B 1 496 ? 11.867 10.477 3.479 1 93.69 496 LEU B N 1
ATOM 10640 C CA . LEU B 1 496 ? 11.852 9.5 2.395 1 93.69 496 LEU B CA 1
ATOM 10641 C C . LEU B 1 496 ? 13.102 8.625 2.438 1 93.69 496 LEU B C 1
ATOM 10643 O O . LEU B 1 496 ? 14.188 9.109 2.752 1 93.69 496 LEU B O 1
ATOM 10647 N N . MET B 1 497 ? 12.797 7.398 2.145 1 91.19 497 MET B N 1
ATOM 10648 C CA . MET B 1 497 ? 13.891 6.484 1.817 1 91.19 497 MET B CA 1
ATOM 10649 C C . MET B 1 497 ? 14.305 6.637 0.358 1 91.19 497 MET B C 1
ATOM 10651 O O . MET B 1 497 ? 15.484 6.496 0.027 1 91.19 497 MET B O 1
ATOM 10655 N N . SER B 1 498 ? 13.328 6.855 -0.434 1 93.19 498 SER B N 1
ATOM 10656 C CA . SER B 1 498 ? 13.531 7 -1.871 1 93.19 498 SER B CA 1
ATOM 10657 C C . SER B 1 498 ? 12.469 7.898 -2.494 1 93.19 498 SER B C 1
ATOM 10659 O O . SER B 1 498 ? 11.297 7.836 -2.115 1 93.19 498 SER B O 1
ATOM 10661 N N . GLU B 1 499 ? 12.93 8.742 -3.51 1 91.88 499 GLU B N 1
ATOM 10662 C CA . GLU B 1 499 ? 11.984 9.578 -4.246 1 91.88 499 GLU B CA 1
ATOM 10663 C C . GLU B 1 499 ? 11.367 8.82 -5.41 1 91.88 499 GLU B C 1
ATOM 10665 O O . GLU B 1 499 ? 10.219 9.07 -5.781 1 91.88 499 GLU B O 1
ATOM 10670 N N . SER B 1 500 ? 12.141 7.871 -5.973 1 91.44 500 SER B N 1
ATOM 10671 C CA . SER B 1 500 ? 11.703 7.039 -7.094 1 91.44 500 SER B CA 1
ATOM 10672 C C . SER B 1 500 ? 12.242 5.621 -6.969 1 91.44 500 SER B C 1
ATOM 10674 O O . SER B 1 500 ? 13.398 5.359 -7.301 1 91.44 500 SER B O 1
ATOM 10676 N N . PRO B 1 501 ? 11.477 4.754 -6.605 1 94.06 501 PRO B N 1
ATOM 10677 C CA . PRO B 1 501 ? 10.062 4.918 -6.246 1 94.06 501 PRO B CA 1
ATOM 10678 C C . PRO B 1 501 ? 9.875 5.734 -4.973 1 94.06 501 PRO B C 1
ATOM 10680 O O . PRO B 1 501 ? 10.797 5.844 -4.16 1 94.06 501 PRO B O 1
ATOM 10683 N N . TYR B 1 502 ? 8.672 6.363 -4.871 1 94.31 502 TYR B N 1
ATOM 10684 C CA . TYR B 1 502 ? 8.352 7.152 -3.688 1 94.31 502 TYR B CA 1
ATOM 10685 C C . TYR B 1 502 ? 8.164 6.258 -2.469 1 94.31 502 TYR B C 1
ATOM 10687 O O . TYR B 1 502 ? 7.117 5.621 -2.32 1 94.31 502 TYR B O 1
ATOM 10695 N N . VAL B 1 503 ? 9.172 6.188 -1.506 1 94.56 503 VAL B N 1
ATOM 10696 C CA . VAL B 1 503 ? 9.188 5.27 -0.374 1 94.56 503 VAL B CA 1
ATOM 10697 C C . VAL B 1 503 ? 9.469 6.039 0.914 1 94.56 503 VAL B C 1
ATOM 10699 O O . VAL B 1 503 ? 10.469 6.746 1.013 1 94.56 503 VAL B O 1
ATOM 10702 N N . LEU B 1 504 ? 8.594 5.844 1.841 1 95.81 504 LEU B N 1
ATOM 10703 C CA . LEU B 1 504 ? 8.797 6.457 3.148 1 95.81 504 LEU B CA 1
ATOM 10704 C C . LEU B 1 504 ? 9.875 5.711 3.934 1 95.81 504 LEU B C 1
ATOM 10706 O O . LEU B 1 504 ? 10.062 4.504 3.752 1 95.81 504 LEU B O 1
ATOM 10710 N N . ARG B 1 505 ? 10.586 6.371 4.793 1 95.44 505 ARG B N 1
ATOM 10711 C CA . ARG B 1 505 ? 11.602 5.754 5.645 1 95.44 505 ARG B CA 1
ATOM 10712 C C . ARG B 1 505 ? 10.953 4.922 6.746 1 95.44 505 ARG B C 1
ATOM 10714 O O . ARG B 1 505 ? 11.508 3.904 7.168 1 95.44 505 ARG B O 1
ATOM 10721 N N . TRP B 1 506 ? 9.688 5.273 7.191 1 95.31 506 TRP B N 1
ATOM 10722 C CA . TRP B 1 506 ? 8.898 4.637 8.234 1 95.31 506 TRP B CA 1
ATOM 10723 C C . TRP B 1 506 ? 9.672 4.59 9.555 1 95.31 506 TRP B C 1
ATOM 10725 O O . TRP B 1 506 ? 10.555 5.418 9.789 1 95.31 506 TRP B O 1
ATOM 10735 N N . GLY B 1 507 ? 9.297 3.725 10.57 1 91.94 507 GLY B N 1
ATOM 10736 C CA . GLY B 1 507 ? 9.883 3.688 11.898 1 91.94 507 GLY B CA 1
ATOM 10737 C C . GLY B 1 507 ? 9.188 4.613 12.883 1 91.94 507 GLY B C 1
ATOM 10738 O O . GLY B 1 507 ? 7.977 4.809 12.805 1 91.94 507 GLY B O 1
ATOM 10739 N N . ASN B 1 508 ? 9.961 5.078 13.844 1 93.25 508 ASN B N 1
ATOM 10740 C CA . ASN B 1 508 ? 9.477 6.152 14.703 1 93.25 508 ASN B CA 1
ATOM 10741 C C . ASN B 1 508 ? 9.469 7.492 13.977 1 93.25 508 ASN B C 1
ATOM 10743 O O . ASN B 1 508 ? 10.531 8.07 13.711 1 93.25 508 ASN B O 1
ATOM 10747 N N . PRO B 1 509 ? 8.32 7.973 13.711 1 95.31 509 PRO B N 1
ATOM 10748 C CA . PRO B 1 509 ? 8.273 9.148 12.836 1 95.31 509 PRO B CA 1
ATOM 10749 C C . PRO B 1 509 ? 8.875 10.391 13.484 1 95.31 509 PRO B C 1
ATOM 10751 O O . PRO B 1 509 ? 9.062 11.414 12.82 1 95.31 509 PRO B O 1
ATOM 10754 N N . SER B 1 510 ? 9.242 10.367 14.711 1 96.31 510 SER B N 1
ATOM 10755 C CA . SER B 1 510 ? 9.828 11.516 15.398 1 96.31 510 SER B CA 1
ATOM 10756 C C . SER B 1 510 ? 11.297 11.281 15.719 1 96.31 510 SER B C 1
ATOM 10758 O O . SER B 1 510 ? 11.766 11.617 16.797 1 96.31 510 SER B O 1
ATOM 10760 N N . ASP B 1 511 ? 12.016 10.586 14.812 1 96 511 ASP B N 1
ATOM 10761 C CA . ASP B 1 511 ? 13.469 10.438 14.914 1 96 511 ASP B CA 1
ATOM 10762 C C . ASP B 1 511 ? 14.18 11.75 14.586 1 96 511 ASP B C 1
ATOM 10764 O O . ASP B 1 511 ? 14.039 12.281 13.484 1 96 511 ASP B O 1
ATOM 10768 N N . GLY B 1 512 ? 14.961 12.281 15.516 1 96.75 512 GLY B N 1
ATOM 10769 C CA . GLY B 1 512 ? 15.578 13.602 15.406 1 96.75 512 GLY B CA 1
ATOM 10770 C C . GLY B 1 512 ? 16.625 13.688 14.312 1 96.75 512 GLY B C 1
ATOM 10771 O O . GLY B 1 512 ? 17.062 14.781 13.953 1 96.75 512 GLY B O 1
ATOM 10772 N N . ARG B 1 513 ? 17.016 12.57 13.648 1 95.88 513 ARG B N 1
ATOM 10773 C CA . ARG B 1 513 ? 18.062 12.531 12.617 1 95.88 513 ARG B CA 1
ATOM 10774 C C . ARG B 1 513 ? 17.484 12.852 11.25 1 95.88 513 ARG B C 1
ATOM 10776 O O . ARG B 1 513 ? 18.219 13.125 10.297 1 95.88 513 ARG B O 1
ATOM 10783 N N . TRP B 1 514 ? 15.891 12.859 11.281 1 95.62 514 TRP B N 1
ATOM 10784 C CA . TRP B 1 514 ? 15.242 13.039 9.984 1 95.62 514 TRP B CA 1
ATOM 10785 C C . TRP B 1 514 ? 14.008 13.93 10.117 1 95.62 514 TRP B C 1
ATOM 10787 O O . TRP B 1 514 ? 13.336 13.922 11.148 1 95.62 514 TRP B O 1
ATOM 10797 N N . GLY B 1 515 ? 13.711 14.648 9.047 1 96.44 515 GLY B N 1
ATOM 10798 C CA . GLY B 1 515 ? 12.43 15.328 8.898 1 96.44 515 GLY B CA 1
ATOM 10799 C C . GLY B 1 515 ? 12.078 16.188 10.094 1 96.44 515 GLY B C 1
ATOM 10800 O O . GLY B 1 515 ? 12.898 16.984 10.555 1 96.44 515 GLY B O 1
ATOM 10801 N N . ASP B 1 516 ? 10.797 16.109 10.516 1 98.19 516 ASP B N 1
ATOM 10802 C CA . ASP B 1 516 ? 10.305 16.922 11.625 1 98.19 516 ASP B CA 1
ATOM 10803 C C . ASP B 1 516 ? 9.867 16.062 12.805 1 98.19 516 ASP B C 1
ATOM 10805 O O . ASP B 1 516 ? 9.625 14.867 12.641 1 98.19 516 ASP B O 1
ATOM 10809 N N . VAL B 1 517 ? 9.812 16.672 14 1 98.12 517 VAL B N 1
ATOM 10810 C CA . VAL B 1 517 ? 9.555 15.961 15.242 1 98.12 517 VAL B CA 1
ATOM 10811 C C . VAL B 1 517 ? 8.367 16.609 15.969 1 98.12 517 VAL B C 1
ATOM 10813 O O . VAL B 1 517 ? 8.219 17.828 15.961 1 98.12 517 VAL B O 1
ATOM 10816 N N . HIS B 1 518 ? 7.469 15.812 16.422 1 98.5 518 HIS B N 1
ATOM 10817 C CA . HIS B 1 518 ? 6.543 16.219 17.484 1 98.5 518 HIS B CA 1
ATOM 10818 C C . HIS B 1 518 ? 7.074 15.812 18.859 1 98.5 518 HIS B C 1
ATOM 10820 O O . HIS B 1 518 ? 7.504 14.672 19.047 1 98.5 518 HIS B O 1
ATOM 10826 N N . PHE B 1 519 ? 7.051 16.719 19.797 1 98.31 519 PHE B N 1
ATOM 10827 C CA . PHE B 1 519 ? 7.57 16.391 21.125 1 98.31 519 PHE B CA 1
ATOM 10828 C C . PHE B 1 519 ? 6.59 16.828 22.203 1 98.31 519 PHE B C 1
ATOM 10830 O O . PHE B 1 519 ? 6.27 18.016 22.328 1 98.31 519 PHE B O 1
ATOM 10837 N N . TYR B 1 520 ? 6.176 15.922 23 1 97.5 520 TYR B N 1
ATOM 10838 C CA . TYR B 1 520 ? 5.34 16.172 24.172 1 97.5 520 TYR B CA 1
ATOM 10839 C C . TYR B 1 520 ? 5.852 15.383 25.375 1 97.5 520 TYR B C 1
ATOM 10841 O O . TYR B 1 520 ? 6.031 14.172 25.312 1 97.5 520 TYR B O 1
ATOM 10849 N N . ASP B 1 521 ? 6.145 15.984 26.406 1 97.5 521 ASP B N 1
ATOM 10850 C CA . ASP B 1 521 ? 6.566 15.43 27.688 1 97.5 521 ASP B CA 1
ATOM 10851 C C . ASP B 1 521 ? 5.945 16.203 28.844 1 97.5 521 ASP B C 1
ATOM 10853 O O . ASP B 1 521 ? 6.277 17.359 29.078 1 97.5 521 ASP B O 1
ATOM 10857 N N . TYR B 1 522 ? 5.105 15.586 29.625 1 96.56 522 TYR B N 1
ATOM 10858 C CA . TYR B 1 522 ? 4.359 16.281 30.672 1 96.56 522 TYR B CA 1
ATOM 10859 C C . TYR B 1 522 ? 4.875 15.898 32.062 1 96.56 522 TYR B C 1
ATOM 10861 O O . TYR B 1 522 ? 4.34 16.344 33.062 1 96.56 522 TYR B O 1
ATOM 10869 N N . ALA B 1 523 ? 5.848 15.07 32.031 1 96.25 523 ALA B N 1
ATOM 10870 C CA . ALA B 1 523 ? 6.344 14.531 33.312 1 96.25 523 ALA B CA 1
ATOM 10871 C C . ALA B 1 523 ? 7.668 15.18 33.688 1 96.25 523 ALA B C 1
ATOM 10873 O O . ALA B 1 523 ? 7.898 15.484 34.875 1 96.25 523 ALA B O 1
ATOM 10874 N N . SER B 1 524 ? 8.469 15.43 32.75 1 97.75 524 SER B N 1
ATOM 10875 C CA . SER B 1 524 ? 9.828 15.898 33.031 1 97.75 524 SER B CA 1
ATOM 10876 C C . SER B 1 524 ? 9.836 17.375 33.406 1 97.75 524 SER B C 1
ATOM 10878 O O . SER B 1 524 ? 8.844 18.078 33.188 1 97.75 524 SER B O 1
ATOM 10880 N N . ASP B 1 525 ? 10.969 17.844 34 1 97.81 525 ASP B N 1
ATOM 10881 C CA . ASP B 1 525 ? 11.18 19.25 34.375 1 97.81 525 ASP B CA 1
ATOM 10882 C C . ASP B 1 525 ? 11.18 20.141 33.156 1 97.81 525 ASP B C 1
ATOM 10884 O O . ASP B 1 525 ? 12.125 20.125 32.344 1 97.81 525 ASP B O 1
ATOM 10888 N N . VAL B 1 526 ? 10.164 21 33.094 1 97.56 526 VAL B N 1
ATOM 10889 C CA . VAL B 1 526 ? 9.969 21.812 31.891 1 97.56 526 VAL B CA 1
ATOM 10890 C C . VAL B 1 526 ? 11.062 22.875 31.797 1 97.56 526 VAL B C 1
ATOM 10892 O O . VAL B 1 526 ? 11.312 23.422 30.719 1 97.56 526 VAL B O 1
ATOM 10895 N N . ALA B 1 527 ? 11.758 23.172 32.875 1 96.75 527 ALA B N 1
ATOM 10896 C CA . ALA B 1 527 ? 12.766 24.219 32.906 1 96.75 527 ALA B CA 1
ATOM 10897 C C . ALA B 1 527 ? 14.148 23.672 32.594 1 96.75 527 ALA B C 1
ATOM 10899 O O . ALA B 1 527 ? 15.125 24.422 32.531 1 96.75 527 ALA B O 1
ATOM 10900 N N . ASP B 1 528 ? 14.281 22.375 32.406 1 96.5 528 ASP B N 1
ATOM 10901 C CA . ASP B 1 528 ? 15.562 21.734 32.094 1 96.5 528 ASP B CA 1
ATOM 10902 C C . ASP B 1 528 ? 15.75 21.594 30.578 1 96.5 528 ASP B C 1
ATOM 10904 O O . ASP B 1 528 ? 15.039 20.812 29.922 1 96.5 528 ASP B O 1
ATOM 10908 N N . PRO B 1 529 ? 16.766 22.25 30.016 1 96.06 529 PRO B N 1
ATOM 10909 C CA . PRO B 1 529 ? 16.984 22.141 28.578 1 96.06 529 PRO B CA 1
ATOM 10910 C C . PRO B 1 529 ? 17.234 20.703 28.125 1 96.06 529 PRO B C 1
ATOM 10912 O O . PRO B 1 529 ? 16.953 20.359 26.969 1 96.06 529 PRO B O 1
ATOM 10915 N N . ALA B 1 530 ? 17.719 19.812 28.984 1 95.44 530 ALA B N 1
ATOM 10916 C CA . ALA B 1 530 ? 18.031 18.438 28.641 1 95.44 530 ALA B CA 1
ATOM 10917 C C . ALA B 1 530 ? 16.766 17.641 28.344 1 95.44 530 ALA B C 1
ATOM 10919 O O . ALA B 1 530 ? 16.828 16.547 27.766 1 95.44 530 ALA B O 1
ATOM 10920 N N . THR B 1 531 ? 15.633 18.156 28.734 1 97.38 531 THR B N 1
ATOM 10921 C CA . THR B 1 531 ? 14.344 17.531 28.484 1 97.38 531 THR B CA 1
ATOM 10922 C C . THR B 1 531 ? 14.023 17.5 27 1 97.38 531 THR B C 1
ATOM 10924 O O . THR B 1 531 ? 13.336 16.594 26.516 1 97.38 531 THR B O 1
ATOM 10927 N N . TYR B 1 532 ? 14.508 18.375 26.25 1 98.12 532 TYR B N 1
ATOM 10928 C CA . TYR B 1 532 ? 14.109 18.594 24.875 1 98.12 532 TYR B CA 1
ATOM 10929 C C . TYR B 1 532 ? 15.117 17.969 23.906 1 98.12 532 TYR B C 1
ATOM 10931 O O . TYR B 1 532 ? 16.281 18.359 23.891 1 98.12 532 TYR B O 1
ATOM 10939 N N . PRO B 1 533 ? 14.68 17.109 23.047 1 97.62 533 PRO B N 1
ATOM 10940 C CA . PRO B 1 533 ? 15.602 16.344 22.188 1 97.62 533 PRO B CA 1
ATOM 10941 C C . PRO B 1 533 ? 16.156 17.172 21.031 1 97.62 533 PRO B C 1
ATOM 10943 O O . PRO B 1 533 ? 15.578 18.188 20.656 1 97.62 533 PRO B O 1
ATOM 10946 N N . ASP B 1 534 ? 17.281 16.688 20.562 1 97.31 534 ASP B N 1
ATOM 10947 C CA . ASP B 1 534 ? 17.797 17.234 19.312 1 97.31 534 ASP B CA 1
ATOM 10948 C C . ASP B 1 534 ? 16.828 16.938 18.156 1 97.31 534 ASP B C 1
ATOM 10950 O O . ASP B 1 534 ? 16.234 15.867 18.109 1 97.31 534 ASP B O 1
ATOM 10954 N N . ALA B 1 535 ? 16.672 17.875 17.312 1 98.06 535 ALA B N 1
ATOM 10955 C CA . ALA B 1 535 ? 15.789 17.75 16.156 1 98.06 535 ALA B CA 1
ATOM 10956 C C . ALA B 1 535 ? 16.219 18.688 15.031 1 98.06 535 ALA B C 1
ATOM 10958 O O . ALA B 1 535 ? 16.688 19.797 15.289 1 98.06 535 ALA B O 1
ATOM 10959 N N . ARG B 1 536 ? 16.031 18.156 13.797 1 98.19 536 ARG B N 1
ATOM 10960 C CA . ARG B 1 536 ? 16.266 19.031 12.648 1 98.19 536 ARG B CA 1
ATOM 10961 C C . ARG B 1 536 ? 15.211 20.141 12.578 1 98.19 536 ARG B C 1
ATOM 10963 O O . ARG B 1 536 ? 15.516 21.25 12.148 1 98.19 536 ARG B O 1
ATOM 10970 N N . PHE B 1 537 ? 14.023 19.781 12.938 1 98.62 537 PHE B N 1
ATOM 10971 C CA . PHE B 1 537 ? 12.852 20.641 12.875 1 98.62 537 PHE B CA 1
ATOM 10972 C C . PHE B 1 537 ? 11.781 20.172 13.859 1 98.62 537 PHE B C 1
ATOM 10974 O O . PHE B 1 537 ? 11.414 19 13.875 1 98.62 537 PHE B O 1
ATOM 10981 N N . VAL B 1 538 ? 11.336 21.016 14.711 1 98.75 538 VAL B N 1
ATOM 10982 C CA . VAL B 1 538 ? 10.234 20.719 15.617 1 98.75 538 VAL B CA 1
ATOM 10983 C C . VAL B 1 538 ? 8.945 21.344 15.094 1 98.75 538 VAL B C 1
ATOM 10985 O O . VAL B 1 538 ? 8.766 22.562 15.195 1 98.75 538 VAL B O 1
ATOM 10988 N N . SER B 1 539 ? 8.055 20.484 14.609 1 98.62 539 SER B N 1
ATOM 10989 C CA . SER B 1 539 ? 6.855 21.031 13.992 1 98.62 539 SER B CA 1
ATOM 10990 C C . SER B 1 539 ? 5.699 21.094 14.984 1 98.62 539 SER B C 1
ATOM 10992 O O . SER B 1 539 ? 4.68 21.734 14.727 1 98.62 539 SER B O 1
ATOM 10994 N N . GLU B 1 540 ? 5.879 20.453 16.141 1 98.56 540 GLU B N 1
ATOM 10995 C CA . GLU B 1 540 ? 4.906 20.562 17.219 1 98.56 540 GLU B CA 1
ATOM 10996 C C . GLU B 1 540 ? 5.555 20.297 18.578 1 98.56 540 GLU B C 1
ATOM 10998 O O . GLU B 1 540 ? 6.367 19.391 18.719 1 98.56 540 GLU B O 1
ATOM 11003 N N . PHE B 1 541 ? 5.25 21.031 19.516 1 98.56 541 PHE B N 1
ATOM 11004 C CA . PHE B 1 541 ? 5.496 20.781 20.938 1 98.56 541 PHE B CA 1
ATOM 11005 C C . PHE B 1 541 ? 4.633 21.688 21.797 1 98.56 541 PHE B C 1
ATOM 11007 O O . PHE B 1 541 ? 4.094 22.688 21.312 1 98.56 541 PHE B O 1
ATOM 11014 N N . GLY B 1 542 ? 4.418 21.312 23 1 97.69 542 GLY B N 1
ATOM 11015 C CA . GLY B 1 542 ? 3.648 22.281 23.781 1 97.69 542 GLY B CA 1
ATOM 11016 C C . GLY B 1 542 ? 3.326 21.781 25.188 1 97.69 542 GLY B C 1
ATOM 11017 O O . GLY B 1 542 ? 3.621 20.641 25.531 1 97.69 542 GLY B O 1
ATOM 11018 N N . TYR B 1 543 ? 2.75 22.656 25.969 1 98.31 543 TYR B N 1
ATOM 11019 C CA . TYR B 1 543 ? 2.277 22.484 27.344 1 98.31 543 TYR B CA 1
ATOM 11020 C C . TYR B 1 543 ? 1.082 23.391 27.625 1 98.31 543 TYR B C 1
ATOM 11022 O O . TYR B 1 543 ? 1.033 24.531 27.156 1 98.31 543 TYR B O 1
ATOM 11030 N N . GLN B 1 544 ? 0.182 23.062 28.453 1 98.12 544 GLN B N 1
ATOM 11031 C CA . GLN B 1 544 ? -1.076 23.781 28.641 1 98.12 544 GLN B CA 1
ATOM 11032 C C . GLN B 1 544 ? -0.923 24.922 29.641 1 98.12 544 GLN B C 1
ATOM 11034 O O . GLN B 1 544 ? 0.017 24.922 30.438 1 98.12 544 GLN B O 1
ATOM 11039 N N . SER B 1 545 ? -1.806 25.891 29.578 1 98.31 545 SER B N 1
ATOM 11040 C CA . SER B 1 545 ? -2.096 26.844 30.641 1 98.31 545 SER B CA 1
ATOM 11041 C C . SER B 1 545 ? -3.553 27.297 30.594 1 98.31 545 SER B C 1
ATOM 11043 O O . SER B 1 545 ? -4.27 27 29.641 1 98.31 545 SER B O 1
ATOM 11045 N N . LEU B 1 546 ? -3.953 27.922 31.672 1 97.69 546 LEU B N 1
ATOM 11046 C CA . LEU B 1 546 ? -5.312 28.453 31.75 1 97.69 546 LEU B CA 1
ATOM 11047 C C . LEU B 1 546 ? -5.406 29.844 31.141 1 97.69 546 LEU B C 1
ATOM 11049 O O . LEU B 1 546 ? -4.441 30.609 31.172 1 97.69 546 LEU B O 1
ATOM 11053 N N . PRO B 1 547 ? -6.574 30.203 30.562 1 96.44 547 PRO B N 1
ATOM 11054 C CA . PRO B 1 547 ? -6.781 31.594 30.141 1 96.44 547 PRO B CA 1
ATOM 11055 C C . PRO B 1 547 ? -6.984 32.531 31.328 1 96.44 547 PRO B C 1
ATOM 11057 O O . PRO B 1 547 ? -7.195 32.094 32.469 1 96.44 547 PRO B O 1
ATOM 11060 N N . SER B 1 548 ? -6.965 33.781 31.047 1 95.19 548 SER B N 1
ATOM 11061 C CA . SER B 1 548 ? -7.129 34.812 32.062 1 95.19 548 SER B CA 1
ATOM 11062 C C . SER B 1 548 ? -8.523 34.781 32.688 1 95.19 548 SER B C 1
ATOM 11064 O O . SER B 1 548 ? -9.453 34.25 32.062 1 95.19 548 SER B O 1
ATOM 11066 N N . ILE B 1 549 ? -8.609 35.281 33.812 1 93.25 549 ILE B N 1
ATOM 11067 C CA . ILE B 1 549 ? -9.883 35.375 34.5 1 93.25 549 ILE B CA 1
ATOM 11068 C C . ILE B 1 549 ? -10.875 36.188 33.688 1 93.25 549 ILE B C 1
ATOM 11070 O O . ILE B 1 549 ? -12.07 35.875 33.656 1 93.25 549 ILE B O 1
ATOM 11074 N N . VAL B 1 550 ? -10.359 37.188 33 1 92.31 550 VAL B N 1
ATOM 11075 C CA . VAL B 1 550 ? -11.188 38.031 32.156 1 92.31 550 VAL B CA 1
ATOM 11076 C C . VAL B 1 550 ? -11.844 37.188 31.062 1 92.31 550 VAL B C 1
ATOM 11078 O O . VAL B 1 550 ? -13.031 37.312 30.781 1 92.31 550 VAL B O 1
ATOM 11081 N N . THR B 1 551 ? -11.062 36.344 30.469 1 94.81 551 THR B N 1
ATOM 11082 C CA . THR B 1 551 ? -11.555 35.469 29.406 1 94.81 551 THR B CA 1
ATOM 11083 C C . THR B 1 551 ? -12.523 34.438 29.953 1 94.81 551 THR B C 1
ATOM 11085 O O . THR B 1 551 ? -13.562 34.156 29.344 1 94.81 551 THR B O 1
ATOM 11088 N N . TRP B 1 552 ? -12.25 33.844 31.141 1 95.5 552 TRP B N 1
ATOM 11089 C CA . TRP B 1 552 ? -13.125 32.844 31.766 1 95.5 552 TRP B CA 1
ATOM 11090 C C . TRP B 1 552 ? -14.492 33.469 32.062 1 95.5 552 TRP B C 1
ATOM 11092 O O . TRP B 1 552 ? -15.523 32.812 31.906 1 95.5 552 TRP B O 1
ATOM 11102 N N . ARG B 1 553 ? -14.523 34.625 32.5 1 94.69 553 ARG B N 1
ATOM 11103 C CA . ARG B 1 553 ? -15.75 35.25 32.938 1 94.69 553 ARG B CA 1
ATOM 11104 C C . ARG B 1 553 ? -16.719 35.469 31.781 1 94.69 553 ARG B C 1
ATOM 11106 O O . ARG B 1 553 ? -17.906 35.688 32 1 94.69 553 ARG B O 1
ATOM 11113 N N . THR B 1 554 ? -16.25 35.375 30.609 1 93.62 554 THR B N 1
ATOM 11114 C CA . THR B 1 554 ? -17.125 35.531 29.453 1 93.62 554 THR B CA 1
ATOM 11115 C C . THR B 1 554 ? -18.031 34.312 29.297 1 93.62 554 THR B C 1
ATOM 11117 O O . THR B 1 554 ? -19.047 34.344 28.609 1 93.62 554 THR B O 1
ATOM 11120 N N . VAL B 1 555 ? -17.719 33.219 30 1 96.31 555 VAL B N 1
ATOM 11121 C CA . VAL B 1 555 ? -18.469 32 29.703 1 96.31 555 VAL B CA 1
ATOM 11122 C C . VAL B 1 555 ? -18.766 31.25 31 1 96.31 555 VAL B C 1
ATOM 11124 O O . VAL B 1 555 ? -19.141 30.078 30.984 1 96.31 555 VAL B O 1
ATOM 11127 N N . ALA B 1 556 ? -18.516 31.844 32.125 1 97 556 ALA B N 1
ATOM 11128 C CA . ALA B 1 556 ? -18.641 31.156 33.406 1 97 556 ALA B CA 1
ATOM 11129 C C . ALA B 1 556 ? -19.297 32.062 34.438 1 97 556 ALA B C 1
ATOM 11131 O O . ALA B 1 556 ? -19.25 33.281 34.344 1 97 556 ALA B O 1
ATOM 11132 N N . GLU B 1 557 ? -19.875 31.438 35.469 1 97 557 GLU B N 1
ATOM 11133 C CA . GLU B 1 557 ? -20.281 32.125 36.688 1 97 557 GLU B CA 1
ATOM 11134 C C . GLU B 1 557 ? -19.141 32.156 37.688 1 97 557 GLU B C 1
ATOM 11136 O O . GLU B 1 557 ? -18.188 31.359 37.594 1 97 557 GLU B O 1
ATOM 11141 N N . GLU B 1 558 ? -19.266 33.062 38.562 1 95.25 558 GLU B N 1
ATOM 11142 C CA . GLU B 1 558 ? -18.203 33.219 39.562 1 95.25 558 GLU B CA 1
ATOM 11143 C C . GLU B 1 558 ? -17.984 31.922 40.312 1 95.25 558 GLU B C 1
ATOM 11145 O O . GLU B 1 558 ? -16.859 31.594 40.688 1 95.25 558 GLU B O 1
ATOM 11150 N N . ALA B 1 559 ? -19.031 31.203 40.562 1 94.88 559 ALA B N 1
ATOM 11151 C CA . ALA B 1 559 ? -18.953 29.969 41.344 1 94.88 559 ALA B CA 1
ATOM 11152 C C . ALA B 1 559 ? -18.203 28.891 40.562 1 94.88 559 ALA B C 1
ATOM 11154 O O . ALA B 1 559 ? -17.703 27.938 41.156 1 94.88 559 ALA B O 1
ATOM 11155 N N . ASP B 1 560 ? -18.062 29.031 39.281 1 96.12 560 ASP B N 1
ATOM 11156 C CA . ASP B 1 560 ? -17.375 28.078 38.438 1 96.12 560 ASP B CA 1
ATOM 11157 C C . ASP B 1 560 ? -15.859 28.297 38.5 1 96.12 560 ASP B C 1
ATOM 11159 O O . ASP B 1 560 ? -15.086 27.422 38.062 1 96.12 560 ASP B O 1
ATOM 11163 N N . LEU B 1 561 ? -15.414 29.438 38.938 1 95.69 561 LEU B N 1
ATOM 11164 C CA . LEU B 1 561 ? -14.023 29.859 38.812 1 95.69 561 LEU B CA 1
ATOM 11165 C C . LEU B 1 561 ? -13.227 29.484 40.062 1 95.69 561 LEU B C 1
ATOM 11167 O O . LEU B 1 561 ? -12.734 30.344 40.781 1 95.69 561 LEU B O 1
ATOM 11171 N N . SER B 1 562 ? -13.117 28.188 40.25 1 94.06 562 SER B N 1
ATOM 11172 C CA . SER B 1 562 ? -12.312 27.594 41.281 1 94.06 562 SER B CA 1
ATOM 11173 C C . SER B 1 562 ? -11.602 26.328 40.812 1 94.06 562 SER B C 1
ATOM 11175 O O . SER B 1 562 ? -12.156 25.578 40 1 94.06 562 SER B O 1
ATOM 11177 N N . TRP B 1 563 ? -10.383 26.219 41.281 1 91.62 563 TRP B N 1
ATOM 11178 C CA . TRP B 1 563 ? -9.617 25.016 40.906 1 91.62 563 TRP B CA 1
ATOM 11179 C C . TRP B 1 563 ? -10.391 23.75 41.281 1 91.62 563 TRP B C 1
ATOM 11181 O O . TRP B 1 563 ? -10.828 23.594 42.406 1 91.62 563 TRP B O 1
ATOM 11191 N N . GLY B 1 564 ? -10.617 22.844 40.281 1 90.19 564 GLY B N 1
ATOM 11192 C CA . GLY B 1 564 ? -11.312 21.594 40.531 1 90.19 564 GLY B CA 1
ATOM 11193 C C . GLY B 1 564 ? -12.812 21.688 40.344 1 90.19 564 GLY B C 1
ATOM 11194 O O . GLY B 1 564 ? -13.531 20.703 40.5 1 90.19 564 GLY B O 1
ATOM 11195 N N . SER B 1 565 ? -13.312 22.828 40.031 1 95.75 565 SER B N 1
ATOM 11196 C CA . SER B 1 565 ? -14.75 22.969 39.812 1 95.75 565 SER B CA 1
ATOM 11197 C C . SER B 1 565 ? -15.227 22.062 38.688 1 95.75 565 SER B C 1
ATOM 11199 O O . SER B 1 565 ? -14.438 21.672 37.812 1 95.75 565 SER B O 1
ATOM 11201 N N . PRO B 1 566 ? -16.5 21.75 38.688 1 96.25 566 PRO B N 1
ATOM 11202 C CA . PRO B 1 566 ? -17.031 20.906 37.625 1 96.25 566 PRO B CA 1
ATOM 11203 C C . PRO B 1 566 ? -16.828 21.516 36.25 1 96.25 566 PRO B C 1
ATOM 11205 O O . PRO B 1 566 ? -16.547 20.781 35.281 1 96.25 566 PRO B O 1
ATOM 11208 N N . LEU B 1 567 ? -16.922 22.781 36.125 1 96.75 567 LEU B N 1
ATOM 11209 C CA . LEU B 1 567 ? -16.75 23.406 34.844 1 96.75 567 LEU B CA 1
ATOM 11210 C C . LEU B 1 567 ? -15.305 23.312 34.375 1 96.75 567 LEU B C 1
ATOM 11212 O O . LEU B 1 567 ? -15.039 23.047 33.188 1 96.75 567 LEU B O 1
ATOM 11216 N N . LEU B 1 568 ? -14.391 23.609 35.25 1 95.69 568 LEU B N 1
ATOM 11217 C CA . LEU B 1 568 ? -12.984 23.5 34.906 1 95.69 568 LEU B CA 1
ATOM 11218 C C . LEU B 1 568 ? -12.656 22.062 34.469 1 95.69 568 LEU B C 1
ATOM 11220 O O . LEU B 1 568 ? -11.961 21.859 33.469 1 95.69 568 LEU B O 1
ATOM 11224 N N . GLU B 1 569 ? -13.203 21.094 35.188 1 95.62 569 GLU B N 1
ATOM 11225 C CA . GLU B 1 569 ? -12.977 19.703 34.844 1 95.62 569 GLU B CA 1
ATOM 11226 C C . GLU B 1 569 ? -13.594 19.359 33.5 1 95.62 569 GLU B C 1
ATOM 11228 O O . GLU B 1 569 ? -13.008 18.609 32.719 1 95.62 569 GLU B O 1
ATOM 11233 N N . TYR B 1 570 ? -14.711 19.906 33.312 1 95.81 570 TYR B N 1
ATOM 11234 C CA . TYR B 1 570 ? -15.422 19.672 32.062 1 95.81 570 TYR B CA 1
ATOM 11235 C C . TYR B 1 570 ? -14.641 20.219 30.859 1 95.81 570 TYR B C 1
ATOM 11237 O O . TYR B 1 570 ? -14.633 19.625 29.781 1 95.81 570 TYR B O 1
ATOM 11245 N N . ARG B 1 571 ? -13.93 21.312 31.031 1 95.62 571 ARG B N 1
ATOM 11246 C CA . ARG B 1 571 ? -13.258 22 29.938 1 95.62 571 ARG B CA 1
ATOM 11247 C C . ARG B 1 571 ? -11.844 21.469 29.734 1 95.62 571 ARG B C 1
ATOM 11249 O O . ARG B 1 571 ? -11.18 21.812 28.766 1 95.62 571 ARG B O 1
ATOM 11256 N N . GLN B 1 572 ? -11.359 20.578 30.672 1 95.88 572 GLN B N 1
ATOM 11257 C CA . GLN B 1 572 ? -10.078 19.906 30.484 1 95.88 572 GLN B CA 1
ATOM 11258 C C . GLN B 1 572 ? -10.227 18.703 29.547 1 95.88 572 GLN B C 1
ATOM 11260 O O . GLN B 1 572 ? -10.875 17.719 29.906 1 95.88 572 GLN B O 1
ATOM 11265 N N . ARG B 1 573 ? -9.617 18.812 28.359 1 95.62 573 ARG B N 1
ATOM 11266 C CA . ARG B 1 573 ? -9.797 17.766 27.359 1 95.62 573 ARG B CA 1
ATOM 11267 C C . ARG B 1 573 ? -8.523 16.938 27.219 1 95.62 573 ARG B C 1
ATOM 11269 O O . ARG B 1 573 ? -8.422 16.094 26.312 1 95.62 573 ARG B O 1
ATOM 11276 N N . HIS B 1 574 ? -7.547 17.188 27.922 1 94.94 574 HIS B N 1
ATOM 11277 C CA . HIS B 1 574 ? -6.301 16.438 27.984 1 94.94 574 HIS B CA 1
ATOM 11278 C C . HIS B 1 574 ? -6.242 15.57 29.234 1 94.94 574 HIS B C 1
ATOM 11280 O O . HIS B 1 574 ? -6.414 16.062 30.344 1 94.94 574 HIS B O 1
ATOM 11286 N N . PRO B 1 575 ? -6.035 14.289 29.047 1 93.31 575 PRO B N 1
ATOM 11287 C CA . PRO B 1 575 ? -5.977 13.414 30.219 1 93.31 575 PRO B CA 1
ATOM 11288 C C . PRO B 1 575 ? -4.93 13.859 31.234 1 93.31 575 PRO B C 1
ATOM 11290 O O . PRO B 1 575 ? -3.803 14.188 30.859 1 93.31 575 PRO B O 1
ATOM 11293 N N . ASP B 1 576 ? -5.297 13.961 32.5 1 94.69 576 ASP B N 1
ATOM 11294 C CA . ASP B 1 576 ? -4.441 14.289 33.625 1 94.69 576 ASP B CA 1
ATOM 11295 C C . ASP B 1 576 ? -3.902 15.711 33.5 1 94.69 576 ASP B C 1
ATOM 11297 O O . ASP B 1 576 ? -2.887 16.047 34.125 1 94.69 576 ASP B O 1
ATOM 11301 N N . GLY B 1 577 ? -4.547 16.547 32.781 1 95.88 577 GLY B N 1
ATOM 11302 C CA . GLY B 1 577 ? -4.051 17.891 32.5 1 95.88 577 GLY B CA 1
ATOM 11303 C C . GLY B 1 577 ? -3.828 18.719 33.75 1 95.88 577 GLY B C 1
ATOM 11304 O O . GLY B 1 577 ? -2.764 19.312 33.906 1 95.88 577 GLY B O 1
ATOM 11305 N N . TYR B 1 578 ? -4.734 18.781 34.625 1 96.38 578 TYR B N 1
ATOM 11306 C CA . TYR B 1 578 ? -4.617 19.594 35.844 1 96.38 578 TYR B CA 1
ATOM 11307 C C . TYR B 1 578 ? -3.553 19.031 36.781 1 96.38 578 TYR B C 1
ATOM 11309 O O . TYR B 1 578 ? -2.857 19.797 37.469 1 96.38 578 TYR B O 1
ATOM 11317 N N . LEU B 1 579 ? -3.492 17.703 36.844 1 96.81 579 LEU B N 1
ATOM 11318 C CA . LEU B 1 579 ? -2.457 17.094 37.656 1 96.81 579 LEU B CA 1
ATOM 11319 C C . LEU B 1 579 ? -1.067 17.469 37.156 1 96.81 579 LEU B C 1
ATOM 11321 O O . LEU B 1 579 ? -0.175 17.766 37.938 1 96.81 579 LEU B O 1
ATOM 11325 N N . GLN B 1 580 ? -0.888 17.391 35.875 1 97.88 580 GLN B N 1
ATOM 11326 C CA . GLN B 1 580 ? 0.388 17.734 35.25 1 97.88 580 GLN B CA 1
ATOM 11327 C C . GLN B 1 580 ? 0.75 19.203 35.531 1 97.88 580 GLN B C 1
ATOM 11329 O O . GLN B 1 580 ? 1.896 19.516 35.844 1 97.88 580 GLN B O 1
ATOM 11334 N N . LEU B 1 581 ? -0.227 20.094 35.406 1 97.62 581 LEU B N 1
ATOM 11335 C CA . LEU B 1 581 ? -0.019 21.5 35.688 1 97.62 581 LEU B CA 1
ATOM 11336 C C . LEU B 1 581 ? 0.353 21.703 37.156 1 97.62 581 LEU B C 1
ATOM 11338 O O . LEU B 1 581 ? 1.289 22.453 37.469 1 97.62 581 LEU B O 1
ATOM 11342 N N . TRP B 1 582 ? -0.366 21.047 38.031 1 96.44 582 TRP B N 1
ATOM 11343 C CA . TRP B 1 582 ? -0.112 21.125 39.469 1 96.44 582 TRP B CA 1
ATOM 11344 C C . TRP B 1 582 ? 1.309 20.688 39.781 1 96.44 582 TRP B C 1
ATOM 11346 O O . TRP B 1 582 ? 2.004 21.328 40.562 1 96.44 582 TRP B O 1
ATOM 11356 N N . GLN B 1 583 ? 1.727 19.641 39.219 1 97.75 583 GLN B N 1
ATOM 11357 C CA . GLN B 1 583 ? 3.041 19.062 39.469 1 97.75 583 GLN B CA 1
ATOM 11358 C C . GLN B 1 583 ? 4.156 20 39.031 1 97.75 583 GLN B C 1
ATOM 11360 O O . GLN B 1 583 ? 5.168 20.141 39.719 1 97.75 583 GLN B O 1
ATOM 11365 N N . GLN B 1 584 ? 3.994 20.609 37.938 1 98 584 GLN B N 1
ATOM 11366 C CA . GLN B 1 584 ? 5.02 21.531 37.469 1 98 584 GLN B CA 1
ATOM 11367 C C . GLN B 1 584 ? 5.047 22.797 38.312 1 98 584 GLN B C 1
ATOM 11369 O O . GLN B 1 584 ? 6.113 23.375 38.562 1 98 584 GLN B O 1
ATOM 11374 N N . ILE B 1 585 ? 3.889 23.328 38.75 1 97.44 585 ILE B N 1
ATOM 11375 C CA . ILE B 1 585 ? 3.842 24.469 39.656 1 97.44 585 ILE B CA 1
ATOM 11376 C C . ILE B 1 585 ? 4.566 24.125 40.969 1 97.44 585 ILE B C 1
ATOM 11378 O O . ILE B 1 585 ? 5.379 24.922 41.438 1 97.44 585 ILE B O 1
ATOM 11382 N N . GLU B 1 586 ? 4.223 22.969 41.469 1 96.75 586 GLU B N 1
ATOM 11383 C CA . GLU B 1 586 ? 4.871 22.516 42.719 1 96.75 586 GLU B CA 1
ATOM 11384 C C . GLU B 1 586 ? 6.383 22.438 42.531 1 96.75 586 GLU B C 1
ATOM 11386 O O . GLU B 1 586 ? 7.141 22.812 43.438 1 96.75 586 GLU B O 1
ATOM 11391 N N . LEU B 1 587 ? 6.77 21.969 41.406 1 97.12 587 LEU B N 1
ATOM 11392 C CA . LEU B 1 587 ? 8.188 21.766 41.156 1 97.12 587 LEU B CA 1
ATOM 11393 C C . LEU B 1 587 ? 8.914 23.094 41 1 97.12 587 LEU B C 1
ATOM 11395 O O . LEU B 1 587 ? 10.008 23.281 41.531 1 97.12 587 LEU B O 1
ATOM 11399 N N . GLN B 1 588 ? 8.344 24.047 40.312 1 96.31 588 GLN B N 1
ATOM 11400 C CA . GLN B 1 588 ? 9.031 25.281 39.938 1 96.31 588 GLN B CA 1
ATOM 11401 C C . GLN B 1 588 ? 8.852 26.359 41.031 1 96.31 588 GLN B C 1
ATOM 11403 O O . GLN B 1 588 ? 9.789 27.094 41.312 1 96.31 588 GLN B O 1
ATOM 11408 N N . PHE B 1 589 ? 7.586 26.469 41.562 1 96.19 589 PHE B N 1
ATOM 11409 C CA . PHE B 1 589 ? 7.238 27.656 42.344 1 96.19 589 PHE B CA 1
ATOM 11410 C C . PHE B 1 589 ? 6.742 27.281 43.719 1 96.19 589 PHE B C 1
ATOM 11412 O O . PHE B 1 589 ? 6.75 28.109 44.656 1 96.19 589 PHE B O 1
ATOM 11419 N N . GLY B 1 590 ? 6.336 26.078 43.938 1 94.31 590 GLY B N 1
ATOM 11420 C CA . GLY B 1 590 ? 5.582 25.719 45.125 1 94.31 590 GLY B CA 1
ATOM 11421 C C . GLY B 1 590 ? 4.133 26.172 45.062 1 94.31 590 GLY B C 1
ATOM 11422 O O . GLY B 1 590 ? 3.846 27.328 44.781 1 94.31 590 GLY B O 1
ATOM 11423 N N . VAL B 1 591 ? 3.199 25.359 45.281 1 92.38 591 VAL B N 1
ATOM 11424 C CA . VAL B 1 591 ? 1.778 25.688 45.219 1 92.38 591 VAL B CA 1
ATOM 11425 C C . VAL B 1 591 ? 1.398 26.5 46.469 1 92.38 591 VAL B C 1
ATOM 11427 O O . VAL B 1 591 ? 1.629 26.062 47.594 1 92.38 591 VAL B O 1
ATOM 11430 N N . PRO B 1 592 ? 0.826 27.609 46.156 1 89.94 592 PRO B N 1
ATOM 11431 C CA . PRO B 1 592 ? 0.408 28.406 47.312 1 89.94 592 PRO B CA 1
ATOM 11432 C C . PRO B 1 592 ? -0.778 27.797 48.031 1 89.94 592 PRO B C 1
ATOM 11434 O O . PRO B 1 592 ? -1.6 27.094 47.438 1 89.94 592 PRO B O 1
ATOM 11437 N N . ARG B 1 593 ? -0.84 28.125 49.312 1 86.12 593 ARG B N 1
ATOM 11438 C CA . ARG B 1 593 ? -1.97 27.719 50.156 1 86.12 593 ARG B CA 1
ATOM 11439 C C . ARG B 1 593 ? -2.602 28.938 50.812 1 86.12 593 ARG B C 1
ATOM 11441 O O . ARG B 1 593 ? -1.995 29.547 51.719 1 86.12 593 ARG B O 1
ATOM 11448 N N . PRO B 1 594 ? -3.742 29.391 50.5 1 82.88 594 PRO B N 1
ATOM 11449 C CA . PRO B 1 594 ? -4.672 28.703 49.625 1 82.88 594 PRO B CA 1
ATOM 11450 C C . PRO B 1 594 ? -4.332 28.891 48.156 1 82.88 594 PRO B C 1
ATOM 11452 O O . PRO B 1 594 ? -3.695 29.891 47.781 1 82.88 594 PRO B O 1
ATOM 11455 N N . ALA B 1 595 ? -4.746 27.984 47.344 1 86.25 595 ALA B N 1
ATOM 11456 C CA . ALA B 1 595 ? -4.578 28.031 45.906 1 86.25 595 ALA B CA 1
ATOM 11457 C C . ALA B 1 595 ? -5.75 28.75 45.25 1 86.25 595 ALA B C 1
ATOM 11459 O O . ALA B 1 595 ? -6.566 28.125 44.562 1 86.25 595 ALA B O 1
ATOM 11460 N N . SER B 1 596 ? -5.77 30.094 45.375 1 91.31 596 SER B N 1
ATOM 11461 C CA . SER B 1 596 ? -6.859 30.844 44.75 1 91.31 596 SER B CA 1
ATOM 11462 C C . SER B 1 596 ? -6.824 30.703 43.219 1 91.31 596 SER B C 1
ATOM 11464 O O . SER B 1 596 ? -5.754 30.531 42.625 1 91.31 596 SER B O 1
ATOM 11466 N N . PHE B 1 597 ? -7.996 30.797 42.656 1 94.12 597 PHE B N 1
ATOM 11467 C CA . PHE B 1 597 ? -8.102 30.547 41.219 1 94.12 597 PHE B CA 1
ATOM 11468 C C . PHE B 1 597 ? -7.285 31.562 40.438 1 94.12 597 PHE B C 1
ATOM 11470 O O . PHE B 1 597 ? -6.52 31.188 39.531 1 94.12 597 PHE B O 1
ATOM 11477 N N . PRO B 1 598 ? -7.316 32.844 40.688 1 93.81 598 PRO B N 1
ATOM 11478 C CA . PRO B 1 598 ? -6.484 33.812 39.938 1 93.81 598 PRO B CA 1
ATOM 11479 C C . PRO B 1 598 ? -4.992 33.5 40.062 1 93.81 598 PRO B C 1
ATOM 11481 O O . PRO B 1 598 ? -4.246 33.688 39.094 1 93.81 598 PRO B O 1
ATOM 11484 N N . THR B 1 599 ? -4.617 33.094 41.25 1 94.69 599 THR B N 1
ATOM 11485 C CA . THR B 1 599 ? -3.217 32.75 41.469 1 94.69 599 THR B CA 1
ATOM 11486 C C . THR B 1 599 ? -2.82 31.547 40.594 1 94.69 599 THR B C 1
ATOM 11488 O O . THR B 1 599 ? -1.75 31.531 39.969 1 94.69 599 THR B O 1
ATOM 11491 N N . MET B 1 600 ? -3.691 30.594 40.594 1 95.94 600 MET B N 1
ATOM 11492 C CA . MET B 1 600 ? -3.404 29.406 39.781 1 95.94 600 MET B CA 1
ATOM 11493 C C . MET B 1 600 ? -3.338 29.75 38.312 1 95.94 600 MET B C 1
ATOM 11495 O O . MET B 1 600 ? -2.52 29.188 37.562 1 95.94 600 MET B O 1
ATOM 11499 N N . VAL B 1 601 ? -4.234 30.609 37.844 1 96.88 601 VAL B N 1
ATOM 11500 C CA . VAL B 1 601 ? -4.191 31.078 36.469 1 96.88 601 VAL B CA 1
ATOM 11501 C C . VAL B 1 601 ? -2.82 31.672 36.156 1 96.88 601 VAL B C 1
ATOM 11503 O O . VAL B 1 601 ? -2.182 31.312 35.156 1 96.88 601 VAL B O 1
ATOM 11506 N N . PHE B 1 602 ? -2.354 32.5 37.031 1 97.06 602 PHE B N 1
ATOM 11507 C CA . PHE B 1 602 ? -1.053 33.125 36.875 1 97.06 602 PHE B CA 1
ATOM 11508 C C . PHE B 1 602 ? 0.059 32.094 36.812 1 97.06 602 PHE B C 1
ATOM 11510 O O . PHE B 1 602 ? 0.922 32.125 35.938 1 97.06 602 PHE B O 1
ATOM 11517 N N . LEU B 1 603 ? 0.01 31.172 37.719 1 97.75 603 LEU B N 1
ATOM 11518 C CA . LEU B 1 603 ? 1.101 30.219 37.875 1 97.75 603 LEU B CA 1
ATOM 11519 C C . LEU B 1 603 ? 1.123 29.234 36.719 1 97.75 603 LEU B C 1
ATOM 11521 O O . LEU B 1 603 ? 2.193 28.797 36.281 1 97.75 603 LEU B O 1
ATOM 11525 N N . THR B 1 604 ? -0.045 28.812 36.219 1 98.25 604 THR B N 1
ATOM 11526 C CA . THR B 1 604 ? -0.054 27.938 35.062 1 98.25 604 THR B CA 1
ATOM 11527 C C . THR B 1 604 ? 0.529 28.656 33.844 1 98.25 604 THR B C 1
ATOM 11529 O O . THR B 1 604 ? 1.235 28.047 33.031 1 98.25 604 THR B O 1
ATOM 11532 N N . GLN B 1 605 ? 0.216 29.891 33.656 1 98.19 605 GLN B N 1
ATOM 11533 C CA . GLN B 1 605 ? 0.786 30.656 32.562 1 98.19 605 GLN B CA 1
ATOM 11534 C C . GLN B 1 605 ? 2.289 30.844 32.75 1 98.19 605 GLN B C 1
ATOM 11536 O O . GLN B 1 605 ? 3.039 30.859 31.766 1 98.19 605 GLN B O 1
ATOM 11541 N N . ALA B 1 606 ? 2.701 30.984 33.969 1 97.75 606 ALA B N 1
ATOM 11542 C CA . ALA B 1 606 ? 4.129 31.094 34.25 1 97.75 606 ALA B CA 1
ATOM 11543 C C . ALA B 1 606 ? 4.859 29.797 33.875 1 97.75 606 ALA B C 1
ATOM 11545 O O . ALA B 1 606 ? 5.914 29.844 33.25 1 97.75 606 ALA B O 1
ATOM 11546 N N . VAL B 1 607 ? 4.273 28.719 34.281 1 97.75 607 VAL B N 1
ATOM 11547 C CA . VAL B 1 607 ? 4.848 27.422 33.938 1 97.75 607 VAL B CA 1
ATOM 11548 C C . VAL B 1 607 ? 4.934 27.266 32.406 1 97.75 607 VAL B C 1
ATOM 11550 O O . VAL B 1 607 ? 5.965 26.844 31.891 1 97.75 607 VAL B O 1
ATOM 11553 N N . GLN B 1 608 ? 3.842 27.562 31.766 1 98.5 608 GLN B N 1
ATOM 11554 C CA . GLN B 1 608 ? 3.816 27.453 30.312 1 98.5 608 GLN B CA 1
ATOM 11555 C C . GLN B 1 608 ? 4.902 28.312 29.672 1 98.5 608 GLN B C 1
ATOM 11557 O O . GLN B 1 608 ? 5.582 27.891 28.75 1 98.5 608 GLN B O 1
ATOM 11562 N N . SER B 1 609 ? 5.023 29.484 30.125 1 97.56 609 SER B N 1
ATOM 11563 C CA . SER B 1 609 ? 6.031 30.406 29.609 1 97.56 609 SER B CA 1
ATOM 11564 C C . SER B 1 609 ? 7.438 29.859 29.812 1 97.56 609 SER B C 1
ATOM 11566 O O . SER B 1 609 ? 8.273 29.938 28.906 1 97.56 609 SER B O 1
ATOM 11568 N N . VAL B 1 610 ? 7.734 29.328 30.984 1 96.62 610 VAL B N 1
ATOM 11569 C CA . VAL B 1 610 ? 9.039 28.734 31.281 1 96.62 610 VAL B CA 1
ATOM 11570 C C . VAL B 1 610 ? 9.297 27.578 30.328 1 96.62 610 VAL B C 1
ATOM 11572 O O . VAL B 1 610 ? 10.391 27.453 29.766 1 96.62 610 VAL B O 1
ATOM 11575 N N . CYS B 1 611 ? 8.328 26.781 30.156 1 98.12 611 CYS B N 1
ATOM 11576 C CA . CYS B 1 611 ? 8.438 25.609 29.297 1 98.12 611 CYS B CA 1
ATOM 11577 C C . CYS B 1 611 ? 8.82 26 27.875 1 98.12 611 CYS B C 1
ATOM 11579 O O . CYS B 1 611 ? 9.836 25.547 27.344 1 98.12 611 CYS B O 1
ATOM 11581 N N . TYR B 1 612 ? 8.055 26.859 27.297 1 98.5 612 TYR B N 1
ATOM 11582 C CA . TYR B 1 612 ? 8.258 27.219 25.891 1 98.5 612 TYR B CA 1
ATOM 11583 C C . TYR B 1 612 ? 9.562 27.984 25.703 1 98.5 612 TYR B C 1
ATOM 11585 O O . TYR B 1 612 ? 10.289 27.75 24.734 1 98.5 612 TYR B O 1
ATOM 11593 N N . ARG B 1 613 ? 9.82 28.906 26.547 1 96.94 613 ARG B N 1
ATOM 11594 C CA . ARG B 1 613 ? 11.07 29.641 26.453 1 96.94 613 ARG B CA 1
ATOM 11595 C C . ARG B 1 613 ? 12.273 28.703 26.516 1 96.94 613 ARG B C 1
ATOM 11597 O O . ARG B 1 613 ? 13.195 28.828 25.703 1 96.94 613 ARG B O 1
ATOM 11604 N N . THR B 1 614 ? 12.258 27.781 27.484 1 97.56 614 THR B N 1
ATOM 11605 C CA . THR B 1 614 ? 13.352 26.828 27.641 1 97.56 614 THR B CA 1
ATOM 11606 C C . THR B 1 614 ? 13.516 25.984 26.375 1 97.56 614 THR B C 1
ATOM 11608 O O . THR B 1 614 ? 14.625 25.797 25.891 1 97.56 614 THR B O 1
ATOM 11611 N N . ALA B 1 615 ? 12.438 25.469 25.859 1 98.62 615 ALA B N 1
ATOM 11612 C CA . ALA B 1 615 ? 12.461 24.609 24.672 1 98.62 615 ALA B CA 1
ATOM 11613 C C . ALA B 1 615 ? 12.945 25.375 23.453 1 98.62 615 ALA B C 1
ATOM 11615 O O . ALA B 1 615 ? 13.852 24.922 22.75 1 98.62 615 ALA B O 1
ATOM 11616 N N . ILE B 1 616 ? 12.383 26.547 23.219 1 98.69 616 ILE B N 1
ATOM 11617 C CA . ILE B 1 616 ? 12.695 27.344 22.047 1 98.69 616 ILE B CA 1
ATOM 11618 C C . ILE B 1 616 ? 14.164 27.781 22.078 1 98.69 616 ILE B C 1
ATOM 11620 O O . ILE B 1 616 ? 14.875 27.672 21.078 1 98.69 616 ILE B O 1
ATOM 11624 N N . GLU B 1 617 ? 14.594 28.266 23.203 1 97.88 617 GLU B N 1
ATOM 11625 C CA . GLU B 1 617 ? 15.984 28.688 23.312 1 97.88 617 GLU B CA 1
ATOM 11626 C C . GLU B 1 617 ? 16.938 27.516 23.094 1 97.88 617 GLU B C 1
ATOM 11628 O O . GLU B 1 617 ? 17.984 27.672 22.453 1 97.88 617 GLU B O 1
ATOM 11633 N N . LYS B 1 618 ? 16.578 26.359 23.641 1 98 618 LYS B N 1
ATOM 11634 C CA . LYS B 1 618 ? 17.391 25.156 23.406 1 98 618 LYS B CA 1
ATOM 11635 C C . LYS B 1 618 ? 17.516 24.859 21.922 1 98 618 LYS B C 1
ATOM 11637 O O . LYS B 1 618 ? 18.625 24.641 21.422 1 98 618 LYS B O 1
ATOM 11642 N N . TRP B 1 619 ? 16.5 24.875 21.203 1 98.56 619 TRP B N 1
ATOM 11643 C CA . TRP B 1 619 ? 16.5 24.484 19.797 1 98.56 619 TRP B CA 1
ATOM 11644 C C . TRP B 1 619 ? 17.109 25.594 18.938 1 98.56 619 TRP B C 1
ATOM 11646 O O . TRP B 1 619 ? 17.719 25.297 17.906 1 98.56 619 TRP B O 1
ATOM 11656 N N . ARG B 1 620 ? 16.922 26.859 19.328 1 98.12 620 ARG B N 1
ATOM 11657 C CA . ARG B 1 620 ? 17.578 27.953 18.609 1 98.12 620 ARG B CA 1
ATOM 11658 C C . ARG B 1 620 ? 19.094 27.875 18.766 1 98.12 620 ARG B C 1
ATOM 11660 O O . ARG B 1 620 ? 19.828 28.109 17.812 1 98.12 620 ARG B O 1
ATOM 11667 N N . ARG B 1 621 ? 19.578 27.484 19.938 1 97.06 621 ARG B N 1
ATOM 11668 C CA . ARG B 1 621 ? 21.016 27.281 20.141 1 97.06 621 ARG B CA 1
ATOM 11669 C C . ARG B 1 621 ? 21.531 26.109 19.328 1 97.06 621 ARG B C 1
ATOM 11671 O O . ARG B 1 621 ? 22.672 26.109 18.875 1 97.06 621 ARG B O 1
ATOM 11678 N N . ALA B 1 622 ? 20.656 25.172 19.109 1 97.25 622 ALA B N 1
ATOM 11679 C CA . ALA B 1 622 ? 21.062 23.906 18.5 1 97.25 622 ALA B CA 1
ATOM 11680 C C . ALA B 1 622 ? 21.266 24.062 17 1 97.25 622 ALA B C 1
ATOM 11682 O O . ALA B 1 622 ? 21.734 23.141 16.328 1 97.25 622 ALA B O 1
ATOM 11683 N N . ARG B 1 623 ? 20.984 25.203 16.469 1 95.75 623 ARG B N 1
ATOM 11684 C CA . ARG B 1 623 ? 21.188 25.469 15.047 1 95.75 623 ARG B CA 1
ATOM 11685 C C . ARG B 1 623 ? 22.641 25.188 14.648 1 95.75 623 ARG B C 1
ATOM 11687 O O . ARG B 1 623 ? 22.891 24.688 13.539 1 95.75 623 ARG B O 1
ATOM 11694 N N . ALA B 1 624 ? 23.547 25.5 15.516 1 91.75 624 ALA B N 1
ATOM 11695 C CA . ALA B 1 624 ? 24.953 25.359 15.203 1 91.75 624 ALA B CA 1
ATOM 11696 C C . ALA B 1 624 ? 25.531 24.078 15.82 1 91.75 624 ALA B C 1
ATOM 11698 O O . ALA B 1 624 ? 26.75 23.906 15.867 1 91.75 624 ALA B O 1
ATOM 11699 N N . SER B 1 625 ? 24.734 23.25 16.312 1 93.12 625 SER B N 1
ATOM 11700 C CA . SER B 1 625 ? 25.156 21.969 16.891 1 93.12 625 SER B CA 1
ATOM 11701 C C . SER B 1 625 ? 24.984 20.828 15.883 1 93.12 625 SER B C 1
ATOM 11703 O O . SER B 1 625 ? 24.672 21.078 14.711 1 93.12 625 SER B O 1
ATOM 11705 N N . ALA B 1 626 ? 25.281 19.625 16.359 1 93.5 626 ALA B N 1
ATOM 11706 C CA . ALA B 1 626 ? 25.094 18.453 15.508 1 93.5 626 ALA B CA 1
ATOM 11707 C C . ALA B 1 626 ? 23.625 18.234 15.195 1 93.5 626 ALA B C 1
ATOM 11709 O O . ALA B 1 626 ? 23.281 17.547 14.227 1 93.5 626 ALA B O 1
ATOM 11710 N N . ALA B 1 627 ? 22.766 18.922 15.914 1 95.56 627 ALA B N 1
ATOM 11711 C CA . ALA B 1 627 ? 21.328 18.812 15.68 1 95.56 627 ALA B CA 1
ATOM 11712 C C . ALA B 1 627 ? 20.906 19.562 14.422 1 95.56 627 ALA B C 1
ATOM 11714 O O . ALA B 1 627 ? 19.953 19.203 13.75 1 95.56 627 ALA B O 1
ATOM 11715 N N . ARG B 1 628 ? 21.609 20.625 14.141 1 96.38 628 ARG B N 1
ATOM 11716 C CA . ARG B 1 628 ? 21.359 21.422 12.945 1 96.38 628 ARG B CA 1
ATOM 11717 C C . ARG B 1 628 ? 19.891 21.844 12.883 1 96.38 628 ARG B C 1
ATOM 11719 O O . ARG B 1 628 ? 19.25 21.703 11.844 1 96.38 628 ARG B O 1
ATOM 11726 N N . THR B 1 629 ? 19.391 22.281 14.008 1 98.31 629 THR B N 1
ATOM 11727 C CA . THR B 1 629 ? 17.984 22.672 14.07 1 98.31 629 THR B CA 1
ATOM 11728 C C . THR B 1 629 ? 17.719 23.891 13.195 1 98.31 629 THR B C 1
ATOM 11730 O O . THR B 1 629 ? 18.453 24.891 13.266 1 98.31 629 THR B O 1
ATOM 11733 N N . MET B 1 630 ? 16.609 23.781 12.43 1 98.31 630 MET B N 1
ATOM 11734 C CA . MET B 1 630 ? 16.344 24.891 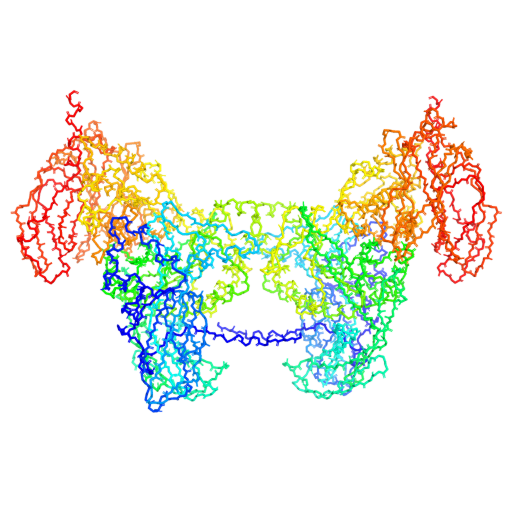11.531 1 98.31 630 MET B CA 1
ATOM 11735 C C . MET B 1 630 ? 14.883 25.328 11.617 1 98.31 630 MET B C 1
ATOM 11737 O O . MET B 1 630 ? 14.422 26.141 10.82 1 98.31 630 MET B O 1
ATOM 11741 N N . GLY B 1 631 ? 14.148 24.844 12.578 1 98.38 631 GLY B N 1
ATOM 11742 C CA . GLY B 1 631 ? 12.781 25.328 12.656 1 98.38 631 GLY B CA 1
ATOM 11743 C C . GLY B 1 631 ? 12.047 24.875 13.906 1 98.38 631 GLY B C 1
ATOM 11744 O O . GLY B 1 631 ? 12.312 23.797 14.422 1 98.38 631 GLY B O 1
ATOM 11745 N N . ILE B 1 632 ? 11.156 25.688 14.352 1 98.75 632 ILE B N 1
ATOM 11746 C CA . ILE B 1 632 ? 10.328 25.453 15.523 1 98.75 632 ILE B CA 1
ATOM 11747 C C . ILE B 1 632 ? 8.922 25.984 15.281 1 98.75 632 ILE B C 1
ATOM 11749 O O . ILE B 1 632 ? 8.742 27.188 15.031 1 98.75 632 ILE B O 1
ATOM 11753 N N . LEU B 1 633 ? 7.953 25.172 15.266 1 98.88 633 LEU B N 1
ATOM 11754 C CA . LEU B 1 633 ? 6.539 25.516 15.289 1 98.88 633 LEU B CA 1
ATOM 11755 C C . LEU B 1 633 ? 5.863 24.969 16.547 1 98.88 633 LEU B C 1
ATOM 11757 O O . LEU B 1 633 ? 5.742 23.75 16.703 1 98.88 633 LEU B O 1
ATOM 11761 N N . TYR B 1 634 ? 5.461 25.797 17.406 1 98.69 634 TYR B N 1
ATOM 11762 C CA . TYR B 1 634 ? 4.895 25.281 18.656 1 98.69 634 TYR B CA 1
ATOM 11763 C C . TYR B 1 634 ? 3.393 25.078 18.531 1 98.69 634 TYR B C 1
ATOM 11765 O O . TYR B 1 634 ? 2.754 25.625 17.625 1 98.69 634 TYR B O 1
ATOM 11773 N N . TRP B 1 635 ? 2.887 24.109 19.328 1 98.56 635 TRP B N 1
ATOM 11774 C CA . TRP B 1 635 ? 1.465 23.859 19.547 1 98.56 635 TRP B CA 1
ATOM 11775 C C . TRP B 1 635 ? 0.996 24.547 20.828 1 98.56 635 TRP B C 1
ATOM 11777 O O . TRP B 1 635 ? 1.491 24.266 21.922 1 98.56 635 TRP B O 1
ATOM 11787 N N . GLN B 1 636 ? 0.165 25.656 20.656 1 97.94 636 GLN B N 1
ATOM 11788 C CA . GLN B 1 636 ? -0.486 26.156 19.453 1 97.94 636 GLN B CA 1
ATOM 11789 C C . GLN B 1 636 ? -0.695 27.656 19.516 1 97.94 636 GLN B C 1
ATOM 11791 O O . GLN B 1 636 ? -0.542 28.266 20.578 1 97.94 636 GLN B O 1
ATOM 11796 N N . LEU B 1 637 ? -1.075 28.312 18.391 1 98.44 637 LEU B N 1
ATOM 11797 C CA . LEU B 1 637 ? -1.196 29.766 18.312 1 98.44 637 LEU B CA 1
ATOM 11798 C C . LEU B 1 637 ? -2.484 30.234 18.984 1 98.44 637 LEU B C 1
ATOM 11800 O O . LEU B 1 637 ? -2.447 31.047 19.906 1 98.44 637 LEU B O 1
ATOM 11804 N N . ASN B 1 638 ? -3.609 29.688 18.547 1 97.44 638 ASN B N 1
ATOM 11805 C CA . ASN B 1 638 ? -4.898 30.203 19.016 1 97.44 638 ASN B CA 1
ATOM 11806 C C . ASN B 1 638 ? -5.719 29.109 19.688 1 97.44 638 ASN B C 1
ATOM 11808 O O . ASN B 1 638 ? -5.367 27.922 19.609 1 97.44 638 ASN B O 1
ATOM 11812 N N . SER B 1 639 ? -6.723 29.562 20.438 1 96.56 639 SER B N 1
ATOM 11813 C CA . SER B 1 639 ? -7.77 28.734 21.016 1 96.56 639 SER B CA 1
ATOM 11814 C C . SER B 1 639 ? -9.148 29.125 20.5 1 96.56 639 SER B C 1
ATOM 11816 O O . SER B 1 639 ? -9.32 30.219 19.953 1 96.56 639 SER B O 1
ATOM 11818 N N . ILE B 1 640 ? -10.078 28.25 20.688 1 94.94 640 ILE B N 1
ATOM 11819 C CA . ILE B 1 640 ? -11.375 28.547 20.078 1 94.94 640 ILE B CA 1
ATOM 11820 C C . ILE B 1 640 ? -12.445 28.641 21.156 1 94.94 640 ILE B C 1
ATOM 11822 O O . ILE B 1 640 ? -13.609 28.922 20.875 1 94.94 640 ILE B O 1
ATOM 11826 N N . TRP B 1 641 ? -12.109 28.359 22.375 1 95.75 641 TRP B N 1
ATOM 11827 C CA . TRP B 1 641 ? -12.961 28.547 23.547 1 95.75 641 TRP B CA 1
ATOM 11828 C C . TRP B 1 641 ? -12.117 28.656 24.812 1 95.75 641 TRP B C 1
ATOM 11830 O O . TRP B 1 641 ? -10.938 28.312 24.812 1 95.75 641 TRP B O 1
ATOM 11840 N N . PRO B 1 642 ? -12.648 29.281 25.859 1 95.81 642 PRO B N 1
ATOM 11841 C CA . PRO B 1 642 ? -11.891 29.359 27.125 1 95.81 642 PRO B CA 1
ATOM 11842 C C . PRO B 1 642 ? -11.742 28.016 27.797 1 95.81 642 PRO B C 1
ATOM 11844 O O . PRO B 1 642 ? -12.727 27.422 28.25 1 95.81 642 PRO B O 1
ATOM 11847 N N . ALA B 1 643 ? -10.57 27.516 27.844 1 96.31 643 ALA B N 1
ATOM 11848 C CA . ALA B 1 643 ? -10.188 26.219 28.406 1 96.31 643 ALA B CA 1
ATOM 11849 C C . ALA B 1 643 ? -8.672 26.125 28.562 1 96.31 643 ALA B C 1
ATOM 11851 O O . ALA B 1 643 ? -7.93 26.938 28 1 96.31 643 ALA B O 1
ATOM 11852 N N . PRO B 1 644 ? -8.234 25.203 29.453 1 96.56 644 PRO B N 1
ATOM 11853 C CA . PRO B 1 644 ? -6.793 24.938 29.391 1 96.56 644 PRO B CA 1
ATOM 11854 C C . PRO B 1 644 ? -6.355 24.375 28.047 1 96.56 644 PRO B C 1
ATOM 11856 O O . PRO B 1 644 ? -6.809 23.297 27.656 1 96.56 644 PRO B O 1
ATOM 11859 N N . THR B 1 645 ? -5.676 25.109 27.344 1 97.12 645 THR B N 1
ATOM 11860 C CA . THR B 1 645 ? -5.113 24.688 26.062 1 97.12 645 THR B CA 1
ATOM 11861 C C . THR B 1 645 ? -3.635 25.062 25.969 1 97.12 645 THR B C 1
ATOM 11863 O O . THR B 1 645 ? -3.062 25.594 26.922 1 97.12 645 THR B O 1
ATOM 11866 N N . TRP B 1 646 ? -3.053 24.734 24.859 1 98.31 646 TRP B N 1
ATOM 11867 C CA . TRP B 1 646 ? -1.632 24.969 24.641 1 98.31 646 TRP B CA 1
ATOM 11868 C C . TRP B 1 646 ? -1.41 26.344 24 1 98.31 646 TRP B C 1
ATOM 11870 O O . TRP B 1 646 ? -0.272 26.719 23.719 1 98.31 646 TRP B O 1
ATOM 11880 N N . SER B 1 647 ? -2.441 27.141 23.844 1 98.12 647 SER B N 1
ATOM 11881 C CA . SER B 1 647 ? -2.395 28.328 23.016 1 98.12 647 SER B CA 1
ATOM 11882 C C . SER B 1 647 ? -1.65 29.469 23.719 1 98.12 647 SER B C 1
ATOM 11884 O O . SER B 1 647 ? -1.609 29.531 24.938 1 98.12 647 SER B O 1
ATOM 11886 N N . SER B 1 648 ? -1.065 30.359 22.906 1 98.19 648 SER B N 1
ATOM 11887 C CA . SER B 1 648 ? -0.454 31.578 23.422 1 98.19 648 SER B CA 1
ATOM 11888 C C . SER B 1 648 ? -1.415 32.75 23.344 1 98.19 648 SER B C 1
ATOM 11890 O O . SER B 1 648 ? -1.218 33.75 24.016 1 98.19 648 SER B O 1
ATOM 11892 N N . LEU B 1 649 ? -2.416 32.562 22.5 1 97.81 649 LEU B N 1
ATOM 11893 C CA . LEU B 1 649 ? -3.482 33.562 22.422 1 97.81 649 LEU B CA 1
ATOM 11894 C C . LEU B 1 649 ? -4.773 33.031 23.016 1 97.81 649 LEU B C 1
ATOM 11896 O O . LEU B 1 649 ? -5.094 31.844 22.875 1 97.81 649 LEU B O 1
ATOM 11900 N N . GLU B 1 650 ? -5.445 33.844 23.688 1 95.69 650 GLU B N 1
ATOM 11901 C CA . GLU B 1 650 ? -6.707 33.438 24.297 1 95.69 650 GLU B CA 1
ATOM 11902 C C . GLU B 1 650 ? -7.836 33.438 23.266 1 95.69 650 GLU B C 1
ATOM 11904 O O . GLU B 1 650 ? -7.734 34.094 22.234 1 95.69 650 GLU B O 1
ATOM 11909 N N . ALA B 1 651 ? -8.82 32.625 23.547 1 92.19 651 ALA B N 1
ATOM 11910 C CA . ALA B 1 651 ? -9.977 32.562 22.672 1 92.19 651 ALA B CA 1
ATOM 11911 C C . ALA B 1 651 ? -10.758 33.875 22.688 1 92.19 651 ALA B C 1
ATOM 11913 O O . ALA B 1 651 ? -10.719 34.625 23.672 1 92.19 651 ALA B O 1
ATOM 11914 N N . GLY B 1 652 ? -11.344 34.031 21.562 1 79.38 652 GLY B N 1
ATOM 11915 C CA . GLY B 1 652 ? -12.148 35.219 21.391 1 79.38 652 GLY B CA 1
ATOM 11916 C C . GLY B 1 652 ? -11.617 36.156 20.328 1 79.38 652 GLY B C 1
ATOM 11917 O O . GLY B 1 652 ? -10.492 36 19.859 1 79.38 652 GLY B O 1
ATOM 11918 N N . GLY B 1 653 ? -12.383 36.875 19.75 1 66.12 653 GLY B N 1
ATOM 11919 C CA . GLY B 1 653 ? -12.047 37.75 18.641 1 66.12 653 GLY B CA 1
ATOM 11920 C C . GLY B 1 653 ? -10.922 38.719 18.984 1 66.12 653 GLY B C 1
ATOM 11921 O O . GLY B 1 653 ? -10.328 39.312 18.078 1 66.12 653 GLY B O 1
ATOM 11922 N N . GLN B 1 654 ? -10.609 38.719 20.219 1 66.69 654 GLN B N 1
ATOM 11923 C CA . GLN B 1 654 ? -9.633 39.719 20.656 1 66.69 654 GLN B CA 1
ATOM 11924 C C . GLN B 1 654 ? -8.227 39.094 20.719 1 66.69 654 GLN B C 1
ATOM 11926 O O . GLN B 1 654 ? -7.238 39.844 20.75 1 66.69 654 GLN B O 1
ATOM 11931 N N . HIS B 1 655 ? -8.109 37.969 20.688 1 79.69 655 HIS B N 1
ATOM 11932 C CA . HIS B 1 655 ? -6.844 37.25 20.734 1 79.69 655 HIS B CA 1
ATOM 11933 C C . HIS B 1 655 ? -5.898 37.844 21.766 1 79.69 655 HIS B C 1
ATOM 11935 O O . HIS B 1 655 ? -4.754 38.188 21.453 1 79.69 655 HIS B O 1
ATOM 11941 N N . ARG B 1 656 ? -6.395 37.938 23 1 92.62 656 ARG B N 1
ATOM 11942 C CA . ARG B 1 656 ? -5.57 38.469 24.094 1 92.62 656 ARG B CA 1
ATOM 11943 C C . ARG B 1 656 ? -4.305 37.625 24.266 1 92.62 656 ARG B C 1
ATOM 11945 O O . ARG B 1 656 ? -4.355 36.375 24.203 1 92.62 656 ARG B O 1
ATOM 11952 N N . TRP B 1 657 ? -3.195 38.375 24.5 1 97 657 TRP B N 1
ATOM 11953 C CA . TRP B 1 657 ? -1.918 37.688 24.656 1 97 657 TRP B CA 1
ATOM 11954 C C . TRP B 1 657 ? -1.796 37.062 26.047 1 97 657 TRP B C 1
ATOM 11956 O O . TRP B 1 657 ? -1.959 37.781 27.047 1 97 657 TRP B O 1
ATOM 11966 N N . LYS B 1 658 ? -1.578 35.781 26.125 1 97.31 658 LYS B N 1
ATOM 11967 C CA . LYS B 1 658 ? -1.124 35.219 27.391 1 97.31 658 LYS B CA 1
ATOM 11968 C C . LYS B 1 658 ? 0.318 35.594 27.688 1 97.31 658 LYS B C 1
ATOM 11970 O O . LYS B 1 658 ? 1.005 36.156 26.828 1 97.31 658 LYS B O 1
ATOM 11975 N N . MET B 1 659 ? 0.762 35.281 28.953 1 97.38 659 MET B N 1
ATOM 11976 C CA . MET B 1 659 ? 2.162 35.469 29.328 1 97.38 659 MET B CA 1
ATOM 11977 C C . MET B 1 659 ? 3.088 34.812 28.281 1 97.38 659 MET B C 1
ATOM 11979 O O . MET B 1 659 ? 4.121 35.406 27.938 1 97.38 659 MET B O 1
ATOM 11983 N N . LEU B 1 660 ? 2.682 33.75 27.797 1 98.06 660 LEU B N 1
ATOM 11984 C CA . LEU B 1 660 ? 3.479 32.969 26.859 1 98.06 660 LEU B CA 1
ATOM 11985 C C . LEU B 1 660 ? 3.771 33.781 25.594 1 98.06 660 LEU B C 1
ATOM 11987 O O . LEU B 1 660 ? 4.879 33.719 25.062 1 98.06 660 LEU B O 1
ATOM 11991 N N . HIS B 1 661 ? 2.795 34.438 25.047 1 98 661 HIS B N 1
ATOM 11992 C CA . HIS B 1 661 ? 2.971 35.125 23.781 1 98 661 HIS B CA 1
ATOM 11993 C C . HIS B 1 661 ? 4.043 36.188 23.875 1 98 661 HIS B C 1
ATOM 11995 O O . HIS B 1 661 ? 4.801 36.406 22.922 1 98 661 HIS B O 1
ATOM 12001 N N . TYR B 1 662 ? 4.129 36.875 24.969 1 97.06 662 TYR B N 1
ATOM 12002 C CA . TYR B 1 662 ? 5.195 37.844 25.203 1 97.06 662 TYR B CA 1
ATOM 12003 C C . TYR B 1 662 ? 6.547 37.125 25.297 1 97.06 662 TYR B C 1
ATOM 12005 O O . TYR B 1 662 ? 7.543 37.625 24.75 1 97.06 662 TYR B O 1
ATOM 12013 N N . SER B 1 663 ? 6.531 36.031 25.953 1 96 663 SER B N 1
ATOM 12014 C CA . SER B 1 663 ? 7.758 35.25 26.078 1 96 663 SER B CA 1
ATOM 12015 C C . SER B 1 663 ? 8.25 34.75 24.719 1 96 663 SER B C 1
ATOM 12017 O O . SER B 1 663 ? 9.453 34.719 24.469 1 96 663 SER B O 1
ATOM 12019 N N . ILE B 1 664 ? 7.34 34.375 23.922 1 97.25 664 ILE B N 1
ATOM 12020 C CA . ILE B 1 664 ? 7.66 33.875 22.594 1 97.25 664 ILE B CA 1
ATOM 12021 C C . ILE B 1 664 ? 8.281 35 21.766 1 97.25 664 ILE B C 1
ATOM 12023 O O . ILE B 1 664 ? 9.266 34.781 21.047 1 97.25 664 ILE B O 1
ATOM 12027 N N . ARG B 1 665 ? 7.637 36.125 21.781 1 96.62 665 ARG B N 1
ATOM 12028 C CA . ARG B 1 665 ? 8.148 37.25 21.031 1 96.62 665 ARG B CA 1
ATOM 12029 C C . ARG B 1 665 ? 9.617 37.5 21.344 1 96.62 665 ARG B C 1
ATOM 12031 O O . ARG B 1 665 ? 10.422 37.75 20.453 1 96.62 665 ARG B O 1
ATOM 12038 N N . ASP B 1 666 ? 9.961 37.406 22.625 1 95.19 666 ASP B N 1
ATOM 12039 C CA . ASP B 1 666 ? 11.336 37.594 23.047 1 95.19 666 ASP B CA 1
ATOM 12040 C C . ASP B 1 666 ? 12.242 36.469 22.594 1 95.19 666 ASP B C 1
ATOM 12042 O O . ASP B 1 666 ? 13.359 36.688 22.125 1 95.19 666 ASP B O 1
ATOM 12046 N N . ALA B 1 667 ? 11.742 35.281 22.734 1 96.62 667 ALA B N 1
ATOM 12047 C CA . ALA B 1 667 ? 12.531 34.094 22.391 1 96.62 667 ALA B CA 1
ATOM 12048 C C . ALA B 1 667 ? 12.75 34 20.891 1 96.62 667 ALA B C 1
ATOM 12050 O O . ALA B 1 667 ? 13.742 33.438 20.438 1 96.62 667 ALA B O 1
ATOM 12051 N N . PHE B 1 668 ? 11.891 34.594 20.094 1 97.56 668 PHE B N 1
ATOM 12052 C CA . PHE B 1 668 ? 11.961 34.531 18.641 1 97.56 668 PHE B CA 1
ATOM 12053 C C . PHE B 1 668 ? 12.648 35.781 18.078 1 97.56 668 PHE B C 1
ATOM 12055 O O . PHE B 1 668 ? 12.656 36 16.859 1 97.56 668 PHE B O 1
ATOM 12062 N N . ALA B 1 669 ? 13.219 36.562 18.922 1 95.56 669 ALA B N 1
ATOM 12063 C CA . ALA B 1 669 ? 13.883 37.781 18.453 1 95.56 669 ALA B CA 1
ATOM 12064 C C . ALA B 1 669 ? 14.977 37.469 17.438 1 95.56 669 ALA B C 1
ATOM 12066 O O . ALA B 1 669 ? 15.656 36.438 17.562 1 95.56 669 ALA B O 1
ATOM 12067 N N . PRO B 1 670 ? 15.18 38.281 16.469 1 94.19 670 PRO B N 1
ATOM 12068 C CA . PRO B 1 670 ? 16.172 38.031 15.43 1 94.19 670 PRO B CA 1
ATOM 12069 C C . PRO B 1 670 ? 17.594 37.906 15.984 1 94.19 670 PRO B C 1
ATOM 12071 O O . PRO B 1 670 ? 18.422 37.219 15.391 1 94.19 670 PRO B O 1
ATOM 12074 N N . LEU B 1 671 ? 17.891 38.625 17.031 1 94.81 671 LEU B N 1
ATOM 12075 C CA . LEU B 1 671 ? 19.125 38.531 17.812 1 94.81 671 LEU B CA 1
ATOM 12076 C C . LEU B 1 671 ? 18.828 38.344 19.297 1 94.81 671 LEU B C 1
ATOM 12078 O O . LEU B 1 671 ? 18.109 39.156 19.891 1 94.81 671 LEU B O 1
ATOM 12082 N N . MET B 1 672 ? 19.344 37.281 19.875 1 95.31 672 MET B N 1
ATOM 12083 C CA . MET B 1 672 ? 19.031 37.031 21.281 1 95.31 672 MET B CA 1
ATOM 12084 C C . MET B 1 672 ? 20.234 36.469 22.016 1 95.31 672 MET B C 1
ATOM 12086 O O . MET B 1 672 ? 21.172 35.938 21.391 1 95.31 672 MET B O 1
ATOM 12090 N N . ILE B 1 673 ? 20.297 36.625 23.266 1 96.81 673 ILE B N 1
ATOM 12091 C CA . ILE B 1 673 ? 21.266 36 24.156 1 96.81 673 ILE B CA 1
ATOM 12092 C C . ILE B 1 673 ? 20.547 35.031 25.094 1 96.81 673 ILE B C 1
ATOM 12094 O O . ILE B 1 673 ? 19.438 35.312 25.562 1 96.81 673 ILE B O 1
ATOM 12098 N N . SER B 1 674 ? 21.047 33.844 25.234 1 96.69 674 SER B N 1
ATOM 12099 C CA . SER B 1 674 ? 20.453 32.781 26.031 1 96.69 674 SER B CA 1
ATOM 12100 C C . SER B 1 674 ? 21.453 32.219 27.047 1 96.69 674 SER B C 1
ATOM 12102 O O . SER B 1 674 ? 22.594 31.922 26.703 1 96.69 674 SER B O 1
ATOM 12104 N N . LEU B 1 675 ? 21.062 32.125 28.266 1 96.94 675 LEU B N 1
ATOM 12105 C CA . LEU B 1 675 ? 21.891 31.578 29.344 1 96.94 675 LEU B CA 1
ATOM 12106 C C . LEU B 1 675 ? 21.516 30.141 29.656 1 96.94 675 LEU B C 1
ATOM 12108 O O . LEU B 1 675 ? 20.328 29.781 29.625 1 96.94 675 LEU B O 1
ATOM 12112 N N . VAL B 1 676 ? 22.531 29.344 29.984 1 95.62 676 VAL B N 1
ATOM 12113 C CA . VAL B 1 676 ? 22.312 27.938 30.328 1 95.62 676 VAL B CA 1
ATOM 12114 C C . VAL B 1 676 ? 23.141 27.578 31.562 1 95.62 676 VAL B C 1
ATOM 12116 O O . VAL B 1 676 ? 24.344 27.906 31.625 1 95.62 676 VAL B O 1
ATOM 12119 N N . ASP B 1 677 ? 22.453 26.969 32.469 1 94.94 677 ASP B N 1
ATOM 12120 C CA . ASP B 1 677 ? 23.156 26.391 33.594 1 94.94 677 ASP B CA 1
ATOM 12121 C C . ASP B 1 677 ? 23.703 25 33.25 1 94.94 677 ASP B C 1
ATOM 12123 O O . ASP B 1 677 ? 22.922 24.062 33.062 1 94.94 677 ASP B O 1
ATOM 12127 N N . THR B 1 678 ? 25.016 24.812 33.281 1 89.62 678 THR B N 1
ATOM 12128 C CA . THR B 1 678 ? 25.609 23.547 32.844 1 89.62 678 THR B CA 1
ATOM 12129 C C . THR B 1 678 ? 25.844 22.641 34.062 1 89.62 678 THR B C 1
ATOM 12131 O O . THR B 1 678 ? 26.406 21.547 33.938 1 89.62 678 THR B O 1
ATOM 12134 N N . GLY B 1 679 ? 25.391 22.969 35.375 1 78 679 GLY B N 1
ATOM 12135 C CA . GLY B 1 679 ? 25.484 22.172 36.594 1 78 679 GLY B CA 1
ATOM 12136 C C . GLY B 1 679 ? 26.812 22.312 37.281 1 78 679 GLY B C 1
ATOM 12137 O O . GLY B 1 679 ? 26.875 22.5 38.5 1 78 679 GLY B O 1
ATOM 12138 N N . ALA B 1 680 ? 28 21.734 36.75 1 65.94 680 ALA B N 1
ATOM 12139 C CA . ALA B 1 680 ? 29.312 21.719 37.406 1 65.94 680 ALA B CA 1
ATOM 12140 C C . ALA B 1 680 ? 29.828 23.141 37.625 1 65.94 680 ALA B C 1
ATOM 12142 O O . ALA B 1 680 ? 30.984 23.438 37.344 1 65.94 680 ALA B O 1
ATOM 12143 N N . ALA B 1 681 ? 28.938 24.062 38.188 1 64.94 681 ALA B N 1
ATOM 12144 C CA . ALA B 1 681 ? 29.141 25.438 38.625 1 64.94 681 ALA B CA 1
ATOM 12145 C C . ALA B 1 681 ? 29.266 26.359 37.406 1 64.94 681 ALA B C 1
ATOM 12147 O O . ALA B 1 681 ? 29.422 27.578 37.562 1 64.94 681 ALA B O 1
ATOM 12148 N N . GLY B 1 682 ? 29 25.781 36.25 1 88.19 682 GLY B N 1
ATOM 12149 C CA . GLY B 1 682 ? 29.281 26.625 35.094 1 88.19 682 GLY B CA 1
ATOM 12150 C C . GLY B 1 682 ? 28.031 27.219 34.5 1 88.19 682 GLY B C 1
ATOM 12151 O O . GLY B 1 682 ? 26.938 26.688 34.625 1 88.19 682 GLY B O 1
ATOM 12152 N N . VAL B 1 683 ? 28.031 28.562 33.969 1 95.56 683 VAL B N 1
ATOM 12153 C CA . VAL B 1 683 ? 27.016 29.266 33.188 1 95.56 683 VAL B CA 1
ATOM 12154 C C . VAL B 1 683 ? 27.578 29.578 31.812 1 95.56 683 VAL B C 1
ATOM 12156 O O . VAL B 1 683 ? 28.734 29.984 31.688 1 95.56 683 VAL B O 1
ATOM 12159 N N . GLU B 1 684 ? 26.75 29.25 30.828 1 96.44 684 GLU B N 1
ATOM 12160 C CA . GLU B 1 684 ? 27.094 29.609 29.453 1 96.44 684 GLU B CA 1
ATOM 12161 C C . GLU B 1 684 ? 26.156 30.688 28.906 1 96.44 684 GLU B C 1
ATOM 12163 O O . GLU B 1 684 ? 24.969 30.703 29.234 1 96.44 684 GLU B O 1
ATOM 12168 N N . ALA B 1 685 ? 26.688 31.562 28.109 1 97.25 685 ALA B N 1
ATOM 12169 C CA . ALA B 1 685 ? 25.906 32.531 27.328 1 97.25 685 ALA B CA 1
ATOM 12170 C C . ALA B 1 685 ? 26.047 32.281 25.828 1 97.25 685 ALA B C 1
ATOM 12172 O O . ALA B 1 685 ? 27.172 32.156 25.328 1 97.25 685 ALA B O 1
ATOM 12173 N N . HIS B 1 686 ? 24.922 32.125 25.188 1 97 686 HIS B N 1
ATOM 12174 C CA . HIS B 1 686 ? 24.875 31.906 23.734 1 97 686 HIS B CA 1
ATOM 12175 C C . HIS B 1 686 ? 24.297 33.125 23.016 1 97 686 HIS B C 1
ATOM 12177 O O . HIS B 1 686 ? 23.25 33.625 23.406 1 97 686 HIS B O 1
ATOM 12183 N N . LEU B 1 687 ? 24.953 33.594 22 1 96.56 687 LEU B N 1
ATOM 12184 C CA . LEU B 1 687 ? 24.359 34.531 21.078 1 96.56 687 LEU B CA 1
ATOM 12185 C C . LEU B 1 687 ? 23.797 33.812 19.844 1 96.56 687 LEU B C 1
ATOM 12187 O O . LEU B 1 687 ? 24.469 33 19.234 1 96.56 687 LEU B O 1
ATOM 12191 N N . VAL B 1 688 ? 22.547 34.094 19.562 1 96.44 688 VAL B N 1
ATOM 12192 C CA . VAL B 1 688 ? 21.859 33.5 18.438 1 96.44 688 VAL B CA 1
ATOM 12193 C C . VAL B 1 688 ? 21.375 34.562 17.469 1 96.44 688 VAL B C 1
ATOM 12195 O O . VAL B 1 688 ? 20.688 35.5 17.875 1 96.44 688 VAL B O 1
ATOM 12198 N N . SER B 1 689 ? 21.719 34.438 16.188 1 95.12 689 SER B N 1
ATOM 12199 C CA . SER B 1 689 ? 21.359 35.469 15.203 1 95.12 689 SER B CA 1
ATOM 12200 C C . SER B 1 689 ? 20.656 34.844 14 1 95.12 689 SER B C 1
ATOM 12202 O O . SER B 1 689 ? 21.109 33.844 13.438 1 95.12 689 SER B O 1
ATOM 12204 N N . ASP B 1 690 ? 19.531 35.469 13.648 1 93.56 690 ASP B N 1
ATOM 12205 C CA . ASP B 1 690 ? 18.844 35.156 12.391 1 93.56 690 ASP B CA 1
ATOM 12206 C C . ASP B 1 690 ? 19.188 36.188 11.312 1 93.56 690 ASP B C 1
ATOM 12208 O O . ASP B 1 690 ? 18.703 36.094 10.18 1 93.56 690 ASP B O 1
ATOM 12212 N N . LEU B 1 691 ? 19.984 37.062 11.609 1 90.12 691 LEU B N 1
ATOM 12213 C CA . LEU B 1 691 ? 20.312 38.156 10.695 1 90.12 691 LEU B CA 1
ATOM 12214 C C . LEU B 1 691 ? 21.234 37.656 9.586 1 90.12 691 LEU B C 1
ATOM 12216 O O . LEU B 1 691 ? 22.094 36.812 9.82 1 90.12 691 LEU B O 1
ATOM 12220 N N . PRO B 1 692 ? 21.094 38.25 8.43 1 87.75 692 PRO B N 1
ATOM 12221 C CA . PRO B 1 692 ? 21.891 37.812 7.285 1 87.75 692 PRO B CA 1
ATOM 12222 C C . PRO B 1 692 ? 23.281 38.438 7.277 1 87.75 692 PRO B C 1
ATOM 12224 O O . PRO B 1 692 ? 24.047 38.25 6.32 1 87.75 692 PRO B O 1
ATOM 12227 N N . ARG B 1 693 ? 23.625 39.156 8.312 1 88.5 693 ARG B N 1
ATOM 12228 C CA . ARG B 1 693 ? 24.938 39.812 8.383 1 88.5 693 ARG B CA 1
ATOM 12229 C C . ARG B 1 693 ? 25.562 39.625 9.758 1 88.5 693 ARG B C 1
ATOM 12231 O O . ARG B 1 693 ? 24.859 39.406 10.742 1 88.5 693 ARG B O 1
ATOM 12238 N N . ASP B 1 694 ? 26.828 39.75 9.82 1 92.88 694 ASP B N 1
ATOM 12239 C CA . ASP B 1 694 ? 27.547 39.719 11.086 1 92.88 694 ASP B CA 1
ATOM 12240 C C . ASP B 1 694 ? 27.219 40.969 11.922 1 92.88 694 ASP B C 1
ATOM 12242 O O . ASP B 1 694 ? 26.953 42.031 11.375 1 92.88 694 ASP B O 1
ATOM 12246 N N . VAL B 1 695 ? 27.172 40.781 13.219 1 92.12 695 VAL B N 1
ATOM 12247 C CA . VAL B 1 695 ? 26.875 41.906 14.109 1 92.12 695 VAL B CA 1
ATOM 12248 C C . VAL B 1 695 ? 27.859 41.906 15.281 1 92.12 695 VAL B C 1
ATOM 12250 O O . VAL B 1 695 ? 28.047 40.906 15.938 1 92.12 695 VAL B O 1
ATOM 12253 N N . ASP B 1 696 ? 28.453 43.062 15.477 1 93.62 696 ASP B N 1
ATOM 12254 C CA . ASP B 1 696 ? 29.281 43.281 16.672 1 93.62 696 ASP B CA 1
ATOM 12255 C C . ASP B 1 696 ? 28.406 43.688 17.859 1 93.62 696 ASP B C 1
ATOM 12257 O O . ASP B 1 696 ? 27.531 44.531 17.734 1 93.62 696 ASP B O 1
ATOM 12261 N N . VAL B 1 697 ? 28.719 43.031 19 1 95.5 697 VAL B N 1
ATOM 12262 C CA . VAL B 1 697 ? 27.938 43.344 20.188 1 95.5 697 VAL B CA 1
ATOM 12263 C C . VAL B 1 697 ? 28.859 43.469 21.391 1 95.5 697 VAL B C 1
ATOM 12265 O O . VAL B 1 697 ? 29.953 42.938 21.406 1 95.5 697 VAL B O 1
ATOM 12268 N N . VAL B 1 698 ? 28.453 44.281 22.312 1 96.56 698 VAL B N 1
ATOM 12269 C CA . VAL B 1 698 ? 29.016 44.25 23.656 1 96.56 698 VAL B CA 1
ATOM 12270 C C . VAL B 1 698 ? 28.141 43.406 24.578 1 96.56 698 VAL B C 1
ATOM 12272 O O . VAL B 1 698 ? 26.938 43.656 24.688 1 96.56 698 VAL B O 1
ATOM 12275 N N . VAL B 1 699 ? 28.766 42.406 25.156 1 97.69 699 VAL B N 1
ATOM 12276 C CA . VAL B 1 699 ? 28.047 41.531 26.078 1 97.69 699 VAL B CA 1
ATOM 12277 C C . VAL B 1 699 ? 28.5 41.812 27.5 1 97.69 699 VAL B C 1
ATOM 12279 O O . VAL B 1 699 ? 29.688 41.969 27.766 1 97.69 699 VAL B O 1
ATOM 12282 N N . CYS B 1 700 ? 27.609 41.906 28.406 1 98 700 CYS B N 1
ATOM 12283 C CA . CYS B 1 700 ? 27.891 42.031 29.828 1 98 700 CYS B CA 1
ATOM 12284 C C . CYS B 1 700 ? 27.234 40.906 30.609 1 98 700 CYS B C 1
ATOM 12286 O O . CYS B 1 700 ? 26.016 40.688 30.516 1 98 700 CYS B O 1
ATOM 12288 N N . ILE B 1 701 ? 28.062 40.125 31.328 1 97.69 701 ILE B N 1
ATOM 12289 C CA . ILE B 1 701 ? 27.578 39.125 32.281 1 97.69 701 ILE B CA 1
ATOM 12290 C C . ILE B 1 701 ? 27.578 39.719 33.688 1 97.69 701 ILE B C 1
ATOM 12292 O O . ILE B 1 701 ? 28.625 40.188 34.156 1 97.69 701 ILE B O 1
ATOM 12296 N N . GLN B 1 702 ? 26.438 39.625 34.344 1 97.81 702 GLN B N 1
ATOM 12297 C CA . GLN B 1 702 ? 26.266 40.25 35.656 1 97.81 702 GLN B CA 1
ATOM 12298 C C . GLN B 1 702 ? 25.734 39.25 36.688 1 97.81 702 GLN B C 1
ATOM 12300 O O . GLN B 1 702 ? 24.922 38.375 36.375 1 97.81 702 GLN B O 1
ATOM 12305 N N . LEU B 1 703 ? 26.219 39.375 37.906 1 97 703 LEU B N 1
ATOM 12306 C CA . LEU B 1 703 ? 25.609 38.719 39.062 1 97 703 LEU B CA 1
ATOM 12307 C C . LEU B 1 703 ? 24.781 39.719 39.875 1 97 703 LEU B C 1
ATOM 12309 O O . LEU B 1 703 ? 25.25 40.812 40.156 1 97 703 LEU B O 1
ATOM 12313 N N . TRP B 1 704 ? 23.578 39.281 40.156 1 97 704 TRP B N 1
ATOM 12314 C CA . TRP B 1 704 ? 22.688 40.125 40.938 1 97 704 TRP B CA 1
ATOM 12315 C C . TRP B 1 704 ? 22.141 39.375 42.156 1 97 704 TRP B C 1
ATOM 12317 O O . TRP B 1 704 ? 21.828 38.188 42.062 1 97 704 TRP B O 1
ATOM 12327 N N . SER B 1 705 ? 22.078 40.125 43.25 1 95.38 705 SER B N 1
ATOM 12328 C CA . SER B 1 705 ? 21.297 39.594 44.375 1 95.38 705 SER B CA 1
ATOM 12329 C C . SER B 1 705 ? 19.797 39.75 44.125 1 95.38 705 SER B C 1
ATOM 12331 O O . SER B 1 705 ? 19.391 40.594 43.344 1 95.38 705 SER B O 1
ATOM 12333 N N . TRP B 1 706 ? 19.016 38.969 44.812 1 94.38 706 TRP B N 1
ATOM 12334 C CA . TRP B 1 706 ? 17.578 39.031 44.625 1 94.38 706 TRP B CA 1
ATOM 12335 C C . TRP B 1 706 ? 17 40.312 45.219 1 94.38 706 TRP B C 1
ATOM 12337 O O . TRP B 1 706 ? 15.836 40.656 45 1 94.38 706 TRP B O 1
ATOM 12347 N N . SER B 1 707 ? 17.766 41.062 45.969 1 91.06 707 SER B N 1
ATOM 12348 C CA . SER B 1 707 ? 17.344 42.375 46.469 1 91.06 707 SER B CA 1
ATOM 12349 C C . SER B 1 707 ? 17.609 43.469 45.469 1 91.06 707 SER B C 1
ATOM 12351 O O . SER B 1 707 ? 17.219 44.625 45.688 1 91.06 707 SER B O 1
ATOM 12353 N N . GLY B 1 708 ? 18.359 43.156 44.469 1 94.38 708 GLY B N 1
ATOM 12354 C CA . GLY B 1 708 ? 18.562 44.125 43.406 1 94.38 708 GLY B CA 1
ATOM 12355 C C . GLY B 1 708 ? 19.922 44.781 43.438 1 94.38 708 GLY B C 1
ATOM 12356 O O . GLY B 1 708 ? 20.109 45.844 42.875 1 94.38 708 GLY B O 1
ATOM 12357 N N . VAL B 1 709 ? 20.844 44.188 44.062 1 94.88 709 VAL B N 1
ATOM 12358 C CA . VAL B 1 709 ? 22.203 44.75 44.125 1 94.88 709 VAL B CA 1
ATOM 12359 C C . VAL B 1 709 ? 23.078 44 43.125 1 94.88 709 VAL B C 1
ATOM 12361 O O . VAL B 1 709 ? 23.125 42.781 43.125 1 94.88 709 VAL B O 1
ATOM 12364 N N . LYS B 1 710 ? 23.75 44.719 42.281 1 96.81 710 LYS B N 1
ATOM 12365 C CA . LYS B 1 710 ? 24.719 44.125 41.375 1 96.81 710 LYS B CA 1
ATOM 12366 C C . LYS B 1 710 ? 25.984 43.688 42.125 1 96.81 710 LYS B C 1
ATOM 12368 O O . LYS B 1 710 ? 26.641 44.531 42.781 1 96.81 710 LYS B O 1
ATOM 12373 N N . LEU B 1 711 ? 26.359 42.562 42.062 1 96.56 711 LEU B N 1
ATOM 12374 C CA . LEU B 1 711 ? 27.484 42 42.812 1 96.56 711 LEU B CA 1
ATOM 12375 C C . LEU B 1 711 ? 28.766 42.062 41.969 1 96.56 711 LEU B C 1
ATOM 12377 O O . LEU B 1 711 ? 29.844 42.344 42.5 1 96.56 711 LEU B O 1
ATOM 12381 N N . GLU B 1 712 ? 28.656 41.688 40.719 1 95.94 712 GLU B N 1
ATOM 12382 C CA . GLU B 1 712 ? 29.797 41.625 39.812 1 95.94 712 GLU B CA 1
ATOM 12383 C C . GLU B 1 712 ? 29.344 41.844 38.375 1 95.94 712 GLU B C 1
ATOM 12385 O O . GLU B 1 712 ? 28.188 41.625 38.031 1 95.94 712 GLU B O 1
ATOM 12390 N N . GLU B 1 713 ? 30.203 42.344 37.531 1 96.88 713 GLU B N 1
ATOM 12391 C CA . GLU B 1 713 ? 29.938 42.531 36.125 1 96.88 713 GLU B CA 1
ATOM 12392 C C . GLU B 1 713 ? 31.219 42.344 35.281 1 96.88 713 GLU B C 1
ATOM 12394 O O . GLU B 1 713 ? 32.281 42.781 35.688 1 96.88 713 GLU B O 1
ATOM 12399 N N . ARG B 1 714 ? 31.078 41.688 34.25 1 96.69 714 ARG B N 1
ATOM 12400 C CA . ARG B 1 714 ? 32.125 41.562 33.219 1 96.69 714 ARG B CA 1
ATOM 12401 C C . ARG B 1 714 ? 31.594 41.812 31.828 1 96.69 714 ARG B C 1
ATOM 12403 O O . ARG B 1 714 ? 30.625 41.188 31.406 1 96.69 714 ARG B O 1
ATOM 12410 N N . CYS B 1 715 ? 32.156 42.812 31.172 1 97.44 715 CYS B N 1
ATOM 12411 C CA . CYS B 1 715 ? 31.734 43.156 29.812 1 97.44 715 CYS B CA 1
ATOM 12412 C C . CYS B 1 715 ? 32.844 42.875 28.812 1 97.44 715 CYS B C 1
ATOM 12414 O O . CYS B 1 715 ? 34.031 43 29.125 1 97.44 715 CYS B O 1
ATOM 12416 N N . PHE B 1 716 ? 32.469 42.438 27.641 1 97.12 716 PHE B N 1
ATOM 12417 C CA . PHE B 1 716 ? 33.438 42.156 26.578 1 97.12 716 PHE B CA 1
ATOM 12418 C C . PHE B 1 716 ? 32.781 42.312 25.203 1 97.12 716 PHE B C 1
ATOM 12420 O O . PHE B 1 716 ? 31.547 42.25 25.078 1 97.12 716 PHE B O 1
ATOM 12427 N N . ASN B 1 717 ? 33.594 42.5 24.219 1 96 717 ASN B N 1
ATOM 12428 C CA . ASN B 1 717 ? 33.125 42.531 22.828 1 96 717 ASN B CA 1
ATOM 12429 C C . ASN B 1 717 ? 33 41.125 22.25 1 96 717 ASN B C 1
ATOM 12431 O O . ASN B 1 717 ? 33.812 40.25 22.578 1 96 717 ASN B O 1
ATOM 12435 N N . ALA B 1 718 ? 31.938 40.938 21.484 1 95.12 718 ALA B N 1
ATOM 12436 C CA . ALA B 1 718 ? 31.75 39.688 20.797 1 95.12 718 ALA B CA 1
ATOM 12437 C C . ALA B 1 718 ? 31.203 39.906 19.391 1 95.12 718 ALA B C 1
ATOM 12439 O O . ALA B 1 718 ? 30.531 40.906 19.125 1 95.12 718 ALA B O 1
ATOM 12440 N N . LEU B 1 719 ? 31.562 39.031 18.5 1 92.69 719 LEU B N 1
ATOM 12441 C CA . LEU B 1 719 ? 31.047 39 17.141 1 92.69 719 LEU B CA 1
ATOM 12442 C C . LEU B 1 719 ? 30.078 37.812 16.969 1 92.69 719 LEU B C 1
ATOM 12444 O O . LEU B 1 719 ? 30.438 36.688 17.266 1 92.69 719 LEU B O 1
ATOM 12448 N N . VAL B 1 720 ? 28.875 38.188 16.562 1 89.56 720 VAL B N 1
ATOM 12449 C CA . VAL B 1 720 ? 27.953 37.125 16.203 1 89.56 720 VAL B CA 1
ATOM 12450 C C . VAL B 1 720 ? 27.859 37.031 14.68 1 89.56 720 VAL B C 1
ATOM 12452 O O . VAL B 1 720 ? 27.516 38 14 1 89.56 720 VAL B O 1
ATOM 12455 N N . ARG B 1 721 ? 28.188 35.844 14.18 1 92.44 721 ARG B N 1
ATOM 12456 C CA . ARG B 1 721 ? 28.141 35.625 12.742 1 92.44 721 ARG B CA 1
ATOM 12457 C C . ARG B 1 721 ? 26.703 35.531 12.242 1 92.44 721 ARG B C 1
ATOM 12459 O O . ARG B 1 721 ? 25.797 35.188 13.016 1 92.44 721 ARG B O 1
ATOM 12466 N N . ALA B 1 722 ? 26.594 35.781 10.953 1 92.75 722 ALA B N 1
ATOM 12467 C CA . ALA B 1 722 ? 25.297 35.719 10.305 1 92.75 722 ALA B CA 1
ATOM 12468 C C . ALA B 1 722 ? 24.672 34.344 10.438 1 92.75 722 ALA B C 1
ATOM 12470 O O . ALA B 1 722 ? 25.344 33.312 10.227 1 92.75 722 ALA B O 1
ATOM 12471 N N . SER B 1 723 ? 23.453 34.344 10.852 1 92.81 723 SER B N 1
ATOM 12472 C CA . SER B 1 723 ? 22.594 33.156 10.82 1 92.81 723 SER B CA 1
ATOM 12473 C C . SER B 1 723 ? 23.25 32 11.555 1 92.81 723 SER B C 1
ATOM 12475 O O . SER B 1 723 ? 23.359 30.891 11.016 1 92.81 723 SER B O 1
ATOM 12477 N N . THR B 1 724 ? 23.609 32.188 12.773 1 94 724 THR B N 1
ATOM 12478 C CA . THR B 1 724 ? 24.266 31.125 13.539 1 94 724 THR B CA 1
ATOM 12479 C C . THR B 1 724 ? 24.047 31.328 15.039 1 94 724 THR B C 1
ATOM 12481 O O . THR B 1 724 ? 23.344 32.25 15.445 1 94 724 THR B O 1
ATOM 12484 N N . SER B 1 725 ? 24.469 30.406 15.82 1 95.38 725 SER B N 1
ATOM 12485 C CA . SER B 1 725 ? 24.531 30.453 17.281 1 95.38 725 SER B CA 1
ATOM 12486 C C . SER B 1 725 ? 25.922 30.125 17.781 1 95.38 725 SER B C 1
ATOM 12488 O O . SER B 1 725 ? 26.641 29.297 17.188 1 95.38 725 SER B O 1
ATOM 12490 N N . ARG B 1 726 ? 26.344 30.828 18.844 1 94.69 726 ARG B N 1
ATOM 12491 C CA . ARG B 1 726 ? 27.688 30.594 19.359 1 94.69 726 ARG B CA 1
ATOM 12492 C C . ARG B 1 726 ? 27.75 30.844 20.859 1 94.69 726 ARG B C 1
ATOM 12494 O O . ARG B 1 726 ? 27.109 31.766 21.375 1 94.69 726 ARG B O 1
ATOM 12501 N N . ILE B 1 727 ? 28.547 30.031 21.547 1 95.38 727 ILE B N 1
ATOM 12502 C CA . ILE B 1 727 ? 28.875 30.297 22.938 1 95.38 727 ILE B CA 1
ATOM 12503 C C . ILE B 1 727 ? 29.844 31.453 23.047 1 95.38 727 ILE B C 1
ATOM 12505 O O . ILE B 1 727 ? 30.922 31.422 22.438 1 95.38 727 ILE B O 1
ATOM 12509 N N . VAL B 1 728 ? 29.516 32.469 23.781 1 95.69 728 VAL B N 1
ATOM 12510 C CA . VAL B 1 728 ? 30.391 33.625 23.875 1 95.69 728 VAL B CA 1
ATOM 12511 C C . VAL B 1 728 ? 30.953 33.75 25.281 1 95.69 728 VAL B C 1
ATOM 12513 O O . VAL B 1 728 ? 31.891 34.5 25.531 1 95.69 728 VAL B O 1
ATOM 12516 N N . PHE B 1 729 ? 30.391 33 26.188 1 95.94 729 PHE B N 1
ATOM 12517 C CA . PHE B 1 729 ? 30.828 33.031 27.578 1 95.94 729 PHE B CA 1
ATOM 12518 C C . PHE B 1 729 ? 30.594 31.656 28.234 1 95.94 729 PHE B C 1
ATOM 12520 O O . PHE B 1 729 ? 29.562 31.031 28 1 95.94 729 PHE B O 1
ATOM 12527 N N . ALA B 1 730 ? 31.516 31.125 28.922 1 95.62 730 ALA B N 1
ATOM 12528 C CA . ALA B 1 730 ? 31.422 29.938 29.766 1 95.62 730 ALA B CA 1
ATOM 12529 C C . ALA B 1 730 ? 32.344 30.047 30.984 1 95.62 730 ALA B C 1
ATOM 12531 O O . ALA B 1 730 ? 33.562 30.172 30.844 1 95.62 730 ALA B O 1
ATOM 12532 N N . ASP B 1 731 ? 31.734 30.109 32.125 1 94.81 731 ASP B N 1
ATOM 12533 C CA . ASP B 1 731 ? 32.531 30.266 33.344 1 94.81 731 ASP B CA 1
ATOM 12534 C C . ASP B 1 731 ? 31.766 29.766 34.562 1 94.81 731 ASP B C 1
ATOM 12536 O O . ASP B 1 731 ? 30.547 29.531 34.5 1 94.81 731 ASP B O 1
ATOM 12540 N N . ASP B 1 732 ? 32.562 29.5 35.625 1 94.44 732 ASP B N 1
ATOM 12541 C CA . ASP B 1 732 ? 31.969 29.25 36.938 1 94.44 732 ASP B CA 1
ATOM 12542 C C . ASP B 1 732 ? 31.734 30.547 37.688 1 94.44 732 ASP B C 1
ATOM 12544 O O . ASP B 1 732 ? 32.656 31.062 38.344 1 94.44 732 ASP B O 1
ATOM 12548 N N . VAL B 1 733 ? 30.516 30.953 37.688 1 93.19 733 VAL B N 1
ATOM 12549 C CA . VAL B 1 733 ? 30.219 32.25 38.25 1 93.19 733 VAL B CA 1
ATOM 12550 C C . VAL B 1 733 ? 30.266 32.219 39.781 1 93.19 733 VAL B C 1
ATOM 12552 O O . VAL B 1 733 ? 30.391 33.25 40.438 1 93.19 733 VAL B O 1
ATOM 12555 N N . SER B 1 734 ? 30.156 31.031 40.406 1 90.31 734 SER B N 1
ATOM 12556 C CA . SER B 1 734 ? 30.25 30.906 41.875 1 90.31 734 SER B CA 1
ATOM 12557 C C . SER B 1 734 ? 31.656 31.25 42.344 1 90.31 734 SER B C 1
ATOM 12559 O O . SER B 1 734 ? 31.859 31.547 43.531 1 90.31 734 SER B O 1
ATOM 12561 N N . ALA B 1 735 ? 32.625 31.234 41.5 1 91.25 735 ALA B N 1
ATOM 12562 C CA . ALA B 1 735 ? 34 31.516 41.844 1 91.25 735 ALA B CA 1
ATOM 12563 C C . ALA B 1 735 ? 34.312 33 41.75 1 91.25 735 ALA B C 1
ATOM 12565 O O . ALA B 1 735 ? 35.406 33.438 42.094 1 91.25 735 ALA B O 1
ATOM 12566 N N . TRP B 1 736 ? 33.281 33.719 41.375 1 93.81 736 TRP B N 1
ATOM 12567 C CA . TRP B 1 736 ? 33.469 35.156 41.281 1 93.81 736 TRP B CA 1
ATOM 12568 C C . TRP B 1 736 ? 33.594 35.781 42.688 1 93.81 736 TRP B C 1
ATOM 12570 O O . TRP B 1 736 ? 32.938 35.344 43.625 1 93.81 736 TRP B O 1
ATOM 12580 N N . THR B 1 737 ? 34.344 36.812 42.906 1 88.12 737 THR B N 1
ATOM 12581 C CA . THR B 1 737 ? 34.75 37.406 44.188 1 88.12 737 THR B CA 1
ATOM 12582 C C . THR B 1 737 ? 33.5 37.812 45 1 88.12 737 THR B C 1
ATOM 12584 O O . THR B 1 737 ? 33.469 37.625 46.219 1 88.12 737 THR B O 1
ATOM 12587 N N . ASN B 1 738 ? 32.625 38.344 44.5 1 88.94 738 ASN B N 1
ATOM 12588 C CA . ASN B 1 738 ? 31.469 38.875 45.219 1 88.94 738 ASN B CA 1
ATOM 12589 C C . ASN B 1 738 ? 30.25 37.969 45.094 1 88.94 738 ASN B C 1
ATOM 12591 O O . ASN B 1 738 ? 29.125 38.375 45.375 1 88.94 738 ASN B O 1
ATOM 12595 N N . ALA B 1 739 ? 30.516 36.719 44.719 1 89.75 739 ALA B N 1
ATOM 12596 C CA . ALA B 1 739 ? 29.391 35.781 44.625 1 89.75 739 ALA B CA 1
ATOM 12597 C C . ALA B 1 739 ? 29.031 35.219 46 1 89.75 739 ALA B C 1
ATOM 12599 O O . ALA B 1 739 ? 29.906 34.812 46.75 1 89.75 739 ALA B O 1
ATOM 12600 N N . PRO B 1 740 ? 27.812 35.125 46.281 1 90.88 740 PRO B N 1
ATOM 12601 C CA . PRO B 1 740 ? 27.422 34.5 47.531 1 90.88 740 PRO B CA 1
ATOM 12602 C C . PRO B 1 740 ? 27.719 33 47.531 1 90.88 740 PRO B C 1
ATOM 12604 O O . PRO B 1 740 ? 27.859 32.375 46.469 1 90.88 740 PRO B O 1
ATOM 12607 N N . ALA B 1 741 ? 27.672 32.406 48.75 1 88.44 741 ALA B N 1
ATOM 12608 C CA . ALA B 1 741 ? 28 31 48.906 1 88.44 741 ALA B CA 1
ATOM 12609 C C . ALA B 1 741 ? 26.875 30.125 48.344 1 88.44 741 ALA B C 1
ATOM 12611 O O . ALA B 1 741 ? 27.156 29.094 47.719 1 88.44 741 ALA B O 1
ATOM 12612 N N . SER B 1 742 ? 25.703 30.609 48.562 1 92.88 742 SER B N 1
ATOM 12613 C CA . SER B 1 742 ? 24.578 29.828 48.062 1 92.88 742 SER B CA 1
ATOM 12614 C C . SER B 1 742 ? 24.109 30.328 46.719 1 92.88 742 SER B C 1
ATOM 12616 O O . SER B 1 742 ? 23.875 31.531 46.531 1 92.88 742 SER B O 1
ATOM 12618 N N . ARG B 1 743 ? 23.875 29.391 45.781 1 93.5 743 ARG B N 1
ATOM 12619 C CA . ARG B 1 743 ? 23.375 29.703 44.438 1 93.5 743 ARG B CA 1
ATOM 12620 C C . ARG B 1 743 ? 21.953 30.25 44.5 1 93.5 743 ARG B C 1
ATOM 12622 O O . ARG B 1 743 ? 21.484 30.859 43.531 1 93.5 743 ARG B O 1
ATOM 12629 N N . ALA B 1 744 ? 21.266 30.094 45.594 1 94.5 744 ALA B N 1
ATOM 12630 C CA . ALA B 1 744 ? 19.906 30.578 45.781 1 94.5 744 ALA B CA 1
ATOM 12631 C C . ALA B 1 744 ? 19.891 32.062 46.031 1 94.5 744 ALA B C 1
ATOM 12633 O O . ALA B 1 744 ? 18.828 32.719 45.969 1 94.5 744 ALA B O 1
ATOM 12634 N N . ASP B 1 745 ? 21.062 32.656 46.281 1 94.44 745 ASP B N 1
ATOM 12635 C CA . ASP B 1 745 ? 21.109 34.031 46.781 1 94.44 745 ASP B CA 1
ATOM 12636 C C . ASP B 1 745 ? 21.375 35.031 45.656 1 94.44 745 ASP B C 1
ATOM 12638 O O . ASP B 1 745 ? 21.391 36.25 45.906 1 94.44 745 ASP B O 1
ATOM 12642 N N . TYR B 1 746 ? 21.625 34.562 44.5 1 94.75 746 TYR B N 1
ATOM 12643 C CA . TYR B 1 746 ? 21.891 35.469 43.375 1 94.75 746 TYR B CA 1
ATOM 12644 C C . TYR B 1 746 ? 21.422 34.844 42.062 1 94.75 746 TYR B C 1
ATOM 12646 O O . TYR B 1 746 ? 21.062 33.656 42.031 1 94.75 746 TYR B O 1
ATOM 12654 N N . PHE B 1 747 ? 21.281 35.625 41 1 96.25 747 PHE B N 1
ATOM 12655 C CA . PHE B 1 747 ? 20.984 35.188 39.656 1 96.25 747 PHE B CA 1
ATOM 12656 C C . PHE B 1 747 ? 21.953 35.844 38.656 1 96.25 747 PHE B C 1
ATOM 12658 O O . PHE B 1 747 ? 22.672 36.781 39 1 96.25 747 PHE B O 1
ATOM 12665 N N . VAL B 1 748 ? 22.047 35.25 37.5 1 97.19 748 VAL B N 1
ATOM 12666 C CA . VAL B 1 748 ? 22.922 35.719 36.438 1 97.19 748 VAL B CA 1
ATOM 12667 C C . VAL B 1 748 ? 22.109 36.5 35.375 1 97.19 748 VAL B C 1
ATOM 12669 O O . VAL B 1 748 ? 21.016 36.062 35 1 97.19 748 VAL B O 1
ATOM 12672 N N . ARG B 1 749 ? 22.516 37.625 35 1 97.88 749 ARG B N 1
ATOM 12673 C CA . ARG B 1 749 ? 21.938 38.406 33.906 1 97.88 749 ARG B CA 1
ATOM 12674 C C . ARG B 1 749 ? 22.953 38.688 32.812 1 97.88 749 ARG B C 1
ATOM 12676 O O . ARG B 1 749 ? 24.094 39.094 33.094 1 97.88 749 ARG B O 1
ATOM 12683 N N . ALA B 1 750 ? 22.609 38.406 31.609 1 97.94 750 ALA B N 1
ATOM 12684 C CA . ALA B 1 750 ? 23.422 38.75 30.453 1 97.94 750 ALA B CA 1
ATOM 12685 C C . ALA B 1 750 ? 22.719 39.812 29.594 1 97.94 750 ALA B C 1
ATOM 12687 O O . ALA B 1 750 ? 21.5 39.75 29.391 1 97.94 750 ALA B O 1
ATOM 12688 N N . THR B 1 751 ? 23.438 40.812 29.156 1 97.06 751 THR B N 1
ATOM 12689 C CA . THR B 1 751 ? 22.922 41.844 28.25 1 97.06 751 THR B CA 1
ATOM 12690 C C . THR B 1 751 ? 23.828 41.969 27.031 1 97.06 751 THR B C 1
ATOM 12692 O O . THR B 1 751 ? 25.016 41.625 27.094 1 97.06 751 THR B O 1
ATOM 12695 N N . PHE B 1 752 ? 23.25 42.375 25.953 1 96.12 752 PHE B N 1
ATOM 12696 C CA . PHE B 1 752 ? 24.047 42.75 24.781 1 96.12 752 PHE B CA 1
ATOM 12697 C C . PHE B 1 752 ? 23.516 44.031 24.141 1 96.12 752 PHE B C 1
ATOM 12699 O O . PHE B 1 752 ? 22.344 44.344 24.281 1 96.12 752 PHE B O 1
ATOM 12706 N N . VAL B 1 753 ? 24.344 44.75 23.516 1 94.69 753 VAL B N 1
ATOM 12707 C CA . VAL B 1 753 ? 24.016 45.875 22.672 1 94.69 753 VAL B CA 1
ATOM 12708 C C . VAL B 1 753 ? 24.844 45.844 21.375 1 94.69 753 VAL B C 1
ATOM 12710 O O . VAL B 1 753 ? 26.062 45.656 21.422 1 94.69 753 VAL B O 1
ATOM 12713 N N . SER B 1 754 ? 24.141 46 20.312 1 90.81 754 SER B N 1
ATOM 12714 C CA . SER B 1 754 ? 24.828 45.906 19.031 1 90.81 754 SER B CA 1
ATOM 12715 C C . SER B 1 754 ? 25.438 47.25 18.641 1 90.81 754 SER B C 1
ATOM 12717 O O . SER B 1 754 ? 24.984 48.312 19.125 1 90.81 754 SER B O 1
ATOM 12719 N N . SER B 1 755 ? 26.484 47.188 17.859 1 83.5 755 SER B N 1
ATOM 12720 C CA . SER B 1 755 ? 27.141 48.406 17.391 1 83.5 755 SER B CA 1
ATOM 12721 C C . SER B 1 755 ? 26.5 48.938 16.109 1 83.5 755 SER B C 1
ATOM 12723 O O . SER B 1 755 ? 27.047 49.781 15.43 1 83.5 755 SER B O 1
ATOM 12725 N N . LEU B 1 756 ? 25.328 48.531 15.922 1 75.25 756 LEU B N 1
ATOM 12726 C CA . LEU B 1 756 ? 24.672 49 14.711 1 75.25 756 LEU B CA 1
ATOM 12727 C C . LEU B 1 756 ? 24.391 50.5 14.797 1 75.25 756 LEU B C 1
ATOM 12729 O O . LEU B 1 756 ? 23.984 51 15.844 1 75.25 756 LEU B O 1
ATOM 12733 N N . PRO B 1 757 ? 24.766 51.25 13.836 1 63.5 757 PRO B N 1
ATOM 12734 C CA . PRO B 1 757 ? 24.688 52.719 13.867 1 63.5 757 PRO B CA 1
ATOM 12735 C C . PRO B 1 757 ? 23.25 53.219 14.008 1 63.5 757 PRO B C 1
ATOM 12737 O O . PRO B 1 757 ? 23.016 54.25 14.633 1 63.5 757 PRO B O 1
ATOM 12740 N N . VAL B 1 758 ? 22.453 52.531 13.344 1 66.5 758 VAL B N 1
ATOM 12741 C CA . VAL B 1 758 ? 21.062 52.938 13.383 1 66.5 758 VAL B CA 1
ATOM 12742 C C . VAL B 1 758 ? 20.219 51.875 14.102 1 66.5 758 VAL B C 1
ATOM 12744 O O . VAL B 1 758 ? 20.219 50.719 13.719 1 66.5 758 VAL B O 1
ATOM 12747 N N . SER B 1 759 ? 19.594 52.219 15.195 1 74.25 759 SER B N 1
ATOM 12748 C CA . SER B 1 759 ? 18.656 51.406 15.969 1 74.25 759 SER B CA 1
ATOM 12749 C C . SER B 1 759 ? 19.328 50.156 16.531 1 74.25 759 SER B C 1
ATOM 12751 O O . SER B 1 759 ? 19.062 49.031 16.078 1 74.25 759 SER B O 1
ATOM 12753 N N . PRO B 1 760 ? 20.266 50.375 17.391 1 76.12 760 PRO B N 1
ATOM 12754 C CA . PRO B 1 760 ? 20.953 49.219 17.984 1 76.12 760 PRO B CA 1
ATOM 12755 C C . PRO B 1 760 ? 20 48.188 18.562 1 76.12 760 PRO B C 1
ATOM 12757 O O . PRO B 1 760 ? 18.969 48.531 19.141 1 76.12 760 PRO B O 1
ATOM 12760 N N . LEU B 1 761 ? 20.312 46.938 18.188 1 86.06 761 LEU B N 1
ATOM 12761 C CA . LEU B 1 761 ? 19.594 45.812 18.812 1 86.06 761 LEU B CA 1
ATOM 12762 C C . LEU B 1 761 ? 20.141 45.562 20.219 1 86.06 761 LEU B C 1
ATOM 12764 O O . LEU B 1 761 ? 21.344 45.688 20.453 1 86.06 761 LEU B O 1
ATOM 12768 N N . SER B 1 762 ? 19.312 45.375 21.094 1 89.44 762 SER B N 1
ATOM 12769 C CA . SER B 1 762 ? 19.703 45.031 22.453 1 89.44 762 SER B CA 1
ATOM 12770 C C . SER B 1 762 ? 18.781 43.969 23.047 1 89.44 762 SER B C 1
ATOM 12772 O O . SER B 1 762 ? 17.703 43.688 22.531 1 89.44 762 SER B O 1
ATOM 12774 N N . GLY B 1 763 ? 19.25 43.312 24.031 1 92.81 763 GLY B N 1
ATOM 12775 C CA . GLY B 1 763 ? 18.484 42.281 24.719 1 92.81 763 GLY B CA 1
ATOM 12776 C C . GLY B 1 763 ? 19.141 41.812 26 1 92.81 763 GLY B C 1
ATOM 12777 O O . GLY B 1 763 ? 20.25 42.219 26.328 1 92.81 763 GLY B O 1
ATOM 12778 N N . SER B 1 764 ? 18.453 41.062 26.75 1 95.06 764 SER B N 1
ATOM 12779 C CA . SER B 1 764 ? 18.953 40.5 28 1 95.06 764 SER B CA 1
ATOM 12780 C C . SER B 1 764 ? 18.375 39.094 28.25 1 95.06 764 SER B C 1
ATOM 12782 O O . SER B 1 764 ? 17.406 38.719 27.609 1 95.06 764 SER B O 1
ATOM 12784 N N . SER B 1 765 ? 19 38.406 29.078 1 96.31 765 SER B N 1
ATOM 12785 C CA . SER B 1 765 ? 18.562 37.125 29.594 1 96.31 765 SER B CA 1
ATOM 12786 C C . SER B 1 765 ? 18.906 36.969 31.062 1 96.31 765 SER B C 1
ATOM 12788 O O . SER B 1 765 ? 19.969 37.406 31.5 1 96.31 765 SER B O 1
ATOM 12790 N N . GLU B 1 766 ? 18.031 36.438 31.812 1 96.5 766 GLU B N 1
ATOM 12791 C CA . GLU B 1 766 ? 18.219 36.156 33.219 1 96.5 766 GLU B CA 1
ATOM 12792 C C . GLU B 1 766 ? 18.141 34.656 33.531 1 96.5 766 GLU B C 1
ATOM 12794 O O . GLU B 1 766 ? 17.312 33.969 32.938 1 96.5 766 GLU B O 1
ATOM 12799 N N . LEU B 1 767 ? 18.938 34.219 34.469 1 96.56 767 LEU B N 1
ATOM 12800 C CA . LEU B 1 767 ? 19 32.812 34.812 1 96.56 767 LEU B CA 1
ATOM 12801 C C . LEU B 1 767 ? 19.047 32.656 36.312 1 96.56 767 LEU B C 1
ATOM 12803 O O . LEU B 1 767 ? 20 33.062 36.969 1 96.56 767 LEU B O 1
ATOM 12807 N N . ALA B 1 768 ? 17.938 32.094 36.812 1 95.31 768 ALA B N 1
ATOM 12808 C CA . ALA B 1 768 ? 17.969 31.594 38.188 1 95.31 768 ALA B CA 1
ATOM 12809 C C . ALA B 1 768 ? 18.734 30.281 38.281 1 95.31 768 ALA B C 1
ATOM 12811 O O . ALA B 1 768 ? 18.594 29.406 37.406 1 95.31 768 ALA B O 1
ATOM 12812 N N . LEU B 1 769 ? 19.547 30.094 39.281 1 94.69 769 LEU B N 1
ATOM 12813 C CA . LEU B 1 769 ? 20.453 28.953 39.344 1 94.69 769 LEU B CA 1
ATOM 12814 C C . LEU B 1 769 ? 19.844 27.828 40.188 1 94.69 769 LEU B C 1
ATOM 12816 O O . LEU B 1 769 ? 20.422 26.75 40.312 1 94.69 769 LEU B O 1
ATOM 12820 N N . VAL B 1 770 ? 18.703 28.062 40.781 1 94.25 770 VAL B N 1
ATOM 12821 C CA . VAL B 1 770 ? 17.891 27.062 41.469 1 94.25 770 VAL B CA 1
ATOM 12822 C C . VAL B 1 770 ? 16.422 27.266 41.125 1 94.25 770 VAL B C 1
ATOM 12824 O O . VAL B 1 770 ? 16.062 28.234 40.469 1 94.25 770 VAL B O 1
ATOM 12827 N N . LYS B 1 771 ? 15.609 26.312 41.469 1 95 771 LYS B N 1
ATOM 12828 C CA . LYS B 1 771 ? 14.172 26.484 41.312 1 95 771 LYS B CA 1
ATOM 12829 C C . LYS B 1 771 ? 13.656 27.688 42.094 1 95 771 LYS B C 1
ATOM 12831 O O . LYS B 1 771 ? 14.164 27.984 43.188 1 95 771 LYS B O 1
ATOM 12836 N N . TYR B 1 772 ? 12.672 28.328 41.562 1 94.5 772 TYR B N 1
ATOM 12837 C CA . TYR B 1 772 ? 12.203 29.578 42.156 1 94.5 772 TYR B CA 1
ATOM 12838 C C . TYR B 1 772 ? 11.672 29.344 43.562 1 94.5 772 TYR B C 1
ATOM 12840 O O . TYR B 1 772 ? 11.742 30.234 44.406 1 94.5 772 TYR B O 1
ATOM 12848 N N . LYS B 1 773 ? 11.109 28.156 43.781 1 94.12 773 LYS B N 1
ATOM 12849 C CA . LYS B 1 773 ? 10.547 27.859 45.094 1 94.12 773 LYS B CA 1
ATOM 12850 C C . LYS B 1 773 ? 11.625 27.938 46.188 1 94.12 773 LYS B C 1
ATOM 12852 O O . LYS B 1 773 ? 11.305 28.062 47.375 1 94.12 773 LYS B O 1
ATOM 12857 N N . ARG B 1 774 ? 12.906 27.906 45.812 1 94.31 774 ARG B N 1
ATOM 12858 C CA . ARG B 1 774 ? 14.016 27.906 46.75 1 94.31 774 ARG B CA 1
ATOM 12859 C C . ARG B 1 774 ? 14.57 29.328 46.938 1 94.31 774 ARG B C 1
ATOM 12861 O O . ARG B 1 774 ? 15.516 29.531 47.688 1 94.31 774 ARG B O 1
ATOM 12868 N N . ILE B 1 775 ? 14.039 30.25 46.25 1 94.81 775 ILE B N 1
ATOM 12869 C CA . ILE B 1 775 ? 14.523 31.625 46.281 1 94.81 775 ILE B CA 1
ATOM 12870 C C . ILE B 1 775 ? 13.688 32.438 47.25 1 94.81 775 ILE B C 1
ATOM 12872 O O . ILE B 1 775 ? 12.453 32.344 47.25 1 94.81 775 ILE B O 1
ATOM 12876 N N . ARG B 1 776 ? 14.305 33.219 48.031 1 90.56 776 ARG B N 1
ATOM 12877 C CA . ARG B 1 776 ? 13.609 34.156 48.906 1 90.56 776 ARG B CA 1
ATOM 12878 C C . ARG B 1 776 ? 13.336 35.469 48.188 1 90.56 776 ARG B C 1
ATOM 12880 O O . ARG B 1 776 ? 14.055 36.469 48.406 1 90.56 776 ARG B O 1
ATOM 12887 N N . LEU B 1 777 ? 12.266 35.594 47.562 1 92.44 777 LEU B N 1
ATOM 12888 C CA . LEU B 1 777 ? 11.883 36.781 46.844 1 92.44 777 LEU B CA 1
ATOM 12889 C C . LEU B 1 777 ? 11.422 37.875 47.781 1 92.44 777 LEU B C 1
ATOM 12891 O O . LEU B 1 777 ? 10.867 37.594 48.844 1 92.44 777 LEU B O 1
ATOM 12895 N N . ARG B 1 778 ? 11.609 39.062 47.344 1 92.38 778 ARG B N 1
ATOM 12896 C CA . ARG B 1 778 ? 11.117 40.219 48.094 1 92.38 778 ARG B CA 1
ATOM 12897 C C . ARG B 1 778 ? 9.961 40.875 47.344 1 92.38 778 ARG B C 1
ATOM 12899 O O . ARG B 1 778 ? 9.805 40.688 46.125 1 92.38 778 ARG B O 1
ATOM 12906 N N . ASP B 1 779 ? 9.188 41.531 48.125 1 94.31 779 ASP B N 1
ATOM 12907 C CA . ASP B 1 779 ? 8.156 42.344 47.469 1 94.31 779 ASP B CA 1
ATOM 12908 C C . ASP B 1 779 ? 8.766 43.312 46.469 1 94.31 779 ASP B C 1
ATOM 12910 O O . ASP B 1 779 ? 9.547 44.188 46.844 1 94.31 779 ASP B O 1
ATOM 12914 N N . PRO B 1 780 ? 8.406 43.156 45.281 1 95.06 780 PRO B N 1
ATOM 12915 C CA . PRO B 1 780 ? 9.008 44.031 44.281 1 95.06 780 PRO B CA 1
ATOM 12916 C C . PRO B 1 780 ? 8.625 45.5 44.469 1 95.06 780 PRO B C 1
ATOM 12918 O O . PRO B 1 780 ? 9.328 46.375 44 1 95.06 780 PRO B O 1
ATOM 12921 N N . GLY B 1 781 ? 7.523 45.719 45.188 1 94.19 781 GLY B N 1
ATOM 12922 C CA . GLY B 1 781 ? 7.039 47.062 45.375 1 94.19 781 GLY B CA 1
ATOM 12923 C C . GLY B 1 781 ? 6.707 47.75 44.062 1 94.19 781 GLY B C 1
ATOM 12924 O O . GLY B 1 781 ? 6.992 48.938 43.875 1 94.19 781 GLY B O 1
ATOM 12925 N N . ALA B 1 782 ? 6.199 47.031 43.094 1 94.81 782 ALA B N 1
ATOM 12926 C CA . ALA B 1 782 ? 5.871 47.594 41.781 1 94.81 782 ALA B CA 1
ATOM 12927 C C . ALA B 1 782 ? 4.664 48.531 41.875 1 94.81 782 ALA B C 1
ATOM 12929 O O . ALA B 1 782 ? 3.621 48.156 42.406 1 94.81 782 ALA B O 1
ATOM 12930 N N . ARG B 1 783 ? 4.836 49.719 41.469 1 94.38 783 ARG B N 1
ATOM 12931 C CA . ARG B 1 783 ? 3.764 50.719 41.5 1 94.38 783 ARG B CA 1
ATOM 12932 C C . ARG B 1 783 ? 3.77 51.594 40.25 1 94.38 783 ARG B C 1
ATOM 12934 O O . ARG B 1 783 ? 4.832 51.969 39.75 1 94.38 783 ARG B O 1
ATOM 12941 N N . VAL B 1 784 ? 2.627 51.906 39.75 1 96.06 784 VAL B N 1
ATOM 12942 C CA . VAL B 1 784 ? 2.502 52.812 38.594 1 96.06 784 VAL B CA 1
ATOM 12943 C C . VAL B 1 784 ? 2.594 54.25 39.062 1 96.06 784 VAL B C 1
ATOM 12945 O O . VAL B 1 784 ? 1.71 54.75 39.75 1 96.06 784 VAL B O 1
ATOM 12948 N N . ASP B 1 785 ? 3.605 54.906 38.594 1 95.62 785 ASP B N 1
ATOM 12949 C CA . ASP B 1 785 ? 3.814 56.281 38.969 1 95.62 785 ASP B CA 1
ATOM 12950 C C . ASP B 1 785 ? 2.969 57.219 38.125 1 95.62 785 ASP B C 1
ATOM 12952 O O . ASP B 1 785 ? 2.463 58.25 38.594 1 95.62 785 ASP B O 1
ATOM 12956 N N . SER B 1 786 ? 2.938 56.844 36.875 1 96.06 786 SER B N 1
ATOM 12957 C CA . SER B 1 786 ? 2.164 57.688 35.969 1 96.06 786 SER B CA 1
ATOM 12958 C C . SER B 1 786 ? 1.704 56.906 34.719 1 96.06 786 SER B C 1
ATOM 12960 O O . SER B 1 786 ? 2.344 55.938 34.344 1 96.06 786 SER B O 1
ATOM 12962 N N . ILE B 1 787 ? 0.616 57.219 34.188 1 96.75 787 ILE B N 1
ATOM 12963 C CA . ILE B 1 787 ? 0.074 56.812 32.906 1 96.75 787 ILE B CA 1
ATOM 12964 C C . ILE B 1 787 ? -0.197 58.031 32.031 1 96.75 787 ILE B C 1
ATOM 12966 O O . ILE B 1 787 ? -0.923 58.938 32.438 1 96.75 787 ILE B O 1
ATOM 12970 N N . VAL B 1 788 ? 0.459 58.094 30.875 1 96.94 788 VAL B N 1
ATOM 12971 C CA . VAL B 1 788 ? 0.327 59.25 30 1 96.94 788 VAL B CA 1
ATOM 12972 C C . VAL B 1 788 ? -0.181 58.812 28.625 1 96.94 788 VAL B C 1
ATOM 12974 O O . VAL B 1 788 ? 0.208 57.781 28.125 1 96.94 788 VAL B O 1
ATOM 12977 N N . GLN B 1 789 ? -1.056 59.656 28.078 1 95.75 789 GLN B N 1
ATOM 12978 C CA . GLN B 1 789 ? -1.551 59.406 26.734 1 95.75 789 GLN B CA 1
ATOM 12979 C C . GLN B 1 789 ? -0.472 59.719 25.688 1 95.75 789 GLN B C 1
ATOM 12981 O O . GLN B 1 789 ? -0.015 60.844 25.562 1 95.75 789 GLN B O 1
ATOM 12986 N N . SER B 1 790 ? -0.03 58.719 25 1 94.44 790 SER B N 1
ATOM 12987 C CA . SER B 1 790 ? 1 58.906 23.984 1 94.44 790 SER B CA 1
ATOM 12988 C C . SER B 1 790 ? 0.397 58.938 22.578 1 94.44 790 SER B C 1
ATOM 12990 O O . SER B 1 790 ? 0.983 59.531 21.672 1 94.44 790 SER B O 1
ATOM 12992 N N . ALA B 1 791 ? -0.668 58.281 22.297 1 95.31 791 ALA B N 1
ATOM 12993 C CA . ALA B 1 791 ? -1.534 58.344 21.109 1 95.31 791 ALA B CA 1
ATOM 12994 C C . ALA B 1 791 ? -2.986 58.062 21.5 1 95.31 791 ALA B C 1
ATOM 12996 O O . ALA B 1 791 ? -3.273 57.656 22.625 1 95.31 791 ALA B O 1
ATOM 12997 N N . PRO B 1 792 ? -3.9 58.312 20.531 1 95.06 792 PRO B N 1
ATOM 12998 C CA . PRO B 1 792 ? -5.305 58.094 20.906 1 95.06 792 PRO B CA 1
ATOM 12999 C C . PRO B 1 792 ? -5.566 56.688 21.422 1 95.06 792 PRO B C 1
ATOM 13001 O O . PRO B 1 792 ? -6.375 56.531 22.344 1 95.06 792 PRO B O 1
ATOM 13004 N N . ASN B 1 793 ? -4.914 55.75 20.922 1 95.75 793 ASN B N 1
ATOM 13005 C CA . ASN B 1 793 ? -5.148 54.375 21.344 1 95.75 793 ASN B CA 1
ATOM 13006 C C . ASN B 1 793 ? -3.938 53.812 22.078 1 95.75 793 ASN B C 1
ATOM 13008 O O . ASN B 1 793 ? -3.785 52.594 22.172 1 95.75 793 ASN B O 1
ATOM 13012 N N . ARG B 1 794 ? -3.008 54.625 22.547 1 96.88 794 ARG B N 1
ATOM 13013 C CA . ARG B 1 794 ? -1.797 54.156 23.203 1 96.88 794 ARG B CA 1
ATOM 13014 C C . ARG B 1 794 ? -1.515 54.938 24.469 1 96.88 794 ARG B C 1
ATOM 13016 O O . ARG B 1 794 ? -1.604 56.156 24.484 1 96.88 794 ARG B O 1
ATOM 13023 N N . LEU B 1 795 ? -1.267 54.25 25.516 1 97.38 795 LEU B N 1
ATOM 13024 C CA . LEU B 1 795 ? -0.916 54.812 26.812 1 97.38 795 LEU B CA 1
ATOM 13025 C C . LEU B 1 795 ? 0.468 54.344 27.25 1 97.38 795 LEU B C 1
ATOM 13027 O O . LEU B 1 795 ? 0.825 53.188 27.047 1 97.38 795 LEU B O 1
ATOM 13031 N N . THR B 1 796 ? 1.275 55.219 27.766 1 97.44 796 THR B N 1
ATOM 13032 C CA . THR B 1 796 ? 2.59 54.875 28.297 1 97.44 796 THR B CA 1
ATOM 13033 C C . THR B 1 796 ? 2.566 54.844 29.828 1 97.44 796 THR B C 1
ATOM 13035 O O . THR B 1 796 ? 2.078 55.781 30.453 1 97.44 796 THR B O 1
ATOM 13038 N N . LEU B 1 797 ? 3.02 53.812 30.391 1 97.12 797 LEU B N 1
ATOM 13039 C CA . LEU B 1 797 ? 3.072 53.625 31.828 1 97.12 797 LEU B CA 1
ATOM 13040 C C . LEU B 1 797 ? 4.504 53.75 32.344 1 97.12 797 LEU B C 1
ATOM 13042 O O . LEU B 1 797 ? 5.43 53.188 31.75 1 97.12 797 LEU B O 1
ATOM 13046 N N . ARG B 1 798 ? 4.68 54.531 33.375 1 96.94 798 ARG B N 1
ATOM 13047 C CA . ARG B 1 798 ? 5.906 54.531 34.156 1 96.94 798 ARG B CA 1
ATOM 13048 C C . ARG B 1 798 ? 5.727 53.75 35.469 1 96.94 798 ARG B C 1
ATOM 13050 O O . ARG B 1 798 ? 4.863 54.062 36.281 1 96.94 798 ARG B O 1
ATOM 13057 N N . VAL B 1 799 ? 6.484 52.688 35.594 1 97.12 799 VAL B N 1
ATOM 13058 C CA . VAL B 1 799 ? 6.32 51.781 36.75 1 97.12 799 VAL B CA 1
ATOM 13059 C C . VAL B 1 799 ? 7.598 51.75 37.594 1 97.12 799 VAL B C 1
ATOM 13061 O O . VAL B 1 799 ? 8.688 51.531 37.062 1 97.12 799 VAL B O 1
ATOM 13064 N N . ALA B 1 800 ? 7.457 52.031 38.844 1 96.69 800 ALA B N 1
ATOM 13065 C CA . ALA B 1 800 ? 8.586 51.938 39.75 1 96.69 800 ALA B CA 1
ATOM 13066 C C . ALA B 1 800 ? 8.672 50.531 40.375 1 96.69 800 ALA B C 1
ATOM 13068 O O . ALA B 1 800 ? 7.652 49.969 40.719 1 96.69 800 ALA B O 1
ATOM 13069 N N . VAL B 1 801 ? 9.82 49.969 40.406 1 96.62 801 VAL B N 1
ATOM 13070 C CA . VAL B 1 801 ? 10.086 48.688 41 1 96.62 801 VAL B CA 1
ATOM 13071 C C . VAL B 1 801 ? 11.188 48.812 42.031 1 96.62 801 VAL B C 1
ATOM 13073 O O . VAL B 1 801 ? 12.273 49.312 41.75 1 96.62 801 VAL B O 1
ATOM 13076 N N . GLN B 1 802 ? 10.953 48.312 43.25 1 95.31 802 GLN B N 1
ATOM 13077 C CA . GLN B 1 802 ? 11.867 48.5 44.375 1 95.31 802 GLN B CA 1
ATOM 13078 C C . GLN B 1 802 ? 12.828 47.312 44.5 1 95.31 802 GLN B C 1
ATOM 13080 O O . GLN B 1 802 ? 13.969 47.5 44.938 1 95.31 802 GLN B O 1
ATOM 13085 N N . ASN B 1 803 ? 12.375 46.188 44.312 1 95.31 803 ASN B N 1
ATOM 13086 C CA . ASN B 1 803 ? 13.164 44.969 44.344 1 95.31 803 ASN B CA 1
ATOM 13087 C C . ASN B 1 803 ? 12.992 44.156 43.062 1 95.31 803 ASN B C 1
ATOM 13089 O O . ASN B 1 803 ? 12.141 44.469 42.25 1 95.31 803 ASN B O 1
ATOM 13093 N N . VAL B 1 804 ? 13.797 43.125 42.969 1 96.44 804 VAL B N 1
ATOM 13094 C CA . VAL B 1 804 ? 13.734 42.281 41.75 1 96.44 804 VAL B CA 1
ATOM 13095 C C . VAL B 1 804 ? 12.336 41.688 41.625 1 96.44 804 VAL B C 1
ATOM 13097 O O . VAL B 1 804 ? 11.797 41.125 42.562 1 96.44 804 VAL B O 1
ATOM 13100 N N . ALA B 1 805 ? 11.727 41.938 40.5 1 96.44 805 ALA B N 1
ATOM 13101 C CA . ALA B 1 805 ? 10.43 41.344 40.188 1 96.44 805 ALA B CA 1
ATOM 13102 C C . ALA B 1 805 ? 10.547 40.25 39.125 1 96.44 805 ALA B C 1
ATOM 13104 O O . ALA B 1 805 ? 11.109 40.469 38.062 1 96.44 805 ALA B O 1
ATOM 13105 N N . VAL B 1 806 ? 10.117 39.031 39.5 1 96 806 VAL B N 1
ATOM 13106 C CA . VAL B 1 806 ? 10.102 37.938 38.562 1 96 806 VAL B CA 1
ATOM 13107 C C . VAL B 1 806 ? 8.695 37.75 38 1 96 806 VAL B C 1
ATOM 13109 O O . VAL B 1 806 ? 7.719 37.688 38.75 1 96 806 VAL B O 1
ATOM 13112 N N . MET B 1 807 ? 8.602 37.75 36.625 1 96.12 807 MET B N 1
ATOM 13113 C CA . MET B 1 807 ? 7.344 37.594 35.906 1 96.12 807 MET B CA 1
ATOM 13114 C C . MET B 1 807 ? 6.355 38.688 36.281 1 96.12 807 MET B C 1
ATOM 13116 O O . MET B 1 807 ? 5.211 38.406 36.625 1 96.12 807 MET B O 1
ATOM 13120 N N . LEU B 1 808 ? 6.883 39.844 36.281 1 96.81 808 LEU B N 1
ATOM 13121 C CA . LEU B 1 808 ? 6.012 41 36.469 1 96.81 808 LEU B CA 1
ATOM 13122 C C . LEU B 1 808 ? 5.012 41.125 35.344 1 96.81 808 LEU B C 1
ATOM 13124 O O . LEU B 1 808 ? 5.398 41.344 34.188 1 96.81 808 LEU B O 1
ATOM 13128 N N . PHE B 1 809 ? 3.779 40.969 35.656 1 96.88 809 PHE B N 1
ATOM 13129 C CA . PHE B 1 809 ? 2.75 40.812 34.625 1 96.88 809 PHE B CA 1
ATOM 13130 C C . PHE B 1 809 ? 1.646 41.844 34.781 1 96.88 809 PHE B C 1
ATOM 13132 O O . PHE B 1 809 ? 1.115 42.031 35.875 1 96.88 809 PHE B O 1
ATOM 13139 N N . PHE B 1 810 ? 1.353 42.531 33.688 1 96.31 810 PHE B N 1
ATOM 13140 C CA . PHE B 1 810 ? 0.305 43.531 33.625 1 96.31 810 PHE B CA 1
ATOM 13141 C C . PHE B 1 810 ? -0.923 43 32.906 1 96.31 810 PHE B C 1
ATOM 13143 O O . PHE B 1 810 ? -0.811 42.469 31.812 1 96.31 810 PHE B O 1
ATOM 13150 N N . GLU B 1 811 ? -2.051 43.125 33.531 1 94.81 811 GLU B N 1
ATOM 13151 C CA . GLU B 1 811 ? -3.309 42.719 32.906 1 94.81 811 GLU B CA 1
ATOM 13152 C C . GLU B 1 811 ? -4.359 43.812 33 1 94.81 811 GLU B C 1
ATOM 13154 O O . GLU B 1 811 ? -4.328 44.656 33.906 1 94.81 811 GLU B O 1
ATOM 13159 N N . THR B 1 812 ? -5.211 43.875 32.031 1 94.56 812 THR B N 1
ATOM 13160 C CA . THR B 1 812 ? -6.332 44.812 32 1 94.56 812 THR B CA 1
ATOM 13161 C C . THR B 1 812 ? -7.535 44.156 31.312 1 94.56 812 THR B C 1
ATOM 13163 O O . THR B 1 812 ? -7.395 43.188 30.578 1 94.56 812 THR B O 1
ATOM 13166 N N . ASP B 1 813 ? -8.688 44.688 31.594 1 91.75 813 ASP B N 1
ATOM 13167 C CA . ASP B 1 813 ? -9.906 44.219 30.953 1 91.75 813 ASP B CA 1
ATOM 13168 C C . ASP B 1 813 ? -10.031 44.781 29.531 1 91.75 813 ASP B C 1
ATOM 13170 O O . ASP B 1 813 ? -10.844 44.312 28.734 1 91.75 813 ASP B O 1
ATOM 13174 N N . LEU B 1 814 ? -9.172 45.719 29.234 1 91.56 814 LEU B N 1
ATOM 13175 C CA . LEU B 1 814 ? -9.211 46.375 27.922 1 91.56 814 LEU B CA 1
ATOM 13176 C C . LEU B 1 814 ? -8.594 45.469 26.859 1 91.56 814 LEU B C 1
ATOM 13178 O O . LEU B 1 814 ? -7.715 44.656 27.156 1 91.56 814 LEU B O 1
ATOM 13182 N N . GLN B 1 815 ? -9.148 45.688 25.672 1 89.62 815 GLN B N 1
ATOM 13183 C CA . GLN B 1 815 ? -8.562 44.969 24.562 1 89.62 815 GLN B CA 1
ATOM 13184 C C . GLN B 1 815 ? -7.309 45.688 24.031 1 89.62 815 GLN B C 1
ATOM 13186 O O . GLN B 1 815 ? -7.344 46.875 23.719 1 89.62 815 GLN B O 1
ATOM 13191 N N . GLY B 1 816 ? -6.273 44.875 24.016 1 91.69 816 GLY B N 1
ATOM 13192 C CA . GLY B 1 816 ? -5.02 45.469 23.562 1 91.69 816 GLY B CA 1
ATOM 13193 C C . GLY B 1 816 ? -3.805 44.656 24.016 1 91.69 816 GLY B C 1
ATOM 13194 O O . GLY B 1 816 ? -3.928 43.531 24.453 1 91.69 816 GLY B O 1
ATOM 13195 N N . THR B 1 817 ? -2.66 45.312 23.75 1 93.62 817 THR B N 1
ATOM 13196 C CA . THR B 1 817 ? -1.404 44.625 24.062 1 93.62 817 THR B CA 1
ATOM 13197 C C . THR B 1 817 ? -0.432 45.594 24.75 1 93.62 817 THR B C 1
ATOM 13199 O O . THR B 1 817 ? -0.422 46.781 24.453 1 93.62 817 THR B O 1
ATOM 13202 N N . PHE B 1 818 ? 0.31 45.062 25.656 1 95.81 818 PHE B N 1
ATOM 13203 C CA . PHE B 1 818 ? 1.412 45.781 26.25 1 95.81 818 PHE B CA 1
ATOM 13204 C C . PHE B 1 818 ? 2.676 45.656 25.406 1 95.81 818 PHE B C 1
ATOM 13206 O O . PHE B 1 818 ? 2.895 44.625 24.781 1 95.81 818 PHE B O 1
ATOM 13213 N N . SER B 1 819 ? 3.477 46.719 25.391 1 94.94 819 SER B N 1
ATOM 13214 C CA . SER B 1 819 ? 4.723 46.688 24.641 1 94.94 819 SER B CA 1
ATOM 13215 C C . SER B 1 819 ? 5.684 45.625 25.219 1 94.94 819 SER B C 1
ATOM 13217 O O . SER B 1 819 ? 6.512 45.094 24.484 1 94.94 819 SER B O 1
ATOM 13219 N N . SER B 1 820 ? 5.621 45.469 26.469 1 93.88 820 SER B N 1
ATOM 13220 C CA . SER B 1 820 ? 6.363 44.438 27.188 1 93.88 820 SER B CA 1
ATOM 13221 C C . SER B 1 820 ? 5.586 43.938 28.406 1 93.88 820 SER B C 1
ATOM 13223 O O . SER B 1 820 ? 4.836 44.719 29.016 1 93.88 820 SER B O 1
ATOM 13225 N N . ASN B 1 821 ? 5.734 42.719 28.656 1 95.94 821 ASN B N 1
ATOM 13226 C CA . ASN B 1 821 ? 5.051 42.062 29.781 1 95.94 821 ASN B CA 1
ATOM 13227 C C . ASN B 1 821 ? 5.781 40.812 30.234 1 95.94 821 ASN B C 1
ATOM 13229 O O . ASN B 1 821 ? 6.801 40.438 29.656 1 95.94 821 ASN B O 1
ATOM 13233 N N . ALA B 1 822 ? 5.34 40.219 31.391 1 94.25 822 ALA B N 1
ATOM 13234 C CA . ALA B 1 822 ? 5.988 39.062 32 1 94.25 822 ALA B CA 1
ATOM 13235 C C . ALA B 1 822 ? 7.469 39.312 32.25 1 94.25 822 ALA B C 1
ATOM 13237 O O . ALA B 1 822 ? 8.328 38.531 31.859 1 94.25 822 ALA B O 1
ATOM 13238 N N . LEU B 1 823 ? 7.832 40.344 32.906 1 92 823 LEU B N 1
ATOM 13239 C CA . LEU B 1 823 ? 9.172 40.906 32.906 1 92 823 LEU B CA 1
ATOM 13240 C C . LEU B 1 823 ? 9.969 40.375 34.094 1 92 823 LEU B C 1
ATOM 13242 O O . LEU B 1 823 ? 9.414 40.125 35.188 1 92 823 LEU B O 1
ATOM 13246 N N . PHE B 1 824 ? 11.164 40.094 33.812 1 94.5 824 PHE B N 1
ATOM 13247 C CA . PHE B 1 824 ? 12.172 40.062 34.844 1 94.5 824 PHE B CA 1
ATOM 13248 C C . PHE B 1 824 ? 12.742 41.438 35.094 1 94.5 824 PHE B C 1
ATOM 13250 O O . PHE B 1 824 ? 13.617 41.906 34.344 1 94.5 824 PHE B O 1
ATOM 13257 N N . ALA B 1 825 ? 12.273 42.094 36.156 1 95.5 825 ALA B N 1
ATOM 13258 C CA . ALA B 1 825 ? 12.578 43.531 36.344 1 95.5 825 ALA B CA 1
ATOM 13259 C C . ALA B 1 825 ? 13.547 43.75 37.5 1 95.5 825 ALA B C 1
ATOM 13261 O O . ALA B 1 825 ? 13.375 43.156 38.562 1 95.5 825 ALA B O 1
ATOM 13262 N N . LEU B 1 826 ? 14.523 44.531 37.188 1 96.25 826 LEU B N 1
ATOM 13263 C CA . LEU B 1 826 ? 15.406 45.031 38.25 1 96.25 826 LEU B CA 1
ATOM 13264 C C . LEU B 1 826 ? 14.836 46.281 38.906 1 96.25 826 LEU B C 1
ATOM 13266 O O . LEU B 1 826 ? 13.922 46.906 38.344 1 96.25 826 LEU B O 1
ATOM 13270 N N . PRO B 1 827 ? 15.352 46.531 40.125 1 96.19 827 PRO B N 1
ATOM 13271 C CA . PRO B 1 827 ? 14.891 47.781 40.719 1 96.19 827 PRO B CA 1
ATOM 13272 C C . PRO B 1 827 ? 15.133 49 39.844 1 96.19 827 PRO B C 1
ATOM 13274 O O . PRO B 1 827 ? 16.172 49.094 39.188 1 96.19 827 PRO B O 1
ATOM 13277 N N . GLY B 1 828 ? 14.133 49.875 39.875 1 96.25 828 GLY B N 1
ATOM 13278 C CA . GLY B 1 828 ? 14.195 51.062 39.031 1 96.25 828 GLY B CA 1
ATOM 13279 C C . GLY B 1 828 ? 12.859 51.438 38.406 1 96.25 828 GLY B C 1
ATOM 13280 O O . GLY B 1 828 ? 11.805 51.156 39 1 96.25 828 GLY B O 1
ATOM 13281 N N . THR B 1 829 ? 12.984 52.125 37.312 1 95.81 829 THR B N 1
ATOM 13282 C CA . THR B 1 829 ? 11.781 52.562 36.625 1 95.81 829 THR B CA 1
ATOM 13283 C C . THR B 1 829 ? 11.625 51.844 35.281 1 95.81 829 THR B C 1
ATOM 13285 O O . THR B 1 829 ? 12.57 51.812 34.5 1 95.81 829 THR B O 1
ATOM 13288 N N . LEU B 1 830 ? 10.5 51.281 35.125 1 94.88 830 LEU B N 1
ATOM 13289 C CA . LEU B 1 830 ? 10.141 50.625 33.875 1 94.88 830 LEU B CA 1
ATOM 13290 C C . LEU B 1 830 ? 9.203 51.5 33.062 1 94.88 830 LEU B C 1
ATOM 13292 O O . LEU B 1 830 ? 8.305 52.156 33.594 1 94.88 830 LEU B O 1
ATOM 13296 N N . LEU B 1 831 ? 9.516 51.625 31.781 1 94.81 831 LEU B N 1
ATOM 13297 C CA . LEU B 1 831 ? 8.617 52.281 30.844 1 94.81 831 LEU B CA 1
ATOM 13298 C C . LEU B 1 831 ? 7.98 51.25 29.906 1 94.81 831 LEU B C 1
ATOM 13300 O O . LEU B 1 831 ? 8.688 50.5 29.25 1 94.81 831 LEU B O 1
ATOM 13304 N N . LEU B 1 832 ? 6.672 51.156 29.906 1 94.75 832 LEU B N 1
ATOM 13305 C CA . LEU B 1 832 ? 5.965 50.312 28.953 1 94.75 832 LEU B CA 1
ATOM 13306 C C . LEU B 1 832 ? 4.711 51 28.438 1 94.75 832 LEU B C 1
ATOM 13308 O O . LEU B 1 832 ? 4.289 52.031 28.984 1 94.75 832 LEU B O 1
ATOM 13312 N N . SER B 1 833 ? 4.207 50.562 27.344 1 96.62 833 SER B N 1
ATOM 13313 C CA . SER B 1 833 ? 3 51.125 26.766 1 96.62 833 SER B CA 1
ATOM 13314 C C . SER B 1 833 ? 1.908 50.094 26.594 1 96.62 833 SER B C 1
ATOM 13316 O O . SER B 1 833 ? 2.199 48.906 26.484 1 96.62 833 SER B O 1
ATOM 13318 N N . PHE B 1 834 ? 0.68 50.469 26.688 1 96.31 834 PHE B N 1
ATOM 13319 C CA . PHE B 1 834 ? -0.513 49.719 26.328 1 96.31 834 PHE B CA 1
ATOM 13320 C C . PHE B 1 834 ? -1.156 50.25 25.062 1 96.31 834 PHE B C 1
ATOM 13322 O O . PHE B 1 834 ? -1.472 51.438 25 1 96.31 834 PHE B O 1
ATOM 13329 N N . THR B 1 835 ? -1.255 49.469 24.047 1 95.44 835 THR B N 1
ATOM 13330 C CA . THR B 1 835 ? -1.936 49.844 22.812 1 95.44 835 THR B CA 1
ATOM 13331 C C . THR B 1 835 ? -3.295 49.156 22.719 1 95.44 835 THR B C 1
ATOM 13333 O O . THR B 1 835 ? -3.369 47.906 22.625 1 95.44 835 THR B O 1
ATOM 13336 N N . ALA B 1 836 ? -4.301 49.969 22.672 1 93.31 836 ALA B N 1
ATOM 13337 C CA . ALA B 1 836 ? -5.66 49.438 22.594 1 93.31 836 ALA B CA 1
ATOM 13338 C C . ALA B 1 836 ? -6.027 49.062 21.172 1 93.31 836 ALA B C 1
ATOM 13340 O O . ALA B 1 836 ? -5.535 49.656 20.203 1 93.31 836 ALA B O 1
ATOM 13341 N N . ARG B 1 837 ? -6.852 48.062 21.016 1 88.06 837 ARG B N 1
ATOM 13342 C CA . ARG B 1 837 ? -7.34 47.656 19.703 1 88.06 837 ARG B CA 1
ATOM 13343 C C . ARG B 1 837 ? -8.359 48.656 19.156 1 88.06 837 ARG B C 1
ATOM 13345 O O . ARG B 1 837 ? -8.547 48.75 17.938 1 88.06 837 ARG B O 1
ATOM 13352 N N . VAL B 1 838 ? -8.953 49.344 20.031 1 85.06 838 VAL B N 1
ATOM 13353 C CA . VAL B 1 838 ? -9.922 50.375 19.625 1 85.06 838 VAL B CA 1
ATOM 13354 C C . VAL B 1 838 ? -9.211 51.656 19.281 1 85.06 838 VAL B C 1
ATOM 13356 O O . VAL B 1 838 ? -8.023 51.812 19.578 1 85.06 838 VAL B O 1
ATOM 13359 N N . ASP B 1 839 ? -9.977 52.531 18.75 1 86.56 839 ASP B N 1
ATOM 13360 C CA . ASP B 1 839 ? -9.398 53.75 18.203 1 86.56 839 ASP B CA 1
ATOM 13361 C C . ASP B 1 839 ? -8.977 54.688 19.312 1 86.56 839 ASP B C 1
ATOM 13363 O O . ASP B 1 839 ? -8.133 55.562 19.109 1 86.56 839 ASP B O 1
ATOM 13367 N N . ALA B 1 840 ? -9.617 54.5 20.5 1 90.69 840 ALA B N 1
ATOM 13368 C CA . ALA B 1 840 ? -9.273 55.406 21.594 1 90.69 840 ALA B CA 1
ATOM 13369 C C . ALA B 1 840 ? -9.414 54.719 22.938 1 90.69 840 ALA B C 1
ATOM 13371 O O . ALA B 1 840 ? -10.305 53.906 23.125 1 90.69 840 ALA B O 1
ATOM 13372 N N . VAL B 1 841 ? -8.5 55 23.797 1 93.75 841 VAL B N 1
ATOM 13373 C CA . VAL B 1 841 ? -8.508 54.531 25.172 1 93.75 841 VAL B CA 1
ATOM 13374 C C . VAL B 1 841 ? -8.125 55.656 26.141 1 93.75 841 VAL B C 1
ATOM 13376 O O . VAL B 1 841 ? -7.281 56.5 25.812 1 93.75 841 VAL B O 1
ATOM 13379 N N . SER B 1 842 ? -8.727 55.719 27.344 1 95.19 842 SER B N 1
ATOM 13380 C CA . SER B 1 842 ? -8.422 56.781 28.297 1 95.19 842 SER B CA 1
ATOM 13381 C C . SER B 1 842 ? -7.523 56.25 29.422 1 95.19 842 SER B C 1
ATOM 13383 O O . SER B 1 842 ? -7.52 55.062 29.734 1 95.19 842 SER B O 1
ATOM 13385 N N . VAL B 1 843 ? -6.852 57.156 30 1 96 843 VAL B N 1
ATOM 13386 C CA . VAL B 1 843 ? -6.027 56.875 31.172 1 96 843 VAL B CA 1
ATOM 13387 C C . VAL B 1 843 ? -6.902 56.281 32.281 1 96 843 VAL B C 1
ATOM 13389 O O . VAL B 1 843 ? -6.5 55.344 32.969 1 96 843 VAL B O 1
ATOM 13392 N N . ALA B 1 844 ? -8.086 56.844 32.469 1 95.5 844 ALA B N 1
ATOM 13393 C CA . ALA B 1 844 ? -9.008 56.406 33.5 1 95.5 844 ALA B CA 1
ATOM 13394 C C . ALA B 1 844 ? -9.445 54.938 33.281 1 95.5 844 ALA B C 1
ATOM 13396 O O . ALA B 1 844 ? -9.57 54.188 34.25 1 95.5 844 ALA B O 1
ATOM 13397 N N . ASP B 1 845 ? -9.656 54.625 32.094 1 94.31 845 ASP B N 1
ATOM 13398 C CA . ASP B 1 845 ? -10.094 53.281 31.766 1 94.31 845 ASP B CA 1
ATOM 13399 C C . ASP B 1 845 ? -9.008 52.25 32.094 1 94.31 845 ASP B C 1
ATOM 13401 O O . ASP B 1 845 ? -9.305 51.219 32.688 1 94.31 845 ASP B O 1
ATOM 13405 N N . LEU B 1 846 ? -7.816 52.5 31.703 1 95.69 846 LEU B N 1
ATOM 13406 C CA . LEU B 1 846 ? -6.727 51.594 32 1 95.69 846 LEU B CA 1
ATOM 13407 C C . LEU B 1 846 ? -6.477 51.5 33.5 1 95.69 846 LEU B C 1
ATOM 13409 O O . LEU B 1 846 ? -6.266 50.406 34.031 1 95.69 846 LEU B O 1
ATOM 13413 N N . ARG B 1 847 ? -6.496 52.656 34.188 1 94.62 847 ARG B N 1
ATOM 13414 C CA . ARG B 1 847 ? -6.234 52.719 35.594 1 94.62 847 ARG B CA 1
ATOM 13415 C C . ARG B 1 847 ? -7.254 51.875 36.375 1 94.62 847 ARG B C 1
ATOM 13417 O O . ARG B 1 847 ? -6.918 51.25 37.375 1 94.62 847 ARG B O 1
ATOM 13424 N N . ARG B 1 848 ? -8.438 51.938 35.969 1 94.06 848 ARG B N 1
ATOM 13425 C CA . ARG B 1 848 ? -9.523 51.25 36.656 1 94.06 848 ARG B CA 1
ATOM 13426 C C . ARG B 1 848 ? -9.359 49.719 36.562 1 94.06 848 ARG B C 1
ATOM 13428 O O . ARG B 1 848 ? -9.711 49 37.5 1 94.06 848 ARG B O 1
ATOM 13435 N N . SER B 1 849 ? -8.797 49.281 35.5 1 94 849 SER B N 1
ATOM 13436 C CA . SER B 1 849 ? -8.82 47.812 35.281 1 94 849 SER B CA 1
ATOM 13437 C C . SER B 1 849 ? -7.422 47.219 35.344 1 94 849 SER B C 1
ATOM 13439 O O . SER B 1 849 ? -7.258 46 35.281 1 94 849 SER B O 1
ATOM 13441 N N . LEU B 1 850 ? -6.395 48 35.5 1 96 850 LEU B N 1
ATOM 13442 C CA . LEU B 1 850 ? -5.012 47.531 35.469 1 96 850 LEU B CA 1
ATOM 13443 C C . LEU B 1 850 ? -4.688 46.719 36.719 1 96 850 LEU B C 1
ATOM 13445 O O . LEU B 1 850 ? -4.973 47.156 37.844 1 96 850 LEU B O 1
ATOM 13449 N N . ARG B 1 851 ? -4.211 45.562 36.531 1 94.75 851 ARG B N 1
ATOM 13450 C CA . ARG B 1 851 ? -3.703 44.688 37.594 1 94.75 851 ARG B CA 1
ATOM 13451 C C . ARG B 1 851 ? -2.24 44.312 37.344 1 94.75 851 ARG B C 1
ATOM 13453 O O . ARG B 1 851 ? -1.841 44.062 36.219 1 94.75 851 ARG B O 1
ATOM 13460 N N . ILE B 1 852 ? -1.432 44.375 38.406 1 96 852 ILE B N 1
ATOM 13461 C CA . ILE B 1 852 ? -0.014 44.031 38.344 1 96 852 ILE B CA 1
ATOM 13462 C C . ILE B 1 852 ? 0.282 42.875 39.312 1 96 852 ILE B C 1
ATOM 13464 O O . ILE B 1 852 ? -0.039 42.969 40.5 1 96 852 ILE B O 1
ATOM 13468 N N . THR B 1 853 ? 0.75 41.812 38.781 1 95.5 853 THR B N 1
ATOM 13469 C CA . THR B 1 853 ? 1.091 40.625 39.594 1 95.5 853 THR B CA 1
ATOM 13470 C C . THR B 1 853 ? 2.516 40.188 39.281 1 95.5 853 THR B C 1
ATOM 13472 O O . THR B 1 853 ? 2.977 40.281 38.156 1 95.5 853 THR B O 1
ATOM 13475 N N . SER B 1 854 ? 3.287 39.75 40.281 1 96.19 854 SER B N 1
ATOM 13476 C CA . SER B 1 854 ? 4.582 39.125 40.125 1 96.19 854 SER B CA 1
ATOM 13477 C C . SER B 1 854 ? 4.586 37.719 40.781 1 96.19 854 SER B C 1
ATOM 13479 O O . SER B 1 854 ? 3.629 37.344 41.469 1 96.19 854 SER B O 1
ATOM 13481 N N . LEU B 1 855 ? 5.602 37.031 40.531 1 96.31 855 LEU B N 1
ATOM 13482 C CA . LEU B 1 855 ? 5.727 35.719 41.156 1 96.31 855 LEU B CA 1
ATOM 13483 C C . LEU B 1 855 ? 5.668 35.812 42.656 1 96.31 855 LEU B C 1
ATOM 13485 O O . LEU B 1 855 ? 5.109 34.938 43.344 1 96.31 855 LEU B O 1
ATOM 13489 N N . TYR B 1 856 ? 6.234 36.875 43.25 1 95 856 TYR B N 1
ATOM 13490 C CA . TYR B 1 856 ? 6.188 37.125 44.688 1 95 856 TYR B CA 1
ATOM 13491 C C . TYR B 1 856 ? 4.746 37.188 45.188 1 95 856 TYR B C 1
ATOM 13493 O O . TYR B 1 856 ? 4.398 36.531 46.188 1 95 856 TYR B O 1
ATOM 13501 N N . ASP B 1 857 ? 3.936 37.906 44.469 1 94 857 ASP B N 1
ATOM 13502 C CA . ASP B 1 857 ? 2.533 38.062 44.844 1 94 857 ASP B CA 1
ATOM 13503 C C . ASP B 1 857 ? 1.795 36.75 44.812 1 94 857 ASP B C 1
ATOM 13505 O O . ASP B 1 857 ? 0.897 36.5 45.625 1 94 857 ASP B O 1
ATOM 13509 N N . ALA B 1 858 ? 2.15 35.938 43.875 1 93.44 858 ALA B N 1
ATOM 13510 C CA . ALA B 1 858 ? 1.452 34.688 43.625 1 93.44 858 ALA B CA 1
ATOM 13511 C C . ALA B 1 858 ? 1.83 33.625 44.656 1 93.44 858 ALA B C 1
ATOM 13513 O O . ALA B 1 858 ? 1.002 32.812 45.031 1 93.44 858 ALA B O 1
ATOM 13514 N N . VAL B 1 859 ? 3.07 33.656 45.156 1 90.81 859 VAL B N 1
ATOM 13515 C CA . VAL B 1 859 ? 3.508 32.562 46.031 1 90.81 859 VAL B CA 1
ATOM 13516 C C . VAL B 1 859 ? 3.619 33.062 47.469 1 90.81 859 VAL B C 1
ATOM 13518 O O . VAL B 1 859 ? 3.93 32.281 48.375 1 90.81 859 VAL B O 1
ATOM 13521 N N . ALA B 1 860 ? 3.602 34.375 47.75 1 74.06 860 ALA B N 1
ATOM 13522 C CA . ALA B 1 860 ? 3.826 34.969 49.062 1 74.06 860 ALA B CA 1
ATOM 13523 C C . ALA B 1 860 ? 2.947 34.281 50.125 1 74.06 860 ALA B C 1
ATOM 13525 O O . ALA B 1 860 ? 3.344 34.156 51.281 1 74.06 860 ALA B O 1
ATOM 13526 N N . ALA B 1 861 ? 1.779 33.875 49.812 1 54.59 861 ALA B N 1
ATOM 13527 C CA . ALA B 1 861 ? 1.005 33.25 50.875 1 54.59 861 ALA B CA 1
ATOM 13528 C C . ALA B 1 861 ? 1.661 31.938 51.312 1 54.59 861 ALA B C 1
ATOM 13530 O O . ALA B 1 861 ? 1.372 31.438 52.406 1 54.59 861 ALA B O 1
ATOM 13531 N N . THR B 1 862 ? 2.5 31.297 50.531 1 49.31 862 THR B N 1
ATOM 13532 C CA . THR B 1 862 ? 3.135 30.016 50.844 1 49.31 862 THR B CA 1
ATOM 13533 C C . THR B 1 862 ? 4.293 30.219 51.844 1 49.31 862 THR B C 1
ATOM 13535 O O . THR B 1 862 ? 4.664 29.297 52.562 1 49.31 862 THR B O 1
ATOM 13538 N N . ARG B 1 863 ? 5.082 31.328 51.875 1 46.78 863 ARG B N 1
ATOM 13539 C CA . ARG B 1 863 ? 6.293 31.531 52.656 1 46.78 863 ARG B CA 1
ATOM 13540 C C . ARG B 1 863 ? 5.957 31.812 54.125 1 46.78 863 ARG B C 1
ATOM 13542 O O . ARG B 1 863 ? 6.832 31.766 55 1 46.78 863 ARG B O 1
ATOM 13549 N N . LEU B 1 864 ? 4.824 32.344 54.344 1 39.25 864 LEU B N 1
ATOM 13550 C CA . LEU B 1 864 ? 4.59 32.594 55.75 1 39.25 864 LEU B CA 1
ATOM 13551 C C . LEU B 1 864 ? 4.613 31.281 56.531 1 39.25 864 LEU B C 1
ATOM 13553 O O . LEU B 1 864 ? 4.773 31.297 57.781 1 39.25 864 LEU B O 1
ATOM 13557 N N . VAL B 1 865 ? 4.402 30.141 55.906 1 37.94 865 VAL B N 1
ATOM 13558 C CA . VAL B 1 865 ? 4.254 28.969 56.781 1 37.94 865 VAL B CA 1
ATOM 13559 C C . VAL B 1 865 ? 5.629 28.391 57.094 1 37.94 865 VAL B C 1
ATOM 13561 O O . VAL B 1 865 ? 5.781 27.641 58.062 1 37.94 865 VAL B O 1
ATOM 13564 N N . ASP B 1 866 ? 6.648 28.484 56.219 1 34.53 866 ASP B N 1
ATOM 13565 C CA . ASP B 1 866 ? 7.863 27.781 56.625 1 34.53 866 ASP B CA 1
ATOM 13566 C C . ASP B 1 866 ? 8.602 28.516 57.719 1 34.53 866 ASP B C 1
ATOM 13568 O O . ASP B 1 866 ? 9.648 28.062 58.188 1 34.53 866 ASP B O 1
ATOM 13572 N N . THR B 1 867 ? 8.391 29.844 57.844 1 29.27 867 THR B N 1
ATOM 13573 C CA . THR B 1 867 ? 9.039 30.469 59 1 29.27 867 THR B CA 1
ATOM 13574 C C . THR B 1 867 ? 8.312 30.109 60.281 1 29.27 867 THR B C 1
ATOM 13576 O O . THR B 1 867 ? 8.688 30.562 61.375 1 29.27 867 THR B O 1
ATOM 13579 N N . MET B 1 868 ? 7.129 29.547 60.219 1 26.23 868 MET B N 1
ATOM 13580 C CA . MET B 1 868 ? 6.707 29.078 61.531 1 26.23 868 MET B CA 1
ATOM 13581 C C . MET B 1 868 ? 7.254 27.672 61.781 1 26.23 868 MET B C 1
ATOM 13583 O O . MET B 1 868 ? 7.27 26.828 60.906 1 26.23 868 MET B O 1
#